Protein 8JFJ (pdb70)

Solvent-accessible surface area: 59253 Å² total; per-residue (Å²): 174,18,59,4,118,47,89,65,0,0,0,5,29,3,38,54,78,102,17,54,0,19,2,0,0,61,8,0,69,98,26,15,11,51,2,0,0,4,27,80,60,118,74,49,32,139,132,0,109,78,12,1,149,89,6,123,10,107,54,18,23,89,5,23,14,55,99,104,125,28,7,150,63,3,53,63,34,0,114,181,63,9,41,24,0,20,0,0,0,0,21,25,60,103,14,33,165,104,3,53,100,52,26,0,5,122,9,42,54,82,4,0,23,42,0,0,43,23,0,0,14,2,0,1,29,0,0,52,27,0,66,94,8,18,52,117,38,0,1,0,0,1,11,6,37,17,0,1,64,40,22,2,5,39,29,9,0,8,0,0,0,10,6,0,0,11,0,0,0,33,1,0,0,15,22,2,1,96,105,45,6,8,0,0,0,0,1,10,9,14,25,100,25,148,86,26,26,70,84,59,37,62,110,26,18,0,54,5,7,53,30,1,3,5,8,90,54,29,5,46,32,119,18,0,0,22,0,0,1,0,0,7,0,65,3,0,30,0,0,0,3,7,30,0,35,0,10,1,0,13,20,0,24,9,13,0,10,13,68,83,88,133,122,109,1,25,2,18,26,50,72,112,213,176,20,30,4,162,53,94,64,0,0,0,4,29,3,37,63,79,160,19,52,0,17,2,0,0,54,9,0,68,97,8,35,10,51,4,0,0,3,26,80,62,136,72,44,38,140,122,0,111,76,13,0,121,101,8,115,2,92,58,17,19,85,6,26,13,60,95,124,114,22,7,152,70,2,56,73,34,0,108,182,55,9,35,26,0,19,0,0,0,1,22,27,54,118,4,30,158,113,6,52,81,70,29,0,5,120,6,53,59,78,5,0,22,46,0,0,45,23,0,0,15,2,0,1,26,0,0,61,28,0,68,94,11,19,51,120,37,1,1,0,0,1,11,6,37,15,0,1,61,42,18,2,18,88,34,8,0,12,0,0,0,13,5,0,0,11,0,0,0,32,1,0,0,12,17,0,1,99,104,44,5,6,0,0,0,0,1,8,8,13,40,166,102,34,98,158,24,19,1,61,4,6,47,23,2,3,5,8,99,58,25,5,42,19,97,18,0,0,35,0,0,0,0,0,6,0,80,13,0,28,0,0,0,3,8,28,0,34,0,9,1,0,10,22,1,19,10,11,0,10,24,137,60,73,3,19,28,41,79,94,115,178,145,28,28,4,155,55,92,61,0,0,0,4,29,4,40,43,24,86,17,45,0,17,6,0,0,52,8,0,60,96,14,35,11,55,4,0,0,4,25,79,56,126,74,44,24,150,137,0,107,60,8,0,122,118,10,121,8,96,56,16,20,81,7,22,14,57,98,121,115,23,6,135,68,2,50,64,31,0,106,168,47,10,40,24,0,19,0,0,0,1,21,28,59,86,6,18,130,121,5,58,101,49,29,0,4,123,7,53,56,80,5,0,24,45,0,0,43,21,0,0,14,2,0,0,25,0,0,68,28,0,76,96,9,18,50,120,39,1,1,0,0,1,12,6,38,16,0,1,62,39,19,3,17,41,34,5,0,9,0,0,0,13,6,0,0,10,0,0,0,30,1,0,0,13,16,0,2,101,91,51,6,10,0,0,0,0,1,10,8,14,28,68,27,113,65,32,29,63,106,45,33,64,158,27,17,6,85,5,6,38,16,2,4,4,8,106,56,25,4,44,37,86,18,0,0,24,0,0,0,0,0,6,0,84,15,0,29,0,0,0,2,8,28,0,35,0,10,1,0,13,23,0,24,10,11,0,10,15,66,78,112,129,135,104,20,42,3,11,38,65,96,148,110,15,38,4,44,56,88,44,0,0,0,5,31,6,40,69,68,132,18,56,0,28,5,0,0,56,6,0,68,79,9,18,10,52,4,0,0,4,25,88,61,120,56,24,30,146,128,0,106,73,13,0,133,117,7,122,2,93,62,13,20,77,7,26,15,52,100,122,115,28,7,138,74,2,53,72,34,0,12,78,47,4,14,25,0,19,0,0,0,1,17,23,84,123,68,73,0,6,128,19,56,52,81,42,0,24,54,0,0,44,22,0,0,14,2,0,1,24,0,0,66,29,0,64,97,5,17,52,116,36,1,0,0,0,1,12,6,38,15,0,2,58,41,18,3,4,130,43,40,11,26,0,0,0,19,6,0,1,10,0,0,0,32,2,0,0,12,13,0,2,98,91,45,5,7,0,0,0,0,1,11,8,14,37,117,84,206,167,64,17,80,152,24,13,6,80,4,7,49,30,1,3,6,8,100,54,28,5,48,33,124,14,0,0,22,0,0,1,0,0,6,1,70,1,0,30,0,0,1,2,7,29,0,34,0,10,1,0,11,20,0,21,8,13,0,10,28,106,172,162,19,29,3,18,20,52,99,117,62,72,4,148,52,89,65,0,0,0,4,30,2,38,64,45,110,18,51,0,18,7,0,0,59,12,0,66,92,9,34,9,53,4,0,0,3,26,78,57,139,70,43,34,74,87,0,84,71,12,1,41,95,4,115,8,106,56,18,22,85,7,25,17,73,96,133,116,25,7,153,70,3,51,68,34,0,114,179,55,8,42,24,0,19,0,0,0,0,21,26,47,70,62,20,110,124,13,20,69,60,45,79,176,138,36,57,168,78,30,77,65,49,1,41,96,27,0,17,115,2,0,70,33,0,6,109,28,0,89,97,10,19,51,116,37,1,0,0,0,1,13,6,33,22,9,15,88,139,184,26,37,43,30,33,0,2,9,67,0,12,39,39,0,9,37,14,0,87,154,24,0,51,77,8,2,116,82,48,6,7,0,0,0,0,2,10,9,14,26,78,73,141,134,59,52,75,139,86,21,10,70,76,6,51,22,1,3,5,8,86,53,24,4,45,34,122,15,0,0,25,0,0,0,0,0,6,1,70,2,0,30,0,0,0,3,7,30,0,33,0,8,1,0,27,42,24,38,82,133,10,11,69,56,196,118,55,68,17,94,98,105,138,136,24,29,4,132,48,58,61,0,0,0,4,28,6,38,48,72,118,19,49,0,16,4,0,0,64,9,0,69,101,20,38,10,53,6,0,0,5,33,79,60,139,71,43,44,157,146,0,84,71,9,0,120,94,7,124,6,96,58,16,19,82,8,25,18,73,97,108,111,24,6,129,71,2,41,62,36,0,114,177,58,9,39,18,0,14,0,0,0,0,24,26,56,78,6,21,142,109,6,55,108,66,45,76,175,136,33,57,164,77,8,76,65,46,0,40,99,24,0,17,112,2,0,70,31,0,5,109,28,0,76,75,4,8,2,32,37,0,1,1,0,1,14,7,39,26,8,16,89,137,181,25,53,61,33,24,0,9,8,69,0,15,37,39,0,9,36,15,0,89,154,24,0,48,78,5,1,83,90,38,5,5,0,1,0,0,1,9,9,13,23,180,105,154,84,54,70,180,83,28,14,67,70,6,43,20,2,3,5,8,108,59,30,4,47,32,124,17,0,0,21,0,0,0,0,0,7,0,80,13,0,33,0,0,0,3,8,29,0,36,0,10,0,0,29,45,24,43,82,132,11,13,73,118,126,54,63,23,54,68,67,96,142,126,223

Sequence (1593 aa):
MGFLKGKKGLIVGVANNKSIAYGIAQSCFNQGATLAFTYLNESLEKRVRPIAQELNSPYVYELDVSKEEHFKPLYDSVKKDLGSLDFIVHSVAFAPKEALEGSLLETSKSAFNTAMEISVYSLIELTNTLKPLLNNGASVLTLSYLGSTKYMAHYNVMGLAKAALESAVRYLAVDLGKHNIRVNALSAGPIRTLASSGIADFRMILKWNEINAPLRKNVSLEEVGNAGMYLLSSLSSGVSGEVHFVDAGYHVMGMGAVEEKDNKATLLWDLHKMGFLKGKKGLIVGVANNKSIAYGIAQSCFNQGATLAFTYLNESLEKRVRPIAQELNSPYVYELDVSKEEHFKPLYDSVKKDLGSLDFIVHSVAFAPKEALEGSLLETSKSAFNTAMEISVYSLIELTNTLKPLLNNGASVLTLSYLGSTKYMAHYNVMGLAKAALESAVRYLAVDLGKHNIRVNALSAGPIRADFRMILKWNEINAPLRKNVSLEEEVGNAGMYLLSSLSSGVSGEVHFVDAGYHVMGMGAVEATLLWDLHKEMGFLKGKKGLIVGVANNKSIAYGIAQSCFNQGATLAFTYLNESLEKRVRPIAQELNSPYVYELDVSKEEHFKPLYDSVKKDLGSLDFIVHSVAFAPKEALEGSLLETSKSAFNTAMEISVYSLIELTNTLKPLLNNGASVLTLSYLGSTKYMAHYNVMGLAKAALESAVRYLAVDLGKHNIRVNALSAGPIRTLASSGIADFRMILKWNEINAPLRKNVSLEEVGNAGMYLLSSLSSGVSGEVHFVDAGYHVMGMGAVEEKDNKATLLWDLHMGFLKGKKGLIVGVANNKSIAYGIAQSCFNQGATLAFTYLNESLEKRVRPIAQELNSPYVYELDVSKEEHFKPLYDSVKKDLGSLDFIVHSVAFASLLETSKSAFNTAMEISVYSLIELTNTLKPLLNNGASVLTLSYLGSTKYMAHYNVMGLAKAALESAVRYLAVDLGKHNIRVNALSAGPIRTLIADFRMILKWNEINAPLRKNVSLEEVGNAGMYLLSSLSSGVSGEVHFVDAGYHVMGMGAVENKATLLWDLHGFLKGKKGLIVGVANNKSIAYGIAQSCFNQGATLAFTYLNESLEKRVRPIAQELNSPYVYELDVSKEEHFKPLYDSVKKDLGSLDFIVHSVAFAPKEALEGSLLETSKSAFNTAMEISVYSLIELTNTLKPLLNNGASVLTLSYLGSTKYMAHYNVMGLAKAALESAVRYLAVDLGKHNIRVNALSAGPIRTLIADFRMILKWNEINAPLRKNVSLEEVGNAGMYLLSSLSSGVSGEVHFVDAGYHVMGMGAVEEATLLWDLHMGFLKGKKGLIVGVANNKSIAYGIAQSCFNQGATLAFTYLNESLEKRVRPIAQELNSPYVYELDVSKEEHFKPLYDSVKKDLGSLDFIVHSVAFAPKEALEGSLLETSKSAFNTAMEISVYSLIELTNTLKPLLNNGASVLTLSYLGSTKYMAHYNVMGLAKAALESAVRYLAVDLGKHNIRVNALSAGPIRTIADFRMILKWNEINAPLRKNVSLEEVGNAGMYLLSSLSSGVSGEVHFVDAGYHVMGMGAVEATLLWDLHKEQ

InterPro domains:
  IPR002347 Short-chain dehydrogenase/reductase SDR [PF13561] (13-251)
  IPR002347 Short-chain dehydrogenase/reductase SDR [PR00081] (83-94)
  IPR002347 Short-chain dehydrogenase/reductase SDR [PR00081] (158-177)
  IPR002347 Short-chain dehydrogenase/reductase SDR [PR00081] (179-196)
  IPR002347 Short-chain dehydrogenase/reductase SDR [PR00081] (214-234)
  IPR014358 Enoyl-[acyl-carrier-protein] reductase (NADH) [PIRSF000094] (1-258)
  IPR014358 Enoyl-[acyl-carrier-protein] reductase (NADH) [PTHR43159] (4-260)
  IPR014358 Enoyl-[acyl-carrier-protein] reductase (NADH) [cd05372] (6-254)
  IPR036291 NAD(P)-binding domain superfamily [SSF51735] (5-255)

B-factor: mean 23.22, std 10.97, range [7.2, 85.2]

Nearest PDB structures (foldseek):
  8jfj-assembly2_F-2  TM=1.001E+00  e=5.544E-57  Helicobacter pylori
  8jfm-assembly2_E  TM=9.915E-01  e=1.753E-52  Helicobacter pylori
  5tf4-assembly2_E-2  TM=9.769E-01  e=3.706E-38  Bartonella henselae
  3grk-assembly2_E  TM=9.783E-01  e=8.449E-37  Brucella melitensis
  2yw9-assembly2_H  TM=9.825E-01  e=5.613E-34  Thermus thermophilus HB8

Secondary structure (DSSP, 8-state):
--TTTT-EEEEE---STTSHHHHHHHHHHHTT-EEEEEESSHHHHHHHHHHHHHTT---EEE--TT-GGGHHHHHHHHHHHTS-EEEEEE------GGGGSS-GGG--HHHHHHHHIIIIIHHHHHHHHHGGGEEEEEEEEEEE-GGGTSB-SS-THHHHHHHHHHHHHHHHHHHHHTTT-EEEEEEEPP---TTGGG-HHHHHHHHHHHHHSTTSSPPPHHHHHHHHHHHHSGGGTT--S-EEEESTTGGGBSS--EE--TTS-EEHHHHH-/--TTTT-EEEEE---STTSHHHHHHHHHHHTT-EEEEEESSHHHHHHHHHHHHHTT---EEE--TT-GGGHHHHHHHHHHHTSSEEEEEE------GGGGSS-GGG--HHHHHHHHIIIIIHHHHHHHHHGGGEEEEEEEEEEE-GGGTSB-TT-THHHHHHHHHHHHHHHHHHHHHTTT-EEEEEEEPP---HHHHHHHHHHHHSTTSSPPPHHHHHHHHHHHHSGGGTT--S-EEEESTTGGGBSS--B---BHHHHTT-/--TTTT-EEEEE---STT-HHHHHHHHHHHTT-EEEEEESSHHHHHHHHHHHHHTT---EEE--TT-GGGHHHHHHHHHHHTS-EEEEEE------TTTTSS-GGG--HHHHHHHHIIIIIHHHHHHHHHGGGEEEEEEEEEEE-GGGTSB-TTTTHHHHHHHHHHHHHHHHHHHHHTTT-EEEEEEEPP---TTGGGSHHHHHHHHHHHHHSTTSSPPPHHHHHHHHHHHHSGGGTT--S-EEEESTTGGGBSS--EEEETTEEEEGGGG-/--TTTT-EEEEE---STTSHHHHHHHHHHHTT-EEEEEESSHHHHHHHHHHHHHTT---EEE--TT-GGGHHHHHHHHHHHTSSEEEEEE------GGG--HHHHHHHHIIIIIHHHHHHHHHGGGEEEEEEEEEEE-GGGTSB-SS-THHHHHHHHHHHHHHHHHHHHHTTT-EEEEEEEPP-----HHHHHHHHHHHHHSTTSSPPPHHHHHHHHHHHHSGGGTT--S-EEEESTTGGGBSS--B-----BHHHH-/-TTTT-EEEEE---STTSHHHHHHHHHHHTT-EEEEEESSHHHHHHHHHHHHHTT---EEE--TT-GGGHHHHHHHHHHHTSSEEEEEE------HHHHSS-GGG--HHHHHHHHIIIIIHHHHHHHHHGGGEEEEEEEEEEE-GGGTS--TTTTHHHHHHHHHHHHHHHHHHHHHTTT-EEEEEEEPPB----HHHHHHHHHHHHHSTTSSPBPHHHHHHHHHHHHSGGGTT--S-EEEESTTGGG-SS--EE--EEHHHH-/--TTTT-EEEEE---STTSHHHHHHHHHHHTT-EEEEEESSHHHHHHHHHHHHHTT---EEE--TT-GGGHHHHHHHHHHHTSSEEEEEE------GGGGSS-GGG--HHHHHHHHIIIIIHHHHHHHHHGGGEEEEEEEEEEE-GGGTS--TT-THHHHHHHHHHHHHHHHHHHHHTTT-EEEEEEEPP----HHHHHHHHHHHHHSTTSSPPPHHHHHHHHHHHHSGGGTT--S-EEEESTTGGG-SS--B---BHHHHHT--

Foldseek 3Di:
DAQQAVFEEEQEDDQACQALSLLQLVLLLVRRYAYAYEAQDDVSVVHVVVSCVVSVYPHYAYDNLVDLVRLLVVLVSCCVPPVAHQEYEAEWFDFPQVQLPDALVPDDPVRLVVRQSGLAVSLVSNCVSRVVRHAAQHEYEYEAAPLLPDPDHSCRSVVVNRVNRLVVQQVVQVVCVVSLYAGEYEHAQDEDDPVLVVDDVSVVSLCQLLQAAPQNHFFHSNQSNNVSNCRRGCVCSVDHSYHHYDGSRNVVDPDAQFDQDPNDGHGSVVVVD/DQLAAPFEEEQEDDQACQALSNLQLVSNLVSHYAYAYEAADPNSCVHVCVSCVVSVHPHYAYDNLVDLVRLLVVLVSCCVPPVAHQEYEAEWFDFPQVLLDDALVPDDPVRLVVRQSGLAVSLVSNCVSRVVRHAAQHEYEYEAAPLLPDPDRSCRSVNVNRVNRLVVQQVVQVVCVVRLYAGEYEHAQQEDVVSVVSQCQLLQAAPQNHFDHSNQSSNVSSCRRGCVCSVDHSYHHYPGSRNVVDPDADVPVPGSVVVVVD/DQLQAPAEEEQEDDQACQTLSLLLVVSNLVSHYAYAYEAADPVSCVHVVVSCVVSVHPHYAYDNLVDLVRLLVNLVSCCVPPVAHQEYEAEWFDFPQVQLDDALVPDDPVRLVVRQSGLAVSLVSNCVSRVVRHDAQHEYEYEAAPLLPDPDHSCRSVVVNRVNRLVVQQVVQVVCVVSNYAGEYEHAADEDDDVQCVDPVSVVSLCQLLQAAPQNHFFHSNQSSNVSSCRRGCVVSVDHSYHHYDGSRNVVDPDADWDDDPNDTGGSVVVD/DAFAAPAEEEQEDDQACQALSNLLLVLNLVRHHAYAYEAADVVSVVHVCVSVCVSPHPHYAYDNLVDVVRLQVVLVSCCVPPVAHQEYEAEWADFCLVPDDPVRLVVRQSGLAVSVVSNCVSRVVRHAAQHEYEYEAAPLLPDPDPPCHSVVVNRVNRLVVQQVVQVVCVVRLYAGEYEHAADEDDVDVVSVVSQCQLLQAAPQNHFFYSNQSSNVSSCRRGCVVSVDHSYHHYHGSRNVVDPDADADVVTHGSVVVD/DQQAVAEEEQEDDQACQALSNLQLVLLLVVHYAYAYEAADPNSVVHVVVSCVVSVYPHYAYDNLVDLVRLQVVLVSCCVPPVAHQEYEAEWFDQDQPQLADALVPDDPVNLVVRQSGLAVSLVSNCVSRVVRHAAQHEYEYEAAPLLPDPDHSGHSNVVNRVNRLVVQQVVQVVCVVRLYAGEYEHAADEDDPDVVSVVSLCQLLQAAPQNHFDYSNQSNNVSSCRRGCVCSVDHSYHHYSGSRNVVDPDADAPPHDGSVVVD/DLLAAPAEEEQEDDQACQALSNLQLVSNLVSHYAYAYEAADVVSQVRVVVSCVVSPHPHYAYDDLVDLVRLLVVLVSCCVPPVAHQEYEAEWFDADPVLLDDALVPDDPVSLVVRQSTLAVSLVSNCVSRVVRHDAQHEYEYEAAPLLPDPDRSCRSVVVNRVNRLVVQQVVQVVCVVSLYAGEYEHAALAPPPPSSVVSLCQLLQAAPQNHFDHSNQSSNVSNCRRGCVVSVDHSYHHYHGSRNVVDPDADVPVPGSVVVVVPD

Radius of gyration: 36.97 Å; Cα contacts (8 Å, |Δi|>4): 3788; chains: 6; bounding box: 117×102×94 Å

Structure (mmCIF, N/CA/C/O backbone):
data_8JFJ
#
_entry.id   8JFJ
#
_cell.length_a   265.762
_cell.length_b   68.344
_cell.length_c   88.163
_cell.angle_alpha   90.00
_cell.angle_beta   108.59
_cell.angle_gamma   90.00
#
_symmetry.space_group_name_H-M   'C 1 2 1'
#
loop_
_entity.id
_entity.type
_entity.pdbx_description
1 polymer 'Enoyl-[acyl-carrier-protein] reductase [NADH]'
2 water water
#
loop_
_atom_site.group_PDB
_atom_site.id
_atom_site.type_symbol
_atom_site.label_atom_id
_atom_site.label_alt_id
_atom_site.label_comp_id
_atom_site.label_asym_id
_atom_site.label_entity_id
_atom_site.label_seq_id
_atom_site.pdbx_PDB_ins_code
_atom_site.Cartn_x
_atom_site.Cartn_y
_atom_site.Cartn_z
_atom_site.occupancy
_atom_site.B_iso_or_equiv
_atom_site.auth_seq_id
_atom_site.auth_comp_id
_atom_site.auth_asym_id
_atom_site.auth_atom_id
_atom_site.pdbx_PDB_model_num
ATOM 1 N N . MET A 1 1 ? 77.311 -6.339 -55.373 1.00 40.45 1 MET A N 1
ATOM 2 C CA . MET A 1 1 ? 77.830 -7.714 -55.172 1.00 43.45 1 MET A CA 1
ATOM 3 C C . MET A 1 1 ? 77.635 -8.059 -53.713 1.00 43.20 1 MET A C 1
ATOM 4 O O . MET A 1 1 ? 78.462 -8.723 -53.116 1.00 52.52 1 MET A O 1
ATOM 9 N N . GLY A 1 2 ? 76.595 -7.536 -53.146 1.00 39.55 2 GLY A N 1
ATOM 10 C CA . GLY A 1 2 ? 76.416 -7.810 -51.756 1.00 35.53 2 GLY A CA 1
ATOM 11 C C . GLY A 1 2 ? 75.432 -8.891 -51.559 1.00 25.33 2 GLY A C 1
ATOM 12 O O . GLY A 1 2 ? 75.411 -9.833 -52.244 1.00 28.85 2 GLY A O 1
ATOM 13 N N . PHE A 1 3 ? 74.562 -8.612 -50.640 1.00 28.52 3 PHE A N 1
ATOM 14 C CA . PHE A 1 3 ? 73.645 -9.636 -50.163 1.00 28.49 3 PHE A CA 1
ATOM 15 C C . PHE A 1 3 ? 72.548 -9.951 -51.134 1.00 33.13 3 PHE A C 1
ATOM 16 O O . PHE A 1 3 ? 71.909 -10.850 -50.835 1.00 32.73 3 PHE A O 1
ATOM 24 N N . LEU A 1 4 ? 72.310 -9.144 -52.145 1.00 25.76 4 LEU A N 1
ATOM 25 C CA . LEU A 1 4 ? 71.249 -9.450 -53.102 1.00 24.20 4 LEU A CA 1
ATOM 26 C C . LEU A 1 4 ? 71.857 -9.746 -54.460 1.00 25.93 4 LEU A C 1
ATOM 27 O O . LEU A 1 4 ? 71.143 -9.683 -55.401 1.00 21.24 4 LEU A O 1
ATOM 32 N N . LYS A 1 5 ? 73.151 -10.035 -54.458 1.00 25.56 5 LYS A N 1
ATOM 33 C CA . LYS A 1 5 ? 73.867 -10.268 -55.709 1.00 26.08 5 LYS A CA 1
ATOM 34 C C . LYS A 1 5 ? 73.112 -11.302 -56.466 1.00 24.51 5 LYS A C 1
ATOM 35 O O . LYS A 1 5 ? 72.860 -12.390 -56.012 1.00 20.43 5 LYS A O 1
ATOM 41 N N . GLY A 1 6 ? 72.547 -10.713 -57.460 1.00 29.60 6 GLY A N 1
ATOM 42 C CA . GLY A 1 6 ? 71.923 -11.743 -58.312 1.00 23.40 6 GLY A CA 1
ATOM 43 C C . GLY A 1 6 ? 70.511 -12.210 -57.948 1.00 27.48 6 GLY A C 1
ATOM 44 O O . GLY A 1 6 ? 70.011 -13.191 -58.538 1.00 23.04 6 GLY A O 1
ATOM 45 N N . LYS A 1 7 ? 69.891 -11.616 -56.936 1.00 21.44 7 LYS A N 1
ATOM 46 C CA . LYS A 1 7 ? 68.524 -11.897 -56.506 1.00 20.06 7 LYS A CA 1
ATOM 47 C C . LYS A 1 7 ? 67.563 -10.964 -57.230 1.00 15.10 7 LYS A C 1
ATOM 48 O O . LYS A 1 7 ? 67.892 -9.803 -57.478 1.00 20.30 7 LYS A O 1
ATOM 54 N N . LYS A 1 8 ? 66.387 -11.478 -57.585 1.00 17.30 8 LYS A N 1
ATOM 55 C CA . LYS A 1 8 ? 65.427 -10.744 -58.403 1.00 13.53 8 LYS A CA 1
ATOM 56 C C . LYS A 1 8 ? 64.301 -10.209 -57.524 1.00 15.63 8 LYS A C 1
ATOM 57 O O . LYS A 1 8 ? 63.731 -10.948 -56.711 1.00 16.31 8 LYS A O 1
ATOM 63 N N . GLY A 1 9 ? 64.006 -8.918 -57.669 1.00 14.96 9 GLY A N 1
ATOM 64 C CA . GLY A 1 9 ? 62.987 -8.289 -56.851 1.00 14.38 9 GLY A CA 1
ATOM 65 C C . GLY A 1 9 ? 62.053 -7.360 -57.597 1.00 14.69 9 GLY A C 1
ATOM 66 O O . GLY A 1 9 ? 62.465 -6.628 -58.503 1.00 15.70 9 GLY A O 1
ATOM 67 N N . LEU A 1 10 ? 60.786 -7.373 -57.202 1.00 16.69 10 LEU A N 1
ATOM 68 C CA . LEU A 1 10 ? 59.787 -6.463 -57.747 1.00 12.69 10 LEU A CA 1
ATOM 69 C C . LEU A 1 10 ? 59.494 -5.364 -56.736 1.00 13.66 10 LEU A C 1
ATOM 70 O O . LEU A 1 10 ? 59.172 -5.652 -55.580 1.00 15.73 10 LEU A O 1
ATOM 75 N N . ILE A 1 11 ? 59.586 -4.114 -57.182 1.00 13.52 11 ILE A N 1
ATOM 76 C CA . ILE A 1 11 ? 59.386 -2.937 -56.342 1.00 12.30 11 ILE A CA 1
ATOM 77 C C . ILE A 1 11 ? 58.058 -2.304 -56.732 1.00 15.18 11 ILE A C 1
ATOM 78 O O . ILE A 1 11 ? 57.910 -1.817 -57.860 1.00 13.48 11 ILE A O 1
ATOM 83 N N . VAL A 1 12 ? 57.097 -2.296 -55.810 1.00 13.42 12 VAL A N 1
ATOM 84 C CA . VAL A 1 12 ? 55.779 -1.713 -56.034 1.00 12.78 12 VAL A CA 1
ATOM 85 C C . VAL A 1 12 ? 55.663 -0.459 -55.180 1.00 15.22 12 VAL A C 1
ATOM 86 O O . VAL A 1 12 ? 55.840 -0.514 -53.958 1.00 14.58 12 VAL A O 1
ATOM 90 N N . GLY A 1 13 ? 55.360 0.662 -55.815 1.00 16.14 13 GLY A N 1
ATOM 91 C CA . GLY A 1 13 ? 55.066 1.888 -55.114 1.00 16.43 13 GLY A CA 1
ATOM 92 C C . GLY A 1 13 ? 56.036 3.049 -55.294 1.00 17.17 13 GLY A C 1
ATOM 93 O O . GLY A 1 13 ? 55.972 4.002 -54.509 1.00 17.24 13 GLY A O 1
ATOM 94 N N . VAL A 1 14 ? 56.917 3.007 -56.291 1.00 14.95 14 VAL A N 1
ATOM 95 C CA . VAL A 1 14 ? 57.753 4.168 -56.581 1.00 13.86 14 VAL A CA 1
ATOM 96 C C . VAL A 1 14 ? 56.901 5.230 -57.262 1.00 19.08 14 VAL A C 1
ATOM 97 O O . VAL A 1 14 ? 56.315 4.991 -58.324 1.00 19.58 14 VAL A O 1
ATOM 101 N N . ALA A 1 15 ? 56.833 6.413 -56.658 1.00 18.25 15 ALA A N 1
ATOM 102 C CA . ALA A 1 15 ? 56.232 7.567 -57.309 1.00 21.48 15 ALA A CA 1
ATOM 103 C C . ALA A 1 15 ? 57.257 8.578 -57.788 1.00 25.23 15 ALA A C 1
ATOM 104 O O . ALA A 1 15 ? 57.042 9.221 -58.817 1.00 24.97 15 ALA A O 1
ATOM 106 N N . ASN A 1 16 ? 58.368 8.702 -57.083 1.00 19.13 16 ASN A N 1
ATOM 107 C CA . ASN A 1 16 ? 59.444 9.615 -57.427 1.00 19.96 16 ASN A CA 1
ATOM 108 C C . ASN A 1 16 ? 60.644 9.229 -56.585 1.00 19.49 16 ASN A C 1
ATOM 109 O O . ASN A 1 16 ? 60.607 8.263 -55.811 1.00 18.82 16 ASN A O 1
ATOM 114 N N . ASN A 1 17 ? 61.697 10.011 -56.715 1.00 20.06 17 ASN A N 1
ATOM 115 C CA . ASN A 1 17 ? 62.900 9.672 -55.998 1.00 20.19 17 ASN A CA 1
ATOM 116 C C . ASN A 1 17 ? 62.741 9.978 -54.513 1.00 20.86 17 ASN A C 1
ATOM 117 O O . ASN A 1 17 ? 63.685 9.871 -53.779 1.00 23.51 17 ASN A O 1
ATOM 122 N N . LYS A 1 18 ? 61.560 10.296 -54.062 1.00 21.63 18 LYS A N 1
ATOM 123 C CA . LYS A 1 18 ? 61.399 10.503 -52.625 1.00 19.76 18 LYS A CA 1
ATOM 124 C C . LYS A 1 18 ? 60.582 9.353 -52.040 1.00 19.05 18 LYS A C 1
ATOM 125 O O . LYS A 1 18 ? 60.501 9.305 -50.881 1.00 21.72 18 LYS A O 1
ATOM 131 N N . SER A 1 19 ? 60.030 8.483 -52.876 1.00 17.95 19 SER A N 1
ATOM 132 C CA . SER A 1 19 ? 59.271 7.355 -52.400 1.00 17.90 19 SER A CA 1
ATOM 133 C C . SER A 1 19 ? 60.121 6.477 -51.488 1.00 17.65 19 SER A C 1
ATOM 134 O O . SER A 1 19 ? 61.310 6.239 -51.734 1.00 16.24 19 SER A O 1
ATOM 137 N N . ILE A 1 20 ? 59.477 5.931 -50.448 1.00 16.28 20 ILE A N 1
ATOM 138 C CA . ILE A 1 20 ? 60.123 4.913 -49.611 1.00 15.19 20 ILE A CA 1
ATOM 139 C C . ILE A 1 20 ? 60.583 3.741 -50.469 1.00 13.44 20 ILE A C 1
ATOM 140 O O . ILE A 1 20 ? 61.690 3.206 -50.290 1.00 15.51 20 ILE A O 1
ATOM 145 N N . ALA A 1 21 ? 59.735 3.328 -51.418 1.00 14.97 21 ALA A N 1
ATOM 146 C CA . ALA A 1 21 ? 60.086 2.231 -52.311 1.00 17.09 21 ALA A CA 1
ATOM 147 C C . ALA A 1 21 ? 61.352 2.538 -53.092 1.00 16.81 21 ALA A C 1
ATOM 148 O O . ALA A 1 21 ? 62.138 1.630 -53.373 1.00 14.17 21 ALA A O 1
ATOM 150 N N . TYR A 1 22 ? 61.587 3.811 -53.422 1.00 15.22 22 TYR A N 1
ATOM 151 C CA . TYR A 1 22 ? 62.819 4.165 -54.118 1.00 15.60 22 TYR A CA 1
ATOM 152 C C . TYR A 1 22 ? 64.035 4.034 -53.206 1.00 15.55 22 TYR A C 1
ATOM 153 O O . TYR A 1 22 ? 65.086 3.558 -53.642 1.00 19.34 22 TYR A O 1
ATOM 162 N N . GLY A 1 23 ? 63.933 4.488 -51.954 1.00 16.72 23 GLY A N 1
ATOM 163 C CA . GLY A 1 23 ? 65.040 4.292 -51.026 1.00 16.68 23 GLY A CA 1
ATOM 164 C C . GLY A 1 23 ? 65.400 2.827 -50.864 1.00 17.19 23 GLY A C 1
ATOM 165 O O . GLY A 1 23 ? 66.579 2.440 -50.934 1.00 16.47 23 GLY A O 1
ATOM 166 N N . ILE A 1 24 ? 64.380 1.982 -50.684 1.00 13.79 24 ILE A N 1
ATOM 167 C CA . ILE A 1 24 ? 64.624 0.547 -50.556 1.00 15.96 24 ILE A CA 1
ATOM 168 C C . ILE A 1 24 ? 65.244 -0.005 -51.837 1.00 15.06 24 ILE A C 1
ATOM 169 O O . ILE A 1 24 ? 66.210 -0.778 -51.794 1.00 16.25 24 ILE A O 1
ATOM 174 N N . ALA A 1 25 ? 64.690 0.377 -52.993 1.00 14.57 25 ALA A N 1
ATOM 175 C CA . ALA A 1 25 ? 65.220 -0.092 -54.269 1.00 12.97 25 ALA A CA 1
ATOM 176 C C . ALA A 1 25 ? 66.679 0.296 -54.443 1.00 13.71 25 ALA A C 1
ATOM 177 O O . ALA A 1 25 ? 67.486 -0.505 -54.919 1.00 14.97 25 ALA A O 1
ATOM 179 N N . GLN A 1 26 ? 67.021 1.500 -54.082 1.00 16.25 26 GLN A N 1
ATOM 180 C CA . GLN A 1 26 ? 68.394 2.006 -54.221 1.00 15.02 26 GLN A CA 1
ATOM 181 C C . GLN A 1 26 ? 69.337 1.164 -53.355 1.00 20.63 26 GLN A C 1
ATOM 182 O O . GLN A 1 26 ? 70.322 0.798 -53.803 1.00 16.72 26 GLN A O 1
ATOM 188 N N . SER A 1 27 ? 68.963 0.912 -52.125 1.00 14.06 27 SER A N 1
ATOM 189 C CA . SER A 1 27 ? 69.816 0.088 -51.273 1.00 14.86 27 SER A CA 1
ATOM 190 C C . SER A 1 27 ? 69.944 -1.329 -51.822 1.00 17.36 27 SER A C 1
ATOM 191 O O . SER A 1 27 ? 71.023 -1.928 -51.766 1.00 17.88 27 SER A O 1
ATOM 194 N N . CYS A 1 28 ? 68.854 -1.881 -52.364 1.00 15.51 28 CYS A N 1
ATOM 195 C CA . CYS A 1 28 ? 68.927 -3.215 -52.956 1.00 18.36 28 CYS A CA 1
ATOM 196 C C . CYS A 1 28 ? 69.840 -3.224 -54.175 1.00 18.76 28 CYS A C 1
ATOM 197 O O . CYS A 1 28 ? 70.619 -4.164 -54.374 1.00 18.53 28 CYS A O 1
ATOM 200 N N . PHE A 1 29 ? 69.742 -2.187 -55.007 1.00 16.91 29 PHE A N 1
ATOM 201 C CA . PHE A 1 29 ? 70.630 -2.049 -56.154 1.00 16.36 29 PHE A CA 1
ATOM 202 C C . PHE A 1 29 ? 72.084 -2.011 -55.713 1.00 21.03 29 PHE A C 1
ATOM 203 O O . PHE A 1 29 ? 72.945 -2.644 -56.333 1.00 16.17 29 PHE A O 1
ATOM 211 N N . ASN A 1 30 ? 72.377 -1.252 -54.654 1.00 17.76 30 ASN A N 1
ATOM 212 C CA . ASN A 1 30 ? 73.744 -1.173 -54.153 1.00 20.53 30 ASN A CA 1
ATOM 213 C C . ASN A 1 30 ? 74.257 -2.521 -53.670 1.00 21.66 30 ASN A C 1
ATOM 214 O O . ASN A 1 30 ? 75.475 -2.733 -53.633 1.00 24.31 30 ASN A O 1
ATOM 219 N N . GLN A 1 31 ? 73.359 -3.441 -53.314 1.00 17.32 31 GLN A N 1
ATOM 220 C CA . GLN A 1 31 ? 73.725 -4.785 -52.893 1.00 19.62 31 GLN A CA 1
ATOM 221 C C . GLN A 1 31 ? 73.614 -5.810 -54.016 1.00 19.85 31 GLN A C 1
ATOM 222 O O . GLN A 1 31 ? 73.601 -7.015 -53.744 1.00 19.27 31 GLN A O 1
ATOM 228 N N . GLY A 1 32 ? 73.519 -5.362 -55.267 1.00 19.79 32 GLY A N 1
ATOM 229 C CA . GLY A 1 32 ? 73.617 -6.258 -56.401 1.00 21.05 32 GLY A CA 1
ATOM 230 C C . GLY A 1 32 ? 72.318 -6.834 -56.922 1.00 20.47 32 GLY A C 1
ATOM 231 O O . GLY A 1 32 ? 72.363 -7.773 -57.724 1.00 20.99 32 GLY A O 1
ATOM 232 N N . ALA A 1 33 ? 71.168 -6.317 -56.494 1.00 19.02 33 ALA A N 1
ATOM 233 C CA . ALA A 1 33 ? 69.893 -6.903 -56.887 1.00 16.81 33 ALA A CA 1
ATOM 234 C C . ALA A 1 33 ? 69.575 -6.634 -58.355 1.00 19.39 33 ALA A C 1
ATOM 235 O O . ALA A 1 33 ? 69.982 -5.622 -58.931 1.00 15.69 33 ALA A O 1
ATOM 237 N N . THR A 1 34 ? 68.850 -7.574 -58.963 1.00 17.20 34 THR A N 1
ATOM 238 C CA . THR A 1 34 ? 68.199 -7.359 -60.251 1.00 17.95 34 THR A CA 1
ATOM 239 C C . THR A 1 34 ? 66.779 -6.881 -59.971 1.00 18.66 34 THR A C 1
ATOM 240 O O . THR A 1 34 ? 65.955 -7.640 -59.451 1.00 18.17 34 THR A O 1
ATOM 244 N N . LEU A 1 35 ? 66.477 -5.643 -60.347 1.00 16.52 35 LEU A N 1
ATOM 245 C CA . LEU A 1 35 ? 65.243 -4.991 -59.935 1.00 18.17 35 LEU A CA 1
ATOM 246 C C . LEU A 1 35 ? 64.251 -4.899 -61.085 1.00 20.57 35 LEU A C 1
ATOM 247 O O . LEU A 1 35 ? 64.629 -4.824 -62.258 1.00 19.04 35 LEU A O 1
ATOM 252 N N . ALA A 1 36 ? 62.972 -4.894 -60.718 1.00 18.13 36 ALA A N 1
ATOM 253 C CA . ALA A 1 36 ? 61.868 -4.578 -61.608 1.00 17.10 36 ALA A CA 1
ATOM 254 C C . ALA A 1 36 ? 60.936 -3.630 -60.869 1.00 19.14 36 ALA A C 1
ATOM 255 O O . ALA A 1 36 ? 60.876 -3.643 -59.637 1.00 15.74 36 ALA A O 1
ATOM 257 N N . PHE A 1 37 ? 60.215 -2.799 -61.621 1.00 15.58 37 PHE A N 1
ATOM 258 C CA . PHE A 1 37 ? 59.402 -1.748 -61.027 1.00 16.88 37 PHE A CA 1
ATOM 259 C C . PHE A 1 37 ? 58.015 -1.746 -61.644 1.00 17.38 37 PHE A C 1
ATOM 260 O O . PHE A 1 37 ? 57.845 -2.084 -62.814 1.00 16.32 37 PHE A O 1
ATOM 268 N N . THR A 1 38 ? 57.024 -1.365 -60.844 1.00 16.30 38 THR A N 1
ATOM 269 C CA . THR A 1 38 ? 55.689 -1.076 -61.345 1.00 14.69 38 THR A CA 1
ATOM 270 C C . THR A 1 38 ? 55.420 0.422 -61.308 1.00 18.83 38 THR A C 1
ATOM 271 O O . THR A 1 38 ? 56.071 1.182 -60.585 1.00 16.10 38 THR A O 1
ATOM 275 N N . TYR A 1 39 ? 54.440 0.809 -62.099 1.00 16.40 39 TYR A N 1
ATOM 276 C CA . TYR A 1 39 ? 53.944 2.185 -62.152 1.00 16.44 39 TYR A CA 1
ATOM 277 C C . TYR A 1 39 ? 52.419 2.160 -62.122 1.00 16.47 39 TYR A C 1
ATOM 278 O O . TYR A 1 39 ? 51.854 1.372 -62.700 1.00 17.19 39 TYR A O 1
ATOM 287 N N . LEU A 1 40 ? 51.859 3.024 -61.310 1.00 18.25 40 LEU A N 1
ATOM 288 C CA . LEU A 1 40 ? 50.412 3.145 -61.123 1.00 18.60 40 LEU A CA 1
ATOM 289 C C . LEU A 1 40 ? 49.779 3.680 -62.387 1.00 25.07 40 LEU A C 1
ATOM 290 O O . LEU A 1 40 ? 48.793 3.217 -62.748 1.00 23.44 40 LEU A O 1
ATOM 295 N N . ASN A 1 41 ? 50.431 4.629 -62.991 1.00 23.48 41 ASN A N 1
ATOM 296 C CA . ASN A 1 41 ? 49.888 5.284 -64.179 1.00 28.60 41 ASN A CA 1
ATOM 297 C C . ASN A 1 41 ? 51.000 5.967 -64.977 1.00 32.69 41 ASN A C 1
ATOM 298 O O . ASN A 1 41 ? 52.102 5.981 -64.624 1.00 27.98 41 ASN A O 1
ATOM 303 N N . GLU A 1 42 ? 50.586 6.476 -66.132 1.00 30.03 42 GLU A N 1
ATOM 304 C CA . GLU A 1 42 ? 51.467 7.076 -67.136 1.00 31.83 42 GLU A CA 1
ATOM 305 C C . GLU A 1 42 ? 52.135 8.301 -66.566 1.00 34.08 42 GLU A C 1
ATOM 306 O O . GLU A 1 42 ? 53.241 8.506 -66.874 1.00 31.73 42 GLU A O 1
ATOM 312 N N . SER A 1 43 ? 51.470 9.061 -65.749 1.00 31.52 43 SER A N 1
ATOM 313 C CA . SER A 1 43 ? 52.189 10.204 -65.183 1.00 33.21 43 SER A CA 1
ATOM 314 C C . SER A 1 43 ? 53.305 9.675 -64.292 1.00 35.68 43 SER A C 1
ATOM 315 O O . SER A 1 43 ? 54.418 10.061 -64.473 1.00 34.81 43 SER A O 1
ATOM 318 N N . LEU A 1 44 ? 52.988 8.709 -63.447 1.00 31.04 44 LEU A N 1
ATOM 319 C CA . LEU A 1 44 ? 54.010 8.095 -62.579 1.00 28.90 44 LEU A CA 1
ATOM 320 C C . LEU A 1 44 ? 54.960 7.267 -63.427 1.00 25.20 44 LEU A C 1
ATOM 321 O O . LEU A 1 44 ? 55.981 7.088 -63.001 1.00 27.27 44 LEU A O 1
ATOM 326 N N . GLU A 1 45 ? 54.564 6.747 -64.560 1.00 23.63 45 GLU A N 1
ATOM 327 C CA . GLU A 1 45 ? 55.507 6.012 -65.412 1.00 24.08 45 GLU A CA 1
ATOM 328 C C . GLU A 1 45 ? 56.646 6.934 -65.848 1.00 28.42 45 GLU A C 1
ATOM 329 O O . GLU A 1 45 ? 57.708 6.464 -65.908 1.00 26.78 45 GLU A O 1
ATOM 335 N N . LYS A 1 46 ? 56.359 8.179 -66.179 1.00 26.79 46 LYS A N 1
ATOM 336 C CA . LYS A 1 46 ? 57.389 9.101 -66.702 1.00 30.76 46 LYS A CA 1
ATOM 337 C C . LYS A 1 46 ? 58.443 9.141 -65.639 1.00 28.72 46 LYS A C 1
ATOM 338 O O . LYS A 1 46 ? 59.506 9.489 -65.873 1.00 28.29 46 LYS A O 1
ATOM 344 N N . ARG A 1 47 ? 57.967 8.959 -64.443 1.00 25.79 47 ARG A N 1
ATOM 345 C CA . ARG A 1 47 ? 58.881 8.836 -63.324 1.00 28.17 47 ARG A CA 1
ATOM 346 C C . ARG A 1 47 ? 59.279 7.382 -63.067 1.00 23.17 47 ARG A C 1
ATOM 347 O O . ARG A 1 47 ? 60.443 7.405 -62.657 1.00 29.20 47 ARG A O 1
ATOM 355 N N . VAL A 1 48 ? 58.515 6.283 -63.420 1.00 30.69 48 VAL A N 1
ATOM 356 C CA . VAL A 1 48 ? 59.255 5.159 -62.880 1.00 22.60 48 VAL A CA 1
ATOM 357 C C . VAL A 1 48 ? 60.441 4.812 -63.789 1.00 25.50 48 VAL A C 1
ATOM 358 O O . VAL A 1 48 ? 61.499 4.364 -63.318 1.00 19.60 48 VAL A O 1
ATOM 362 N N . ARG A 1 49 ? 60.304 5.094 -65.076 1.00 21.04 49 ARG A N 1
ATOM 363 C CA . ARG A 1 49 ? 61.309 4.671 -66.048 1.00 23.80 49 ARG A CA 1
ATOM 364 C C . ARG A 1 49 ? 62.709 5.264 -65.849 1.00 23.13 49 ARG A C 1
ATOM 365 O O . ARG A 1 49 ? 63.683 4.497 -65.937 1.00 23.55 49 ARG A O 1
ATOM 373 N N . PRO A 1 50 ? 62.909 6.576 -65.642 1.00 23.22 50 PRO A N 1
ATOM 374 C CA . PRO A 1 50 ? 64.289 7.032 -65.353 1.00 23.89 50 PRO A CA 1
ATOM 375 C C . PRO A 1 50 ? 64.882 6.452 -64.072 1.00 20.98 50 PRO A C 1
ATOM 376 O O . PRO A 1 50 ? 66.091 6.191 -64.032 1.00 23.54 50 PRO A O 1
ATOM 380 N N . ILE A 1 51 ? 64.087 6.285 -63.010 1.00 21.43 51 ILE A N 1
ATOM 381 C CA . ILE A 1 51 ? 64.581 5.604 -61.811 1.00 20.24 51 ILE A CA 1
ATOM 382 C C . ILE A 1 51 ? 65.013 4.180 -62.150 1.00 22.17 51 ILE A C 1
ATOM 383 O O . ILE A 1 51 ? 66.065 3.709 -61.701 1.00 20.43 51 ILE A O 1
ATOM 388 N N . ALA A 1 52 ? 64.198 3.468 -62.933 1.00 18.25 52 ALA A N 1
ATOM 389 C CA . ALA A 1 52 ? 64.558 2.117 -63.358 1.00 20.94 52 ALA A CA 1
ATOM 390 C C . ALA A 1 52 ? 65.879 2.124 -64.120 1.00 22.80 52 ALA A C 1
ATOM 391 O O . ALA A 1 52 ? 66.750 1.274 -63.891 1.00 19.20 52 ALA A O 1
ATOM 393 N N . GLN A 1 53 ? 66.043 3.084 -65.033 1.00 19.90 53 GLN A N 1
ATOM 394 C CA . GLN A 1 53 ? 67.280 3.178 -65.796 1.00 19.71 53 GLN A CA 1
ATOM 395 C C . GLN A 1 53 ? 68.443 3.461 -64.869 1.00 21.09 53 GLN A C 1
ATOM 396 O O . GLN A 1 53 ? 69.551 2.940 -65.058 1.00 21.00 53 GLN A O 1
ATOM 402 N N . GLU A 1 54 ? 68.222 4.286 -63.880 1.00 19.09 54 GLU A N 1
ATOM 403 C CA . GLU A 1 54 ? 69.289 4.625 -62.929 1.00 24.47 54 GLU A CA 1
ATOM 404 C C . GLU A 1 54 ? 69.686 3.381 -62.121 1.00 23.49 54 GLU A C 1
ATOM 405 O O . GLU A 1 54 ? 70.816 3.232 -61.879 1.00 22.69 54 GLU A O 1
ATOM 411 N N . LEU A 1 55 ? 68.759 2.484 -61.814 1.00 20.47 55 LEU A N 1
ATOM 412 C CA . LEU A 1 55 ? 69.018 1.269 -61.082 1.00 19.80 55 LEU A CA 1
ATOM 413 C C . LEU A 1 55 ? 69.139 0.063 -62.000 1.00 18.97 55 LEU A C 1
ATOM 414 O O . LEU A 1 55 ? 68.847 -1.056 -61.575 1.00 21.96 55 LEU A O 1
ATOM 419 N N . ASN A 1 56 ? 69.544 0.272 -63.259 1.00 22.16 56 ASN A N 1
ATOM 420 C CA . ASN A 1 56 ? 69.944 -0.822 -64.152 1.00 18.59 56 ASN A CA 1
ATOM 421 C C . ASN A 1 56 ? 68.790 -1.770 -64.474 1.00 19.44 56 ASN A C 1
ATOM 422 O O . ASN A 1 56 ? 69.001 -2.967 -64.685 1.00 25.66 56 ASN A O 1
ATOM 427 N N . SER A 1 57 ? 67.561 -1.262 -64.533 1.00 19.12 57 SER A N 1
ATOM 428 C CA . SER A 1 57 ? 66.394 -2.114 -64.751 1.00 21.64 57 SER A CA 1
ATOM 429 C C . SER A 1 57 ? 65.685 -1.794 -66.059 1.00 20.69 57 SER A C 1
ATOM 430 O O . SER A 1 57 ? 65.224 -0.655 -66.246 1.00 17.20 57 SER A O 1
ATOM 433 N N . PRO A 1 58 ? 65.561 -2.756 -66.973 1.00 23.58 58 PRO A N 1
ATOM 434 C CA . PRO A 1 58 ? 64.650 -2.620 -68.119 1.00 24.05 58 PRO A CA 1
ATOM 435 C C . PRO A 1 58 ? 63.263 -3.202 -67.885 1.00 25.97 58 PRO A C 1
ATOM 436 O O . PRO A 1 58 ? 62.507 -3.348 -68.849 1.00 27.73 58 PRO A O 1
ATOM 440 N N . TYR A 1 59 ? 62.935 -3.564 -66.644 1.00 20.52 59 TYR A N 1
ATOM 441 C CA . TYR A 1 59 ? 61.715 -4.292 -66.299 1.00 18.68 59 TYR A CA 1
ATOM 442 C C . TYR A 1 59 ? 60.748 -3.330 -65.607 1.00 23.04 59 TYR A C 1
ATOM 443 O O . TYR A 1 59 ? 60.876 -3.067 -64.408 1.00 15.75 59 TYR A O 1
ATOM 452 N N . VAL A 1 60 ? 59.793 -2.789 -66.365 1.00 20.81 60 VAL A N 1
ATOM 453 C CA . VAL A 1 60 ? 58.892 -1.751 -65.869 1.00 17.07 60 VAL A CA 1
ATOM 454 C C . VAL A 1 60 ? 57.472 -2.088 -66.316 1.00 23.50 60 VAL A C 1
ATOM 455 O O . VAL A 1 60 ? 57.193 -2.135 -67.519 1.00 22.31 60 VAL A O 1
ATOM 459 N N . TYR A 1 61 ? 56.574 -2.309 -65.352 1.00 18.86 61 TYR A N 1
ATOM 460 C CA . TYR A 1 61 ? 55.255 -2.876 -65.599 1.00 17.64 61 TYR A CA 1
ATOM 461 C C . TYR A 1 61 ? 54.164 -1.988 -65.013 1.00 22.18 61 TYR A C 1
ATOM 462 O O . TYR A 1 61 ? 54.345 -1.360 -63.968 1.00 19.04 61 TYR A O 1
ATOM 471 N N . GLU A 1 62 ? 53.019 -1.952 -65.690 1.00 18.91 62 GLU A N 1
ATOM 472 C CA . GLU A 1 62 ? 51.860 -1.227 -65.183 1.00 18.71 62 GLU A CA 1
ATOM 473 C C . GLU A 1 62 ? 51.180 -2.026 -64.072 1.00 15.88 62 GLU A C 1
ATOM 474 O O . GLU A 1 62 ? 50.895 -3.216 -64.238 1.00 17.68 62 GLU A O 1
ATOM 480 N N . LEU A 1 63 ? 50.922 -1.374 -62.938 1.00 16.57 63 LEU A N 1
ATOM 481 C CA . LEU A 1 63 ? 50.137 -1.999 -61.873 1.00 18.48 63 LEU A CA 1
ATOM 482 C C . LEU A 1 63 ? 49.393 -0.923 -61.098 1.00 17.46 63 LEU A C 1
ATOM 483 O O . LEU A 1 63 ? 49.998 -0.165 -60.334 1.00 18.00 63 LEU A O 1
ATOM 488 N N . ASP A 1 64 ? 48.083 -0.867 -61.304 1.00 21.29 64 ASP A N 1
ATOM 489 C CA . ASP A 1 64 ? 47.160 -0.147 -60.438 1.00 19.66 64 ASP A CA 1
ATOM 490 C C . ASP A 1 64 ? 46.444 -1.222 -59.626 1.00 17.92 64 ASP A C 1
ATOM 491 O O . ASP A 1 64 ? 45.655 -1.994 -60.178 1.00 20.04 64 ASP A O 1
ATOM 496 N N . VAL A 1 65 ? 46.743 -1.297 -58.324 1.00 15.63 65 VAL A N 1
ATOM 497 C CA . VAL A 1 65 ? 46.254 -2.417 -57.526 1.00 15.63 65 VAL A CA 1
ATOM 498 C C . VAL A 1 65 ? 44.734 -2.433 -57.438 1.00 15.96 65 VAL A C 1
ATOM 499 O O . VAL A 1 65 ? 44.146 -3.467 -57.100 1.00 17.52 65 VAL A O 1
ATOM 503 N N . SER A 1 66 ? 44.082 -1.351 -57.813 1.00 19.95 66 SER A N 1
ATOM 504 C CA . SER A 1 66 ? 42.601 -1.259 -57.821 1.00 16.23 66 SER A CA 1
ATOM 505 C C . SER A 1 66 ? 41.993 -1.961 -59.032 1.00 23.96 66 SER A C 1
ATOM 506 O O . SER A 1 66 ? 40.848 -2.156 -59.087 1.00 20.15 66 SER A O 1
ATOM 509 N N . LYS A 1 67 ? 42.811 -2.299 -59.986 1.00 18.84 67 LYS A N 1
ATOM 510 C CA . LYS A 1 67 ? 42.321 -2.970 -61.192 1.00 22.06 67 LYS A CA 1
ATOM 511 C C . LYS A 1 67 ? 42.840 -4.384 -61.180 1.00 24.78 67 LYS A C 1
ATOM 512 O O . LYS A 1 67 ? 43.984 -4.576 -61.428 1.00 22.03 67 LYS A O 1
ATOM 518 N N . GLU A 1 68 ? 41.923 -5.321 -61.054 1.00 24.25 68 GLU A N 1
ATOM 519 C CA . GLU A 1 68 ? 42.208 -6.760 -60.977 1.00 24.56 68 GLU A CA 1
ATOM 520 C C . GLU A 1 68 ? 42.760 -7.294 -62.290 1.00 24.61 68 GLU A C 1
ATOM 521 O O . GLU A 1 68 ? 43.525 -8.160 -62.266 1.00 20.28 68 GLU A O 1
ATOM 527 N N . GLU A 1 69 ? 42.413 -6.661 -63.394 1.00 20.77 69 GLU A N 1
ATOM 528 C CA . GLU A 1 69 ? 42.871 -6.961 -64.759 1.00 22.03 69 GLU A CA 1
ATOM 529 C C . GLU A 1 69 ? 44.388 -6.837 -64.899 1.00 22.25 69 GLU A C 1
ATOM 530 O O . GLU A 1 69 ? 44.904 -7.438 -65.749 1.00 18.23 69 GLU A O 1
ATOM 536 N N . HIS A 1 70 ? 45.034 -6.010 -64.106 1.00 20.46 70 HIS A N 1
ATOM 537 C CA . HIS A 1 70 ? 46.493 -5.832 -64.173 1.00 20.69 70 HIS A CA 1
ATOM 538 C C . HIS A 1 70 ? 47.323 -6.952 -63.547 1.00 20.15 70 HIS A C 1
ATOM 539 O O . HIS A 1 70 ? 48.465 -6.949 -63.855 1.00 20.14 70 HIS A O 1
ATOM 546 N N . PHE A 1 71 ? 46.771 -7.903 -62.797 1.00 19.88 71 PHE A N 1
ATOM 547 C CA . PHE A 1 71 ? 47.629 -8.809 -62.036 1.00 21.16 71 PHE A CA 1
ATOM 548 C C . PHE A 1 71 ? 48.135 -10.002 -62.855 1.00 22.55 71 PHE A C 1
ATOM 549 O O . PHE A 1 71 ? 49.333 -10.297 -62.793 1.00 23.11 71 PHE A O 1
ATOM 557 N N . LYS A 1 72 ? 47.205 -10.587 -63.586 1.00 21.67 72 LYS A N 1
ATOM 558 C CA . LYS A 1 72 ? 47.573 -11.742 -64.409 1.00 23.76 72 LYS A CA 1
ATOM 559 C C . LYS A 1 72 ? 48.658 -11.298 -65.340 1.00 20.94 72 LYS A C 1
ATOM 560 O O . LYS A 1 72 ? 49.613 -11.945 -65.436 1.00 25.21 72 LYS A O 1
ATOM 566 N N . PRO A 1 73 ? 48.738 -10.059 -66.122 1.00 20.15 73 PRO A N 1
ATOM 567 C CA . PRO A 1 73 ? 49.778 -9.596 -67.036 1.00 23.62 73 PRO A CA 1
ATOM 568 C C . PRO A 1 73 ? 51.060 -9.336 -66.305 1.00 21.99 73 PRO A C 1
ATOM 569 O O . PRO A 1 73 ? 52.139 -9.708 -66.784 1.00 23.64 73 PRO A O 1
ATOM 573 N N . LEU A 1 74 ? 50.953 -8.761 -65.107 1.00 23.94 74 LEU A N 1
ATOM 574 C CA . LEU A 1 74 ? 52.134 -8.594 -64.283 1.00 20.17 74 LEU A CA 1
ATOM 575 C C . LEU A 1 74 ? 52.797 -9.946 -64.068 1.00 16.04 74 LEU A C 1
ATOM 576 O O . LEU A 1 74 ? 53.981 -10.124 -64.383 1.00 24.07 74 LEU A O 1
ATOM 581 N N . TYR A 1 75 ? 52.015 -10.940 -63.625 1.00 18.93 75 TYR A N 1
ATOM 582 C CA . TYR A 1 75 ? 52.538 -12.298 -63.516 1.00 18.67 75 TYR A CA 1
ATOM 583 C C . TYR A 1 75 ? 53.185 -12.708 -64.830 1.00 24.03 75 TYR A C 1
ATOM 584 O O . TYR A 1 75 ? 54.370 -13.062 -64.869 1.00 20.98 75 TYR A O 1
ATOM 593 N N . ASP A 1 76 ? 52.443 -12.565 -65.935 1.00 22.54 76 ASP A N 1
ATOM 594 C CA . ASP A 1 76 ? 52.963 -13.010 -67.223 1.00 25.37 76 ASP A CA 1
ATOM 595 C C . ASP A 1 76 ? 54.250 -12.282 -67.555 1.00 23.26 76 ASP A C 1
ATOM 596 O O . ASP A 1 76 ? 55.205 -12.886 -68.061 1.00 25.30 76 ASP A O 1
ATOM 601 N N . SER A 1 77 ? 54.298 -10.981 -67.276 1.00 22.26 77 SER A N 1
ATOM 602 C CA . SER A 1 77 ? 55.521 -10.247 -67.546 1.00 21.42 77 SER A CA 1
ATOM 603 C C . SER A 1 77 ? 56.663 -10.817 -66.717 1.00 23.04 77 SER A C 1
ATOM 604 O O . SER A 1 77 ? 57.691 -11.238 -67.263 1.00 25.39 77 SER A O 1
ATOM 607 N N . VAL A 1 78 ? 56.451 -10.942 -65.403 1.00 20.16 78 VAL A N 1
ATOM 608 C CA . VAL A 1 78 ? 57.540 -11.337 -64.512 1.00 20.09 78 VAL A CA 1
ATOM 609 C C . VAL A 1 78 ? 58.050 -12.722 -64.880 1.00 20.24 78 VAL A C 1
ATOM 610 O O . VAL A 1 78 ? 59.264 -12.967 -64.919 1.00 22.48 78 VAL A O 1
ATOM 614 N N . LYS A 1 79 ? 57.133 -13.610 -65.194 1.00 20.86 79 LYS A N 1
ATOM 615 C CA . LYS A 1 79 ? 57.508 -14.973 -65.580 1.00 22.87 79 LYS A CA 1
ATOM 616 C C . LYS A 1 79 ? 58.321 -14.912 -66.875 1.00 25.18 79 LYS A C 1
ATOM 617 O O . LYS A 1 79 ? 59.306 -15.510 -66.943 1.00 21.40 79 LYS A O 1
ATOM 623 N N . LYS A 1 80 ? 57.878 -14.130 -67.832 1.00 24.16 80 LYS A N 1
ATOM 624 C CA . LYS A 1 80 ? 58.620 -13.927 -69.082 1.00 29.26 80 LYS A CA 1
ATOM 625 C C . LYS A 1 80 ? 59.991 -13.299 -68.870 1.00 26.58 80 LYS A C 1
ATOM 626 O O . LYS A 1 80 ? 60.997 -13.815 -69.372 1.00 27.70 80 LYS A O 1
ATOM 632 N N . ASP A 1 81 ? 60.060 -12.177 -68.162 1.00 25.99 81 ASP A N 1
ATOM 633 C CA . ASP A 1 81 ? 61.322 -11.446 -68.163 1.00 26.01 81 ASP A CA 1
ATOM 634 C C . ASP A 1 81 ? 62.290 -11.948 -67.104 1.00 25.07 81 ASP A C 1
ATOM 635 O O . ASP A 1 81 ? 63.503 -11.978 -67.341 1.00 28.09 81 ASP A O 1
ATOM 640 N N . LEU A 1 82 ? 61.779 -12.335 -65.938 1.00 21.83 82 LEU A N 1
ATOM 641 C CA . LEU A 1 82 ? 62.615 -12.700 -64.805 1.00 21.27 82 LEU A CA 1
ATOM 642 C C . LEU A 1 82 ? 62.580 -14.180 -64.466 1.00 24.69 82 LEU A C 1
ATOM 643 O O . LEU A 1 82 ? 63.553 -14.693 -63.909 1.00 25.25 82 LEU A O 1
ATOM 648 N N . GLY A 1 83 ? 61.490 -14.875 -64.779 1.00 20.59 83 GLY A N 1
ATOM 649 C CA . GLY A 1 83 ? 61.393 -16.295 -64.507 1.00 21.39 83 GLY A CA 1
ATOM 650 C C . GLY A 1 83 ? 60.956 -16.601 -63.091 1.00 18.58 83 GLY A C 1
ATOM 651 O O . GLY A 1 83 ? 60.133 -17.494 -62.862 1.00 24.82 83 GLY A O 1
ATOM 652 N N . SER A 1 84 ? 61.504 -15.863 -62.131 1.00 21.52 84 SER A N 1
ATOM 653 C CA . SER A 1 84 ? 61.182 -16.068 -60.728 1.00 23.72 84 SER A CA 1
ATOM 654 C C . SER A 1 84 ? 61.526 -14.802 -59.958 1.00 20.98 84 SER A C 1
ATOM 655 O O . SER A 1 84 ? 62.151 -13.879 -60.484 1.00 20.47 84 SER A O 1
ATOM 658 N N . LEU A 1 85 ? 61.110 -14.772 -58.696 1.00 18.46 85 LEU A N 1
ATOM 659 C CA . LEU A 1 85 ? 61.354 -13.633 -57.828 1.00 15.50 85 LEU A CA 1
ATOM 660 C C . LEU A 1 85 ? 61.933 -14.099 -56.503 1.00 16.21 85 LEU A C 1
ATOM 661 O O . LEU A 1 85 ? 61.510 -15.119 -55.949 1.00 18.12 85 LEU A O 1
ATOM 666 N N . ASP A 1 86 ? 62.908 -13.344 -56.006 1.00 14.55 86 ASP A N 1
ATOM 667 C CA . ASP A 1 86 ? 63.442 -13.561 -54.673 1.00 14.17 86 ASP A CA 1
ATOM 668 C C . ASP A 1 86 ? 62.965 -12.530 -53.662 1.00 15.96 86 ASP A C 1
ATOM 669 O O . ASP A 1 86 ? 63.125 -12.759 -52.459 1.00 15.53 86 ASP A O 1
ATOM 674 N N . PHE A 1 87 ? 62.411 -11.397 -54.102 1.00 13.81 87 PHE A N 1
ATOM 675 C CA . PHE A 1 87 ? 61.796 -10.507 -53.121 1.00 14.39 87 PHE A CA 1
ATOM 676 C C . PHE A 1 87 ? 60.770 -9.582 -53.765 1.00 18.51 87 PHE A C 1
ATOM 677 O O . PHE A 1 87 ? 60.796 -9.310 -54.972 1.00 16.73 87 PHE A O 1
ATOM 685 N N . ILE A 1 88 ? 59.849 -9.118 -52.919 1.00 14.00 88 ILE A N 1
ATOM 686 C CA . ILE A 1 88 ? 58.805 -8.169 -53.295 1.00 13.48 88 ILE A CA 1
ATOM 687 C C . ILE A 1 88 ? 58.771 -7.048 -52.265 1.00 12.83 88 ILE A C 1
ATOM 688 O O . ILE A 1 88 ? 58.792 -7.314 -51.060 1.00 11.91 88 ILE A O 1
ATOM 693 N N . VAL A 1 89 ? 58.722 -5.804 -52.737 1.00 11.03 89 VAL A N 1
ATOM 694 C CA . VAL A 1 89 ? 58.451 -4.641 -51.895 1.00 10.85 89 VAL A CA 1
ATOM 695 C C . VAL A 1 89 ? 57.053 -4.139 -52.228 1.00 12.83 89 VAL A C 1
ATOM 696 O O . VAL A 1 89 ? 56.769 -3.796 -53.381 1.00 13.53 89 VAL A O 1
ATOM 700 N N . HIS A 1 90 ? 56.187 -4.104 -51.224 1.00 10.95 90 HIS A N 1
ATOM 701 C CA . HIS A 1 90 ? 54.811 -3.628 -51.332 1.00 12.98 90 HIS A CA 1
ATOM 702 C C . HIS A 1 90 ? 54.734 -2.317 -50.556 1.00 14.62 90 HIS A C 1
ATOM 703 O O . HIS A 1 90 ? 54.623 -2.320 -49.326 1.00 13.44 90 HIS A O 1
ATOM 710 N N . SER A 1 91 ? 54.817 -1.199 -51.274 1.00 13.14 91 SER A N 1
ATOM 711 C CA . SER A 1 91 ? 54.793 0.141 -50.684 1.00 14.81 91 SER A CA 1
ATOM 712 C C . SER A 1 91 ? 53.580 0.869 -51.257 1.00 17.62 91 SER A C 1
ATOM 713 O O . SER A 1 91 ? 53.695 1.703 -52.157 1.00 16.25 91 SER A O 1
ATOM 716 N N . VAL A 1 92 ? 52.405 0.522 -50.733 1.00 16.09 92 VAL A N 1
ATOM 717 C CA . VAL A 1 92 ? 51.114 0.981 -51.236 1.00 18.67 92 VAL A CA 1
ATOM 718 C C . VAL A 1 92 ? 50.264 1.366 -50.033 1.00 20.12 92 VAL A C 1
ATOM 719 O O . VAL A 1 92 ? 49.955 0.512 -49.195 1.00 23.25 92 VAL A O 1
ATOM 723 N N . ALA A 1 93 ? 49.884 2.639 -49.940 1.00 21.72 93 ALA A N 1
ATOM 724 C CA . ALA A 1 93 ? 48.980 3.065 -48.877 1.00 22.66 93 ALA A CA 1
ATOM 725 C C . ALA A 1 93 ? 48.169 4.252 -49.371 1.00 26.18 93 ALA A C 1
ATOM 726 O O . ALA A 1 93 ? 48.737 5.230 -49.865 1.00 24.63 93 ALA A O 1
ATOM 728 N N . PHE A 1 94 ? 46.847 4.158 -49.237 1.00 21.50 94 PHE A N 1
ATOM 729 C CA . PHE A 1 94 ? 45.959 5.213 -49.709 1.00 22.11 94 PHE A CA 1
ATOM 730 C C . PHE A 1 94 ? 44.661 5.263 -48.918 1.00 21.89 94 PHE A C 1
ATOM 731 O O . PHE A 1 94 ? 44.061 4.218 -48.650 1.00 22.90 94 PHE A O 1
ATOM 739 N N . ALA A 1 95 ? 44.282 6.457 -48.477 1.00 20.85 95 ALA A N 1
ATOM 740 C CA . ALA A 1 95 ? 42.907 6.754 -48.106 1.00 23.20 95 ALA A CA 1
ATOM 741 C C . ALA A 1 95 ? 42.492 8.047 -48.794 1.00 23.29 95 ALA A C 1
ATOM 742 O O . ALA A 1 95 ? 43.330 8.929 -48.997 1.00 19.67 95 ALA A O 1
ATOM 744 N N . PRO A 1 96 ? 41.226 8.191 -49.182 1.00 32.46 96 PRO A N 1
ATOM 745 C CA . PRO A 1 96 ? 40.775 9.495 -49.690 1.00 26.23 96 PRO A CA 1
ATOM 746 C C . PRO A 1 96 ? 41.156 10.583 -48.693 1.00 30.26 96 PRO A C 1
ATOM 747 O O . PRO A 1 96 ? 41.019 10.391 -47.481 1.00 27.97 96 PRO A O 1
ATOM 751 N N . LYS A 1 97 ? 41.414 11.772 -49.190 1.00 24.06 97 LYS A N 1
ATOM 752 C CA . LYS A 1 97 ? 41.819 12.899 -48.337 1.00 29.62 97 LYS A CA 1
ATOM 753 C C . LYS A 1 97 ? 40.811 13.166 -47.249 1.00 27.13 97 LYS A C 1
ATOM 754 O O . LYS A 1 97 ? 41.269 13.291 -46.209 1.00 32.47 97 LYS A O 1
ATOM 760 N N . GLU A 1 98 ? 39.499 13.134 -47.525 1.00 28.48 98 GLU A N 1
ATOM 761 C CA . GLU A 1 98 ? 38.533 13.468 -46.482 1.00 30.14 98 GLU A CA 1
ATOM 762 C C . GLU A 1 98 ? 38.559 12.479 -45.326 1.00 27.64 98 GLU A C 1
ATOM 763 O O . GLU A 1 98 ? 38.169 12.821 -44.199 1.00 27.38 98 GLU A O 1
ATOM 769 N N . ALA A 1 99 ? 39.012 11.256 -45.582 1.00 29.70 99 ALA A N 1
ATOM 770 C CA . ALA A 1 99 ? 39.109 10.289 -44.505 1.00 26.64 99 ALA A CA 1
ATOM 771 C C . ALA A 1 99 ? 40.226 10.630 -43.533 1.00 27.55 99 ALA A C 1
ATOM 772 O O . ALA A 1 99 ? 40.153 10.218 -42.373 1.00 23.40 99 ALA A O 1
ATOM 774 N N . LEU A 1 100 ? 41.253 11.376 -43.944 1.00 26.11 100 LEU A N 1
ATOM 775 C CA . LEU A 1 100 ? 42.212 11.730 -42.912 1.00 26.23 100 LEU A CA 1
ATOM 776 C C . LEU A 1 100 ? 41.893 13.096 -42.336 1.00 29.26 100 LEU A C 1
ATOM 777 O O . LEU A 1 100 ? 42.650 13.608 -41.507 1.00 35.59 100 LEU A O 1
ATOM 782 N N . GLU A 1 101 ? 40.803 13.697 -42.790 1.00 30.12 101 GLU A N 1
ATOM 783 C CA . GLU A 1 101 ? 40.224 14.883 -42.192 1.00 30.43 101 GLU A CA 1
ATOM 784 C C . GLU A 1 101 ? 39.247 14.479 -41.098 1.00 30.82 101 GLU A C 1
ATOM 785 O O . GLU A 1 101 ? 38.677 13.386 -41.128 1.00 30.98 101 GLU A O 1
ATOM 791 N N . GLY A 1 102 ? 39.070 15.361 -40.117 1.00 27.46 102 GLY A N 1
ATOM 792 C CA . GLY A 1 102 ? 38.064 15.090 -39.105 1.00 24.92 102 GLY A CA 1
ATOM 793 C C . GLY A 1 102 ? 38.429 13.893 -38.247 1.00 26.38 102 GLY A C 1
ATOM 794 O O . GLY A 1 102 ? 39.596 13.656 -37.917 1.00 25.70 102 GLY A O 1
ATOM 795 N N . SER A 1 103 ? 37.408 13.123 -37.884 1.00 26.25 103 SER A N 1
ATOM 796 C CA . SER A 1 103 ? 37.518 12.022 -36.941 1.00 26.97 103 SER A CA 1
ATOM 797 C C . SER A 1 103 ? 37.209 10.707 -37.644 1.00 19.94 103 SER A C 1
ATOM 798 O O . SER A 1 103 ? 36.580 10.679 -38.705 1.00 18.08 103 SER A O 1
ATOM 801 N N . LEU A 1 104 ? 37.661 9.608 -37.034 1.00 22.09 104 LEU A N 1
ATOM 802 C CA . LEU A 1 104 ? 37.292 8.290 -37.539 1.00 21.97 104 LEU A CA 1
ATOM 803 C C . LEU A 1 104 ? 35.779 8.123 -37.563 1.00 18.27 104 LEU A C 1
ATOM 804 O O . LEU A 1 104 ? 35.230 7.506 -38.484 1.00 17.38 104 LEU A O 1
ATOM 809 N N . LEU A 1 105 ? 35.088 8.703 -36.578 1.00 23.85 105 LEU A N 1
ATOM 810 C CA . LEU A 1 105 ? 33.641 8.548 -36.467 1.00 23.65 105 LEU A CA 1
ATOM 811 C C . LEU A 1 105 ? 32.916 9.008 -37.725 1.00 19.24 105 LEU A C 1
ATOM 812 O O . LEU A 1 105 ? 31.845 8.482 -38.048 1.00 22.21 105 LEU A O 1
ATOM 817 N N . GLU A 1 106 ? 33.476 9.979 -38.445 1.00 20.81 106 GLU A N 1
ATOM 818 C CA . GLU A 1 106 ? 32.838 10.556 -39.622 1.00 24.52 106 GLU A CA 1
ATOM 819 C C . GLU A 1 106 ? 33.202 9.858 -40.927 1.00 24.94 106 GLU A C 1
ATOM 820 O O . GLU A 1 106 ? 32.754 10.303 -41.987 1.00 24.30 106 GLU A O 1
ATOM 826 N N . THR A 1 107 ? 34.003 8.797 -40.883 1.00 20.66 107 THR A N 1
ATOM 827 C CA . THR A 1 107 ? 34.429 8.124 -42.107 1.00 21.41 107 THR A CA 1
ATOM 828 C C . THR A 1 107 ? 33.245 7.501 -42.835 1.00 18.19 107 THR A C 1
ATOM 829 O O . THR A 1 107 ? 32.400 6.842 -42.223 1.00 20.38 107 THR A O 1
ATOM 833 N N . SER A 1 108 ? 33.182 7.721 -44.146 1.00 18.18 108 SER A N 1
ATOM 834 C CA . SER A 1 108 ? 32.165 7.090 -44.970 1.00 18.14 108 SER A CA 1
ATOM 835 C C . SER A 1 108 ? 32.515 5.624 -45.228 1.00 19.04 108 SER A C 1
ATOM 836 O O . SER A 1 108 ? 33.680 5.217 -45.173 1.00 17.58 108 SER A O 1
ATOM 839 N N . LYS A 1 109 ? 31.481 4.822 -45.511 1.00 16.10 109 LYS A N 1
ATOM 840 C CA . LYS A 1 109 ? 31.708 3.412 -45.819 1.00 20.18 109 LYS A CA 1
ATOM 841 C C . LYS A 1 109 ? 32.540 3.241 -47.086 1.00 22.74 109 LYS A C 1
ATOM 842 O O . LYS A 1 109 ? 33.415 2.368 -47.151 1.00 16.85 109 LYS A O 1
ATOM 848 N N . SER A 1 110 ? 32.283 4.065 -48.104 1.00 19.36 110 SER A N 1
ATOM 849 C CA . SER A 1 110 ? 33.058 3.974 -49.339 1.00 20.79 110 SER A CA 1
ATOM 850 C C . SER A 1 110 ? 34.526 4.317 -49.100 1.00 17.99 110 SER A C 1
ATOM 851 O O . SER A 1 110 ? 35.421 3.637 -49.620 1.00 20.64 110 SER A O 1
ATOM 854 N N . ALA A 1 111 ? 34.796 5.381 -48.334 1.00 19.16 111 ALA A N 1
ATOM 855 C CA . ALA A 1 111 ? 36.179 5.728 -48.009 1.00 22.47 111 ALA A CA 1
ATOM 856 C C . ALA A 1 111 ? 36.851 4.634 -47.185 1.00 22.08 111 ALA A C 1
ATOM 857 O O . ALA A 1 111 ? 38.026 4.310 -47.410 1.00 17.47 111 ALA A O 1
ATOM 859 N N . PHE A 1 112 ? 36.122 4.062 -46.220 1.00 17.50 112 PHE A N 1
ATOM 860 C CA . PHE A 1 112 ? 36.646 2.952 -45.429 1.00 17.13 112 PHE A CA 1
ATOM 861 C C . PHE A 1 112 ? 37.064 1.798 -46.332 1.00 13.76 112 PHE A C 1
ATOM 862 O O . PHE A 1 112 ? 38.174 1.257 -46.210 1.00 15.21 112 PHE A O 1
ATOM 870 N N . ASN A 1 113 ? 36.177 1.412 -47.251 1.00 13.90 113 ASN A N 1
ATOM 871 C CA . ASN A 1 113 ? 36.465 0.288 -48.133 1.00 17.88 113 ASN A CA 1
ATOM 872 C C . ASN A 1 113 ? 37.634 0.591 -49.058 1.00 16.53 113 ASN A C 1
ATOM 873 O O . ASN A 1 113 ? 38.460 -0.287 -49.318 1.00 15.22 113 ASN A O 1
ATOM 878 N N . THR A 1 114 ? 37.714 1.816 -49.583 1.00 17.90 114 THR A N 1
ATOM 879 C CA . THR A 1 114 ? 38.838 2.156 -50.451 1.00 16.87 114 THR A CA 1
ATOM 880 C C . THR A 1 114 ? 40.157 2.070 -49.693 1.00 18.22 114 THR A C 1
ATOM 881 O O . THR A 1 114 ? 41.143 1.513 -50.199 1.00 16.45 114 THR A O 1
ATOM 885 N N . ALA A 1 115 ? 40.189 2.610 -48.473 1.00 15.01 115 ALA A N 1
ATOM 886 C CA . ALA A 1 115 ? 41.403 2.544 -47.666 1.00 14.23 115 ALA A CA 1
ATOM 887 C C . ALA A 1 115 ? 41.813 1.098 -47.411 1.00 14.29 115 ALA A C 1
ATOM 888 O O . ALA A 1 115 ? 42.985 0.734 -47.576 1.00 15.07 115 ALA A O 1
ATOM 890 N N . MET A 1 116 ? 40.852 0.252 -47.025 1.00 11.49 116 MET A N 1
ATOM 891 C CA . MET A 1 116 ? 41.179 -1.144 -46.744 1.00 17.46 116 MET A CA 1
ATOM 892 C C . MET A 1 116 ? 41.612 -1.886 -48.003 1.00 16.63 116 MET A C 1
ATOM 893 O O . MET A 1 116 ? 42.557 -2.683 -47.965 1.00 13.56 116 MET A O 1
ATOM 898 N N . GLU A 1 117 ? 40.925 -1.647 -49.123 1.00 14.01 117 GLU A N 1
ATOM 899 C CA . GLU A 1 117 ? 41.250 -2.337 -50.365 1.00 14.32 117 GLU A CA 1
ATOM 900 C C . GLU A 1 117 ? 42.661 -2.003 -50.820 1.00 13.88 117 GLU A C 1
ATOM 901 O O . GLU A 1 117 ? 43.466 -2.898 -51.097 1.00 13.74 117 GLU A O 1
ATOM 907 N N . ILE A 1 118 ? 42.976 -0.709 -50.909 1.00 15.60 118 ILE A N 1
ATOM 908 C CA . ILE A 1 118 ? 44.263 -0.307 -51.465 1.00 13.25 118 ILE A CA 1
ATOM 909 C C . ILE A 1 118 ? 45.392 -0.603 -50.482 1.00 13.15 118 ILE A C 1
ATOM 910 O O . ILE A 1 118 ? 46.462 -1.089 -50.874 1.00 15.55 118 ILE A O 1
ATOM 915 N N . SER A 1 119 ? 45.178 -0.329 -49.192 1.00 14.21 119 SER A N 1
ATOM 916 C CA . SER A 1 119 ? 46.270 -0.408 -48.226 1.00 15.59 119 SER A CA 1
ATOM 917 C C . SER A 1 119 ? 46.507 -1.814 -47.688 1.00 14.19 119 SER A C 1
ATOM 918 O O . SER A 1 119 ? 47.609 -2.097 -47.202 1.00 14.60 119 SER A O 1
ATOM 921 N N . VAL A 1 120 ? 45.498 -2.682 -47.711 1.00 13.13 120 VAL A N 1
ATOM 922 C CA . VAL A 1 120 ? 45.623 -3.995 -47.089 1.00 12.74 120 VAL A CA 1
ATOM 923 C C . VAL A 1 120 ? 45.408 -5.111 -48.103 1.00 12.26 120 VAL A C 1
ATOM 924 O O . VAL A 1 120 ? 46.287 -5.957 -48.301 1.00 13.36 120 VAL A O 1
ATOM 928 N N . TYR A 1 121 ? 44.230 -5.139 -48.738 1.00 13.66 121 TYR A N 1
ATOM 929 C CA . TYR A 1 121 ? 43.920 -6.261 -49.618 1.00 15.98 121 TYR A CA 1
ATOM 930 C C . TYR A 1 121 ? 44.922 -6.386 -50.761 1.00 14.70 121 TYR A C 1
ATOM 931 O O . TYR A 1 121 ? 45.180 -7.499 -51.238 1.00 15.04 121 TYR A O 1
ATOM 940 N N . SER A 1 122 ? 45.491 -5.265 -51.211 1.00 13.58 122 SER A N 1
ATOM 941 C CA . SER A 1 122 ? 46.437 -5.314 -52.321 1.00 15.51 122 SER A CA 1
ATOM 942 C C . SER A 1 122 ? 47.660 -6.159 -51.987 1.00 12.59 122 SER A C 1
ATOM 943 O O . SER A 1 122 ? 48.241 -6.774 -52.882 1.00 12.77 122 SER A O 1
ATOM 946 N N . LEU A 1 123 ? 48.064 -6.222 -50.714 1.00 13.21 123 LEU A N 1
ATOM 947 C CA . LEU A 1 123 ? 49.169 -7.113 -50.372 1.00 12.69 123 LEU A CA 1
ATOM 948 C C . LEU A 1 123 ? 48.773 -8.565 -50.603 1.00 14.97 123 LEU A C 1
ATOM 949 O O . LEU A 1 123 ? 49.553 -9.351 -51.156 1.00 14.69 123 LEU A O 1
ATOM 954 N N . ILE A 1 124 ? 47.537 -8.917 -50.237 1.00 14.52 124 ILE A N 1
ATOM 955 C CA . ILE A 1 124 ? 47.038 -10.269 -50.466 1.00 13.94 124 ILE A CA 1
ATOM 956 C C . ILE A 1 124 ? 47.005 -10.578 -51.956 1.00 14.75 124 ILE A C 1
ATOM 957 O O . ILE A 1 124 ? 47.482 -11.627 -52.396 1.00 16.40 124 ILE A O 1
ATOM 962 N N . GLU A 1 125 ? 46.423 -9.676 -52.753 1.00 15.76 125 GLU A N 1
ATOM 963 C CA . GLU A 1 125 ? 46.284 -9.948 -54.183 1.00 18.15 125 GLU A CA 1
ATOM 964 C C . GLU A 1 125 ? 47.641 -10.001 -54.883 1.00 20.03 125 GLU A C 1
ATOM 965 O O . GLU A 1 125 ? 47.884 -10.897 -55.701 1.00 17.48 125 GLU A O 1
ATOM 971 N N . LEU A 1 126 ? 48.548 -9.075 -54.561 1.00 15.54 126 LEU A N 1
ATOM 972 C CA . LEU A 1 126 ? 49.879 -9.096 -55.158 1.00 15.63 126 LEU A CA 1
ATOM 973 C C . LEU A 1 126 ? 50.616 -10.382 -54.802 1.00 17.27 126 LEU A C 1
ATOM 974 O O . LEU A 1 126 ? 51.181 -11.055 -55.677 1.00 16.08 126 LEU A O 1
ATOM 979 N N . THR A 1 127 ? 50.605 -10.747 -53.516 1.00 14.87 127 THR A N 1
ATOM 980 C CA . THR A 1 127 ? 51.322 -11.935 -53.074 1.00 14.33 127 THR A CA 1
ATOM 981 C C . THR A 1 127 ? 50.710 -13.209 -53.644 1.00 16.64 127 THR A C 1
ATOM 982 O O . THR A 1 127 ? 51.438 -14.114 -54.058 1.00 16.77 127 THR A O 1
ATOM 986 N N . ASN A 1 128 ? 49.379 -13.303 -53.680 1.00 17.30 128 ASN A N 1
ATOM 987 C CA . ASN A 1 128 ? 48.750 -14.492 -54.244 1.00 15.67 128 ASN A CA 1
ATOM 988 C C . ASN A 1 128 ? 49.025 -14.594 -55.734 1.00 17.99 128 ASN A C 1
ATOM 989 O O . ASN A 1 128 ? 49.264 -15.691 -56.253 1.00 17.98 128 ASN A O 1
ATOM 994 N N . THR A 1 129 ? 49.009 -13.458 -56.435 1.00 15.89 129 THR A N 1
ATOM 995 C CA . THR A 1 129 ? 49.305 -13.455 -57.861 1.00 18.51 129 THR A CA 1
ATOM 996 C C . THR A 1 129 ? 50.721 -13.945 -58.124 1.00 21.48 129 THR A C 1
ATOM 997 O O . THR A 1 129 ? 50.950 -14.737 -59.046 1.00 19.85 129 THR A O 1
ATOM 1001 N N . LEU A 1 130 ? 51.686 -13.485 -57.330 1.00 17.41 130 LEU A N 1
ATOM 1002 C CA . LEU A 1 130 ? 53.080 -13.788 -57.628 1.00 18.22 130 LEU A CA 1
ATOM 1003 C C . LEU A 1 130 ? 53.628 -15.011 -56.890 1.00 20.82 130 LEU A C 1
ATOM 1004 O O . LEU A 1 130 ? 54.771 -15.398 -57.157 1.00 18.56 130 LEU A O 1
ATOM 1009 N N . LYS A 1 131 ? 52.822 -15.536 -56.001 1.00 19.65 131 LYS A N 1
ATOM 1010 C CA . LYS A 1 131 ? 53.166 -16.667 -55.142 1.00 18.40 131 LYS A CA 1
ATOM 1011 C C . LYS A 1 131 ? 53.848 -17.743 -55.936 1.00 25.01 131 LYS A C 1
ATOM 1012 O O . LYS A 1 131 ? 54.870 -18.215 -55.542 1.00 21.15 131 LYS A O 1
ATOM 1018 N N . PRO A 1 132 ? 53.414 -18.315 -57.223 1.00 23.88 132 PRO A N 1
ATOM 1019 C CA . PRO A 1 132 ? 54.052 -19.404 -57.977 1.00 23.65 132 PRO A CA 1
ATOM 1020 C C . PRO A 1 132 ? 55.458 -19.078 -58.438 1.00 22.57 132 PRO A C 1
ATOM 1021 O O . PRO A 1 132 ? 56.241 -20.001 -58.690 1.00 24.10 132 PRO A O 1
ATOM 1025 N N . LEU A 1 133 ? 55.809 -17.798 -58.530 1.00 17.90 133 LEU A N 1
ATOM 1026 C CA . LEU A 1 133 ? 57.113 -17.374 -59.014 1.00 19.45 133 LEU A CA 1
ATOM 1027 C C . LEU A 1 133 ? 58.136 -17.163 -57.907 1.00 19.65 133 LEU A C 1
ATOM 1028 O O . LEU A 1 133 ? 59.307 -16.914 -58.209 1.00 20.21 133 LEU A O 1
ATOM 1033 N N . LEU A 1 134 ? 57.733 -17.256 -56.643 1.00 19.22 134 LEU A N 1
ATOM 1034 C CA . LEU A 1 134 ? 58.635 -16.949 -55.543 1.00 18.10 134 LEU A CA 1
ATOM 1035 C C . LEU A 1 134 ? 59.555 -18.132 -55.266 1.00 19.02 134 LEU A C 1
ATOM 1036 O O . LEU A 1 134 ? 59.091 -19.259 -55.063 1.00 20.47 134 LEU A O 1
ATOM 1041 N N . ASN A 1 135 ? 60.859 -17.874 -55.276 1.00 18.45 135 ASN A N 1
ATOM 1042 C CA . ASN A 1 135 ? 61.855 -18.898 -55.005 1.00 20.17 135 ASN A CA 1
ATOM 1043 C C . ASN A 1 135 ? 61.928 -19.219 -53.519 1.00 22.62 135 ASN A C 1
ATOM 1044 O O . ASN A 1 135 ? 61.492 -18.445 -52.662 1.00 19.87 135 ASN A O 1
ATOM 1049 N N . ASN A 1 136 ? 62.493 -20.388 -53.226 1.00 22.36 136 ASN A N 1
ATOM 1050 C CA . ASN A 1 136 ? 62.898 -20.715 -51.867 1.00 25.95 136 ASN A CA 1
ATOM 1051 C C . ASN A 1 136 ? 63.721 -19.577 -51.281 1.00 22.83 136 ASN A C 1
ATOM 1052 O O . ASN A 1 136 ? 64.616 -19.040 -51.941 1.00 21.78 136 ASN A O 1
ATOM 1057 N N . GLY A 1 137 ? 63.412 -19.206 -50.040 1.00 19.06 137 GLY A N 1
ATOM 1058 C CA . GLY A 1 137 ? 64.127 -18.140 -49.372 1.00 18.17 137 GLY A CA 1
ATOM 1059 C C . GLY A 1 137 ? 63.647 -16.739 -49.685 1.00 17.49 137 GLY A C 1
ATOM 1060 O O . GLY A 1 137 ? 64.240 -15.777 -49.181 1.00 18.14 137 GLY A O 1
ATOM 1061 N N . ALA A 1 138 ? 62.593 -16.591 -50.488 1.00 14.82 138 ALA A N 1
ATOM 1062 C CA . ALA A 1 138 ? 62.125 -15.274 -50.900 1.00 15.48 138 ALA A CA 1
ATOM 1063 C C . ALA A 1 138 ? 61.622 -14.468 -49.706 1.00 13.70 138 ALA A C 1
ATOM 1064 O O . ALA A 1 138 ? 61.248 -15.013 -48.665 1.00 13.42 138 ALA A O 1
ATOM 1066 N N . SER A 1 139 ? 61.600 -13.145 -49.876 1.00 16.03 139 SER A N 1
ATOM 1067 C CA . SER A 1 139 ? 61.222 -12.227 -48.809 1.00 15.19 139 SER A CA 1
ATOM 1068 C C . SER A 1 139 ? 60.250 -11.176 -49.339 1.00 11.97 139 SER A C 1
ATOM 1069 O O . SER A 1 139 ? 60.509 -10.528 -50.362 1.00 12.26 139 SER A O 1
ATOM 1072 N N . VAL A 1 140 ? 59.129 -11.019 -48.640 1.00 12.99 140 VAL A N 1
ATOM 1073 C CA . VAL A 1 140 ? 58.090 -10.057 -48.982 1.00 11.36 140 VAL A CA 1
ATOM 1074 C C . VAL A 1 140 ? 58.045 -9.010 -47.882 1.00 9.96 140 VAL A C 1
ATOM 1075 O O . VAL A 1 140 ? 57.925 -9.353 -46.698 1.00 11.51 140 VAL A O 1
ATOM 1079 N N . LEU A 1 141 ? 58.133 -7.740 -48.266 1.00 11.03 141 LEU A N 1
ATOM 1080 C CA . LEU A 1 141 ? 58.195 -6.636 -47.318 1.00 11.21 141 LEU A CA 1
ATOM 1081 C C . LEU A 1 141 ? 57.077 -5.651 -47.604 1.00 14.39 141 LEU A C 1
ATOM 1082 O O . LEU A 1 141 ? 56.897 -5.238 -48.750 1.00 13.30 141 LEU A O 1
ATOM 1087 N N . THR A 1 142 ? 56.348 -5.261 -46.565 1.00 9.39 142 THR A N 1
ATOM 1088 C CA . THR A 1 142 ? 55.381 -4.179 -46.670 1.00 9.46 142 THR A CA 1
ATOM 1089 C C . THR A 1 142 ? 55.763 -3.068 -45.697 1.00 13.11 142 THR A C 1
ATOM 1090 O O . THR A 1 142 ? 56.697 -3.200 -44.901 1.00 12.86 142 THR A O 1
ATOM 1094 N N . LEU A 1 143 ? 55.049 -1.948 -45.783 1.00 10.69 143 LEU A N 1
ATOM 1095 C CA . LEU A 1 143 ? 55.384 -0.746 -45.028 1.00 14.87 143 LEU A CA 1
ATOM 1096 C C . LEU A 1 143 ? 54.243 -0.394 -44.087 1.00 14.09 143 LEU A C 1
ATOM 1097 O O . LEU A 1 143 ? 53.069 -0.533 -44.442 1.00 12.39 143 LEU A O 1
ATOM 1102 N N . SER A 1 144 ? 54.587 0.066 -42.887 1.00 13.33 144 SER A N 1
ATOM 1103 C CA . SER A 1 144 ? 53.585 0.401 -41.889 1.00 10.52 144 SER A CA 1
ATOM 1104 C C . SER A 1 144 ? 54.055 1.606 -41.076 1.00 10.93 144 SER A C 1
ATOM 1105 O O . SER A 1 144 ? 55.096 2.223 -41.349 1.00 12.19 144 SER A O 1
ATOM 1108 N N . TYR A 1 145 ? 53.281 1.899 -40.034 1.00 11.50 145 TYR A N 1
ATOM 1109 C CA . TYR A 1 145 ? 53.387 3.125 -39.264 1.00 11.92 145 TYR A CA 1
ATOM 1110 C C . TYR A 1 145 ? 52.822 2.866 -37.878 1.00 12.47 145 TYR A C 1
ATOM 1111 O O . TYR A 1 145 ? 51.907 2.054 -37.714 1.00 13.22 145 TYR A O 1
ATOM 1120 N N . LEU A 1 146 ? 53.370 3.581 -36.892 1.00 13.13 146 LEU A N 1
ATOM 1121 C CA . LEU A 1 146 ? 52.970 3.419 -35.495 1.00 13.60 146 LEU A CA 1
ATOM 1122 C C . LEU A 1 146 ? 51.469 3.585 -35.287 1.00 13.91 146 LEU A C 1
ATOM 1123 O O . LEU A 1 146 ? 50.924 3.042 -34.318 1.00 12.65 146 LEU A O 1
ATOM 1128 N N . GLY A 1 147 ? 50.787 4.309 -36.177 1.00 11.94 147 GLY A N 1
ATOM 1129 C CA . GLY A 1 147 ? 49.344 4.489 -36.080 1.00 11.77 147 GLY A CA 1
ATOM 1130 C C . GLY A 1 147 ? 48.543 3.199 -36.103 1.00 12.66 147 GLY A C 1
ATOM 1131 O O . GLY A 1 147 ? 47.341 3.232 -35.812 1.00 11.31 147 GLY A O 1
ATOM 1132 N N . SER A 1 148 ? 49.174 2.075 -36.453 1.00 10.31 148 SER A N 1
ATOM 1133 C CA . SER A 1 148 ? 48.503 0.780 -36.386 1.00 13.35 148 SER A CA 1
ATOM 1134 C C . SER A 1 148 ? 48.173 0.396 -34.950 1.00 13.59 148 SER A C 1
ATOM 1135 O O . SER A 1 148 ? 47.125 -0.202 -34.686 1.00 14.34 148 SER A O 1
ATOM 1138 N N . THR A 1 149 ? 49.064 0.709 -34.012 1.00 12.44 149 THR A N 1
ATOM 1139 C CA . THR A 1 149 ? 48.945 0.217 -32.650 1.00 12.51 149 THR A CA 1
ATOM 1140 C C . THR A 1 149 ? 48.827 1.321 -31.612 1.00 14.02 149 THR A C 1
ATOM 1141 O O . THR A 1 149 ? 48.558 1.020 -30.444 1.00 13.28 149 THR A O 1
ATOM 1145 N N . LYS A 1 150 ? 49.010 2.579 -31.998 1.00 11.11 150 LYS A N 1
ATOM 1146 C CA . LYS A 1 150 ? 48.742 3.714 -31.135 1.00 12.29 150 LYS A CA 1
ATOM 1147 C C . LYS A 1 150 ? 47.908 4.731 -31.891 1.00 15.41 150 LYS A C 1
ATOM 1148 O O . LYS A 1 150 ? 47.941 4.805 -33.124 1.00 15.12 150 LYS A O 1
ATOM 1154 N N . TYR A 1 151 ? 47.243 5.588 -31.148 1.00 12.67 151 TYR A N 1
ATOM 1155 C CA . TYR A 1 151 ? 46.535 6.701 -31.777 1.00 13.24 151 TYR A CA 1
ATOM 1156 C C . TYR A 1 151 ? 47.553 7.701 -32.310 1.00 16.39 151 TYR A C 1
ATOM 1157 O O . TYR A 1 151 ? 48.435 8.032 -31.636 1.00 18.18 151 TYR A O 1
ATOM 1166 N N . MET A 1 152 ? 47.379 8.097 -33.541 1.00 13.58 152 MET A N 1
ATOM 1167 C CA . MET A 1 152 ? 48.173 9.153 -34.147 1.00 15.63 152 MET A CA 1
ATOM 1168 C C . MET A 1 152 ? 47.184 10.096 -34.809 1.00 17.98 152 MET A C 1
ATOM 1169 O O . MET A 1 152 ? 46.279 9.666 -35.344 1.00 17.23 152 MET A O 1
ATOM 1174 N N . ALA A 1 153 ? 47.419 11.382 -34.754 1.00 18.66 153 ALA A N 1
ATOM 1175 C CA . ALA A 1 153 ? 46.473 12.356 -35.326 1.00 21.61 153 ALA A CA 1
ATOM 1176 C C . ALA A 1 153 ? 46.500 12.345 -36.836 1.00 22.82 153 ALA A C 1
ATOM 1177 O O . ALA A 1 153 ? 47.457 11.976 -37.390 1.00 21.62 153 ALA A O 1
ATOM 1179 N N . HIS A 1 154 ? 45.388 12.728 -37.414 1.00 22.37 154 HIS A N 1
ATOM 1180 C CA . HIS A 1 154 ? 45.198 12.854 -38.873 1.00 33.20 154 HIS A CA 1
ATOM 1181 C C . HIS A 1 154 ? 45.600 11.546 -39.551 1.00 32.34 154 HIS A C 1
ATOM 1182 O O . HIS A 1 154 ? 46.416 11.579 -40.446 1.00 28.52 154 HIS A O 1
ATOM 1189 N N . TYR A 1 155 ? 45.123 10.440 -39.026 1.00 18.90 155 TYR A N 1
ATOM 1190 C CA . TYR A 1 155 ? 45.479 9.113 -39.553 1.00 21.43 155 TYR A CA 1
ATOM 1191 C C . TYR A 1 155 ? 44.183 8.343 -39.729 1.00 24.82 155 TYR A C 1
ATOM 1192 O O . TYR A 1 155 ? 44.040 7.741 -40.696 1.00 20.75 155 TYR A O 1
ATOM 1201 N N . ASN A 1 156 ? 43.375 8.333 -38.686 1.00 16.19 156 ASN A N 1
ATOM 1202 C CA . ASN A 1 156 ? 42.011 7.807 -38.742 1.00 17.55 156 ASN A CA 1
ATOM 1203 C C . ASN A 1 156 ? 41.974 6.399 -39.324 1.00 15.98 156 ASN A C 1
ATOM 1204 O O . ASN A 1 156 ? 42.617 5.555 -38.878 1.00 14.60 156 ASN A O 1
ATOM 1209 N N . VAL A 1 157 ? 41.306 6.243 -40.433 1.00 15.12 157 VAL A N 1
ATOM 1210 C CA . VAL A 1 157 ? 41.126 4.913 -41.047 1.00 14.29 157 VAL A CA 1
ATOM 1211 C C . VAL A 1 157 ? 42.457 4.249 -41.395 1.00 14.49 157 VAL A C 1
ATOM 1212 O O . VAL A 1 157 ? 42.483 3.104 -41.417 1.00 13.80 157 VAL A O 1
ATOM 1216 N N . MET A 1 158 ? 43.469 5.007 -41.751 1.00 12.14 158 MET A N 1
ATOM 1217 C CA . MET A 1 158 ? 44.761 4.401 -42.059 1.00 14.13 158 MET A CA 1
ATOM 1218 C C . MET A 1 158 ? 45.297 3.660 -40.843 1.00 15.22 158 MET A C 1
ATOM 1219 O O . MET A 1 158 ? 45.921 2.754 -41.040 1.00 13.36 158 MET A O 1
ATOM 1224 N N . GLY A 1 159 ? 45.046 4.116 -39.634 1.00 14.15 159 GLY A N 1
ATOM 1225 C CA . GLY A 1 159 ? 45.451 3.356 -38.464 1.00 11.70 159 GLY A CA 1
ATOM 1226 C C . GLY A 1 159 ? 44.763 2.009 -38.397 1.00 14.07 159 GLY A C 1
ATOM 1227 O O . GLY A 1 159 ? 45.354 1.015 -37.966 1.00 13.47 159 GLY A O 1
ATOM 1228 N N . LEU A 1 160 ? 43.506 1.954 -38.833 1.00 11.21 160 LEU A N 1
ATOM 1229 C CA . LEU A 1 160 ? 42.832 0.669 -38.943 1.00 10.70 160 LEU A CA 1
ATOM 1230 C C . LEU A 1 160 ? 43.497 -0.174 -40.021 1.00 11.31 160 LEU A C 1
ATOM 1231 O O . LEU A 1 160 ? 43.851 -1.339 -39.785 1.00 13.18 160 LEU A O 1
ATOM 1236 N N . ALA A 1 161 ? 43.765 0.438 -41.180 1.00 11.34 161 ALA A N 1
ATOM 1237 C CA . ALA A 1 161 ? 44.332 -0.309 -42.297 1.00 12.18 161 ALA A CA 1
ATOM 1238 C C . ALA A 1 161 ? 45.678 -0.894 -41.911 1.00 13.33 161 ALA A C 1
ATOM 1239 O O . ALA A 1 161 ? 45.911 -2.105 -42.040 1.00 13.09 161 ALA A O 1
ATOM 1241 N N . LYS A 1 162 ? 46.553 -0.054 -41.363 1.00 12.01 162 LYS A N 1
ATOM 1242 C CA . LYS A 1 162 ? 47.880 -0.523 -41.005 1.00 12.54 162 LYS A CA 1
ATOM 1243 C C . LYS A 1 162 ? 47.803 -1.617 -39.947 1.00 13.20 162 LYS A C 1
ATOM 1244 O O . LYS A 1 162 ? 48.568 -2.590 -40.014 1.00 13.07 162 LYS A O 1
ATOM 1250 N N . ALA A 1 163 ? 46.837 -1.536 -39.023 1.00 11.31 163 ALA A N 1
ATOM 1251 C CA . ALA A 1 163 ? 46.708 -2.620 -38.056 1.00 11.52 163 ALA A CA 1
ATOM 1252 C C . ALA A 1 163 ? 46.386 -3.920 -38.776 1.00 11.71 163 ALA A C 1
ATOM 1253 O O . ALA A 1 163 ? 47.089 -4.930 -38.613 1.00 14.21 163 ALA A O 1
ATOM 1255 N N . ALA A 1 164 ? 45.390 -3.877 -39.667 1.00 12.90 164 ALA A N 1
ATOM 1256 C CA . ALA A 1 164 ? 45.067 -5.063 -40.445 1.00 14.08 164 ALA A CA 1
ATOM 1257 C C . ALA A 1 164 ? 46.282 -5.523 -41.230 1.00 12.91 164 ALA A C 1
ATOM 1258 O O . ALA A 1 164 ? 46.579 -6.724 -41.282 1.00 14.87 164 ALA A O 1
ATOM 1260 N N . LEU A 1 165 ? 47.052 -4.567 -41.767 1.00 9.85 165 LEU A N 1
ATOM 1261 C CA . LEU A 1 165 ? 48.198 -4.940 -42.583 1.00 14.36 165 LEU A CA 1
ATOM 1262 C C . LEU A 1 165 ? 49.198 -5.727 -41.760 1.00 12.37 165 LEU A C 1
ATOM 1263 O O . LEU A 1 165 ? 49.681 -6.784 -42.192 1.00 12.51 165 LEU A O 1
ATOM 1268 N N . GLU A 1 166 ? 49.465 -5.267 -40.536 1.00 11.09 166 GLU A N 1
ATOM 1269 C CA . GLU A 1 166 ? 50.439 -5.973 -39.724 1.00 11.49 166 GLU A CA 1
ATOM 1270 C C . GLU A 1 166 ? 49.913 -7.353 -39.365 1.00 13.01 166 GLU A C 1
ATOM 1271 O O . GLU A 1 166 ? 50.662 -8.339 -39.394 1.00 12.09 166 GLU A O 1
ATOM 1277 N N . SER A 1 167 ? 48.600 -7.461 -39.138 1.00 12.07 167 SER A N 1
ATOM 1278 C CA . SER A 1 167 ? 48.032 -8.777 -38.893 1.00 12.43 167 SER A CA 1
ATOM 1279 C C . SER A 1 167 ? 48.189 -9.647 -40.129 1.00 11.31 167 SER A C 1
ATOM 1280 O O . SER A 1 167 ? 48.572 -10.821 -40.029 1.00 12.29 167 SER A O 1
ATOM 1283 N N . ALA A 1 168 ? 47.973 -9.061 -41.313 1.00 12.94 168 ALA A N 1
ATOM 1284 C CA . ALA A 1 168 ? 48.168 -9.817 -42.543 1.00 10.87 168 ALA A CA 1
ATOM 1285 C C . ALA A 1 168 ? 49.585 -10.354 -42.611 1.00 14.68 168 ALA A C 1
ATOM 1286 O O . ALA A 1 168 ? 49.799 -11.529 -42.947 1.00 13.60 168 ALA A O 1
ATOM 1288 N N . VAL A 1 169 ? 50.558 -9.539 -42.193 1.00 12.74 169 VAL A N 1
ATOM 1289 C CA . VAL A 1 169 ? 51.943 -9.985 -42.253 1.00 11.84 169 VAL A CA 1
ATOM 1290 C C . VAL A 1 169 ? 52.096 -11.277 -41.467 1.00 13.97 169 VAL A C 1
ATOM 1291 O O . VAL A 1 169 ? 52.559 -12.299 -41.998 1.00 16.78 169 VAL A O 1
ATOM 1295 N N . ARG A 1 170 ? 51.522 -11.308 -40.262 1.00 11.76 170 ARG A N 1
ATOM 1296 C CA . ARG A 1 170 ? 51.654 -12.497 -39.436 1.00 11.25 170 ARG A CA 1
ATOM 1297 C C . ARG A 1 170 ? 51.039 -13.696 -40.137 1.00 11.50 170 ARG A C 1
ATOM 1298 O O . ARG A 1 170 ? 51.701 -14.727 -40.323 1.00 16.05 170 ARG A O 1
ATOM 1306 N N . TYR A 1 171 ? 49.814 -13.536 -40.646 1.00 14.63 171 TYR A N 1
ATOM 1307 C CA . TYR A 1 171 ? 49.162 -14.683 -41.257 1.00 14.23 171 TYR A CA 1
ATOM 1308 C C . TYR A 1 171 ? 49.913 -15.116 -42.501 1.00 14.40 171 TYR A C 1
ATOM 1309 O O . TYR A 1 171 ? 50.146 -16.317 -42.704 1.00 16.83 171 TYR A O 1
ATOM 1318 N N . LEU A 1 172 ? 50.386 -14.151 -43.296 1.00 11.58 172 LEU A N 1
ATOM 1319 C CA . LEU A 1 172 ? 51.092 -14.539 -44.505 1.00 13.95 172 LEU A CA 1
ATOM 1320 C C . LEU A 1 172 ? 52.397 -15.230 -44.147 1.00 15.74 172 LEU A C 1
ATOM 1321 O O . LEU A 1 172 ? 52.781 -16.218 -44.791 1.00 15.20 172 LEU A O 1
ATOM 1326 N N . ALA A 1 173 ? 53.042 -14.775 -43.066 1.00 10.96 173 ALA A N 1
ATOM 1327 C CA . ALA A 1 173 ? 54.277 -15.415 -42.632 1.00 13.79 173 ALA A CA 1
ATOM 1328 C C . ALA A 1 173 ? 54.040 -16.888 -42.348 1.00 13.01 173 ALA A C 1
ATOM 1329 O O . ALA A 1 173 ? 54.887 -17.734 -42.660 1.00 16.79 173 ALA A O 1
ATOM 1331 N N . VAL A 1 174 ? 52.873 -17.219 -41.792 1.00 14.98 174 VAL A N 1
ATOM 1332 C CA . VAL A 1 174 ? 52.579 -18.622 -41.544 1.00 14.49 174 VAL A CA 1
ATOM 1333 C C . VAL A 1 174 ? 52.261 -19.330 -42.854 1.00 16.88 174 VAL A C 1
ATOM 1334 O O . VAL A 1 174 ? 52.751 -20.438 -43.105 1.00 19.30 174 VAL A O 1
ATOM 1338 N N . ASP A 1 175 ? 51.456 -18.699 -43.717 1.00 18.88 175 ASP A N 1
ATOM 1339 C CA . ASP A 1 175 ? 51.098 -19.339 -44.980 1.00 19.59 175 ASP A CA 1
ATOM 1340 C C . ASP A 1 175 ? 52.339 -19.635 -45.807 1.00 23.55 175 ASP A C 1
ATOM 1341 O O . ASP A 1 175 ? 52.535 -20.757 -46.283 1.00 21.68 175 ASP A O 1
ATOM 1346 N N . LEU A 1 176 ? 53.205 -18.643 -45.960 1.00 15.67 176 LEU A N 1
ATOM 1347 C CA . LEU A 1 176 ? 54.320 -18.744 -46.886 1.00 16.91 176 LEU A CA 1
ATOM 1348 C C . LEU A 1 176 ? 55.560 -19.377 -46.262 1.00 17.01 176 LEU A C 1
ATOM 1349 O O . LEU A 1 176 ? 56.429 -19.870 -46.992 1.00 19.10 176 LEU A O 1
ATOM 1354 N N . GLY A 1 177 ? 55.620 -19.436 -44.926 1.00 17.71 177 GLY A N 1
ATOM 1355 C CA . GLY A 1 177 ? 56.782 -20.002 -44.237 1.00 18.05 177 GLY A CA 1
ATOM 1356 C C . GLY A 1 177 ? 57.020 -21.483 -44.543 1.00 19.79 177 GLY A C 1
ATOM 1357 O O . GLY A 1 177 ? 58.186 -21.917 -44.588 1.00 18.36 177 GLY A O 1
ATOM 1358 N N . LYS A 1 178 ? 55.955 -22.172 -44.878 1.00 22.98 178 LYS A N 1
ATOM 1359 C CA . LYS A 1 178 ? 55.984 -23.593 -45.287 1.00 29.79 178 LYS A CA 1
ATOM 1360 C C . LYS A 1 178 ? 56.929 -23.760 -46.459 1.00 26.62 178 LYS A C 1
ATOM 1361 O O . LYS A 1 178 ? 57.458 -24.790 -46.552 1.00 28.74 178 LYS A O 1
ATOM 1367 N N . HIS A 1 179 ? 57.015 -22.733 -47.280 1.00 24.43 179 HIS A N 1
ATOM 1368 C CA . HIS A 1 179 ? 57.821 -22.734 -48.509 1.00 25.22 179 HIS A CA 1
ATOM 1369 C C . HIS A 1 179 ? 59.092 -21.941 -48.300 1.00 22.42 179 HIS A C 1
ATOM 1370 O O . HIS A 1 179 ? 59.635 -21.539 -49.222 1.00 22.42 179 HIS A O 1
ATOM 1377 N N . ASN A 1 180 ? 59.453 -21.714 -47.063 1.00 17.74 180 ASN A N 1
ATOM 1378 C CA . ASN A 1 180 ? 60.629 -20.954 -46.666 1.00 21.00 180 ASN A CA 1
ATOM 1379 C C . ASN A 1 180 ? 60.630 -19.572 -47.315 1.00 17.72 180 ASN A C 1
ATOM 1380 O O . ASN A 1 180 ? 61.639 -19.103 -47.842 1.00 16.16 180 ASN A O 1
ATOM 1385 N N . ILE A 1 181 ? 59.467 -18.926 -47.297 1.00 16.23 181 ILE A N 1
ATOM 1386 C CA . ILE A 1 181 ? 59.309 -17.541 -47.720 1.00 12.34 181 ILE A CA 1
ATOM 1387 C C . ILE A 1 181 ? 58.974 -16.713 -46.486 1.00 15.73 181 ILE A C 1
ATOM 1388 O O . ILE A 1 181 ? 58.189 -17.143 -45.632 1.00 14.02 181 ILE A O 1
ATOM 1393 N N . ARG A 1 182 ? 59.602 -15.547 -46.373 1.00 13.27 182 ARG A N 1
ATOM 1394 C CA . ARG A 1 182 ? 59.458 -14.673 -45.219 1.00 11.57 182 ARG A CA 1
ATOM 1395 C C . ARG A 1 182 ? 58.571 -13.487 -45.575 1.00 13.38 182 ARG A C 1
ATOM 1396 O O . ARG A 1 182 ? 58.532 -13.048 -46.724 1.00 15.83 182 ARG A O 1
ATOM 1404 N N . VAL A 1 183 ? 57.842 -12.976 -44.583 1.00 13.49 183 VAL A N 1
ATOM 1405 C CA . VAL A 1 183 ? 56.995 -11.799 -44.758 1.00 11.42 183 VAL A CA 1
ATOM 1406 C C . VAL A 1 183 ? 57.196 -10.885 -43.558 1.00 12.65 183 VAL A C 1
ATOM 1407 O O . VAL A 1 183 ? 57.075 -11.328 -42.412 1.00 11.35 183 VAL A O 1
ATOM 1411 N N . ASN A 1 184 ? 57.500 -9.613 -43.815 1.00 11.03 184 ASN A N 1
ATOM 1412 C CA . ASN A 1 184 ? 57.757 -8.663 -42.740 1.00 11.45 184 ASN A CA 1
ATOM 1413 C C . ASN A 1 184 ? 57.191 -7.293 -43.088 1.00 11.20 184 ASN A C 1
ATOM 1414 O O . ASN A 1 184 ? 56.868 -6.996 -44.244 1.00 12.06 184 ASN A O 1
ATOM 1419 N N . ALA A 1 185 ? 57.075 -6.456 -42.059 1.00 12.66 185 ALA A N 1
ATOM 1420 C CA . ALA A 1 185 ? 56.687 -5.064 -42.215 1.00 12.34 185 ALA A CA 1
ATOM 1421 C C . ALA A 1 185 ? 57.761 -4.163 -41.624 1.00 13.38 185 ALA A C 1
ATOM 1422 O O . ALA A 1 185 ? 58.307 -4.443 -40.550 1.00 11.57 185 ALA A O 1
ATOM 1424 N N . LEU A 1 186 ? 58.071 -3.093 -42.345 1.00 10.35 186 LEU A N 1
ATOM 1425 C CA . LEU A 1 186 ? 58.947 -2.034 -41.862 1.00 13.14 186 LEU A CA 1
ATOM 1426 C C . LEU A 1 186 ? 58.069 -0.873 -41.415 1.00 13.41 186 LEU A C 1
ATOM 1427 O O . LEU A 1 186 ? 57.331 -0.308 -42.226 1.00 11.69 186 LEU A O 1
ATOM 1432 N N . SER A 1 187 ? 58.125 -0.535 -40.130 1.00 11.53 187 SER A N 1
ATOM 1433 C CA . SER A 1 187 ? 57.338 0.569 -39.580 1.00 14.56 187 SER A CA 1
ATOM 1434 C C . SER A 1 187 ? 58.221 1.811 -39.567 1.00 11.36 187 SER A C 1
ATOM 1435 O O . SER A 1 187 ? 59.118 1.942 -38.728 1.00 10.80 187 SER A O 1
ATOM 1438 N N . ALA A 1 188 ? 57.970 2.724 -40.501 1.00 16.30 188 ALA A N 1
ATOM 1439 C CA . ALA A 1 188 ? 58.858 3.869 -40.672 1.00 15.52 188 ALA A CA 1
ATOM 1440 C C . ALA A 1 188 ? 58.355 5.080 -39.899 1.00 14.13 188 ALA A C 1
ATOM 1441 O O . ALA A 1 188 ? 57.147 5.305 -39.785 1.00 14.06 188 ALA A O 1
ATOM 1443 N N . GLY A 1 189 ? 59.291 5.848 -39.355 1.00 10.98 189 GLY A N 1
ATOM 1444 C CA . GLY A 1 189 ? 58.997 7.187 -38.898 1.00 13.60 189 GLY A CA 1
ATOM 1445 C C . GLY A 1 189 ? 58.896 8.146 -40.062 1.00 14.29 189 GLY A C 1
ATOM 1446 O O . GLY A 1 189 ? 59.229 7.824 -41.211 1.00 14.57 189 GLY A O 1
ATOM 1447 N N . PRO A 1 190 ? 58.422 9.358 -39.780 1.00 14.26 190 PRO A N 1
ATOM 1448 C CA . PRO A 1 190 ? 58.268 10.350 -40.851 1.00 15.82 190 PRO A CA 1
ATOM 1449 C C . PRO A 1 190 ? 59.609 10.849 -41.370 1.00 14.60 190 PRO A C 1
ATOM 1450 O O . PRO A 1 190 ? 60.582 10.978 -40.624 1.00 16.44 190 PRO A O 1
ATOM 1454 N N . ILE A 1 191 ? 59.635 11.156 -42.667 1.00 14.44 191 ILE A N 1
ATOM 1455 C CA . ILE A 1 191 ? 60.832 11.598 -43.377 1.00 18.34 191 ILE A CA 1
ATOM 1456 C C . ILE A 1 191 ? 60.611 13.035 -43.827 1.00 19.53 191 ILE A C 1
ATOM 1457 O O . ILE A 1 191 ? 59.562 13.357 -44.398 1.00 21.34 191 ILE A O 1
ATOM 1462 N N . ARG A 1 192 ? 61.563 13.911 -43.510 1.00 19.53 192 ARG A N 1
ATOM 1463 C CA . ARG A 1 192 ? 61.521 15.290 -43.988 1.00 26.96 192 ARG A CA 1
ATOM 1464 C C . ARG A 1 192 ? 61.863 15.364 -45.474 1.00 29.23 192 ARG A C 1
ATOM 1465 O O . ARG A 1 192 ? 62.935 14.913 -45.892 1.00 30.62 192 ARG A O 1
ATOM 1473 N N . THR A 1 193 ? 60.970 15.955 -46.270 1.00 33.42 193 THR A N 1
ATOM 1474 C CA . THR A 1 193 ? 61.238 16.225 -47.679 1.00 34.73 193 THR A CA 1
ATOM 1475 C C . THR A 1 193 ? 60.779 17.635 -48.028 1.00 45.23 193 THR A C 1
ATOM 1476 O O . THR A 1 193 ? 60.073 18.294 -47.260 1.00 45.46 193 THR A O 1
ATOM 1480 N N . LEU A 1 194 ? 61.194 18.087 -49.215 1.00 43.48 194 LEU A N 1
ATOM 1481 C CA . LEU A 1 194 ? 60.739 19.373 -49.738 1.00 46.04 194 LEU A CA 1
ATOM 1482 C C . LEU A 1 194 ? 59.218 19.431 -49.814 1.00 45.62 194 LEU A C 1
ATOM 1483 O O . LEU A 1 194 ? 58.592 20.364 -49.296 1.00 46.85 194 LEU A O 1
ATOM 1488 N N . ALA A 1 195 ? 58.606 18.432 -50.455 1.00 48.36 195 ALA A N 1
ATOM 1489 C CA . ALA A 1 195 ? 57.156 18.425 -50.619 1.00 42.23 195 ALA A CA 1
ATOM 1490 C C . ALA A 1 195 ? 56.443 18.327 -49.278 1.00 51.73 195 ALA A C 1
ATOM 1491 O O . ALA A 1 195 ? 55.464 19.043 -49.033 1.00 47.80 195 ALA A O 1
ATOM 1493 N N . SER A 1 196 ? 56.912 17.435 -48.400 1.00 52.38 196 SER A N 1
ATOM 1494 C CA . SER A 1 196 ? 56.284 17.277 -47.091 1.00 50.15 196 SER A CA 1
ATOM 1495 C C . SER A 1 196 ? 56.389 18.556 -46.280 1.00 53.63 196 SER A C 1
ATOM 1496 O O . SER A 1 196 ? 55.461 18.919 -45.547 1.00 53.89 196 SER A O 1
ATOM 1499 N N . SER A 1 197 ? 57.510 19.263 -46.411 1.00 53.53 197 SER A N 1
ATOM 1500 C CA . SER A 1 197 ? 57.651 20.547 -45.748 1.00 55.46 197 SER A CA 1
ATOM 1501 C C . SER A 1 197 ? 56.645 21.578 -46.253 1.00 55.41 197 SER A C 1
ATOM 1502 O O . SER A 1 197 ? 56.616 22.702 -45.741 1.00 57.47 197 SER A O 1
ATOM 1505 N N . GLY A 1 198 ? 55.829 21.244 -47.239 1.00 52.50 198 GLY A N 1
ATOM 1506 C CA . GLY A 1 198 ? 54.822 22.192 -47.653 1.00 51.06 198 GLY A CA 1
ATOM 1507 C C . GLY A 1 198 ? 53.458 22.030 -47.016 1.00 54.10 198 GLY A C 1
ATOM 1508 O O . GLY A 1 198 ? 52.541 22.782 -47.359 1.00 51.63 198 GLY A O 1
ATOM 1509 N N . ILE A 1 199 ? 53.363 21.053 -46.109 1.00 48.36 199 ILE A N 1
ATOM 1510 C CA . ILE A 1 199 ? 52.071 20.755 -45.433 1.00 44.54 199 ILE A CA 1
ATOM 1511 C C . ILE A 1 199 ? 52.130 20.917 -43.912 1.00 45.40 199 ILE A C 1
ATOM 1512 O O . ILE A 1 199 ? 53.019 20.429 -43.304 1.00 43.33 199 ILE A O 1
ATOM 1517 N N . ALA A 1 200 ? 51.203 21.656 -43.346 1.00 41.85 200 ALA A N 1
ATOM 1518 C CA . ALA A 1 200 ? 51.237 21.945 -41.902 1.00 45.22 200 ALA A CA 1
ATOM 1519 C C . ALA A 1 200 ? 51.062 20.734 -40.998 1.00 40.45 200 ALA A C 1
ATOM 1520 O O . ALA A 1 200 ? 51.864 20.574 -40.154 1.00 39.99 200 ALA A O 1
ATOM 1522 N N . ASP A 1 201 ? 50.122 19.848 -41.239 1.00 38.40 201 ASP A N 1
ATOM 1523 C CA . ASP A 1 201 ? 49.946 18.710 -40.306 1.00 38.74 201 ASP A CA 1
ATOM 1524 C C . ASP A 1 201 ? 51.197 17.818 -40.282 1.00 34.65 201 ASP A C 1
ATOM 1525 O O . ASP A 1 201 ? 51.453 17.222 -39.305 1.00 29.02 201 ASP A O 1
ATOM 1530 N N . PHE A 1 202 ? 51.835 17.651 -41.419 1.00 35.29 202 PHE A N 1
ATOM 1531 C CA . PHE A 1 202 ? 53.074 16.878 -41.577 1.00 32.12 202 PHE A CA 1
ATOM 1532 C C . PHE A 1 202 ? 54.246 17.549 -40.885 1.00 31.93 202 PHE A C 1
ATOM 1533 O O . PHE A 1 202 ? 55.052 16.920 -40.326 1.00 25.25 202 PHE A O 1
ATOM 1541 N N . ARG A 1 203 ? 54.259 18.855 -40.932 1.00 30.46 203 ARG A N 1
ATOM 1542 C CA . ARG A 1 203 ? 55.328 19.637 -40.313 1.00 30.64 203 ARG A CA 1
ATOM 1543 C C . ARG A 1 203 ? 55.309 19.383 -38.824 1.00 25.51 203 ARG A C 1
ATOM 1544 O O . ARG A 1 203 ? 56.312 19.251 -38.293 1.00 22.16 203 ARG A O 1
ATOM 1552 N N . MET A 1 204 ? 54.139 19.340 -38.242 1.00 22.37 204 MET A N 1
ATOM 1553 C CA . MET A 1 204 ? 53.992 19.099 -36.813 1.00 28.23 204 MET A CA 1
ATOM 1554 C C . MET A 1 204 ? 54.507 17.707 -36.465 1.00 24.68 204 MET A C 1
ATOM 1555 O O . MET A 1 204 ? 55.296 17.613 -35.614 1.00 23.29 204 MET A O 1
ATOM 1560 N N . ILE A 1 205 ? 54.103 16.697 -37.205 1.00 21.39 205 ILE A N 1
ATOM 1561 C CA . ILE A 1 205 ? 54.495 15.309 -36.867 1.00 21.75 205 ILE A CA 1
ATOM 1562 C C . ILE A 1 205 ? 55.979 15.132 -37.033 1.00 20.88 205 ILE A C 1
ATOM 1563 O O . ILE A 1 205 ? 56.526 14.492 -36.247 1.00 17.61 205 ILE A O 1
ATOM 1568 N N . LEU A 1 206 ? 56.552 15.748 -38.042 1.00 17.62 206 LEU A N 1
ATOM 1569 C CA . LEU A 1 206 ? 58.008 15.687 -38.200 1.00 22.06 206 LEU A CA 1
ATOM 1570 C C . LEU A 1 206 ? 58.663 16.389 -37.035 1.00 21.98 206 LEU A C 1
ATOM 1571 O O . LEU A 1 206 ? 59.557 15.856 -36.548 1.00 16.92 206 LEU A O 1
ATOM 1576 N N . LYS A 1 207 ? 58.178 17.569 -36.680 1.00 18.95 207 LYS A N 1
ATOM 1577 C CA . LYS A 1 207 ? 58.849 18.294 -35.598 1.00 19.97 207 LYS A CA 1
ATOM 1578 C C . LYS A 1 207 ? 58.721 17.556 -34.266 1.00 18.17 207 LYS A C 1
ATOM 1579 O O . LYS A 1 207 ? 59.677 17.496 -33.479 1.00 18.64 207 LYS A O 1
ATOM 1585 N N . TRP A 1 208 ? 57.558 16.960 -34.020 1.00 14.61 208 TRP A N 1
ATOM 1586 C CA . TRP A 1 208 ? 57.338 16.204 -32.794 1.00 17.10 208 TRP A CA 1
ATOM 1587 C C . TRP A 1 208 ? 58.279 15.009 -32.713 1.00 16.69 208 TRP A C 1
ATOM 1588 O O . TRP A 1 208 ? 58.913 14.772 -31.675 1.00 15.37 208 TRP A O 1
ATOM 1599 N N . ASN A 1 209 ? 58.369 14.231 -33.798 1.00 15.26 209 ASN A N 1
ATOM 1600 C CA . ASN A 1 209 ? 59.347 13.147 -33.864 1.00 17.05 209 ASN A CA 1
ATOM 1601 C C . ASN A 1 209 ? 60.775 13.632 -33.630 1.00 18.36 209 ASN A C 1
ATOM 1602 O O . ASN A 1 209 ? 61.512 13.043 -32.833 1.00 16.07 209 ASN A O 1
ATOM 1607 N N . GLU A 1 210 ? 61.197 14.682 -34.341 1.00 15.62 210 GLU A N 1
ATOM 1608 C CA . GLU A 1 210 ? 62.578 15.146 -34.210 1.00 17.31 210 GLU A CA 1
ATOM 1609 C C . GLU A 1 210 ? 62.893 15.559 -32.778 1.00 16.25 210 GLU A C 1
ATOM 1610 O O . GLU A 1 210 ? 63.973 15.253 -32.259 1.00 18.56 210 GLU A O 1
ATOM 1616 N N . ILE A 1 211 ? 61.964 16.257 -32.124 1.00 15.91 211 ILE A N 1
ATOM 1617 C CA . ILE A 1 211 ? 62.227 16.748 -30.775 1.00 15.02 211 ILE A CA 1
ATOM 1618 C C . ILE A 1 211 ? 62.212 15.606 -29.765 1.00 17.04 211 ILE A C 1
ATOM 1619 O O . ILE A 1 211 ? 63.028 15.575 -28.834 1.00 14.03 211 ILE A O 1
ATOM 1624 N N . ASN A 1 212 ? 61.300 14.642 -29.929 1.00 13.56 212 ASN A N 1
ATOM 1625 C CA . ASN A 1 212 ? 61.042 13.668 -28.875 1.00 13.15 212 ASN A CA 1
ATOM 1626 C C . ASN A 1 212 ? 61.668 12.295 -29.106 1.00 12.89 212 ASN A C 1
ATOM 1627 O O . ASN A 1 212 ? 61.711 11.496 -28.165 1.00 15.12 212 ASN A O 1
ATOM 1632 N N . ALA A 1 213 ? 62.149 11.991 -30.310 1.00 12.95 213 ALA A N 1
ATOM 1633 C CA . ALA A 1 213 ? 62.753 10.686 -30.535 1.00 16.04 213 ALA A CA 1
ATOM 1634 C C . ALA A 1 213 ? 64.072 10.571 -29.772 1.00 17.02 213 ALA A C 1
ATOM 1635 O O . ALA A 1 213 ? 64.796 11.558 -29.621 1.00 17.65 213 ALA A O 1
ATOM 1637 N N . PRO A 1 214 ? 64.403 9.369 -29.287 1.00 11.17 214 PRO A N 1
ATOM 1638 C CA . PRO A 1 214 ? 65.693 9.170 -28.602 1.00 13.24 214 PRO A CA 1
ATOM 1639 C C . PRO A 1 214 ? 66.892 9.734 -29.347 1.00 15.24 214 PRO A C 1
ATOM 1640 O O . PRO A 1 214 ? 67.760 10.361 -28.727 1.00 16.04 214 PRO A O 1
ATOM 1644 N N . LEU A 1 215 ? 66.956 9.548 -30.664 1.00 13.83 215 LEU A N 1
ATOM 1645 C CA . LEU A 1 215 ? 68.092 10.026 -31.440 1.00 14.09 215 LEU A CA 1
ATOM 1646 C C . LEU A 1 215 ? 67.964 11.491 -31.845 1.00 16.89 215 LEU A C 1
ATOM 1647 O O . LEU A 1 215 ? 68.873 12.009 -32.502 1.00 19.05 215 LEU A O 1
ATOM 1652 N N . ARG A 1 216 ? 66.877 12.165 -31.453 1.00 14.06 216 ARG A N 1
ATOM 1653 C CA . ARG A 1 216 ? 66.709 13.609 -31.651 1.00 20.20 216 ARG A CA 1
ATOM 1654 C C . ARG A 1 216 ? 66.908 13.997 -33.115 1.00 22.63 216 ARG A C 1
ATOM 1655 O O . ARG A 1 216 ? 67.554 14.996 -33.439 1.00 22.30 216 ARG A O 1
ATOM 1663 N N . LYS A 1 217 ? 66.338 13.189 -34.006 1.00 19.00 217 LYS A N 1
ATOM 1664 C CA . LYS A 1 217 ? 66.436 13.391 -35.443 1.00 21.68 217 LYS A CA 1
ATOM 1665 C C . LYS A 1 217 ? 65.259 12.690 -36.105 1.00 20.22 217 LYS A C 1
ATOM 1666 O O . LYS A 1 217 ? 64.641 11.796 -35.520 1.00 16.75 217 LYS A O 1
ATOM 1672 N N . ASN A 1 218 ? 64.953 13.107 -37.329 1.00 20.47 218 ASN A N 1
ATOM 1673 C CA . ASN A 1 218 ? 64.078 12.322 -38.187 1.00 19.55 218 ASN A CA 1
ATOM 1674 C C . ASN A 1 218 ? 64.909 11.297 -38.948 1.00 17.64 218 ASN A C 1
ATOM 1675 O O . ASN A 1 218 ? 66.062 11.553 -39.304 1.00 18.08 218 ASN A O 1
ATOM 1680 N N . VAL A 1 219 ? 64.314 10.128 -39.203 1.00 18.22 219 VAL A N 1
ATOM 1681 C CA . VAL A 1 219 ? 65.005 9.126 -40.004 1.00 15.04 219 VAL A CA 1
ATOM 1682 C C . VAL A 1 219 ? 65.108 9.616 -41.442 1.00 16.84 219 VAL A C 1
ATOM 1683 O O . VAL A 1 219 ? 64.289 10.415 -41.915 1.00 16.68 219 VAL A O 1
ATOM 1687 N N . SER A 1 220 ? 66.126 9.141 -42.142 1.00 14.03 220 SER A N 1
ATOM 1688 C CA . SER A 1 220 ? 66.331 9.493 -43.537 1.00 16.11 220 SER A CA 1
ATOM 1689 C C . SER A 1 220 ? 65.737 8.424 -44.446 1.00 16.77 220 SER A C 1
ATOM 1690 O O . SER A 1 220 ? 65.457 7.301 -44.022 1.00 15.05 220 SER A O 1
ATOM 1693 N N . LEU A 1 221 ? 65.550 8.793 -45.716 1.00 14.03 221 LEU A N 1
ATOM 1694 C CA . LEU A 1 221 ? 65.158 7.801 -46.709 1.00 14.73 221 LEU A CA 1
ATOM 1695 C C . LEU A 1 221 ? 66.214 6.712 -46.829 1.00 16.16 221 LEU A C 1
ATOM 1696 O O . LEU A 1 221 ? 65.883 5.539 -47.025 1.00 15.24 221 LEU A O 1
ATOM 1701 N N . GLU A 1 222 ? 67.492 7.083 -46.702 1.00 14.53 222 GLU A N 1
ATOM 1702 C CA . GLU A 1 222 ? 68.567 6.095 -46.725 1.00 18.52 222 GLU A CA 1
ATOM 1703 C C . GLU A 1 222 ? 68.431 5.087 -45.591 1.00 16.58 222 GLU A C 1
ATOM 1704 O O . GLU A 1 222 ? 68.677 3.892 -45.782 1.00 14.16 222 GLU A O 1
ATOM 1710 N N . GLU A 1 223 ? 68.065 5.551 -44.395 1.00 14.19 223 GLU A N 1
ATOM 1711 C CA . GLU A 1 223 ? 67.942 4.647 -43.255 1.00 17.18 223 GLU A CA 1
ATOM 1712 C C . GLU A 1 223 ? 66.777 3.673 -43.440 1.00 14.25 223 GLU A C 1
ATOM 1713 O O . GLU A 1 223 ? 66.914 2.465 -43.185 1.00 13.77 223 GLU A O 1
ATOM 1719 N N . VAL A 1 224 ? 65.641 4.171 -43.934 1.00 11.75 224 VAL A N 1
ATOM 1720 C CA . VAL A 1 224 ? 64.512 3.293 -44.225 1.00 13.89 224 VAL A CA 1
ATOM 1721 C C . VAL A 1 224 ? 64.881 2.306 -45.326 1.00 14.67 224 VAL A C 1
ATOM 1722 O O . VAL A 1 224 ? 64.582 1.108 -45.237 1.00 13.70 224 VAL A O 1
ATOM 1726 N N . GLY A 1 225 ? 65.570 2.787 -46.360 1.00 13.76 225 GLY A N 1
ATOM 1727 C CA . GLY A 1 225 ? 65.960 1.916 -47.454 1.00 11.62 225 GLY A CA 1
ATOM 1728 C C . GLY A 1 225 ? 66.919 0.823 -47.026 1.00 11.07 225 GLY A C 1
ATOM 1729 O O . GLY A 1 225 ? 66.792 -0.325 -47.454 1.00 10.23 225 GLY A O 1
ATOM 1730 N N . ASN A 1 226 ? 67.886 1.160 -46.166 1.00 12.90 226 ASN A N 1
ATOM 1731 C CA . ASN A 1 226 ? 68.847 0.159 -45.714 1.00 11.63 226 ASN A CA 1
ATOM 1732 C C . ASN A 1 226 ? 68.182 -0.878 -44.821 1.00 10.68 226 ASN A C 1
ATOM 1733 O O . ASN A 1 226 ? 68.470 -2.077 -44.935 1.00 11.49 226 ASN A O 1
ATOM 1738 N N . ALA A 1 227 ? 67.278 -0.444 -43.935 1.00 11.69 227 ALA A N 1
ATOM 1739 C CA . ALA A 1 227 ? 66.546 -1.414 -43.124 1.00 14.29 227 ALA A CA 1
ATOM 1740 C C . ALA A 1 227 ? 65.689 -2.330 -43.997 1.00 12.64 227 ALA A C 1
ATOM 1741 O O . ALA A 1 227 ? 65.605 -3.548 -43.756 1.00 13.20 227 ALA A O 1
ATOM 1743 N N . GLY A 1 228 ? 65.053 -1.765 -45.026 1.00 11.56 228 GLY A N 1
ATOM 1744 C CA . GLY A 1 228 ? 64.289 -2.593 -45.944 1.00 10.62 228 GLY A CA 1
ATOM 1745 C C . GLY A 1 228 ? 65.159 -3.597 -46.674 1.00 9.95 228 GLY A C 1
ATOM 1746 O O . GLY A 1 228 ? 64.819 -4.779 -46.772 1.00 11.35 228 GLY A O 1
ATOM 1747 N N . MET A 1 229 ? 66.298 -3.138 -47.199 1.00 13.20 229 MET A N 1
ATOM 1748 C CA . MET A 1 229 ? 67.221 -4.048 -47.865 1.00 11.68 229 MET A CA 1
ATOM 1749 C C . MET A 1 229 ? 67.624 -5.183 -46.934 1.00 13.79 229 MET A C 1
ATOM 1750 O O . MET A 1 229 ? 67.667 -6.348 -47.347 1.00 11.40 229 MET A O 1
ATOM 1755 N N . TYR A 1 230 ? 67.925 -4.860 -45.670 1.00 11.63 230 TYR A N 1
ATOM 1756 C CA . TYR A 1 230 ? 68.273 -5.898 -44.704 1.00 12.59 230 TYR A CA 1
ATOM 1757 C C . TYR A 1 230 ? 67.166 -6.938 -44.614 1.00 13.75 230 TYR A C 1
ATOM 1758 O O . TYR A 1 230 ? 67.425 -8.145 -44.680 1.00 13.35 230 TYR A O 1
ATOM 1767 N N . LEU A 1 231 ? 65.916 -6.483 -44.480 1.00 11.64 231 LEU A N 1
ATOM 1768 C CA . LEU A 1 231 ? 64.811 -7.430 -44.356 1.00 13.06 231 LEU A CA 1
ATOM 1769 C C . LEU A 1 231 ? 64.601 -8.242 -45.633 1.00 11.57 231 LEU A C 1
ATOM 1770 O O . LEU A 1 231 ? 64.105 -9.374 -45.573 1.00 11.78 231 LEU A O 1
ATOM 1775 N N . LEU A 1 232 ? 64.967 -7.693 -46.791 1.00 10.91 232 LEU A N 1
ATOM 1776 C CA . LEU A 1 232 ? 64.798 -8.415 -48.047 1.00 10.89 232 LEU A CA 1
ATOM 1777 C C . LEU A 1 232 ? 65.944 -9.378 -48.333 1.00 14.65 232 LEU A C 1
ATOM 1778 O O . LEU A 1 232 ? 65.784 -10.289 -49.153 1.00 14.95 232 LEU A O 1
ATOM 1783 N N . SER A 1 233 ? 67.082 -9.196 -47.675 1.00 16.13 233 SER A N 1
ATOM 1784 C CA . SER A 1 233 ? 68.298 -9.949 -47.931 1.00 17.22 233 SER A CA 1
ATOM 1785 C C . SER A 1 233 ? 68.378 -11.196 -47.053 1.00 16.39 233 SER A C 1
ATOM 1786 O O . SER A 1 233 ? 67.630 -11.365 -46.088 1.00 13.58 233 SER A O 1
ATOM 1789 N N . SER A 1 234 ? 69.321 -12.077 -47.399 1.00 16.56 234 SER A N 1
ATOM 1790 C CA . SER A 1 234 ? 69.565 -13.277 -46.608 1.00 17.33 234 SER A CA 1
ATOM 1791 C C . SER A 1 234 ? 70.130 -12.973 -45.226 1.00 13.89 234 SER A C 1
ATOM 1792 O O . SER A 1 234 ? 70.143 -13.870 -44.375 1.00 13.77 234 SER A O 1
ATOM 1795 N N . LEU A 1 235 ? 70.607 -11.747 -44.987 1.00 15.23 235 LEU A N 1
ATOM 1796 C CA . LEU A 1 235 ? 71.047 -11.368 -43.648 1.00 13.09 235 LEU A CA 1
ATOM 1797 C C . LEU A 1 235 ? 69.941 -11.572 -42.621 1.00 15.29 235 LEU A C 1
ATOM 1798 O O . LEU A 1 235 ? 70.220 -11.894 -41.460 1.00 15.43 235 LEU A O 1
ATOM 1803 N N . SER A 1 236 ? 68.686 -11.390 -43.030 1.00 13.31 236 SER A N 1
ATOM 1804 C CA . SER A 1 236 ? 67.532 -11.521 -42.155 1.00 14.41 236 SER A CA 1
ATOM 1805 C C . SER A 1 236 ? 66.792 -12.841 -42.356 1.00 13.28 236 SER A C 1
ATOM 1806 O O . SER A 1 236 ? 65.597 -12.922 -42.055 1.00 14.20 236 SER A O 1
ATOM 1809 N N . SER A 1 237 ? 67.473 -13.877 -42.856 1.00 14.05 237 SER A N 1
ATOM 1810 C CA . SER A 1 237 ? 66.797 -15.144 -43.132 1.00 12.69 237 SER A CA 1
ATOM 1811 C C . SER A 1 237 ? 66.207 -15.797 -41.884 1.00 15.82 237 SER A C 1
ATOM 1812 O O . SER A 1 237 ? 65.379 -16.706 -42.011 1.00 16.15 237 SER A O 1
ATOM 1815 N N . GLY A 1 238 ? 66.601 -15.363 -40.690 1.00 14.51 238 GLY A N 1
ATOM 1816 C CA . GLY A 1 238 ? 65.960 -15.821 -39.476 1.00 14.18 238 GLY A CA 1
ATOM 1817 C C . GLY A 1 238 ? 64.777 -14.994 -39.016 1.00 16.02 238 GLY A C 1
ATOM 1818 O O . GLY A 1 238 ? 64.214 -15.285 -37.957 1.00 13.98 238 GLY A O 1
ATOM 1819 N N . VAL A 1 239 ? 64.375 -13.982 -39.784 1.00 12.58 239 VAL A N 1
ATOM 1820 C CA . VAL A 1 239 ? 63.388 -12.987 -39.366 1.00 12.15 239 VAL A CA 1
ATOM 1821 C C . VAL A 1 239 ? 62.142 -13.139 -40.229 1.00 12.49 239 VAL A C 1
ATOM 1822 O O . VAL A 1 239 ? 62.211 -12.998 -41.456 1.00 13.04 239 VAL A O 1
ATOM 1826 N N . SER A 1 240 ? 60.998 -13.396 -39.598 1.00 10.88 240 SER A N 1
ATOM 1827 C CA . SER A 1 240 ? 59.742 -13.405 -40.336 1.00 13.04 240 SER A CA 1
ATOM 1828 C C . SER A 1 240 ? 58.603 -13.016 -39.406 1.00 13.35 240 SER A C 1
ATOM 1829 O O . SER A 1 240 ? 58.683 -13.204 -38.189 1.00 12.50 240 SER A O 1
ATOM 1832 N N . GLY A 1 241 ? 57.537 -12.475 -39.995 1.00 11.59 241 GLY A N 1
ATOM 1833 C CA . GLY A 1 241 ? 56.417 -11.995 -39.207 1.00 12.34 241 GLY A CA 1
ATOM 1834 C C . GLY A 1 241 ? 56.730 -10.814 -38.317 1.00 13.47 241 GLY A C 1
ATOM 1835 O O . GLY A 1 241 ? 55.985 -10.544 -37.369 1.00 13.33 241 GLY A O 1
ATOM 1836 N N . GLU A 1 242 ? 57.810 -10.095 -38.600 1.00 10.90 242 GLU A N 1
ATOM 1837 C CA . GLU A 1 242 ? 58.306 -9.027 -37.745 1.00 12.74 242 GLU A CA 1
ATOM 1838 C C . GLU A 1 242 ? 57.787 -7.673 -38.209 1.00 12.09 242 GLU A C 1
ATOM 1839 O O . GLU A 1 242 ? 57.684 -7.413 -39.412 1.00 13.11 242 GLU A O 1
ATOM 1845 N N . VAL A 1 243 ? 57.437 -6.824 -37.247 1.00 10.88 243 VAL A N 1
ATOM 1846 C CA . VAL A 1 243 ? 57.235 -5.398 -37.483 1.00 12.21 243 VAL A CA 1
ATOM 1847 C C . VAL A 1 243 ? 58.480 -4.682 -36.966 1.00 12.48 243 VAL A C 1
ATOM 1848 O O . VAL A 1 243 ? 58.702 -4.592 -35.754 1.00 14.19 243 VAL A O 1
ATOM 1852 N N . HIS A 1 244 ? 59.293 -4.172 -37.886 1.00 11.43 244 HIS A N 1
ATOM 1853 C CA . HIS A 1 244 ? 60.624 -3.654 -37.585 1.00 16.61 244 HIS A CA 1
ATOM 1854 C C . HIS A 1 244 ? 60.580 -2.130 -37.628 1.00 13.58 244 HIS A C 1
ATOM 1855 O O . HIS A 1 244 ? 60.300 -1.543 -38.677 1.00 13.21 244 HIS A O 1
ATOM 1862 N N . PHE A 1 245 ? 60.841 -1.492 -36.489 1.00 12.50 245 PHE A N 1
ATOM 1863 C CA . PHE A 1 245 ? 60.699 -0.044 -36.370 1.00 12.11 245 PHE A CA 1
ATOM 1864 C C . PHE A 1 245 ? 61.968 0.658 -36.837 1.00 11.86 245 PHE A C 1
ATOM 1865 O O . PHE A 1 245 ? 63.059 0.403 -36.313 1.00 13.78 245 PHE A O 1
ATOM 1873 N N . VAL A 1 246 ? 61.821 1.537 -37.827 1.00 14.64 246 VAL A N 1
ATOM 1874 C CA . VAL A 1 246 ? 62.908 2.398 -38.277 1.00 14.12 246 VAL A CA 1
ATOM 1875 C C . VAL A 1 246 ? 62.449 3.834 -38.087 1.00 14.41 246 VAL A C 1
ATOM 1876 O O . VAL A 1 246 ? 61.961 4.481 -39.021 1.00 14.12 246 VAL A O 1
ATOM 1880 N N . ASP A 1 247 ? 62.604 4.338 -36.861 1.00 11.68 247 ASP A N 1
ATOM 1881 C CA . ASP A 1 247 ? 61.938 5.576 -36.472 1.00 11.75 247 ASP A CA 1
ATOM 1882 C C . ASP A 1 247 ? 62.766 6.403 -35.493 1.00 12.51 247 ASP A C 1
ATOM 1883 O O . ASP A 1 247 ? 62.187 7.181 -34.724 1.00 11.40 247 ASP A O 1
ATOM 1888 N N . ALA A 1 248 ? 64.091 6.237 -35.481 1.00 11.18 248 ALA A N 1
ATOM 1889 C CA . ALA A 1 248 ? 64.994 6.934 -34.566 1.00 15.32 248 ALA A CA 1
ATOM 1890 C C . ALA A 1 248 ? 64.673 6.638 -33.105 1.00 14.23 248 ALA A C 1
ATOM 1891 O O . ALA A 1 248 ? 65.026 7.423 -32.218 1.00 11.51 248 ALA A O 1
ATOM 1893 N N . GLY A 1 249 ? 64.006 5.514 -32.845 1.00 12.50 249 GLY A N 1
ATOM 1894 C CA . GLY A 1 249 ? 63.651 5.107 -31.505 1.00 13.56 249 GLY A CA 1
ATOM 1895 C C . GLY A 1 249 ? 62.340 5.656 -30.991 1.00 14.57 249 GLY A C 1
ATOM 1896 O O . GLY A 1 249 ? 61.998 5.396 -29.828 1.00 12.53 249 GLY A O 1
ATOM 1897 N N . TYR A 1 250 ? 61.598 6.403 -31.816 1.00 11.31 250 TYR A N 1
ATOM 1898 C CA . TYR A 1 250 ? 60.441 7.144 -31.321 1.00 11.48 250 TYR A CA 1
ATOM 1899 C C . TYR A 1 250 ? 59.447 6.232 -30.613 1.00 12.95 250 TYR A C 1
ATOM 1900 O O . TYR A 1 250 ? 58.825 6.632 -29.620 1.00 13.48 250 TYR A O 1
ATOM 1909 N N . HIS A 1 251 ? 59.284 5.004 -31.109 1.00 11.70 251 HIS A N 1
ATOM 1910 C CA . HIS A 1 251 ? 58.278 4.087 -30.579 1.00 16.95 251 HIS A CA 1
ATOM 1911 C C . HIS A 1 251 ? 58.434 3.814 -29.085 1.00 16.72 251 HIS A C 1
ATOM 1912 O O . HIS A 1 251 ? 57.464 3.390 -28.449 1.00 17.30 251 HIS A O 1
ATOM 1919 N N . VAL A 1 252 ? 59.623 4.027 -28.508 1.00 13.73 252 VAL A N 1
ATOM 1920 C CA . VAL A 1 252 ? 59.813 3.721 -27.088 1.00 12.87 252 VAL A CA 1
ATOM 1921 C C . VAL A 1 252 ? 59.256 4.783 -26.153 1.00 16.17 252 VAL A C 1
ATOM 1922 O O . VAL A 1 252 ? 59.115 4.514 -24.952 1.00 14.93 252 VAL A O 1
ATOM 1926 N N . MET A 1 253 ? 58.925 5.971 -26.655 1.00 12.35 253 MET A N 1
ATOM 1927 C CA . MET A 1 253 ? 58.570 7.087 -25.785 1.00 15.42 253 MET A CA 1
ATOM 1928 C C . MET A 1 253 ? 57.151 6.925 -25.251 1.00 17.51 253 MET A C 1
ATOM 1929 O O . MET A 1 253 ? 56.202 6.749 -26.022 1.00 15.48 253 MET A O 1
ATOM 1934 N N . GLY A 1 254 ? 57.008 6.993 -23.931 1.00 14.19 254 GLY A N 1
ATOM 1935 C CA . GLY A 1 254 ? 55.715 6.969 -23.283 1.00 17.92 254 GLY A CA 1
ATOM 1936 C C . GLY A 1 254 ? 55.139 8.330 -22.972 1.00 20.28 254 GLY A C 1
ATOM 1937 O O . GLY A 1 254 ? 54.019 8.416 -22.460 1.00 18.64 254 GLY A O 1
ATOM 1938 N N . MET A 1 255 ? 55.874 9.395 -23.267 1.00 14.28 255 MET A N 1
ATOM 1939 C CA . MET A 1 255 ? 55.497 10.772 -22.968 1.00 16.77 255 MET A CA 1
ATOM 1940 C C . MET A 1 255 ? 56.468 11.657 -23.736 1.00 16.34 255 MET A C 1
ATOM 1941 O O . MET A 1 255 ? 57.390 11.166 -24.394 1.00 14.45 255 MET A O 1
ATOM 1946 N N . GLY A 1 256 ? 56.275 12.969 -23.626 1.00 16.63 256 GLY A N 1
ATOM 1947 C CA . GLY A 1 256 ? 57.213 13.890 -24.238 1.00 18.99 256 GLY A CA 1
ATOM 1948 C C . GLY A 1 256 ? 58.584 13.794 -23.597 1.00 19.97 256 GLY A C 1
ATOM 1949 O O . GLY A 1 256 ? 58.722 13.524 -22.401 1.00 21.35 256 GLY A O 1
ATOM 1950 N N . ALA A 1 257 ? 59.612 14.016 -24.377 1.00 16.23 257 ALA A N 1
ATOM 1951 C CA . ALA A 1 257 ? 60.976 14.057 -23.868 1.00 14.64 257 ALA A CA 1
ATOM 1952 C C . ALA A 1 257 ? 61.166 15.244 -22.947 1.00 23.33 257 ALA A C 1
ATOM 1953 O O . ALA A 1 257 ? 60.649 16.211 -23.148 1.00 18.26 257 ALA A O 1
ATOM 1955 N N . VAL A 1 258 ? 62.037 15.088 -21.988 1.00 21.55 258 VAL A N 1
ATOM 1956 C CA . VAL A 1 258 ? 62.250 16.193 -21.043 1.00 24.72 258 VAL A CA 1
ATOM 1957 C C . VAL A 1 258 ? 63.722 16.400 -20.847 1.00 31.08 258 VAL A C 1
ATOM 1958 O O . VAL A 1 258 ? 64.496 15.552 -21.066 1.00 29.96 258 VAL A O 1
ATOM 1962 N N . GLU A 1 259 ? 64.023 17.576 -20.418 1.00 29.89 259 GLU A N 1
ATOM 1963 C CA . GLU A 1 259 ? 65.405 17.813 -20.051 1.00 37.15 259 GLU A CA 1
ATOM 1964 C C . GLU A 1 259 ? 65.330 18.324 -18.662 1.00 42.26 259 GLU A C 1
ATOM 1965 O O . GLU A 1 259 ? 64.529 19.234 -18.455 1.00 47.62 259 GLU A O 1
ATOM 1971 N N . GLU A 1 260 ? 66.214 17.877 -17.807 1.00 45.61 260 GLU A N 1
ATOM 1972 C CA . GLU A 1 260 ? 66.105 18.520 -16.477 1.00 55.57 260 GLU A CA 1
ATOM 1973 C C . GLU A 1 260 ? 66.585 19.959 -16.653 1.00 54.18 260 GLU A C 1
ATOM 1974 O O . GLU A 1 260 ? 67.777 20.129 -16.940 1.00 58.18 260 GLU A O 1
ATOM 1980 N N . LYS A 1 261 ? 65.686 20.909 -16.460 1.00 51.56 261 LYS A N 1
ATOM 1981 C CA . LYS A 1 261 ? 66.014 22.358 -16.475 1.00 55.10 261 LYS A CA 1
ATOM 1982 C C . LYS A 1 261 ? 65.612 23.014 -15.146 1.00 52.93 261 LYS A C 1
ATOM 1983 O O . LYS A 1 261 ? 64.623 22.594 -14.565 1.00 50.66 261 LYS A O 1
ATOM 1989 N N . ASP A 1 262 ? 66.482 23.833 -14.554 1.00 55.50 262 ASP A N 1
ATOM 1990 C CA . ASP A 1 262 ? 66.204 24.659 -13.332 1.00 52.19 262 ASP A CA 1
ATOM 1991 C C . ASP A 1 262 ? 65.560 23.789 -12.215 1.00 46.52 262 ASP A C 1
ATOM 1992 O O . ASP A 1 262 ? 64.627 24.251 -11.602 1.00 51.51 262 ASP A O 1
ATOM 1997 N N . ASN A 1 263 ? 66.050 22.544 -12.050 1.00 45.44 263 ASN A N 1
ATOM 1998 C CA . ASN A 1 263 ? 65.609 21.361 -11.252 1.00 52.22 263 ASN A CA 1
ATOM 1999 C C . ASN A 1 263 ? 64.140 20.934 -11.479 1.00 56.32 263 ASN A C 1
ATOM 2000 O O . ASN A 1 263 ? 63.509 20.671 -10.408 1.00 55.25 263 ASN A O 1
ATOM 2005 N N . LYS A 1 264 ? 63.625 20.798 -12.742 1.00 57.67 264 LYS A N 1
ATOM 2006 C CA . LYS A 1 264 ? 62.166 20.500 -12.949 1.00 48.64 264 LYS A CA 1
ATOM 2007 C C . LYS A 1 264 ? 61.618 19.562 -14.058 1.00 48.75 264 LYS A C 1
ATOM 2008 O O . LYS A 1 264 ? 60.421 19.594 -14.199 1.00 47.04 264 LYS A O 1
ATOM 2014 N N . ALA A 1 265 ? 62.359 18.754 -14.787 1.00 47.70 265 ALA A N 1
ATOM 2015 C CA . ALA A 1 265 ? 61.746 17.952 -15.882 1.00 40.40 265 ALA A CA 1
ATOM 2016 C C . ALA A 1 265 ? 60.915 18.769 -16.860 1.00 37.12 265 ALA A C 1
ATOM 2017 O O . ALA A 1 265 ? 59.796 18.524 -16.961 1.00 45.21 265 ALA A O 1
ATOM 2019 N N . THR A 1 266 ? 61.473 19.727 -17.546 1.00 34.00 266 THR A N 1
ATOM 2020 C CA . THR A 1 266 ? 60.751 20.550 -18.528 1.00 34.92 266 THR A CA 1
ATOM 2021 C C . THR A 1 266 ? 60.692 19.832 -19.872 1.00 26.30 266 THR A C 1
ATOM 2022 O O . THR A 1 266 ? 61.616 19.259 -20.221 1.00 24.99 266 THR A O 1
ATOM 2026 N N . LEU A 1 267 ? 59.604 19.954 -20.598 1.00 25.98 267 LEU A N 1
ATOM 2027 C CA . LEU A 1 267 ? 59.528 19.254 -21.886 1.00 25.07 267 LEU A CA 1
ATOM 2028 C C . LEU A 1 267 ? 60.506 19.890 -22.853 1.00 24.44 267 LEU A C 1
ATOM 2029 O O . LEU A 1 267 ? 60.532 21.041 -22.934 1.00 21.55 267 LEU A O 1
ATOM 2034 N N . LEU A 1 268 ? 61.135 19.096 -23.672 1.00 19.30 268 LEU A N 1
ATOM 2035 C CA . LEU A 1 268 ? 62.013 19.601 -24.730 1.00 20.31 268 LEU A CA 1
ATOM 2036 C C . LEU A 1 268 ? 61.190 20.413 -25.721 1.00 22.76 268 LEU A C 1
ATOM 2037 O O . LEU A 1 268 ? 61.656 21.367 -26.162 1.00 24.25 268 LEU A O 1
ATOM 2042 N N . TRP A 1 269 ? 59.970 20.024 -25.997 1.00 21.81 269 TRP A N 1
ATOM 2043 C CA . TRP A 1 269 ? 59.089 20.777 -26.900 1.00 21.00 269 TRP A CA 1
ATOM 2044 C C . TRP A 1 269 ? 58.883 22.193 -26.371 1.00 23.43 269 TRP A C 1
ATOM 2045 O O . TRP A 1 269 ? 58.778 23.017 -27.146 1.00 24.76 269 TRP A O 1
ATOM 2056 N N . ASP A 1 270 ? 58.743 22.386 -25.071 1.00 23.65 270 ASP A N 1
ATOM 2057 C CA . ASP A 1 270 ? 58.521 23.718 -24.473 1.00 28.53 270 ASP A CA 1
ATOM 2058 C C . ASP A 1 270 ? 59.765 24.563 -24.605 1.00 32.52 270 ASP A C 1
ATOM 2059 O O . ASP A 1 270 ? 59.630 25.698 -24.796 1.00 34.78 270 ASP A O 1
ATOM 2064 N N . LEU A 1 271 ? 60.932 23.982 -24.484 1.00 28.03 271 LEU A N 1
ATOM 2065 C CA . LEU A 1 271 ? 62.138 24.780 -24.626 1.00 31.59 271 LEU A CA 1
ATOM 2066 C C . LEU A 1 271 ? 62.272 25.274 -26.048 1.00 38.78 271 LEU A C 1
ATOM 2067 O O . LEU A 1 271 ? 62.744 26.394 -26.277 1.00 40.80 271 LEU A O 1
ATOM 2072 N N . HIS A 1 272 ? 61.788 24.476 -27.002 1.00 34.48 272 HIS A N 1
ATOM 2073 C CA . HIS A 1 272 ? 61.827 24.902 -28.395 1.00 39.55 272 HIS A CA 1
ATOM 2074 C C . HIS A 1 272 ? 60.995 26.167 -28.576 1.00 41.18 272 HIS A C 1
ATOM 2075 O O . HIS A 1 272 ? 61.342 27.039 -29.382 1.00 45.40 272 HIS A O 1
ATOM 2082 N N . LYS A 1 273 ? 59.888 26.261 -27.832 1.00 46.97 273 LYS A N 1
ATOM 2083 C CA . LYS A 1 273 ? 59.131 27.475 -27.474 1.00 43.02 273 LYS A CA 1
ATOM 2084 C C . LYS A 1 273 ? 57.737 27.065 -27.007 1.00 44.58 273 LYS A C 1
ATOM 2085 O O . LYS A 1 273 ? 57.100 26.199 -27.608 1.00 46.46 273 LYS A O 1
ATOM 2091 N N . MET B 1 1 ? 82.889 -2.323 -49.253 1.00 47.91 1 MET B N 1
ATOM 2092 C CA . MET B 1 1 ? 81.598 -2.996 -49.119 1.00 41.71 1 MET B CA 1
ATOM 2093 C C . MET B 1 1 ? 81.383 -3.212 -47.634 1.00 36.56 1 MET B C 1
ATOM 2094 O O . MET B 1 1 ? 80.315 -2.930 -47.254 1.00 34.42 1 MET B O 1
ATOM 2099 N N . GLY B 1 2 ? 82.434 -3.500 -46.864 1.00 36.52 2 GLY B N 1
ATOM 2100 C CA . GLY B 1 2 ? 82.272 -3.955 -45.482 1.00 25.80 2 GLY B CA 1
ATOM 2101 C C . GLY B 1 2 ? 81.506 -2.966 -44.687 1.00 23.15 2 GLY B C 1
ATOM 2102 O O . GLY B 1 2 ? 81.938 -1.935 -44.543 1.00 25.23 2 GLY B O 1
ATOM 2103 N N . PHE B 1 3 ? 80.407 -3.398 -44.118 1.00 26.27 3 PHE B N 1
ATOM 2104 C CA . PHE B 1 3 ? 79.531 -2.504 -43.331 1.00 26.11 3 PHE B CA 1
ATOM 2105 C C . PHE B 1 3 ? 80.130 -2.067 -41.974 1.00 28.20 3 PHE B C 1
ATOM 2106 O O . PHE B 1 3 ? 79.527 -1.259 -41.389 1.00 29.19 3 PHE B O 1
ATOM 2114 N N . LEU B 1 4 ? 81.231 -2.626 -41.491 1.00 17.97 4 LEU B N 1
ATOM 2115 C CA . LEU B 1 4 ? 81.891 -2.190 -40.261 1.00 20.87 4 LEU B CA 1
ATOM 2116 C C . LEU B 1 4 ? 83.380 -1.925 -40.566 1.00 24.27 4 LEU B C 1
ATOM 2117 O O . LEU B 1 4 ? 84.157 -2.021 -39.735 1.00 21.13 4 LEU B O 1
ATOM 2122 N N . LYS B 1 5 ? 83.698 -1.592 -41.793 1.00 25.82 5 LYS B N 1
ATOM 2123 C CA . LYS B 1 5 ? 85.093 -1.400 -42.180 1.00 23.39 5 LYS B CA 1
ATOM 2124 C C . LYS B 1 5 ? 85.649 -0.288 -41.364 1.00 27.08 5 LYS B C 1
ATOM 2125 O O . LYS B 1 5 ? 85.129 0.714 -41.309 1.00 22.80 5 LYS B O 1
ATOM 2131 N N . GLY B 1 6 ? 86.574 -0.676 -40.574 1.00 26.05 6 GLY B N 1
ATOM 2132 C CA . GLY B 1 6 ? 87.241 0.328 -39.787 1.00 22.81 6 GLY B CA 1
ATOM 2133 C C . GLY B 1 6 ? 86.572 0.677 -38.485 1.00 27.43 6 GLY B C 1
ATOM 2134 O O . GLY B 1 6 ? 87.055 1.573 -37.793 1.00 24.77 6 GLY B O 1
ATOM 2135 N N . LYS B 1 7 ? 85.477 0.009 -38.135 1.00 22.16 7 LYS B N 1
ATOM 2136 C CA . LYS B 1 7 ? 84.766 0.247 -36.888 1.00 21.54 7 LYS B CA 1
ATOM 2137 C C . LYS B 1 7 ? 85.274 -0.690 -35.799 1.00 18.19 7 LYS B C 1
ATOM 2138 O O . LYS B 1 7 ? 85.578 -1.859 -36.058 1.00 19.24 7 LYS B O 1
ATOM 2144 N N . LYS B 1 8 ? 85.374 -0.165 -34.581 1.00 19.98 8 LYS B N 1
ATOM 2145 C CA . LYS B 1 8 ? 85.948 -0.883 -33.453 1.00 18.08 8 LYS B CA 1
ATOM 2146 C C . LYS B 1 8 ? 84.837 -1.362 -32.526 1.00 16.05 8 LYS B C 1
ATOM 2147 O O . LYS B 1 8 ? 83.939 -0.588 -32.158 1.00 19.47 8 LYS B O 1
ATOM 2153 N N . GLY B 1 9 ? 84.886 -2.643 -32.170 1.00 15.07 9 GLY B N 1
ATOM 2154 C CA . GLY B 1 9 ? 83.857 -3.222 -31.333 1.00 14.16 9 GLY B CA 1
ATOM 2155 C C . GLY B 1 9 ? 84.381 -4.112 -30.228 1.00 17.84 9 GLY B C 1
ATOM 2156 O O . GLY B 1 9 ? 85.366 -4.837 -30.406 1.00 20.27 9 GLY B O 1
ATOM 2157 N N . LEU B 1 10 ? 83.719 -4.059 -29.076 1.00 14.11 10 LEU B N 1
ATOM 2158 C CA . LEU B 1 10 ? 84.032 -4.933 -27.953 1.00 13.83 10 LEU B CA 1
ATOM 2159 C C . LEU B 1 10 ? 82.971 -6.021 -27.842 1.00 17.51 10 LEU B C 1
ATOM 2160 O O . LEU B 1 10 ? 81.776 -5.718 -27.745 1.00 18.51 10 LEU B O 1
ATOM 2165 N N . ILE B 1 11 ? 83.414 -7.276 -27.812 1.00 13.95 11 ILE B N 1
ATOM 2166 C CA . ILE B 1 11 ? 82.536 -8.442 -27.759 1.00 17.14 11 ILE B CA 1
ATOM 2167 C C . ILE B 1 11 ? 82.631 -9.014 -26.353 1.00 18.37 11 ILE B C 1
ATOM 2168 O O . ILE B 1 11 ? 83.692 -9.506 -25.950 1.00 19.57 11 ILE B O 1
ATOM 2173 N N . VAL B 1 12 ? 81.536 -8.962 -25.597 1.00 14.48 12 VAL B N 1
ATOM 2174 C CA . VAL B 1 12 ? 81.498 -9.468 -24.230 1.00 14.73 12 VAL B CA 1
ATOM 2175 C C . VAL B 1 12 ? 80.601 -10.697 -24.204 1.00 20.40 12 VAL B C 1
ATOM 2176 O O . VAL B 1 12 ? 79.434 -10.630 -24.607 1.00 19.00 12 VAL B O 1
ATOM 2180 N N . GLY B 1 13 ? 81.135 -11.813 -23.731 1.00 19.67 13 GLY B N 1
ATOM 2181 C CA . GLY B 1 13 ? 80.348 -13.004 -23.518 1.00 20.39 13 GLY B CA 1
ATOM 2182 C C . GLY B 1 13 ? 80.669 -14.201 -24.396 1.00 20.06 13 GLY B C 1
ATOM 2183 O O . GLY B 1 13 ? 79.833 -15.109 -24.495 1.00 25.11 13 GLY B O 1
ATOM 2184 N N . VAL B 1 14 ? 81.824 -14.221 -25.056 1.00 19.67 14 VAL B N 1
ATOM 2185 C CA . VAL B 1 14 ? 82.231 -15.407 -25.801 1.00 20.16 14 VAL B CA 1
ATOM 2186 C C . VAL B 1 14 ? 82.691 -16.471 -24.814 1.00 19.99 14 VAL B C 1
ATOM 2187 O O . VAL B 1 14 ? 83.613 -16.248 -24.022 1.00 19.33 14 VAL B O 1
ATOM 2191 N N . ALA B 1 15 ? 82.047 -17.636 -24.855 1.00 20.28 15 ALA B N 1
ATOM 2192 C CA . ALA B 1 15 ? 82.511 -18.801 -24.115 1.00 25.02 15 ALA B CA 1
ATOM 2193 C C . ALA B 1 15 ? 83.163 -19.847 -25.004 1.00 27.00 15 ALA B C 1
ATOM 2194 O O . ALA B 1 15 ? 84.075 -20.541 -24.552 1.00 26.19 15 ALA B O 1
ATOM 2196 N N . ASN B 1 16 ? 82.722 -19.962 -26.251 1.00 20.84 16 ASN B N 1
ATOM 2197 C CA . ASN B 1 16 ? 83.297 -20.876 -27.231 1.00 22.55 16 ASN B CA 1
ATOM 2198 C C . ASN B 1 16 ? 82.754 -20.464 -28.593 1.00 23.08 16 ASN B C 1
ATOM 2199 O O . ASN B 1 16 ? 82.020 -19.479 -28.714 1.00 23.22 16 ASN B O 1
ATOM 2204 N N . ASN B 1 17 ? 83.087 -21.246 -29.616 1.00 22.80 17 ASN B N 1
ATOM 2205 C CA . ASN B 1 17 ? 82.746 -20.882 -30.985 1.00 24.46 17 ASN B CA 1
ATOM 2206 C C . ASN B 1 17 ? 81.286 -21.155 -31.312 1.00 25.86 17 ASN B C 1
ATOM 2207 O O . ASN B 1 17 ? 80.866 -20.918 -32.450 1.00 25.19 17 ASN B O 1
ATOM 2212 N N . LYS B 1 18 ? 80.528 -21.713 -30.374 1.00 22.27 18 LYS B N 1
ATOM 2213 C CA . LYS B 1 18 ? 79.084 -21.838 -30.508 1.00 21.36 18 LYS B CA 1
ATOM 2214 C C . LYS B 1 18 ? 78.320 -20.727 -29.792 1.00 21.93 18 LYS B C 1
ATOM 2215 O O . LYS B 1 18 ? 77.089 -20.681 -29.891 1.00 24.49 18 LYS B O 1
ATOM 2221 N N . SER B 1 19 ? 79.013 -19.835 -29.085 1.00 19.33 19 SER B N 1
ATOM 2222 C CA . SER B 1 19 ? 78.360 -18.737 -28.378 1.00 19.71 19 SER B CA 1
ATOM 2223 C C . SER B 1 19 ? 77.707 -17.763 -29.357 1.00 18.88 19 SER B C 1
ATOM 2224 O O . SER B 1 19 ? 78.228 -17.499 -30.445 1.00 17.26 19 SER B O 1
ATOM 2227 N N . ILE B 1 20 ? 76.559 -17.209 -28.949 1.00 18.04 20 ILE B N 1
ATOM 2228 C CA . ILE B 1 20 ? 75.910 -16.170 -29.749 1.00 15.48 20 ILE B CA 1
ATOM 2229 C C . ILE B 1 20 ? 76.869 -15.014 -30.007 1.00 16.61 20 ILE B C 1
ATOM 2230 O O . ILE B 1 20 ? 76.952 -14.490 -31.130 1.00 17.59 20 ILE B O 1
ATOM 2235 N N . ALA B 1 21 ? 77.624 -14.613 -28.978 1.00 20.84 21 ALA B N 1
ATOM 2236 C CA . ALA B 1 21 ? 78.585 -13.530 -29.144 1.00 19.37 21 ALA B CA 1
ATOM 2237 C C . ALA B 1 21 ? 79.615 -13.861 -30.211 1.00 17.79 21 ALA B C 1
ATOM 2238 O O . ALA B 1 21 ? 80.055 -12.967 -30.940 1.00 16.14 21 ALA B O 1
ATOM 2240 N N . TYR B 1 22 ? 79.983 -15.137 -30.351 1.00 16.65 22 TYR B N 1
ATOM 2241 C CA . TYR B 1 22 ? 80.927 -15.510 -31.400 1.00 17.14 22 TYR B CA 1
ATOM 2242 C C . TYR B 1 22 ? 80.297 -15.401 -32.780 1.00 17.77 22 TYR B C 1
ATOM 2243 O O . TYR B 1 22 ? 80.944 -14.933 -33.718 1.00 17.07 22 TYR B O 1
ATOM 2252 N N . GLY B 1 23 ? 79.058 -15.869 -32.943 1.00 15.91 23 GLY B N 1
ATOM 2253 C CA . GLY B 1 23 ? 78.395 -15.711 -34.231 1.00 14.83 23 GLY B CA 1
ATOM 2254 C C . GLY B 1 23 ? 78.325 -14.257 -34.659 1.00 15.96 23 GLY B C 1
ATOM 2255 O O . GLY B 1 23 ? 78.630 -13.907 -35.810 1.00 17.69 23 GLY B O 1
ATOM 2256 N N . ILE B 1 24 ? 77.949 -13.383 -33.723 1.00 12.28 24 ILE B N 1
ATOM 2257 C CA . ILE B 1 24 ? 77.895 -11.956 -34.027 1.00 12.40 24 ILE B CA 1
ATOM 2258 C C . ILE B 1 24 ? 79.288 -11.425 -34.357 1.00 16.90 24 ILE B C 1
ATOM 2259 O O . ILE B 1 24 ? 79.469 -10.680 -35.329 1.00 16.95 24 ILE B O 1
ATOM 2264 N N . ALA B 1 25 ? 80.289 -11.790 -33.546 1.00 13.79 25 ALA B N 1
ATOM 2265 C CA . ALA B 1 25 ? 81.656 -11.340 -33.794 1.00 16.82 25 ALA B CA 1
ATOM 2266 C C . ALA B 1 25 ? 82.142 -11.773 -35.169 1.00 13.63 25 ALA B C 1
ATOM 2267 O O . ALA B 1 25 ? 82.802 -11.005 -35.872 1.00 17.40 25 ALA B O 1
ATOM 2269 N N . GLN B 1 26 ? 81.836 -13.010 -35.556 1.00 17.88 26 GLN B N 1
ATOM 2270 C CA . GLN B 1 26 ? 82.271 -13.536 -36.844 1.00 17.40 26 GLN B CA 1
ATOM 2271 C C . GLN B 1 26 ? 81.642 -12.761 -37.992 1.00 17.43 26 GLN B C 1
ATOM 2272 O O . GLN B 1 26 ? 82.325 -12.415 -38.966 1.00 17.73 26 GLN B O 1
ATOM 2278 N N . SER B 1 27 ? 80.341 -12.465 -37.898 1.00 16.97 27 SER B N 1
ATOM 2279 C CA . SER B 1 27 ? 79.734 -11.679 -38.970 1.00 17.56 27 SER B CA 1
ATOM 2280 C C . SER B 1 27 ? 80.307 -10.261 -39.006 1.00 15.35 27 SER B C 1
ATOM 2281 O O . SER B 1 27 ? 80.544 -9.702 -40.088 1.00 19.36 27 SER B O 1
ATOM 2284 N N . CYS B 1 28 ? 80.565 -9.674 -37.832 1.00 13.49 28 CYS B N 1
ATOM 2285 C CA . CYS B 1 28 ? 81.168 -8.344 -37.788 1.00 15.53 28 CYS B CA 1
ATOM 2286 C C . CYS B 1 28 ? 82.557 -8.353 -38.413 1.00 17.97 28 CYS B C 1
ATOM 2287 O O . CYS B 1 28 ? 82.916 -7.439 -39.166 1.00 16.10 28 CYS B O 1
ATOM 2290 N N . PHE B 1 29 ? 83.348 -9.380 -38.105 1.00 17.48 29 PHE B N 1
ATOM 2291 C CA . PHE B 1 29 ? 84.662 -9.543 -38.717 1.00 20.63 29 PHE B CA 1
ATOM 2292 C C . PHE B 1 29 ? 84.544 -9.634 -40.230 1.00 18.86 29 PHE B C 1
ATOM 2293 O O . PHE B 1 29 ? 85.303 -8.993 -40.966 1.00 17.29 29 PHE B O 1
ATOM 2301 N N . ASN B 1 30 ? 83.587 -10.431 -40.711 1.00 18.50 30 ASN B N 1
ATOM 2302 C CA . ASN B 1 30 ? 83.374 -10.549 -42.147 1.00 19.98 30 ASN B CA 1
ATOM 2303 C C . ASN B 1 30 ? 82.948 -9.226 -42.770 1.00 21.00 30 ASN B C 1
ATOM 2304 O O . ASN B 1 30 ? 83.100 -9.049 -43.984 1.00 21.84 30 ASN B O 1
ATOM 2309 N N . GLN B 1 31 ? 82.418 -8.295 -41.975 1.00 16.74 31 GLN B N 1
ATOM 2310 C CA . GLN B 1 31 ? 82.114 -6.958 -42.469 1.00 21.56 31 GLN B CA 1
ATOM 2311 C C . GLN B 1 31 ? 83.219 -5.943 -42.179 1.00 21.34 31 GLN B C 1
ATOM 2312 O O . GLN B 1 31 ? 82.982 -4.736 -42.297 1.00 21.14 31 GLN B O 1
ATOM 2318 N N . GLY B 1 32 ? 84.415 -6.398 -41.813 1.00 17.93 32 GLY B N 1
ATOM 2319 C CA . GLY B 1 32 ? 85.570 -5.527 -41.712 1.00 20.75 32 GLY B CA 1
ATOM 2320 C C . GLY B 1 32 ? 85.824 -4.900 -40.359 1.00 19.91 32 GLY B C 1
ATOM 2321 O O . GLY B 1 32 ? 86.684 -4.015 -40.259 1.00 20.77 32 GLY B O 1
ATOM 2322 N N . ALA B 1 33 ? 85.127 -5.333 -39.313 1.00 18.28 33 ALA B N 1
ATOM 2323 C CA . ALA B 1 33 ? 85.268 -4.692 -38.012 1.00 18.13 33 ALA B CA 1
ATOM 2324 C C . ALA B 1 33 ? 86.617 -5.009 -37.376 1.00 19.09 33 ALA B C 1
ATOM 2325 O O . ALA B 1 33 ? 87.211 -6.067 -37.604 1.00 19.15 33 ALA B O 1
ATOM 2327 N N . THR B 1 34 ? 87.101 -4.065 -36.575 1.00 18.22 34 THR B N 1
ATOM 2328 C CA . THR B 1 34 ? 88.219 -4.294 -35.670 1.00 18.99 34 THR B CA 1
ATOM 2329 C C . THR B 1 34 ? 87.657 -4.727 -34.321 1.00 17.23 34 THR B C 1
ATOM 2330 O O . THR B 1 34 ? 86.936 -3.962 -33.670 1.00 18.67 34 THR B O 1
ATOM 2334 N N . LEU B 1 35 ? 87.975 -5.950 -33.908 1.00 19.60 35 LEU B N 1
ATOM 2335 C CA . LEU B 1 35 ? 87.331 -6.576 -32.763 1.00 18.57 35 LEU B CA 1
ATOM 2336 C C . LEU B 1 35 ? 88.256 -6.639 -31.554 1.00 23.02 35 LEU B C 1
ATOM 2337 O O . LEU B 1 35 ? 89.483 -6.704 -31.680 1.00 20.87 35 LEU B O 1
ATOM 2342 N N . ALA B 1 36 ? 87.634 -6.608 -30.378 1.00 16.15 36 ALA B N 1
ATOM 2343 C CA . ALA B 1 36 ? 88.271 -6.907 -29.106 1.00 22.01 36 ALA B CA 1
ATOM 2344 C C . ALA B 1 36 ? 87.319 -7.791 -28.315 1.00 19.49 36 ALA B C 1
ATOM 2345 O O . ALA B 1 36 ? 86.102 -7.735 -28.510 1.00 18.90 36 ALA B O 1
ATOM 2347 N N . PHE B 1 37 ? 87.871 -8.608 -27.420 1.00 17.24 37 PHE B N 1
ATOM 2348 C CA . PHE B 1 37 ? 87.088 -9.608 -26.703 1.00 16.51 37 PHE B CA 1
ATOM 2349 C C . PHE B 1 37 ? 87.398 -9.569 -25.216 1.00 20.53 37 PHE B C 1
ATOM 2350 O O . PHE B 1 37 ? 88.502 -9.209 -24.811 1.00 22.06 37 PHE B O 1
ATOM 2358 N N . THR B 1 38 ? 86.402 -9.915 -24.405 1.00 19.50 38 THR B N 1
ATOM 2359 C CA . THR B 1 38 ? 86.599 -10.187 -22.989 1.00 21.83 38 THR B CA 1
ATOM 2360 C C . THR B 1 38 ? 86.467 -11.683 -22.722 1.00 21.59 38 THR B C 1
ATOM 2361 O O . THR B 1 38 ? 85.911 -12.437 -23.525 1.00 22.10 38 THR B O 1
ATOM 2365 N N . TYR B 1 39 ? 87.025 -12.110 -21.591 1.00 20.57 39 TYR B N 1
ATOM 2366 C CA . TYR B 1 39 ? 86.871 -13.474 -21.101 1.00 17.90 39 TYR B CA 1
ATOM 2367 C C . TYR B 1 39 ? 86.535 -13.441 -19.617 1.00 21.85 39 TYR B C 1
ATOM 2368 O O . TYR B 1 39 ? 87.030 -12.586 -18.877 1.00 17.92 39 TYR B O 1
ATOM 2377 N N . LEU B 1 40 ? 85.698 -14.388 -19.189 1.00 19.82 40 LEU B N 1
ATOM 2378 C CA . LEU B 1 40 ? 85.217 -14.400 -17.810 1.00 17.31 40 LEU B CA 1
ATOM 2379 C C . LEU B 1 40 ? 86.318 -14.760 -16.818 1.00 18.28 40 LEU B C 1
ATOM 2380 O O . LEU B 1 40 ? 86.450 -14.119 -15.768 1.00 17.48 40 LEU B O 1
ATOM 2385 N N . ASN B 1 41 ? 87.127 -15.762 -17.138 1.00 20.71 41 ASN B N 1
ATOM 2386 C CA . ASN B 1 41 ? 88.104 -16.300 -16.201 1.00 19.70 41 ASN B CA 1
ATOM 2387 C C . ASN B 1 41 ? 89.165 -17.049 -17.001 1.00 22.21 41 ASN B C 1
ATOM 2388 O O . ASN B 1 41 ? 89.145 -17.052 -18.236 1.00 17.36 41 ASN B O 1
ATOM 2393 N N . GLU B 1 42 ? 90.103 -17.684 -16.293 1.00 22.77 42 GLU B N 1
ATOM 2394 C CA . GLU B 1 42 ? 91.181 -18.399 -16.972 1.00 21.48 42 GLU B CA 1
ATOM 2395 C C . GLU B 1 42 ? 90.673 -19.571 -17.803 1.00 21.62 42 GLU B C 1
ATOM 2396 O O . GLU B 1 42 ? 91.246 -19.873 -18.855 1.00 22.85 42 GLU B O 1
ATOM 2402 N N . SER B 1 43 ? 89.601 -20.233 -17.362 1.00 22.19 43 SER B N 1
ATOM 2403 C CA . SER B 1 43 ? 89.045 -21.343 -18.133 1.00 25.84 43 SER B CA 1
ATOM 2404 C C . SER B 1 43 ? 88.523 -20.880 -19.486 1.00 26.50 43 SER B C 1
ATOM 2405 O O . SER B 1 43 ? 88.842 -21.470 -20.525 1.00 23.85 43 SER B O 1
ATOM 2408 N N . LEU B 1 44 ? 87.792 -19.779 -19.488 1.00 23.26 44 LEU B N 1
ATOM 2409 C CA . LEU B 1 44 ? 87.244 -19.294 -20.757 1.00 24.04 44 LEU B CA 1
ATOM 2410 C C . LEU B 1 44 ? 88.295 -18.547 -21.567 1.00 24.15 44 LEU B C 1
ATOM 2411 O O . LEU B 1 44 ? 88.145 -18.479 -22.711 1.00 22.56 44 LEU B O 1
ATOM 2416 N N . GLU B 1 45 ? 89.382 -18.132 -20.952 1.00 24.76 45 GLU B N 1
ATOM 2417 C CA . GLU B 1 45 ? 90.500 -17.476 -21.652 1.00 23.06 45 GLU B CA 1
ATOM 2418 C C . GLU B 1 45 ? 91.099 -18.426 -22.699 1.00 23.04 45 GLU B C 1
ATOM 2419 O O . GLU B 1 45 ? 91.421 -17.981 -23.736 1.00 23.01 45 GLU B O 1
ATOM 2425 N N . LYS B 1 46 ? 91.087 -19.722 -22.438 1.00 23.04 46 LYS B N 1
ATOM 2426 C CA . LYS B 1 46 ? 91.639 -20.766 -23.339 1.00 27.80 46 LYS B CA 1
ATOM 2427 C C . LYS B 1 46 ? 90.810 -20.890 -24.618 1.00 28.40 46 LYS B C 1
ATOM 2428 O O . LYS B 1 46 ? 91.282 -21.361 -25.577 1.00 25.62 46 LYS B O 1
ATOM 2434 N N . ARG B 1 47 ? 89.550 -20.526 -24.539 1.00 30.35 47 ARG B N 1
ATOM 2435 C CA . ARG B 1 47 ? 88.669 -20.518 -25.714 1.00 30.53 47 ARG B CA 1
ATOM 2436 C C . ARG B 1 47 ? 88.640 -19.154 -26.371 1.00 23.95 47 ARG B C 1
ATOM 2437 O O . ARG B 1 47 ? 88.637 -19.190 -27.533 1.00 26.60 47 ARG B O 1
ATOM 2445 N N . VAL B 1 48 ? 88.636 -18.045 -25.626 1.00 20.49 48 VAL B N 1
ATOM 2446 C CA . VAL B 1 48 ? 88.514 -16.725 -26.217 1.00 22.49 48 VAL B CA 1
ATOM 2447 C C . VAL B 1 48 ? 89.769 -16.350 -26.997 1.00 22.76 48 VAL B C 1
ATOM 2448 O O . VAL B 1 48 ? 89.675 -15.805 -28.103 1.00 19.85 48 VAL B O 1
ATOM 2452 N N . ARG B 1 49 ? 90.960 -16.651 -26.467 1.00 19.88 49 ARG B N 1
ATOM 2453 C CA . ARG B 1 49 ? 92.167 -16.221 -27.174 1.00 19.56 49 ARG B CA 1
ATOM 2454 C C . ARG B 1 49 ? 92.301 -16.843 -28.560 1.00 22.17 49 ARG B C 1
ATOM 2455 O O . ARG B 1 49 ? 92.554 -16.095 -29.523 1.00 22.78 49 ARG B O 1
ATOM 2463 N N . PRO B 1 50 ? 92.136 -18.161 -28.749 1.00 23.42 50 PRO B N 1
ATOM 2464 C CA . PRO B 1 50 ? 92.185 -18.700 -30.120 1.00 24.52 50 PRO B CA 1
ATOM 2465 C C . PRO B 1 50 ? 91.113 -18.118 -31.021 1.00 25.00 50 PRO B C 1
ATOM 2466 O O . PRO B 1 50 ? 91.382 -17.829 -32.191 1.00 24.87 50 PRO B O 1
ATOM 2470 N N . ILE B 1 51 ? 89.899 -17.941 -30.499 1.00 21.57 51 ILE B N 1
ATOM 2471 C CA . ILE B 1 51 ? 88.828 -17.313 -31.270 1.00 27.48 51 ILE B CA 1
ATOM 2472 C C . ILE B 1 51 ? 89.226 -15.899 -31.678 1.00 21.73 51 ILE B C 1
ATOM 2473 O O . ILE B 1 51 ? 89.031 -15.485 -32.826 1.00 27.66 51 ILE B O 1
ATOM 2478 N N . ALA B 1 52 ? 89.777 -15.131 -30.732 1.00 21.93 52 ALA B N 1
ATOM 2479 C CA . ALA B 1 52 ? 90.192 -13.760 -31.020 1.00 23.06 52 ALA B CA 1
ATOM 2480 C C . ALA B 1 52 ? 91.233 -13.722 -32.130 1.00 26.82 52 ALA B C 1
ATOM 2481 O O . ALA B 1 52 ? 91.161 -12.883 -33.036 1.00 29.19 52 ALA B O 1
ATOM 2483 N N . GLN B 1 53 ? 92.236 -14.598 -32.055 1.00 27.86 53 GLN B N 1
ATOM 2484 C CA . GLN B 1 53 ? 93.220 -14.633 -33.128 1.00 27.00 53 GLN B CA 1
ATOM 2485 C C . GLN B 1 53 ? 92.589 -15.108 -34.430 1.00 22.26 53 GLN B C 1
ATOM 2486 O O . GLN B 1 53 ? 93.003 -14.675 -35.510 1.00 29.17 53 GLN B O 1
ATOM 2492 N N . GLU B 1 54 ? 91.536 -15.934 -34.344 1.00 24.22 54 GLU B N 1
ATOM 2493 C CA . GLU B 1 54 ? 90.938 -16.505 -35.548 1.00 27.71 54 GLU B CA 1
ATOM 2494 C C . GLU B 1 54 ? 90.369 -15.377 -36.365 1.00 29.64 54 GLU B C 1
ATOM 2495 O O . GLU B 1 54 ? 90.295 -15.433 -37.598 1.00 32.09 54 GLU B O 1
ATOM 2501 N N . LEU B 1 55 ? 89.833 -14.403 -35.628 1.00 27.83 55 LEU B N 1
ATOM 2502 C CA . LEU B 1 55 ? 89.182 -13.202 -36.108 1.00 23.50 55 LEU B CA 1
ATOM 2503 C C . LEU B 1 55 ? 90.106 -11.998 -36.071 1.00 26.80 55 LEU B C 1
ATOM 2504 O O . LEU B 1 55 ? 89.625 -10.862 -35.986 1.00 25.24 55 LEU B O 1
ATOM 2509 N N . ASN B 1 56 ? 91.420 -12.226 -36.130 1.00 26.34 56 ASN B N 1
ATOM 2510 C CA . ASN B 1 56 ? 92.413 -11.178 -36.354 1.00 25.98 56 ASN B CA 1
ATOM 2511 C C . ASN B 1 56 ? 92.503 -10.177 -35.197 1.00 25.01 56 ASN B C 1
ATOM 2512 O O . ASN B 1 56 ? 92.843 -9.010 -35.406 1.00 27.53 56 ASN B O 1
ATOM 2517 N N . SER B 1 57 ? 92.239 -10.606 -33.962 1.00 23.33 57 SER B N 1
ATOM 2518 C CA . SER B 1 57 ? 92.246 -9.689 -32.823 1.00 25.23 57 SER B CA 1
ATOM 2519 C C . SER B 1 57 ? 93.310 -10.053 -31.796 1.00 22.85 57 SER B C 1
ATOM 2520 O O . SER B 1 57 ? 93.275 -11.165 -31.240 1.00 21.52 57 SER B O 1
ATOM 2523 N N . PRO B 1 58 ? 94.247 -9.158 -31.491 1.00 23.41 58 PRO B N 1
ATOM 2524 C CA . PRO B 1 58 ? 95.129 -9.334 -30.329 1.00 25.08 58 PRO B CA 1
ATOM 2525 C C . PRO B 1 58 ? 94.624 -8.680 -29.050 1.00 30.86 58 PRO B C 1
ATOM 2526 O O . PRO B 1 58 ? 95.396 -8.566 -28.093 1.00 29.16 58 PRO B O 1
ATOM 2530 N N . TYR B 1 59 ? 93.373 -8.227 -29.024 1.00 23.05 59 TYR B N 1
ATOM 2531 C CA . TYR B 1 59 ? 92.830 -7.416 -27.938 1.00 23.81 59 TYR B CA 1
ATOM 2532 C C . TYR B 1 59 ? 91.902 -8.293 -27.102 1.00 23.84 59 TYR B C 1
ATOM 2533 O O . TYR B 1 59 ? 90.733 -8.481 -27.450 1.00 20.84 59 TYR B O 1
ATOM 2542 N N . VAL B 1 60 ? 92.423 -8.822 -25.997 1.00 22.76 60 VAL B N 1
ATOM 2543 C CA . VAL B 1 60 ? 91.723 -9.810 -25.183 1.00 18.24 60 VAL B CA 1
ATOM 2544 C C . VAL B 1 60 ? 91.855 -9.402 -23.721 1.00 26.40 60 VAL B C 1
ATOM 2545 O O . VAL B 1 60 ? 92.971 -9.320 -23.195 1.00 23.63 60 VAL B O 1
ATOM 2549 N N . TYR B 1 61 ? 90.723 -9.136 -23.069 1.00 21.81 61 TYR B N 1
ATOM 2550 C CA . TYR B 1 61 ? 90.697 -8.518 -21.752 1.00 20.73 61 TYR B CA 1
ATOM 2551 C C . TYR B 1 61 ? 89.886 -9.357 -20.775 1.00 20.78 61 TYR B C 1
ATOM 2552 O O . TYR B 1 61 ? 88.862 -9.943 -21.138 1.00 19.14 61 TYR B O 1
ATOM 2561 N N . GLU B 1 62 ? 90.336 -9.377 -19.523 1.00 18.32 62 GLU B N 1
ATOM 2562 C CA . GLU B 1 62 ? 89.613 -10.044 -18.452 1.00 17.91 62 GLU B CA 1
ATOM 2563 C C . GLU B 1 62 ? 88.426 -9.186 -18.038 1.00 21.82 62 GLU B C 1
ATOM 2564 O O . GLU B 1 62 ? 88.585 -7.995 -17.752 1.00 21.97 62 GLU B O 1
ATOM 2570 N N . LEU B 1 63 ? 87.238 -9.784 -17.999 1.00 19.22 63 LEU B N 1
ATOM 2571 C CA . LEU B 1 63 ? 86.076 -9.081 -17.462 1.00 20.07 63 LEU B CA 1
ATOM 2572 C C . LEU B 1 63 ? 85.120 -10.100 -16.864 1.00 16.86 63 LEU B C 1
ATOM 2573 O O . LEU B 1 63 ? 84.483 -10.868 -17.592 1.00 17.34 63 LEU B O 1
ATOM 2578 N N . ASP B 1 64 ? 85.049 -10.110 -15.539 1.00 19.97 64 ASP B N 1
ATOM 2579 C CA . ASP B 1 64 ? 83.985 -10.762 -14.788 1.00 17.15 64 ASP B CA 1
ATOM 2580 C C . ASP B 1 64 ? 83.081 -9.639 -14.293 1.00 18.50 64 ASP B C 1
ATOM 2581 O O . ASP B 1 64 ? 83.470 -8.870 -13.407 1.00 20.59 64 ASP B O 1
ATOM 2586 N N . VAL B 1 65 ? 81.878 -9.543 -14.865 1.00 20.02 65 VAL B N 1
ATOM 2587 C CA . VAL B 1 65 ? 81.029 -8.386 -14.604 1.00 19.71 65 VAL B CA 1
ATOM 2588 C C . VAL B 1 65 ? 80.626 -8.297 -13.141 1.00 22.64 65 VAL B C 1
ATOM 2589 O O . VAL B 1 65 ? 80.230 -7.224 -12.674 1.00 20.39 65 VAL B O 1
ATOM 2593 N N . SER B 1 66 ? 80.737 -9.397 -12.394 1.00 21.26 66 SER B N 1
ATOM 2594 C CA . SER B 1 66 ? 80.443 -9.381 -10.968 1.00 23.91 66 SER B CA 1
ATOM 2595 C C . SER B 1 66 ? 81.553 -8.745 -10.145 1.00 26.27 66 SER B C 1
ATOM 2596 O O . SER B 1 66 ? 81.347 -8.485 -8.954 1.00 28.43 66 SER B O 1
ATOM 2599 N N . LYS B 1 67 ? 82.703 -8.463 -10.751 1.00 21.56 67 LYS B N 1
ATOM 2600 C CA . LYS B 1 67 ? 83.850 -7.880 -10.062 1.00 22.48 67 LYS B CA 1
ATOM 2601 C C . LYS B 1 67 ? 83.957 -6.433 -10.523 1.00 25.04 67 LYS B C 1
ATOM 2602 O O . LYS B 1 67 ? 84.435 -6.149 -11.626 1.00 21.30 67 LYS B O 1
ATOM 2608 N N . GLU B 1 68 ? 83.533 -5.528 -9.643 1.00 25.93 68 GLU B N 1
ATOM 2609 C CA . GLU B 1 68 ? 83.537 -4.100 -9.929 1.00 26.43 68 GLU B CA 1
ATOM 2610 C C . GLU B 1 68 ? 84.920 -3.593 -10.331 1.00 27.68 68 GLU B C 1
ATOM 2611 O O . GLU B 1 68 ? 85.053 -2.810 -11.288 1.00 25.12 68 GLU B O 1
ATOM 2617 N N . GLU B 1 69 ? 85.969 -4.168 -9.741 1.00 22.33 69 GLU B N 1
ATOM 2618 C CA . GLU B 1 69 ? 87.315 -3.675 -9.989 1.00 25.18 69 GLU B CA 1
ATOM 2619 C C . GLU B 1 69 ? 87.825 -4.022 -11.375 1.00 23.33 69 GLU B C 1
ATOM 2620 O O . GLU B 1 69 ? 88.874 -3.508 -11.774 1.00 23.30 69 GLU B O 1
ATOM 2626 N N . HIS B 1 70 ? 87.099 -4.841 -12.128 1.00 20.86 70 HIS B N 1
ATOM 2627 C CA . HIS B 1 70 ? 87.506 -5.150 -13.487 1.00 18.80 70 HIS B CA 1
ATOM 2628 C C . HIS B 1 70 ? 87.168 -4.032 -14.461 1.00 20.80 70 HIS B C 1
ATOM 2629 O O . HIS B 1 70 ? 87.717 -4.017 -15.568 1.00 20.05 70 HIS B O 1
ATOM 2636 N N . PHE B 1 71 ? 86.275 -3.103 -14.096 1.00 21.83 71 PHE B N 1
ATOM 2637 C CA . PHE B 1 71 ? 85.768 -2.226 -15.150 1.00 20.07 71 PHE B CA 1
ATOM 2638 C C . PHE B 1 71 ? 86.743 -1.110 -15.521 1.00 23.34 71 PHE B C 1
ATOM 2639 O O . PHE B 1 71 ? 86.899 -0.810 -16.711 1.00 19.52 71 PHE B O 1
ATOM 2647 N N . LYS B 1 72 ? 87.341 -0.534 -14.498 1.00 19.78 72 LYS B N 1
ATOM 2648 C CA . LYS B 1 72 ? 88.256 0.565 -14.730 1.00 24.89 72 LYS B CA 1
ATOM 2649 C C . LYS B 1 72 ? 89.384 0.042 -15.559 1.00 20.15 72 LYS B C 1
ATOM 2650 O O . LYS B 1 72 ? 89.793 0.659 -16.459 1.00 20.92 72 LYS B O 1
ATOM 2656 N N . PRO B 1 73 ? 90.147 -1.198 -15.360 1.00 19.85 73 PRO B N 1
ATOM 2657 C CA . PRO B 1 73 ? 91.200 -1.748 -16.227 1.00 23.39 73 PRO B CA 1
ATOM 2658 C C . PRO B 1 73 ? 90.711 -1.957 -17.645 1.00 23.52 73 PRO B C 1
ATOM 2659 O O . PRO B 1 73 ? 91.402 -1.571 -18.601 1.00 22.37 73 PRO B O 1
ATOM 2663 N N . LEU B 1 74 ? 89.482 -2.462 -17.797 1.00 22.43 74 LEU B N 1
ATOM 2664 C CA . LEU B 1 74 ? 88.898 -2.625 -19.123 1.00 19.22 74 LEU B CA 1
ATOM 2665 C C . LEU B 1 74 ? 88.878 -1.296 -19.864 1.00 16.18 74 LEU B C 1
ATOM 2666 O O . LEU B 1 74 ? 89.404 -1.188 -20.982 1.00 21.05 74 LEU B O 1
ATOM 2671 N N . TYR B 1 75 ? 88.335 -0.254 -19.222 1.00 18.59 75 TYR B N 1
ATOM 2672 C CA . TYR B 1 75 ? 88.367 1.076 -19.817 1.00 17.22 75 TYR B CA 1
ATOM 2673 C C . TYR B 1 75 ? 89.778 1.413 -20.265 1.00 22.09 75 TYR B C 1
ATOM 2674 O O . TYR B 1 75 ? 90.017 1.696 -21.448 1.00 19.76 75 TYR B O 1
ATOM 2683 N N . ASP B 1 76 ? 90.744 1.287 -19.350 1.00 24.24 76 ASP B N 1
ATOM 2684 C CA . ASP B 1 76 ? 92.102 1.678 -19.697 1.00 22.47 76 ASP B CA 1
ATOM 2685 C C . ASP B 1 76 ? 92.601 0.854 -20.869 1.00 20.09 76 ASP B C 1
ATOM 2686 O O . ASP B 1 76 ? 93.081 1.412 -21.867 1.00 27.34 76 ASP B O 1
ATOM 2691 N N . SER B 1 77 ? 92.343 -0.456 -20.836 1.00 18.33 77 SER B N 1
ATOM 2692 C CA . SER B 1 77 ? 92.793 -1.300 -21.931 1.00 20.79 77 SER B CA 1
ATOM 2693 C C . SER B 1 77 ? 92.214 -0.791 -23.237 1.00 25.76 77 SER B C 1
ATOM 2694 O O . SER B 1 77 ? 92.960 -0.459 -24.173 1.00 22.60 77 SER B O 1
ATOM 2697 N N . VAL B 1 78 ? 90.893 -0.584 -23.266 1.00 21.13 78 VAL B N 1
ATOM 2698 C CA . VAL B 1 78 ? 90.277 -0.195 -24.523 1.00 18.52 78 VAL B CA 1
ATOM 2699 C C . VAL B 1 78 ? 90.886 1.116 -24.983 1.00 19.34 78 VAL B C 1
ATOM 2700 O O . VAL B 1 78 ? 91.374 1.236 -26.113 1.00 24.24 78 VAL B O 1
ATOM 2704 N N . LYS B 1 79 ? 90.971 2.086 -24.075 1.00 20.58 79 LYS B N 1
ATOM 2705 C CA . LYS B 1 79 ? 91.514 3.376 -24.478 1.00 22.41 79 LYS B CA 1
ATOM 2706 C C . LYS B 1 79 ? 92.932 3.258 -25.006 1.00 24.33 79 LYS B C 1
ATOM 2707 O O . LYS B 1 79 ? 93.253 3.842 -26.045 1.00 24.06 79 LYS B O 1
ATOM 2713 N N . LYS B 1 80 ? 93.790 2.495 -24.343 1.00 27.83 80 LYS B N 1
ATOM 2714 C CA . LYS B 1 80 ? 95.141 2.351 -24.868 1.00 25.95 80 LYS B CA 1
ATOM 2715 C C . LYS B 1 80 ? 95.146 1.664 -26.241 1.00 28.09 80 LYS B C 1
ATOM 2716 O O . LYS B 1 80 ? 95.842 2.099 -27.173 1.00 23.46 80 LYS B O 1
ATOM 2722 N N . ASP B 1 81 ? 94.373 0.584 -26.386 1.00 22.57 81 ASP B N 1
ATOM 2723 C CA . ASP B 1 81 ? 94.570 -0.255 -27.563 1.00 20.51 81 ASP B CA 1
ATOM 2724 C C . ASP B 1 81 ? 93.773 0.232 -28.759 1.00 26.57 81 ASP B C 1
ATOM 2725 O O . ASP B 1 81 ? 94.290 0.259 -29.882 1.00 24.26 81 ASP B O 1
ATOM 2730 N N . LEU B 1 82 ? 92.538 0.663 -28.522 1.00 21.17 82 LEU B N 1
ATOM 2731 C CA . LEU B 1 82 ? 91.610 1.019 -29.581 1.00 23.13 82 LEU B CA 1
ATOM 2732 C C . LEU B 1 82 ? 91.331 2.509 -29.659 1.00 21.84 82 LEU B C 1
ATOM 2733 O O . LEU B 1 82 ? 91.026 3.008 -30.743 1.00 24.36 82 LEU B O 1
ATOM 2738 N N . GLY B 1 83 ? 91.446 3.229 -28.545 1.00 20.57 83 GLY B N 1
ATOM 2739 C CA . GLY B 1 83 ? 91.217 4.661 -28.529 1.00 21.76 83 GLY B CA 1
ATOM 2740 C C . GLY B 1 83 ? 89.757 5.031 -28.369 1.00 19.55 83 GLY B C 1
ATOM 2741 O O . GLY B 1 83 ? 89.416 5.943 -27.610 1.00 22.44 83 GLY B O 1
ATOM 2742 N N . SER B 1 84 ? 88.884 4.318 -29.071 1.00 19.48 84 SER B N 1
ATOM 2743 C CA . SER B 1 84 ? 87.453 4.577 -29.015 1.00 20.03 84 SER B CA 1
ATOM 2744 C C . SER B 1 84 ? 86.730 3.314 -29.455 1.00 22.04 84 SER B C 1
ATOM 2745 O O . SER B 1 84 ? 87.347 2.347 -29.909 1.00 22.06 84 SER B O 1
ATOM 2748 N N . LEU B 1 85 ? 85.408 3.328 -29.303 1.00 17.74 85 LEU B N 1
ATOM 2749 C CA . LEU B 1 85 ? 84.583 2.184 -29.659 1.00 16.96 85 LEU B CA 1
ATOM 2750 C C . LEU B 1 85 ? 83.424 2.629 -30.534 1.00 12.65 85 LEU B C 1
ATOM 2751 O O . LEU B 1 85 ? 82.812 3.676 -30.297 1.00 16.75 85 LEU B O 1
ATOM 2756 N N . ASP B 1 86 ? 83.130 1.821 -31.548 1.00 14.37 86 ASP B N 1
ATOM 2757 C CA . ASP B 1 86 ? 81.963 2.039 -32.383 1.00 17.82 86 ASP B CA 1
ATOM 2758 C C . ASP B 1 86 ? 80.830 1.078 -32.078 1.00 18.18 86 ASP B C 1
ATOM 2759 O O . ASP B 1 86 ? 79.690 1.356 -32.470 1.00 16.92 86 ASP B O 1
ATOM 2764 N N . PHE B 1 87 ? 81.102 -0.037 -31.398 1.00 15.98 87 PHE B N 1
ATOM 2765 C CA . PHE B 1 87 ? 79.989 -0.867 -30.954 1.00 14.12 87 PHE B CA 1
ATOM 2766 C C . PHE B 1 87 ? 80.389 -1.769 -29.792 1.00 17.26 87 PHE B C 1
ATOM 2767 O O . PHE B 1 87 ? 81.567 -2.081 -29.576 1.00 16.40 87 PHE B O 1
ATOM 2775 N N . ILE B 1 88 ? 79.366 -2.176 -29.042 1.00 14.27 88 ILE B N 1
ATOM 2776 C CA . ILE B 1 88 ? 79.513 -3.106 -27.926 1.00 14.74 88 ILE B CA 1
ATOM 2777 C C . ILE B 1 88 ? 78.469 -4.202 -28.073 1.00 17.54 88 ILE B C 1
ATOM 2778 O O . ILE B 1 88 ? 77.290 -3.912 -28.309 1.00 16.92 88 ILE B O 1
ATOM 2783 N N . VAL B 1 89 ? 78.898 -5.455 -27.929 1.00 15.44 89 VAL B N 1
ATOM 2784 C CA . VAL B 1 89 ? 77.998 -6.598 -27.828 1.00 12.78 89 VAL B CA 1
ATOM 2785 C C . VAL B 1 89 ? 78.029 -7.071 -26.383 1.00 17.48 89 VAL B C 1
ATOM 2786 O O . VAL B 1 89 ? 79.093 -7.437 -25.868 1.00 16.41 89 VAL B O 1
ATOM 2790 N N . HIS B 1 90 ? 76.868 -7.056 -25.733 1.00 15.28 90 HIS B N 1
ATOM 2791 C CA . HIS B 1 90 ? 76.685 -7.488 -24.351 1.00 15.79 90 HIS B CA 1
ATOM 2792 C C . HIS B 1 90 ? 75.869 -8.775 -24.388 1.00 15.44 90 HIS B C 1
ATOM 2793 O O . HIS B 1 90 ? 74.640 -8.741 -24.505 1.00 16.54 90 HIS B O 1
ATOM 2800 N N . SER B 1 91 ? 76.554 -9.911 -24.306 1.00 15.56 91 SER B N 1
ATOM 2801 C CA . SER B 1 91 ? 75.915 -11.223 -24.376 1.00 21.48 91 SER B CA 1
ATOM 2802 C C . SER B 1 91 ? 76.240 -11.964 -23.081 1.00 25.47 91 SER B C 1
ATOM 2803 O O . SER B 1 91 ? 77.080 -12.866 -23.055 1.00 33.44 91 SER B O 1
ATOM 2806 N N . VAL B 1 92 ? 75.572 -11.562 -21.997 1.00 23.62 92 VAL B N 1
ATOM 2807 C CA . VAL B 1 92 ? 75.871 -12.028 -20.643 1.00 25.96 92 VAL B CA 1
ATOM 2808 C C . VAL B 1 92 ? 74.557 -12.317 -19.927 1.00 31.14 92 VAL B C 1
ATOM 2809 O O . VAL B 1 92 ? 73.774 -11.393 -19.676 1.00 29.59 92 VAL B O 1
ATOM 2813 N N . ALA B 1 93 ? 74.326 -13.578 -19.562 1.00 34.40 93 ALA B N 1
ATOM 2814 C CA . ALA B 1 93 ? 73.138 -13.926 -18.787 1.00 34.84 93 ALA B CA 1
ATOM 2815 C C . ALA B 1 93 ? 73.416 -15.162 -17.944 1.00 35.70 93 ALA B C 1
ATOM 2816 O O . ALA B 1 93 ? 73.977 -16.142 -18.443 1.00 33.99 93 ALA B O 1
ATOM 2818 N N . PHE B 1 94 ? 73.063 -15.093 -16.659 1.00 31.56 94 PHE B N 1
ATOM 2819 C CA . PHE B 1 94 ? 73.271 -16.205 -15.738 1.00 30.59 94 PHE B CA 1
ATOM 2820 C C . PHE B 1 94 ? 72.251 -16.193 -14.607 1.00 36.21 94 PHE B C 1
ATOM 2821 O O . PHE B 1 94 ? 71.975 -15.134 -14.038 1.00 29.96 94 PHE B O 1
ATOM 2829 N N . ALA B 1 95 ? 71.641 -17.345 -14.338 1.00 32.68 95 ALA B N 1
ATOM 2830 C CA . ALA B 1 95 ? 70.973 -17.605 -13.071 1.00 38.07 95 ALA B CA 1
ATOM 2831 C C . ALA B 1 95 ? 71.481 -18.924 -12.509 1.00 42.45 95 ALA B C 1
ATOM 2832 O O . ALA B 1 95 ? 71.930 -19.789 -13.270 1.00 3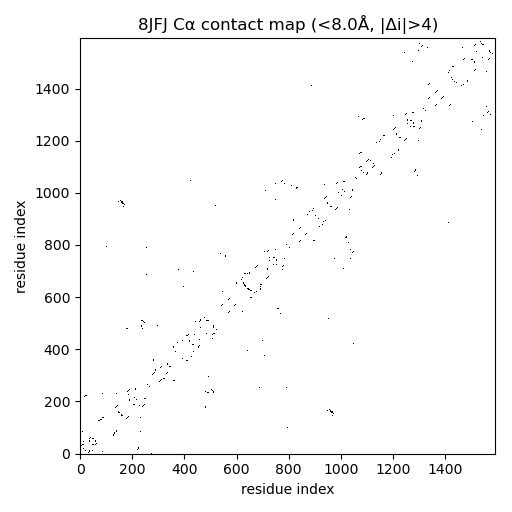7.47 95 ALA B O 1
ATOM 2834 N N . PRO B 1 96 ? 71.433 -19.109 -11.189 1.00 45.30 96 PRO B N 1
ATOM 2835 C CA . PRO B 1 96 ? 71.700 -20.440 -10.631 1.00 46.99 96 PRO B CA 1
ATOM 2836 C C . PRO B 1 96 ? 70.814 -21.490 -11.283 1.00 52.93 96 PRO B C 1
ATOM 2837 O O . PRO B 1 96 ? 69.612 -21.284 -11.473 1.00 51.12 96 PRO B O 1
ATOM 2841 N N . LYS B 1 97 ? 71.432 -22.611 -11.654 1.00 56.23 97 LYS B N 1
ATOM 2842 C CA . LYS B 1 97 ? 70.747 -23.754 -12.247 1.00 56.06 97 LYS B CA 1
ATOM 2843 C C . LYS B 1 97 ? 69.414 -24.075 -11.574 1.00 54.47 97 LYS B C 1
ATOM 2844 O O . LYS B 1 97 ? 68.414 -24.326 -12.253 1.00 51.63 97 LYS B O 1
ATOM 2850 N N . GLU B 1 98 ? 69.395 -24.045 -10.239 1.00 55.37 98 GLU B N 1
ATOM 2851 C CA . GLU B 1 98 ? 68.209 -24.422 -9.477 1.00 57.88 98 GLU B CA 1
ATOM 2852 C C . GLU B 1 98 ? 67.063 -23.449 -9.709 1.00 57.28 98 GLU B C 1
ATOM 2853 O O . GLU B 1 98 ? 65.903 -23.862 -9.820 1.00 55.72 98 GLU B O 1
ATOM 2859 N N . ALA B 1 99 ? 67.365 -22.148 -9.758 1.00 54.41 99 ALA B N 1
ATOM 2860 C CA . ALA B 1 99 ? 66.352 -21.163 -10.105 1.00 48.75 99 ALA B CA 1
ATOM 2861 C C . ALA B 1 99 ? 65.786 -21.418 -11.488 1.00 52.25 99 ALA B C 1
ATOM 2862 O O . ALA B 1 99 ? 64.667 -20.982 -11.783 1.00 50.98 99 ALA B O 1
ATOM 2864 N N . LEU B 1 100 ? 66.524 -22.125 -12.340 1.00 54.16 100 LEU B N 1
ATOM 2865 C CA . LEU B 1 100 ? 66.007 -22.507 -13.639 1.00 54.76 100 LEU B CA 1
ATOM 2866 C C . LEU B 1 100 ? 65.262 -23.844 -13.590 1.00 56.01 100 LEU B C 1
ATOM 2867 O O . LEU B 1 100 ? 65.046 -24.465 -14.635 1.00 59.82 100 LEU B O 1
ATOM 2872 N N . GLU B 1 101 ? 64.849 -24.289 -12.403 1.00 57.26 101 GLU B N 1
ATOM 2873 C CA . GLU B 1 101 ? 64.069 -25.508 -12.251 1.00 54.57 101 GLU B CA 1
ATOM 2874 C C . GLU B 1 101 ? 62.750 -25.188 -11.559 1.00 54.47 101 GLU B C 1
ATOM 2875 O O . GLU B 1 101 ? 62.644 -24.208 -10.815 1.00 51.69 101 GLU B O 1
ATOM 2881 N N . GLY B 1 102 ? 61.736 -26.005 -11.826 1.00 50.42 102 GLY B N 1
ATOM 2882 C CA . GLY B 1 102 ? 60.508 -25.904 -11.052 1.00 48.03 102 GLY B CA 1
ATOM 2883 C C . GLY B 1 102 ? 59.758 -24.602 -11.280 1.00 46.37 102 GLY B C 1
ATOM 2884 O O . GLY B 1 102 ? 59.411 -24.240 -12.412 1.00 45.17 102 GLY B O 1
ATOM 2885 N N . SER B 1 103 ? 59.484 -23.891 -10.184 1.00 43.70 103 SER B N 1
ATOM 2886 C CA . SER B 1 103 ? 58.615 -22.724 -10.193 1.00 40.26 103 SER B CA 1
ATOM 2887 C C . SER B 1 103 ? 59.366 -21.455 -9.810 1.00 31.26 103 SER B C 1
ATOM 2888 O O . SER B 1 103 ? 60.391 -21.494 -9.121 1.00 34.04 103 SER B O 1
ATOM 2891 N N . LEU B 1 104 ? 58.848 -20.323 -10.299 1.00 30.57 104 LEU B N 1
ATOM 2892 C CA . LEU B 1 104 ? 59.361 -19.022 -9.885 1.00 24.51 104 LEU B CA 1
ATOM 2893 C C . LEU B 1 104 ? 59.167 -18.821 -8.395 1.00 20.87 104 LEU B C 1
ATOM 2894 O O . LEU B 1 104 ? 59.996 -18.183 -7.736 1.00 23.64 104 LEU B O 1
ATOM 2899 N N . LEU B 1 105 ? 58.074 -19.366 -7.855 1.00 26.89 105 LEU B N 1
ATOM 2900 C CA . LEU B 1 105 ? 57.734 -19.185 -6.449 1.00 31.54 105 LEU B CA 1
ATOM 2901 C C . LEU B 1 105 ? 58.839 -19.663 -5.517 1.00 30.23 105 LEU B C 1
ATOM 2902 O O . LEU B 1 105 ? 58.956 -19.160 -4.395 1.00 33.33 105 LEU B O 1
ATOM 2907 N N . GLU B 1 106 ? 59.654 -20.601 -5.947 1.00 30.19 106 GLU B N 1
ATOM 2908 C CA . GLU B 1 106 ? 60.693 -21.138 -5.057 1.00 26.44 106 GLU B CA 1
ATOM 2909 C C . GLU B 1 106 ? 62.016 -20.444 -5.240 1.00 37.66 106 GLU B C 1
ATOM 2910 O O . GLU B 1 106 ? 62.946 -20.914 -4.651 1.00 34.64 106 GLU B O 1
ATOM 2916 N N . THR B 1 107 ? 62.072 -19.385 -6.028 1.00 28.22 107 THR B N 1
ATOM 2917 C CA . THR B 1 107 ? 63.329 -18.681 -6.236 1.00 26.78 107 THR B CA 1
ATOM 2918 C C . THR B 1 107 ? 63.786 -18.014 -4.948 1.00 22.41 107 THR B C 1
ATOM 2919 O O . THR B 1 107 ? 63.017 -17.302 -4.296 1.00 25.43 107 THR B O 1
ATOM 2923 N N . SER B 1 108 ? 65.045 -18.242 -4.589 1.00 25.77 108 SER B N 1
ATOM 2924 C CA . SER B 1 108 ? 65.631 -17.594 -3.429 1.00 25.64 108 SER B CA 1
ATOM 2925 C C . SER B 1 108 ? 65.997 -16.150 -3.759 1.00 22.88 108 SER B C 1
ATOM 2926 O O . SER B 1 108 ? 66.204 -15.785 -4.920 1.00 23.03 108 SER B O 1
ATOM 2929 N N . LYS B 1 109 ? 66.079 -15.323 -2.712 1.00 21.97 109 LYS B N 1
ATOM 2930 C CA . LYS B 1 109 ? 66.447 -13.923 -2.910 1.00 23.83 109 LYS B CA 1
ATOM 2931 C C . LYS B 1 109 ? 67.847 -13.788 -3.500 1.00 26.68 109 LYS B C 1
ATOM 2932 O O . LYS B 1 109 ? 68.081 -12.941 -4.370 1.00 23.55 109 LYS B O 1
ATOM 2938 N N . SER B 1 110 ? 68.793 -14.613 -3.041 1.00 28.00 110 SER B N 1
ATOM 2939 C CA . SER B 1 110 ? 70.149 -14.557 -3.584 1.00 25.69 110 SER B CA 1
ATOM 2940 C C . SER B 1 110 ? 70.178 -14.957 -5.056 1.00 23.16 110 SER B C 1
ATOM 2941 O O . SER B 1 110 ? 70.876 -14.327 -5.859 1.00 28.71 110 SER B O 1
ATOM 2944 N N . ALA B 1 111 ? 69.454 -16.018 -5.426 1.00 25.24 111 ALA B N 1
ATOM 2945 C CA . ALA B 1 111 ? 69.394 -16.410 -6.832 1.00 26.16 111 ALA B CA 1
ATOM 2946 C C . ALA B 1 111 ? 68.771 -15.307 -7.681 1.00 27.37 111 ALA B C 1
ATOM 2947 O O . ALA B 1 111 ? 69.244 -15.018 -8.790 1.00 22.77 111 ALA B O 1
ATOM 2949 N N . PHE B 1 112 ? 67.711 -14.677 -7.168 1.00 22.64 112 PHE B N 1
ATOM 2950 C CA . PHE B 1 112 ? 67.085 -13.551 -7.857 1.00 21.00 112 PHE B CA 1
ATOM 2951 C C . PHE B 1 112 ? 68.088 -12.426 -8.083 1.00 19.31 112 PHE B C 1
ATOM 2952 O O . PHE B 1 112 ? 68.216 -11.902 -9.198 1.00 20.02 112 PHE B O 1
ATOM 2960 N N . ASN B 1 113 ? 68.808 -12.044 -7.025 1.00 19.42 113 ASN B N 1
ATOM 2961 C CA . ASN B 1 113 ? 69.757 -10.942 -7.130 1.00 21.47 113 ASN B CA 1
ATOM 2962 C C . ASN B 1 113 ? 70.885 -11.276 -8.091 1.00 24.90 113 ASN B C 1
ATOM 2963 O O . ASN B 1 113 ? 71.323 -10.416 -8.858 1.00 24.16 113 ASN B O 1
ATOM 2968 N N . THR B 1 114 ? 71.381 -12.513 -8.056 1.00 22.40 114 THR B N 1
ATOM 2969 C CA . THR B 1 114 ? 72.447 -12.900 -8.973 1.00 23.34 114 THR B CA 1
ATOM 2970 C C . THR B 1 114 ? 71.974 -12.825 -10.418 1.00 20.52 114 THR B C 1
ATOM 2971 O O . THR B 1 114 ? 72.677 -12.297 -11.289 1.00 24.23 114 THR B O 1
ATOM 2975 N N . ALA B 1 115 ? 70.772 -13.342 -10.690 1.00 19.36 115 ALA B N 1
ATOM 2976 C CA . ALA B 1 115 ? 70.237 -13.276 -12.046 1.00 23.67 115 ALA B CA 1
ATOM 2977 C C . ALA B 1 115 ? 70.106 -11.831 -12.512 1.00 17.71 115 ALA B C 1
ATOM 2978 O O . ALA B 1 115 ? 70.524 -11.484 -13.624 1.00 18.80 115 ALA B O 1
ATOM 2980 N N . MET B 1 116 ? 69.547 -10.966 -11.659 1.00 19.67 116 MET B N 1
ATOM 2981 C CA . MET B 1 116 ? 69.363 -9.565 -12.033 1.00 19.44 116 MET B CA 1
ATOM 2982 C C . MET B 1 116 ? 70.699 -8.849 -12.215 1.00 19.47 116 MET B C 1
ATOM 2983 O O . MET B 1 116 ? 70.880 -8.096 -13.179 1.00 19.37 116 MET B O 1
ATOM 2988 N N . GLU B 1 117 ? 71.648 -9.086 -11.307 1.00 17.10 117 GLU B N 1
ATOM 2989 C CA . GLU B 1 117 ? 72.950 -8.428 -11.365 1.00 19.56 117 GLU B CA 1
ATOM 2990 C C . GLU B 1 117 ? 73.702 -8.813 -12.628 1.00 16.53 117 GLU B C 1
ATOM 2991 O O . GLU B 1 117 ? 74.211 -7.950 -13.354 1.00 18.52 117 GLU B O 1
ATOM 2997 N N . ILE B 1 118 ? 73.808 -10.118 -12.890 1.00 18.04 118 ILE B N 1
ATOM 2998 C CA . ILE B 1 118 ? 74.616 -10.590 -14.007 1.00 18.40 118 ILE B CA 1
ATOM 2999 C C . ILE B 1 118 ? 73.927 -10.290 -15.332 1.00 15.66 118 ILE B C 1
ATOM 3000 O O . ILE B 1 118 ? 74.566 -9.843 -16.292 1.00 21.16 118 ILE B O 1
ATOM 3005 N N . SER B 1 119 ? 72.615 -10.516 -15.406 1.00 16.42 119 SER B N 1
ATOM 3006 C CA . SER B 1 119 ? 71.905 -10.418 -16.674 1.00 18.13 119 SER B CA 1
ATOM 3007 C C . SER B 1 119 ? 71.467 -9.001 -17.014 1.00 18.80 119 SER B C 1
ATOM 3008 O O . SER B 1 119 ? 71.326 -8.676 -18.199 1.00 17.72 119 SER B O 1
ATOM 3011 N N . VAL B 1 120 ? 71.262 -8.144 -16.015 1.00 14.49 120 VAL B N 1
ATOM 3012 C CA . VAL B 1 120 ? 70.692 -6.825 -16.273 1.00 16.01 120 VAL B CA 1
ATOM 3013 C C . VAL B 1 120 ? 71.651 -5.716 -15.866 1.00 15.77 120 VAL B C 1
ATOM 3014 O O . VAL B 1 120 ? 72.020 -4.881 -16.698 1.00 14.75 120 VAL B O 1
ATOM 3018 N N . TYR B 1 121 ? 72.042 -5.671 -14.587 1.00 16.46 121 TYR B N 1
ATOM 3019 C CA . TYR B 1 121 ? 72.864 -4.549 -14.142 1.00 19.33 121 TYR B CA 1
ATOM 3020 C C . TYR B 1 121 ? 74.182 -4.471 -14.901 1.00 13.79 121 TYR B C 1
ATOM 3021 O O . TYR B 1 121 ? 74.710 -3.371 -15.116 1.00 16.46 121 TYR B O 1
ATOM 3030 N N . SER B 1 122 ? 74.717 -5.616 -15.331 1.00 14.42 122 SER B N 1
ATOM 3031 C CA . SER B 1 122 ? 76.001 -5.605 -16.021 1.00 12.61 122 SER B CA 1
ATOM 3032 C C . SER B 1 122 ? 75.948 -4.775 -17.297 1.00 15.11 122 SER B C 1
ATOM 3033 O O . SER B 1 122 ? 76.949 -4.159 -17.671 1.00 14.94 122 SER B O 1
ATOM 3036 N N . LEU B 1 123 ? 74.794 -4.716 -17.967 1.00 15.08 123 LEU B N 1
ATOM 3037 C CA . LEU B 1 123 ? 74.701 -3.851 -19.139 1.00 12.26 123 LEU B CA 1
ATOM 3038 C C . LEU B 1 123 ? 74.840 -2.387 -18.738 1.00 13.46 123 LEU B C 1
ATOM 3039 O O . LEU B 1 123 ? 75.529 -1.613 -19.415 1.00 15.23 123 LEU B O 1
ATOM 3044 N N . ILE B 1 124 ? 74.231 -2.004 -17.611 1.00 14.17 124 ILE B N 1
ATOM 3045 C CA . ILE B 1 124 ? 74.356 -0.633 -17.118 1.00 15.20 124 ILE B CA 1
ATOM 3046 C C . ILE B 1 124 ? 75.806 -0.318 -16.776 1.00 17.08 124 ILE B C 1
ATOM 3047 O O . ILE B 1 124 ? 76.347 0.712 -17.193 1.00 16.23 124 ILE B O 1
ATOM 3052 N N . GLU B 1 125 ? 76.454 -1.192 -16.002 1.00 15.00 125 GLU B N 1
ATOM 3053 C CA . GLU B 1 125 ? 77.824 -0.908 -15.580 1.00 17.50 125 GLU B CA 1
ATOM 3054 C C . GLU B 1 125 ? 78.780 -0.892 -16.768 1.00 15.53 125 GLU B C 1
ATOM 3055 O O . GLU B 1 125 ? 79.646 -0.015 -16.860 1.00 19.01 125 GLU B O 1
ATOM 3061 N N . LEU B 1 126 ? 78.625 -1.835 -17.700 1.00 15.69 126 LEU B N 1
ATOM 3062 C CA . LEU B 1 126 ? 79.480 -1.875 -18.881 1.00 13.40 126 LEU B CA 1
ATOM 3063 C C . LEU B 1 126 ? 79.319 -0.615 -19.722 1.00 18.73 126 LEU B C 1
ATOM 3064 O O . LEU B 1 126 ? 80.311 0.028 -20.105 1.00 15.78 126 LEU B O 1
ATOM 3069 N N . THR B 1 127 ? 78.069 -0.241 -20.017 1.00 16.55 127 THR B N 1
ATOM 3070 C CA . THR B 1 127 ? 77.856 0.929 -20.851 1.00 16.64 127 THR B CA 1
ATOM 3071 C C . THR B 1 127 ? 78.301 2.197 -20.141 1.00 15.75 127 THR B C 1
ATOM 3072 O O . THR B 1 127 ? 78.888 3.072 -20.769 1.00 20.27 127 THR B O 1
ATOM 3076 N N . ASN B 1 128 ? 78.045 2.318 -18.835 1.00 15.42 128 ASN B N 1
ATOM 3077 C CA . ASN B 1 128 ? 78.480 3.512 -18.118 1.00 17.89 128 ASN B CA 1
ATOM 3078 C C . ASN B 1 128 ? 79.998 3.604 -18.071 1.00 19.87 128 ASN B C 1
ATOM 3079 O O . ASN B 1 128 ? 80.564 4.701 -18.165 1.00 18.88 128 ASN B O 1
ATOM 3084 N N . THR B 1 129 ? 80.674 2.464 -17.899 1.00 15.81 129 THR B N 1
ATOM 3085 C CA . THR B 1 129 ? 82.133 2.452 -17.874 1.00 20.62 129 THR B CA 1
ATOM 3086 C C . THR B 1 129 ? 82.706 2.895 -19.206 1.00 19.77 129 THR B C 1
ATOM 3087 O O . THR B 1 129 ? 83.651 3.693 -19.257 1.00 19.57 129 THR B O 1
ATOM 3091 N N . LEU B 1 130 ? 82.154 2.383 -20.297 1.00 17.47 130 LEU B N 1
ATOM 3092 C CA . LEU B 1 130 ? 82.699 2.665 -21.613 1.00 16.25 130 LEU B CA 1
ATOM 3093 C C . LEU B 1 130 ? 82.028 3.875 -22.248 1.00 17.10 130 LEU B C 1
ATOM 3094 O O . LEU B 1 130 ? 82.466 4.258 -23.361 1.00 19.87 130 LEU B O 1
ATOM 3099 N N . LYS B 1 131 ? 81.040 4.401 -21.586 1.00 19.05 131 LYS B N 1
ATOM 3100 C CA . LYS B 1 131 ? 80.231 5.469 -22.148 1.00 25.51 131 LYS B CA 1
ATOM 3101 C C . LYS B 1 131 ? 81.123 6.512 -22.733 1.00 26.01 131 LYS B C 1
ATOM 3102 O O . LYS B 1 131 ? 80.996 6.862 -23.864 1.00 25.16 131 LYS B O 1
ATOM 3108 N N . PRO B 1 132 ? 82.359 7.064 -22.135 1.00 25.14 132 PRO B N 1
ATOM 3109 C CA . PRO B 1 132 ? 83.178 8.138 -22.731 1.00 26.10 132 PRO B CA 1
ATOM 3110 C C . PRO B 1 132 ? 83.928 7.743 -23.973 1.00 24.13 132 PRO B C 1
ATOM 3111 O O . PRO B 1 132 ? 84.426 8.628 -24.668 1.00 24.22 132 PRO B O 1
ATOM 3115 N N . LEU B 1 133 ? 84.109 6.453 -24.221 1.00 17.82 133 LEU B N 1
ATOM 3116 C CA . LEU B 1 133 ? 84.881 6.011 -25.371 1.00 17.18 133 LEU B CA 1
ATOM 3117 C C . LEU B 1 133 ? 84.024 5.793 -26.605 1.00 19.05 133 LEU B C 1
ATOM 3118 O O . LEU B 1 133 ? 84.569 5.524 -27.682 1.00 19.31 133 LEU B O 1
ATOM 3123 N N . LEU B 1 134 ? 82.707 5.913 -26.479 1.00 20.36 134 LEU B N 1
ATOM 3124 C CA . LEU B 1 134 ? 81.806 5.602 -27.577 1.00 18.41 134 LEU B CA 1
ATOM 3125 C C . LEU B 1 134 ? 81.744 6.760 -28.566 1.00 17.47 134 LEU B C 1
ATOM 3126 O O . LEU B 1 134 ? 81.449 7.901 -28.193 1.00 19.80 134 LEU B O 1
ATOM 3131 N N . ASN B 1 135 ? 82.014 6.455 -29.831 1.00 17.14 135 ASN B N 1
ATOM 3132 C CA . ASN B 1 135 ? 81.982 7.452 -30.887 1.00 18.04 135 ASN B CA 1
ATOM 3133 C C . ASN B 1 135 ? 80.547 7.821 -31.252 1.00 19.89 135 ASN B C 1
ATOM 3134 O O . ASN B 1 135 ? 79.593 7.090 -30.969 1.00 18.17 135 ASN B O 1
ATOM 3139 N N . ASN B 1 136 ? 80.410 8.988 -31.879 1.00 20.43 136 ASN B N 1
ATOM 3140 C CA . ASN B 1 136 ? 79.159 9.364 -32.521 1.00 18.59 136 ASN B CA 1
ATOM 3141 C C . ASN B 1 136 ? 78.681 8.230 -33.417 1.00 20.97 136 ASN B C 1
ATOM 3142 O O . ASN B 1 136 ? 79.463 7.655 -34.179 1.00 22.74 136 ASN B O 1
ATOM 3147 N N . GLY B 1 137 ? 77.397 7.898 -33.316 1.00 17.61 137 GLY B N 1
ATOM 3148 C CA . GLY B 1 137 ? 76.842 6.831 -34.120 1.00 15.06 137 GLY B CA 1
ATOM 3149 C C . GLY B 1 137 ? 77.043 5.433 -33.573 1.00 16.91 137 GLY B C 1
ATOM 3150 O O . GLY B 1 137 ? 76.638 4.468 -34.234 1.00 17.89 137 GLY B O 1
ATOM 3151 N N . ALA B 1 138 ? 77.648 5.287 -32.394 1.00 15.90 138 ALA B N 1
ATOM 3152 C CA . ALA B 1 138 ? 77.944 3.967 -31.851 1.00 17.94 138 ALA B CA 1
ATOM 3153 C C . ALA B 1 138 ? 76.662 3.188 -31.564 1.00 15.00 138 ALA B C 1
ATOM 3154 O O . ALA B 1 138 ? 75.577 3.754 -31.400 1.00 15.07 138 ALA B O 1
ATOM 3156 N N . SER B 1 139 ? 76.806 1.864 -31.488 1.00 15.04 139 SER B N 1
ATOM 3157 C CA . SER B 1 139 ? 75.677 0.959 -31.309 1.00 13.30 139 SER B CA 1
ATOM 3158 C C . SER B 1 139 ? 75.983 -0.070 -30.226 1.00 14.18 139 SER B C 1
ATOM 3159 O O . SER B 1 139 ? 77.034 -0.727 -30.249 1.00 16.72 139 SER B O 1
ATOM 3162 N N . VAL B 1 140 ? 75.064 -0.196 -29.273 1.00 13.95 140 VAL B N 1
ATOM 3163 C CA . VAL B 1 140 ? 75.163 -1.136 -28.165 1.00 12.59 140 VAL B CA 1
ATOM 3164 C C . VAL B 1 140 ? 74.055 -2.163 -28.332 1.00 15.92 140 VAL B C 1
ATOM 3165 O O . VAL B 1 140 ? 72.885 -1.796 -28.492 1.00 14.25 140 VAL B O 1
ATOM 3169 N N . LEU B 1 141 ? 74.419 -3.442 -28.304 1.00 11.88 141 LEU B N 1
ATOM 3170 C CA . LEU B 1 141 ? 73.479 -4.533 -28.527 1.00 12.31 141 LEU B CA 1
ATOM 3171 C C . LEU B 1 141 ? 73.517 -5.489 -27.347 1.00 17.84 141 LEU B C 1
ATOM 3172 O O . LEU B 1 141 ? 74.600 -5.864 -26.894 1.00 16.12 141 LEU B O 1
ATOM 3177 N N . THR B 1 142 ? 72.346 -5.862 -26.841 1.00 11.55 142 THR B N 1
ATOM 3178 C CA . THR B 1 142 ? 72.247 -6.937 -25.864 1.00 11.25 142 THR B CA 1
ATOM 3179 C C . THR B 1 142 ? 71.344 -8.034 -26.425 1.00 18.05 142 THR B C 1
ATOM 3180 O O . THR B 1 142 ? 70.766 -7.900 -27.507 1.00 14.07 142 THR B O 1
ATOM 3184 N N . LEU B 1 143 ? 71.254 -9.145 -25.697 1.00 14.23 143 LEU B N 1
ATOM 3185 C CA . LEU B 1 143 ? 70.565 -10.339 -26.173 1.00 14.75 143 LEU B CA 1
ATOM 3186 C C . LEU B 1 143 ? 69.399 -10.673 -25.252 1.00 14.59 143 LEU B C 1
ATOM 3187 O O . LEU B 1 143 ? 69.515 -10.560 -24.028 1.00 15.05 143 LEU B O 1
ATOM 3192 N N . SER B 1 144 ? 68.282 -11.103 -25.835 1.00 12.75 144 SER B N 1
ATOM 3193 C CA . SER B 1 144 ? 67.100 -11.428 -25.045 1.00 13.46 144 SER B CA 1
ATOM 3194 C C . SER B 1 144 ? 66.371 -12.609 -25.678 1.00 14.00 144 SER B C 1
ATOM 3195 O O . SER B 1 144 ? 66.832 -13.222 -26.652 1.00 14.57 144 SER B O 1
ATOM 3198 N N . TYR B 1 145 ? 65.193 -12.892 -25.123 1.00 12.87 145 TYR B N 1
ATOM 3199 C CA . TYR B 1 145 ? 64.442 -14.104 -25.403 1.00 13.29 145 TYR B CA 1
ATOM 3200 C C . TYR B 1 145 ? 62.969 -13.850 -25.111 1.00 13.50 145 TYR B C 1
ATOM 3201 O O . TYR B 1 145 ? 62.630 -13.049 -24.236 1.00 14.02 145 TYR B O 1
ATOM 3210 N N . LEU B 1 146 ? 62.106 -14.557 -25.852 1.00 14.95 146 LEU B N 1
ATOM 3211 C CA . LEU B 1 146 ? 60.657 -14.385 -25.756 1.00 17.81 146 LEU B CA 1
ATOM 3212 C C . LEU B 1 146 ? 60.123 -14.564 -24.338 1.00 13.51 146 LEU B C 1
ATOM 3213 O O . LEU B 1 146 ? 59.059 -14.018 -24.018 1.00 14.76 146 LEU B O 1
ATOM 3218 N N . GLY B 1 147 ? 60.828 -15.307 -23.483 1.00 12.61 147 GLY B N 1
ATOM 3219 C CA . GLY B 1 147 ? 60.410 -15.476 -22.097 1.00 13.48 147 GLY B CA 1
ATOM 3220 C C . GLY B 1 147 ? 60.309 -14.182 -21.312 1.00 13.40 147 GLY B C 1
ATOM 3221 O O . GLY B 1 147 ? 59.752 -14.188 -20.207 1.00 15.72 147 GLY B O 1
ATOM 3222 N N . SER B 1 148 ? 60.833 -13.080 -21.853 1.00 11.82 148 SER B N 1
ATOM 3223 C CA . SER B 1 148 ? 60.694 -11.780 -21.205 1.00 14.61 148 SER B CA 1
ATOM 3224 C C . SER B 1 148 ? 59.238 -11.331 -21.164 1.00 16.07 148 SER B C 1
ATOM 3225 O O . SER B 1 148 ? 58.794 -10.733 -20.178 1.00 18.20 148 SER B O 1
ATOM 3228 N N . THR B 1 149 ? 58.485 -11.597 -22.230 1.00 13.27 149 THR B N 1
ATOM 3229 C CA . THR B 1 149 ? 57.144 -11.050 -22.381 1.00 14.88 149 THR B CA 1
ATOM 3230 C C . THR B 1 149 ? 56.058 -12.107 -22.531 1.00 15.35 149 THR B C 1
ATOM 3231 O O . THR B 1 149 ? 54.872 -11.752 -22.537 1.00 15.34 149 THR B O 1
ATOM 3235 N N . LYS B 1 150 ? 56.421 -13.381 -22.659 1.00 14.42 150 LYS B N 1
ATOM 3236 C CA . LYS B 1 150 ? 55.485 -14.496 -22.604 1.00 12.61 150 LYS B CA 1
ATOM 3237 C C . LYS B 1 150 ? 56.030 -15.534 -21.632 1.00 14.40 150 LYS B C 1
ATOM 3238 O O . LYS B 1 150 ? 57.224 -15.558 -21.326 1.00 16.72 150 LYS B O 1
ATOM 3244 N N . TYR B 1 151 ? 55.137 -16.362 -21.169 1.00 14.70 151 TYR B N 1
ATOM 3245 C CA . TYR B 1 151 ? 55.582 -17.498 -20.364 1.00 17.49 151 TYR B CA 1
ATOM 3246 C C . TYR B 1 151 ? 56.219 -18.533 -21.288 1.00 18.50 151 TYR B C 1
ATOM 3247 O O . TYR B 1 151 ? 55.727 -18.810 -22.279 1.00 21.06 151 TYR B O 1
ATOM 3256 N N . MET B 1 152 ? 57.385 -18.984 -20.888 1.00 18.80 152 MET B N 1
ATOM 3257 C CA . MET B 1 152 ? 58.077 -20.113 -21.508 1.00 16.38 152 MET B CA 1
ATOM 3258 C C . MET B 1 152 ? 58.538 -21.013 -20.365 1.00 20.09 152 MET B C 1
ATOM 3259 O O . MET B 1 152 ? 59.006 -20.531 -19.419 1.00 19.96 152 MET B O 1
ATOM 3264 N N . ALA B 1 153 ? 58.417 -22.311 -20.520 1.00 23.11 153 ALA B N 1
ATOM 3265 C CA . ALA B 1 153 ? 58.821 -23.321 -19.521 1.00 27.50 153 ALA B CA 1
ATOM 3266 C C . ALA B 1 153 ? 60.315 -23.305 -19.342 1.00 26.42 153 ALA B C 1
ATOM 3267 O O . ALA B 1 153 ? 60.968 -23.076 -20.254 1.00 30.69 153 ALA B O 1
ATOM 3269 N N . HIS B 1 154 ? 60.746 -23.530 -18.145 1.00 34.61 154 HIS B N 1
ATOM 3270 C CA . HIS B 1 154 ? 62.187 -23.545 -17.840 1.00 40.16 154 HIS B CA 1
ATOM 3271 C C . HIS B 1 154 ? 62.802 -22.156 -18.025 1.00 38.91 154 HIS B C 1
ATOM 3272 O O . HIS B 1 154 ? 63.924 -22.212 -18.459 1.00 36.98 154 HIS B O 1
ATOM 3279 N N . TYR B 1 155 ? 62.062 -21.025 -17.912 1.00 30.95 155 TYR B N 1
ATOM 3280 C CA . TYR B 1 155 ? 62.732 -19.727 -17.831 1.00 25.45 155 TYR B CA 1
ATOM 3281 C C . TYR B 1 155 ? 62.695 -19.074 -16.452 1.00 23.66 155 TYR B C 1
ATOM 3282 O O . TYR B 1 155 ? 63.650 -18.526 -16.105 1.00 25.20 155 TYR B O 1
ATOM 3291 N N . ASN B 1 156 ? 61.563 -19.090 -15.788 1.00 20.19 156 ASN B N 1
ATOM 3292 C CA . ASN B 1 156 ? 61.441 -18.580 -14.410 1.00 25.07 156 ASN B CA 1
ATOM 3293 C C . ASN B 1 156 ? 62.039 -17.192 -14.233 1.00 24.07 156 ASN B C 1
ATOM 3294 O O . ASN B 1 156 ? 61.711 -16.308 -14.902 1.00 19.80 156 ASN B O 1
ATOM 3299 N N . VAL B 1 157 ? 63.013 -17.079 -13.366 1.00 17.94 157 VAL B N 1
ATOM 3300 C CA . VAL B 1 157 ? 63.626 -15.775 -13.055 1.00 20.37 157 VAL B CA 1
ATOM 3301 C C . VAL B 1 157 ? 64.274 -15.132 -14.282 1.00 19.65 157 VAL B C 1
ATOM 3302 O O . VAL B 1 157 ? 64.369 -13.996 -14.293 1.00 17.40 157 VAL B O 1
ATOM 3306 N N . MET B 1 158 ? 64.795 -15.907 -15.216 1.00 15.88 158 MET B N 1
ATOM 3307 C CA . MET B 1 158 ? 65.419 -15.371 -16.427 1.00 15.11 158 MET B CA 1
ATOM 3308 C C . MET B 1 158 ? 64.383 -14.585 -17.230 1.00 16.14 158 MET B C 1
ATOM 3309 O O . MET B 1 158 ? 64.747 -13.698 -17.833 1.00 16.15 158 MET B O 1
ATOM 3314 N N . GLY B 1 159 ? 63.167 -15.049 -17.324 1.00 17.43 159 GLY B N 1
ATOM 3315 C CA . GLY B 1 159 ? 62.086 -14.216 -17.814 1.00 14.83 159 GLY B CA 1
ATOM 3316 C C . GLY B 1 159 ? 61.942 -12.881 -17.128 1.00 17.12 159 GLY B C 1
ATOM 3317 O O . GLY B 1 159 ? 61.682 -11.906 -17.807 1.00 14.38 159 GLY B O 1
ATOM 3318 N N . LEU B 1 160 ? 62.071 -12.812 -15.786 1.00 11.97 160 LEU B N 1
ATOM 3319 C CA . LEU B 1 160 ? 62.021 -11.502 -15.142 1.00 16.12 160 LEU B CA 1
ATOM 3320 C C . LEU B 1 160 ? 63.221 -10.681 -15.575 1.00 15.92 160 LEU B C 1
ATOM 3321 O O . LEU B 1 160 ? 63.080 -9.521 -15.991 1.00 15.95 160 LEU B O 1
ATOM 3326 N N . ALA B 1 161 ? 64.400 -11.316 -15.583 1.00 14.40 161 ALA B N 1
ATOM 3327 C CA . ALA B 1 161 ? 65.616 -10.574 -15.882 1.00 14.41 161 ALA B CA 1
ATOM 3328 C C . ALA B 1 161 ? 65.543 -9.989 -17.282 1.00 17.65 161 ALA B C 1
ATOM 3329 O O . ALA B 1 161 ? 65.714 -8.779 -17.477 1.00 15.81 161 ALA B O 1
ATOM 3331 N N . LYS B 1 162 ? 65.201 -10.829 -18.261 1.00 13.21 162 LYS B N 1
ATOM 3332 C CA . LYS B 1 162 ? 65.143 -10.361 -19.635 1.00 12.69 162 LYS B CA 1
ATOM 3333 C C . LYS B 1 162 ? 64.094 -9.270 -19.802 1.00 14.03 162 LYS B C 1
ATOM 3334 O O . LYS B 1 162 ? 64.314 -8.315 -20.561 1.00 15.97 162 LYS B O 1
ATOM 3340 N N . ALA B 1 163 ? 62.983 -9.340 -19.056 1.00 12.71 163 ALA B N 1
ATOM 3341 C CA . ALA B 1 163 ? 62.012 -8.257 -19.157 1.00 12.20 163 ALA B CA 1
ATOM 3342 C C . ALA B 1 163 ? 62.652 -6.949 -18.716 1.00 11.35 163 ALA B C 1
ATOM 3343 O O . ALA B 1 163 ? 62.650 -5.958 -19.461 1.00 15.10 163 ALA B O 1
ATOM 3345 N N . ALA B 1 164 ? 63.311 -6.968 -17.553 1.00 12.78 164 ALA B N 1
ATOM 3346 C CA . ALA B 1 164 ? 64.014 -5.775 -17.106 1.00 13.00 164 ALA B CA 1
ATOM 3347 C C . ALA B 1 164 ? 65.046 -5.357 -18.139 1.00 13.23 164 ALA B C 1
ATOM 3348 O O . ALA B 1 164 ? 65.185 -4.164 -18.444 1.00 12.62 164 ALA B O 1
ATOM 3350 N N . LEU B 1 165 ? 65.724 -6.338 -18.748 1.00 12.83 165 LEU B N 1
ATOM 3351 C CA . LEU B 1 165 ? 66.771 -6.002 -19.701 1.00 13.85 165 LEU B CA 1
ATOM 3352 C C . LEU B 1 165 ? 66.185 -5.251 -20.883 1.00 13.84 165 LEU B C 1
ATOM 3353 O O . LEU B 1 165 ? 66.721 -4.214 -21.300 1.00 13.01 165 LEU B O 1
ATOM 3358 N N . GLU B 1 166 ? 65.039 -5.713 -21.390 1.00 12.76 166 GLU B N 1
ATOM 3359 C CA . GLU B 1 166 ? 64.463 -5.020 -22.531 1.00 11.64 166 GLU B CA 1
ATOM 3360 C C . GLU B 1 166 ? 64.023 -3.625 -22.118 1.00 12.69 166 GLU B C 1
ATOM 3361 O O . GLU B 1 166 ? 64.235 -2.654 -22.858 1.00 13.78 166 GLU B O 1
ATOM 3367 N N . SER B 1 167 ? 63.527 -3.487 -20.884 1.00 13.80 167 SER B N 1
ATOM 3368 C CA . SER B 1 167 ? 63.179 -2.158 -20.404 1.00 13.18 167 SER B CA 1
ATOM 3369 C C . SER B 1 167 ? 64.421 -1.289 -20.319 1.00 16.00 167 SER B C 1
ATOM 3370 O O . SER B 1 167 ? 64.403 -0.123 -20.740 1.00 12.50 167 SER B O 1
ATOM 3373 N N . ALA B 1 168 ? 65.532 -1.866 -19.841 1.00 12.21 168 ALA B N 1
ATOM 3374 C CA . ALA B 1 168 ? 66.769 -1.102 -19.770 1.00 11.85 168 ALA B CA 1
ATOM 3375 C C . ALA B 1 168 ? 67.150 -0.591 -21.147 1.00 14.89 168 ALA B C 1
ATOM 3376 O O . ALA B 1 168 ? 67.555 0.572 -21.295 1.00 15.59 168 ALA B O 1
ATOM 3378 N N . VAL B 1 169 ? 66.939 -1.418 -22.178 1.00 12.62 169 VAL B N 1
ATOM 3379 C CA . VAL B 1 169 ? 67.296 -0.998 -23.527 1.00 13.10 169 VAL B CA 1
ATOM 3380 C C . VAL B 1 169 ? 66.576 0.299 -23.859 1.00 13.97 169 VAL B C 1
ATOM 3381 O O . VAL B 1 169 ? 67.206 1.306 -24.219 1.00 18.49 169 VAL B O 1
ATOM 3385 N N . ARG B 1 170 ? 65.278 0.351 -23.549 1.00 14.45 170 ARG B N 1
ATOM 3386 C CA . ARG B 1 170 ? 64.514 1.551 -23.854 1.00 11.31 170 ARG B CA 1
ATOM 3387 C C . ARG B 1 170 ? 65.092 2.746 -23.114 1.00 11.24 170 ARG B C 1
ATOM 3388 O O . ARG B 1 170 ? 65.425 3.769 -23.731 1.00 14.42 170 ARG B O 1
ATOM 3396 N N . TYR B 1 171 ? 65.333 2.595 -21.809 1.00 14.28 171 TYR B N 1
ATOM 3397 C CA . TYR B 1 171 ? 65.838 3.736 -21.060 1.00 13.63 171 TYR B CA 1
ATOM 3398 C C . TYR B 1 171 ? 67.226 4.114 -21.548 1.00 14.54 171 TYR B C 1
ATOM 3399 O O . TYR B 1 171 ? 67.512 5.302 -21.760 1.00 15.17 171 TYR B O 1
ATOM 3408 N N . LEU B 1 172 ? 68.070 3.116 -21.828 1.00 11.79 172 LEU B N 1
ATOM 3409 C CA . LEU B 1 172 ? 69.401 3.464 -22.299 1.00 13.06 172 LEU B CA 1
ATOM 3410 C C . LEU B 1 172 ? 69.320 4.121 -23.668 1.00 16.66 172 LEU B C 1
ATOM 3411 O O . LEU B 1 172 ? 70.060 5.077 -23.939 1.00 16.57 172 LEU B O 1
ATOM 3416 N N . ALA B 1 173 ? 68.368 3.684 -24.503 1.00 12.68 173 ALA B N 1
ATOM 3417 C CA . ALA B 1 173 ? 68.208 4.317 -25.805 1.00 11.44 173 ALA B CA 1
ATOM 3418 C C . ALA B 1 173 ? 67.939 5.805 -25.642 1.00 14.76 173 ALA B C 1
ATOM 3419 O O . ALA B 1 173 ? 68.458 6.627 -26.407 1.00 13.54 173 ALA B O 1
ATOM 3421 N N . VAL B 1 174 ? 67.170 6.174 -24.614 1.00 14.74 174 VAL B N 1
ATOM 3422 C CA . VAL B 1 174 ? 66.912 7.588 -24.379 1.00 15.48 174 VAL B CA 1
ATOM 3423 C C . VAL B 1 174 ? 68.151 8.258 -23.805 1.00 18.87 174 VAL B C 1
ATOM 3424 O O . VAL B 1 174 ? 68.518 9.366 -24.215 1.00 19.09 174 VAL B O 1
ATOM 3428 N N . ASP B 1 175 ? 68.819 7.597 -22.852 1.00 17.99 175 ASP B N 1
ATOM 3429 C CA . ASP B 1 175 ? 70.001 8.194 -22.235 1.00 18.45 175 ASP B CA 1
ATOM 3430 C C . ASP B 1 175 ? 71.069 8.487 -23.280 1.00 23.67 175 ASP B C 1
ATOM 3431 O O . ASP B 1 175 ? 71.637 9.584 -23.319 1.00 21.81 175 ASP B O 1
ATOM 3436 N N . LEU B 1 176 ? 71.356 7.505 -24.132 1.00 15.50 176 LEU B N 1
ATOM 3437 C CA . LEU B 1 176 ? 72.471 7.593 -25.061 1.00 18.57 176 LEU B CA 1
ATOM 3438 C C . LEU B 1 176 ? 72.100 8.212 -26.402 1.00 14.84 176 LEU B C 1
ATOM 3439 O O . LEU B 1 176 ? 72.993 8.677 -27.119 1.00 19.59 176 LEU B O 1
ATOM 3444 N N . GLY B 1 177 ? 70.814 8.247 -26.754 1.00 13.39 177 GLY B N 1
ATOM 3445 C CA . GLY B 1 177 ? 70.424 8.828 -28.028 1.00 14.68 177 GLY B CA 1
ATOM 3446 C C . GLY B 1 177 ? 70.761 10.302 -28.122 1.00 17.82 177 GLY B C 1
ATOM 3447 O O . GLY B 1 177 ? 71.010 10.819 -29.215 1.00 20.02 177 GLY B O 1
ATOM 3448 N N . LYS B 1 178 ? 70.763 10.995 -26.977 1.00 20.97 178 LYS B N 1
ATOM 3449 C CA . LYS B 1 178 ? 71.226 12.377 -26.897 1.00 25.05 178 LYS B CA 1
ATOM 3450 C C . LYS B 1 178 ? 72.602 12.559 -27.522 1.00 30.12 178 LYS B C 1
ATOM 3451 O O . LYS B 1 178 ? 72.910 13.635 -28.047 1.00 27.34 178 LYS B O 1
ATOM 3457 N N . HIS B 1 179 ? 73.442 11.527 -27.466 1.00 24.61 179 HIS B N 1
ATOM 3458 C CA . HIS B 1 179 ? 74.782 11.560 -28.032 1.00 26.83 179 HIS B CA 1
ATOM 3459 C C . HIS B 1 179 ? 74.877 10.770 -29.333 1.00 23.61 179 HIS B C 1
ATOM 3460 O O . HIS B 1 179 ? 75.980 10.403 -29.753 1.00 25.96 179 HIS B O 1
ATOM 3467 N N . ASN B 1 180 ? 73.737 10.530 -29.986 1.00 21.55 180 ASN B N 1
ATOM 3468 C CA . ASN B 1 180 ? 73.655 9.753 -31.225 1.00 22.39 180 ASN B CA 1
ATOM 3469 C C . ASN B 1 180 ? 74.265 8.360 -31.064 1.00 18.54 180 ASN B C 1
ATOM 3470 O O . ASN B 1 180 ? 74.980 7.869 -31.939 1.00 16.68 180 ASN B O 1
ATOM 3475 N N . ILE B 1 181 ? 73.980 7.717 -29.932 1.00 16.18 181 ILE B N 1
ATOM 3476 C CA . ILE B 1 181 ? 74.346 6.326 -29.688 1.00 16.73 181 ILE B CA 1
ATOM 3477 C C . ILE B 1 181 ? 73.062 5.509 -29.609 1.00 14.51 181 ILE B C 1
ATOM 3478 O O . ILE B 1 181 ? 72.081 5.937 -28.988 1.00 14.98 181 ILE B O 1
ATOM 3483 N N . ARG B 1 182 ? 73.064 4.341 -30.246 1.00 13.44 182 ARG B N 1
ATOM 3484 C CA . ARG B 1 182 ? 71.887 3.489 -30.339 1.00 15.05 182 ARG B CA 1
ATOM 3485 C C . ARG B 1 182 ? 72.023 2.311 -29.382 1.00 12.82 182 ARG B C 1
ATOM 3486 O O . ARG B 1 182 ? 73.130 1.867 -29.080 1.00 13.84 182 ARG B O 1
ATOM 3494 N N . VAL B 1 183 ? 70.889 1.825 -28.879 1.00 13.67 183 VAL B N 1
ATOM 3495 C CA . VAL B 1 183 ? 70.850 0.662 -27.992 1.00 12.82 183 VAL B CA 1
ATOM 3496 C C . VAL B 1 183 ? 69.699 -0.235 -28.426 1.00 14.89 183 VAL B C 1
ATOM 3497 O O . VAL B 1 183 ? 68.566 0.236 -28.573 1.00 13.30 183 VAL B O 1
ATOM 3501 N N . ASN B 1 184 ? 69.982 -1.523 -28.627 1.00 12.45 184 ASN B N 1
ATOM 3502 C CA . ASN B 1 184 ? 68.964 -2.459 -29.089 1.00 13.03 184 ASN B CA 1
ATOM 3503 C C . ASN B 1 184 ? 69.142 -3.822 -28.435 1.00 10.99 184 ASN B C 1
ATOM 3504 O O . ASN B 1 184 ? 70.198 -4.145 -27.880 1.00 14.44 184 ASN B O 1
ATOM 3509 N N . ALA B 1 185 ? 68.090 -4.633 -28.533 1.00 12.72 185 ALA B N 1
ATOM 3510 C CA . ALA B 1 185 ? 68.113 -6.015 -28.082 1.00 14.67 185 ALA B CA 1
ATOM 3511 C C . ALA B 1 185 ? 67.764 -6.944 -29.236 1.00 14.38 185 ALA B C 1
ATOM 3512 O O . ALA B 1 185 ? 66.805 -6.702 -29.978 1.00 14.74 185 ALA B O 1
ATOM 3514 N N . LEU B 1 186 ? 68.532 -8.020 -29.364 1.00 11.68 186 LEU B N 1
ATOM 3515 C CA . LEU B 1 186 ? 68.242 -9.083 -30.316 1.00 13.44 186 LEU B CA 1
ATOM 3516 C C . LEU B 1 186 ? 67.587 -10.218 -29.544 1.00 13.50 186 LEU B C 1
ATOM 3517 O O . LEU B 1 186 ? 68.220 -10.831 -28.683 1.00 14.30 186 LEU B O 1
ATOM 3522 N N . SER B 1 187 ? 66.330 -10.504 -29.858 1.00 12.35 187 SER B N 1
ATOM 3523 C CA . SER B 1 187 ? 65.593 -11.575 -29.195 1.00 12.58 187 SER B CA 1
ATOM 3524 C C . SER B 1 187 ? 65.729 -12.821 -30.059 1.00 13.33 187 SER B C 1
ATOM 3525 O O . SER B 1 187 ? 65.079 -12.944 -31.101 1.00 14.24 187 SER B O 1
ATOM 3528 N N . ALA B 1 188 ? 66.574 -13.747 -29.623 1.00 14.59 188 ALA B N 1
ATOM 3529 C CA . ALA B 1 188 ? 66.897 -14.909 -30.440 1.00 13.88 188 ALA B CA 1
ATOM 3530 C C . ALA B 1 188 ? 66.017 -16.095 -30.067 1.00 14.67 188 ALA B C 1
ATOM 3531 O O . ALA B 1 188 ? 65.669 -16.284 -28.898 1.00 15.89 188 ALA B O 1
ATOM 3533 N N . GLY B 1 189 ? 65.649 -16.881 -31.067 1.00 14.72 189 GLY B N 1
ATOM 3534 C CA . GLY B 1 189 ? 65.106 -18.197 -30.828 1.00 14.44 189 GLY B CA 1
ATOM 3535 C C . GLY B 1 189 ? 66.202 -19.167 -30.456 1.00 19.04 189 GLY B C 1
ATOM 3536 O O . GLY B 1 189 ? 67.404 -18.866 -30.529 1.00 18.42 189 GLY B O 1
ATOM 3537 N N . PRO B 1 190 ? 65.805 -20.362 -30.026 1.00 17.93 190 PRO B N 1
ATOM 3538 C CA . PRO B 1 190 ? 66.806 -21.362 -29.644 1.00 22.55 190 PRO B CA 1
ATOM 3539 C C . PRO B 1 190 ? 67.577 -21.869 -30.855 1.00 19.86 190 PRO B C 1
ATOM 3540 O O . PRO B 1 190 ? 67.034 -22.017 -31.953 1.00 20.91 190 PRO B O 1
ATOM 3544 N N . ILE B 1 191 ? 68.859 -22.156 -30.632 1.00 19.96 191 ILE B N 1
ATOM 3545 C CA . ILE B 1 191 ? 69.779 -22.603 -31.674 1.00 21.34 191 ILE B CA 1
ATOM 3546 C C . ILE B 1 191 ? 70.196 -24.028 -31.343 1.00 25.37 191 ILE B C 1
ATOM 3547 O O . ILE B 1 191 ? 70.595 -24.312 -30.206 1.00 29.47 191 ILE B O 1
ATOM 3552 N N . ARG B 1 192 ? 70.065 -24.931 -32.310 1.00 26.96 192 ARG B N 1
ATOM 3553 C CA . ARG B 1 192 ? 70.556 -26.294 -32.113 1.00 35.10 192 ARG B CA 1
ATOM 3554 C C . ARG B 1 192 ? 72.085 -26.334 -32.096 1.00 35.98 192 ARG B C 1
ATOM 3555 O O . ARG B 1 192 ? 72.735 -26.081 -33.113 1.00 37.50 192 ARG B O 1
ATOM 3563 N N . ALA B 1 200 ? 67.216 -32.739 -22.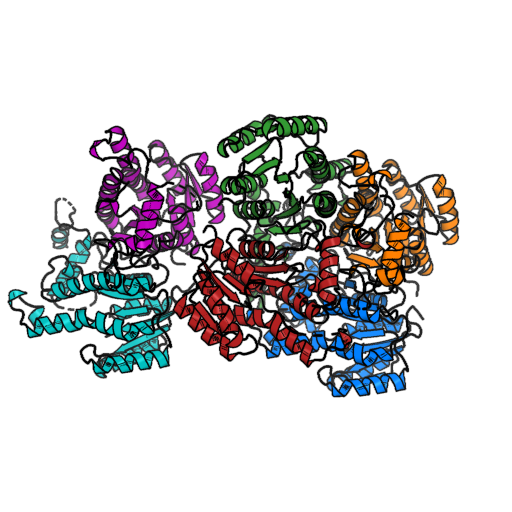846 1.00 51.72 200 ALA B N 1
ATOM 3564 C CA . ALA B 1 200 ? 66.303 -32.347 -21.751 1.00 53.65 200 ALA B CA 1
ATOM 3565 C C . ALA B 1 200 ? 65.261 -31.307 -22.160 1.00 52.27 200 ALA B C 1
ATOM 3566 O O . ALA B 1 200 ? 64.497 -31.489 -23.056 1.00 47.72 200 ALA B O 1
ATOM 3568 N N . ASP B 1 201 ? 65.163 -30.259 -21.381 1.00 54.84 201 ASP B N 1
ATOM 3569 C CA . ASP B 1 201 ? 64.191 -29.196 -21.683 1.00 51.55 201 ASP B CA 1
ATOM 3570 C C . ASP B 1 201 ? 64.587 -28.512 -22.990 1.00 47.14 201 ASP B C 1
ATOM 3571 O O . ASP B 1 201 ? 63.722 -28.028 -23.657 1.00 41.91 201 ASP B O 1
ATOM 3576 N N . PHE B 1 202 ? 65.875 -28.348 -23.226 1.00 41.79 202 PHE B N 1
ATOM 3577 C CA . PHE B 1 202 ? 66.343 -27.669 -24.441 1.00 42.39 202 PHE B CA 1
ATOM 3578 C C . PHE B 1 202 ? 65.976 -28.446 -25.695 1.00 40.92 202 PHE B C 1
ATOM 3579 O O . PHE B 1 202 ? 65.560 -27.854 -26.650 1.00 38.66 202 PHE B O 1
ATOM 3587 N N . ARG B 1 203 ? 66.080 -29.755 -25.661 1.00 40.77 203 ARG B N 1
ATOM 3588 C CA . ARG B 1 203 ? 65.696 -30.516 -26.850 1.00 41.33 203 ARG B CA 1
ATOM 3589 C C . ARG B 1 203 ? 64.209 -30.297 -27.121 1.00 34.03 203 ARG B C 1
ATOM 3590 O O . ARG B 1 203 ? 63.871 -30.197 -28.213 1.00 31.27 203 ARG B O 1
ATOM 3598 N N . MET B 1 204 ? 63.379 -30.284 -26.109 1.00 32.30 204 MET B N 1
ATOM 3599 C CA . MET B 1 204 ? 61.950 -30.062 -26.327 1.00 34.40 204 MET B CA 1
ATOM 3600 C C . MET B 1 204 ? 61.698 -28.661 -26.880 1.00 28.42 204 MET B C 1
ATOM 3601 O O . MET B 1 204 ? 60.965 -28.562 -27.796 1.00 25.79 204 MET B O 1
ATOM 3606 N N . ILE B 1 205 ? 62.320 -27.635 -26.329 1.00 28.39 205 ILE B N 1
ATOM 3607 C CA . ILE B 1 205 ? 62.036 -26.269 -26.830 1.00 28.03 205 ILE B CA 1
ATOM 3608 C C . ILE B 1 205 ? 62.564 -26.163 -28.252 1.00 27.91 205 ILE B C 1
ATOM 3609 O O . ILE B 1 205 ? 61.900 -25.608 -29.029 1.00 27.30 205 ILE B O 1
ATOM 3614 N N . LEU B 1 206 ? 63.698 -26.775 -28.551 1.00 25.64 206 LEU B N 1
ATOM 3615 C CA . LEU B 1 206 ? 64.193 -26.782 -29.922 1.00 27.47 206 LEU B CA 1
ATOM 3616 C C . LEU B 1 206 ? 63.189 -27.426 -30.855 1.00 28.13 206 LEU B C 1
ATOM 3617 O O . LEU B 1 206 ? 62.884 -26.888 -31.922 1.00 28.39 206 LEU B O 1
ATOM 3622 N N . LYS B 1 207 ? 62.665 -28.556 -30.457 1.00 23.67 207 LYS B N 1
ATOM 3623 C CA . LYS B 1 207 ? 61.746 -29.274 -31.344 1.00 22.16 207 LYS B CA 1
ATOM 3624 C C . LYS B 1 207 ? 60.412 -28.549 -31.412 1.00 24.11 207 LYS B C 1
ATOM 3625 O O . LYS B 1 207 ? 59.886 -28.499 -32.438 1.00 22.88 207 LYS B O 1
ATOM 3631 N N . TRP B 1 208 ? 59.968 -27.943 -30.338 1.00 22.78 208 TRP B N 1
ATOM 3632 C CA . TRP B 1 208 ? 58.718 -27.184 -30.369 1.00 21.83 208 TRP B CA 1
ATOM 3633 C C . TRP B 1 208 ? 58.822 -25.987 -31.315 1.00 19.23 208 TRP B C 1
ATOM 3634 O O . TRP B 1 208 ? 57.942 -25.767 -32.156 1.00 18.76 208 TRP B O 1
ATOM 3645 N N . ASN B 1 209 ? 59.953 -25.325 -31.240 1.00 22.06 209 ASN B N 1
ATOM 3646 C CA . ASN B 1 209 ? 60.191 -24.188 -32.133 1.00 19.83 209 ASN B CA 1
ATOM 3647 C C . ASN B 1 209 ? 60.308 -24.698 -33.558 1.00 20.31 209 ASN B C 1
ATOM 3648 O O . ASN B 1 209 ? 59.749 -24.113 -34.364 1.00 17.29 209 ASN B O 1
ATOM 3653 N N . GLU B 1 210 ? 61.045 -25.772 -33.792 1.00 17.75 210 GLU B N 1
ATOM 3654 C CA . GLU B 1 210 ? 61.217 -26.281 -35.150 1.00 23.70 210 GLU B CA 1
ATOM 3655 C C . GLU B 1 210 ? 59.882 -26.670 -35.774 1.00 19.21 210 GLU B C 1
ATOM 3656 O O . GLU B 1 210 ? 59.617 -26.349 -36.937 1.00 20.71 210 GLU B O 1
ATOM 3662 N N . ILE B 1 211 ? 59.015 -27.337 -35.004 1.00 18.59 211 ILE B N 1
ATOM 3663 C CA . ILE B 1 211 ? 57.730 -27.794 -35.531 1.00 18.56 211 ILE B CA 1
ATOM 3664 C C . ILE B 1 211 ? 56.784 -26.617 -35.753 1.00 19.53 211 ILE B C 1
ATOM 3665 O O . ILE B 1 211 ? 56.048 -26.579 -36.745 1.00 18.44 211 ILE B O 1
ATOM 3670 N N . ASN B 1 212 ? 56.786 -25.637 -34.841 1.00 18.00 212 ASN B N 1
ATOM 3671 C CA . ASN B 1 212 ? 55.718 -24.643 -34.797 1.00 16.25 212 ASN B CA 1
ATOM 3672 C C . ASN B 1 212 ? 56.086 -23.278 -35.368 1.00 16.39 212 ASN B C 1
ATOM 3673 O O . ASN B 1 212 ? 55.185 -22.462 -35.590 1.00 16.24 212 ASN B O 1
ATOM 3678 N N . ALA B 1 213 ? 57.364 -22.996 -35.606 1.00 17.11 213 ALA B N 1
ATOM 3679 C CA . ALA B 1 213 ? 57.724 -21.706 -36.171 1.00 15.24 213 ALA B CA 1
ATOM 3680 C C . ALA B 1 213 ? 57.228 -21.602 -37.613 1.00 15.86 213 ALA B C 1
ATOM 3681 O O . ALA B 1 213 ? 57.158 -22.605 -38.328 1.00 17.20 213 ALA B O 1
ATOM 3683 N N . PRO B 1 214 ? 56.850 -20.398 -38.050 1.00 13.95 214 PRO B N 1
ATOM 3684 C CA . PRO B 1 214 ? 56.440 -20.215 -39.453 1.00 14.63 214 PRO B CA 1
ATOM 3685 C C . PRO B 1 214 ? 57.406 -20.816 -40.462 1.00 17.15 214 PRO B C 1
ATOM 3686 O O . PRO B 1 214 ? 56.966 -21.466 -41.417 1.00 19.41 214 PRO B O 1
ATOM 3690 N N . LEU B 1 215 ? 58.710 -20.644 -40.262 1.00 15.49 215 LEU B N 1
ATOM 3691 C CA . LEU B 1 215 ? 59.700 -21.149 -41.205 1.00 17.30 215 LEU B CA 1
ATOM 3692 C C . LEU B 1 215 ? 60.058 -22.613 -40.972 1.00 18.64 215 LEU B C 1
ATOM 3693 O O . LEU B 1 215 ? 60.908 -23.144 -41.696 1.00 21.51 215 LEU B O 1
ATOM 3698 N N . ARG B 1 216 ? 59.436 -23.267 -39.986 1.00 20.84 216 ARG B N 1
ATOM 3699 C CA . ARG B 1 216 ? 59.575 -24.709 -39.758 1.00 21.26 216 ARG B CA 1
ATOM 3700 C C . ARG B 1 216 ? 61.037 -25.135 -39.643 1.00 22.50 216 ARG B C 1
ATOM 3701 O O . ARG B 1 216 ? 61.449 -26.175 -40.160 1.00 21.77 216 ARG B O 1
ATOM 3709 N N . LYS B 1 217 ? 61.819 -24.325 -38.938 1.00 20.73 217 LYS B N 1
A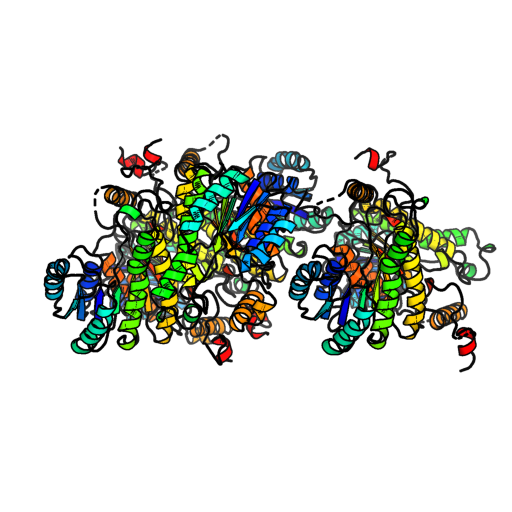TOM 3710 C CA . LYS B 1 217 ? 63.235 -24.576 -38.716 1.00 21.62 217 LYS B CA 1
ATOM 3711 C C . LYS B 1 217 ? 63.638 -23.822 -37.459 1.00 24.96 217 LYS B C 1
ATOM 3712 O O . LYS B 1 217 ? 62.953 -22.889 -37.036 1.00 25.34 217 LYS B O 1
ATOM 3718 N N . ASN B 1 218 ? 64.748 -24.240 -36.860 1.00 20.56 218 ASN B N 1
ATOM 3719 C CA . ASN B 1 218 ? 65.403 -23.420 -35.853 1.00 21.84 218 ASN B CA 1
ATOM 3720 C C . ASN B 1 218 ? 66.357 -22.449 -36.534 1.00 19.13 218 ASN B C 1
ATOM 3721 O O . ASN B 1 218 ? 66.928 -22.746 -37.587 1.00 18.76 218 ASN B O 1
ATOM 3726 N N . VAL B 1 219 ? 66.518 -21.271 -35.931 1.00 18.84 219 VAL B N 1
ATOM 3727 C CA . VAL B 1 219 ? 67.484 -20.318 -36.458 1.00 15.69 219 VAL B CA 1
ATOM 3728 C C . VAL B 1 219 ? 68.892 -20.852 -36.236 1.00 18.48 219 VAL B C 1
ATOM 3729 O O . VAL B 1 219 ? 69.156 -21.625 -35.303 1.00 17.15 219 VAL B O 1
ATOM 3733 N N . SER B 1 220 ? 69.808 -20.439 -37.103 1.00 17.77 220 SER B N 1
ATOM 3734 C CA . SER B 1 220 ? 71.203 -20.829 -37.001 1.00 21.36 220 SER B CA 1
ATOM 3735 C C . SER B 1 220 ? 71.992 -19.748 -36.274 1.00 21.14 220 SER B C 1
ATOM 3736 O O . SER B 1 220 ? 71.551 -18.604 -36.139 1.00 15.76 220 SER B O 1
ATOM 3739 N N . LEU B 1 221 ? 73.184 -20.129 -35.810 1.00 18.79 221 LEU B N 1
ATOM 3740 C CA . LEU B 1 221 ? 74.077 -19.153 -35.199 1.00 16.42 221 LEU B CA 1
ATOM 3741 C C . LEU B 1 221 ? 74.434 -18.046 -36.179 1.00 14.28 221 LEU B C 1
ATOM 3742 O O . LEU B 1 221 ? 74.555 -16.879 -35.793 1.00 17.38 221 LEU B O 1
ATOM 3747 N N . GLU B 1 222 ? 74.613 -18.440 -37.416 1.00 15.85 222 GLU B N 1
ATOM 3748 C CA A GLU B 1 222 ? 74.875 -17.435 -38.477 0.58 18.61 222 GLU B CA 1
ATOM 3749 C CA B GLU B 1 222 ? 74.878 -17.442 -38.484 0.42 18.44 222 GLU B CA 1
ATOM 3750 C C . GLU B 1 222 ? 73.757 -16.376 -38.767 1.00 17.52 222 GLU B C 1
ATOM 3751 O O . GLU B 1 222 ? 73.880 -15.111 -38.950 1.00 15.45 222 GLU B O 1
ATOM 3762 N N . GLU B 1 223 ? 72.505 -16.867 -38.603 1.00 16.14 223 GLU B N 1
ATOM 3763 C CA . GLU B 1 223 ? 71.387 -15.943 -38.776 1.00 15.25 223 GLU B CA 1
ATOM 3764 C C . GLU B 1 223 ? 71.311 -14.949 -37.618 1.00 14.34 223 GLU B C 1
ATOM 3765 O O . GLU B 1 223 ? 71.112 -13.740 -37.829 1.00 15.25 223 GLU B O 1
ATOM 3771 N N . VAL B 1 224 ? 71.519 -15.432 -36.391 1.00 14.48 224 VAL B N 1
ATOM 3772 C CA . VAL B 1 224 ? 71.569 -14.537 -35.240 1.00 14.31 224 VAL B CA 1
ATOM 3773 C C . VAL B 1 224 ? 72.743 -13.577 -35.375 1.00 14.40 224 VAL B C 1
ATOM 3774 O O . VAL B 1 224 ? 72.615 -12.373 -35.118 1.00 13.74 224 VAL B O 1
ATOM 3778 N N . GLY B 1 225 ? 73.896 -14.089 -35.819 1.00 12.84 225 GLY B N 1
ATOM 3779 C CA . GLY B 1 225 ? 75.068 -13.245 -35.978 1.00 10.33 225 GLY B CA 1
ATOM 3780 C C . GLY B 1 225 ? 74.885 -12.166 -37.028 1.00 12.49 225 GLY B C 1
ATOM 3781 O O . GLY B 1 225 ? 75.319 -11.028 -36.841 1.00 15.78 225 GLY B O 1
ATOM 3782 N N . ASN B 1 226 ? 74.245 -12.507 -38.149 1.00 12.54 226 ASN B N 1
ATOM 3783 C CA . ASN B 1 226 ? 74.026 -11.522 -39.202 1.00 11.51 226 ASN B CA 1
ATOM 3784 C C . ASN B 1 226 ? 73.027 -10.460 -38.765 1.00 13.43 226 ASN B C 1
ATOM 3785 O O . ASN B 1 226 ? 73.219 -9.270 -39.044 1.00 13.37 226 ASN B O 1
ATOM 3790 N N . ALA B 1 227 ? 71.961 -10.860 -38.068 1.00 14.39 227 ALA B N 1
ATOM 3791 C CA . ALA B 1 227 ? 71.036 -9.859 -37.542 1.00 13.92 227 ALA B CA 1
ATOM 3792 C C . ALA B 1 227 ? 71.723 -8.942 -36.530 1.00 13.33 227 ALA B C 1
ATOM 3793 O O . ALA B 1 227 ? 71.515 -7.716 -36.535 1.00 14.29 227 ALA B O 1
ATOM 3795 N N . GLY B 1 228 ? 72.563 -9.514 -35.665 1.00 13.03 228 GLY B N 1
ATOM 3796 C CA . GLY B 1 228 ? 73.302 -8.693 -34.721 1.00 13.23 228 GLY B CA 1
ATOM 3797 C C . GLY B 1 228 ? 74.230 -7.718 -35.416 1.00 11.60 228 GLY B C 1
ATOM 3798 O O . GLY B 1 228 ? 74.267 -6.531 -35.083 1.00 13.19 228 GLY B O 1
ATOM 3799 N N . MET B 1 229 ? 74.987 -8.210 -36.401 1.00 13.86 229 MET B N 1
ATOM 3800 C CA . MET B 1 229 ? 75.857 -7.345 -37.188 1.00 14.06 229 MET B CA 1
ATOM 3801 C C . MET B 1 229 ? 75.062 -6.207 -37.818 1.00 14.67 229 MET B C 1
ATOM 3802 O O . MET B 1 229 ? 75.519 -5.058 -37.828 1.00 13.81 229 MET B O 1
ATOM 3807 N N . TYR B 1 230 ? 73.875 -6.509 -38.360 1.00 12.46 230 TYR B N 1
ATOM 3808 C CA . TYR B 1 230 ? 73.027 -5.457 -38.918 1.00 12.75 230 TYR B CA 1
ATOM 3809 C C . TYR B 1 230 ? 72.733 -4.387 -37.876 1.00 15.35 230 TYR B C 1
ATOM 3810 O O . TYR B 1 230 ? 72.878 -3.188 -38.142 1.00 14.11 230 TYR B O 1
ATOM 3819 N N . LEU B 1 231 ? 72.322 -4.808 -36.674 1.00 13.17 231 LEU B N 1
ATOM 3820 C CA . LEU B 1 231 ? 71.984 -3.829 -35.641 1.00 14.03 231 LEU B CA 1
ATOM 3821 C C . LEU B 1 231 ? 73.203 -3.042 -35.173 1.00 14.12 231 LEU B C 1
ATOM 3822 O O . LEU B 1 231 ? 73.064 -1.898 -34.723 1.00 13.07 231 LEU B O 1
ATOM 3827 N N . LEU B 1 232 ? 74.394 -3.631 -35.266 1.00 11.70 232 LEU B N 1
ATOM 3828 C CA . LEU B 1 232 ? 75.611 -2.944 -34.852 1.00 10.91 232 LEU B CA 1
ATOM 3829 C C . LEU B 1 232 ? 76.146 -2.012 -35.929 1.00 16.29 232 LEU B C 1
ATOM 3830 O O . LEU B 1 232 ? 76.949 -1.123 -35.623 1.00 16.60 232 LEU B O 1
ATOM 3835 N N . SER B 1 233 ? 75.720 -2.198 -37.173 1.00 14.12 233 SER B N 1
ATOM 3836 C CA . SER B 1 233 ? 76.231 -1.457 -38.313 1.00 16.04 233 SER B CA 1
ATOM 3837 C C . SER B 1 233 ? 75.403 -0.201 -38.569 1.00 14.24 233 SER B C 1
ATOM 3838 O O . SER B 1 233 ? 74.291 -0.038 -38.062 1.00 14.00 233 SER B O 1
ATOM 3841 N N . SER B 1 234 ? 75.955 0.687 -39.400 1.00 12.79 234 SER B N 1
ATOM 3842 C CA . SER B 1 234 ? 75.246 1.900 -39.784 1.00 17.24 234 SER B CA 1
ATOM 3843 C C . SER B 1 234 ? 74.022 1.618 -40.645 1.00 17.64 234 SER B C 1
ATOM 3844 O O . SER B 1 234 ? 73.213 2.529 -40.846 1.00 16.81 234 SER B O 1
ATOM 3847 N N . LEU B 1 235 ? 73.878 0.394 -41.167 1.00 12.28 235 LEU B N 1
ATOM 3848 C CA . LEU B 1 235 ? 72.667 0.032 -41.900 1.00 13.88 235 LEU B CA 1
ATOM 3849 C C . LEU B 1 235 ? 71.418 0.271 -41.069 1.00 14.15 235 LEU B C 1
ATOM 3850 O O . LEU B 1 235 ? 70.366 0.631 -41.608 1.00 16.18 235 LEU B O 1
ATOM 3855 N N . SER B 1 236 ? 71.523 0.092 -39.754 1.00 12.56 236 SER B N 1
ATOM 3856 C CA . SER B 1 236 ? 70.414 0.234 -38.825 1.00 11.65 236 SER B CA 1
ATOM 3857 C C . SER B 1 236 ? 70.453 1.551 -38.059 1.00 13.48 236 SER B C 1
ATOM 3858 O O . SER B 1 236 ? 69.889 1.634 -36.963 1.00 13.41 236 SER B O 1
ATOM 3861 N N . SER B 1 237 ? 71.098 2.583 -38.613 1.00 12.54 237 SER B N 1
ATOM 3862 C CA . SER B 1 237 ? 71.236 3.849 -37.896 1.00 13.35 237 SER B CA 1
ATOM 3863 C C . SER B 1 237 ? 69.899 4.514 -37.580 1.00 16.26 237 SER B C 1
ATOM 3864 O O . SER B 1 237 ? 69.858 5.409 -36.728 1.00 14.13 237 SER B O 1
ATOM 3867 N N . GLY B 1 238 ? 68.809 4.098 -38.221 1.00 13.75 238 GLY B N 1
ATOM 3868 C CA . GLY B 1 238 ? 67.501 4.588 -37.845 1.00 14.11 238 GLY B CA 1
ATOM 3869 C C . GLY B 1 238 ? 66.800 3.779 -36.776 1.00 15.72 238 GLY B C 1
ATOM 3870 O O . GLY B 1 238 ? 65.655 4.084 -36.429 1.00 16.36 238 GLY B O 1
ATOM 3871 N N . VAL B 1 239 ? 67.463 2.761 -36.231 1.00 12.40 239 VAL B N 1
ATOM 3872 C CA . VAL B 1 239 ? 66.851 1.781 -35.340 1.00 12.73 239 VAL B CA 1
ATOM 3873 C C . VAL B 1 239 ? 67.459 1.942 -33.954 1.00 14.61 239 VAL B C 1
ATOM 3874 O O . VAL B 1 239 ? 68.673 1.780 -33.782 1.00 13.31 239 VAL B O 1
ATOM 3878 N N . SER B 1 240 ? 66.624 2.239 -32.959 1.00 14.26 240 SER B N 1
ATOM 3879 C CA . SER B 1 240 ? 67.108 2.252 -31.586 1.00 12.10 240 SER B CA 1
ATOM 3880 C C . SER B 1 240 ? 65.956 1.927 -30.645 1.00 13.47 240 SER B C 1
ATOM 3881 O O . SER B 1 240 ? 64.786 2.170 -30.960 1.00 12.66 240 SER B O 1
ATOM 3884 N N . GLY B 1 241 ? 66.301 1.384 -29.479 1.00 8.40 241 GLY B N 1
ATOM 3885 C CA . GLY B 1 241 ? 65.296 0.940 -28.534 1.00 9.00 241 GLY B CA 1
ATOM 3886 C C . GLY B 1 241 ? 64.461 -0.225 -29.011 1.00 14.99 241 GLY B C 1
ATOM 3887 O O . GLY B 1 241 ? 63.379 -0.462 -28.470 1.00 14.43 241 GLY B O 1
ATOM 3888 N N . GLU B 1 242 ? 64.938 -0.965 -30.008 1.00 12.46 242 GLU B N 1
ATOM 3889 C CA . GLU B 1 242 ? 64.172 -2.024 -30.648 1.00 13.36 242 GLU B CA 1
ATOM 3890 C C . GLU B 1 242 ? 64.506 -3.381 -30.040 1.00 13.34 242 GLU B C 1
ATOM 3891 O O . GLU B 1 242 ? 65.668 -3.676 -29.748 1.00 14.50 242 GLU B O 1
ATOM 3897 N N . VAL B 1 243 ? 63.479 -4.204 -29.855 1.00 13.27 243 VAL B N 1
ATOM 3898 C CA . VAL B 1 243 ? 63.647 -5.624 -29.567 1.00 13.46 243 VAL B CA 1
ATOM 3899 C C . VAL B 1 243 ? 63.367 -6.374 -30.864 1.00 14.14 243 VAL B C 1
ATOM 3900 O O . VAL B 1 243 ? 62.217 -6.463 -31.311 1.00 13.64 243 VAL B O 1
ATOM 3904 N N . HIS B 1 244 ? 64.420 -6.916 -31.465 1.00 12.72 244 HIS B N 1
ATOM 3905 C CA . HIS B 1 244 ? 64.388 -7.458 -32.818 1.00 14.25 244 HIS B CA 1
ATOM 3906 C C . HIS B 1 244 ? 64.388 -8.982 -32.757 1.00 12.06 244 HIS B C 1
ATOM 3907 O O . HIS B 1 244 ? 65.350 -9.588 -32.274 1.00 12.39 244 HIS B O 1
ATOM 3914 N N . PHE B 1 245 ? 63.313 -9.601 -33.242 1.00 13.18 245 PHE B N 1
ATOM 3915 C CA . PHE B 1 245 ? 63.144 -11.046 -33.137 1.00 11.94 245 PHE B CA 1
ATOM 3916 C C . PHE B 1 245 ? 63.842 -11.752 -34.293 1.00 14.63 245 PHE B C 1
ATOM 3917 O O . PHE B 1 245 ? 63.530 -11.507 -35.464 1.00 14.47 245 PHE B O 1
ATOM 3925 N N . VAL B 1 246 ? 64.775 -12.637 -33.957 1.00 14.78 246 VAL B N 1
ATOM 3926 C CA . VAL B 1 246 ? 65.424 -13.503 -34.933 1.00 14.71 246 VAL B CA 1
ATOM 3927 C C . VAL B 1 246 ? 65.123 -14.932 -34.509 1.00 14.97 246 VAL B C 1
ATOM 3928 O O . VAL B 1 246 ? 65.922 -15.578 -33.821 1.00 14.63 246 VAL B O 1
ATOM 3932 N N . ASP B 1 247 ? 63.947 -15.423 -34.910 1.00 12.51 247 ASP B N 1
ATOM 3933 C CA . ASP B 1 247 ? 63.405 -16.640 -34.317 1.00 13.84 247 ASP B CA 1
ATOM 3934 C C . ASP B 1 247 ? 62.610 -17.480 -35.311 1.00 14.77 247 ASP B C 1
ATOM 3935 O O . ASP B 1 247 ? 61.719 -18.226 -34.889 1.00 13.26 247 ASP B O 1
ATOM 3940 N N . ALA B 1 248 ? 62.882 -17.359 -36.611 1.00 15.00 248 ALA B N 1
ATOM 3941 C CA . ALA B 1 248 ? 62.162 -18.079 -37.659 1.00 17.87 248 ALA B CA 1
ATOM 3942 C C . ALA B 1 248 ? 60.670 -17.761 -37.652 1.00 13.93 248 ALA B C 1
ATOM 3943 O O . ALA B 1 248 ? 59.864 -18.537 -38.177 1.00 12.72 248 ALA B O 1
ATOM 3945 N N . GLY B 1 249 ? 60.294 -16.620 -37.070 1.00 14.16 249 GLY B N 1
ATOM 3946 C CA . GLY B 1 249 ? 58.917 -16.186 -36.996 1.00 12.57 249 GLY B CA 1
ATOM 3947 C C . GLY B 1 249 ? 58.133 -16.687 -35.803 1.00 13.82 249 GLY B C 1
ATOM 3948 O O . GLY B 1 249 ? 56.932 -16.391 -35.710 1.00 14.63 249 GLY B O 1
ATOM 3949 N N . TYR B 1 250 ? 58.766 -17.430 -34.888 1.00 12.13 250 TYR B N 1
ATOM 3950 C CA . TYR B 1 250 ? 58.016 -18.124 -33.842 1.00 14.87 250 TYR B CA 1
ATOM 3951 C C . TYR B 1 250 ? 57.138 -17.170 -33.038 1.00 12.96 250 TYR B C 1
ATOM 3952 O O . TYR B 1 250 ? 56.021 -17.528 -32.640 1.00 11.98 250 TYR B O 1
ATOM 3961 N N . HIS B 1 251 ? 57.624 -15.950 -32.797 1.00 14.76 251 HIS B N 1
ATOM 3962 C CA . HIS B 1 251 ? 56.936 -14.993 -31.934 1.00 16.47 251 HIS B CA 1
ATOM 3963 C C . HIS B 1 251 ? 55.511 -14.680 -32.380 1.00 17.23 251 HIS B C 1
ATOM 3964 O O . HIS B 1 251 ? 54.712 -14.218 -31.558 1.00 16.53 251 HIS B O 1
ATOM 3971 N N . VAL B 1 252 ? 55.167 -14.897 -33.654 1.00 13.43 252 VAL B N 1
ATOM 3972 C CA . VAL B 1 252 ? 53.813 -14.572 -34.109 1.00 14.86 252 VAL B CA 1
ATOM 3973 C C . VAL B 1 252 ? 52.785 -15.619 -33.717 1.00 17.42 252 VAL B C 1
ATOM 3974 O O . VAL B 1 252 ? 51.579 -15.354 -33.813 1.00 13.23 252 VAL B O 1
ATOM 3978 N N . MET B 1 253 ? 53.217 -16.796 -33.277 1.00 13.99 253 MET B N 1
ATOM 3979 C CA . MET B 1 253 ? 52.296 -17.909 -33.106 1.00 14.73 253 MET B CA 1
ATOM 3980 C C . MET B 1 253 ? 51.476 -17.724 -31.835 1.00 15.48 253 MET B C 1
ATOM 3981 O O . MET B 1 253 ? 52.029 -17.556 -30.743 1.00 19.31 253 MET B O 1
ATOM 3986 N N . GLY B 1 254 ? 50.156 -17.767 -31.977 1.00 13.63 254 GLY B N 1
ATOM 3987 C CA . GLY B 1 254 ? 49.262 -17.699 -30.842 1.00 15.02 254 GLY B CA 1
ATOM 3988 C C . GLY B 1 254 ? 48.824 -19.040 -30.322 1.00 17.44 254 GLY B C 1
ATOM 3989 O O . GLY B 1 254 ? 48.102 -19.116 -29.322 1.00 17.99 254 GLY B O 1
ATOM 3990 N N . MET B 1 255 ? 49.194 -20.071 -31.036 1.00 14.85 255 MET B N 1
ATOM 3991 C CA . MET B 1 255 ? 48.881 -21.448 -30.684 1.00 15.80 255 MET B CA 1
ATOM 3992 C C . MET B 1 255 ? 49.797 -22.382 -31.463 1.00 16.86 255 MET B C 1
ATOM 3993 O O . MET B 1 255 ? 50.575 -21.955 -32.203 1.00 15.89 255 MET B O 1
ATOM 3998 N N . GLY B 1 256 ? 49.591 -23.667 -31.297 1.00 18.56 256 GLY B N 1
ATOM 3999 C CA . GLY B 1 256 ? 50.351 -24.655 -32.056 1.00 19.27 256 GLY B CA 1
ATOM 4000 C C . GLY B 1 256 ? 49.989 -24.593 -33.507 1.00 19.48 256 GLY B C 1
ATOM 4001 O O . GLY B 1 256 ? 48.919 -24.367 -33.793 1.00 21.37 256 GLY B O 1
ATOM 4002 N N . ALA B 1 257 ? 50.942 -24.822 -34.363 1.00 18.65 257 ALA B N 1
ATOM 4003 C CA . ALA B 1 257 ? 50.710 -24.861 -35.802 1.00 16.28 257 ALA B CA 1
ATOM 4004 C C . ALA B 1 257 ? 49.884 -26.076 -36.169 1.00 22.91 257 ALA B C 1
ATOM 4005 O O . ALA B 1 257 ? 49.997 -27.050 -35.580 1.00 22.03 257 ALA B O 1
ATOM 4007 N N . VAL B 1 258 ? 49.143 -25.956 -37.234 1.00 23.79 258 VAL B N 1
ATOM 4008 C CA . VAL B 1 258 ? 48.285 -27.064 -37.682 1.00 25.70 258 VAL B CA 1
ATOM 4009 C C . VAL B 1 258 ? 48.393 -27.290 -39.174 1.00 31.53 258 VAL B C 1
ATOM 4010 O O . VAL B 1 258 ? 48.861 -26.464 -39.864 1.00 31.13 258 VAL B O 1
ATOM 4014 N N . GLU B 1 259 ? 47.942 -28.452 -39.596 1.00 35.12 259 GLU B N 1
ATOM 4015 C CA . GLU B 1 259 ? 47.813 -28.724 -41.023 1.00 34.44 259 GLU B CA 1
ATOM 4016 C C . GLU B 1 259 ? 46.335 -28.824 -41.336 1.00 35.43 259 GLU B C 1
ATOM 4017 O O . GLU B 1 259 ? 45.665 -29.473 -40.555 1.00 43.05 259 GLU B O 1
ATOM 4023 N N . ALA B 1 265 ? 41.606 -30.117 -38.847 1.00 50.39 265 ALA B N 1
ATOM 4024 C CA . ALA B 1 265 ? 42.849 -29.407 -38.585 1.00 46.62 265 ALA B CA 1
ATOM 4025 C C . ALA B 1 265 ? 43.556 -30.036 -37.397 1.00 46.91 265 ALA B C 1
ATOM 4026 O O . ALA B 1 265 ? 43.140 -29.868 -36.251 1.00 47.73 265 ALA B O 1
ATOM 4028 N N . THR B 1 266 ? 44.644 -30.745 -37.678 1.00 41.34 266 THR B N 1
ATOM 4029 C CA . THR B 1 266 ? 45.428 -31.424 -36.660 1.00 38.01 266 THR B CA 1
ATOM 4030 C C . THR B 1 266 ? 46.735 -30.683 -36.430 1.00 28.33 266 THR B C 1
ATOM 4031 O O . THR B 1 266 ? 47.321 -30.121 -37.362 1.00 27.28 266 THR B O 1
ATOM 4035 N N . LEU B 1 267 ? 47.164 -30.663 -35.173 1.00 27.67 267 LEU B N 1
ATOM 4036 C CA . LEU B 1 267 ? 48.418 -30.021 -34.806 1.00 26.89 267 LEU B CA 1
ATOM 4037 C C . LEU B 1 267 ? 49.594 -30.732 -35.462 1.00 25.73 267 LEU B C 1
ATOM 4038 O O . LEU B 1 267 ? 49.692 -31.962 -35.418 1.00 25.16 267 LEU B O 1
ATOM 4043 N N . LEU B 1 268 ? 50.487 -29.946 -36.075 1.00 23.03 268 LEU B N 1
ATOM 4044 C CA . LEU B 1 268 ? 51.720 -30.502 -36.627 1.00 25.74 268 LEU B CA 1
ATOM 4045 C C . LEU B 1 268 ? 52.477 -31.294 -35.570 1.00 24.62 268 LEU B C 1
ATOM 4046 O O . LEU B 1 268 ? 53.074 -32.342 -35.864 1.00 27.19 268 LEU B O 1
ATOM 4051 N N . TRP B 1 269 ? 52.409 -30.816 -34.354 1.00 21.97 269 TRP B N 1
ATOM 4052 C CA . TRP B 1 269 ? 53.070 -31.525 -33.253 1.00 23.52 269 TRP B CA 1
ATOM 4053 C C . TRP B 1 269 ? 52.505 -32.945 -33.175 1.00 26.58 269 TRP B C 1
ATOM 4054 O O . TRP B 1 269 ? 53.239 -33.802 -32.954 1.00 27.22 269 TRP B O 1
ATOM 4065 N N . ASP B 1 270 ? 51.216 -33.124 -33.365 1.00 25.62 270 ASP B N 1
ATOM 4066 C CA . ASP B 1 270 ? 50.568 -34.463 -33.298 1.00 28.51 270 ASP B CA 1
ATOM 4067 C C . ASP B 1 270 ? 50.948 -35.338 -34.493 1.00 32.77 270 ASP B C 1
ATOM 4068 O O . ASP B 1 270 ? 51.333 -36.427 -34.325 1.00 31.39 270 ASP B O 1
ATOM 4073 N N . LEU B 1 271 ? 51.055 -34.748 -35.661 1.00 31.71 271 LEU B N 1
ATOM 4074 C CA . LEU B 1 271 ? 51.448 -35.469 -36.879 1.00 31.38 271 LEU B CA 1
ATOM 4075 C C . LEU B 1 271 ? 52.830 -36.067 -36.694 1.00 37.07 271 LEU B C 1
ATOM 4076 O O . LEU B 1 271 ? 53.064 -37.126 -37.134 1.00 37.90 271 LEU B O 1
ATOM 4081 N N . HIS B 1 272 ? 53.703 -35.356 -36.026 1.00 32.89 272 HIS B N 1
ATOM 4082 C CA . HIS B 1 272 ? 55.080 -35.744 -35.725 1.00 33.30 272 HIS B CA 1
ATOM 4083 C C . HIS B 1 272 ? 55.164 -36.998 -34.855 1.00 36.64 272 HIS B C 1
ATOM 4084 O O . HIS B 1 272 ? 56.170 -37.544 -34.826 1.00 35.06 272 HIS B O 1
ATOM 4091 N N . LYS B 1 273 ? 54.142 -37.356 -34.090 1.00 37.77 273 LYS B N 1
ATOM 4092 C CA . LYS B 1 273 ? 54.028 -38.591 -33.270 1.00 32.95 273 LYS B CA 1
ATOM 4093 C C . LYS B 1 273 ? 53.690 -39.800 -34.167 1.00 42.61 273 LYS B C 1
ATOM 4094 O O . LYS B 1 273 ? 53.752 -40.909 -33.696 1.00 39.34 273 LYS B O 1
ATOM 4100 N N . GLU B 1 274 ? 53.247 -39.506 -35.388 1.00 40.76 274 GLU B N 1
ATOM 4101 C CA . GLU B 1 274 ? 52.876 -40.292 -36.594 1.00 45.13 274 GLU B CA 1
ATOM 4102 C C . GLU B 1 274 ? 51.356 -40.414 -36.706 1.00 45.13 274 GLU B C 1
ATOM 4103 O O . GLU B 1 274 ? 50.689 -39.402 -36.970 1.00 47.67 274 GLU B O 1
ATOM 4109 N N . MET C 1 1 ? 24.657 -8.516 -1.949 1.00 49.33 1 MET C N 1
ATOM 4110 C CA . MET C 1 1 ? 25.126 -8.983 -3.268 1.00 33.16 1 MET C CA 1
ATOM 4111 C C . MET C 1 1 ? 26.531 -8.447 -3.476 1.00 37.79 1 MET C C 1
ATOM 4112 O O . MET C 1 1 ? 26.949 -8.423 -4.616 1.00 38.08 1 MET C O 1
ATOM 4117 N N . GLY C 1 2 ? 27.227 -8.127 -2.384 1.00 34.88 2 GLY C N 1
ATOM 4118 C CA . GLY C 1 2 ? 28.588 -7.594 -2.446 1.00 26.51 2 GLY C CA 1
ATOM 4119 C C . GLY C 1 2 ? 29.479 -8.541 -3.196 1.00 25.86 2 GLY C C 1
ATOM 4120 O O . GLY C 1 2 ? 29.489 -9.639 -2.901 1.00 25.36 2 GLY C O 1
ATOM 4121 N N . PHE C 1 3 ? 30.322 -8.023 -4.060 1.00 22.14 3 PHE C N 1
ATOM 4122 C CA . PHE C 1 3 ? 31.187 -8.844 -4.929 1.00 25.43 3 PHE C CA 1
ATOM 4123 C C . PHE C 1 3 ? 32.209 -9.690 -4.145 1.00 23.41 3 PHE C C 1
ATOM 4124 O O . PHE C 1 3 ? 32.761 -10.533 -4.736 1.00 21.50 3 PHE C O 1
ATOM 4132 N N . LEU C 1 4 ? 32.551 -9.313 -2.928 1.00 19.55 4 LEU C N 1
ATOM 4133 C CA . LEU C 1 4 ? 33.532 -10.021 -2.108 1.00 18.71 4 LEU C CA 1
ATOM 4134 C C . LEU C 1 4 ? 32.935 -10.411 -0.754 1.00 21.71 4 LEU C C 1
ATOM 4135 O O . LEU C 1 4 ? 33.647 -10.587 0.123 1.00 19.49 4 LEU C O 1
ATOM 4140 N N . LYS C 1 5 ? 31.647 -10.606 -0.658 1.00 24.83 5 LYS C N 1
ATOM 4141 C CA . LYS C 1 5 ? 31.070 -10.960 0.643 1.00 22.86 5 LYS C CA 1
ATOM 4142 C C . LYS C 1 5 ? 31.650 -12.264 1.128 1.00 23.47 5 LYS C C 1
ATOM 4143 O O . LYS C 1 5 ? 31.730 -13.156 0.395 1.00 22.66 5 LYS C O 1
ATOM 4149 N N . GLY C 1 6 ? 32.099 -12.249 2.351 1.00 22.31 6 GLY C N 1
ATOM 4150 C CA . GLY C 1 6 ? 32.672 -13.431 2.991 1.00 25.78 6 GLY C CA 1
ATOM 4151 C C . GLY C 1 6 ? 34.069 -13.767 2.533 1.00 27.01 6 GLY C C 1
ATOM 4152 O O . GLY C 1 6 ? 34.600 -14.691 3.051 1.00 25.79 6 GLY C O 1
ATOM 4153 N N . LYS C 1 7 ? 34.665 -12.975 1.645 1.00 22.51 7 LYS C N 1
ATOM 4154 C CA . LYS C 1 7 ? 36.002 -13.248 1.113 1.00 20.19 7 LYS C CA 1
ATOM 4155 C C . LYS C 1 7 ? 37.025 -12.514 1.961 1.00 18.83 7 LYS C C 1
ATOM 4156 O O . LYS C 1 7 ? 36.836 -11.406 2.256 1.00 21.23 7 LYS C O 1
ATOM 4162 N N . LYS C 1 8 ? 38.104 -13.183 2.256 1.00 18.18 8 LYS C N 1
ATOM 4163 C CA . LYS C 1 8 ? 39.151 -12.668 3.126 1.00 16.30 8 LYS C CA 1
ATOM 4164 C C . LYS C 1 8 ? 40.356 -12.263 2.286 1.00 14.10 8 LYS C C 1
ATOM 4165 O O . LYS C 1 8 ? 40.818 -13.028 1.427 1.00 22.12 8 LYS C O 1
ATOM 4171 N N . GLY C 1 9 ? 40.847 -11.052 2.530 1.00 15.94 9 GLY C N 1
ATOM 4172 C CA . GLY C 1 9 ? 41.956 -10.513 1.773 1.00 17.87 9 GLY C CA 1
ATOM 4173 C C . GLY C 1 9 ? 42.996 -9.819 2.625 1.00 17.52 9 GLY C C 1
ATOM 4174 O O . GLY C 1 9 ? 42.670 -9.187 3.635 1.00 18.31 9 GLY C O 1
ATOM 4175 N N . LEU C 1 10 ? 44.256 -9.948 2.226 1.00 18.28 10 LEU C N 1
ATOM 4176 C CA . LEU C 1 10 ? 45.363 -9.252 2.874 1.00 16.76 10 LEU C CA 1
ATOM 4177 C C . LEU C 1 10 ? 45.802 -8.079 2.009 1.00 16.58 10 LEU C C 1
ATOM 4178 O O . LEU C 1 10 ? 46.055 -8.250 0.812 1.00 19.37 10 LEU C O 1
ATOM 4183 N N . ILE C 1 11 ? 45.888 -6.896 2.614 1.00 16.52 11 ILE C N 1
ATOM 4184 C CA . ILE C 1 11 ? 46.268 -5.666 1.923 1.00 19.19 11 ILE C CA 1
ATOM 4185 C C . ILE C 1 11 ? 47.672 -5.288 2.373 1.00 18.11 11 ILE C C 1
ATOM 4186 O O . ILE C 1 11 ? 47.885 -4.952 3.543 1.00 17.68 11 ILE C O 1
ATOM 4191 N N . VAL C 1 12 ? 48.632 -5.308 1.452 1.00 16.21 12 VAL C N 1
ATOM 4192 C CA . VAL C 1 12 ? 50.012 -4.946 1.744 1.00 14.91 12 VAL C CA 1
ATOM 4193 C C . VAL C 1 12 ? 50.299 -3.623 1.050 1.00 15.69 12 VAL C C 1
ATOM 4194 O O . VAL C 1 12 ? 50.123 -3.502 -0.169 1.00 19.09 12 VAL C O 1
ATOM 4198 N N . GLY C 1 13 ? 50.736 -2.632 1.822 1.00 17.37 13 GLY C N 1
ATOM 4199 C CA . GLY C 1 13 ? 51.189 -1.382 1.244 1.00 18.45 13 GLY C CA 1
ATOM 4200 C C . GLY C 1 13 ? 50.379 -0.144 1.572 1.00 19.96 13 GLY C C 1
ATOM 4201 O O . GLY C 1 13 ? 50.528 0.883 0.902 1.00 20.30 13 GLY C O 1
ATOM 4202 N N . VAL C 1 14 ? 49.519 -0.208 2.583 1.00 20.02 14 VAL C N 1
ATOM 4203 C CA . VAL C 1 14 ? 48.838 0.991 3.060 1.00 20.63 14 VAL C CA 1
ATOM 4204 C C . VAL C 1 14 ? 49.825 1.824 3.866 1.00 22.88 14 VAL C C 1
ATOM 4205 O O . VAL C 1 14 ? 50.428 1.333 4.827 1.00 20.98 14 VAL C O 1
ATOM 4209 N N . ALA C 1 15 ? 49.966 3.079 3.495 1.00 22.66 15 ALA C N 1
ATOM 4210 C CA . ALA C 1 15 ? 50.789 4.016 4.275 1.00 26.48 15 ALA C CA 1
ATOM 4211 C C . ALA C 1 15 ? 49.903 5.091 4.874 1.00 28.29 15 ALA C C 1
ATOM 4212 O O . ALA C 1 15 ? 50.217 5.595 5.869 1.00 23.79 15 ALA C O 1
ATOM 4214 N N . ASN C 1 16 ? 48.885 5.460 4.143 1.00 22.66 16 ASN C N 1
ATOM 4215 C CA . ASN C 1 16 ? 47.912 6.494 4.531 1.00 22.29 16 ASN C CA 1
ATOM 4216 C C . ASN C 1 16 ? 46.656 6.319 3.684 1.00 27.17 16 ASN C C 1
ATOM 4217 O O . ASN C 1 16 ? 46.601 5.473 2.889 1.00 21.63 16 ASN C O 1
ATOM 4222 N N . ASN C 1 17 ? 45.744 7.265 3.820 1.00 23.84 17 ASN C N 1
ATOM 4223 C CA . ASN C 1 17 ? 44.427 7.328 3.156 1.00 25.85 17 ASN C CA 1
ATOM 4224 C C . ASN C 1 17 ? 44.552 7.759 1.699 1.00 26.64 17 ASN C C 1
ATOM 4225 O O . ASN C 1 17 ? 43.579 7.856 1.109 1.00 27.39 17 ASN C O 1
ATOM 4230 N N . LYS C 1 18 ? 45.711 8.157 1.241 1.00 23.18 18 LYS C N 1
ATOM 4231 C CA . LYS C 1 18 ? 45.966 8.372 -0.187 1.00 25.28 18 LYS C CA 1
ATOM 4232 C C . LYS C 1 18 ? 46.643 7.174 -0.879 1.00 23.80 18 LYS C C 1
ATOM 4233 O O . LYS C 1 18 ? 46.871 7.243 -2.002 1.00 21.55 18 LYS C O 1
ATOM 4239 N N . SER C 1 19 ? 46.921 6.109 -0.161 1.00 20.40 19 SER C N 1
ATOM 4240 C CA . SER C 1 19 ? 47.621 4.934 -0.711 1.00 21.87 19 SER C CA 1
ATOM 4241 C C . SER C 1 19 ? 46.733 4.222 -1.708 1.00 19.60 19 SER C C 1
ATOM 4242 O O . SER C 1 19 ? 45.627 4.065 -1.458 1.00 18.20 19 SER C O 1
ATOM 4245 N N . ILE C 1 20 ? 47.327 3.734 -2.765 1.00 15.08 20 ILE C N 1
ATOM 4246 C CA . ILE C 1 20 ? 46.565 2.916 -3.721 1.00 13.07 20 ILE C CA 1
ATOM 4247 C C . ILE C 1 20 ? 45.985 1.688 -3.030 1.00 15.87 20 ILE C C 1
ATOM 4248 O O . ILE C 1 20 ? 44.829 1.294 -3.270 1.00 16.79 20 ILE C O 1
ATOM 4253 N N . ALA C 1 21 ? 46.786 1.064 -2.165 1.00 16.66 21 ALA C N 1
ATOM 4254 C CA . ALA C 1 21 ? 46.314 -0.085 -1.408 1.00 17.51 21 ALA C CA 1
ATOM 4255 C C . ALA C 1 21 ? 45.098 0.274 -0.568 1.00 16.51 21 ALA C C 1
ATOM 4256 O O . ALA C 1 21 ? 44.189 -0.548 -0.417 1.00 16.03 21 ALA C O 1
ATOM 4258 N N . TYR C 1 22 ? 45.031 1.510 -0.066 1.00 17.50 22 TYR C N 1
ATOM 4259 C CA . TYR C 1 22 ? 43.860 1.908 0.711 1.00 17.42 22 TYR C CA 1
ATOM 4260 C C . TYR C 1 22 ? 42.627 2.071 -0.171 1.00 16.30 22 TYR C C 1
ATOM 4261 O O . TYR C 1 22 ? 41.527 1.682 0.230 1.00 16.64 22 TYR C O 1
ATOM 4270 N N . GLY C 1 23 ? 42.767 2.699 -1.340 1.00 15.22 23 GLY C N 1
ATOM 4271 C CA . GLY C 1 23 ? 41.629 2.799 -2.246 1.00 16.27 23 GLY C CA 1
ATOM 4272 C C . GLY C 1 23 ? 41.069 1.439 -2.620 1.00 15.55 23 GLY C C 1
ATOM 4273 O O . GLY C 1 23 ? 39.845 1.224 -2.609 1.00 15.12 23 GLY C O 1
ATOM 4274 N N . ILE C 1 24 ? 41.959 0.496 -2.944 1.00 13.87 24 ILE C N 1
ATOM 4275 C CA . ILE C 1 24 ? 41.516 -0.859 -3.260 1.00 15.38 24 ILE C CA 1
ATOM 4276 C C . ILE C 1 24 ? 40.825 -1.482 -2.051 1.00 15.33 24 ILE C C 1
ATOM 4277 O O . ILE C 1 24 ? 39.760 -2.104 -2.176 1.00 14.77 24 ILE C O 1
ATOM 4282 N N . ALA C 1 25 ? 41.424 -1.325 -0.863 1.00 16.60 25 ALA C N 1
ATOM 4283 C CA . ALA C 1 25 ? 40.820 -1.857 0.354 1.00 15.83 25 ALA C CA 1
ATOM 4284 C C . ALA C 1 25 ? 39.424 -1.287 0.578 1.00 14.20 25 ALA C C 1
ATOM 4285 O O . ALA C 1 25 ? 38.509 -2.014 0.970 1.00 16.75 25 ALA C O 1
ATOM 4287 N N . GLN C 1 26 ? 39.244 0.012 0.338 1.00 14.69 26 GLN C N 1
ATOM 4288 C CA . GLN C 1 26 ? 37.942 0.637 0.547 1.00 16.91 26 GLN C CA 1
ATOM 4289 C C . GLN C 1 26 ? 36.896 0.040 -0.380 1.00 16.12 26 GLN C C 1
ATOM 4290 O O . GLN C 1 26 ? 35.778 -0.279 0.048 1.00 16.93 26 GLN C O 1
ATOM 4296 N N . SER C 1 27 ? 37.235 -0.103 -1.665 1.00 14.53 27 SER C N 1
ATOM 4297 C CA . SER C 1 27 ? 36.265 -0.684 -2.592 1.00 15.48 27 SER C CA 1
ATOM 4298 C C . SER C 1 27 ? 35.937 -2.127 -2.208 1.00 16.66 27 SER C C 1
ATOM 4299 O O . SER C 1 27 ? 34.769 -2.551 -2.257 1.00 16.42 27 SER C O 1
ATOM 4302 N N . CYS C 1 28 ? 36.954 -2.888 -1.790 1.00 15.01 28 CYS C N 1
ATOM 4303 C CA . CYS C 1 28 ? 36.720 -4.257 -1.339 1.00 13.91 28 CYS C CA 1
ATOM 4304 C C . CYS C 1 28 ? 35.811 -4.287 -0.113 1.00 16.30 28 CYS C C 1
ATOM 4305 O O . CYS C 1 28 ? 34.899 -5.119 -0.024 1.00 17.26 28 CYS C O 1
ATOM 4308 N N . PHE C 1 29 ? 36.047 -3.384 0.839 1.00 16.34 29 PHE C N 1
ATOM 4309 C CA . PHE C 1 29 ? 35.194 -3.290 2.019 1.00 18.69 29 PHE C CA 1
ATOM 4310 C C . PHE C 1 29 ? 33.754 -3.009 1.621 1.00 19.90 29 PHE C C 1
ATOM 4311 O O . PHE C 1 29 ? 32.825 -3.642 2.136 1.00 18.20 29 PHE C O 1
ATOM 4319 N N . ASN C 1 30 ? 33.553 -2.072 0.691 1.00 19.21 30 ASN C N 1
ATOM 4320 C CA . ASN C 1 30 ? 32.205 -1.777 0.221 1.00 18.86 30 ASN C CA 1
ATOM 4321 C C . ASN C 1 30 ? 31.563 -2.979 -0.450 1.00 19.23 30 ASN C C 1
ATOM 4322 O O . ASN C 1 30 ? 30.330 -3.056 -0.509 1.00 21.36 30 ASN C O 1
ATOM 4327 N N . GLN C 1 31 ? 32.361 -3.925 -0.948 1.00 18.13 31 GLN C N 1
ATOM 4328 C CA . GLN C 1 31 ? 31.802 -5.140 -1.526 1.00 18.60 31 GLN C CA 1
ATOM 4329 C C . GLN C 1 31 ? 31.769 -6.317 -0.547 1.00 19.13 31 GLN C C 1
ATOM 4330 O O . GLN C 1 31 ? 31.627 -7.469 -0.974 1.00 19.32 31 GLN C O 1
ATOM 4336 N N . GLY C 1 32 ? 31.903 -6.059 0.752 1.00 21.04 32 GLY C N 1
ATOM 4337 C CA . GLY C 1 32 ? 31.678 -7.087 1.749 1.00 26.59 32 GLY C CA 1
ATOM 4338 C C . GLY C 1 32 ? 32.892 -7.882 2.169 1.00 21.21 32 GLY C C 1
ATOM 4339 O O . GLY C 1 32 ? 32.736 -8.911 2.838 1.00 21.66 32 GLY C O 1
ATOM 4340 N N . ALA C 1 33 ? 34.092 -7.454 1.792 1.00 21.57 33 ALA C N 1
ATOM 4341 C CA . ALA C 1 33 ? 35.288 -8.228 2.090 1.00 18.72 33 ALA C CA 1
ATOM 4342 C C . ALA C 1 33 ? 35.641 -8.166 3.574 1.00 21.01 33 ALA C C 1
ATOM 4343 O O . ALA C 1 33 ? 35.390 -7.170 4.258 1.00 21.87 33 ALA C O 1
ATOM 4345 N N . THR C 1 34 ? 36.231 -9.255 4.062 1.00 21.42 34 THR C N 1
ATOM 4346 C CA . THR C 1 34 ? 36.908 -9.285 5.353 1.00 18.66 34 THR C CA 1
ATOM 4347 C C . THR C 1 34 ? 38.382 -8.979 5.111 1.00 20.86 34 THR C C 1
ATOM 4348 O O . THR C 1 34 ? 39.067 -9.731 4.410 1.00 17.13 34 THR C O 1
ATOM 4352 N N . LEU C 1 35 ? 38.865 -7.878 5.680 1.00 18.68 35 LEU C N 1
ATOM 4353 C CA . LEU C 1 35 ? 40.169 -7.333 5.334 1.00 18.74 35 LEU C CA 1
ATOM 4354 C C . LEU C 1 35 ? 41.194 -7.574 6.434 1.00 19.25 35 LEU C C 1
ATOM 4355 O O . LEU C 1 35 ? 40.859 -7.647 7.620 1.00 18.25 35 LEU C O 1
ATOM 4360 N N . ALA C 1 36 ? 42.455 -7.690 6.015 1.00 16.38 36 ALA C N 1
ATOM 4361 C CA . ALA C 1 36 ? 43.611 -7.682 6.899 1.00 18.30 36 ALA C CA 1
ATOM 4362 C C . ALA C 1 36 ? 44.678 -6.790 6.278 1.00 19.81 36 ALA C C 1
ATOM 4363 O O . ALA C 1 36 ? 44.746 -6.649 5.054 1.00 18.58 36 ALA C O 1
ATOM 4365 N N . PHE C 1 37 ? 45.519 -6.192 7.122 1.00 16.66 37 PHE C N 1
ATOM 4366 C CA . PHE C 1 37 ? 46.478 -5.197 6.663 1.00 18.01 37 PHE C CA 1
ATOM 4367 C C . PHE C 1 37 ? 47.855 -5.456 7.252 1.00 21.57 37 PHE C C 1
ATOM 4368 O O . PHE C 1 37 ? 47.982 -5.938 8.377 1.00 21.25 37 PHE C O 1
ATOM 4376 N N . THR C 1 38 ? 48.885 -5.101 6.489 1.00 20.91 38 THR C N 1
ATOM 4377 C CA . THR C 1 38 ? 50.244 -5.043 7.003 1.00 17.50 38 THR C CA 1
ATOM 4378 C C . THR C 1 38 ? 50.663 -3.590 7.195 1.00 21.03 38 THR C C 1
ATOM 4379 O O . THR C 1 38 ? 50.096 -2.664 6.607 1.00 21.58 38 THR C O 1
ATOM 4383 N N . TYR C 1 39 ? 51.664 -3.410 8.049 1.00 21.31 39 TYR C N 1
ATOM 4384 C CA . TYR C 1 39 ? 52.295 -2.125 8.294 1.00 19.71 39 TYR C CA 1
ATOM 4385 C C . TYR C 1 39 ? 53.803 -2.310 8.267 1.00 18.99 39 TYR C C 1
ATOM 4386 O O . TYR C 1 39 ? 54.324 -3.355 8.669 1.00 23.07 39 TYR C O 1
ATOM 4395 N N . LEU C 1 40 ? 54.500 -1.286 7.776 1.00 19.75 40 LEU C N 1
ATOM 4396 C CA . LEU C 1 40 ? 55.947 -1.396 7.611 1.00 23.75 40 LEU C CA 1
ATOM 4397 C C . LEU C 1 40 ? 56.655 -1.442 8.948 1.00 28.12 40 LEU C C 1
ATOM 4398 O O . LEU C 1 40 ? 57.597 -2.220 9.148 1.00 27.67 40 LEU C O 1
ATOM 4403 N N . ASN C 1 41 ? 56.266 -0.564 9.828 1.00 24.97 41 ASN C N 1
ATOM 4404 C CA . ASN C 1 41 ? 56.961 -0.507 11.121 1.00 28.72 41 ASN C CA 1
ATOM 4405 C C . ASN C 1 41 ? 56.068 0.169 12.130 1.00 30.58 41 ASN C C 1
ATOM 4406 O O . ASN C 1 41 ? 54.979 0.517 11.837 1.00 26.27 41 ASN C O 1
ATOM 4411 N N . GLU C 1 42 ? 56.650 0.452 13.269 1.00 31.31 42 GLU C N 1
ATOM 4412 C CA . GLU C 1 42 ? 55.866 1.011 14.368 1.00 33.10 42 GLU C CA 1
ATOM 4413 C C . GLU C 1 42 ? 55.336 2.370 13.973 1.00 32.79 42 GLU C C 1
ATOM 4414 O O . GLU C 1 42 ? 54.266 2.669 14.324 1.00 30.80 42 GLU C O 1
ATOM 4420 N N . SER C 1 43 ? 56.094 3.149 13.261 1.00 29.54 43 SER C N 1
ATOM 4421 C CA . SER C 1 43 ? 55.597 4.445 12.796 1.00 28.74 43 SER C CA 1
ATOM 4422 C C . SER C 1 43 ? 54.424 4.275 11.833 1.00 31.26 43 SER C C 1
ATOM 4423 O O . SER C 1 43 ? 53.503 4.956 11.961 1.00 33.62 43 SER C O 1
ATOM 4426 N N . LEU C 1 44 ? 54.468 3.335 10.923 1.00 27.03 44 LEU C N 1
ATOM 4427 C CA . LEU C 1 44 ? 53.353 3.240 9.972 1.00 29.26 44 LEU C CA 1
ATOM 4428 C C . LEU C 1 44 ? 52.164 2.513 10.538 1.00 25.04 44 LEU C C 1
ATOM 4429 O O . LEU C 1 44 ? 51.118 2.737 10.087 1.00 24.00 44 LEU C O 1
ATOM 4434 N N . GLU C 1 45 ? 52.334 1.808 11.625 1.00 25.10 45 GLU C N 1
ATOM 4435 C CA . GLU C 1 45 ? 51.223 1.151 12.322 1.00 23.72 45 GLU C CA 1
ATOM 4436 C C . GLU C 1 45 ? 50.268 2.224 12.834 1.00 26.79 45 GLU C C 1
ATOM 4437 O O . GLU C 1 45 ? 49.117 2.020 12.805 1.00 23.20 45 GLU C O 1
ATOM 4443 N N . LYS C 1 46 ? 50.756 3.397 13.213 1.00 24.09 46 LYS C N 1
ATOM 4444 C CA . LYS C 1 46 ? 49.909 4.482 13.713 1.00 29.28 46 LYS C CA 1
ATOM 4445 C C . LYS C 1 46 ? 48.876 4.880 12.681 1.00 31.59 46 LYS C C 1
ATOM 4446 O O . LYS C 1 46 ? 47.919 5.416 13.073 1.00 26.11 46 LYS C O 1
ATOM 4452 N N . ARG C 1 47 ? 49.200 4.690 11.430 1.00 27.07 47 ARG C N 1
ATOM 4453 C CA . ARG C 1 47 ? 48.308 5.115 10.363 1.00 27.28 47 ARG C CA 1
ATOM 4454 C C . ARG C 1 47 ? 47.531 3.913 9.918 1.00 25.31 47 ARG C C 1
ATOM 4455 O O . ARG C 1 47 ? 46.417 4.021 9.672 1.00 26.09 47 ARG C O 1
ATOM 4463 N N . VAL C 1 48 ? 48.193 2.816 9.772 1.00 19.36 48 VAL C N 1
ATOM 4464 C CA . VAL C 1 48 ? 47.482 1.607 9.305 1.00 19.29 48 VAL C CA 1
ATOM 4465 C C . VAL C 1 48 ? 46.419 1.136 10.298 1.00 23.86 48 VAL C C 1
ATOM 4466 O O . VAL C 1 48 ? 45.357 0.850 9.864 1.00 20.45 48 VAL C O 1
ATOM 4470 N N . ARG C 1 49 ? 46.702 1.156 11.594 1.00 20.41 49 ARG C N 1
ATOM 4471 C CA . ARG C 1 49 ? 45.759 0.527 12.542 1.00 22.75 49 ARG C CA 1
ATOM 4472 C C . ARG C 1 49 ? 44.393 1.195 12.511 1.00 20.03 49 ARG C C 1
ATOM 4473 O O . ARG C 1 49 ? 43.447 0.506 12.402 1.00 21.18 49 ARG C O 1
ATOM 4481 N N . PRO C 1 50 ? 44.300 2.513 12.567 1.00 21.65 50 PRO C N 1
ATOM 4482 C CA . PRO C 1 50 ? 43.045 3.193 12.500 1.00 23.63 50 PRO C CA 1
ATOM 4483 C C . PRO C 1 50 ? 42.330 3.024 11.156 1.00 28.17 50 PRO C C 1
ATOM 4484 O O . PRO C 1 50 ? 41.174 2.903 11.170 1.00 25.64 50 PRO C O 1
ATOM 4488 N N . ILE C 1 51 ? 43.073 3.072 10.053 1.00 22.10 51 ILE C N 1
ATOM 4489 C CA . ILE C 1 51 ? 42.452 2.789 8.760 1.00 21.19 51 ILE C CA 1
ATOM 4490 C C . ILE C 1 51 ? 41.799 1.416 8.791 1.00 23.55 51 ILE C C 1
ATOM 4491 O O . ILE C 1 51 ? 40.646 1.242 8.375 1.00 22.76 51 ILE C O 1
ATOM 4496 N N . ALA C 1 52 ? 42.532 0.422 9.295 1.00 19.08 52 ALA C N 1
ATOM 4497 C CA . ALA C 1 52 ? 41.987 -0.922 9.424 1.00 20.80 52 ALA C CA 1
ATOM 4498 C C . ALA C 1 52 ? 40.749 -0.929 10.315 1.00 20.86 52 ALA C C 1
ATOM 4499 O O . ALA C 1 52 ? 39.753 -1.592 10.001 1.00 22.32 52 ALA C O 1
ATOM 4501 N N . GLN C 1 53 ? 40.799 -0.203 11.438 1.00 19.05 53 GLN C N 1
ATOM 4502 C CA . GLN C 1 53 ? 39.677 -0.200 12.375 1.00 21.54 53 GLN C CA 1
ATOM 4503 C C . GLN C 1 53 ? 38.435 0.436 11.766 1.00 21.17 53 GLN C C 1
ATOM 4504 O O . GLN C 1 53 ? 37.314 -0.024 12.008 1.00 20.12 53 GLN C O 1
ATOM 4510 N N . GLU C 1 54 ? 38.616 1.456 10.928 1.00 20.90 54 GLU C N 1
ATOM 4511 C CA . GLU C 1 54 ? 37.481 2.068 10.246 1.00 25.29 54 GLU C CA 1
ATOM 4512 C C . GLU C 1 54 ? 36.878 1.137 9.208 1.00 27.96 54 GLU C C 1
ATOM 4513 O O . GLU C 1 54 ? 35.698 1.284 8.870 1.00 24.38 54 GLU C O 1
ATOM 4519 N N . LEU C 1 55 ? 37.668 0.204 8.678 1.00 21.58 55 LEU C N 1
ATOM 4520 C CA . LEU C 1 55 ? 37.165 -0.847 7.808 1.00 17.82 55 LEU C CA 1
ATOM 4521 C C . LEU C 1 55 ? 36.905 -2.139 8.580 1.00 22.87 55 LEU C C 1
ATOM 4522 O O . LEU C 1 55 ? 36.970 -3.232 8.009 1.00 22.33 55 LEU C O 1
ATOM 4527 N N . ASN C 1 56 ? 36.638 -2.023 9.885 1.00 20.07 56 ASN C N 1
ATOM 4528 C CA . ASN C 1 56 ? 36.139 -3.122 10.716 1.00 21.78 56 ASN C CA 1
ATOM 4529 C C . ASN C 1 56 ? 37.132 -4.277 10.812 1.00 19.44 56 ASN C C 1
ATOM 4530 O O . ASN C 1 56 ? 36.737 -5.432 10.983 1.00 22.59 56 ASN C O 1
ATOM 4535 N N . SER C 1 57 ? 38.427 -3.984 10.746 1.00 21.25 57 SER C N 1
ATOM 4536 C CA . SER C 1 57 ? 39.444 -5.029 10.726 1.00 16.89 57 SER C CA 1
ATOM 4537 C C . SER C 1 57 ? 40.325 -4.969 11.964 1.00 16.66 57 SER C C 1
ATOM 4538 O O . SER C 1 57 ? 40.941 -3.922 12.231 1.00 16.45 57 SER C O 1
ATOM 4541 N N . PRO C 1 58 ? 40.407 -6.043 12.747 1.00 19.15 58 PRO C N 1
ATOM 4542 C CA . PRO C 1 58 ? 41.431 -6.148 13.793 1.00 22.70 58 PRO C CA 1
ATOM 4543 C C . PRO C 1 58 ? 42.707 -6.846 13.349 1.00 25.76 58 PRO C C 1
ATOM 4544 O O . PRO C 1 58 ? 43.594 -7.058 14.182 1.00 24.45 58 PRO C O 1
ATOM 4548 N N . TYR C 1 59 ? 42.849 -7.146 12.064 1.00 20.78 59 TYR C N 1
ATOM 4549 C CA . TYR C 1 59 ? 43.931 -7.997 11.581 1.00 24.52 59 TYR C CA 1
ATOM 4550 C C . TYR C 1 59 ? 44.977 -7.065 10.990 1.00 26.40 59 TYR C C 1
ATOM 4551 O O . TYR C 1 59 ? 44.894 -6.668 9.825 1.00 21.13 59 TYR C O 1
ATOM 4560 N N . VAL C 1 60 ? 45.968 -6.728 11.811 1.00 26.58 60 VAL C N 1
ATOM 4561 C CA . VAL C 1 60 ? 46.966 -5.712 11.507 1.00 20.73 60 VAL C CA 1
ATOM 4562 C C . VAL C 1 60 ? 48.317 -6.310 11.879 1.00 24.14 60 VAL C C 1
ATOM 4563 O O . VAL C 1 60 ? 48.593 -6.547 13.062 1.00 21.42 60 VAL C O 1
ATOM 4567 N N . TYR C 1 61 ? 49.170 -6.523 10.878 1.00 21.81 61 TYR C N 1
ATOM 4568 C CA . TYR C 1 61 ? 50.371 -7.333 11.011 1.00 18.19 61 TYR C CA 1
ATOM 4569 C C . TYR C 1 61 ? 51.593 -6.566 10.538 1.00 24.37 61 TYR C C 1
ATOM 4570 O O . TYR C 1 61 ? 51.531 -5.805 9.572 1.00 20.99 61 TYR C O 1
ATOM 4579 N N . GLU C 1 62 ? 52.721 -6.815 11.195 1.00 21.03 62 GLU C N 1
ATOM 4580 C CA . GLU C 1 62 ? 53.981 -6.223 10.775 1.00 20.32 62 GLU C CA 1
ATOM 4581 C C . GLU C 1 62 ? 54.515 -6.932 9.536 1.00 20.48 62 GLU C C 1
ATOM 4582 O O . GLU C 1 62 ? 54.586 -8.164 9.497 1.00 19.70 62 GLU C O 1
ATOM 4588 N N . LEU C 1 63 ? 54.877 -6.156 8.515 1.00 21.69 63 LEU C N 1
ATOM 4589 C CA . LEU C 1 63 ? 55.590 -6.720 7.370 1.00 21.87 63 LEU C CA 1
ATOM 4590 C C . LEU C 1 63 ? 56.462 -5.642 6.742 1.00 20.09 63 LEU C C 1
ATOM 4591 O O . LEU C 1 63 ? 55.953 -4.704 6.122 1.00 19.09 63 LEU C O 1
ATOM 4596 N N . ASP C 1 64 ? 57.770 -5.779 6.924 1.00 21.46 64 ASP C N 1
ATOM 4597 C CA . ASP C 1 64 ? 58.776 -5.062 6.152 1.00 22.01 64 ASP C CA 1
ATOM 4598 C C . ASP C 1 64 ? 59.336 -6.088 5.173 1.00 22.03 64 ASP C C 1
ATOM 4599 O O . ASP C 1 64 ? 60.019 -7.032 5.585 1.00 23.18 64 ASP C O 1
ATOM 4604 N N . VAL C 1 65 ? 59.024 -5.927 3.882 1.00 22.20 65 VAL C N 1
ATOM 4605 C CA . VAL C 1 65 ? 59.344 -6.975 2.918 1.00 17.74 65 VAL C CA 1
ATOM 4606 C C . VAL C 1 65 ? 60.845 -7.198 2.805 1.00 20.03 65 VAL C C 1
ATOM 4607 O O . VAL C 1 65 ? 61.281 -8.253 2.331 1.00 20.56 65 VAL C O 1
ATOM 4611 N N . SER C 1 66 ? 61.653 -6.234 3.246 1.00 23.50 66 SER C N 1
ATOM 4612 C CA . SER C 1 66 ? 63.100 -6.402 3.244 1.00 24.01 66 SER C CA 1
ATOM 4613 C C . SER C 1 66 ? 63.605 -7.281 4.380 1.00 23.65 66 SER C C 1
ATOM 4614 O O . SER C 1 66 ? 64.777 -7.673 4.360 1.00 21.07 66 SER C O 1
ATOM 4617 N N . LYS C 1 67 ? 62.762 -7.619 5.349 1.00 26.19 67 LYS C N 1
ATOM 4618 C CA . LYS C 1 67 ? 63.166 -8.411 6.509 1.00 25.84 67 LYS C CA 1
ATOM 4619 C C . LYS C 1 67 ? 62.528 -9.788 6.359 1.00 25.42 67 LYS C C 1
ATOM 4620 O O . LYS C 1 67 ? 61.335 -9.963 6.623 1.00 24.14 67 LYS C O 1
ATOM 4626 N N . GLU C 1 68 ? 63.344 -10.765 5.955 1.00 22.62 68 GLU C N 1
ATOM 4627 C CA . GLU C 1 68 ? 62.848 -12.118 5.719 1.00 23.84 68 GLU C CA 1
ATOM 4628 C C . GLU C 1 68 ? 62.191 -12.719 6.958 1.00 23.02 68 GLU C C 1
ATOM 4629 O O . GLU C 1 68 ? 61.174 -13.425 6.842 1.00 22.74 68 GLU C O 1
ATOM 4635 N N . GLU C 1 69 ? 62.634 -12.312 8.150 1.00 23.94 69 GLU C N 1
ATOM 4636 C CA . GLU C 1 69 ? 62.111 -12.914 9.368 1.00 26.66 69 GLU C CA 1
ATOM 4637 C C . GLU C 1 69 ? 60.680 -12.498 9.667 1.00 27.17 69 GLU C C 1
ATOM 4638 O O . GLU C 1 69 ? 60.066 -13.074 10.570 1.00 23.43 69 GLU C O 1
ATOM 4644 N N . HIS C 1 70 ? 60.127 -11.545 8.918 1.00 26.51 70 HIS C N 1
ATOM 4645 C CA . HIS C 1 70 ? 58.735 -11.163 9.106 1.00 21.93 70 HIS C CA 1
ATOM 4646 C C . HIS C 1 70 ? 57.767 -12.124 8.433 1.00 22.42 70 HIS C C 1
ATOM 4647 O O . HIS C 1 70 ? 56.581 -12.123 8.782 1.00 19.56 70 HIS C O 1
ATOM 4654 N N . PHE C 1 71 ? 58.231 -12.939 7.479 1.00 23.25 71 PHE C N 1
ATOM 4655 C CA . PHE C 1 71 ? 57.249 -13.617 6.637 1.00 21.95 71 PHE C CA 1
ATOM 4656 C C . PHE C 1 71 ? 56.614 -14.822 7.325 1.00 24.74 71 PHE C C 1
ATOM 4657 O O . PHE C 1 71 ? 55.398 -15.021 7.220 1.00 24.04 71 PHE C O 1
ATOM 4665 N N . LYS C 1 72 ? 57.445 -15.576 8.004 1.00 25.74 72 LYS C N 1
ATOM 4666 C CA . LYS C 1 72 ? 56.966 -16.801 8.658 1.00 24.08 72 LYS C CA 1
ATOM 4667 C C . LYS C 1 72 ? 55.973 -16.360 9.673 1.00 24.42 72 LYS C C 1
ATOM 4668 O O . LYS C 1 72 ? 54.929 -16.850 9.713 1.00 26.41 72 LYS C O 1
ATOM 4674 N N . PRO C 1 73 ? 56.109 -15.298 10.681 1.00 22.51 73 PRO C N 1
ATOM 4675 C CA . PRO C 1 73 ? 55.069 -14.843 11.618 1.00 26.35 73 PRO C CA 1
ATOM 4676 C C . PRO C 1 73 ? 53.808 -14.386 10.909 1.00 27.99 73 PRO C C 1
ATOM 4677 O O . PRO C 1 73 ? 52.699 -14.709 11.357 1.00 22.91 73 PRO C O 1
ATOM 4681 N N . LEU C 1 74 ? 53.952 -13.691 9.775 1.00 24.16 74 LEU C N 1
ATOM 4682 C CA . LEU C 1 74 ? 52.784 -13.277 9.007 1.00 21.57 74 LEU C CA 1
ATOM 4683 C C . LEU C 1 74 ? 51.928 -14.484 8.642 1.00 18.53 74 LEU C C 1
ATOM 4684 O O . LEU C 1 74 ? 50.723 -14.513 8.929 1.00 22.13 74 LEU C O 1
ATOM 4689 N N . TYR C 1 75 ? 52.552 -15.519 8.066 1.00 22.26 75 TYR C N 1
ATOM 4690 C CA . TYR C 1 75 ? 51.839 -16.766 7.806 1.00 19.83 75 TYR C CA 1
ATOM 4691 C C . TYR C 1 75 ? 51.120 -17.227 9.065 1.00 22.00 75 TYR C C 1
ATOM 4692 O O . TYR C 1 75 ? 49.890 -17.383 9.074 1.00 20.69 75 TYR C O 1
ATOM 4701 N N . ASP C 1 76 ? 51.866 -17.327 10.171 1.00 25.57 76 ASP C N 1
ATOM 4702 C CA . ASP C 1 76 ? 51.283 -17.833 11.407 1.00 24.07 76 ASP C CA 1
ATOM 4703 C C . ASP C 1 76 ? 50.108 -16.974 11.828 1.00 21.77 76 ASP C C 1
ATOM 4704 O O . ASP C 1 76 ? 49.079 -17.490 12.281 1.00 23.50 76 ASP C O 1
ATOM 4709 N N . SER C 1 77 ? 50.245 -15.654 11.691 1.00 22.00 77 SER C N 1
ATOM 4710 C CA . SER C 1 77 ? 49.147 -14.779 12.067 1.00 25.51 77 SER C CA 1
ATOM 4711 C C . SER C 1 77 ? 47.926 -15.060 11.204 1.00 25.50 77 SER C C 1
ATOM 4712 O O . SER C 1 77 ? 46.847 -15.385 11.720 1.00 25.41 77 SER C O 1
ATOM 4715 N N . VAL C 1 78 ? 48.104 -15.036 9.879 1.00 21.58 78 VAL C N 1
ATOM 4716 C CA . VAL C 1 78 ? 46.945 -15.167 9.002 1.00 19.31 78 VAL C CA 1
ATOM 4717 C C . VAL C 1 78 ? 46.281 -16.507 9.253 1.00 21.77 78 VAL C C 1
ATOM 4718 O O . VAL C 1 78 ? 45.071 -16.585 9.514 1.00 23.77 78 VAL C O 1
ATOM 4722 N N . LYS C 1 79 ? 47.105 -17.550 9.348 1.00 23.26 79 LYS C N 1
ATOM 4723 C CA . LYS C 1 79 ? 46.629 -18.894 9.620 1.00 25.15 79 LYS C CA 1
ATOM 4724 C C . LYS C 1 79 ? 45.772 -18.914 10.872 1.00 23.83 79 LYS C C 1
ATOM 4725 O O . LYS C 1 79 ? 44.646 -19.424 10.866 1.00 26.81 79 LYS C O 1
ATOM 4731 N N . LYS C 1 80 ? 46.291 -18.345 11.960 1.00 24.40 80 LYS C N 1
ATOM 4732 C CA . LYS C 1 80 ? 45.528 -18.332 13.201 1.00 26.23 80 LYS C CA 1
ATOM 4733 C C . LYS C 1 80 ? 44.263 -17.493 13.067 1.00 29.95 80 LYS C C 1
ATOM 4734 O O . LYS C 1 80 ? 43.180 -17.916 13.491 1.00 26.15 80 LYS C O 1
ATOM 4740 N N . ASP C 1 81 ? 44.378 -16.293 12.492 1.00 26.68 81 ASP C N 1
ATOM 4741 C CA . ASP C 1 81 ? 43.271 -15.351 12.624 1.00 25.79 81 ASP C CA 1
ATOM 4742 C C . ASP C 1 81 ? 42.212 -15.547 11.555 1.00 26.95 81 ASP C C 1
ATOM 4743 O O . ASP C 1 81 ? 41.014 -15.456 11.843 1.00 23.05 81 ASP C O 1
ATOM 4748 N N . LEU C 1 82 ? 42.640 -15.833 10.332 1.00 26.07 82 LEU C N 1
ATOM 4749 C CA . LEU C 1 82 ? 41.751 -15.915 9.189 1.00 23.87 82 LEU C CA 1
ATOM 4750 C C . LEU C 1 82 ? 41.581 -17.330 8.670 1.00 26.78 82 LEU C C 1
ATOM 4751 O O . LEU C 1 82 ? 40.546 -17.636 8.076 1.00 26.49 82 LEU C O 1
ATOM 4756 N N . GLY C 1 83 ? 42.574 -18.193 8.866 1.00 20.64 83 GLY C N 1
ATOM 4757 C CA . GLY C 1 83 ? 42.471 -19.568 8.428 1.00 21.48 83 GLY C CA 1
ATOM 4758 C C . GLY C 1 83 ? 42.830 -19.735 6.969 1.00 26.80 83 GLY C C 1
ATOM 4759 O O . GLY C 1 83 ? 43.521 -20.687 6.595 1.00 26.56 83 GLY C O 1
ATOM 4760 N N . SER C 1 84 ? 42.364 -18.811 6.135 1.00 23.42 84 SER C N 1
ATOM 4761 C CA . SER C 1 84 ? 42.640 -18.872 4.708 1.00 24.99 84 SER C CA 1
ATOM 4762 C C . SER C 1 84 ? 42.470 -17.482 4.114 1.00 22.09 84 SER C C 1
ATOM 4763 O O . SER C 1 84 ? 41.969 -16.560 4.761 1.00 21.49 84 SER C O 1
ATOM 4766 N N . LEU C 1 85 ? 42.895 -17.346 2.860 1.00 21.67 85 LEU C N 1
ATOM 4767 C CA . LEU C 1 85 ? 42.838 -16.083 2.143 1.00 19.29 85 LEU C CA 1
ATOM 4768 C C . LEU C 1 85 ? 42.204 -16.291 0.780 1.00 19.24 85 LEU C C 1
ATOM 4769 O O . LEU C 1 85 ? 42.493 -17.273 0.090 1.00 17.95 85 LEU C O 1
ATOM 4774 N N . ASP C 1 86 ? 41.352 -15.345 0.396 1.00 16.21 86 ASP C N 1
ATOM 4775 C CA . ASP C 1 86 ? 40.779 -15.326 -0.937 1.00 16.27 86 ASP C CA 1
ATOM 4776 C C . ASP C 1 86 ? 41.416 -14.283 -1.838 1.00 18.08 86 ASP C C 1
ATOM 4777 O O . ASP C 1 86 ? 41.270 -14.383 -3.061 1.00 16.01 86 ASP C O 1
ATOM 4782 N N . PHE C 1 87 ? 42.118 -13.295 -1.279 1.00 14.90 87 PHE C N 1
ATOM 4783 C CA . PHE C 1 87 ? 42.861 -12.407 -2.166 1.00 18.15 87 PHE C CA 1
ATOM 4784 C C . PHE C 1 87 ? 44.003 -11.712 -1.436 1.00 18.11 87 PHE C C 1
ATOM 4785 O O . PHE C 1 87 ? 44.010 -11.579 -0.207 1.00 16.08 87 PHE C O 1
ATOM 4793 N N . ILE C 1 88 ? 44.985 -11.290 -2.233 1.00 13.57 88 ILE C N 1
ATOM 4794 C CA . ILE C 1 88 ? 46.142 -10.536 -1.756 1.00 13.78 88 ILE C CA 1
ATOM 4795 C C . ILE C 1 88 ? 46.324 -9.315 -2.647 1.00 15.35 88 ILE C C 1
ATOM 4796 O O . ILE C 1 88 ? 46.247 -9.423 -3.876 1.00 16.54 88 ILE C O 1
ATOM 4801 N N . VAL C 1 89 ? 46.538 -8.156 -2.028 1.00 15.26 89 VAL C N 1
ATOM 4802 C CA . VAL C 1 89 ? 46.946 -6.941 -2.726 1.00 12.22 89 VAL C CA 1
ATOM 4803 C C . VAL C 1 89 ? 48.394 -6.656 -2.356 1.00 14.78 89 VAL C C 1
ATOM 4804 O O . VAL C 1 89 ? 48.715 -6.491 -1.174 1.00 15.42 89 VAL C O 1
ATOM 4808 N N . HIS C 1 90 ? 49.261 -6.609 -3.365 1.00 12.26 90 HIS C N 1
ATOM 4809 C CA . HIS C 1 90 ? 50.687 -6.323 -3.236 1.00 14.84 90 HIS C CA 1
ATOM 4810 C C . HIS C 1 90 ? 50.932 -4.952 -3.859 1.00 19.47 90 HIS C C 1
ATOM 4811 O O . HIS C 1 90 ? 51.057 -4.831 -5.081 1.00 16.29 90 HIS C O 1
ATOM 4818 N N . SER C 1 91 ? 50.985 -3.918 -3.024 1.00 15.80 91 SER C N 1
ATOM 4819 C CA . SER C 1 91 ? 51.185 -2.544 -3.487 1.00 19.05 91 SER C CA 1
ATOM 4820 C C . SER C 1 91 ? 52.447 -1.996 -2.818 1.00 23.96 91 SER C C 1
ATOM 4821 O O . SER C 1 91 ? 52.372 -1.190 -1.888 1.00 26.00 91 SER C O 1
ATOM 4824 N N . VAL C 1 92 ? 53.610 -2.438 -3.303 1.00 23.48 92 VAL C N 1
ATOM 4825 C CA . VAL C 1 92 ? 54.906 -2.155 -2.685 1.00 27.80 92 VAL C CA 1
ATOM 4826 C C . VAL C 1 92 ? 55.905 -1.792 -3.779 1.00 30.95 92 VAL C C 1
ATOM 4827 O O . VAL C 1 92 ? 56.186 -2.617 -4.656 1.00 26.22 92 VAL C O 1
ATOM 4831 N N . ALA C 1 93 ? 56.450 -0.573 -3.731 1.00 27.18 93 ALA C N 1
ATOM 4832 C CA . ALA C 1 93 ? 57.483 -0.173 -4.683 1.00 29.01 93 ALA C CA 1
ATOM 4833 C C . ALA C 1 93 ? 58.401 0.884 -4.078 1.00 28.07 93 ALA C C 1
ATOM 4834 O O . ALA C 1 93 ? 57.921 1.845 -3.470 1.00 27.16 93 ALA C O 1
ATOM 4836 N N . PHE C 1 94 ? 59.716 0.685 -4.215 1.00 26.89 94 PHE C N 1
ATOM 4837 C CA . PHE C 1 94 ? 60.709 1.628 -3.700 1.00 30.84 94 PHE C CA 1
ATOM 4838 C C . PHE C 1 94 ? 61.991 1.600 -4.524 1.00 31.18 94 PHE C C 1
ATOM 4839 O O . PHE C 1 94 ? 62.478 0.521 -4.871 1.00 30.48 94 PHE C O 1
ATOM 4847 N N . ALA C 1 95 ? 62.498 2.779 -4.882 1.00 28.85 95 ALA C N 1
ATOM 4848 C CA . ALA C 1 95 ? 63.875 2.937 -5.327 1.00 29.60 95 ALA C CA 1
ATOM 4849 C C . ALA C 1 95 ? 64.546 4.047 -4.532 1.00 37.08 95 ALA C C 1
ATOM 4850 O O . ALA C 1 95 ? 63.877 4.989 -4.093 1.00 33.07 95 ALA C O 1
ATOM 4852 N N . PRO C 1 96 ? 65.863 3.968 -4.328 1.00 41.92 96 PRO C N 1
ATOM 4853 C CA . PRO C 1 96 ? 66.580 5.125 -3.782 1.00 39.87 96 PRO C CA 1
ATOM 4854 C C . PRO C 1 96 ? 66.384 6.362 -4.651 1.00 48.55 96 PRO C C 1
ATOM 4855 O O . PRO C 1 96 ? 66.214 6.277 -5.869 1.00 44.80 96 PRO C O 1
ATOM 4859 N N . LYS C 1 97 ? 66.454 7.522 -4.001 1.00 53.49 97 LYS C N 1
ATOM 4860 C CA . LYS C 1 97 ? 65.931 8.781 -4.535 1.00 49.45 97 LYS C CA 1
ATOM 4861 C C . LYS C 1 97 ? 66.848 9.314 -5.619 1.00 49.57 97 LYS C C 1
ATOM 4862 O O . LYS C 1 97 ? 66.366 9.855 -6.616 1.00 46.81 97 LYS C O 1
ATOM 4868 N N . GLU C 1 98 ? 68.157 9.059 -5.505 1.00 47.05 98 GLU C N 1
ATOM 4869 C CA . GLU C 1 98 ? 69.089 9.439 -6.566 1.00 51.69 98 GLU C CA 1
ATOM 4870 C C . GLU C 1 98 ? 68.858 8.629 -7.836 1.00 49.43 98 GLU C C 1
ATOM 4871 O O . GLU C 1 98 ? 69.028 9.150 -8.945 1.00 47.43 98 GLU C O 1
ATOM 4877 N N . ALA C 1 99 ? 68.465 7.359 -7.694 1.00 45.60 99 ALA C N 1
ATOM 4878 C CA . ALA C 1 99 ? 68.233 6.519 -8.863 1.00 42.83 99 ALA C CA 1
ATOM 4879 C C . ALA C 1 99 ? 67.019 6.982 -9.660 1.00 39.12 99 ALA C C 1
ATOM 4880 O O . ALA C 1 99 ? 66.967 6.776 -10.878 1.00 36.40 99 ALA C O 1
ATOM 4882 N N . LEU C 1 100 ? 66.042 7.604 -9.002 1.00 43.50 100 LEU C N 1
ATOM 4883 C CA . LEU C 1 100 ? 64.865 8.124 -9.688 1.00 45.29 100 LEU C CA 1
ATOM 4884 C C . LEU C 1 100 ? 65.082 9.514 -10.274 1.00 46.70 100 LEU C C 1
ATOM 4885 O O . LEU C 1 100 ? 64.108 10.157 -10.680 1.00 47.94 100 LEU C O 1
ATOM 4890 N N . GLU C 1 101 ? 66.333 9.989 -10.252 1.00 42.81 101 GLU C N 1
ATOM 4891 C CA . GLU C 1 101 ? 66.750 11.264 -10.891 1.00 47.79 101 GLU C CA 1
ATOM 4892 C C . GLU C 1 101 ? 67.903 10.984 -11.856 1.00 45.27 101 GLU C C 1
ATOM 4893 O O . GLU C 1 101 ? 68.520 9.963 -11.749 1.00 43.63 101 GLU C O 1
ATOM 4899 N N . GLY C 1 102 ? 68.193 11.923 -12.734 1.00 37.42 102 GLY C N 1
ATOM 4900 C CA . GLY C 1 102 ? 69.314 11.683 -13.620 1.00 36.20 102 GLY C CA 1
ATOM 4901 C C . GLY C 1 102 ? 68.971 10.577 -14.598 1.00 35.44 102 GLY C C 1
ATOM 4902 O O . GLY C 1 102 ? 67.836 10.459 -15.072 1.00 35.07 102 GLY C O 1
ATOM 4903 N N . SER C 1 103 ? 69.961 9.744 -14.898 1.00 34.66 103 SER C N 1
ATOM 4904 C CA . SER C 1 103 ? 69.849 8.725 -15.926 1.00 33.09 103 SER C CA 1
ATOM 4905 C C . SER C 1 103 ? 69.945 7.337 -15.305 1.00 27.34 103 SER C C 1
ATOM 4906 O O . SER C 1 103 ? 70.411 7.166 -14.176 1.00 25.07 103 SER C O 1
ATOM 4909 N N . LEU C 1 104 ? 69.446 6.346 -16.049 1.00 23.97 104 LEU C N 1
ATOM 4910 C CA . LEU C 1 104 ? 69.642 4.955 -15.654 1.00 21.46 104 LEU C CA 1
ATOM 4911 C C . LEU C 1 104 ? 71.124 4.601 -15.589 1.00 20.50 104 LEU C C 1
ATOM 4912 O O . LEU C 1 104 ? 71.533 3.810 -14.732 1.00 21.64 104 LEU C O 1
ATOM 4917 N N . LEU C 1 105 ? 71.940 5.189 -16.473 1.00 26.01 105 LEU C N 1
ATOM 4918 C CA . LEU C 1 105 ? 73.363 4.857 -16.552 1.00 27.41 105 LEU C CA 1
ATOM 4919 C C . LEU C 1 105 ? 74.091 5.069 -15.233 1.00 27.64 105 LEU C C 1
ATOM 4920 O O . LEU C 1 105 ? 75.074 4.374 -14.954 1.00 30.18 105 LEU C O 1
ATOM 4925 N N . GLU C 1 106 ? 73.632 6.009 -14.410 1.00 29.39 106 GLU C N 1
ATOM 4926 C CA . GLU C 1 106 ? 74.310 6.342 -13.165 1.00 29.66 106 GLU C CA 1
ATOM 4927 C C . GLU C 1 106 ? 73.858 5.488 -11.992 1.00 31.14 106 GLU C C 1
ATOM 4928 O O . GLU C 1 106 ? 74.341 5.698 -10.875 1.00 29.94 106 GLU C O 1
ATOM 4934 N N . THR C 1 107 ? 72.947 4.544 -12.211 1.00 27.76 107 THR C N 1
ATOM 4935 C CA . THR C 1 107 ? 72.425 3.747 -11.111 1.00 23.90 107 THR C CA 1
ATOM 4936 C C . THR C 1 107 ? 73.524 2.890 -10.499 1.00 23.04 107 THR C C 1
ATOM 4937 O O . THR C 1 107 ? 74.271 2.212 -11.209 1.00 24.21 107 THR C O 1
ATOM 4941 N N . SER C 1 108 ? 73.620 2.931 -9.174 1.00 23.25 108 SER C N 1
ATOM 4942 C CA . SER C 1 108 ? 74.547 2.087 -8.441 1.00 21.61 108 SER C CA 1
ATOM 4943 C C . SER C 1 108 ? 74.006 0.664 -8.355 1.00 24.47 108 SER C C 1
ATOM 4944 O O . SER C 1 108 ? 72.803 0.421 -8.487 1.00 20.64 108 SER C O 1
ATOM 4947 N N . LYS C 1 109 ? 74.918 -0.292 -8.154 1.00 23.93 109 LYS C N 1
ATOM 4948 C CA . LYS C 1 109 ? 74.487 -1.678 -7.996 1.00 18.24 109 LYS C CA 1
ATOM 4949 C C . LYS C 1 109 ? 73.618 -1.846 -6.757 1.00 21.87 109 LYS C C 1
ATOM 4950 O O . LYS C 1 109 ? 72.639 -2.603 -6.774 1.00 22.97 109 LYS C O 1
ATOM 4956 N N . SER C 1 110 ? 73.958 -1.149 -5.670 1.00 23.74 110 SER C N 1
ATOM 4957 C CA . SER C 1 110 ? 73.156 -1.237 -4.453 1.00 24.98 110 SER C CA 1
ATOM 4958 C C . SER C 1 110 ? 71.752 -0.688 -4.679 1.00 20.61 110 SER C C 1
ATOM 4959 O O . SER C 1 110 ? 70.760 -1.300 -4.265 1.00 24.59 110 SER C O 1
ATOM 4962 N N . ALA C 1 111 ? 71.648 0.475 -5.330 1.00 20.27 111 ALA C N 1
ATOM 4963 C CA . ALA C 1 111 ? 70.333 1.043 -5.613 1.00 21.32 111 ALA C CA 1
ATOM 4964 C C . ALA C 1 111 ? 69.521 0.130 -6.523 1.00 23.51 111 ALA C C 1
ATOM 4965 O O . ALA C 1 111 ? 68.319 -0.079 -6.299 1.00 20.83 111 ALA C O 1
ATOM 4967 N N . PHE C 1 112 ? 70.168 -0.437 -7.546 1.00 20.37 112 PHE C N 1
ATOM 4968 C CA . PHE C 1 112 ? 69.493 -1.376 -8.438 1.00 20.94 112 PHE C CA 1
ATOM 4969 C C . PHE C 1 112 ? 68.942 -2.564 -7.661 1.00 21.18 112 PHE C C 1
ATOM 4970 O O . PHE C 1 112 ? 67.771 -2.939 -7.818 1.00 19.32 112 PHE C O 1
ATOM 4978 N N . ASN C 1 113 ? 69.779 -3.171 -6.814 1.00 18.27 113 ASN C N 1
ATOM 4979 C CA . ASN C 1 113 ? 69.346 -4.347 -6.069 1.00 16.90 113 ASN C CA 1
ATOM 4980 C C . ASN C 1 113 ? 68.220 -4.011 -5.102 1.00 18.51 113 ASN C C 1
ATOM 4981 O O . ASN C 1 113 ? 67.281 -4.795 -4.951 1.00 21.05 113 ASN C O 1
ATOM 4986 N N . THR C 1 114 ? 68.295 -2.859 -4.431 1.00 18.76 114 THR C N 1
ATOM 4987 C CA . THR C 1 114 ? 67.216 -2.493 -3.517 1.00 19.90 114 THR C CA 1
ATOM 4988 C C . THR C 1 114 ? 65.902 -2.328 -4.271 1.00 21.30 114 THR C C 1
ATOM 4989 O O . THR C 1 114 ? 64.853 -2.813 -3.823 1.00 17.53 114 THR C O 1
ATOM 4993 N N . ALA C 1 115 ? 65.941 -1.655 -5.426 1.00 20.64 115 ALA C N 1
ATOM 4994 C CA . ALA C 1 115 ? 64.729 -1.492 -6.225 1.00 18.10 115 ALA C CA 1
ATOM 4995 C C . ALA C 1 115 ? 64.158 -2.843 -6.650 1.00 15.98 115 ALA C C 1
ATOM 4996 O O . ALA C 1 115 ? 62.952 -3.088 -6.520 1.00 18.07 115 ALA C O 1
ATOM 4998 N N . MET C 1 116 ? 65.017 -3.742 -7.148 1.00 16.58 116 MET C N 1
ATOM 4999 C CA . MET C 1 116 ? 64.535 -5.046 -7.605 1.00 14.65 116 MET C CA 1
ATOM 5000 C C . MET C 1 116 ? 63.977 -5.872 -6.454 1.00 17.61 116 MET C C 1
ATOM 5001 O O . MET C 1 116 ? 62.955 -6.551 -6.609 1.00 16.89 116 MET C O 1
ATOM 5006 N N . GLU C 1 117 ? 64.659 -5.858 -5.306 1.00 19.85 117 GLU C N 1
ATOM 5007 C CA . GLU C 1 117 ? 64.226 -6.637 -4.151 1.00 21.34 117 GLU C CA 1
ATOM 5008 C C . GLU C 1 117 ? 62.881 -6.153 -3.630 1.00 14.32 117 GLU C C 1
ATOM 5009 O O . GLU C 1 117 ? 61.952 -6.947 -3.441 1.00 18.57 117 GLU C O 1
ATOM 5015 N N . ILE C 1 118 ? 62.757 -4.848 -3.381 1.00 16.14 118 ILE C N 1
ATOM 5016 C CA . ILE C 1 118 ? 61.538 -4.347 -2.758 1.00 19.91 118 ILE C CA 1
ATOM 5017 C C . ILE C 1 118 ? 60.376 -4.397 -3.742 1.00 19.18 118 ILE C C 1
ATOM 5018 O O . ILE C 1 118 ? 59.257 -4.784 -3.380 1.00 21.28 118 ILE C O 1
ATOM 5023 N N . SER C 1 119 ? 60.616 -4.019 -4.999 1.00 17.98 119 SER C N 1
ATOM 5024 C CA . SER C 1 119 ? 59.528 -3.880 -5.958 1.00 18.03 119 SER C CA 1
ATOM 5025 C C . SER C 1 119 ? 59.146 -5.184 -6.644 1.00 20.39 119 SER C C 1
ATOM 5026 O O . SER C 1 119 ? 58.008 -5.308 -7.113 1.00 20.84 119 SER C O 1
ATOM 5029 N N . VAL C 1 120 ? 60.059 -6.149 -6.741 1.00 16.13 120 VAL C N 1
ATOM 5030 C CA . VAL C 1 120 ? 59.780 -7.347 -7.525 1.00 17.12 120 VAL C CA 1
ATOM 5031 C C . VAL C 1 120 ? 59.842 -8.605 -6.669 1.00 17.54 120 VAL C C 1
ATOM 5032 O O . VAL C 1 120 ? 58.854 -9.341 -6.572 1.00 18.03 120 VAL C O 1
ATOM 5036 N N . TYR C 1 121 ? 61.000 -8.875 -6.055 1.00 15.59 121 TYR C N 1
ATOM 5037 C CA . TYR C 1 121 ? 61.140 -10.125 -5.312 1.00 17.10 121 TYR C CA 1
ATOM 5038 C C . TYR C 1 121 ? 60.125 -10.229 -4.182 1.00 14.49 121 TYR C C 1
ATOM 5039 O O . TYR C 1 121 ? 59.719 -11.338 -3.815 1.00 19.45 121 TYR C O 1
ATOM 5048 N N . SER C 1 122 ? 59.710 -9.091 -3.618 1.00 16.90 122 SER C N 1
ATOM 5049 C CA . SER C 1 122 ? 58.762 -9.122 -2.511 1.00 18.55 122 SER C CA 1
ATOM 5050 C C . SER C 1 122 ? 57.446 -9.776 -2.913 1.00 19.75 122 SER C C 1
ATOM 5051 O O . SER C 1 122 ? 56.807 -10.432 -2.084 1.00 18.60 122 SER C O 1
ATOM 5054 N N . LEU C 1 123 ? 57.040 -9.646 -4.180 1.00 15.11 123 LEU C N 1
ATOM 5055 C CA . LEU C 1 123 ? 55.834 -10.340 -4.622 1.00 16.79 123 LEU C CA 1
ATOM 5056 C C . LEU C 1 123 ? 56.033 -11.849 -4.586 1.00 17.79 123 LEU C C 1
ATOM 5057 O O . LEU C 1 123 ? 55.146 -12.588 -4.141 1.00 17.30 123 LEU C O 1
ATOM 5062 N N . ILE C 1 124 ? 57.212 -12.318 -5.012 1.00 16.12 124 ILE C N 1
ATOM 5063 C CA . ILE C 1 124 ? 57.520 -13.746 -4.962 1.00 18.30 124 ILE C CA 1
ATOM 5064 C C . ILE C 1 124 ? 57.516 -14.242 -3.523 1.00 18.17 124 ILE C C 1
ATOM 5065 O O . ILE C 1 124 ? 56.916 -15.275 -3.211 1.00 18.77 124 ILE C O 1
ATOM 5070 N N . GLU C 1 125 ? 58.209 -13.531 -2.629 1.00 18.91 125 GLU C N 1
ATOM 5071 C CA . GLU C 1 125 ? 58.301 -14.001 -1.248 1.00 18.74 125 GLU C CA 1
ATOM 5072 C C . GLU C 1 125 ? 56.939 -13.980 -0.559 1.00 18.97 125 GLU C C 1
ATOM 5073 O O . GLU C 1 125 ? 56.580 -14.934 0.142 1.00 19.70 125 GLU C O 1
ATOM 5079 N N . LEU C 1 126 ? 56.153 -12.921 -0.769 1.00 17.83 126 LEU C N 1
ATOM 5080 C CA . LEU C 1 126 ? 54.821 -12.850 -0.176 1.00 17.59 126 LEU C CA 1
ATOM 5081 C C . LEU C 1 126 ? 53.934 -13.982 -0.682 1.00 18.62 126 LEU C C 1
ATOM 5082 O O . LEU C 1 126 ? 53.282 -14.684 0.107 1.00 18.79 126 LEU C O 1
ATOM 5087 N N . THR C 1 127 ? 53.908 -14.182 -2.005 1.00 15.53 127 THR C N 1
ATOM 5088 C CA . THR C 1 127 ? 53.048 -15.207 -2.580 1.00 17.77 127 THR C CA 1
ATOM 5089 C C . THR C 1 127 ? 53.493 -16.604 -2.167 1.00 19.33 127 THR C C 1
ATOM 5090 O O . THR C 1 127 ? 52.655 -17.456 -1.859 1.00 19.93 127 THR C O 1
ATOM 5094 N N . ASN C 1 128 ? 54.804 -16.856 -2.136 1.00 22.99 128 ASN C N 1
ATOM 5095 C CA . ASN C 1 128 ? 55.294 -18.165 -1.720 1.00 22.29 128 ASN C CA 1
ATOM 5096 C C . ASN C 1 128 ? 54.980 -18.431 -0.256 1.00 20.55 128 ASN C C 1
ATOM 5097 O O . ASN C 1 128 ? 54.615 -19.553 0.112 1.00 22.06 128 ASN C O 1
ATOM 5102 N N . THR C 1 129 ? 55.114 -17.409 0.594 1.00 19.95 129 THR C N 1
ATOM 5103 C CA . THR C 1 129 ? 54.800 -17.572 2.007 1.00 19.75 129 THR C CA 1
ATOM 5104 C C . THR C 1 129 ? 53.327 -17.900 2.209 1.00 26.97 129 THR C C 1
ATOM 5105 O O . THR C 1 129 ? 52.982 -18.813 2.970 1.00 21.36 129 THR C O 1
ATOM 5109 N N . LEU C 1 130 ? 52.442 -17.185 1.521 1.00 22.56 130 LEU C N 1
ATOM 5110 C CA . LEU C 1 130 ? 51.021 -17.335 1.808 1.00 21.44 130 LEU C CA 1
ATOM 5111 C C . LEU C 1 130 ? 50.318 -18.360 0.922 1.00 20.76 130 LEU C C 1
ATOM 5112 O O . LEU C 1 130 ? 49.132 -18.627 1.149 1.00 25.36 130 LEU C O 1
ATOM 5117 N N . LYS C 1 131 ? 51.018 -18.961 -0.047 1.00 18.40 131 LYS C N 1
ATOM 5118 C CA . LYS C 1 131 ? 50.394 -19.911 -0.970 1.00 20.37 131 LYS C CA 1
ATOM 5119 C C . LYS C 1 131 ? 49.612 -21.026 -0.284 1.00 23.71 131 LYS C C 1
ATOM 5120 O O . LYS C 1 131 ? 48.485 -21.308 -0.722 1.00 20.92 131 LYS C O 1
ATOM 5126 N N . PRO C 1 132 ? 50.125 -21.703 0.753 1.00 22.48 132 PRO C N 1
ATOM 5127 C CA . PRO C 1 132 ? 49.331 -22.782 1.369 1.00 24.18 132 PRO C CA 1
ATOM 5128 C C . PRO C 1 132 ? 48.004 -22.309 1.941 1.00 28.00 132 PRO C C 1
ATOM 5129 O O . PRO C 1 132 ? 47.099 -23.131 2.125 1.00 28.92 132 PRO C O 1
ATOM 5133 N N . LEU C 1 133 ? 47.851 -21.014 2.209 1.00 20.84 133 LEU C N 1
ATOM 5134 C CA . LEU C 1 133 ? 46.621 -20.467 2.763 1.00 19.63 133 LEU C CA 1
ATOM 5135 C C . LEU C 1 133 ? 45.642 -20.003 1.693 1.00 20.65 133 LEU C C 1
ATOM 5136 O O . LEU C 1 133 ? 44.525 -19.597 2.030 1.00 23.03 133 LEU C O 1
ATOM 5141 N N . LEU C 1 134 ? 46.026 -20.051 0.420 1.00 24.59 134 LEU C N 1
ATOM 5142 C CA . LEU C 1 134 ? 45.201 -19.496 -0.645 1.00 25.18 134 LEU C CA 1
ATOM 5143 C C . LEU C 1 134 ? 44.082 -20.463 -1.009 1.00 21.48 134 LEU C C 1
ATOM 5144 O O . LEU C 1 134 ? 44.339 -21.623 -1.351 1.00 24.45 134 LEU C O 1
ATOM 5149 N N . ASN C 1 135 ? 42.844 -19.980 -0.948 1.00 20.80 135 ASN C N 1
ATOM 5150 C CA . ASN C 1 135 ? 41.697 -20.797 -1.302 1.00 21.11 135 ASN C CA 1
ATOM 5151 C C . ASN C 1 135 ? 41.584 -20.951 -2.812 1.00 24.39 135 ASN C C 1
ATOM 5152 O O . ASN C 1 135 ? 42.096 -20.142 -3.590 1.00 27.64 135 ASN C O 1
ATOM 5157 N N . ASN C 1 136 ? 40.885 -22.008 -3.217 1.00 22.11 136 ASN C N 1
ATOM 5158 C CA . ASN C 1 136 ? 40.468 -22.164 -4.602 1.00 26.07 136 ASN C CA 1
ATOM 5159 C C . ASN C 1 136 ? 39.770 -20.889 -5.062 1.00 25.76 136 ASN C C 1
ATOM 5160 O O . ASN C 1 136 ? 38.928 -20.336 -4.349 1.00 21.88 136 ASN C O 1
ATOM 5165 N N . GLY C 1 137 ? 40.138 -20.407 -6.248 1.00 25.52 137 GLY C N 1
ATOM 5166 C CA . GLY C 1 137 ? 39.559 -19.190 -6.777 1.00 22.82 137 GLY C CA 1
ATOM 5167 C C . GLY C 1 137 ? 40.197 -17.901 -6.299 1.00 22.02 137 GLY C C 1
ATOM 5168 O O . GLY C 1 137 ? 39.711 -16.822 -6.660 1.00 20.90 137 GLY C O 1
ATOM 5169 N N . ALA C 1 138 ? 41.261 -17.971 -5.500 1.00 17.92 138 ALA C N 1
ATOM 5170 C CA . ALA C 1 138 ? 41.878 -16.771 -4.949 1.00 18.01 138 ALA C CA 1
ATOM 5171 C C . ALA C 1 138 ? 42.480 -15.897 -6.049 1.00 15.11 138 ALA C C 1
ATOM 5172 O O . ALA C 1 138 ? 42.764 -16.352 -7.161 1.00 14.35 138 ALA C O 1
ATOM 5174 N N . SER C 1 139 ? 42.680 -14.621 -5.716 1.00 16.30 139 SER C N 1
ATOM 5175 C CA . SER C 1 139 ? 43.185 -13.631 -6.659 1.00 16.26 139 SER C CA 1
ATOM 5176 C C . SER C 1 139 ? 44.293 -12.806 -6.012 1.00 12.74 139 SER C C 1
ATOM 5177 O O . SER C 1 139 ? 44.118 -12.256 -4.916 1.00 16.98 139 SER C O 1
ATOM 5180 N N . VAL C 1 140 ? 45.431 -12.725 -6.695 1.00 13.15 140 VAL C N 1
ATOM 5181 C CA . VAL C 1 140 ? 46.592 -11.961 -6.258 1.00 13.06 140 VAL C CA 1
ATOM 5182 C C . VAL C 1 140 ? 46.779 -10.812 -7.237 1.00 15.46 140 VAL C C 1
ATOM 5183 O O . VAL C 1 140 ? 46.827 -11.028 -8.455 1.00 15.92 140 VAL C O 1
ATOM 5187 N N . LEU C 1 141 ? 46.871 -9.596 -6.709 1.00 13.07 141 LEU C N 1
ATOM 5188 C CA . LEU C 1 141 ? 46.952 -8.386 -7.513 1.00 12.14 141 LEU C CA 1
ATOM 5189 C C . LEU C 1 141 ? 48.191 -7.603 -7.121 1.00 16.80 141 LEU C C 1
ATOM 5190 O O . LEU C 1 141 ? 48.434 -7.400 -5.930 1.00 16.52 141 LEU C O 1
ATOM 5195 N N . THR C 1 142 ? 48.970 -7.174 -8.110 1.00 10.62 142 THR C N 1
ATOM 5196 C CA . THR C 1 142 ? 50.058 -6.233 -7.872 1.00 11.03 142 THR C CA 1
ATOM 5197 C C . THR C 1 142 ? 49.836 -4.978 -8.712 1.00 15.51 142 THR C C 1
ATOM 5198 O O . THR C 1 142 ? 48.904 -4.897 -9.519 1.00 13.52 142 THR C O 1
ATOM 5202 N N . LEU C 1 143 ? 50.692 -3.978 -8.501 1.00 14.29 143 LEU C N 1
ATOM 5203 C CA . LEU C 1 143 ? 50.520 -2.654 -9.089 1.00 13.65 143 LEU C CA 1
ATOM 5204 C C . LEU C 1 143 ? 51.693 -2.317 -10.002 1.00 11.97 143 LEU C C 1
ATOM 5205 O O . LEU C 1 143 ? 52.845 -2.628 -9.684 1.00 13.51 143 LEU C O 1
ATOM 5210 N N . SER C 1 144 ? 51.404 -1.663 -11.126 1.00 12.36 144 SER C N 1
ATOM 5211 C CA . SER C 1 144 ? 52.440 -1.319 -12.094 1.00 12.22 144 SER C CA 1
ATOM 5212 C C . SER C 1 144 ? 52.125 0.030 -12.743 1.00 10.36 144 SER C C 1
ATOM 5213 O O . SER C 1 144 ? 51.166 0.728 -12.382 1.00 12.49 144 SER C O 1
ATOM 5216 N N . TYR C 1 145 ? 52.938 0.362 -13.747 1.00 13.06 145 TYR C N 1
ATOM 5217 C CA . TYR C 1 145 ? 52.985 1.675 -14.375 1.00 13.96 145 TYR C CA 1
ATOM 5218 C C . TYR C 1 145 ? 53.538 1.525 -15.786 1.00 10.95 145 TYR C C 1
ATOM 5219 O O . TYR C 1 145 ? 54.345 0.631 -16.057 1.00 15.29 145 TYR C O 1
ATOM 5228 N N . LEU C 1 146 ? 53.099 2.428 -16.669 1.00 13.21 146 LEU C N 1
ATOM 5229 C CA . LEU C 1 146 ? 53.478 2.389 -18.082 1.00 14.93 146 LEU C CA 1
ATOM 5230 C C . LEU C 1 146 ? 54.991 2.394 -18.290 1.00 12.20 146 LEU C C 1
ATOM 5231 O O . LEU C 1 146 ? 55.476 1.903 -19.319 1.00 13.72 146 LEU C O 1
ATOM 5236 N N . GLY C 1 147 ? 55.753 2.931 -17.336 1.00 11.47 147 GLY C N 1
ATOM 5237 C CA . GLY C 1 147 ? 57.207 2.943 -17.443 1.00 13.04 147 GLY C CA 1
ATOM 5238 C C . GLY C 1 147 ? 57.842 1.571 -17.557 1.00 11.90 147 GLY C C 1
ATOM 5239 O O . GLY C 1 147 ? 59.035 1.482 -17.874 1.00 14.50 147 GLY C O 1
ATOM 5240 N N . SER C 1 148 ? 57.080 0.508 -17.297 1.00 11.38 148 SER C N 1
ATOM 5241 C CA . SER C 1 148 ? 57.579 -0.849 -17.485 1.00 13.89 148 SER C CA 1
ATOM 5242 C C . SER C 1 148 ? 57.865 -1.137 -18.952 1.00 13.36 148 SER C C 1
ATOM 5243 O O . SER C 1 148 ? 58.818 -1.853 -19.283 1.00 15.26 148 SER C O 1
ATOM 5246 N N . THR C 1 149 ? 57.029 -0.617 -19.842 1.00 12.10 149 THR C N 1
ATOM 5247 C CA . THR C 1 149 ? 57.086 -0.971 -21.249 1.00 12.93 149 THR C CA 1
ATOM 5248 C C . THR C 1 149 ? 57.314 0.218 -22.171 1.00 13.61 149 THR C C 1
ATOM 5249 O O . THR C 1 149 ? 57.498 0.012 -23.376 1.00 14.49 149 THR C O 1
ATOM 5253 N N . LYS C 1 150 ? 57.287 1.443 -21.651 1.00 11.34 150 LYS C N 1
ATOM 5254 C CA . LYS C 1 150 ? 57.686 2.636 -22.385 1.00 13.00 150 LYS C CA 1
ATOM 5255 C C . LYS C 1 150 ? 58.634 3.460 -21.525 1.00 16.44 150 LYS C C 1
ATOM 5256 O O . LYS C 1 150 ? 58.626 3.369 -20.296 1.00 16.62 150 LYS C O 1
ATOM 5262 N N . TYR C 1 151 ? 59.439 4.290 -22.182 1.00 12.88 151 TYR C N 1
ATOM 5263 C CA . TYR C 1 151 ? 60.226 5.272 -21.451 1.00 14.93 151 TYR C CA 1
ATOM 5264 C C . TYR C 1 151 ? 59.308 6.287 -20.784 1.00 19.32 151 TYR C C 1
ATOM 5265 O O . TYR C 1 151 ? 58.421 6.856 -21.426 1.00 18.63 151 TYR C O 1
ATOM 5274 N N . MET C 1 152 ? 59.547 6.538 -19.499 1.00 18.02 152 MET C N 1
ATOM 5275 C CA . MET C 1 152 ? 58.905 7.623 -18.775 1.00 18.33 152 MET C CA 1
ATOM 5276 C C . MET C 1 152 ? 59.999 8.378 -18.034 1.00 18.91 152 MET C C 1
ATOM 5277 O O . MET C 1 152 ? 60.930 7.770 -17.497 1.00 16.32 152 MET C O 1
ATOM 5282 N N . ALA C 1 153 ? 59.892 9.701 -18.020 1.00 20.43 153 ALA C N 1
ATOM 5283 C CA . ALA C 1 153 ? 60.929 10.514 -17.407 1.00 21.79 153 ALA C CA 1
ATOM 5284 C C . ALA C 1 153 ? 61.024 10.258 -15.908 1.00 21.53 153 ALA C C 1
ATOM 5285 O O . ALA C 1 153 ? 60.022 10.022 -15.230 1.00 22.89 153 ALA C O 1
ATOM 5287 N N . HIS C 1 154 ? 62.241 10.294 -15.405 1.00 29.79 154 HIS C N 1
ATOM 5288 C CA . HIS C 1 154 ? 62.578 10.123 -13.974 1.00 33.31 154 HIS C CA 1
ATOM 5289 C C . HIS C 1 154 ? 61.882 8.915 -13.394 1.00 34.79 154 HIS C C 1
ATOM 5290 O O . HIS C 1 154 ? 61.147 9.052 -12.455 1.00 35.20 154 HIS C O 1
ATOM 5297 N N . TYR C 1 155 ? 61.958 7.836 -14.105 1.00 20.98 155 TYR C N 1
ATOM 5298 C CA . TYR C 1 155 ? 61.526 6.537 -13.607 1.00 20.13 155 TYR C CA 1
ATOM 5299 C C . TYR C 1 155 ? 62.661 5.529 -13.560 1.00 17.90 155 TYR C C 1
ATOM 5300 O O . TYR C 1 155 ? 62.751 4.753 -12.605 1.00 19.67 155 TYR C O 1
ATOM 5309 N N . ASN C 1 156 ? 63.551 5.561 -14.553 1.00 17.89 156 ASN C N 1
ATOM 5310 C CA . ASN C 1 156 ? 64.798 4.802 -14.582 1.00 22.83 156 ASN C CA 1
ATOM 5311 C C . ASN C 1 156 ? 64.670 3.368 -14.075 1.00 20.16 156 ASN C C 1
ATOM 5312 O O . ASN C 1 156 ? 63.980 2.549 -14.690 1.00 16.43 156 ASN C O 1
ATOM 5317 N N . VAL C 1 157 ? 65.339 3.048 -12.961 1.00 18.40 157 VAL C N 1
ATOM 5318 C CA . VAL C 1 157 ? 65.404 1.653 -12.532 1.00 14.56 157 VAL C CA 1
ATOM 5319 C C . VAL C 1 157 ? 64.019 1.119 -12.194 1.00 15.31 157 VAL C C 1
ATOM 5320 O O . VAL C 1 157 ? 63.761 -0.085 -12.326 1.00 17.39 157 VAL C O 1
ATOM 5324 N N . MET C 1 158 ? 63.093 1.990 -11.788 1.00 14.88 158 MET C N 1
ATOM 5325 C CA . MET C 1 158 ? 61.757 1.488 -11.491 1.00 13.91 158 MET C CA 1
ATOM 5326 C C . MET C 1 158 ? 61.087 0.945 -12.746 1.00 15.08 158 MET C C 1
ATOM 5327 O O . MET C 1 158 ? 60.351 -0.049 -12.675 1.00 12.45 158 MET C O 1
ATOM 5332 N N . GLY C 1 159 ? 61.385 1.538 -13.906 1.00 14.61 159 GLY C N 1
ATOM 5333 C CA . GLY C 1 159 ? 60.899 0.980 -15.158 1.00 13.68 159 GLY C CA 1
ATOM 5334 C C . GLY C 1 159 ? 61.429 -0.417 -15.404 1.00 13.19 159 GLY C C 1
ATOM 5335 O O . GLY C 1 159 ? 60.729 -1.269 -15.956 1.00 14.00 159 GLY C O 1
ATOM 5336 N N . LEU C 1 160 ? 62.672 -0.676 -14.998 1.00 11.87 160 LEU C N 1
ATOM 5337 C CA . LEU C 1 160 ? 63.170 -2.044 -15.057 1.00 11.39 160 LEU C CA 1
ATOM 5338 C C . LEU C 1 160 ? 62.394 -2.918 -14.085 1.00 12.90 160 LEU C C 1
ATOM 5339 O O . LEU C 1 160 ? 61.887 -3.987 -14.456 1.00 13.59 160 LEU C O 1
ATOM 5344 N N . ALA C 1 161 ? 62.204 -2.422 -12.858 1.00 14.50 161 ALA C N 1
ATOM 5345 C CA . ALA C 1 161 ? 61.550 -3.227 -11.835 1.00 13.84 161 ALA C CA 1
ATOM 5346 C C . ALA C 1 161 ? 60.144 -3.595 -12.270 1.00 13.88 161 ALA C C 1
ATOM 5347 O O . ALA C 1 161 ? 59.774 -4.776 -12.297 1.00 16.01 161 ALA C O 1
ATOM 5349 N N . LYS C 1 162 ? 59.371 -2.596 -12.690 1.00 13.96 162 LYS C N 1
ATOM 5350 C CA . LYS C 1 162 ? 57.996 -2.862 -13.077 1.00 9.95 162 LYS C CA 1
ATOM 5351 C C . LYS C 1 162 ? 57.938 -3.809 -14.268 1.00 14.13 162 LYS C C 1
ATOM 5352 O O . LYS C 1 162 ? 57.061 -4.683 -14.314 1.00 14.28 162 LYS C O 1
ATOM 5358 N N . ALA C 1 163 ? 58.904 -3.723 -15.192 1.00 12.86 163 ALA C N 1
ATOM 5359 C CA . ALA C 1 163 ? 58.899 -4.681 -16.292 1.00 13.71 163 ALA C CA 1
ATOM 5360 C C . ALA C 1 163 ? 59.060 -6.090 -15.744 1.00 12.75 163 ALA C C 1
ATOM 5361 O O . ALA C 1 163 ? 58.239 -6.978 -16.019 1.00 13.82 163 ALA C O 1
ATOM 5363 N N . ALA C 1 164 ? 60.049 -6.276 -14.863 1.00 14.62 164 ALA C N 1
ATOM 5364 C CA . ALA C 1 164 ? 60.225 -7.577 -14.235 1.00 12.41 164 ALA C CA 1
ATOM 5365 C C . ALA C 1 164 ? 58.958 -7.983 -13.505 1.00 13.83 164 ALA C C 1
ATOM 5366 O O . ALA C 1 164 ? 58.507 -9.133 -13.619 1.00 13.16 164 ALA C O 1
ATOM 5368 N N . LEU C 1 165 ? 58.309 -7.020 -12.839 1.00 12.64 165 LEU C N 1
ATOM 5369 C CA . LEU C 1 165 ? 57.120 -7.353 -12.069 1.00 13.57 165 LEU C CA 1
ATOM 5370 C C . LEU C 1 165 ? 56.035 -7.898 -12.980 1.00 14.94 165 LEU C C 1
ATOM 5371 O O . LEU C 1 165 ? 55.421 -8.933 -12.680 1.00 12.51 165 LEU C O 1
ATOM 5376 N N . GLU C 1 166 ? 55.837 -7.259 -14.138 1.00 12.96 166 GLU C N 1
ATOM 5377 C CA . GLU C 1 166 ? 54.781 -7.732 -15.020 1.00 10.86 166 GLU C CA 1
ATOM 5378 C C . GLU C 1 166 ? 55.123 -9.116 -15.549 1.00 13.89 166 GLU C C 1
ATOM 5379 O O . GLU C 1 166 ? 54.252 -9.993 -15.622 1.00 12.72 166 GLU C O 1
ATOM 5385 N N . SER C 1 167 ? 56.410 -9.365 -15.809 1.00 13.71 167 SER C N 1
ATOM 5386 C CA . SER C 1 167 ? 56.804 -10.702 -16.232 1.00 13.64 167 SER C CA 1
ATOM 5387 C C . SER C 1 167 ? 56.530 -11.704 -15.121 1.00 14.33 167 SER C C 1
ATOM 5388 O O . SER C 1 167 ? 56.011 -12.801 -15.375 1.00 12.61 167 SER C O 1
ATOM 5391 N N . ALA C 1 168 ? 56.813 -11.318 -13.871 1.00 14.20 168 ALA C N 1
ATOM 5392 C CA . ALA C 1 168 ? 56.524 -12.209 -12.756 1.00 13.44 168 ALA C CA 1
ATOM 5393 C C . ALA C 1 168 ? 55.044 -12.553 -12.724 1.00 15.76 168 ALA C C 1
ATOM 5394 O O . ALA C 1 168 ? 54.674 -13.719 -12.517 1.00 16.86 168 ALA C O 1
ATOM 5396 N N . VAL C 1 169 ? 54.187 -11.567 -13.016 1.00 13.79 169 VAL C N 1
ATOM 5397 C CA . VAL C 1 169 ? 52.749 -11.811 -13.000 1.00 15.26 169 VAL C CA 1
ATOM 5398 C C . VAL C 1 169 ? 52.403 -12.945 -13.951 1.00 15.85 169 VAL C C 1
ATOM 5399 O O . VAL C 1 169 ? 51.571 -13.810 -13.642 1.00 14.23 169 VAL C O 1
ATOM 5403 N N . ARG C 1 170 ? 53.031 -12.960 -15.126 1.00 13.63 170 ARG C N 1
ATOM 5404 C CA . ARG C 1 170 ? 52.754 -14.035 -16.066 1.00 12.51 170 ARG C CA 1
ATOM 5405 C C . ARG C 1 170 ? 53.207 -15.371 -15.497 1.00 15.02 170 ARG C C 1
ATOM 5406 O O . ARG C 1 170 ? 52.425 -16.331 -15.443 1.00 18.90 170 ARG C O 1
ATOM 5414 N N . TYR C 1 171 ? 54.433 -15.425 -14.970 1.00 13.61 171 TYR C N 1
ATOM 5415 C CA . TYR C 1 171 ? 54.930 -16.717 -14.537 1.00 15.72 171 TYR C CA 1
ATOM 5416 C C . TYR C 1 171 ? 54.139 -17.221 -13.340 1.00 14.92 171 TYR C C 1
ATOM 5417 O O . TYR C 1 171 ? 53.748 -18.396 -13.291 1.00 17.15 171 TYR C O 1
ATOM 5426 N N . LEU C 1 172 ? 53.816 -16.321 -12.410 1.00 13.08 172 LEU C N 1
ATOM 5427 C CA . LEU C 1 172 ? 53.019 -16.725 -11.262 1.00 14.74 172 LEU C CA 1
ATOM 5428 C C . LEU C 1 172 ? 51.632 -17.171 -11.706 1.00 16.96 172 LEU C C 1
ATOM 5429 O O . LEU C 1 172 ? 51.104 -18.165 -11.189 1.00 16.32 172 LEU C O 1
ATOM 5434 N N . ALA C 1 173 ? 51.067 -16.506 -12.724 1.00 18.14 173 ALA C N 1
ATOM 5435 C CA . ALA C 1 173 ? 49.757 -16.920 -13.214 1.00 15.68 173 ALA C CA 1
ATOM 5436 C C . ALA C 1 173 ? 49.795 -18.370 -13.664 1.00 17.58 173 ALA C C 1
ATOM 5437 O O . ALA C 1 173 ? 48.836 -19.123 -13.455 1.00 16.94 173 ALA C O 1
ATOM 5439 N N . VAL C 1 174 ? 50.912 -18.788 -14.262 1.00 17.67 174 VAL C N 1
ATOM 5440 C CA . VAL C 1 174 ? 51.027 -20.181 -14.668 1.00 18.15 174 VAL C CA 1
ATOM 5441 C C . VAL C 1 174 ? 51.251 -21.067 -13.450 1.00 16.08 174 VAL C C 1
ATOM 5442 O O . VAL C 1 174 ? 50.628 -22.129 -13.319 1.00 22.81 174 VAL C O 1
ATOM 5446 N N . ASP C 1 175 ? 52.127 -20.643 -12.532 1.00 18.70 175 ASP C N 1
ATOM 5447 C CA . ASP C 1 175 ? 52.410 -21.459 -11.353 1.00 23.77 175 ASP C CA 1
ATOM 5448 C C . ASP C 1 175 ? 51.140 -21.706 -10.552 1.00 22.04 175 ASP C C 1
ATOM 5449 O O . ASP C 1 175 ? 50.840 -22.841 -10.165 1.00 28.40 175 ASP C O 1
ATOM 5454 N N . LEU C 1 176 ? 50.378 -20.651 -10.301 1.00 18.80 176 LEU C N 1
ATOM 5455 C CA . LEU C 1 176 ? 49.231 -20.734 -9.414 1.00 20.53 176 LEU C CA 1
ATOM 5456 C C . LEU C 1 176 ? 47.940 -21.130 -10.128 1.00 19.77 176 LEU C C 1
ATOM 5457 O O . LEU C 1 176 ? 46.980 -21.520 -9.457 1.00 18.85 176 LEU C O 1
ATOM 5462 N N . GLY C 1 177 ? 47.884 -21.012 -11.460 1.00 16.31 177 GLY C N 1
ATOM 5463 C CA . GLY C 1 177 ? 46.650 -21.316 -12.180 1.00 19.69 177 GLY C CA 1
ATOM 5464 C C . GLY C 1 177 ? 46.252 -22.778 -12.125 1.00 20.91 177 GLY C C 1
ATOM 5465 O O . GLY C 1 177 ? 45.067 -23.118 -12.148 1.00 22.16 177 GLY C O 1
ATOM 5466 N N . LYS C 1 178 ? 47.241 -23.654 -12.119 1.00 25.42 178 LYS C N 1
ATOM 5467 C CA . LYS C 1 178 ? 47.027 -25.061 -11.838 1.00 29.58 178 LYS C CA 1
ATOM 5468 C C . LYS C 1 178 ? 46.285 -25.285 -10.491 1.00 32.04 178 LYS C C 1
ATOM 5469 O O . LYS C 1 178 ? 45.606 -26.307 -10.336 1.00 31.00 178 LYS C O 1
ATOM 5475 N N . HIS C 1 179 ? 46.301 -24.325 -9.552 1.00 23.47 179 HIS C N 1
ATOM 5476 C CA . HIS C 1 179 ? 45.430 -24.417 -8.368 1.00 27.93 179 HIS C CA 1
ATOM 5477 C C . HIS C 1 179 ? 44.223 -23.471 -8.413 1.00 23.83 179 HIS C C 1
ATOM 5478 O O . HIS C 1 179 ? 43.655 -23.152 -7.359 1.00 26.03 179 HIS C O 1
ATOM 5485 N N . ASN C 1 180 ? 43.814 -23.035 -9.607 1.00 23.15 180 ASN C N 1
ATOM 5486 C CA . ASN C 1 180 ? 42.692 -22.104 -9.806 1.00 24.43 180 ASN C CA 1
ATOM 5487 C C . ASN C 1 180 ? 42.880 -20.819 -9.002 1.00 23.15 180 ASN C C 1
ATOM 5488 O O . ASN C 1 180 ? 41.935 -20.264 -8.437 1.00 20.88 180 ASN C O 1
ATOM 5493 N N . ILE C 1 181 ? 44.116 -20.326 -8.976 1.00 18.48 181 ILE C N 1
ATOM 5494 C CA . ILE C 1 181 ? 44.455 -19.040 -8.378 1.00 16.31 181 ILE C CA 1
ATOM 5495 C C . ILE C 1 181 ? 44.896 -18.098 -9.490 1.00 18.45 181 ILE C C 1
ATOM 5496 O O . ILE C 1 181 ? 45.643 -18.493 -10.393 1.00 18.08 181 ILE C O 1
ATOM 5501 N N . ARG C 1 182 ? 44.423 -16.857 -9.432 1.00 15.29 182 ARG C N 1
ATOM 5502 C CA . ARG C 1 182 ? 44.661 -15.867 -10.471 1.00 17.15 182 ARG C CA 1
ATOM 5503 C C . ARG C 1 182 ? 45.699 -14.856 -10.003 1.00 15.31 182 ARG C C 1
ATOM 5504 O O . ARG C 1 182 ? 45.808 -14.568 -8.810 1.00 14.35 182 ARG C O 1
ATOM 5512 N N . VAL C 1 183 ? 46.476 -14.327 -10.948 1.00 15.96 183 VAL C N 1
ATOM 5513 C CA . VAL C 1 183 ? 47.475 -13.297 -10.668 1.00 12.97 183 VAL C CA 1
ATOM 5514 C C . VAL C 1 183 ? 47.379 -12.234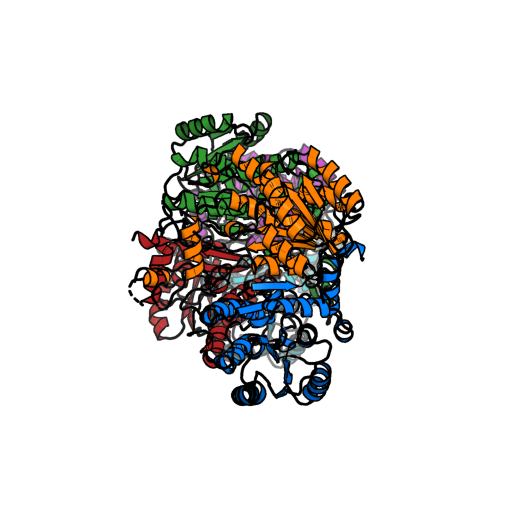 -11.753 1.00 12.52 183 VAL C C 1
ATOM 5515 O O . VAL C 1 183 ? 47.421 -12.557 -12.946 1.00 13.97 183 VAL C O 1
ATOM 5519 N N . ASN C 1 184 ? 47.258 -10.970 -11.344 1.00 12.88 184 ASN C N 1
ATOM 5520 C CA . ASN C 1 184 ? 47.116 -9.868 -12.288 1.00 11.38 184 ASN C CA 1
ATOM 5521 C C . ASN C 1 184 ? 47.860 -8.634 -11.792 1.00 13.61 184 ASN C C 1
ATOM 5522 O O . ASN C 1 184 ? 48.237 -8.530 -10.620 1.00 12.67 184 ASN C O 1
ATOM 5527 N N . ALA C 1 185 ? 48.070 -7.695 -12.714 1.00 12.90 185 ALA C N 1
ATOM 5528 C CA . ALA C 1 185 ? 48.633 -6.391 -12.398 1.00 10.77 185 ALA C CA 1
ATOM 5529 C C . ALA C 1 185 ? 47.691 -5.287 -12.858 1.00 15.14 185 ALA C C 1
ATOM 5530 O O . ALA C 1 185 ? 47.125 -5.350 -13.956 1.00 14.36 185 ALA C O 1
ATOM 5532 N N . LEU C 1 186 ? 47.524 -4.279 -12.008 1.00 14.72 186 LEU C N 1
ATOM 5533 C CA . LEU C 1 186 ? 46.801 -3.062 -12.354 1.00 12.14 186 LEU C CA 1
ATOM 5534 C C . LEU C 1 186 ? 47.827 -1.987 -12.690 1.00 12.65 186 LEU C C 1
ATOM 5535 O O . LEU C 1 186 ? 48.632 -1.608 -11.834 1.00 11.93 186 LEU C O 1
ATOM 5540 N N . SER C 1 187 ? 47.812 -1.509 -13.933 1.00 12.98 187 SER C N 1
ATOM 5541 C CA . SER C 1 187 ? 48.735 -0.460 -14.367 1.00 13.43 187 SER C CA 1
ATOM 5542 C C . SER C 1 187 ? 48.024 0.876 -14.211 1.00 13.58 187 SER C C 1
ATOM 5543 O O . SER C 1 187 ? 47.150 1.230 -15.012 1.00 13.20 187 SER C O 1
ATOM 5546 N N . ALA C 1 188 ? 48.399 1.624 -13.181 1.00 12.84 188 ALA C N 1
ATOM 5547 C CA . ALA C 1 188 ? 47.667 2.836 -12.848 1.00 13.98 188 ALA C CA 1
ATOM 5548 C C . ALA C 1 188 ? 48.301 4.056 -13.499 1.00 15.53 188 ALA C C 1
ATOM 5549 O O . ALA C 1 188 ? 49.525 4.139 -13.638 1.00 14.72 188 ALA C O 1
ATOM 5551 N N . GLY C 1 189 ? 47.459 4.990 -13.917 1.00 15.48 189 GLY C N 1
ATOM 5552 C CA . GLY C 1 189 ? 47.923 6.320 -14.216 1.00 15.78 189 GLY C CA 1
ATOM 5553 C C . GLY C 1 189 ? 48.166 7.098 -12.945 1.00 18.33 189 GLY C C 1
ATOM 5554 O O . GLY C 1 189 ? 47.778 6.692 -11.835 1.00 16.30 189 GLY C O 1
ATOM 5555 N N . PRO C 1 190 ? 48.822 8.246 -13.084 1.00 15.67 190 PRO C N 1
ATOM 5556 C CA . PRO C 1 190 ? 49.114 9.068 -11.903 1.00 15.91 190 PRO C CA 1
ATOM 5557 C C . PRO C 1 190 ? 47.853 9.695 -11.329 1.00 18.90 190 PRO C C 1
ATOM 5558 O O . PRO C 1 190 ? 46.924 10.059 -12.054 1.00 16.65 190 PRO C O 1
ATOM 5562 N N . ILE C 1 191 ? 47.825 9.788 -10.017 1.00 18.95 191 ILE C N 1
ATOM 5563 C CA . ILE C 1 191 ? 46.669 10.367 -9.292 1.00 21.40 191 ILE C CA 1
ATOM 5564 C C . ILE C 1 191 ? 47.057 11.725 -8.714 1.00 28.79 191 ILE C C 1
ATOM 5565 O O . ILE C 1 191 ? 48.077 11.865 -8.154 1.00 27.00 191 ILE C O 1
ATOM 5570 N N . ARG C 1 192 ? 46.185 12.682 -8.831 1.00 25.02 192 ARG C N 1
ATOM 5571 C CA . ARG C 1 192 ? 46.515 14.005 -8.315 1.00 32.01 192 ARG C CA 1
ATOM 5572 C C . ARG C 1 192 ? 46.292 14.047 -6.817 1.00 41.94 192 ARG C C 1
ATOM 5573 O O . ARG C 1 192 ? 45.207 13.795 -6.387 1.00 39.55 192 ARG C O 1
ATOM 5581 N N . THR C 1 193 ? 47.300 14.439 -6.069 1.00 41.10 193 THR C N 1
ATOM 5582 C CA . THR C 1 193 ? 47.090 14.579 -4.608 1.00 46.04 193 THR C CA 1
ATOM 5583 C C . THR C 1 193 ? 47.784 15.840 -4.127 1.00 50.39 193 THR C C 1
ATOM 5584 O O . THR C 1 193 ? 48.624 16.339 -4.797 1.00 47.89 193 THR C O 1
ATOM 5588 N N . LEU C 1 194 ? 47.437 16.242 -2.903 1.00 48.86 194 LEU C N 1
ATOM 5589 C CA . LEU C 1 194 ? 47.911 17.500 -2.272 1.00 57.03 194 LEU C CA 1
ATOM 5590 C C . LEU C 1 194 ? 49.433 17.572 -2.324 1.00 54.12 194 LEU C C 1
ATOM 5591 O O . LEU C 1 194 ? 49.925 18.404 -2.990 1.00 54.30 194 LEU C O 1
ATOM 5596 N N . ALA C 1 195 ? 50.086 16.572 -1.791 1.00 53.98 195 ALA C N 1
ATOM 5597 C CA . ALA C 1 195 ? 51.541 16.493 -1.605 1.00 57.16 195 ALA C CA 1
ATOM 5598 C C . ALA C 1 195 ? 52.206 16.290 -2.945 1.00 57.37 195 ALA C C 1
ATOM 5599 O O . ALA C 1 195 ? 53.165 16.960 -3.238 1.00 53.88 195 ALA C O 1
ATOM 5601 N N . SER C 1 196 ? 51.591 15.422 -3.734 1.00 54.96 196 SER C N 1
ATOM 5602 C CA . SER C 1 196 ? 52.117 14.989 -5.052 1.00 57.27 196 SER C CA 1
ATOM 5603 C C . SER C 1 196 ? 52.075 16.106 -6.067 1.00 54.31 196 SER C C 1
ATOM 5604 O O . SER C 1 196 ? 52.874 16.079 -6.960 1.00 53.04 196 SER C O 1
ATOM 5607 N N . SER C 1 197 ? 51.203 17.076 -5.903 1.00 53.03 197 SER C N 1
ATOM 5608 C CA . SER C 1 197 ? 51.307 18.190 -6.854 1.00 52.82 197 SER C CA 1
ATOM 5609 C C . SER C 1 197 ? 52.242 19.269 -6.313 1.00 55.94 197 SER C C 1
ATOM 5610 O O . SER C 1 197 ? 52.196 20.300 -6.840 1.00 59.47 197 SER C O 1
ATOM 5613 N N . GLY C 1 198 ? 52.939 19.069 -5.207 1.00 53.10 198 GLY C N 1
ATOM 5614 C CA . GLY C 1 198 ? 53.949 20.029 -4.757 1.00 53.19 198 GLY C CA 1
ATOM 5615 C C . GLY C 1 198 ? 55.305 19.667 -5.316 1.00 51.08 198 GLY C C 1
ATOM 5616 O O . GLY C 1 198 ? 56.193 20.473 -5.245 1.00 52.15 198 GLY C O 1
ATOM 5617 N N . ILE C 1 199 ? 55.449 18.476 -5.872 1.00 47.99 199 ILE C N 1
ATOM 5618 C CA . ILE C 1 199 ? 56.739 18.101 -6.497 1.00 41.88 199 ILE C CA 1
ATOM 5619 C C . ILE C 1 199 ? 56.640 18.501 -7.968 1.00 42.77 199 ILE C C 1
ATOM 5620 O O . ILE C 1 199 ? 55.710 18.084 -8.606 1.00 39.58 199 ILE C O 1
ATOM 5625 N N . ALA C 1 200 ? 57.603 19.217 -8.493 1.00 34.21 200 ALA C N 1
ATOM 5626 C CA . ALA C 1 200 ? 57.491 19.695 -9.878 1.00 36.47 200 ALA C CA 1
ATOM 5627 C C . ALA C 1 200 ? 57.436 18.568 -10.921 1.00 34.67 200 ALA C C 1
ATOM 5628 O O . ALA C 1 200 ? 56.700 18.710 -11.840 1.00 32.38 200 ALA C O 1
ATOM 5630 N N . ASP C 1 201 ? 58.242 17.539 -10.808 1.00 28.06 201 ASP C N 1
ATOM 5631 C CA . ASP C 1 201 ? 58.222 16.482 -11.835 1.00 32.35 201 ASP C CA 1
ATOM 5632 C C . ASP C 1 201 ? 56.878 15.728 -11.854 1.00 33.64 201 ASP C C 1
ATOM 5633 O O . ASP C 1 201 ? 56.400 15.393 -12.926 1.00 29.33 201 ASP C O 1
ATOM 5638 N N . PHE C 1 202 ? 56.325 15.443 -10.685 1.00 30.45 202 PHE C N 1
ATOM 5639 C CA . PHE C 1 202 ? 55.048 14.724 -10.621 1.00 30.17 202 PHE C CA 1
ATOM 5640 C C . PHE C 1 202 ? 53.941 15.573 -11.186 1.00 29.71 202 PHE C C 1
ATOM 5641 O O . PHE C 1 202 ? 53.170 15.082 -11.904 1.00 29.72 202 PHE C O 1
ATOM 5649 N N . ARG C 1 203 ? 53.935 16.856 -10.857 1.00 29.40 203 ARG C N 1
ATOM 5650 C CA . ARG C 1 203 ? 52.955 17.828 -11.384 1.00 29.73 203 ARG C CA 1
ATOM 5651 C C . ARG C 1 203 ? 53.055 17.859 -12.914 1.00 22.61 203 ARG C C 1
ATOM 5652 O O . ARG C 1 203 ? 52.085 17.868 -13.512 1.00 23.17 203 ARG C O 1
ATOM 5660 N N . MET C 1 204 ? 54.231 17.810 -13.489 1.00 24.16 204 MET C N 1
ATOM 5661 C CA . MET C 1 204 ? 54.338 17.835 -14.957 1.00 25.89 204 MET C CA 1
ATOM 5662 C C . MET C 1 204 ? 53.722 16.571 -15.560 1.00 24.46 204 MET C C 1
ATOM 5663 O O . MET C 1 204 ? 53.010 16.699 -16.491 1.00 23.18 204 MET C O 1
ATOM 5668 N N . ILE C 1 205 ? 54.018 15.401 -15.032 1.00 22.65 205 ILE C N 1
ATOM 5669 C CA . ILE C 1 205 ? 53.498 14.140 -15.604 1.00 21.11 205 ILE C CA 1
ATOM 5670 C C . ILE C 1 205 ? 51.997 14.078 -15.405 1.00 21.81 205 ILE C C 1
ATOM 5671 O O . ILE C 1 205 ? 51.346 13.649 -16.235 1.00 19.48 205 ILE C O 1
ATOM 5676 N N . LEU C 1 206 ? 51.531 14.553 -14.279 1.00 18.55 206 LEU C N 1
ATOM 5677 C CA . LEU C 1 206 ? 50.097 14.607 -13.966 1.00 17.54 206 LEU C CA 1
ATOM 5678 C C . LEU C 1 206 ? 49.433 15.538 -14.980 1.00 20.65 206 LEU C C 1
ATOM 5679 O O . LEU C 1 206 ? 48.488 15.162 -15.513 1.00 18.60 206 LEU C O 1
ATOM 5684 N N . LYS C 1 207 ? 49.978 16.703 -15.247 1.00 16.53 207 LYS C N 1
ATOM 5685 C CA . LYS C 1 207 ? 49.303 17.576 -16.205 1.00 18.30 207 LYS C CA 1
ATOM 5686 C C . LYS C 1 207 ? 49.409 17.030 -17.625 1.00 15.64 207 LYS C C 1
ATOM 5687 O O . LYS C 1 207 ? 48.474 17.177 -18.419 1.00 16.26 207 LYS C O 1
ATOM 5693 N N . TRP C 1 208 ? 50.541 16.413 -17.970 1.00 17.41 208 TRP C N 1
ATOM 5694 C CA . TRP C 1 208 ? 50.685 15.811 -19.293 1.00 18.08 208 TRP C CA 1
ATOM 5695 C C . TRP C 1 208 ? 49.638 14.725 -19.502 1.00 13.93 208 TRP C C 1
ATOM 5696 O O . TRP C 1 208 ? 48.969 14.676 -20.544 1.00 16.25 208 TRP C O 1
ATOM 5707 N N . ASN C 1 209 ? 49.490 13.839 -18.515 1.00 15.60 209 ASN C N 1
ATOM 5708 C CA . ASN C 1 209 ? 48.412 12.857 -18.525 1.00 17.25 209 ASN C CA 1
ATOM 5709 C C . ASN C 1 209 ? 47.042 13.511 -18.672 1.00 17.07 209 ASN C C 1
ATOM 5710 O O . ASN C 1 209 ? 46.233 13.091 -19.504 1.00 16.94 209 ASN C O 1
ATOM 5715 N N . GLU C 1 210 ? 46.753 14.530 -17.855 1.00 13.92 210 GLU C N 1
ATOM 5716 C CA . GLU C 1 210 ? 45.431 15.154 -17.907 1.00 16.04 210 GLU C CA 1
ATOM 5717 C C . GLU C 1 210 ? 45.139 15.743 -19.282 1.00 16.54 210 GLU C C 1
ATOM 5718 O O . GLU C 1 210 ? 44.027 15.604 -19.804 1.00 18.10 210 GLU C O 1
ATOM 5724 N N . ILE C 1 211 ? 46.124 16.407 -19.883 1.00 14.45 211 ILE C N 1
ATOM 5725 C CA . ILE C 1 211 ? 45.898 17.078 -21.157 1.00 16.55 211 ILE C CA 1
ATOM 5726 C C . ILE C 1 211 ? 45.767 16.066 -22.288 1.00 14.59 211 ILE C C 1
ATOM 5727 O O . ILE C 1 211 ? 44.942 16.234 -23.195 1.00 14.97 211 ILE C O 1
ATOM 5732 N N . ASN C 1 212 ? 46.566 14.997 -22.256 1.00 14.10 212 ASN C N 1
ATOM 5733 C CA . ASN C 1 212 ? 46.703 14.141 -23.427 1.00 14.09 212 ASN C CA 1
ATOM 5734 C C . ASN C 1 212 ? 45.919 12.837 -23.348 1.00 17.07 212 ASN C C 1
ATOM 5735 O O . ASN C 1 212 ? 45.792 12.154 -24.370 1.00 15.98 212 ASN C O 1
ATOM 5740 N N . ALA C 1 213 ? 45.392 12.470 -22.184 1.00 13.31 213 ALA C N 1
ATOM 5741 C CA . ALA C 1 213 ? 44.625 11.240 -22.102 1.00 12.89 213 ALA C CA 1
ATOM 5742 C C . ALA C 1 213 ? 43.319 11.380 -22.883 1.00 17.00 213 ALA C C 1
ATOM 5743 O O . ALA C 1 213 ? 42.758 12.475 -22.975 1.00 14.88 213 ALA C O 1
ATOM 5745 N N . PRO C 1 214 ? 42.838 10.290 -23.487 1.00 12.66 214 PRO C N 1
ATOM 5746 C CA . PRO C 1 214 ? 41.533 10.342 -24.168 1.00 13.62 214 PRO C CA 1
ATOM 5747 C C . PRO C 1 214 ? 40.431 10.959 -23.323 1.00 15.15 214 PRO C C 1
ATOM 5748 O O . PRO C 1 214 ? 39.660 11.783 -23.827 1.00 17.47 214 PRO C O 1
ATOM 5752 N N . LEU C 1 215 ? 40.351 10.605 -22.040 1.00 15.72 215 LEU C N 1
ATOM 5753 C CA . LEU C 1 215 ? 39.301 11.124 -21.172 1.00 14.02 215 LEU C CA 1
ATOM 5754 C C . LEU C 1 215 ? 39.638 12.483 -20.564 1.00 18.11 215 LEU C C 1
ATOM 5755 O O . LEU C 1 215 ? 38.828 13.007 -19.789 1.00 15.28 215 LEU C O 1
ATOM 5760 N N . ARG C 1 216 ? 40.803 13.054 -20.887 1.00 17.20 216 ARG C N 1
ATOM 5761 C CA . ARG C 1 216 ? 41.156 14.426 -20.501 1.00 17.13 216 ARG C CA 1
ATOM 5762 C C . ARG C 1 216 ? 40.990 14.658 -19.000 1.00 18.40 216 ARG C C 1
ATOM 5763 O O . ARG C 1 216 ? 40.478 15.688 -18.557 1.00 18.50 216 ARG C O 1
ATOM 5771 N N . LYS C 1 217 ? 41.438 13.684 -18.214 1.00 16.43 217 LYS C N 1
ATOM 5772 C CA . LYS C 1 217 ? 41.354 13.728 -16.762 1.00 17.80 217 LYS C CA 1
ATOM 5773 C C . LYS C 1 217 ? 42.434 12.814 -16.212 1.00 19.05 217 LYS C C 1
ATOM 5774 O O . LYS C 1 217 ? 42.930 11.928 -16.913 1.00 18.92 217 LYS C O 1
ATOM 5780 N N . ASN C 1 218 ? 42.803 13.038 -14.954 1.00 18.11 218 ASN C N 1
ATOM 5781 C CA . ASN C 1 218 ? 43.573 12.045 -14.221 1.00 18.41 218 ASN C CA 1
ATOM 5782 C C . ASN C 1 218 ? 42.621 11.052 -13.570 1.00 17.06 218 ASN C C 1
ATOM 5783 O O . ASN C 1 218 ? 41.495 11.396 -13.201 1.00 16.50 218 ASN C O 1
ATOM 5788 N N . VAL C 1 219 ? 43.076 9.803 -13.451 1.00 17.58 219 VAL C N 1
ATOM 5789 C CA . VAL C 1 219 ? 42.276 8.812 -12.747 1.00 16.01 219 VAL C CA 1
ATOM 5790 C C . VAL C 1 219 ? 42.244 9.169 -11.269 1.00 17.56 219 VAL C C 1
ATOM 5791 O O . VAL C 1 219 ? 43.163 9.803 -10.735 1.00 19.24 219 VAL C O 1
ATOM 5795 N N . SER C 1 220 ? 41.170 8.773 -10.604 1.00 15.44 220 SER C N 1
ATOM 5796 C CA . SER C 1 220 ? 41.031 8.989 -9.175 1.00 17.89 220 SER C CA 1
ATOM 5797 C C . SER C 1 220 ? 41.422 7.727 -8.415 1.00 18.75 220 SER C C 1
ATOM 5798 O O . SER C 1 220 ? 41.496 6.628 -8.974 1.00 16.12 220 SER C O 1
ATOM 5801 N N . LEU C 1 221 ? 41.668 7.901 -7.116 1.00 16.70 221 LEU C N 1
ATOM 5802 C CA . LEU C 1 221 ? 41.921 6.747 -6.264 1.00 16.63 221 LEU C CA 1
ATOM 5803 C C . LEU C 1 221 ? 40.729 5.801 -6.251 1.00 14.74 221 LEU C C 1
ATOM 5804 O O . LEU C 1 221 ? 40.901 4.578 -6.219 1.00 14.71 221 LEU C O 1
ATOM 5809 N N . GLU C 1 222 ? 39.512 6.347 -6.282 1.00 15.61 222 GLU C N 1
ATOM 5810 C CA . GLU C 1 222 ? 38.324 5.502 -6.330 1.00 18.34 222 GLU C CA 1
ATOM 5811 C C . GLU C 1 222 ? 38.291 4.649 -7.596 1.00 18.36 222 GLU C C 1
ATOM 5812 O O . GLU C 1 222 ? 37.887 3.482 -7.553 1.00 15.56 222 GLU C O 1
ATOM 5818 N N . GLU C 1 223 ? 38.693 5.216 -8.737 1.00 15.70 223 GLU C N 1
ATOM 5819 C CA . GLU C 1 223 ? 38.669 4.457 -9.986 1.00 13.91 223 GLU C CA 1
ATOM 5820 C C . GLU C 1 223 ? 39.685 3.317 -9.970 1.00 14.73 223 GLU C C 1
ATOM 5821 O O . GLU C 1 223 ? 39.376 2.184 -10.378 1.00 15.81 223 GLU C O 1
ATOM 5827 N N . VAL C 1 224 ? 40.890 3.585 -9.460 1.00 13.93 224 VAL C N 1
ATOM 5828 C CA . VAL C 1 224 ? 41.888 2.530 -9.316 1.00 14.36 224 VAL C CA 1
ATOM 5829 C C . VAL C 1 224 ? 41.398 1.471 -8.336 1.00 11.97 224 VAL C C 1
ATOM 5830 O O . VAL C 1 224 ? 41.562 0.267 -8.564 1.00 13.18 224 VAL C O 1
ATOM 5834 N N . GLY C 1 225 ? 40.775 1.907 -7.237 1.00 13.39 225 GLY C N 1
ATOM 5835 C CA . GLY C 1 225 ? 40.276 0.968 -6.245 1.00 14.45 225 GLY C CA 1
ATOM 5836 C C . GLY C 1 225 ? 39.180 0.067 -6.780 1.00 14.46 225 GLY C C 1
ATOM 5837 O O . GLY C 1 225 ? 39.144 -1.126 -6.475 1.00 15.31 225 GLY C O 1
ATOM 5838 N N . ASN C 1 226 ? 38.267 0.623 -7.580 1.00 14.75 226 ASN C N 1
ATOM 5839 C CA . ASN C 1 226 ? 37.194 -0.192 -8.143 1.00 18.20 226 ASN C CA 1
ATOM 5840 C C . ASN C 1 226 ? 37.734 -1.182 -9.169 1.00 13.21 226 ASN C C 1
ATOM 5841 O O . ASN C 1 226 ? 37.303 -2.343 -9.206 1.00 14.44 226 ASN C O 1
ATOM 5846 N N . ALA C 1 227 ? 38.688 -0.754 -10.000 1.00 12.63 227 ALA C N 1
ATOM 5847 C CA . ALA C 1 227 ? 39.305 -1.700 -10.929 1.00 14.95 227 ALA C CA 1
ATOM 5848 C C . ALA C 1 227 ? 40.029 -2.819 -10.180 1.00 13.10 227 ALA C C 1
ATOM 5849 O O . ALA C 1 227 ? 39.940 -4.001 -10.556 1.00 14.44 227 ALA C O 1
ATOM 5851 N N . GLY C 1 228 ? 40.733 -2.469 -9.101 1.00 12.51 228 GLY C N 1
ATOM 5852 C CA . GLY C 1 228 ? 41.381 -3.487 -8.296 1.00 11.25 228 GLY C CA 1
ATOM 5853 C C . GLY C 1 228 ? 40.387 -4.454 -7.687 1.00 12.92 228 GLY C C 1
ATOM 5854 O O . GLY C 1 228 ? 40.583 -5.671 -7.722 1.00 12.00 228 GLY C O 1
ATOM 5855 N N . MET C 1 229 ? 39.306 -3.919 -7.113 1.00 13.82 229 MET C N 1
ATOM 5856 C CA . MET C 1 229 ? 38.249 -4.758 -6.563 1.00 17.07 229 MET C CA 1
ATOM 5857 C C . MET C 1 229 ? 37.728 -5.737 -7.604 1.00 14.34 229 MET C C 1
ATOM 5858 O O . MET C 1 229 ? 37.536 -6.923 -7.317 1.00 13.47 229 MET C O 1
ATOM 5863 N N . TYR C 1 230 ? 37.486 -5.249 -8.823 1.00 16.74 230 TYR C N 1
ATOM 5864 C CA . TYR C 1 230 ? 37.024 -6.130 -9.891 1.00 14.48 230 TYR C CA 1
ATOM 5865 C C . TYR C 1 230 ? 38.011 -7.267 -10.120 1.00 13.18 230 TYR C C 1
ATOM 5866 O O . TYR C 1 230 ? 37.622 -8.440 -10.176 1.00 13.90 230 TYR C O 1
ATOM 5875 N N . LEU C 1 231 ? 39.304 -6.938 -10.230 1.00 12.68 231 LEU C N 1
ATOM 5876 C CA . LEU C 1 231 ? 40.292 -7.987 -10.483 1.00 13.65 231 LEU C CA 1
ATOM 5877 C C . LEU C 1 231 ? 40.410 -8.959 -9.310 1.00 14.15 231 LEU C C 1
ATOM 5878 O O . LEU C 1 231 ? 40.774 -10.124 -9.509 1.00 14.95 231 LEU C O 1
ATOM 5883 N N . LEU C 1 232 ? 40.110 -8.508 -8.090 1.00 16.32 232 LEU C N 1
ATOM 5884 C CA . LEU C 1 232 ? 40.161 -9.381 -6.921 1.00 13.38 232 LEU C CA 1
ATOM 5885 C C . LEU C 1 232 ? 38.892 -10.205 -6.748 1.00 17.50 232 LEU C C 1
ATOM 5886 O O . LEU C 1 232 ? 38.912 -11.217 -6.035 1.00 17.73 232 LEU C O 1
ATOM 5891 N N . SER C 1 233 ? 37.801 -9.797 -7.384 1.00 14.71 233 SER C N 1
ATOM 5892 C CA . SER C 1 233 ? 36.502 -10.421 -7.215 1.00 13.53 233 SER C CA 1
ATOM 5893 C C . SER C 1 233 ? 36.302 -11.545 -8.226 1.00 18.33 233 SER C C 1
ATOM 5894 O O . SER C 1 233 ? 37.016 -11.661 -9.224 1.00 15.54 233 SER C O 1
ATOM 5897 N N . SER C 1 234 ? 35.284 -12.367 -7.967 1.00 14.82 234 SER C N 1
ATOM 5898 C CA . SER C 1 234 ? 34.927 -13.428 -8.896 1.00 17.12 234 SER C CA 1
ATOM 5899 C C . SER C 1 234 ? 34.389 -12.886 -10.213 1.00 15.35 234 SER C C 1
ATOM 5900 O O . SER C 1 234 ? 34.244 -13.658 -11.166 1.00 16.00 234 SER C O 1
ATOM 5903 N N . LEU C 1 235 ? 34.060 -11.594 -10.281 1.00 15.72 235 LEU C N 1
ATOM 5904 C CA . LEU C 1 235 ? 33.673 -10.999 -11.556 1.00 17.22 235 LEU C CA 1
ATOM 5905 C C . LEU C 1 235 ? 34.753 -11.196 -12.613 1.00 15.01 235 LEU C C 1
ATOM 5906 O O . LEU C 1 235 ? 34.438 -11.338 -13.800 1.00 16.77 235 LEU C O 1
ATOM 5911 N N . SER C 1 236 ? 36.028 -11.212 -12.205 1.00 14.15 236 SER C N 1
ATOM 5912 C CA . SER C 1 236 ? 37.146 -11.362 -13.130 1.00 15.49 236 SER C CA 1
ATOM 5913 C C . SER C 1 236 ? 37.702 -12.780 -13.129 1.00 15.18 236 SER C C 1
ATOM 5914 O O . SER C 1 236 ? 38.843 -13.006 -13.550 1.00 15.63 236 SER C O 1
ATOM 5917 N N . SER C 1 237 ? 36.894 -13.726 -12.665 1.00 17.74 237 SER C N 1
ATOM 5918 C CA . SER C 1 237 ? 37.077 -15.165 -12.747 1.00 18.46 237 SER C CA 1
ATOM 5919 C C . SER C 1 237 ? 37.831 -15.654 -13.982 1.00 21.61 237 SER C C 1
ATOM 5920 O O . SER C 1 237 ? 38.694 -16.534 -13.892 1.00 17.99 237 SER C O 1
ATOM 5923 N N . GLY C 1 238 ? 37.523 -15.079 -15.137 1.00 15.33 238 GLY C N 1
ATOM 5924 C CA . GLY C 1 238 ? 38.180 -15.435 -16.374 1.00 15.98 238 GLY C CA 1
ATOM 5925 C C . GLY C 1 238 ? 39.448 -14.694 -16.717 1.00 17.39 238 GLY C C 1
ATOM 5926 O O . GLY C 1 238 ? 39.996 -14.919 -17.800 1.00 16.53 238 GLY C O 1
ATOM 5927 N N . VAL C 1 239 ? 39.944 -13.829 -15.836 1.00 13.93 239 VAL C N 1
ATOM 5928 C CA . VAL C 1 239 ? 41.057 -12.933 -16.136 1.00 14.61 239 VAL C CA 1
ATOM 5929 C C . VAL C 1 239 ? 42.249 -13.341 -15.284 1.00 14.18 239 VAL C C 1
ATOM 5930 O O . VAL C 1 239 ? 42.173 -13.316 -14.050 1.00 12.93 239 VAL C O 1
ATOM 5934 N N . SER C 1 240 ? 43.359 -13.691 -15.930 1.00 14.70 240 SER C N 1
ATOM 5935 C CA . SER C 1 240 ? 44.585 -13.943 -15.189 1.00 12.50 240 SER C CA 1
ATOM 5936 C C . SER C 1 240 ? 45.782 -13.625 -16.074 1.00 12.33 240 SER C C 1
ATOM 5937 O O . SER C 1 240 ? 45.700 -13.687 -17.305 1.00 14.28 240 SER C O 1
ATOM 5940 N N . GLY C 1 241 ? 46.896 -13.284 -15.430 1.00 13.02 241 GLY C N 1
ATOM 5941 C CA . GLY C 1 241 ? 48.083 -12.871 -16.155 1.00 13.35 241 GLY C CA 1
ATOM 5942 C C . GLY C 1 241 ? 47.939 -11.572 -16.912 1.00 13.12 241 GLY C C 1
ATOM 5943 O O . GLY C 1 241 ? 48.736 -11.298 -17.813 1.00 14.33 241 GLY C O 1
ATOM 5944 N N . GLU C 1 242 ? 46.953 -10.753 -16.561 1.00 14.60 242 GLU C N 1
ATOM 5945 C CA . GLU C 1 242 ? 46.621 -9.544 -17.299 1.00 16.20 242 GLU C CA 1
ATOM 5946 C C . GLU C 1 242 ? 47.285 -8.326 -16.671 1.00 14.88 242 GLU C C 1
ATOM 5947 O O . GLU C 1 242 ? 47.361 -8.208 -15.446 1.00 15.76 242 GLU C O 1
ATOM 5953 N N . VAL C 1 243 ? 47.772 -7.426 -17.517 1.00 14.24 243 VAL C N 1
ATOM 5954 C CA . VAL C 1 243 ? 48.153 -6.083 -17.095 1.00 12.81 243 VAL C CA 1
ATOM 5955 C C . VAL C 1 243 ? 47.026 -5.151 -17.525 1.00 15.15 243 VAL C C 1
ATOM 5956 O O . VAL C 1 243 ? 46.849 -4.877 -18.718 1.00 14.84 243 VAL C O 1
ATOM 5960 N N . HIS C 1 244 ? 46.261 -4.665 -16.553 1.00 13.63 244 HIS C N 1
ATOM 5961 C CA . HIS C 1 244 ? 45.009 -3.951 -16.787 1.00 15.65 244 HIS C CA 1
ATOM 5962 C C . HIS C 1 244 ? 45.225 -2.460 -16.552 1.00 15.86 244 HIS C C 1
ATOM 5963 O O . HIS C 1 244 ? 45.523 -2.044 -15.426 1.00 11.96 244 HIS C O 1
ATOM 5970 N N . PHE C 1 245 ? 45.061 -1.661 -17.604 1.00 12.90 245 PHE C N 1
ATOM 5971 C CA . PHE C 1 245 ? 45.367 -0.235 -17.553 1.00 10.10 245 PHE C CA 1
ATOM 5972 C C . PHE C 1 245 ? 44.177 0.546 -17.007 1.00 13.80 245 PHE C C 1
ATOM 5973 O O . PHE C 1 245 ? 43.072 0.485 -17.559 1.00 11.49 245 PHE C O 1
ATOM 5981 N N . VAL C 1 246 ? 44.409 1.273 -15.919 1.00 13.93 246 VAL C N 1
ATOM 5982 C CA . VAL C 1 246 ? 43.426 2.189 -15.356 1.00 14.25 246 VAL C CA 1
ATOM 5983 C C . VAL C 1 246 ? 44.062 3.569 -15.377 1.00 13.76 246 VAL C C 1
ATOM 5984 O O . VAL C 1 246 ? 44.633 4.021 -14.379 1.00 15.63 246 VAL C O 1
ATOM 5988 N N . ASP C 1 247 ? 43.981 4.236 -16.534 1.00 13.84 247 ASP C N 1
ATOM 5989 C CA . ASP C 1 247 ? 44.802 5.418 -16.775 1.00 11.39 247 ASP C CA 1
ATOM 5990 C C . ASP C 1 247 ? 44.095 6.453 -17.643 1.00 14.35 247 ASP C C 1
ATOM 5991 O O . ASP C 1 247 ? 44.773 7.247 -18.307 1.00 11.33 247 ASP C O 1
ATOM 5996 N N . ALA C 1 248 ? 42.763 6.454 -17.671 1.00 12.59 248 ALA C N 1
ATOM 5997 C CA . ALA C 1 248 ? 41.965 7.356 -18.497 1.00 16.10 248 ALA C CA 1
ATOM 5998 C C . ALA C 1 248 ? 42.265 7.191 -19.982 1.00 14.57 248 ALA C C 1
ATOM 5999 O O . ALA C 1 248 ? 42.000 8.098 -20.774 1.00 12.21 248 ALA C O 1
ATOM 6001 N N . GLY C 1 249 ? 42.808 6.037 -20.372 1.00 9.91 249 GLY C N 1
ATOM 6002 C CA . GLY C 1 249 ? 43.122 5.759 -21.755 1.00 11.93 249 GLY C CA 1
ATOM 6003 C C . GLY C 1 249 ? 44.486 6.218 -22.214 1.00 12.10 249 GLY C C 1
ATOM 6004 O O . GLY C 1 249 ? 44.795 6.073 -23.407 1.00 11.33 249 GLY C O 1
ATOM 6005 N N . TYR C 1 250 ? 45.309 6.767 -21.314 1.00 11.26 250 TYR C N 1
ATOM 6006 C CA . TYR C 1 250 ? 46.550 7.417 -21.729 1.00 13.39 250 TYR C CA 1
ATOM 6007 C C . TYR C 1 250 ? 47.414 6.490 -22.574 1.00 11.59 250 TYR C C 1
ATOM 6008 O O . TYR C 1 250 ? 48.060 6.929 -23.534 1.00 15.85 250 TYR C O 1
ATOM 6017 N N . HIS C 1 251 ? 47.420 5.199 -22.236 1.00 13.67 251 HIS C N 1
ATOM 6018 C CA . HIS C 1 251 ? 48.277 4.206 -22.877 1.00 14.97 251 HIS C CA 1
ATOM 6019 C C . HIS C 1 251 ? 48.092 4.101 -24.390 1.00 13.73 251 HIS C C 1
ATOM 6020 O O . HIS C 1 251 ? 48.982 3.575 -25.065 1.00 15.44 251 HIS C O 1
ATOM 6027 N N . VAL C 1 252 ? 46.955 4.541 -24.942 1.00 13.34 252 VAL C N 1
ATOM 6028 C CA . VAL C 1 252 ? 46.755 4.419 -26.389 1.00 13.56 252 VAL C CA 1
ATOM 6029 C C . VAL C 1 252 ? 47.451 5.504 -27.195 1.00 15.15 252 VAL C C 1
ATOM 6030 O O . VAL C 1 252 ? 47.578 5.366 -28.419 1.00 13.71 252 VAL C O 1
ATOM 6034 N N . MET C 1 253 ? 47.909 6.577 -26.558 1.00 14.62 253 MET C N 1
ATOM 6035 C CA . MET C 1 253 ? 48.392 7.732 -27.302 1.00 14.35 253 MET C CA 1
ATOM 6036 C C . MET C 1 253 ? 49.785 7.460 -27.856 1.00 14.85 253 MET C C 1
ATOM 6037 O O . MET C 1 253 ? 50.684 7.040 -27.122 1.00 17.32 253 MET C O 1
ATOM 6042 N N . GLY C 1 254 ? 49.952 7.669 -29.157 1.00 15.97 254 GLY C N 1
ATOM 6043 C CA . GLY C 1 254 ? 51.252 7.559 -29.780 1.00 17.31 254 GLY C CA 1
ATOM 6044 C C . GLY C 1 254 ? 51.987 8.868 -29.900 1.00 16.94 254 GLY C C 1
ATOM 6045 O O . GLY C 1 254 ? 53.142 8.899 -30.337 1.00 15.24 254 GLY C O 1
ATOM 6046 N N . MET C 1 255 ? 51.349 9.953 -29.484 1.00 14.43 255 MET C N 1
ATOM 6047 C CA . MET C 1 255 ? 51.875 11.304 -29.613 1.00 15.52 255 MET C CA 1
ATOM 6048 C C . MET C 1 255 ? 51.001 12.205 -28.750 1.00 17.76 255 MET C C 1
ATOM 6049 O O . MET C 1 255 ? 50.033 11.750 -28.134 1.00 12.27 255 MET C O 1
ATOM 6054 N N . GLY C 1 256 ? 51.364 13.483 -28.686 1.00 17.77 256 GLY C N 1
ATOM 6055 C CA . GLY C 1 256 ? 50.522 14.444 -28.003 1.00 18.87 256 GLY C CA 1
ATOM 6056 C C . GLY C 1 256 ? 49.207 14.649 -28.732 1.00 19.42 256 GLY C C 1
ATOM 6057 O O . GLY C 1 256 ? 49.119 14.527 -29.953 1.00 23.50 256 GLY C O 1
ATOM 6058 N N . ALA C 1 257 ? 48.160 14.930 -27.963 1.00 19.90 257 ALA C N 1
ATOM 6059 C CA . ALA C 1 257 ? 46.874 15.252 -28.563 1.00 18.84 257 ALA C CA 1
ATOM 6060 C C . ALA C 1 257 ? 46.941 16.614 -29.244 1.00 24.29 257 ALA C C 1
ATOM 6061 O O . ALA C 1 257 ? 47.696 17.500 -28.843 1.00 22.03 257 ALA C O 1
ATOM 6063 N N . VAL C 1 258 ? 46.140 16.767 -30.290 1.00 25.24 258 VAL C N 1
ATOM 6064 C CA . VAL C 1 258 ? 46.091 17.977 -31.092 1.00 28.21 258 VAL C CA 1
ATOM 6065 C C . VAL C 1 258 ? 44.619 18.325 -31.231 1.00 34.05 258 VAL C C 1
ATOM 6066 O O . VAL C 1 258 ? 43.743 17.497 -30.970 1.00 31.71 258 VAL C O 1
ATOM 6070 N N . GLU C 1 259 ? 44.333 19.582 -31.512 1.00 32.81 259 GLU C N 1
ATOM 6071 C CA . GLU C 1 259 ? 42.997 19.768 -32.059 1.00 41.60 259 GLU C CA 1
ATOM 6072 C C . GLU C 1 259 ? 43.177 20.251 -33.491 1.00 43.05 259 GLU C C 1
ATOM 6073 O O . GLU C 1 259 ? 44.259 20.724 -33.876 1.00 45.37 259 GLU C O 1
ATOM 6079 N N . GLU C 1 260 ? 42.120 20.154 -34.295 1.00 50.19 260 GLU C N 1
ATOM 6080 C CA . GLU C 1 260 ? 42.072 20.786 -35.606 1.00 55.10 260 GLU C CA 1
ATOM 6081 C C . GLU C 1 260 ? 41.197 22.027 -35.590 1.00 58.92 260 GLU C C 1
ATOM 6082 O O . GLU C 1 260 ? 40.110 22.023 -35.011 1.00 52.48 260 GLU C O 1
ATOM 6088 N N . LYS C 1 261 ? 41.692 23.083 -36.230 1.00 59.33 261 LYS C N 1
ATOM 6089 C CA . LYS C 1 261 ? 40.930 24.345 -36.369 1.00 61.79 261 LYS C CA 1
ATOM 6090 C C . LYS C 1 261 ? 41.399 25.076 -37.625 1.00 62.11 261 LYS C C 1
ATOM 6091 O O . LYS C 1 261 ? 42.592 25.186 -37.761 1.00 57.98 261 LYS C O 1
ATOM 6097 N N . ASP C 1 262 ? 40.467 25.593 -38.439 1.00 62.11 262 ASP C N 1
ATOM 6098 C CA . ASP C 1 262 ? 40.859 26.362 -39.630 1.00 60.02 262 ASP C CA 1
ATOM 6099 C C . ASP C 1 262 ? 42.072 25.825 -40.407 1.00 58.97 262 ASP C C 1
ATOM 6100 O O . ASP C 1 262 ? 42.949 26.602 -40.804 1.00 61.05 262 ASP C O 1
ATOM 6105 N N . ASN C 1 263 ? 42.143 24.498 -40.594 1.00 57.13 263 ASN C N 1
ATOM 6106 C CA . ASN C 1 263 ? 43.159 23.804 -41.410 1.00 56.03 263 ASN C CA 1
ATOM 6107 C C . ASN C 1 263 ? 44.564 23.851 -40.801 1.00 56.41 263 ASN C C 1
ATOM 6108 O O . ASN C 1 263 ? 45.564 23.801 -41.521 1.00 56.21 263 ASN C O 1
ATOM 6113 N N . LYS C 1 264 ? 44.644 23.890 -39.477 1.00 53.77 264 LYS C N 1
ATOM 6114 C CA . LYS C 1 264 ? 45.870 24.004 -38.696 1.00 56.52 264 LYS C CA 1
ATOM 6115 C C . LYS C 1 264 ? 45.741 23.070 -37.498 1.00 52.64 264 LYS C C 1
ATOM 6116 O O . LYS C 1 264 ? 44.696 23.039 -36.826 1.00 48.32 264 LYS C O 1
ATOM 6122 N N . ALA C 1 265 ? 46.784 22.265 -37.293 1.00 52.94 265 ALA C N 1
ATOM 6123 C CA . ALA C 1 265 ? 46.877 21.321 -36.186 1.00 50.50 265 ALA C CA 1
ATOM 6124 C C . ALA C 1 265 ? 47.630 21.979 -35.046 1.00 42.37 265 ALA C C 1
ATOM 6125 O O . ALA C 1 265 ? 48.707 22.545 -35.260 1.00 43.26 265 ALA C O 1
ATOM 6127 N N . THR C 1 266 ? 47.041 21.994 -33.858 1.00 35.44 266 THR C N 1
ATOM 6128 C CA . THR C 1 266 ? 47.792 22.568 -32.754 1.00 31.44 266 THR C CA 1
ATOM 6129 C C . THR C 1 266 ? 47.859 21.537 -31.636 1.00 28.48 266 THR C C 1
ATOM 6130 O O . THR C 1 266 ? 46.853 20.891 -31.344 1.00 29.06 266 THR C O 1
ATOM 6134 N N . LEU C 1 267 ? 49.013 21.385 -30.987 1.00 25.10 267 LEU C N 1
ATOM 6135 C CA . LEU C 1 267 ? 49.074 20.465 -29.855 1.00 24.65 267 LEU C CA 1
ATOM 6136 C C . LEU C 1 267 ? 48.214 21.013 -28.722 1.00 28.36 267 LEU C C 1
ATOM 6137 O O . LEU C 1 267 ? 48.329 22.190 -28.364 1.00 26.13 267 LEU C O 1
ATOM 6142 N N . LEU C 1 268 ? 47.346 20.164 -28.156 1.00 22.26 268 LEU C N 1
ATOM 6143 C CA . LEU C 1 268 ? 46.541 20.592 -27.012 1.00 24.43 268 LEU C CA 1
ATOM 6144 C C . LEU C 1 268 ? 47.415 21.129 -25.888 1.00 20.73 268 LEU C C 1
ATOM 6145 O O . LEU C 1 268 ? 47.060 22.115 -25.231 1.00 23.67 268 LEU C O 1
ATOM 6150 N N . TRP C 1 269 ? 48.580 20.510 -25.679 1.00 19.54 269 TRP C N 1
ATOM 6151 C CA . TRP C 1 269 ? 49.515 20.975 -24.659 1.00 19.30 269 TRP C CA 1
ATOM 6152 C C . TRP C 1 269 ? 49.858 22.447 -24.848 1.00 26.61 269 TRP C C 1
ATOM 6153 O O . TRP C 1 269 ? 50.028 23.188 -23.874 1.00 21.53 269 TRP C O 1
ATOM 6164 N N . ASP C 1 270 ? 49.952 22.888 -26.098 1.00 21.83 270 ASP C N 1
ATOM 6165 C CA . ASP C 1 270 ? 50.330 24.262 -26.390 1.00 27.90 270 ASP C CA 1
ATOM 6166 C C . ASP C 1 270 ? 49.199 25.249 -26.123 1.00 32.95 270 ASP C C 1
ATOM 6167 O O . ASP C 1 270 ? 49.457 26.454 -26.044 1.00 32.00 270 ASP C O 1
ATOM 6172 N N . LEU C 1 271 ? 47.953 24.783 -26.074 1.00 28.46 271 LEU C N 1
ATOM 6173 C CA . LEU C 1 271 ? 46.822 25.628 -25.702 1.00 36.97 271 LEU C CA 1
ATOM 6174 C C . LEU C 1 271 ? 46.747 25.936 -24.200 1.00 39.45 271 LEU C C 1
ATOM 6175 O O . LEU C 1 271 ? 45.736 26.488 -23.750 1.00 39.76 271 LEU C O 1
ATOM 6180 N N . HIS C 1 272 ? 47.767 25.584 -23.417 1.00 43.37 272 HIS C N 1
ATOM 6181 C CA . HIS C 1 272 ? 47.752 25.814 -21.969 1.00 43.78 272 HIS C CA 1
ATOM 6182 C C . HIS C 1 272 ? 49.026 26.508 -21.497 1.00 42.20 272 HIS C C 1
ATOM 6183 O O . HIS C 1 272 ? 49.912 26.812 -22.295 1.00 43.36 272 HIS C O 1
ATOM 6190 N N . MET D 1 1 ? 21.406 -5.156 -8.587 1.00 31.17 1 MET D N 1
ATOM 6191 C CA . MET D 1 1 ? 20.826 -3.859 -9.015 1.00 33.79 1 MET D CA 1
ATOM 6192 C C . MET D 1 1 ? 21.742 -2.765 -8.496 1.00 40.42 1 MET D C 1
ATOM 6193 O O . MET D 1 1 ? 21.312 -1.759 -8.027 1.00 48.89 1 MET D O 1
ATOM 6198 N N . GLY D 1 2 ? 23.007 -3.026 -8.610 1.00 35.29 2 GLY D N 1
ATOM 6199 C CA . GLY D 1 2 ? 23.967 -2.063 -8.133 1.00 36.13 2 GLY D CA 1
ATOM 6200 C C . GLY D 1 2 ? 24.358 -1.114 -9.245 1.00 28.72 2 GLY D C 1
ATOM 6201 O O . GLY D 1 2 ? 23.685 -0.106 -9.531 1.00 26.92 2 GLY D O 1
ATOM 6202 N N . PHE D 1 3 ? 25.428 -1.461 -9.937 1.00 27.20 3 PHE D N 1
ATOM 6203 C CA . PHE D 1 3 ? 26.188 -0.459 -10.656 1.00 27.47 3 PHE D CA 1
ATOM 6204 C C . PHE D 1 3 ? 25.604 -0.023 -11.984 1.00 26.05 3 PHE D C 1
ATOM 6205 O O . PHE D 1 3 ? 26.112 0.953 -12.552 1.00 29.63 3 PHE D O 1
ATOM 6213 N N . LEU D 1 4 ? 24.505 -0.624 -12.450 1.00 19.36 4 LEU D N 1
ATOM 6214 C CA . LEU D 1 4 ? 23.940 -0.145 -13.706 1.00 19.75 4 LEU D CA 1
ATOM 6215 C C . LEU D 1 4 ? 22.476 0.214 -13.593 1.00 19.06 4 LEU D C 1
ATOM 6216 O O . LEU D 1 4 ? 21.782 0.301 -14.620 1.00 23.56 4 LEU D O 1
ATOM 6221 N N . LYS D 1 5 ? 22.017 0.487 -12.386 1.00 27.09 5 LYS D N 1
ATOM 6222 C CA . LYS D 1 5 ? 20.737 1.211 -12.309 1.00 27.27 5 LYS D CA 1
ATOM 6223 C C . LYS D 1 5 ? 20.576 2.447 -13.157 1.00 33.44 5 LYS D C 1
ATOM 6224 O O . LYS D 1 5 ? 21.218 3.466 -12.994 1.00 35.51 5 LYS D O 1
ATOM 6230 N N . GLY D 1 6 ? 19.440 2.335 -13.803 1.00 32.26 6 GLY D N 1
ATOM 6231 C CA . GLY D 1 6 ? 18.802 3.506 -14.297 1.00 30.33 6 GLY D CA 1
ATOM 6232 C C . GLY D 1 6 ? 19.657 3.814 -15.471 1.00 23.12 6 GLY D C 1
ATOM 6233 O O . GLY D 1 6 ? 19.452 4.837 -16.110 1.00 22.35 6 GLY D O 1
ATOM 6234 N N . LYS D 1 7 ? 20.646 2.958 -15.737 1.00 20.93 7 LYS D N 1
ATOM 6235 C CA . LYS D 1 7 ? 21.523 3.141 -16.870 1.00 16.02 7 LYS D CA 1
ATOM 6236 C C . LYS D 1 7 ? 20.899 2.385 -18.022 1.00 15.23 7 LYS D C 1
ATOM 6237 O O . LYS D 1 7 ? 20.429 1.254 -17.860 1.00 15.48 7 LYS D O 1
ATOM 6243 N N . LYS D 1 8 ? 20.885 3.026 -19.179 1.00 12.65 8 LYS D N 1
ATOM 6244 C CA . LYS D 1 8 ? 20.221 2.508 -20.358 1.00 15.12 8 LYS D CA 1
ATOM 6245 C C . LYS D 1 8 ? 21.279 2.016 -21.334 1.00 12.86 8 LYS D C 1
ATOM 6246 O O . LYS D 1 8 ? 22.271 2.712 -21.592 1.00 14.10 8 LYS D O 1
ATOM 6252 N N . GLY D 1 9 ? 21.091 0.799 -21.827 1.00 12.68 9 GLY D N 1
ATOM 6253 C CA . GLY D 1 9 ? 22.048 0.208 -22.739 1.00 10.92 9 GLY D CA 1
ATOM 6254 C C . GLY D 1 9 ? 21.406 -0.482 -23.921 1.00 13.56 9 GLY D C 1
ATOM 6255 O O . GLY D 1 9 ? 20.332 -1.082 -23.799 1.00 14.13 9 GLY D O 1
ATOM 6256 N N . LEU D 1 10 ? 22.055 -0.388 -25.077 1.00 10.46 10 LEU D N 1
ATOM 6257 C CA . LEU D 1 10 ? 21.625 -1.085 -26.283 1.00 11.15 10 LEU D CA 1
ATOM 6258 C C . LEU D 1 10 ? 22.551 -2.268 -26.538 1.00 13.65 10 LEU D C 1
ATOM 6259 O O . LEU D 1 10 ? 23.774 -2.098 -26.580 1.00 14.37 10 LEU D O 1
ATOM 6264 N N . ILE D 1 11 ? 21.965 -3.452 -26.721 1.00 12.59 11 ILE D N 1
ATOM 6265 C CA . ILE D 1 11 ? 22.699 -4.701 -26.915 1.00 12.93 11 ILE D CA 1
ATOM 6266 C C . ILE D 1 11 ? 22.553 -5.121 -28.375 1.00 12.33 11 ILE D C 1
ATOM 6267 O O . ILE D 1 11 ? 21.455 -5.480 -28.817 1.00 12.89 11 ILE D O 1
ATOM 6272 N N . VAL D 1 12 ? 23.658 -5.134 -29.121 1.00 11.51 12 VAL D N 1
ATOM 6273 C CA . VAL D 1 12 ? 23.667 -5.507 -30.531 1.00 11.27 12 VAL D CA 1
ATOM 6274 C C . VAL D 1 12 ? 24.367 -6.851 -30.662 1.00 10.83 12 VAL D C 1
ATOM 6275 O O . VAL D 1 12 ? 25.511 -7.008 -30.216 1.00 13.46 12 VAL D O 1
ATOM 6279 N N . GLY D 1 13 ? 23.686 -7.816 -31.267 1.00 12.91 13 GLY D N 1
ATOM 6280 C CA . GLY D 1 13 ? 24.278 -9.088 -31.612 1.00 14.50 13 GLY D CA 1
ATOM 6281 C C . GLY D 1 13 ? 23.750 -10.329 -30.899 1.00 15.44 13 GLY D C 1
ATOM 6282 O O . GLY D 1 13 ? 24.410 -11.375 -30.960 1.00 16.92 13 GLY D O 1
ATOM 6283 N N . VAL D 1 14 ? 22.595 -10.253 -30.241 1.00 15.53 14 VAL D N 1
ATOM 6284 C CA . VAL D 1 14 ? 21.989 -11.443 -29.649 1.00 15.04 14 VAL D CA 1
ATOM 6285 C C . VAL D 1 14 ? 21.373 -12.306 -30.745 1.00 17.59 14 VAL D C 1
ATOM 6286 O O . VAL D 1 14 ? 20.494 -11.855 -31.489 1.00 15.71 14 VAL D O 1
ATOM 6290 N N . ALA D 1 15 ? 21.817 -13.560 -30.831 1.00 17.82 15 ALA D N 1
ATOM 6291 C CA . ALA D 1 15 ? 21.179 -14.564 -31.674 1.00 17.37 15 ALA D CA 1
ATOM 6292 C C . ALA D 1 15 ? 20.374 -15.581 -30.883 1.00 21.84 15 ALA D C 1
ATOM 6293 O O . ALA D 1 15 ? 19.364 -16.078 -31.385 1.00 22.87 15 ALA D O 1
ATOM 6295 N N . ASN D 1 16 ? 20.792 -15.886 -29.661 1.00 18.63 16 ASN D N 1
ATOM 6296 C CA . ASN D 1 16 ? 20.094 -16.808 -28.770 1.00 20.92 16 ASN D CA 1
ATOM 6297 C C . ASN D 1 16 ? 20.680 -16.602 -27.379 1.00 24.01 16 ASN D C 1
ATOM 6298 O O . ASN D 1 16 ? 21.528 -15.728 -27.171 1.00 21.70 16 ASN D O 1
ATOM 6303 N N . ASN D 1 17 ? 20.246 -17.426 -26.430 1.00 23.30 17 ASN D N 1
ATOM 6304 C CA . ASN D 1 17 ? 20.649 -17.214 -25.045 1.00 24.29 17 ASN D CA 1
ATOM 6305 C C . ASN D 1 17 ? 22.066 -17.704 -24.772 1.00 22.68 17 ASN D C 1
ATOM 6306 O O . ASN D 1 17 ? 22.501 -17.685 -23.618 1.00 28.78 17 ASN D O 1
ATOM 6311 N N . LYS D 1 18 ? 22.758 -18.231 -25.778 1.00 22.39 18 LYS D N 1
ATOM 6312 C CA . LYS D 1 18 ? 24.180 -18.530 -25.664 1.00 21.75 18 LYS D CA 1
ATOM 6313 C C . LYS D 1 18 ? 25.082 -17.468 -26.294 1.00 19.17 18 LYS D C 1
ATOM 6314 O O . LYS D 1 18 ? 26.308 -17.587 -26.193 1.00 21.97 18 LYS D O 1
ATOM 6320 N N . SER D 1 19 ? 24.519 -16.438 -26.927 1.00 16.09 19 SER D N 1
ATOM 6321 C CA . SER D 1 19 ? 25.335 -15.403 -27.556 1.00 17.11 19 SER D CA 1
ATOM 6322 C C . SER D 1 19 ? 26.144 -14.641 -26.512 1.00 18.30 19 SER D C 1
ATOM 6323 O O . SER D 1 19 ? 25.695 -14.425 -25.384 1.00 18.82 19 SER D O 1
ATOM 6326 N N . ILE D 1 20 ? 27.356 -14.227 -26.905 1.00 16.89 20 ILE D N 1
ATOM 6327 C CA . ILE D 1 20 ? 28.173 -13.384 -26.033 1.00 15.09 20 ILE D CA 1
ATOM 6328 C C . ILE D 1 20 ? 27.400 -12.139 -25.615 1.00 14.64 20 ILE D C 1
ATOM 6329 O O . ILE D 1 20 ? 27.399 -11.747 -24.436 1.00 16.29 20 ILE D O 1
ATOM 6334 N N . ALA D 1 21 ? 26.706 -11.514 -26.572 1.00 13.73 21 ALA D N 1
ATOM 6335 C CA . ALA D 1 21 ? 25.919 -10.329 -26.258 1.00 18.19 21 ALA D CA 1
ATOM 6336 C C . ALA D 1 21 ? 24.856 -10.638 -25.218 1.00 13.80 21 ALA D C 1
ATOM 6337 O O . ALA D 1 21 ? 24.549 -9.789 -24.376 1.00 13.73 21 ALA D O 1
ATOM 6339 N N . TYR D 1 22 ? 24.315 -11.858 -25.234 1.00 14.80 22 TYR D N 1
ATOM 6340 C CA . TYR D 1 22 ? 23.322 -12.224 -24.232 1.00 18.58 22 TYR D CA 1
ATOM 6341 C C . TYR D 1 22 ? 23.948 -12.386 -22.854 1.00 15.76 22 TYR D C 1
ATOM 6342 O O . TYR D 1 22 ? 23.352 -11.978 -21.855 1.00 15.72 22 TYR D O 1
ATOM 6351 N N . GLY D 1 23 ? 25.111 -13.033 -22.765 1.00 14.17 23 GLY D N 1
ATOM 6352 C CA . GLY D 1 23 ? 25.783 -13.130 -21.475 1.00 16.84 23 GLY D CA 1
ATOM 6353 C C . GLY D 1 23 ? 26.057 -11.766 -20.870 1.00 16.11 23 GLY D C 1
ATOM 6354 O O . GLY D 1 23 ? 25.820 -11.535 -19.673 1.00 14.18 23 GLY D O 1
ATOM 6355 N N . ILE D 1 24 ? 26.552 -10.838 -21.694 1.00 14.50 24 ILE D N 1
ATOM 6356 C CA . ILE D 1 24 ? 26.796 -9.481 -21.215 1.00 10.80 24 ILE D CA 1
ATOM 6357 C C . ILE D 1 24 ? 25.485 -8.827 -20.788 1.00 13.42 24 ILE D C 1
ATOM 6358 O O . ILE D 1 24 ? 25.403 -8.189 -19.728 1.00 14.13 24 ILE D O 1
ATOM 6363 N N . ALA D 1 25 ? 24.439 -8.973 -21.611 1.00 14.09 25 ALA D N 1
ATOM 6364 C CA . ALA D 1 25 ? 23.132 -8.414 -21.276 1.00 13.49 25 ALA D CA 1
ATOM 6365 C C . ALA D 1 25 ? 22.625 -8.961 -19.948 1.00 15.50 25 ALA D C 1
ATOM 6366 O O . ALA D 1 25 ? 22.053 -8.222 -19.141 1.00 15.01 25 ALA D O 1
ATOM 6368 N N . GLN D 1 26 ? 22.824 -10.256 -19.712 1.00 14.78 26 GLN D N 1
ATOM 6369 C CA . GLN D 1 26 ? 22.378 -10.884 -18.474 1.00 17.09 26 GLN D CA 1
ATOM 6370 C C . GLN D 1 26 ? 23.081 -10.266 -17.280 1.00 19.25 26 GLN D C 1
ATOM 6371 O O . GLN D 1 26 ? 22.444 -9.907 -16.280 1.00 18.18 26 GLN D O 1
ATOM 6377 N N . SER D 1 27 ? 24.407 -10.136 -17.368 1.00 16.19 27 SER D N 1
ATOM 6378 C CA . SER D 1 27 ? 25.145 -9.553 -16.252 1.00 16.63 27 SER D CA 1
ATOM 6379 C C . SER D 1 27 ? 24.733 -8.103 -16.011 1.00 19.02 27 SER D C 1
ATOM 6380 O O . SER D 1 27 ? 24.615 -7.668 -14.857 1.00 17.93 27 SER D O 1
ATOM 6383 N N . CYS D 1 28 ? 24.501 -7.341 -17.085 1.00 17.30 28 CYS D N 1
ATOM 6384 C CA . CYS D 1 28 ? 24.036 -5.963 -16.929 1.00 15.52 28 CYS D CA 1
ATOM 6385 C C . CYS D 1 28 ? 22.655 -5.913 -16.286 1.00 14.13 28 CYS D C 1
ATOM 6386 O O . CYS D 1 28 ? 22.387 -5.051 -15.440 1.00 14.40 28 CYS D O 1
ATOM 6389 N N . PHE D 1 29 ? 21.760 -6.813 -16.695 1.00 15.05 29 PHE D N 1
ATOM 6390 C CA . PHE D 1 29 ? 20.444 -6.902 -16.074 1.00 20.61 29 PHE D CA 1
ATOM 6391 C C . PHE D 1 29 ? 20.560 -7.175 -14.582 1.00 19.84 29 PHE D C 1
ATOM 6392 O O . PHE D 1 29 ? 19.856 -6.559 -13.775 1.00 17.62 29 PHE D O 1
ATOM 6400 N N . ASN D 1 30 ? 21.444 -8.104 -14.201 1.00 18.41 30 ASN D N 1
ATOM 6401 C CA . ASN D 1 30 ? 21.641 -8.423 -12.791 1.00 19.27 30 ASN D CA 1
ATOM 6402 C C . ASN D 1 30 ? 22.146 -7.228 -11.998 1.00 21.36 30 ASN D C 1
ATOM 6403 O O . ASN D 1 30 ? 21.993 -7.202 -10.771 1.00 19.76 30 ASN D O 1
ATOM 6408 N N . GLN D 1 31 ? 22.753 -6.247 -12.664 1.00 17.58 31 GLN D N 1
ATOM 6409 C CA . GLN D 1 31 ? 23.182 -5.013 -12.026 1.00 18.31 31 GLN D CA 1
ATOM 6410 C C . GLN D 1 31 ? 22.177 -3.881 -12.206 1.00 19.78 31 GLN D C 1
ATOM 6411 O O . GLN D 1 31 ? 22.517 -2.718 -11.961 1.00 19.29 31 GLN D O 1
ATOM 6417 N N . GLY D 1 32 ? 20.952 -4.191 -12.625 1.00 16.50 32 GLY D N 1
ATOM 6418 C CA . GLY D 1 32 ? 19.883 -3.214 -12.628 1.00 18.24 32 GLY D CA 1
ATOM 6419 C C . GLY D 1 32 ? 19.713 -2.411 -13.899 1.00 19.10 32 GLY D C 1
ATOM 6420 O O . GLY D 1 32 ? 18.977 -1.419 -13.885 1.00 17.63 32 GLY D O 1
ATOM 6421 N N . ALA D 1 33 ? 20.366 -2.794 -14.992 1.00 13.56 33 ALA D N 1
ATOM 6422 C CA . ALA D 1 33 ? 20.311 -1.981 -16.197 1.00 14.76 33 ALA D CA 1
ATOM 6423 C C . ALA D 1 33 ? 18.935 -2.046 -16.854 1.00 19.26 33 ALA D C 1
ATOM 6424 O O . ALA D 1 33 ? 18.220 -3.048 -16.770 1.00 16.84 33 ALA D O 1
ATOM 6426 N N . THR D 1 34 ? 18.574 -0.946 -17.511 1.00 14.67 34 THR D N 1
ATOM 6427 C CA . THR D 1 34 ? 17.449 -0.905 -18.437 1.00 16.31 34 THR D CA 1
ATOM 6428 C C . THR D 1 34 ? 17.984 -1.215 -19.829 1.00 15.41 34 THR D C 1
ATOM 6429 O O . THR D 1 34 ? 18.817 -0.468 -20.352 1.00 13.50 34 THR D O 1
ATOM 6433 N N . LEU D 1 35 ? 17.524 -2.315 -20.417 1.00 15.10 35 LEU D N 1
ATOM 6434 C CA . LEU D 1 35 ? 18.114 -2.856 -21.633 1.00 17.90 35 LEU D CA 1
ATOM 6435 C C . LEU D 1 35 ? 17.221 -2.659 -22.852 1.00 16.14 35 LEU D C 1
ATOM 6436 O O . LEU D 1 35 ? 15.991 -2.598 -22.749 1.00 15.34 35 LEU D O 1
ATOM 6441 N N . ALA D 1 36 ? 17.873 -2.566 -24.011 1.00 11.68 36 ALA D N 1
ATOM 6442 C CA . ALA D 1 36 ? 17.237 -2.640 -25.317 1.00 13.28 36 ALA D CA 1
ATOM 6443 C C . ALA D 1 36 ? 18.093 -3.532 -26.208 1.00 12.51 36 ALA D C 1
ATOM 6444 O O . ALA D 1 36 ? 19.309 -3.637 -26.016 1.00 13.21 36 ALA D O 1
ATOM 6446 N N . PHE D 1 37 ? 17.456 -4.164 -27.190 1.00 11.30 37 PHE D N 1
ATOM 6447 C CA . PHE D 1 37 ? 18.107 -5.165 -28.025 1.00 13.58 37 PHE D CA 1
ATOM 6448 C C . PHE D 1 37 ? 17.810 -4.899 -29.492 1.00 18.99 37 PHE D C 1
ATOM 6449 O O . PHE D 1 37 ? 16.740 -4.398 -29.839 1.00 15.80 37 PHE D O 1
ATOM 6457 N N . THR D 1 38 ? 18.753 -5.263 -30.353 1.00 12.44 38 THR D N 1
ATOM 6458 C CA . THR D 1 38 ? 18.510 -5.285 -31.788 1.00 12.58 38 THR D CA 1
ATOM 6459 C C . THR D 1 38 ? 18.343 -6.723 -32.265 1.00 16.43 38 THR D C 1
ATOM 6460 O O . THR D 1 38 ? 18.753 -7.679 -31.601 1.00 14.32 38 THR D O 1
ATOM 6464 N N . TYR D 1 39 ? 17.727 -6.861 -33.435 1.00 14.88 39 TYR D N 1
ATOM 6465 C CA . TYR D 1 39 ? 17.603 -8.146 -34.103 1.00 12.57 39 TYR D CA 1
ATOM 6466 C C . TYR D 1 39 ? 18.029 -7.992 -35.553 1.00 11.60 39 TYR D C 1
ATOM 6467 O O . TYR D 1 39 ? 17.754 -6.970 -36.189 1.00 15.26 39 TYR D O 1
ATOM 6476 N N . LEU D 1 40 ? 18.698 -9.024 -36.066 1.00 14.70 40 LEU D N 1
ATOM 6477 C CA . LEU D 1 40 ? 19.226 -8.972 -37.425 1.00 15.11 40 LEU D CA 1
ATOM 6478 C C . LEU D 1 40 ? 18.101 -8.998 -38.449 1.00 13.37 40 LEU D C 1
ATOM 6479 O O . LEU D 1 40 ? 18.133 -8.259 -39.440 1.00 12.93 40 LEU D O 1
ATOM 6484 N N . ASN D 1 41 ? 17.098 -9.839 -38.219 1.00 13.19 41 ASN D N 1
ATOM 6485 C CA . ASN D 1 41 ? 16.005 -10.039 -39.160 1.00 15.04 41 ASN D CA 1
ATOM 6486 C C . ASN D 1 41 ? 14.836 -10.652 -38.391 1.00 14.62 41 ASN D C 1
ATOM 6487 O O . ASN D 1 41 ? 14.934 -10.912 -37.189 1.00 14.63 41 ASN D O 1
ATOM 6492 N N . GLU D 1 42 ? 13.724 -10.897 -39.090 1.00 15.01 42 GLU D N 1
ATOM 6493 C CA . GLU D 1 42 ? 12.543 -11.417 -38.395 1.00 19.23 42 GLU D CA 1
ATOM 6494 C C . GLU D 1 42 ? 12.765 -12.820 -37.827 1.00 19.27 42 GLU D C 1
ATOM 6495 O O . GLU D 1 42 ? 12.248 -13.147 -36.733 1.00 20.66 42 GLU D O 1
ATOM 6501 N N . SER D 1 43 ? 13.593 -13.627 -38.499 1.00 17.23 43 SER D N 1
ATOM 6502 C CA . SER D 1 43 ? 13.921 -14.940 -37.960 1.00 21.48 43 SER D CA 1
ATOM 6503 C C . SER D 1 43 ? 14.571 -14.801 -36.595 1.00 21.96 43 SER D C 1
ATOM 6504 O O . SER D 1 43 ? 14.140 -15.429 -35.621 1.00 19.96 43 SER D O 1
ATOM 6507 N N . LEU D 1 44 ? 15.522 -13.902 -36.451 1.00 18.85 44 LEU D N 1
ATOM 6508 C CA . LEU D 1 44 ? 16.175 -13.716 -35.138 1.00 15.34 44 LEU D CA 1
ATOM 6509 C C . LEU D 1 44 ? 15.243 -12.954 -34.205 1.00 17.54 44 LEU D C 1
ATOM 6510 O O . LEU D 1 44 ? 15.384 -13.101 -33.026 1.00 19.27 44 LEU D O 1
ATOM 6515 N N . GLU D 1 45 ? 14.294 -12.229 -34.767 1.00 18.21 45 GLU D N 1
ATOM 6516 C CA . GLU D 1 45 ? 13.411 -11.462 -33.897 1.00 19.56 45 GLU D CA 1
ATOM 6517 C C . GLU D 1 45 ? 12.661 -12.390 -32.959 1.00 19.13 45 GLU D C 1
ATOM 6518 O O . GLU D 1 45 ? 12.438 -12.105 -31.772 1.00 22.62 45 GLU D O 1
ATOM 6524 N N . LYS D 1 46 ? 12.264 -13.496 -33.530 1.00 22.36 46 LYS D N 1
ATOM 6525 C CA . LYS D 1 46 ? 11.423 -14.504 -32.865 1.00 22.45 46 LYS D CA 1
ATOM 6526 C C . LYS D 1 46 ? 12.197 -15.090 -31.718 1.00 22.58 46 LYS D C 1
ATOM 6527 O O . LYS D 1 46 ? 11.629 -15.634 -30.864 1.00 23.94 46 LYS D O 1
ATOM 6533 N N . ARG D 1 47 ? 13.490 -14.952 -31.813 1.00 21.05 47 ARG D N 1
ATOM 6534 C CA . ARG D 1 47 ? 14.326 -15.439 -30.719 1.00 19.77 47 ARG D CA 1
ATOM 6535 C C . ARG D 1 47 ? 14.796 -14.345 -29.769 1.00 23.15 47 ARG D C 1
ATOM 6536 O O . ARG D 1 47 ? 14.939 -14.607 -28.567 1.00 22.08 47 ARG D O 1
ATOM 6544 N N . VAL D 1 48 ? 14.982 -13.121 -30.255 1.00 18.95 48 VAL D N 1
ATOM 6545 C CA . VAL D 1 48 ? 15.419 -12.008 -29.412 1.00 19.87 48 VAL D CA 1
ATOM 6546 C C . VAL D 1 48 ? 14.291 -11.516 -28.504 1.00 19.67 48 VAL D C 1
ATOM 6547 O O . VAL D 1 48 ? 14.520 -11.197 -27.330 1.00 17.37 48 VAL D O 1
ATOM 6551 N N . ARG D 1 49 ? 13.057 -11.455 -29.011 1.00 18.13 49 ARG D N 1
ATOM 6552 C CA . ARG D 1 49 ? 11.971 -10.908 -28.195 1.00 20.20 49 ARG D CA 1
ATOM 6553 C C . ARG D 1 49 ? 11.743 -11.696 -26.905 1.00 19.94 49 ARG D C 1
ATOM 6554 O O . ARG D 1 49 ? 11.667 -11.073 -25.822 1.00 20.15 49 ARG D O 1
ATOM 6562 N N . PRO D 1 50 ? 11.667 -13.036 -26.929 1.00 20.01 50 PRO D N 1
ATOM 6563 C CA . PRO D 1 50 ? 11.513 -13.768 -25.662 1.00 27.70 50 PRO D CA 1
ATOM 6564 C C . PRO D 1 50 ? 12.656 -13.541 -24.687 1.00 25.54 50 PRO D C 1
ATOM 6565 O O . PRO D 1 50 ? 12.411 -13.384 -23.483 1.00 24.43 50 PRO D O 1
ATOM 6569 N N . ILE D 1 51 ? 13.901 -13.520 -25.176 1.00 20.53 51 ILE D N 1
ATOM 6570 C CA . ILE D 1 51 ? 15.063 -13.261 -24.323 1.00 21.44 51 ILE D CA 1
ATOM 6571 C C . ILE D 1 51 ? 14.959 -11.884 -23.689 1.00 19.88 51 ILE D C 1
ATOM 6572 O O . ILE D 1 51 ? 15.205 -11.702 -22.489 1.00 23.99 51 ILE D O 1
ATOM 6577 N N . ALA D 1 52 ? 14.574 -10.902 -24.494 1.00 20.45 52 ALA D N 1
ATOM 6578 C CA . ALA D 1 52 ? 14.483 -9.561 -23.982 1.00 21.69 52 ALA D CA 1
ATOM 6579 C C . ALA D 1 52 ? 13.515 -9.515 -22.810 1.00 21.38 52 ALA D C 1
ATOM 6580 O O . ALA D 1 52 ? 13.811 -8.853 -21.778 1.00 23.05 52 ALA D O 1
ATOM 6582 N N . GLN D 1 53 ? 12.293 -10.192 -22.918 1.00 20.94 53 GLN D N 1
ATOM 6583 C CA . GLN D 1 53 ? 11.486 -9.540 -21.865 1.00 26.01 53 GLN D CA 1
ATOM 6584 C C . GLN D 1 53 ? 11.768 -10.527 -20.763 1.00 21.93 53 GLN D C 1
ATOM 6585 O O . GLN D 1 53 ? 11.123 -10.488 -19.722 1.00 26.57 53 GLN D O 1
ATOM 6591 N N . GLU D 1 54 ? 12.618 -11.532 -21.101 1.00 20.82 54 GLU D N 1
ATOM 6592 C CA . GLU D 1 54 ? 13.152 -12.307 -19.985 1.00 22.54 54 GLU D CA 1
ATOM 6593 C C . GLU D 1 54 ? 14.010 -11.424 -19.157 1.00 28.37 54 GLU D C 1
ATOM 6594 O O . GLU D 1 54 ? 14.004 -11.564 -17.934 1.00 25.13 54 GLU D O 1
ATOM 6600 N N . LEU D 1 55 ? 14.674 -10.466 -19.789 1.00 19.44 55 LEU D N 1
ATOM 6601 C CA . LEU D 1 55 ? 15.439 -9.443 -19.093 1.00 18.32 55 LEU D CA 1
ATOM 6602 C C . LEU D 1 55 ? 14.659 -8.136 -18.947 1.00 19.90 55 LEU D C 1
ATOM 6603 O O . LEU D 1 55 ? 15.258 -7.054 -18.901 1.00 18.69 55 LEU D O 1
ATOM 6608 N N . ASN D 1 56 ? 13.324 -8.221 -18.908 1.00 17.31 56 ASN D N 1
ATOM 6609 C CA . ASN D 1 56 ? 12.434 -7.096 -18.594 1.00 21.80 56 ASN D CA 1
ATOM 6610 C C . ASN D 1 56 ? 12.515 -5.988 -19.642 1.00 20.22 56 ASN D C 1
ATOM 6611 O O . ASN D 1 56 ? 12.353 -4.807 -19.325 1.00 22.76 56 ASN D O 1
ATOM 6616 N N . SER D 1 57 ? 12.768 -6.348 -20.898 1.00 18.16 57 SER D N 1
ATOM 6617 C CA . SER D 1 57 ? 12.909 -5.360 -21.961 1.00 17.68 57 SER D CA 1
ATOM 6618 C C . SER D 1 57 ? 11.834 -5.542 -23.024 1.00 16.68 57 SER D C 1
ATOM 6619 O O . SER D 1 57 ? 11.771 -6.609 -23.659 1.00 18.55 57 SER D O 1
ATOM 6622 N N . PRO D 1 58 ? 10.983 -4.545 -23.258 1.00 18.00 58 PRO D N 1
ATOM 6623 C CA . PRO D 1 58 ? 10.120 -4.540 -24.445 1.00 20.21 58 PRO D CA 1
ATOM 6624 C C . PRO D 1 58 ? 10.704 -3.782 -25.627 1.00 20.86 58 PRO D C 1
ATOM 6625 O O . PRO D 1 58 ? 9.986 -3.555 -26.606 1.00 19.18 58 PRO D O 1
ATOM 6629 N N . TYR D 1 59 ? 11.977 -3.400 -25.556 1.00 17.33 59 TYR D N 1
ATOM 6630 C CA . TYR D 1 59 ? 12.595 -2.484 -26.510 1.00 19.23 59 TYR D CA 1
ATOM 6631 C C . TYR D 1 59 ? 13.461 -3.315 -27.446 1.00 17.78 59 TYR D C 1
ATOM 6632 O O . TYR D 1 59 ? 14.605 -3.644 -27.123 1.00 16.38 59 TYR D O 1
ATOM 6641 N N . VAL D 1 60 ? 12.907 -3.651 -28.607 1.00 16.04 60 VAL D N 1
ATOM 6642 C CA . VAL D 1 60 ? 13.520 -4.587 -29.542 1.00 15.13 60 VAL D CA 1
ATOM 6643 C C . VAL D 1 60 ? 13.422 -3.975 -30.936 1.00 17.10 60 VAL D C 1
ATOM 6644 O O . VAL D 1 60 ? 12.316 -3.765 -31.447 1.00 15.68 60 VAL D O 1
ATOM 6648 N N . TYR D 1 61 ? 14.574 -3.695 -31.547 1.00 13.45 61 TYR D N 1
ATOM 6649 C CA . TYR D 1 61 ? 14.668 -2.882 -32.753 1.00 14.16 61 TYR D CA 1
ATOM 6650 C C . TYR D 1 61 ? 15.430 -3.623 -33.842 1.00 14.34 61 TYR D C 1
ATOM 6651 O O . TYR D 1 61 ? 16.366 -4.375 -33.568 1.00 12.74 61 TYR D O 1
ATOM 6660 N N . GLU D 1 62 ? 15.040 -3.372 -35.087 1.00 13.00 62 GLU D N 1
ATOM 6661 C CA . GLU D 1 62 ? 15.713 -3.977 -36.229 1.00 12.50 62 GLU D CA 1
ATOM 6662 C C . GLU D 1 62 ? 17.064 -3.328 -36.506 1.00 13.69 62 GLU D C 1
ATOM 6663 O O . GLU D 1 62 ? 17.167 -2.103 -36.614 1.00 13.23 62 GLU D O 1
ATOM 6669 N N . LEU D 1 63 ? 18.103 -4.153 -36.643 1.00 12.21 63 LEU D N 1
ATOM 6670 C CA . LEU D 1 63 ? 19.397 -3.654 -37.104 1.00 10.52 63 LEU D CA 1
ATOM 6671 C C . LEU D 1 63 ? 20.159 -4.763 -37.818 1.00 11.76 63 LEU D C 1
ATOM 6672 O O . LEU D 1 63 ? 20.637 -5.707 -37.180 1.00 15.07 63 LEU D O 1
ATOM 6677 N N . ASP D 1 64 ? 20.254 -4.648 -39.139 1.00 13.19 64 ASP D N 1
ATOM 6678 C CA . ASP D 1 64 ? 21.234 -5.366 -39.950 1.00 11.47 64 ASP D CA 1
ATOM 6679 C C . ASP D 1 64 ? 22.273 -4.318 -40.330 1.00 13.04 64 ASP D C 1
ATOM 6680 O O . ASP D 1 64 ? 21.986 -3.419 -41.130 1.00 13.99 64 ASP D O 1
ATOM 6685 N N . VAL D 1 65 ? 23.475 -4.425 -39.755 1.00 13.87 65 VAL D N 1
ATOM 6686 C CA . VAL D 1 65 ? 24.454 -3.349 -39.883 1.00 12.40 65 VAL D CA 1
ATOM 6687 C C . VAL D 1 65 ? 24.889 -3.134 -41.323 1.00 13.76 65 VAL D C 1
ATOM 6688 O O . VAL D 1 65 ? 25.425 -2.071 -41.652 1.00 14.83 65 VAL D O 1
ATOM 6692 N N . SER D 1 66 ? 24.660 -4.110 -42.198 1.00 13.50 66 SER D N 1
ATOM 6693 C CA . SER D 1 66 ? 24.999 -3.963 -43.606 1.00 14.00 66 SER D CA 1
ATOM 6694 C C . SER D 1 66 ? 24.017 -3.077 -44.348 1.00 20.98 66 SER D C 1
ATOM 6695 O O . SER D 1 66 ? 24.230 -2.768 -45.527 1.00 17.13 66 SER D O 1
ATOM 6698 N N . LYS D 1 67 ? 22.931 -2.672 -43.709 1.00 14.25 67 LYS D N 1
ATOM 6699 C CA . LYS D 1 67 ? 21.909 -1.853 -44.394 1.00 15.86 67 LYS D CA 1
ATOM 6700 C C . LYS D 1 67 ? 21.819 -0.395 -43.929 1.00 17.03 67 LYS D C 1
ATOM 6701 O O . LYS D 1 67 ? 21.417 -0.218 -42.795 1.00 17.52 67 LYS D O 1
ATOM 6707 N N . GLU D 1 68 ? 22.230 0.563 -44.655 1.00 19.51 68 GLU D N 1
ATOM 6708 C CA . GLU D 1 68 ? 22.191 1.906 -44.099 1.00 18.68 68 GLU D CA 1
ATOM 6709 C C . GLU D 1 68 ? 20.780 2.328 -43.729 1.00 16.61 68 GLU D C 1
ATOM 6710 O O . GLU D 1 68 ? 20.781 2.994 -42.779 1.00 16.00 68 GLU D O 1
ATOM 6716 N N . GLU D 1 69 ? 19.728 1.779 -44.263 1.00 15.97 69 GLU D N 1
ATOM 6717 C CA . GLU D 1 69 ? 18.395 2.324 -43.979 1.00 18.20 69 GLU D CA 1
ATOM 6718 C C . GLU D 1 69 ? 17.972 2.055 -42.557 1.00 16.88 69 GLU D C 1
ATOM 6719 O O . GLU D 1 69 ? 17.055 2.604 -42.167 1.00 15.97 69 GLU D O 1
ATOM 6725 N N . HIS D 1 70 ? 18.603 1.119 -41.914 1.00 13.22 70 HIS D N 1
ATOM 6726 C CA . HIS D 1 70 ? 18.240 0.757 -40.548 1.00 15.15 70 HIS D CA 1
ATOM 6727 C C . HIS D 1 70 ? 18.741 1.735 -39.502 1.00 14.81 70 HIS D C 1
ATOM 6728 O O . HIS D 1 70 ? 18.169 1.794 -38.406 1.00 14.07 70 HIS D O 1
ATOM 6735 N N . PHE D 1 71 ? 19.778 2.511 -39.802 1.00 13.77 71 PHE D N 1
ATOM 6736 C CA . PHE D 1 71 ? 20.410 3.226 -38.704 1.00 13.37 71 PHE D CA 1
ATOM 6737 C C . PHE D 1 71 ? 19.594 4.422 -38.284 1.00 16.13 71 PHE D C 1
ATOM 6738 O O . PHE D 1 71 ? 19.592 4.789 -37.105 1.00 14.86 71 PHE D O 1
ATOM 6746 N N . LYS D 1 72 ? 18.963 5.075 -39.199 1.00 12.30 72 LYS D N 1
ATOM 6747 C CA . LYS D 1 72 ? 18.253 6.186 -38.614 1.00 18.49 72 LYS D CA 1
ATOM 6748 C C . LYS D 1 72 ? 16.996 5.766 -37.875 1.00 16.19 72 LYS D C 1
ATOM 6749 O O . LYS D 1 72 ? 16.638 6.417 -36.884 1.00 14.89 72 LYS D O 1
ATOM 6755 N N . PRO D 1 73 ? 16.202 4.825 -38.394 1.00 15.92 73 PRO D N 1
ATOM 6756 C CA . PRO D 1 73 ? 15.061 4.400 -37.581 1.00 15.56 73 PRO D CA 1
ATOM 6757 C C . PRO D 1 73 ? 15.512 3.948 -36.200 1.00 15.77 73 PRO D C 1
ATOM 6758 O O . PRO D 1 73 ? 14.856 4.291 -35.206 1.00 17.50 73 PRO D O 1
ATOM 6762 N N . LEU D 1 74 ? 16.670 3.282 -36.098 1.00 11.34 74 LEU D N 1
ATOM 6763 C CA . LEU D 1 74 ? 17.191 2.878 -34.791 1.00 11.23 74 LEU D CA 1
ATOM 6764 C C . LEU D 1 74 ? 17.359 4.077 -33.863 1.00 12.13 74 LEU D C 1
ATOM 6765 O O . LEU D 1 74 ? 16.834 4.086 -32.740 1.00 14.04 74 LEU D O 1
ATOM 6770 N N . TYR D 1 75 ? 18.065 5.112 -34.330 1.00 9.66 75 TYR D N 1
ATOM 6771 C CA . TYR D 1 75 ? 18.198 6.332 -33.543 1.00 13.73 75 TYR D CA 1
ATOM 6772 C C . TYR D 1 75 ? 16.824 6.809 -33.099 1.00 14.32 75 TYR D C 1
ATOM 6773 O O . TYR D 1 75 ? 16.576 6.996 -31.898 1.00 12.14 75 TYR D O 1
ATOM 6782 N N . ASP D 1 76 ? 15.883 6.903 -34.047 1.00 15.22 76 ASP D N 1
ATOM 6783 C CA . ASP D 1 76 ? 14.563 7.414 -33.696 1.00 14.91 76 ASP D CA 1
ATOM 6784 C C . ASP D 1 76 ? 13.942 6.551 -32.616 1.00 17.00 76 ASP D C 1
ATOM 6785 O O . ASP D 1 76 ? 13.517 7.055 -31.564 1.00 19.49 76 ASP D O 1
ATOM 6790 N N . SER D 1 77 ? 14.028 5.231 -32.795 1.00 14.43 77 SER D N 1
ATOM 6791 C CA . SER D 1 77 ? 13.423 4.329 -31.830 1.00 15.67 77 SER D CA 1
ATOM 6792 C C . SER D 1 77 ? 14.018 4.580 -30.459 1.00 16.49 77 SER D C 1
ATOM 6793 O O . SER D 1 77 ? 13.293 4.841 -29.488 1.00 16.28 77 SER D O 1
ATOM 6796 N N . VAL D 1 78 ? 15.350 4.616 -30.386 1.00 12.99 78 VAL D N 1
ATOM 6797 C CA . VAL D 1 78 ? 15.983 4.756 -29.085 1.00 13.21 78 VAL D CA 1
ATOM 6798 C C . VAL D 1 78 ? 15.548 6.070 -28.454 1.00 13.41 78 VAL D C 1
ATOM 6799 O O . VAL D 1 78 ? 15.036 6.096 -27.323 1.00 14.64 78 VAL D O 1
ATOM 6803 N N . LYS D 1 79 ? 15.591 7.153 -29.243 1.00 12.55 79 LYS D N 1
ATOM 6804 C CA . LYS D 1 79 ? 15.211 8.454 -28.705 1.00 15.38 79 LYS D CA 1
ATOM 6805 C C . LYS D 1 79 ? 13.768 8.419 -28.226 1.00 17.64 79 LYS D C 1
ATOM 6806 O O . LYS D 1 79 ? 13.459 8.915 -27.133 1.00 16.81 79 LYS D O 1
ATOM 6812 N N . LYS D 1 80 ? 12.874 7.822 -29.035 1.00 14.60 80 LYS D N 1
ATOM 6813 C CA . LYS D 1 80 ? 11.468 7.710 -28.647 1.00 14.65 80 LYS D CA 1
ATOM 6814 C C . LYS D 1 80 ? 11.325 6.973 -27.326 1.00 15.78 80 LYS D C 1
ATOM 6815 O O . LYS D 1 80 ? 10.653 7.454 -26.405 1.00 14.74 80 LYS D O 1
ATOM 6821 N N . ASP D 1 81 ? 11.949 5.791 -27.211 1.00 12.44 81 ASP D N 1
ATOM 6822 C CA . ASP D 1 81 ? 11.613 4.906 -26.093 1.00 14.73 81 ASP D CA 1
ATOM 6823 C C . ASP D 1 81 ? 12.466 5.150 -24.857 1.00 17.46 81 ASP D C 1
ATOM 6824 O O . ASP D 1 81 ? 11.967 5.077 -23.725 1.00 15.77 81 ASP D O 1
ATOM 6829 N N . LEU D 1 82 ? 13.749 5.422 -25.059 1.00 14.58 82 LEU D N 1
ATOM 6830 C CA . LEU D 1 82 ? 14.715 5.525 -23.979 1.00 15.17 82 LEU D CA 1
ATOM 6831 C C . LEU D 1 82 ? 15.220 6.938 -23.749 1.00 15.30 82 LEU D C 1
ATOM 6832 O O . LEU D 1 82 ? 15.605 7.266 -22.625 1.00 18.14 82 LEU D O 1
ATOM 6837 N N . GLY D 1 83 ? 15.234 7.777 -24.784 1.00 12.49 83 GLY D N 1
ATOM 6838 C CA . GLY D 1 83 ? 15.670 9.152 -24.645 1.00 14.88 83 GLY D CA 1
ATOM 6839 C C . GLY D 1 83 ? 17.170 9.346 -24.741 1.00 16.95 83 GLY D C 1
ATOM 6840 O O . GLY D 1 83 ? 17.635 10.291 -25.382 1.00 16.24 83 GLY D O 1
ATOM 6841 N N . SER D 1 84 ? 17.934 8.460 -24.109 1.00 13.26 84 SER D N 1
ATOM 6842 C CA . SER D 1 84 ? 19.388 8.546 -24.129 1.00 13.98 84 SER D CA 1
ATOM 6843 C C . SER D 1 84 ? 19.957 7.170 -23.822 1.00 13.22 84 SER D C 1
ATOM 6844 O O . SER D 1 84 ? 19.236 6.248 -23.432 1.00 14.12 84 SER D O 1
ATOM 6847 N N . LEU D 1 85 ? 21.268 7.042 -23.991 1.00 13.88 85 LEU D N 1
ATOM 6848 C CA . LEU D 1 85 ? 21.947 5.776 -23.765 1.00 13.91 85 LEU D CA 1
ATOM 6849 C C . LEU D 1 85 ? 23.168 5.985 -22.888 1.00 13.21 85 LEU D C 1
ATOM 6850 O O . LEU D 1 85 ? 23.907 6.960 -23.051 1.00 13.18 85 LEU D O 1
ATOM 6855 N N . ASP D 1 86 ? 23.371 5.049 -21.965 1.00 12.12 86 ASP D N 1
ATOM 6856 C CA . ASP D 1 86 ? 24.560 5.021 -21.133 1.00 14.00 86 ASP D CA 1
ATOM 6857 C C . ASP D 1 86 ? 25.556 3.952 -21.551 1.00 15.37 86 ASP D C 1
ATOM 6858 O O . ASP D 1 86 ? 26.722 4.035 -21.151 1.00 14.88 86 ASP D O 1
ATOM 6863 N N . PHE D 1 87 ? 25.144 2.956 -22.335 1.00 12.94 87 PHE D N 1
ATOM 6864 C CA . PHE D 1 87 ? 26.148 2.037 -22.862 1.00 12.21 87 PHE D CA 1
ATOM 6865 C C . PHE D 1 87 ? 25.645 1.328 -24.112 1.00 13.39 87 PHE D C 1
ATOM 6866 O O . PHE D 1 87 ? 24.440 1.200 -24.351 1.00 13.53 87 PHE D O 1
ATOM 6874 N N . ILE D 1 88 ? 26.613 0.875 -24.908 1.00 11.57 88 ILE D N 1
ATOM 6875 C CA . ILE D 1 88 ? 26.366 0.121 -26.133 1.00 11.04 88 ILE D CA 1
ATOM 6876 C C . ILE D 1 88 ? 27.244 -1.122 -26.114 1.00 12.98 88 ILE D C 1
ATOM 6877 O O . ILE D 1 88 ? 28.440 -1.034 -25.808 1.00 13.14 88 ILE D O 1
ATOM 6882 N N . VAL D 1 89 ? 26.654 -2.273 -26.426 1.00 10.98 89 VAL D N 1
ATOM 6883 C CA . VAL D 1 89 ? 27.396 -3.503 -26.668 1.00 11.39 89 VAL D CA 1
ATOM 6884 C C . VAL D 1 89 ? 27.337 -3.795 -28.160 1.00 11.30 89 VAL D C 1
ATOM 6885 O O . VAL D 1 89 ? 26.249 -3.955 -28.726 1.00 12.42 89 VAL D O 1
ATOM 6889 N N . HIS D 1 90 ? 28.495 -3.844 -28.779 1.00 9.97 90 HIS D N 1
ATOM 6890 C CA . HIS D 1 90 ? 28.665 -4.165 -30.197 1.00 9.82 90 HIS D CA 1
ATOM 6891 C C . HIS D 1 90 ? 29.285 -5.541 -30.277 1.00 14.02 90 HIS D C 1
ATOM 6892 O O . HIS D 1 90 ? 30.426 -5.633 -30.177 1.00 13.41 90 HIS D O 1
ATOM 6899 N N . SER D 1 91 ? 28.470 -6.543 -30.476 1.00 12.72 91 SER D N 1
ATOM 6900 C CA . SER D 1 91 ? 28.922 -7.943 -30.535 1.00 18.06 91 SER D CA 1
ATOM 6901 C C . SER D 1 91 ? 28.479 -8.526 -31.860 1.00 21.27 91 SER D C 1
ATOM 6902 O O . SER D 1 91 ? 27.581 -9.244 -31.859 1.00 23.18 91 SER D O 1
ATOM 6905 N N . VAL D 1 92 ? 29.149 -8.143 -32.918 1.00 20.37 92 VAL D N 1
ATOM 6906 C CA . VAL D 1 92 ? 28.809 -8.509 -34.314 1.00 22.64 92 VAL D CA 1
ATOM 6907 C C . VAL D 1 92 ? 29.955 -9.291 -34.969 1.00 30.29 92 VAL D C 1
ATOM 6908 O O . VAL D 1 92 ? 30.967 -8.735 -35.189 1.00 29.69 92 VAL D O 1
ATOM 6912 N N . ALA D 1 93 ? 29.678 -10.512 -35.383 1.00 37.00 93 ALA D N 1
ATOM 6913 C CA . ALA D 1 93 ? 30.652 -11.471 -35.971 1.00 41.40 93 ALA D CA 1
ATOM 6914 C C . ALA D 1 93 ? 30.375 -11.806 -37.435 1.00 26.88 93 ALA D C 1
ATOM 6915 O O . ALA D 1 93 ? 29.246 -12.016 -37.559 1.00 37.23 93 ALA D O 1
ATOM 6917 N N . PHE D 1 94 ? 31.272 -11.641 -38.436 1.00 35.39 94 PHE D N 1
ATOM 6918 C CA . PHE D 1 94 ? 31.092 -12.184 -39.836 1.00 34.23 94 PHE D CA 1
ATOM 6919 C C . PHE D 1 94 ? 32.197 -12.108 -40.932 1.00 37.42 94 PHE D C 1
ATOM 6920 O O . PHE D 1 94 ? 32.584 -11.113 -41.357 1.00 30.93 94 PHE D O 1
ATOM 6928 N N . ALA D 1 95 ? 32.400 -13.248 -41.582 1.00 43.70 95 ALA D N 1
ATOM 6929 C CA . ALA D 1 95 ? 33.122 -13.501 -42.842 1.00 36.71 95 ALA D CA 1
ATOM 6930 C C . ALA D 1 95 ? 32.484 -14.737 -43.516 1.00 43.76 95 ALA D C 1
ATOM 6931 O O . ALA D 1 95 ? 31.930 -15.612 -42.827 1.00 43.97 95 ALA D O 1
ATOM 6933 N N . SER D 1 103 ? 43.205 -20.596 -46.458 1.00 44.79 103 SER D N 1
ATOM 6934 C CA . SER D 1 103 ? 44.198 -19.513 -46.426 1.00 37.45 103 SER D CA 1
ATOM 6935 C C . SER D 1 103 ? 43.756 -18.069 -46.650 1.00 26.61 103 SER D C 1
ATOM 6936 O O . SER D 1 103 ? 42.830 -17.773 -47.410 1.00 31.01 103 SER D O 1
ATOM 6939 N N . LEU D 1 104 ? 44.518 -17.152 -46.049 1.00 31.33 104 LEU D N 1
ATOM 6940 C CA . LEU D 1 104 ? 44.318 -15.729 -46.288 1.00 27.71 104 LEU D CA 1
ATOM 6941 C C . LEU D 1 104 ? 44.573 -15.368 -47.746 1.00 18.63 104 LEU D C 1
ATOM 6942 O O . LEU D 1 104 ? 43.857 -14.541 -48.322 1.00 22.84 104 LEU D O 1
ATOM 6947 N N . LEU D 1 105 ? 45.586 -15.990 -48.360 1.00 22.31 105 LEU D N 1
ATOM 6948 C CA . LEU D 1 105 ? 45.951 -15.664 -49.737 1.00 24.75 105 LEU D CA 1
ATOM 6949 C C . LEU D 1 105 ? 44.799 -15.889 -50.705 1.00 24.48 105 LEU D C 1
ATOM 6950 O O . LEU D 1 105 ? 44.732 -15.237 -51.754 1.00 25.54 105 LEU D O 1
ATOM 6955 N N . GLU D 1 106 ? 43.904 -16.817 -50.390 1.00 23.27 106 GLU D N 1
ATOM 6956 C CA . GLU D 1 106 ? 42.797 -17.154 -51.271 1.00 29.48 106 GLU D CA 1
ATOM 6957 C C . GLU D 1 106 ? 41.545 -16.329 -51.005 1.00 27.75 106 GLU D C 1
ATOM 6958 O O . GLU D 1 106 ? 40.508 -16.590 -51.623 1.00 25.47 106 GLU D O 1
ATOM 6964 N N . THR D 1 107 ? 41.601 -15.384 -50.069 1.00 24.06 107 THR D N 1
ATOM 6965 C CA . THR D 1 107 ? 40.450 -14.538 -49.786 1.00 21.40 107 THR D CA 1
ATOM 6966 C C . THR D 1 107 ? 40.167 -13.629 -50.976 1.00 20.56 107 THR D C 1
ATOM 6967 O O . THR D 1 107 ? 41.073 -12.975 -51.500 1.00 21.13 107 THR D O 1
ATOM 6971 N N . SER D 1 108 ? 38.911 -13.589 -51.400 1.00 17.38 108 SER D N 1
ATOM 6972 C CA . SER D 1 108 ? 38.503 -12.679 -52.456 1.00 21.38 108 SER D CA 1
ATOM 6973 C C . SER D 1 108 ? 38.345 -11.261 -51.912 1.00 20.93 108 SER D C 1
ATOM 6974 O O . SER D 1 108 ? 38.157 -11.045 -50.710 1.00 21.17 108 SER D O 1
ATOM 6977 N N . LYS D 1 109 ? 38.427 -10.283 -52.819 1.00 19.30 109 LYS D N 1
ATOM 6978 C CA . LYS D 1 109 ? 38.164 -8.903 -52.424 1.00 20.81 109 LYS D CA 1
ATOM 6979 C C . LYS D 1 109 ? 36.757 -8.793 -51.859 1.00 24.92 109 LYS D C 1
ATOM 6980 O O . LYS D 1 109 ? 36.517 -8.035 -50.909 1.00 18.33 109 LYS D O 1
ATOM 6986 N N . SER D 1 110 ? 35.838 -9.595 -52.404 1.00 17.92 110 SER D N 1
ATOM 6987 C CA . SER D 1 110 ? 34.455 -9.645 -51.943 1.00 26.18 110 SER D CA 1
ATOM 6988 C C . SER D 1 110 ? 34.357 -10.048 -50.479 1.00 17.93 110 SER D C 1
ATOM 6989 O O . SER D 1 110 ? 33.778 -9.327 -49.650 1.00 22.18 110 SER D O 1
ATOM 6992 N N . ALA D 1 111 ? 34.960 -11.189 -50.140 1.00 22.07 111 ALA D N 1
ATOM 6993 C CA . ALA D 1 111 ? 34.933 -11.677 -48.767 1.00 22.22 111 ALA D CA 1
ATOM 6994 C C . ALA D 1 111 ? 35.673 -10.735 -47.831 1.00 18.83 111 ALA D C 1
ATOM 6995 O O . ALA D 1 111 ? 35.229 -10.494 -46.701 1.00 19.03 111 ALA D O 1
ATOM 6997 N N . PHE D 1 112 ? 36.811 -10.204 -48.285 1.00 18.33 112 PHE D N 1
ATOM 6998 C CA . PHE D 1 112 ? 37.576 -9.259 -47.478 1.00 17.09 112 PHE D CA 1
ATOM 6999 C C . PHE D 1 112 ? 36.724 -8.057 -47.096 1.00 17.84 112 PHE D C 1
ATOM 7000 O O . PHE D 1 112 ? 36.649 -7.675 -45.918 1.00 16.21 112 PHE D O 1
ATOM 7008 N N . ASN D 1 113 ? 36.062 -7.455 -48.086 1.00 15.74 113 ASN D N 1
ATOM 7009 C CA . ASN D 1 113 ? 35.258 -6.270 -47.826 1.00 21.01 113 ASN D CA 1
ATOM 7010 C C . ASN D 1 113 ? 34.084 -6.589 -46.917 1.00 18.28 113 ASN D C 1
ATOM 7011 O O . ASN D 1 113 ? 33.744 -5.790 -46.039 1.00 18.29 113 ASN D O 1
ATOM 7016 N N . THR D 1 114 ? 33.443 -7.744 -47.113 1.00 19.71 114 THR D N 1
ATOM 7017 C CA . THR D 1 114 ? 32.326 -8.099 -46.241 1.00 18.16 114 THR D CA 1
ATOM 7018 C C . THR D 1 114 ? 32.787 -8.250 -44.796 1.00 17.35 114 THR D C 1
ATOM 7019 O O . THR D 1 114 ? 32.152 -7.727 -43.871 1.00 17.79 114 THR D O 1
ATOM 7023 N N . ALA D 1 115 ? 33.908 -8.943 -44.585 1.00 14.82 115 ALA D N 1
ATOM 7024 C CA . ALA D 1 115 ? 34.430 -9.104 -43.231 1.00 17.01 115 ALA D CA 1
ATOM 7025 C C . ALA D 1 115 ? 34.741 -7.752 -42.599 1.00 14.20 115 ALA D C 1
ATOM 7026 O O . ALA D 1 115 ? 34.374 -7.493 -41.445 1.00 13.50 115 ALA D O 1
ATOM 7028 N N . MET D 1 116 ? 35.405 -6.865 -43.350 1.00 10.34 116 MET D N 1
ATOM 7029 C CA . MET D 1 116 ? 35.770 -5.560 -42.801 1.00 13.90 116 MET D CA 1
ATOM 7030 C C . MET D 1 116 ? 34.539 -4.709 -42.508 1.00 11.63 116 MET D C 1
ATOM 7031 O O . MET D 1 116 ? 34.466 -4.051 -41.465 1.00 13.84 116 MET D O 1
ATOM 7036 N N . GLU D 1 117 ? 33.567 -4.708 -43.419 1.00 12.14 117 GLU D N 1
ATOM 7037 C CA . GLU D 1 117 ? 32.360 -3.912 -43.238 1.00 15.15 117 GLU D CA 1
ATOM 7038 C C . GLU D 1 117 ? 31.583 -4.379 -42.017 1.00 16.05 117 GLU D C 1
ATOM 7039 O O . GLU D 1 117 ? 31.211 -3.575 -41.154 1.00 12.16 117 GLU D O 1
ATOM 7045 N N . ILE D 1 118 ? 31.323 -5.685 -41.932 1.00 12.89 118 ILE D N 1
ATOM 7046 C CA . ILE D 1 118 ? 30.466 -6.200 -40.872 1.00 15.24 118 ILE D CA 1
ATOM 7047 C C . ILE D 1 118 ? 31.177 -6.139 -39.528 1.00 13.61 118 ILE D C 1
ATOM 7048 O O . ILE D 1 118 ? 30.587 -5.740 -38.517 1.00 12.54 118 ILE D O 1
ATOM 7053 N N . SER D 1 119 ? 32.457 -6.516 -39.491 1.00 13.07 119 SER D N 1
ATOM 7054 C CA . SER D 1 119 ? 33.142 -6.650 -38.210 1.00 13.80 119 SER D CA 1
ATOM 7055 C C . SER D 1 119 ? 33.716 -5.333 -37.709 1.00 12.18 119 SER D C 1
ATOM 7056 O O . SER D 1 119 ? 33.846 -5.147 -36.494 1.00 15.35 119 SER D O 1
ATOM 7059 N N . VAL D 1 120 ? 34.040 -4.405 -38.606 1.00 11.59 120 VAL D N 1
ATOM 7060 C CA . VAL D 1 120 ? 34.755 -3.201 -38.203 1.00 10.78 120 VAL D CA 1
ATOM 7061 C C . VAL D 1 120 ? 33.946 -1.943 -38.483 1.00 13.85 120 VAL D C 1
ATOM 7062 O O . VAL D 1 120 ? 33.649 -1.178 -37.558 1.00 11.94 120 VAL D O 1
ATOM 7066 N N . TYR D 1 121 ? 33.590 -1.703 -39.751 1.00 10.52 121 TYR D N 1
ATOM 7067 C CA . TYR D 1 121 ? 32.919 -0.445 -40.070 1.00 12.80 121 TYR D CA 1
ATOM 7068 C C . TYR D 1 121 ? 31.617 -0.289 -39.294 1.00 11.70 121 TYR D C 1
ATOM 7069 O O . TYR D 1 121 ? 31.224 0.838 -38.963 1.00 13.33 121 TYR D O 1
ATOM 7078 N N . SER D 1 122 ? 30.952 -1.405 -38.975 1.00 10.25 122 SER D N 1
ATOM 7079 C CA . SER D 1 122 ? 29.680 -1.334 -38.265 1.00 11.39 122 SER D CA 1
ATOM 7080 C C . SER D 1 122 ? 29.824 -0.664 -36.903 1.00 11.67 122 SER D C 1
ATOM 7081 O O . SER D 1 122 ? 28.897 0.012 -36.453 1.00 11.58 122 SER D O 1
ATOM 7084 N N . LEU D 1 123 ? 30.977 -0.806 -36.241 1.00 11.12 123 LEU D N 1
ATOM 7085 C CA . LEU D 1 123 ? 31.163 -0.091 -34.981 1.00 11.07 123 LEU D CA 1
ATOM 7086 C C . LEU D 1 123 ? 31.190 1.415 -35.213 1.00 13.05 123 LEU D C 1
ATOM 7087 O O . LEU D 1 123 ? 30.600 2.181 -34.442 1.00 12.08 123 LEU D O 1
ATOM 7092 N N . ILE D 1 124 ? 31.844 1.849 -36.293 1.00 11.51 124 ILE D N 1
ATOM 7093 C CA . ILE D 1 124 ? 31.879 3.268 -36.633 1.00 13.42 124 ILE D CA 1
ATOM 7094 C C . ILE D 1 124 ? 30.475 3.782 -36.919 1.00 12.27 124 ILE D C 1
ATOM 7095 O O . ILE D 1 124 ? 30.054 4.808 -36.376 1.00 13.48 124 ILE D O 1
ATOM 7100 N N . GLU D 1 125 ? 29.733 3.085 -37.785 1.00 10.90 125 GLU D N 1
ATOM 7101 C CA . GLU D 1 125 ? 28.408 3.579 -38.159 1.00 12.10 125 GLU D CA 1
ATOM 7102 C C . GLU D 1 125 ? 27.449 3.559 -36.971 1.00 11.84 125 GLU D C 1
ATOM 7103 O O . GLU D 1 125 ? 26.698 4.519 -36.762 1.00 13.71 125 GLU D O 1
ATOM 7109 N N . LEU D 1 126 ? 27.474 2.492 -36.169 1.00 11.16 126 LEU D N 1
ATOM 7110 C CA . LEU D 1 126 ? 26.613 2.413 -34.994 1.00 11.81 126 LEU D CA 1
ATOM 7111 C C . LEU D 1 126 ? 26.929 3.525 -34.001 1.00 12.61 126 LEU D C 1
ATOM 7112 O O . LEU D 1 126 ? 26.027 4.232 -33.523 1.00 12.76 126 LEU D O 1
ATOM 7117 N N . THR D 1 127 ? 28.215 3.703 -33.679 1.00 9.83 127 THR D N 1
ATOM 7118 C CA . THR D 1 127 ? 28.587 4.719 -32.708 1.00 9.18 127 THR D CA 1
ATOM 7119 C C . THR D 1 127 ? 28.305 6.120 -33.238 1.00 14.02 127 THR D C 1
ATOM 7120 O O . THR D 1 127 ? 27.853 6.985 -32.486 1.00 14.58 127 THR D O 1
ATOM 7124 N N . ASN D 1 128 ? 28.556 6.370 -34.527 1.00 12.01 128 ASN D N 1
ATOM 7125 C CA . ASN D 1 128 ? 28.267 7.687 -35.083 1.00 11.77 128 ASN D CA 1
ATOM 7126 C C . ASN D 1 128 ? 26.771 7.966 -35.082 1.00 13.93 128 ASN D C 1
ATOM 7127 O O . ASN D 1 128 ? 26.344 9.087 -34.782 1.00 15.19 128 ASN D O 1
ATOM 7132 N N . THR D 1 129 ? 25.962 6.954 -35.397 1.00 10.88 129 THR D N 1
ATOM 7133 C CA . THR D 1 129 ? 24.516 7.125 -35.382 1.00 11.70 129 THR D CA 1
ATOM 7134 C C . THR D 1 129 ? 24.025 7.469 -33.985 1.00 18.02 129 THR D C 1
ATOM 7135 O O . THR D 1 129 ? 23.202 8.377 -33.814 1.00 15.67 129 THR D O 1
ATOM 7139 N N . LEU D 1 130 ? 24.531 6.772 -32.972 1.00 12.76 130 LEU D N 1
ATOM 7140 C CA . LEU D 1 130 ? 23.988 6.933 -31.628 1.00 13.27 130 LEU D CA 1
ATOM 7141 C C . LEU D 1 130 ? 24.734 7.950 -30.768 1.00 13.83 130 LEU D C 1
ATOM 7142 O O . LEU D 1 130 ? 24.292 8.217 -29.644 1.00 14.51 130 LEU D O 1
ATOM 7147 N N . LYS D 1 131 ? 25.829 8.534 -31.263 1.00 14.03 131 LYS D N 1
ATOM 7148 C CA . LYS D 1 131 ? 26.617 9.485 -30.477 1.00 16.34 131 LYS D CA 1
ATOM 7149 C C . LYS D 1 131 ? 25.796 10.619 -29.877 1.00 16.52 131 LYS D C 1
ATOM 7150 O O . LYS D 1 131 ? 25.994 10.926 -28.690 1.00 14.41 131 LYS D O 1
ATOM 7156 N N . PRO D 1 132 ? 24.895 11.286 -30.612 1.00 14.17 132 PRO D N 1
ATOM 7157 C CA . PRO D 1 132 ? 24.143 12.393 -30.002 1.00 16.81 132 PRO D CA 1
ATOM 7158 C C . PRO D 1 132 ? 23.307 11.970 -28.804 1.00 16.22 132 PRO D C 1
ATOM 7159 O O . PRO D 1 132 ? 22.983 12.821 -27.967 1.00 18.06 132 PRO D O 1
ATOM 7163 N N . LEU D 1 133 ? 22.972 10.686 -28.685 1.00 13.41 133 LEU D N 1
ATOM 7164 C CA . LEU D 1 133 ? 22.169 10.167 -27.585 1.00 15.74 133 LEU D CA 1
ATOM 7165 C C . LEU D 1 133 ? 23.000 9.655 -26.411 1.00 16.69 133 LEU D C 1
ATOM 7166 O O . LEU D 1 133 ? 22.425 9.247 -25.395 1.00 15.69 133 LEU D O 1
ATOM 7171 N N . LEU D 1 134 ? 24.326 9.634 -26.528 1.00 13.26 134 LEU D N 1
ATOM 7172 C CA . LEU D 1 134 ? 25.172 9.067 -25.482 1.00 16.54 134 LEU D CA 1
ATOM 7173 C C . LEU D 1 134 ? 25.377 10.086 -24.363 1.00 14.17 134 LEU D C 1
ATOM 7174 O O . LEU D 1 134 ? 25.844 11.202 -24.609 1.00 18.00 134 LEU D O 1
ATOM 7179 N N . ASN D 1 135 ? 25.047 9.690 -23.135 1.00 14.10 135 ASN D N 1
ATOM 7180 C CA . ASN D 1 135 ? 25.194 10.550 -21.970 1.00 18.50 135 ASN D CA 1
ATOM 7181 C C . ASN D 1 135 ? 26.658 10.677 -21.561 1.00 18.51 135 ASN D C 1
ATOM 7182 O O . ASN D 1 135 ? 27.513 9.878 -21.954 1.00 15.79 135 ASN D O 1
ATOM 7187 N N . ASN D 1 136 ? 26.937 11.708 -20.761 1.00 17.60 136 ASN D N 1
ATOM 7188 C CA . ASN D 1 136 ? 28.223 11.811 -20.081 1.00 20.03 136 ASN D CA 1
ATOM 7189 C C . ASN D 1 136 ? 28.565 10.490 -19.416 1.00 19.07 136 ASN D C 1
ATOM 7190 O O . ASN D 1 136 ? 27.722 9.886 -18.748 1.00 20.87 136 ASN D O 1
ATOM 7195 N N . GLY D 1 137 ? 29.799 10.037 -19.595 1.00 18.47 137 GLY D N 1
ATOM 7196 C CA . GLY D 1 137 ? 30.206 8.820 -18.932 1.00 17.21 137 GLY D CA 1
ATOM 7197 C C . GLY D 1 137 ? 29.803 7.532 -19.612 1.00 18.18 137 GLY D C 1
ATOM 7198 O O . GLY D 1 137 ? 30.057 6.459 -19.051 1.00 14.29 137 GLY D O 1
ATOM 7199 N N . ALA D 1 138 ? 29.172 7.594 -20.783 1.00 14.11 138 ALA D N 1
ATOM 7200 C CA . ALA D 1 138 ? 28.702 6.384 -21.441 1.00 14.37 138 ALA D CA 1
ATOM 7201 C C . ALA D 1 138 ? 29.877 5.479 -21.811 1.00 13.45 138 ALA D C 1
ATOM 7202 O O . ALA D 1 138 ? 31.028 5.914 -21.902 1.00 13.53 138 ALA D O 1
ATOM 7204 N N . SER D 1 139 ? 29.573 4.199 -22.023 1.00 13.57 139 SER D N 1
ATOM 7205 C CA . SER D 1 139 ? 30.593 3.196 -22.300 1.00 13.76 139 SER D CA 1
ATOM 7206 C C . SER D 1 139 ? 30.189 2.348 -23.500 1.00 12.34 139 SER D C 1
ATOM 7207 O O . SER D 1 139 ? 29.077 1.807 -23.549 1.00 11.94 139 SER D O 1
ATOM 7210 N N . VAL D 1 140 ? 31.100 2.233 -24.461 1.00 10.74 140 VAL D N 1
ATOM 7211 C CA . VAL D 1 140 ? 30.905 1.452 -25.675 1.00 11.48 140 VAL D CA 1
ATOM 7212 C C . VAL D 1 140 ? 31.872 0.280 -25.628 1.00 11.62 140 VAL D C 1
ATOM 7213 O O . VAL D 1 140 ? 33.079 0.473 -25.428 1.00 11.84 140 VAL D O 1
ATOM 7217 N N . LEU D 1 141 ? 31.347 -0.928 -25.803 1.00 11.44 141 LEU D N 1
ATOM 7218 C CA . LEU D 1 141 ? 32.128 -2.152 -25.702 1.00 8.65 141 LEU D CA 1
ATOM 7219 C C . LEU D 1 141 ? 31.993 -2.926 -26.999 1.00 10.83 141 LEU D C 1
ATOM 7220 O O . LEU D 1 141 ? 30.887 -3.058 -27.524 1.00 11.32 141 LEU D O 1
ATOM 7225 N N . THR D 1 142 ? 33.114 -3.391 -27.539 1.00 12.02 142 THR D N 1
ATOM 7226 C CA . THR D 1 142 ? 33.082 -4.334 -28.647 1.00 10.82 142 THR D CA 1
ATOM 7227 C C . THR D 1 142 ? 33.824 -5.606 -28.251 1.00 14.17 142 THR D C 1
ATOM 7228 O O . THR D 1 142 ? 34.417 -5.695 -27.175 1.00 11.98 142 THR D O 1
ATOM 7232 N N . LEU D 1 143 ? 33.775 -6.606 -29.130 1.00 12.85 143 LEU D N 1
ATOM 7233 C CA . LEU D 1 143 ? 34.310 -7.933 -28.846 1.00 12.96 143 LEU D CA 1
ATOM 7234 C C . LEU D 1 143 ? 35.436 -8.262 -29.815 1.00 13.61 143 LEU D C 1
ATOM 7235 O O . LEU D 1 143 ? 35.356 -7.937 -31.003 1.00 15.03 143 LEU D O 1
ATOM 7240 N N . SER D 1 144 ? 36.484 -8.911 -29.313 1.00 13.79 144 SER D N 1
ATOM 7241 C CA . SER D 1 144 ? 37.624 -9.263 -30.153 1.00 11.29 144 SER D CA 1
ATOM 7242 C C . SER D 1 144 ? 38.209 -10.597 -29.689 1.00 14.01 144 SER D C 1
ATOM 7243 O O . SER D 1 144 ? 37.687 -11.253 -28.776 1.00 14.78 144 SER D O 1
ATOM 7246 N N . TYR D 1 145 ? 39.338 -10.964 -30.297 1.00 13.18 145 TYR D N 1
ATOM 7247 C CA . TYR D 1 145 ? 39.936 -12.284 -30.158 1.00 12.52 145 TYR D CA 1
ATOM 7248 C C . TYR D 1 145 ? 41.429 -12.174 -30.433 1.00 12.26 145 TYR D C 1
ATOM 7249 O O . TYR D 1 145 ? 41.866 -11.341 -31.233 1.00 12.89 145 TYR D O 1
ATOM 7258 N N . LEU D 1 146 ? 42.197 -13.042 -29.764 1.00 13.59 146 LEU D N 1
ATOM 7259 C CA . LEU D 1 146 ? 43.655 -13.032 -29.836 1.00 11.95 146 LEU D CA 1
ATOM 7260 C C . LEU D 1 146 ? 44.179 -13.138 -31.265 1.00 10.91 146 LEU D C 1
ATOM 7261 O O . LEU D 1 146 ? 45.303 -12.697 -31.531 1.00 12.10 146 LEU D O 1
ATOM 7266 N N . GLY D 1 147 ? 43.398 -13.708 -32.185 1.00 10.07 147 GLY D N 1
ATOM 7267 C CA . GLY D 1 147 ? 43.796 -13.775 -33.587 1.00 9.32 147 GLY D CA 1
ATOM 7268 C C . GLY D 1 147 ? 44.049 -12.423 -34.226 1.00 9.46 147 GLY D C 1
ATOM 7269 O O . GLY D 1 147 ? 44.573 -12.371 -35.346 1.00 11.27 147 GLY D O 1
ATOM 7270 N N . SER D 1 148 ? 43.669 -11.336 -33.552 1.00 10.79 148 SER D N 1
ATOM 7271 C CA . SER D 1 148 ? 43.982 -9.992 -34.030 1.00 11.49 148 SER D CA 1
ATOM 7272 C C . SER D 1 148 ? 45.483 -9.726 -34.018 1.00 13.45 148 SER D C 1
ATOM 7273 O O . SER D 1 148 ? 46.011 -9.066 -34.920 1.00 14.26 148 SER D O 1
ATOM 7276 N N . THR D 1 149 ? 46.183 -10.207 -32.994 1.00 10.65 149 THR D N 1
ATOM 7277 C CA . THR D 1 149 ? 47.578 -9.845 -32.781 1.00 13.11 149 THR D CA 1
ATOM 7278 C C . THR D 1 149 ? 48.532 -11.031 -32.778 1.00 13.29 149 THR D C 1
ATOM 7279 O O . THR D 1 149 ? 49.750 -10.819 -32.751 1.00 13.48 149 THR D O 1
ATOM 7283 N N . LYS D 1 150 ? 48.003 -12.235 -32.847 1.00 12.57 150 LYS D N 1
ATOM 7284 C CA . LYS D 1 150 ? 48.824 -13.453 -33.006 1.00 13.08 150 LYS D CA 1
ATOM 7285 C C . LYS D 1 150 ? 48.183 -14.344 -34.054 1.00 14.79 150 LYS D C 1
ATOM 7286 O O . LYS D 1 150 ? 47.042 -14.231 -34.280 1.00 15.72 150 LYS D O 1
ATOM 7292 N N . TYR D 1 151 ? 48.959 -15.188 -34.676 1.00 13.67 151 TYR D N 1
ATOM 7293 C CA . TYR D 1 151 ? 48.366 -16.121 -35.631 1.00 13.89 151 TYR D CA 1
ATOM 7294 C C . TYR D 1 151 ? 47.514 -17.126 -34.881 1.00 16.69 151 TYR D C 1
ATOM 7295 O O . TYR D 1 151 ? 47.924 -17.603 -33.949 1.00 18.43 151 TYR D O 1
ATOM 7304 N N . MET D 1 152 ? 46.321 -17.377 -35.343 1.00 15.13 152 MET D N 1
ATOM 7305 C CA . MET D 1 152 ? 45.506 -18.485 -34.823 1.00 16.45 152 MET D CA 1
ATOM 7306 C C . MET D 1 152 ? 45.007 -19.226 -36.056 1.00 19.42 152 MET D C 1
ATOM 7307 O O . MET D 1 152 ? 44.681 -18.638 -36.976 1.00 19.26 152 MET D O 1
ATOM 7312 N N . ALA D 1 153 ? 44.915 -20.526 -36.000 1.00 20.18 153 ALA D N 1
ATOM 7313 C CA . ALA D 1 153 ? 44.488 -21.326 -37.155 1.00 23.12 153 ALA D CA 1
ATOM 7314 C C . ALA D 1 153 ? 43.032 -21.085 -37.483 1.00 22.95 153 ALA D C 1
ATOM 7315 O O . ALA D 1 153 ? 42.326 -20.848 -36.630 1.00 25.90 153 ALA D O 1
ATOM 7317 N N . HIS D 1 154 ? 42.663 -21.170 -38.738 1.00 32.43 154 HIS D N 1
ATOM 7318 C CA . HIS D 1 154 ? 41.235 -21.028 -39.118 1.00 38.64 154 HIS D CA 1
ATOM 7319 C C . HIS D 1 154 ? 40.701 -19.666 -38.621 1.00 35.55 154 HIS D C 1
ATOM 7320 O O . HIS D 1 154 ? 39.698 -19.655 -37.921 1.00 38.45 154 HIS D O 1
ATOM 7327 N N . TYR D 1 155 ? 41.464 -18.600 -38.818 1.00 23.72 155 TYR D N 1
ATOM 7328 C CA . TYR D 1 155 ? 40.977 -17.266 -38.433 1.00 20.44 155 TYR D CA 1
ATOM 7329 C C . TYR D 1 155 ? 41.114 -16.370 -39.659 1.00 22.80 155 TYR D C 1
ATOM 7330 O O . TYR D 1 155 ? 40.215 -15.738 -39.958 1.00 21.84 155 TYR D O 1
ATOM 7339 N N . ASN D 1 156 ? 42.282 -16.347 -40.274 1.00 18.88 156 ASN D N 1
ATOM 7340 C CA . ASN D 1 156 ? 42.490 -15.680 -41.569 1.00 19.45 156 ASN D CA 1
ATOM 7341 C C . ASN D 1 156 ? 41.982 -14.249 -41.600 1.00 19.92 156 ASN D C 1
ATOM 7342 O O . ASN D 1 156 ? 42.438 -13.478 -40.903 1.00 17.13 156 ASN D O 1
ATOM 7347 N N . VAL D 1 157 ? 41.065 -13.978 -42.487 1.00 16.26 157 VAL D N 1
ATOM 7348 C CA . VAL D 1 157 ? 40.655 -12.583 -42.664 1.00 14.73 157 VAL D CA 1
ATOM 7349 C C . VAL D 1 157 ? 40.072 -12.002 -41.382 1.00 14.07 157 VAL D C 1
ATOM 7350 O O . VAL D 1 157 ? 40.136 -10.861 -41.213 1.00 13.27 157 VAL D O 1
ATOM 7354 N N . MET D 1 158 ? 39.522 -12.838 -40.533 1.00 12.00 158 MET D N 1
ATOM 7355 C CA . MET D 1 158 ? 38.981 -12.304 -39.288 1.00 14.74 158 MET D CA 1
ATOM 7356 C C . MET D 1 158 ? 40.085 -11.729 -38.411 1.00 13.71 158 MET D C 1
ATOM 7357 O O . MET D 1 158 ? 39.880 -10.704 -37.748 1.00 13.75 158 MET D O 1
ATOM 7362 N N . GLY D 1 159 ? 41.279 -12.326 -38.457 1.00 14.62 159 GLY D N 1
ATOM 7363 C CA . GLY D 1 159 ? 42.410 -11.753 -37.749 1.00 13.13 159 GLY D CA 1
ATOM 7364 C C . GLY D 1 159 ? 42.761 -10.369 -38.251 1.00 13.71 159 GLY D C 1
ATOM 7365 O O . GLY D 1 159 ? 43.178 -9.504 -37.478 1.00 15.08 159 GLY D O 1
ATOM 7366 N N . LEU D 1 160 ? 42.602 -10.138 -39.554 1.00 10.87 160 LEU D N 1
ATOM 7367 C CA . LEU D 1 160 ? 42.782 -8.784 -40.056 1.00 10.82 160 LEU D CA 1
ATOM 7368 C C . LEU D 1 160 ? 41.696 -7.880 -39.494 1.00 10.24 160 LEU D C 1
ATOM 7369 O O . LEU D 1 160 ? 41.987 -6.821 -38.916 1.00 13.59 160 LEU D O 1
ATOM 7374 N N . ALA D 1 161 ? 40.444 -8.349 -39.548 1.00 12.56 161 ALA D N 1
ATOM 7375 C CA . ALA D 1 161 ? 39.328 -7.516 -39.122 1.00 14.60 161 ALA D CA 1
ATOM 7376 C C . ALA D 1 161 ? 39.469 -7.137 -37.657 1.00 14.56 161 ALA D C 1
ATOM 7377 O O . ALA D 1 161 ? 39.420 -5.952 -37.299 1.00 12.96 161 ALA D O 1
ATOM 7379 N N . LYS D 1 162 ? 39.695 -8.132 -36.798 1.00 10.90 162 LYS D N 1
ATOM 7380 C CA . LYS D 1 162 ? 39.793 -7.848 -35.374 1.00 11.67 162 LYS D CA 1
ATOM 7381 C C . LYS D 1 162 ? 40.978 -6.940 -35.075 1.00 12.29 162 LYS D C 1
ATOM 7382 O O . LYS D 1 162 ? 40.879 -6.066 -34.202 1.00 10.50 162 LYS D O 1
ATOM 7388 N N . ALA D 1 163 ? 42.077 -7.067 -35.829 1.00 11.70 163 ALA D N 1
ATOM 7389 C CA . ALA D 1 163 ? 43.172 -6.131 -35.610 1.00 11.11 163 ALA D CA 1
ATOM 7390 C C . ALA D 1 163 ? 42.693 -4.718 -35.901 1.00 12.05 163 ALA D C 1
ATOM 7391 O O . ALA D 1 163 ? 42.807 -3.818 -35.055 1.00 11.05 163 ALA D O 1
ATOM 7393 N N . ALA D 1 164 ? 42.031 -4.541 -37.048 1.00 11.05 164 ALA D N 1
ATOM 7394 C CA . ALA D 1 164 ? 41.469 -3.238 -37.369 1.00 11.02 164 ALA D CA 1
ATOM 7395 C C . ALA D 1 164 ? 40.506 -2.796 -36.280 1.00 11.74 164 ALA D C 1
ATOM 7396 O O . ALA D 1 164 ? 40.540 -1.637 -35.847 1.00 12.69 164 ALA D O 1
ATOM 7398 N N . LEU D 1 165 ? 39.705 -3.735 -35.759 1.00 10.29 165 LEU D N 1
ATOM 7399 C CA . LEU D 1 165 ? 38.710 -3.364 -34.762 1.00 12.68 165 LEU D CA 1
ATOM 7400 C C . LEU D 1 165 ? 39.385 -2.832 -33.511 1.00 11.83 165 LEU D C 1
ATOM 7401 O O . LEU D 1 165 ? 38.982 -1.793 -32.968 1.00 10.85 165 LEU D O 1
ATOM 7406 N N . GLU D 1 166 ? 40.453 -3.499 -33.068 1.00 10.41 166 GLU D N 1
ATOM 7407 C CA . GLU D 1 166 ? 41.094 -3.016 -31.858 1.00 9.58 166 GLU D CA 1
ATOM 7408 C C . GLU D 1 166 ? 41.708 -1.651 -32.107 1.00 10.64 166 GLU D C 1
ATOM 7409 O O . GLU D 1 166 ? 41.623 -0.764 -31.246 1.00 13.20 166 GLU D O 1
ATOM 7415 N N . SER D 1 167 ? 42.224 -1.428 -33.320 1.00 8.84 167 SER D N 1
ATOM 7416 C CA . SER D 1 167 ? 42.743 -0.107 -33.640 1.00 9.76 167 SER D CA 1
ATOM 7417 C C . SER D 1 167 ? 41.621 0.917 -33.611 1.00 10.68 167 SER D C 1
ATOM 7418 O O . SER D 1 167 ? 41.790 2.022 -33.074 1.00 12.22 167 SER D O 1
ATOM 7421 N N . ALA D 1 168 ? 40.445 0.547 -34.135 1.00 11.70 168 ALA D N 1
ATOM 7422 C CA . ALA D 1 168 ? 39.317 1.466 -34.087 1.00 13.01 168 ALA D CA 1
ATOM 7423 C C . ALA D 1 168 ? 39.002 1.837 -32.647 1.00 14.98 168 ALA D C 1
ATOM 7424 O O . ALA D 1 168 ? 38.749 3.012 -32.342 1.00 13.06 168 ALA D O 1
ATOM 7426 N N . VAL D 1 169 ? 39.099 0.857 -31.738 1.00 11.46 169 VAL D N 1
ATOM 7427 C CA . VAL D 1 169 ? 38.805 1.121 -30.334 1.00 8.96 169 VAL D CA 1
ATOM 7428 C C . VAL D 1 169 ? 39.693 2.244 -29.826 1.00 13.57 169 VAL D C 1
ATOM 7429 O O . VAL D 1 169 ? 39.245 3.127 -29.082 1.00 12.73 169 VAL D O 1
ATOM 7433 N N . ARG D 1 170 ? 40.966 2.229 -30.218 1.00 11.02 170 ARG D N 1
ATOM 7434 C CA . ARG D 1 170 ? 41.865 3.288 -29.788 1.00 8.85 170 ARG D CA 1
ATOM 7435 C C . ARG D 1 170 ? 41.426 4.632 -30.360 1.00 11.44 170 ARG D C 1
ATOM 7436 O O . ARG D 1 170 ? 41.222 5.600 -29.611 1.00 13.47 170 ARG D O 1
ATOM 7444 N N . TYR D 1 171 ? 41.167 4.686 -31.672 1.00 10.00 171 TYR D N 1
ATOM 7445 C CA . TYR D 1 171 ? 40.850 5.972 -32.281 1.00 13.20 171 TYR D CA 1
ATOM 7446 C C . TYR D 1 171 ? 39.522 6.504 -31.765 1.00 13.33 171 TYR D C 1
ATOM 7447 O O . TYR D 1 171 ? 39.416 7.682 -31.396 1.00 15.82 171 TYR D O 1
ATOM 7456 N N . LEU D 1 172 ? 38.524 5.629 -31.647 1.00 12.08 172 LEU D N 1
ATOM 7457 C CA . LEU D 1 172 ? 37.246 6.076 -31.119 1.00 12.92 172 LEU D CA 1
ATOM 7458 C C . LEU D 1 172 ? 37.393 6.521 -29.674 1.00 14.50 172 LEU D C 1
ATOM 7459 O O . LEU D 1 172 ? 36.757 7.503 -29.265 1.00 13.92 172 LEU D O 1
ATOM 7464 N N . ALA D 1 173 ? 38.274 5.859 -28.908 1.00 12.81 173 ALA D N 1
ATOM 7465 C CA . ALA D 1 173 ? 38.488 6.279 -27.529 1.00 12.84 173 ALA D CA 1
ATOM 7466 C C . ALA D 1 173 ? 38.935 7.730 -27.484 1.00 14.53 173 ALA D C 1
ATOM 7467 O O . ALA D 1 173 ? 38.509 8.494 -26.609 1.00 14.17 173 ALA D O 1
ATOM 7469 N N . VAL D 1 174 ? 39.754 8.140 -28.454 1.00 14.33 174 VAL D N 1
ATOM 7470 C CA . VAL D 1 174 ? 40.179 9.531 -28.504 1.00 15.41 174 VAL D CA 1
ATOM 7471 C C . VAL D 1 174 ? 39.030 10.413 -28.968 1.00 18.81 174 VAL D C 1
ATOM 7472 O O . VAL D 1 174 ? 38.779 11.480 -28.394 1.00 17.43 174 VAL D O 1
ATOM 7476 N N . ASP D 1 175 ? 38.300 9.971 -29.998 1.00 14.13 175 ASP D N 1
ATOM 7477 C CA . ASP D 1 175 ? 37.214 10.780 -30.540 1.00 17.19 175 ASP D CA 1
ATOM 7478 C C . ASP D 1 175 ? 36.165 11.069 -29.472 1.00 20.77 175 ASP D C 1
ATOM 7479 O O . ASP D 1 175 ? 35.750 12.219 -29.283 1.00 23.57 175 ASP D O 1
ATOM 7484 N N . LEU D 1 176 ? 35.737 10.031 -28.754 1.00 15.32 176 LEU D N 1
ATOM 7485 C CA . LEU D 1 176 ? 34.621 10.127 -27.825 1.00 18.64 176 LEU D CA 1
ATOM 7486 C C . LEU D 1 176 ? 35.039 10.547 -26.419 1.00 18.29 176 LEU D C 1
ATOM 7487 O O . LEU D 1 176 ? 34.193 11.026 -25.655 1.00 14.28 176 LEU D O 1
ATOM 7492 N N . GLY D 1 177 ? 36.323 10.412 -26.067 1.00 12.64 177 GLY D N 1
ATOM 7493 C CA . GLY D 1 177 ? 36.775 10.760 -24.715 1.00 16.96 177 GLY D CA 1
ATOM 7494 C C . GLY D 1 177 ? 36.683 12.237 -24.392 1.00 18.09 177 GLY D C 1
ATOM 7495 O O . GLY D 1 177 ? 36.466 12.634 -23.239 1.00 17.71 177 GLY D O 1
ATOM 7496 N N . LYS D 1 178 ? 36.883 13.076 -25.410 1.00 21.64 178 LYS D N 1
ATOM 7497 C CA . LYS D 1 178 ? 36.513 14.492 -25.396 1.00 26.99 178 LYS D CA 1
ATOM 7498 C C . LYS D 1 178 ? 35.139 14.771 -24.728 1.00 28.13 178 LYS D C 1
ATOM 7499 O O . LYS D 1 178 ? 34.954 15.758 -24.030 1.00 29.53 178 LYS D O 1
ATOM 7505 N N . HIS D 1 179 ? 34.161 13.842 -24.867 1.00 23.80 179 HIS D N 1
ATOM 7506 C CA . HIS D 1 179 ? 32.836 13.973 -24.243 1.00 25.82 179 HIS D CA 1
ATOM 7507 C C . HIS D 1 179 ? 32.671 13.037 -23.063 1.00 19.50 179 HIS D C 1
ATOM 7508 O O . HIS D 1 179 ? 31.543 12.732 -22.687 1.00 22.38 179 HIS D O 1
ATOM 7515 N N . ASN D 1 180 ? 33.788 12.577 -22.482 1.00 20.47 180 ASN D N 1
ATOM 7516 C CA . ASN D 1 180 ? 33.795 11.640 -21.354 1.00 19.93 180 ASN D CA 1
ATOM 7517 C C . ASN D 1 180 ? 33.015 10.363 -21.678 1.00 18.99 180 ASN D C 1
ATOM 7518 O O . ASN D 1 180 ? 32.283 9.827 -20.847 1.00 18.99 180 ASN D O 1
ATOM 7523 N N . ILE D 1 181 ? 33.192 9.856 -22.894 1.00 16.20 181 ILE D N 1
ATOM 7524 C CA . ILE D 1 181 ? 32.644 8.567 -23.300 1.00 11.18 181 ILE D CA 1
ATOM 7525 C C . ILE D 1 181 ? 33.804 7.607 -23.533 1.00 10.65 181 ILE D C 1
ATOM 7526 O O . ILE D 1 181 ? 34.813 7.974 -24.148 1.00 11.61 181 ILE D O 1
ATOM 7531 N N . ARG D 1 182 ? 33.658 6.380 -23.040 1.00 11.83 182 ARG D N 1
ATOM 7532 C CA . ARG D 1 182 ? 34.714 5.377 -23.074 1.00 8.87 182 ARG D CA 1
ATOM 7533 C C . ARG D 1 182 ? 34.434 4.346 -24.162 1.00 11.56 182 ARG D C 1
ATOM 7534 O O . ARG D 1 182 ? 33.279 4.062 -24.489 1.00 11.80 182 ARG D O 1
ATOM 7542 N N . VAL D 1 183 ? 35.504 3.794 -24.733 1.00 11.77 183 VAL D N 1
ATOM 7543 C CA . VAL D 1 183 ? 35.409 2.740 -25.742 1.00 11.72 183 VAL D CA 1
ATOM 7544 C C . VAL D 1 183 ? 36.440 1.669 -25.413 1.00 10.14 183 VAL D C 1
ATOM 7545 O O . VAL D 1 183 ? 37.626 1.975 -25.246 1.00 11.18 183 VAL D O 1
ATOM 7549 N N . ASN D 1 184 ? 35.997 0.414 -25.340 1.00 10.01 184 ASN D N 1
ATOM 7550 C CA . ASN D 1 184 ? 36.886 -0.690 -24.999 1.00 12.72 184 ASN D CA 1
ATOM 7551 C C . ASN D 1 184 ? 36.529 -1.928 -25.810 1.00 11.27 184 ASN D C 1
ATOM 7552 O O . ASN D 1 184 ? 35.453 -2.024 -26.410 1.00 10.76 184 ASN D O 1
ATOM 7557 N N . ALA D 1 185 ? 37.458 -2.882 -25.818 1.00 11.77 185 ALA D N 1
ATOM 7558 C CA . ALA D 1 185 ? 37.248 -4.190 -26.421 1.00 13.80 185 ALA D CA 1
ATOM 7559 C C . ALA D 1 185 ? 37.473 -5.279 -25.382 1.00 13.41 185 ALA D C 1
ATOM 7560 O O . ALA D 1 185 ? 38.401 -5.200 -24.571 1.00 14.41 185 ALA D O 1
ATOM 7562 N N . LEU D 1 186 ? 36.598 -6.276 -25.391 1.00 12.94 186 LEU D N 1
ATOM 7563 C CA . LEU D 1 186 ? 36.760 -7.483 -24.591 1.00 12.08 186 LEU D CA 1
ATOM 7564 C C . LEU D 1 186 ? 37.266 -8.587 -25.511 1.00 14.14 186 LEU D C 1
ATOM 7565 O O . LEU D 1 186 ? 36.566 -8.982 -26.448 1.00 14.19 186 LEU D O 1
ATOM 7570 N N . SER D 1 187 ? 38.478 -9.077 -25.261 1.00 13.49 187 SER D N 1
ATOM 7571 C CA . SER D 1 187 ? 39.058 -10.141 -26.077 1.00 13.62 187 SER D CA 1
ATOM 7572 C C . SER D 1 187 ? 38.773 -11.464 -25.382 1.00 12.10 187 SER D C 1
ATOM 7573 O O . SER D 1 187 ? 39.397 -11.790 -24.366 1.00 15.50 187 SER D O 1
ATOM 7576 N N . ALA D 1 188 ? 37.828 -12.221 -25.925 1.00 14.55 188 ALA D N 1
ATOM 7577 C CA . ALA D 1 188 ? 37.363 -13.423 -25.245 1.00 14.22 188 ALA D CA 1
ATOM 7578 C C . ALA D 1 188 ? 38.112 -14.656 -25.727 1.00 16.80 188 ALA D C 1
ATOM 7579 O O . ALA D 1 188 ? 38.451 -14.773 -26.907 1.00 15.51 188 ALA D O 1
ATOM 7581 N N . GLY D 1 189 ? 38.329 -15.572 -24.807 1.00 15.40 189 GLY D N 1
ATOM 7582 C CA . GLY D 1 189 ? 38.795 -16.905 -25.175 1.00 15.49 189 GLY D CA 1
ATOM 7583 C C . GLY D 1 189 ? 37.620 -17.721 -25.663 1.00 21.67 189 GLY D C 1
ATOM 7584 O O . GLY D 1 189 ? 36.515 -17.356 -25.464 1.00 17.13 189 GLY D O 1
ATOM 7585 N N . PRO D 1 190 ? 37.817 -18.868 -26.296 1.00 17.51 190 PRO D N 1
ATOM 7586 C CA . PRO D 1 190 ? 36.690 -19.631 -26.779 1.00 19.00 190 PRO D CA 1
ATOM 7587 C C . PRO D 1 190 ? 35.810 -20.196 -25.680 1.00 18.98 190 PRO D C 1
ATOM 7588 O O . PRO D 1 190 ? 36.279 -20.517 -24.737 1.00 20.25 190 PRO D O 1
ATOM 7592 N N . ILE D 1 191 ? 34.528 -20.291 -25.950 1.00 22.27 191 ILE D N 1
ATOM 7593 C CA . ILE D 1 191 ? 33.523 -20.783 -24.977 1.00 24.17 191 ILE D CA 1
ATOM 7594 C C . ILE D 1 191 ? 32.931 -22.082 -25.496 1.00 27.56 191 ILE D C 1
ATOM 7595 O O . ILE D 1 191 ? 32.506 -22.105 -26.599 1.00 30.55 191 ILE D O 1
ATOM 7600 N N . ARG D 1 192 ? 32.867 -23.094 -24.650 1.00 32.65 192 ARG D N 1
ATOM 7601 C CA . ARG D 1 192 ? 32.318 -24.402 -25.041 1.00 32.77 192 ARG D CA 1
ATOM 7602 C C . ARG D 1 192 ? 30.808 -24.323 -25.171 1.00 38.47 192 ARG D C 1
ATOM 7603 O O . ARG D 1 192 ? 30.185 -23.954 -24.250 1.00 33.61 192 ARG D O 1
ATOM 7611 N N . THR D 1 193 ? 30.302 -24.765 -26.303 1.00 41.84 193 THR D N 1
ATOM 7612 C CA . THR D 1 193 ? 28.856 -24.747 -26.532 1.00 45.13 193 THR D CA 1
ATOM 7613 C C . THR D 1 193 ? 28.433 -26.115 -27.006 1.00 55.31 193 THR D C 1
ATOM 7614 O O . THR D 1 193 ? 29.224 -26.807 -27.555 1.00 50.39 193 THR D O 1
ATOM 7618 N N . LEU D 1 194 ? 27.167 -26.438 -26.841 1.00 52.24 194 LEU D N 1
ATOM 7619 C CA . LEU D 1 194 ? 26.760 -27.794 -27.226 1.00 58.42 194 LEU D CA 1
ATOM 7620 C C . LEU D 1 194 ? 26.203 -27.728 -28.642 1.00 58.11 194 LEU D C 1
ATOM 7621 O O . LEU D 1 194 ? 27.009 -27.467 -29.530 1.00 60.18 194 LEU D O 1
ATOM 7626 N N . ILE D 1 199 ? 31.836 -28.780 -34.763 1.00 61.13 199 ILE D N 1
ATOM 7627 C CA . ILE D 1 199 ? 32.806 -28.293 -35.779 1.00 55.42 199 ILE D CA 1
ATOM 7628 C C . ILE D 1 199 ? 34.198 -28.712 -35.357 1.00 54.91 199 ILE D C 1
ATOM 7629 O O . ILE D 1 199 ? 34.661 -28.249 -34.342 1.00 50.59 199 ILE D O 1
ATOM 7634 N N . ALA D 1 200 ? 34.885 -29.422 -36.225 1.00 58.73 200 ALA D N 1
ATOM 7635 C CA . ALA D 1 200 ? 36.169 -30.031 -35.857 1.00 52.96 200 ALA D CA 1
ATOM 7636 C C . ALA D 1 200 ? 37.217 -29.013 -35.406 1.00 49.24 200 ALA D C 1
ATOM 7637 O O . ALA D 1 200 ? 37.763 -29.234 -34.367 1.00 44.59 200 ALA D O 1
ATOM 7639 N N . ASP D 1 201 ? 37.439 -27.930 -36.130 1.00 43.58 201 ASP D N 1
ATOM 7640 C CA . ASP D 1 201 ? 38.484 -26.971 -35.683 1.00 46.74 201 ASP D CA 1
ATOM 7641 C C . ASP D 1 201 ? 38.126 -26.281 -34.365 1.00 41.97 201 ASP D C 1
ATOM 7642 O O . ASP D 1 201 ? 39.003 -25.987 -33.624 1.00 36.95 201 ASP D O 1
ATOM 7647 N N . PHE D 1 202 ? 36.865 -25.994 -34.136 1.00 41.50 202 PHE D N 1
ATOM 7648 C CA . PHE D 1 202 ? 36.497 -25.332 -32.872 1.00 37.92 202 PHE D CA 1
ATOM 7649 C C . PHE D 1 202 ? 36.747 -26.259 -31.699 1.00 39.12 202 PHE D C 1
ATOM 7650 O O . PHE D 1 202 ? 37.320 -25.875 -30.773 1.00 37.83 202 PHE D O 1
ATOM 7658 N N . ARG D 1 203 ? 36.474 -27.526 -31.861 1.00 41.15 203 ARG D N 1
ATOM 7659 C CA . ARG D 1 203 ? 36.743 -28.520 -30.821 1.00 36.75 203 ARG D CA 1
ATOM 7660 C C . ARG D 1 203 ? 38.238 -28.525 -30.547 1.00 35.93 203 ARG D C 1
ATOM 7661 O O . ARG D 1 203 ? 38.600 -28.605 -29.442 1.00 31.99 203 ARG D O 1
ATOM 7669 N N . MET D 1 204 ? 39.060 -28.444 -31.565 1.00 30.61 204 MET D N 1
ATOM 7670 C CA . MET D 1 204 ? 40.489 -28.433 -31.314 1.00 33.57 204 MET D CA 1
ATOM 7671 C C . MET D 1 204 ? 40.940 -27.189 -30.554 1.00 31.13 204 MET D C 1
ATOM 7672 O O . MET D 1 204 ? 41.602 -27.336 -29.612 1.00 28.83 204 MET D O 1
ATOM 7677 N N . ILE D 1 205 ? 40.514 -26.010 -30.963 1.00 30.45 205 ILE D N 1
ATOM 7678 C CA . ILE D 1 205 ? 40.976 -24.758 -30.315 1.00 25.45 205 ILE D CA 1
ATOM 7679 C C . ILE D 1 205 ? 40.459 -24.712 -28.879 1.00 27.30 205 ILE D C 1
ATOM 7680 O O . ILE D 1 205 ? 41.164 -24.316 -28.003 1.00 28.25 205 ILE D O 1
ATOM 7685 N N . LEU D 1 206 ? 39.248 -25.165 -28.689 1.00 24.70 206 LEU D N 1
ATOM 7686 C CA . LEU D 1 206 ? 38.730 -25.284 -27.339 1.00 24.17 206 LEU D CA 1
ATOM 7687 C C . LEU D 1 206 ? 39.542 -26.261 -26.513 1.00 30.03 206 LEU D C 1
ATOM 7688 O O . LEU D 1 206 ? 39.906 -25.807 -25.487 1.00 24.62 206 LEU D O 1
ATOM 7693 N N . LYS D 1 207 ? 39.813 -27.497 -26.861 1.00 26.92 207 LYS D N 1
ATOM 7694 C CA . LYS D 1 207 ? 40.544 -28.340 -25.889 1.00 25.68 207 LYS D CA 1
ATOM 7695 C C . LYS D 1 207 ? 41.925 -27.774 -25.708 1.00 23.93 207 LYS D C 1
ATOM 7696 O O . LYS D 1 207 ? 42.451 -27.777 -24.701 1.00 27.34 207 LYS D O 1
ATOM 7702 N N . TRP D 1 208 ? 42.419 -27.267 -26.760 1.00 21.37 208 TRP D N 1
ATOM 7703 C CA . TRP D 1 208 ? 43.785 -26.696 -26.675 1.00 23.75 208 TRP D CA 1
ATOM 7704 C C . TRP D 1 208 ? 43.878 -25.553 -25.674 1.00 21.14 208 TRP D C 1
ATOM 7705 O O . TRP D 1 208 ? 44.810 -25.496 -24.858 1.00 22.79 208 TRP D O 1
ATOM 7716 N N . ASN D 1 209 ? 42.963 -24.638 -25.759 1.00 21.31 209 ASN D N 1
ATOM 7717 C CA . ASN D 1 209 ? 42.886 -23.555 -24.775 1.00 22.73 209 ASN D CA 1
ATOM 7718 C C . ASN D 1 209 ? 42.708 -24.156 -23.386 1.00 23.74 209 ASN D C 1
ATOM 7719 O O . ASN D 1 209 ? 43.375 -23.767 -22.522 1.00 19.58 209 ASN D O 1
ATOM 7724 N N . GLU D 1 210 ? 41.821 -25.112 -23.236 1.00 20.40 210 GLU D N 1
ATOM 7725 C CA . GLU D 1 210 ? 41.605 -25.700 -21.915 1.00 22.78 210 GLU D CA 1
ATOM 7726 C C . GLU D 1 210 ? 42.879 -26.332 -21.355 1.00 24.62 210 GLU D C 1
ATOM 7727 O O . GLU D 1 210 ? 43.169 -26.201 -20.161 1.00 24.47 210 GLU D O 1
ATOM 7733 N N . ILE D 1 211 ? 43.645 -27.031 -22.194 1.00 19.16 211 ILE D N 1
ATOM 7734 C CA . ILE D 1 211 ? 44.836 -27.719 -21.697 1.00 19.54 211 ILE D CA 1
ATOM 7735 C C . ILE D 1 211 ? 45.948 -26.724 -21.372 1.00 22.89 211 ILE D C 1
ATOM 7736 O O . ILE D 1 211 ? 46.673 -26.890 -20.383 1.00 17.47 211 ILE D O 1
ATOM 7741 N N . ASN D 1 212 ? 46.100 -25.674 -22.182 1.00 20.47 212 ASN D N 1
ATOM 7742 C CA . ASN D 1 212 ? 47.289 -24.833 -22.089 1.00 20.06 212 ASN D CA 1
ATOM 7743 C C . ASN D 1 212 ? 47.069 -23.525 -21.338 1.00 21.52 212 ASN D C 1
ATOM 7744 O O . ASN D 1 212 ? 48.050 -22.835 -21.035 1.00 17.86 212 ASN D O 1
ATOM 7749 N N . ALA D 1 213 ? 45.827 -23.161 -21.036 1.00 21.33 213 ALA D N 1
ATOM 7750 C CA . ALA D 1 213 ? 45.588 -21.929 -20.303 1.00 17.16 213 ALA D CA 1
ATOM 7751 C C . ALA D 1 213 ? 46.107 -22.048 -18.871 1.00 17.46 213 ALA D C 1
ATOM 7752 O O . ALA D 1 213 ? 46.063 -23.128 -18.274 1.00 18.00 213 ALA D O 1
ATOM 7754 N N . PRO D 1 214 ? 46.617 -20.950 -18.307 1.00 17.26 214 PRO D N 1
ATOM 7755 C CA . PRO D 1 214 ? 47.035 -20.972 -16.896 1.00 19.20 214 PRO D CA 1
ATOM 7756 C C . PRO D 1 214 ? 45.992 -21.561 -15.963 1.00 17.88 214 PRO D C 1
ATOM 7757 O O . PRO D 1 214 ? 46.341 -22.349 -15.078 1.00 21.16 214 PRO D O 1
ATOM 7761 N N . LEU D 1 215 ? 44.720 -21.219 -16.146 1.00 17.47 215 LEU D N 1
ATOM 7762 C CA . LEU D 1 215 ? 43.658 -21.716 -15.284 1.00 19.29 215 LEU D CA 1
ATOM 7763 C C . LEU D 1 215 ? 43.127 -23.077 -15.713 1.00 19.58 215 LEU D C 1
ATOM 7764 O O . LEU D 1 215 ? 42.221 -23.604 -15.056 1.00 22.24 215 LEU D O 1
ATOM 7769 N N . ARG D 1 216 ? 43.671 -23.654 -16.785 1.00 19.82 216 ARG D N 1
ATOM 7770 C CA . ARG D 1 216 ? 43.350 -25.021 -17.198 1.00 18.78 216 ARG D CA 1
ATOM 7771 C C . ARG D 1 216 ? 41.848 -25.235 -17.354 1.00 26.24 216 ARG D C 1
ATOM 7772 O O . ARG D 1 216 ? 41.292 -26.256 -16.941 1.00 22.50 216 ARG D O 1
ATOM 7780 N N . LYS D 1 217 ? 41.193 -24.258 -17.976 1.00 20.50 217 LYS D N 1
ATOM 7781 C CA . LYS D 1 217 ? 39.758 -24.282 -18.210 1.00 21.93 217 LYS D CA 1
ATOM 7782 C C . LYS D 1 217 ? 39.454 -23.379 -19.395 1.00 25.26 217 LYS D C 1
ATOM 7783 O O . LYS D 1 217 ? 40.233 -22.480 -19.724 1.00 23.35 217 LYS D O 1
ATOM 7789 N N . ASN D 1 218 ? 38.307 -23.614 -20.024 1.00 20.61 218 ASN D N 1
ATOM 7790 C CA . ASN D 1 218 ? 37.753 -22.633 -20.945 1.00 17.34 218 ASN D CA 1
ATOM 7791 C C . ASN D 1 218 ? 36.926 -21.633 -20.149 1.00 21.03 218 ASN D C 1
ATOM 7792 O O . ASN D 1 218 ? 36.310 -21.981 -19.137 1.00 21.05 218 ASN D O 1
ATOM 7797 N N . VAL D 1 219 ? 36.919 -20.380 -20.606 1.00 16.79 219 VAL D N 1
ATOM 7798 C CA . VAL D 1 219 ? 36.094 -19.379 -19.945 1.00 14.92 219 VAL D CA 1
ATOM 7799 C C . VAL D 1 219 ? 34.625 -19.684 -20.196 1.00 16.37 219 VAL D C 1
ATOM 7800 O O . VAL D 1 219 ? 34.252 -20.294 -21.207 1.00 18.63 219 VAL D O 1
ATOM 7804 N N . SER D 1 220 ? 33.782 -19.259 -19.264 1.00 18.00 220 SER D N 1
ATOM 7805 C CA . SER D 1 220 ? 32.345 -19.443 -19.372 1.00 18.37 220 SER D CA 1
ATOM 7806 C C . SER D 1 220 ? 31.695 -18.189 -19.935 1.00 20.33 220 SER D C 1
ATOM 7807 O O . SER D 1 220 ? 32.270 -17.097 -19.922 1.00 16.78 220 SER D O 1
ATOM 7810 N N . LEU D 1 221 ? 30.459 -18.359 -20.405 1.00 16.60 221 LEU D N 1
ATOM 7811 C CA . LEU D 1 221 ? 29.679 -17.213 -20.852 1.00 16.90 221 LEU D CA 1
ATOM 7812 C C . LEU D 1 221 ? 29.466 -16.216 -19.725 1.00 19.08 221 LEU D C 1
ATOM 7813 O O . LEU D 1 221 ? 29.502 -15.002 -19.949 1.00 17.66 221 LEU D O 1
ATOM 7818 N N . GLU D 1 222 ? 29.249 -16.711 -18.504 1.00 16.60 222 GLU D N 1
ATOM 7819 C CA . GLU D 1 222 ? 29.073 -15.824 -17.358 1.00 18.65 222 GLU D CA 1
ATOM 7820 C C . GLU D 1 222 ? 30.325 -14.994 -17.087 1.00 17.04 222 GLU D C 1
ATOM 7821 O O . GLU D 1 222 ? 30.225 -13.827 -16.699 1.00 15.88 222 GLU D O 1
ATOM 7827 N N . GLU D 1 223 ? 31.511 -15.589 -17.239 1.00 17.10 223 GLU D N 1
ATOM 7828 C CA . GLU D 1 223 ? 32.742 -14.843 -16.988 1.00 14.03 223 GLU D CA 1
ATOM 7829 C C . GLU D 1 223 ? 32.943 -13.736 -18.023 1.00 13.38 223 GLU D C 1
ATOM 7830 O O . GLU D 1 223 ? 33.307 -12.601 -17.676 1.00 13.30 223 GLU D O 1
ATOM 7836 N N . VAL D 1 224 ? 32.670 -14.034 -19.296 1.00 13.73 224 VAL D N 1
ATOM 7837 C CA . VAL D 1 224 ? 32.741 -13.004 -20.327 1.00 16.76 224 VAL D CA 1
ATOM 7838 C C . VAL D 1 224 ? 31.702 -11.924 -20.059 1.00 15.79 224 VAL D C 1
ATOM 7839 O O . VAL D 1 224 ? 31.980 -10.725 -20.184 1.00 15.70 224 VAL D O 1
ATOM 7843 N N . GLY D 1 225 ? 30.495 -12.334 -19.660 1.00 13.15 225 GLY D N 1
ATOM 7844 C CA . GLY D 1 225 ? 29.439 -11.372 -19.392 1.00 12.87 225 GLY D CA 1
ATOM 7845 C C . GLY D 1 225 ? 29.754 -10.455 -18.226 1.00 14.26 225 GLY D C 1
ATOM 7846 O O . GLY D 1 225 ? 29.468 -9.258 -18.274 1.00 14.31 225 GLY D O 1
ATOM 7847 N N . ASN D 1 226 ? 30.336 -11.006 -17.157 1.00 12.59 226 ASN D N 1
ATOM 7848 C CA . ASN D 1 226 ? 30.683 -10.193 -15.997 1.00 14.17 226 ASN D CA 1
ATOM 7849 C C . ASN D 1 226 ? 31.826 -9.236 -16.313 1.00 12.94 226 ASN D C 1
ATOM 7850 O O . ASN D 1 226 ? 31.817 -8.080 -15.870 1.00 12.40 226 ASN D O 1
ATOM 7855 N N . ALA D 1 227 ? 32.817 -9.688 -17.083 1.00 12.80 227 ALA D N 1
ATOM 7856 C CA . ALA D 1 227 ? 33.860 -8.762 -17.517 1.00 13.92 227 ALA D CA 1
ATOM 7857 C C . ALA D 1 227 ? 33.278 -7.645 -18.383 1.00 12.83 227 ALA D C 1
ATOM 7858 O O . ALA D 1 227 ? 33.652 -6.467 -18.243 1.00 14.16 227 ALA D O 1
ATOM 7860 N N . GLY D 1 228 ? 32.343 -7.991 -19.273 1.00 14.07 228 GLY D N 1
ATOM 7861 C CA . GLY D 1 228 ? 31.693 -6.971 -20.078 1.00 14.16 228 GLY D CA 1
ATOM 7862 C C . GLY D 1 228 ? 30.926 -5.977 -19.229 1.00 15.32 228 GLY D C 1
ATOM 7863 O O . GLY D 1 228 ? 31.023 -4.763 -19.428 1.00 13.14 228 GLY D O 1
ATOM 7864 N N . MET D 1 229 ? 30.149 -6.487 -18.270 1.00 14.11 229 MET D N 1
ATOM 7865 C CA . MET D 1 229 ? 29.446 -5.626 -17.325 1.00 15.24 229 MET D CA 1
ATOM 7866 C C . MET D 1 229 ? 30.399 -4.667 -16.637 1.00 14.00 229 MET D C 1
ATOM 7867 O O . MET D 1 229 ? 30.106 -3.473 -16.501 1.00 13.21 229 MET D O 1
ATOM 7872 N N . TYR D 1 230 ? 31.542 -5.179 -16.178 1.00 13.57 230 TYR D N 1
ATOM 7873 C CA . TYR D 1 230 ? 32.521 -4.315 -15.532 1.00 11.92 230 TYR D CA 1
ATOM 7874 C C . TYR D 1 230 ? 32.931 -3.179 -16.459 1.00 14.11 230 TYR D C 1
ATOM 7875 O O . TYR D 1 230 ? 32.942 -2.009 -16.060 1.00 12.43 230 TYR D O 1
ATOM 7884 N N . LEU D 1 231 ? 33.257 -3.509 -17.713 1.00 13.40 231 LEU D N 1
ATOM 7885 C CA . LEU D 1 231 ? 33.702 -2.475 -18.647 1.00 12.38 231 LEU D CA 1
ATOM 7886 C C . LEU D 1 231 ? 32.591 -1.485 -18.999 1.00 15.12 231 LEU D C 1
ATOM 7887 O O . LEU D 1 231 ? 32.880 -0.328 -19.330 1.00 13.86 231 LEU D O 1
ATOM 7892 N N . LEU D 1 232 ? 31.329 -1.912 -18.944 1.00 14.71 232 LEU D N 1
ATOM 7893 C CA . LEU D 1 232 ? 30.210 -1.027 -19.256 1.00 12.53 232 LEU D CA 1
ATOM 7894 C C . LEU D 1 232 ? 29.784 -0.168 -18.071 1.00 15.35 232 LEU D C 1
ATOM 7895 O O . LEU D 1 232 ? 29.095 0.842 -18.265 1.00 13.69 232 LEU D O 1
ATOM 7900 N N . SER D 1 233 ? 30.169 -0.555 -16.860 1.00 17.40 233 SER D N 1
ATOM 7901 C CA . SER D 1 233 ? 29.746 0.087 -15.627 1.00 16.81 233 SER D CA 1
ATOM 7902 C C . SER D 1 233 ? 30.725 1.180 -15.205 1.00 16.27 233 SER D C 1
ATOM 7903 O O . SER D 1 233 ? 31.847 1.281 -15.707 1.00 14.23 233 SER D O 1
ATOM 7906 N N . SER D 1 234 ? 30.288 2.001 -14.245 1.00 12.50 234 SER D N 1
ATOM 7907 C CA . SER D 1 234 ? 31.140 3.047 -13.695 1.00 14.70 234 SER D CA 1
ATOM 7908 C C . SER D 1 234 ? 32.316 2.493 -12.900 1.00 12.93 234 SER D C 1
ATOM 7909 O O . SER D 1 234 ? 33.239 3.255 -12.592 1.00 14.48 234 SER D O 1
ATOM 7912 N N . LEU D 1 235 ? 32.304 1.200 -12.556 1.00 12.95 235 LEU D N 1
ATOM 7913 C CA . LEU D 1 235 ? 33.463 0.589 -11.909 1.00 15.14 235 LEU D CA 1
ATOM 7914 C C . LEU D 1 235 ? 34.727 0.777 -12.736 1.00 14.72 235 LEU D C 1
ATOM 7915 O O . LEU D 1 235 ? 35.823 0.900 -12.179 1.00 13.96 235 LEU D O 1
ATOM 7920 N N . SER D 1 236 ? 34.593 0.800 -14.062 1.00 11.39 236 SER D N 1
ATOM 7921 C CA . SER D 1 236 ? 35.717 0.945 -14.979 1.00 13.37 236 SER D CA 1
ATOM 7922 C C . SER D 1 236 ? 35.820 2.354 -15.553 1.00 13.68 236 SER D C 1
ATOM 7923 O O . SER D 1 236 ? 36.373 2.539 -16.641 1.00 15.08 236 SER D O 1
ATOM 7926 N N . SER D 1 237 ? 35.297 3.358 -14.843 1.00 12.86 237 SER D N 1
ATOM 7927 C CA . SER D 1 237 ? 35.303 4.720 -15.370 1.00 11.48 237 SER D CA 1
ATOM 7928 C C . SER D 1 237 ? 36.711 5.258 -15.617 1.00 14.44 237 SER D C 1
ATOM 7929 O O . SER D 1 237 ? 36.860 6.257 -16.329 1.00 17.48 237 SER D O 1
ATOM 7932 N N . GLY D 1 238 ? 37.742 4.619 -15.075 1.00 15.91 238 GLY D N 1
ATOM 7933 C CA . GLY D 1 238 ? 39.102 4.981 -15.407 1.00 17.15 238 GLY D CA 1
ATOM 7934 C C . GLY D 1 238 ? 39.699 4.252 -16.595 1.00 14.38 238 GLY D C 1
ATOM 7935 O O . GLY D 1 238 ? 40.881 4.449 -16.897 1.00 15.58 238 GLY D O 1
ATOM 7936 N N . VAL D 1 239 ? 38.921 3.418 -17.282 1.00 13.18 239 VAL D N 1
ATOM 7937 C CA . VAL D 1 239 ? 39.423 2.504 -18.306 1.00 11.65 239 VAL D CA 1
ATOM 7938 C C . VAL D 1 239 ? 38.858 2.907 -19.664 1.00 10.84 239 VAL D C 1
ATOM 7939 O O . VAL D 1 239 ? 37.636 2.911 -19.858 1.00 11.58 239 VAL D O 1
ATOM 7943 N N . SER D 1 240 ? 39.739 3.209 -20.616 1.00 11.19 240 SER D N 1
ATOM 7944 C CA . SER D 1 240 ? 39.293 3.443 -21.984 1.00 9.98 240 SER D CA 1
ATOM 7945 C C . SER D 1 240 ? 40.408 3.059 -22.945 1.00 9.62 240 SER D C 1
ATOM 7946 O O . SER D 1 240 ? 41.591 3.063 -22.592 1.00 10.30 240 SER D O 1
ATOM 7949 N N . GLY D 1 241 ? 40.009 2.720 -24.170 1.00 10.14 241 GLY D N 1
ATOM 7950 C CA . GLY D 1 241 ? 40.952 2.259 -25.171 1.00 11.01 241 GLY D CA 1
ATOM 7951 C C . GLY D 1 241 ? 41.605 0.935 -24.857 1.00 13.81 241 GLY D C 1
ATOM 7952 O O . GLY D 1 241 ? 42.641 0.611 -25.441 1.00 14.79 241 GLY D O 1
ATOM 7953 N N . GLU D 1 242 ? 41.016 0.150 -23.962 1.00 11.45 242 GLU D N 1
ATOM 7954 C CA . GLU D 1 242 ? 41.627 -1.069 -23.458 1.00 12.09 242 GLU D CA 1
ATOM 7955 C C . GLU D 1 242 ? 41.138 -2.294 -24.219 1.00 12.03 242 GLU D C 1
ATOM 7956 O O . GLU D 1 242 ? 39.950 -2.412 -24.538 1.00 13.19 242 GLU D O 1
ATOM 7962 N N . VAL D 1 243 ? 42.064 -3.206 -24.500 1.00 11.65 243 VAL D N 1
ATOM 7963 C CA . VAL D 1 243 ? 41.742 -4.560 -24.934 1.00 13.27 243 VAL D CA 1
ATOM 7964 C C . VAL D 1 243 ? 41.920 -5.455 -23.716 1.00 14.75 243 VAL D C 1
ATOM 7965 O O . VAL D 1 243 ? 43.045 -5.690 -23.260 1.00 14.74 243 VAL D O 1
ATOM 7969 N N . HIS D 1 244 ? 40.804 -5.932 -23.177 1.00 13.71 244 HIS D N 1
ATOM 7970 C CA . HIS D 1 244 ? 40.757 -6.618 -21.892 1.00 13.45 244 HIS D CA 1
ATOM 7971 C C . HIS D 1 244 ? 40.575 -8.109 -22.143 1.00 14.49 244 HIS D C 1
ATOM 7972 O O . HIS D 1 244 ? 39.557 -8.525 -22.706 1.00 11.79 244 HIS D O 1
ATOM 7979 N N . PHE D 1 245 ? 41.561 -8.911 -21.738 1.00 13.21 245 PHE D N 1
ATOM 7980 C CA . PHE D 1 245 ? 41.558 -10.338 -22.040 1.00 11.37 245 PHE D CA 1
ATOM 7981 C C . PHE D 1 245 ? 40.753 -11.102 -20.998 1.00 11.70 245 PHE D C 1
ATOM 7982 O O . PHE D 1 245 ? 41.063 -11.058 -19.803 1.00 14.14 245 PHE D O 1
ATOM 7990 N N . VAL D 1 246 ? 39.729 -11.813 -21.463 1.00 12.84 246 VAL D N 1
ATOM 7991 C CA . VAL D 1 246 ? 38.940 -12.706 -20.627 1.00 12.92 246 VAL D CA 1
ATOM 7992 C C . VAL D 1 246 ? 39.072 -14.098 -21.222 1.00 13.26 246 VAL D C 1
ATOM 7993 O O . VAL D 1 246 ? 38.208 -14.552 -21.982 1.00 13.81 246 VAL D O 1
ATOM 7997 N N . ASP D 1 247 ? 40.169 -14.783 -20.878 1.00 12.04 247 ASP D N 1
ATOM 7998 C CA . ASP D 1 247 ? 40.555 -15.984 -21.611 1.00 14.64 247 ASP D CA 1
ATOM 7999 C C . ASP D 1 247 ? 41.227 -17.031 -20.728 1.00 15.64 247 ASP D C 1
ATOM 8000 O O . ASP D 1 247 ? 42.008 -17.841 -21.244 1.00 14.51 247 ASP D O 1
ATOM 8005 N N . ALA D 1 248 ? 40.966 -17.028 -19.421 1.00 14.29 248 ALA D N 1
ATOM 8006 C CA . ALA D 1 248 ? 41.592 -17.947 -18.475 1.00 16.02 248 ALA D CA 1
ATOM 8007 C C . ALA D 1 248 ? 43.110 -17.801 -18.454 1.00 16.90 248 ALA D C 1
ATOM 8008 O O . ALA D 1 248 ? 43.821 -18.723 -18.043 1.00 15.56 248 ALA D O 1
ATOM 8010 N N . GLY D 1 249 ? 43.617 -16.648 -18.890 1.00 13.86 249 GLY D N 1
ATOM 8011 C CA . GLY D 1 249 ? 45.037 -16.376 -18.904 1.00 15.78 249 GLY D CA 1
ATOM 8012 C C . GLY D 1 249 ? 45.773 -16.835 -20.142 1.00 13.78 249 GLY D C 1
ATOM 8013 O O . GLY D 1 249 ? 47.001 -16.693 -20.193 1.00 15.41 249 GLY D O 1
ATOM 8014 N N . TYR D 1 250 ? 45.067 -17.384 -21.136 1.00 13.32 250 TYR D N 1
ATOM 8015 C CA . TYR D 1 250 ? 45.736 -18.044 -22.255 1.00 15.52 250 TYR D CA 1
ATOM 8016 C C . TYR D 1 250 ? 46.733 -17.124 -22.947 1.00 13.48 250 TYR D C 1
ATOM 8017 O O . TYR D 1 250 ? 47.798 -17.572 -23.389 1.00 13.97 250 TYR D O 1
ATOM 8026 N N . HIS D 1 251 ? 46.403 -15.834 -23.046 1.00 12.88 251 HIS D N 1
ATOM 8027 C CA . HIS D 1 251 ? 47.224 -14.874 -23.779 1.00 15.00 251 HIS D CA 1
ATOM 8028 C C . HIS D 1 251 ? 48.666 -14.803 -23.284 1.00 15.09 251 HIS D C 1
ATOM 8029 O O . HIS D 1 251 ? 49.537 -14.342 -24.030 1.00 17.87 251 HIS D O 1
ATOM 8036 N N . VAL D 1 252 ? 48.949 -15.233 -22.051 1.00 15.03 252 VAL D N 1
ATOM 8037 C CA . VAL D 1 252 ? 50.319 -15.120 -21.554 1.00 14.60 252 VAL D CA 1
ATOM 8038 C C . VAL D 1 252 ? 51.243 -16.207 -22.094 1.00 14.20 252 VAL D C 1
ATOM 8039 O O . VAL D 1 252 ? 52.469 -16.062 -22.002 1.00 13.22 252 VAL D O 1
ATOM 8043 N N . MET D 1 253 ? 50.705 -17.281 -22.668 1.00 15.93 253 MET D N 1
ATOM 8044 C CA . MET D 1 253 ? 51.519 -18.442 -23.013 1.00 15.90 253 MET D CA 1
ATOM 8045 C C . MET D 1 253 ? 52.320 -18.200 -24.289 1.00 14.20 253 MET D C 1
ATOM 8046 O O . MET D 1 253 ? 51.762 -17.813 -25.321 1.00 17.94 253 MET D O 1
ATOM 8051 N N . GLY D 1 254 ? 53.630 -18.430 -24.213 1.00 15.82 254 GLY D N 1
ATOM 8052 C CA . GLY D 1 254 ? 54.511 -18.375 -25.361 1.00 19.72 254 GLY D CA 1
ATOM 8053 C C . GLY D 1 254 ? 54.764 -19.710 -26.023 1.00 19.36 254 GLY D C 1
ATOM 8054 O O . GLY D 1 254 ? 55.437 -19.773 -27.055 1.00 18.78 254 GLY D O 1
ATOM 8055 N N . MET D 1 255 ? 54.218 -20.781 -25.460 1.00 16.24 255 MET D N 1
ATOM 8056 C CA . MET D 1 255 ? 54.394 -22.154 -25.923 1.00 17.42 255 MET D CA 1
ATOM 8057 C C . MET D 1 255 ? 53.357 -23.004 -25.203 1.00 20.12 255 MET D C 1
ATOM 8058 O O . MET D 1 255 ? 52.596 -22.509 -24.366 1.00 17.29 255 MET D O 1
ATOM 8063 N N . GLY D 1 256 ? 53.340 -24.293 -25.527 1.00 18.36 256 GLY D N 1
ATOM 8064 C CA . GLY D 1 256 ? 52.474 -25.212 -24.817 1.00 20.93 256 GLY D CA 1
ATOM 8065 C C . GLY D 1 256 ? 52.879 -25.359 -23.361 1.00 21.07 256 GLY D C 1
ATOM 8066 O O . GLY D 1 256 ? 54.048 -25.230 -22.999 1.00 23.96 256 GLY D O 1
ATOM 8067 N N . ALA D 1 257 ? 51.883 -25.611 -22.513 1.00 19.83 257 ALA D N 1
ATOM 8068 C CA . ALA D 1 257 ? 52.127 -25.850 -21.095 1.00 22.94 257 ALA D CA 1
ATOM 8069 C C . ALA D 1 257 ? 52.858 -27.176 -20.897 1.00 24.48 257 ALA D C 1
ATOM 8070 O O . ALA D 1 257 ? 52.734 -28.104 -21.701 1.00 24.33 257 ALA D O 1
ATOM 8072 N N . VAL D 1 258 ? 53.630 -27.266 -19.807 1.00 24.94 258 VAL D N 1
ATOM 8073 C CA . VAL D 1 258 ? 54.480 -28.426 -19.559 1.00 34.76 258 VAL D CA 1
ATOM 8074 C C . VAL D 1 258 ? 54.281 -28.981 -18.156 1.00 36.23 258 VAL D C 1
ATOM 8075 O O . VAL D 1 258 ? 53.802 -28.299 -17.247 1.00 39.00 258 VAL D O 1
ATOM 8079 N N . GLU D 1 259 ? 54.593 -30.267 -18.017 1.00 35.64 259 GLU D N 1
ATOM 8080 C CA . GLU D 1 259 ? 54.828 -30.883 -16.718 1.00 40.87 259 GLU D CA 1
ATOM 8081 C C . GLU D 1 259 ? 56.256 -31.427 -16.618 1.00 43.28 259 GLU D C 1
ATOM 8082 O O . GLU D 1 259 ? 56.763 -32.035 -17.566 1.00 49.47 259 GLU D O 1
ATOM 8088 N N . ASN D 1 263 ? 58.877 -31.803 -14.930 1.00 60.13 263 ASN D N 1
ATOM 8089 C CA . ASN D 1 263 ? 59.708 -32.924 -14.503 1.00 66.64 263 ASN D CA 1
ATOM 8090 C C . ASN D 1 263 ? 60.762 -33.289 -15.547 1.00 70.72 263 ASN D C 1
ATOM 8091 O O . ASN D 1 263 ? 61.957 -33.102 -15.320 1.00 71.73 263 ASN D O 1
ATOM 8096 N N . LYS D 1 264 ? 60.323 -33.837 -16.681 1.00 64.52 264 LYS D N 1
ATOM 8097 C CA . LYS D 1 264 ? 61.240 -34.248 -17.738 1.00 65.14 264 LYS D CA 1
ATOM 8098 C C . LYS D 1 264 ? 60.868 -33.593 -19.059 1.00 57.33 264 LYS D C 1
ATOM 8099 O O . LYS D 1 264 ? 61.097 -34.159 -20.135 1.00 67.59 264 LYS D O 1
ATOM 8105 N N . ALA D 1 265 ? 60.302 -32.393 -18.976 1.00 58.45 265 ALA D N 1
ATOM 8106 C CA . ALA D 1 265 ? 59.830 -31.661 -20.136 1.00 54.43 265 ALA D CA 1
ATOM 8107 C C . ALA D 1 265 ? 58.824 -32.480 -20.943 1.00 52.18 265 ALA D C 1
ATOM 8108 O O . ALA D 1 265 ? 59.118 -33.004 -22.019 1.00 57.41 265 ALA D O 1
ATOM 8110 N N . THR D 1 266 ? 57.642 -32.627 -20.362 1.00 45.59 266 THR D N 1
ATOM 8111 C CA . THR D 1 266 ? 56.532 -33.254 -21.055 1.00 37.96 266 THR D CA 1
ATOM 8112 C C . THR D 1 266 ? 55.450 -32.205 -21.249 1.00 34.66 266 THR D C 1
ATOM 8113 O O . THR D 1 266 ? 55.092 -31.495 -20.303 1.00 32.40 266 THR D O 1
ATOM 8117 N N . LEU D 1 267 ? 54.936 -32.107 -22.470 1.00 32.24 267 LEU D N 1
ATOM 8118 C CA . LEU D 1 267 ? 53.821 -31.213 -22.742 1.00 32.37 267 LEU D CA 1
ATOM 8119 C C . LEU D 1 267 ? 52.543 -31.760 -22.123 1.00 32.43 267 LEU D C 1
ATOM 8120 O O . LEU D 1 267 ? 52.230 -32.945 -22.278 1.00 32.08 267 LEU D O 1
ATOM 8125 N N . LEU D 1 268 ? 51.801 -30.897 -21.424 1.00 29.73 268 LEU D N 1
ATOM 8126 C CA . LEU D 1 268 ? 50.489 -31.297 -20.927 1.00 30.11 268 LEU D CA 1
ATOM 8127 C C . LEU D 1 268 ? 49.620 -31.824 -22.061 1.00 26.67 268 LEU D C 1
ATOM 8128 O O . LEU D 1 268 ? 48.837 -32.762 -21.873 1.00 25.36 268 LEU D O 1
ATOM 8133 N N . TRP D 1 269 ? 49.752 -31.227 -23.249 1.00 28.03 269 TRP D N 1
ATOM 8134 C CA . TRP D 1 269 ? 49.004 -31.685 -24.415 1.00 27.03 269 TRP D CA 1
ATOM 8135 C C . TRP D 1 269 ? 49.255 -33.158 -24.702 1.00 28.79 269 TRP D C 1
ATOM 8136 O O . TRP D 1 269 ? 48.336 -33.891 -25.089 1.00 28.88 269 TRP D O 1
ATOM 8147 N N . ASP D 1 270 ? 50.489 -33.611 -24.516 1.00 28.96 270 ASP D N 1
ATOM 8148 C CA . ASP D 1 270 ? 50.818 -34.995 -24.811 1.00 31.85 270 ASP D CA 1
ATOM 8149 C C . ASP D 1 270 ? 50.281 -35.941 -23.747 1.00 34.82 270 ASP D C 1
ATOM 8150 O O . ASP D 1 270 ? 50.170 -37.144 -24.005 1.00 40.92 270 ASP D O 1
ATOM 8155 N N . LEU D 1 271 ? 50.007 -35.434 -22.544 1.00 31.94 271 LEU D N 1
ATOM 8156 C CA . LEU D 1 271 ? 49.429 -36.252 -21.485 1.00 36.92 271 LEU D CA 1
ATOM 8157 C C . LEU D 1 271 ? 47.941 -36.566 -21.639 1.00 45.30 271 LEU D C 1
ATOM 8158 O O . LEU D 1 271 ? 47.494 -37.571 -21.077 1.00 46.80 271 LEU D O 1
ATOM 8163 N N . HIS D 1 272 ? 47.151 -35.778 -22.368 1.00 43.96 272 HIS D N 1
ATOM 8164 C CA . HIS D 1 272 ? 45.726 -36.132 -22.386 1.00 51.54 272 HIS D CA 1
ATOM 8165 C C . HIS D 1 272 ? 45.477 -37.085 -23.547 1.00 54.12 272 HIS D C 1
ATOM 8166 O O . HIS D 1 272 ? 46.381 -37.355 -24.340 1.00 55.94 272 HIS D O 1
ATOM 8173 N N . GLY E 1 2 ? 30.091 28.903 -19.682 1.00 32.53 2 GLY E N 1
ATOM 8174 C CA . GLY E 1 2 ? 29.061 28.359 -18.818 1.00 25.88 2 GLY E CA 1
ATOM 8175 C C . GLY E 1 2 ? 28.404 29.418 -17.957 1.00 22.65 2 GLY E C 1
ATOM 8176 O O . GLY E 1 2 ? 28.914 30.530 -17.826 1.00 27.72 2 GLY E O 1
ATOM 8177 N N . PHE E 1 3 ? 27.260 29.076 -17.372 1.00 24.56 3 PHE E N 1
ATOM 8178 C CA . PHE E 1 3 ? 26.430 30.070 -16.706 1.00 22.76 3 PHE E CA 1
ATOM 8179 C C . PHE E 1 3 ? 26.942 30.467 -15.330 1.00 30.00 3 PHE E C 1
ATOM 8180 O O . PHE E 1 3 ? 26.278 31.251 -14.642 1.00 29.30 3 PHE E O 1
ATOM 8188 N N . LEU E 1 4 ? 28.081 29.924 -14.900 1.00 20.84 4 LEU E N 1
ATOM 8189 C CA . LEU E 1 4 ? 28.719 30.365 -13.668 1.00 20.20 4 LEU E CA 1
ATOM 8190 C C . LEU E 1 4 ? 30.178 30.734 -13.914 1.00 21.16 4 LEU E C 1
ATOM 8191 O O . LEU E 1 4 ? 30.982 30.723 -12.977 1.00 21.67 4 LEU E O 1
ATOM 8196 N N . LYS E 1 5 ? 30.504 31.088 -15.136 1.00 26.53 5 LYS E N 1
ATOM 8197 C CA . LYS E 1 5 ? 31.912 31.342 -15.466 1.00 22.14 5 LYS E CA 1
ATOM 8198 C C . LYS E 1 5 ? 32.412 32.537 -14.705 1.00 23.37 5 LYS E C 1
ATOM 8199 O O . LYS E 1 5 ? 31.798 33.501 -14.758 1.00 25.32 5 LYS E O 1
ATOM 8205 N N . GLY E 1 6 ? 33.543 32.401 -14.058 1.00 22.77 6 GLY E N 1
ATOM 8206 C CA . GLY E 1 6 ? 34.089 33.485 -13.280 1.00 23.57 6 GLY E CA 1
ATOM 8207 C C . GLY E 1 6 ? 33.354 33.748 -11.986 1.00 26.42 6 GLY E C 1
ATOM 8208 O O . GLY E 1 6 ? 33.729 34.674 -11.259 1.00 23.50 6 GLY E O 1
ATOM 8209 N N . LYS E 1 7 ? 32.325 32.960 -11.670 1.00 23.25 7 LYS E N 1
ATOM 8210 C CA . LYS E 1 7 ? 31.544 33.148 -10.456 1.00 19.23 7 LYS E CA 1
ATOM 8211 C C . LYS E 1 7 ? 32.125 32.305 -9.328 1.00 18.95 7 LYS E C 1
ATOM 8212 O O . LYS E 1 7 ? 32.485 31.141 -9.527 1.00 18.93 7 LYS E O 1
ATOM 8218 N N . LYS E 1 8 ? 32.191 32.895 -8.138 1.00 19.26 8 LYS E N 1
ATOM 8219 C CA . LYS E 1 8 ? 32.836 32.282 -6.986 1.00 17.81 8 LYS E CA 1
ATOM 8220 C C . LYS E 1 8 ? 31.783 31.785 -6.001 1.00 19.42 8 LYS E C 1
ATOM 8221 O O . LYS E 1 8 ? 30.865 32.529 -5.629 1.00 17.56 8 LYS E O 1
ATOM 8227 N N . GLY E 1 9 ? 31.917 30.526 -5.588 1.00 13.99 9 GLY E N 1
ATOM 8228 C CA . GLY E 1 9 ? 30.953 29.917 -4.695 1.00 18.01 9 GLY E CA 1
ATOM 8229 C C . GLY E 1 9 ? 31.551 29.083 -3.581 1.00 17.73 9 GLY E C 1
ATOM 8230 O O . GLY E 1 9 ? 32.561 28.395 -3.772 1.00 16.60 9 GLY E O 1
ATOM 8231 N N . LEU E 1 10 ? 30.919 29.136 -2.412 1.00 13.93 10 LEU E N 1
ATOM 8232 C CA . LEU E 1 10 ? 31.306 28.315 -1.271 1.00 11.61 10 LEU E CA 1
ATOM 8233 C C . LEU E 1 10 ? 30.307 27.178 -1.090 1.00 16.47 10 LEU E C 1
ATOM 8234 O O . LEU E 1 10 ? 29.099 27.422 -0.999 1.00 16.27 10 LEU E O 1
ATOM 8239 N N . ILE E 1 11 ? 30.813 25.947 -1.015 1.00 13.60 11 ILE E N 1
ATOM 8240 C CA . ILE E 1 11 ? 29.991 24.744 -0.880 1.00 15.22 11 ILE E CA 1
ATOM 8241 C C . ILE E 1 11 ? 30.158 24.231 0.544 1.00 16.49 11 ILE E C 1
ATOM 8242 O O . ILE E 1 11 ? 31.251 23.795 0.929 1.00 15.24 11 ILE E O 1
ATOM 8247 N N . VAL E 1 12 ? 29.082 24.256 1.327 1.00 15.12 12 VAL E N 1
ATOM 8248 C CA . VAL E 1 12 ? 29.101 23.805 2.711 1.00 14.53 12 VAL E CA 1
ATOM 8249 C C . VAL E 1 12 ? 28.287 22.522 2.800 1.00 14.80 12 VAL E C 1
ATOM 8250 O O . VAL E 1 12 ? 27.117 22.492 2.396 1.00 16.29 12 VAL E O 1
ATOM 8254 N N . GLY E 1 13 ? 28.898 21.466 3.313 1.00 15.10 13 GLY E N 1
ATOM 8255 C CA . GLY E 1 13 ? 28.197 20.236 3.592 1.00 19.80 13 GLY E CA 1
ATOM 8256 C C . GLY E 1 13 ? 28.584 19.022 2.762 1.00 23.22 13 GLY E C 1
ATOM 8257 O O . GLY E 1 13 ? 27.834 18.039 2.760 1.00 20.56 13 GLY E O 1
ATOM 8258 N N . VAL E 1 14 ? 29.718 19.054 2.068 1.00 18.09 14 VAL E N 1
ATOM 8259 C CA . VAL E 1 14 ? 30.185 17.863 1.368 1.00 15.75 14 VAL E CA 1
ATOM 8260 C C . VAL E 1 14 ? 30.718 16.873 2.394 1.00 21.16 14 VAL E C 1
ATOM 8261 O O . VAL E 1 14 ? 31.621 17.193 3.176 1.00 18.93 14 VAL E O 1
ATOM 8265 N N . ALA E 1 15 ? 30.152 15.669 2.407 1.00 17.51 15 ALA E N 1
ATOM 8266 C CA . ALA E 1 15 ? 30.694 14.568 3.191 1.00 20.79 15 ALA E CA 1
ATOM 8267 C C . ALA E 1 15 ? 31.409 13.536 2.338 1.00 21.27 15 ALA E C 1
ATOM 8268 O O . ALA E 1 15 ? 32.347 12.895 2.819 1.00 22.46 15 ALA E O 1
ATOM 8270 N N . ASN E 1 16 ? 30.981 13.363 1.094 1.00 21.07 16 ASN E N 1
ATOM 8271 C CA . ASN E 1 16 ? 31.614 12.459 0.140 1.00 21.54 16 ASN E CA 1
ATOM 8272 C C . ASN E 1 16 ? 31.055 12.797 -1.237 1.00 22.40 16 ASN E C 1
ATOM 8273 O O . ASN E 1 16 ? 30.234 13.708 -1.387 1.00 21.38 16 ASN E O 1
ATOM 8278 N N . ASN E 1 17 ? 31.470 12.028 -2.241 1.00 21.19 17 ASN E N 1
ATOM 8279 C CA . ASN E 1 17 ? 31.100 12.339 -3.616 1.00 21.53 17 ASN E CA 1
ATOM 8280 C C . ASN E 1 17 ? 29.677 11.901 -3.944 1.00 22.51 17 ASN E C 1
ATOM 8281 O O . ASN E 1 17 ? 29.273 11.9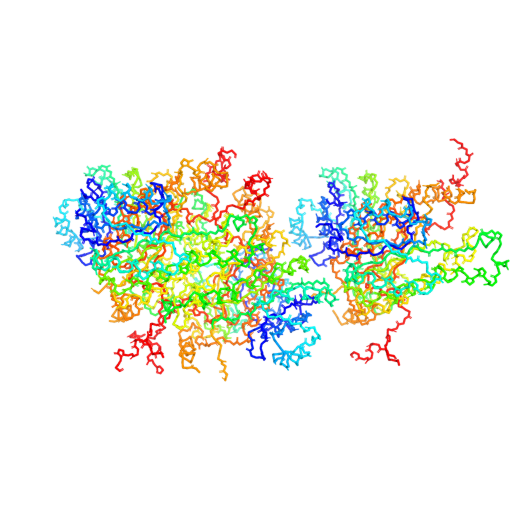76 -5.106 1.00 24.05 17 ASN E O 1
ATOM 8286 N N . LYS E 1 18 ? 28.955 11.350 -2.971 1.00 21.28 18 LYS E N 1
ATOM 8287 C CA . LYS E 1 18 ? 27.523 11.116 -3.083 1.00 24.45 18 LYS E CA 1
ATOM 8288 C C . LYS E 1 18 ? 26.682 12.187 -2.387 1.00 19.77 18 LYS E C 1
ATOM 8289 O O . LYS E 1 18 ? 25.451 12.134 -2.468 1.00 19.07 18 LYS E O 1
ATOM 8295 N N . SER E 1 19 ? 27.309 13.155 -1.713 1.00 21.92 19 SER E N 1
ATOM 8296 C CA . SER E 1 19 ? 26.566 14.204 -1.020 1.00 20.27 19 SER E CA 1
ATOM 8297 C C . SER E 1 19 ? 25.783 15.062 -2.009 1.00 20.26 19 SER E C 1
ATOM 8298 O O . SER E 1 19 ? 26.220 15.300 -3.138 1.00 20.11 19 SER E O 1
ATOM 8301 N N . ILE E 1 20 ? 24.605 15.524 -1.579 1.00 21.42 20 ILE E N 1
ATOM 8302 C CA . ILE E 1 20 ? 23.843 16.468 -2.396 1.00 18.56 20 ILE E CA 1
ATOM 8303 C C . ILE E 1 20 ? 24.695 17.688 -2.729 1.00 14.29 20 ILE E C 1
ATOM 8304 O O . ILE E 1 20 ? 24.696 18.181 -3.870 1.00 17.91 20 ILE E O 1
ATOM 8309 N N . ALA E 1 21 ? 25.450 18.182 -1.740 1.00 16.50 21 ALA E N 1
ATOM 8310 C CA . ALA E 1 21 ? 26.321 19.330 -1.968 1.00 20.02 21 ALA E CA 1
ATOM 8311 C C . ALA E 1 21 ? 27.358 19.048 -3.048 1.00 17.82 21 ALA E C 1
ATOM 8312 O O . ALA E 1 21 ? 27.704 19.949 -3.818 1.00 16.55 21 ALA E O 1
ATOM 8314 N N . TYR E 1 22 ? 27.840 17.805 -3.147 1.00 18.40 22 TYR E N 1
ATOM 8315 C CA . TYR E 1 22 ? 28.799 17.483 -4.202 1.00 16.08 22 TYR E CA 1
ATOM 8316 C C . TYR E 1 22 ? 28.135 17.477 -5.572 1.00 18.39 22 TYR E C 1
ATOM 8317 O O . TYR E 1 22 ? 28.736 17.926 -6.551 1.00 17.98 22 TYR E O 1
ATOM 8326 N N . GLY E 1 23 ? 26.929 16.917 -5.682 1.00 16.93 23 GLY E N 1
ATOM 8327 C CA . GLY E 1 23 ? 26.228 16.973 -6.957 1.00 18.66 23 GLY E CA 1
ATOM 8328 C C . GLY E 1 23 ? 26.039 18.399 -7.439 1.00 15.16 23 GLY E C 1
ATOM 8329 O O . GLY E 1 23 ? 26.295 18.722 -8.610 1.00 15.68 23 GLY E O 1
ATOM 8330 N N . ILE E 1 24 ? 25.613 19.282 -6.529 1.00 13.23 24 ILE E N 1
ATOM 8331 C CA . ILE E 1 24 ? 25.441 20.686 -6.892 1.00 12.98 24 ILE E CA 1
ATOM 8332 C C . ILE E 1 24 ? 26.776 21.298 -7.294 1.00 15.64 24 ILE E C 1
ATOM 8333 O O . ILE E 1 24 ? 26.879 22.007 -8.305 1.00 17.03 24 ILE E O 1
ATOM 8338 N N . ALA E 1 25 ? 27.816 21.042 -6.498 1.00 15.94 25 ALA E N 1
ATOM 8339 C CA . ALA E 1 25 ? 29.138 21.570 -6.807 1.00 15.76 25 ALA E CA 1
ATOM 8340 C C . ALA E 1 25 ? 29.613 21.107 -8.175 1.00 15.09 25 ALA E C 1
ATOM 8341 O O . ALA E 1 25 ? 30.218 21.879 -8.922 1.00 13.62 25 ALA E O 1
ATOM 8343 N N . GLN E 1 26 ? 29.379 19.841 -8.508 1.00 15.61 26 GLN E N 1
ATOM 8344 C CA . GLN E 1 26 ? 29.863 19.330 -9.782 1.00 15.95 26 GLN E CA 1
ATOM 8345 C C . GLN E 1 26 ? 29.141 19.978 -10.956 1.00 18.76 26 GLN E C 1
ATOM 8346 O O . GLN E 1 26 ? 29.775 20.337 -11.960 1.00 16.71 26 GLN E O 1
ATOM 8352 N N . SER E 1 27 ? 27.819 20.156 -10.853 1.00 14.97 27 SER E N 1
ATOM 8353 C CA . SER E 1 27 ? 27.132 20.890 -11.915 1.00 16.82 27 SER E CA 1
ATOM 8354 C C . SER E 1 27 ? 27.664 22.320 -12.027 1.00 15.67 27 SER E C 1
ATOM 8355 O O . SER E 1 27 ? 27.902 22.826 -13.136 1.00 17.19 27 SER E O 1
ATOM 8358 N N . CYS E 1 28 ? 27.889 22.976 -10.883 1.00 17.00 28 CYS E N 1
ATOM 8359 C CA . CYS E 1 28 ? 28.398 24.344 -10.904 1.00 15.89 28 CYS E CA 1
ATOM 8360 C C . CYS E 1 28 ? 29.772 24.415 -11.555 1.00 16.12 28 CYS E C 1
ATOM 8361 O O . CYS E 1 28 ? 30.044 25.319 -12.355 1.00 15.83 28 CYS E O 1
ATOM 8364 N N . PHE E 1 29 ? 30.647 23.465 -11.223 1.00 17.77 29 PHE E N 1
ATOM 8365 C CA . PHE E 1 29 ? 31.963 23.392 -11.845 1.00 18.75 29 PHE E CA 1
ATOM 8366 C C . PHE E 1 29 ? 31.836 23.248 -13.352 1.00 20.81 29 PHE E C 1
ATOM 8367 O O . PHE E 1 29 ? 32.535 23.925 -14.115 1.00 20.51 29 PHE E O 1
ATOM 8375 N N . ASN E 1 30 ? 30.941 22.364 -13.798 1.00 19.62 30 ASN E N 1
ATOM 8376 C CA . ASN E 1 30 ? 30.734 22.181 -15.228 1.00 19.19 30 ASN E CA 1
ATOM 8377 C C . ASN E 1 30 ? 30.201 23.439 -15.901 1.00 22.20 30 ASN E C 1
ATOM 8378 O O . ASN E 1 30 ? 30.326 23.573 -17.124 1.00 21.17 30 ASN E O 1
ATOM 8383 N N . GLN E 1 31 ? 29.605 24.359 -15.140 1.00 18.24 31 GLN E N 1
ATOM 8384 C CA . GLN E 1 31 ? 29.193 25.647 -15.690 1.00 21.60 31 GLN E CA 1
ATOM 8385 C C . GLN E 1 31 ? 30.231 26.750 -15.462 1.00 17.86 31 GLN E C 1
ATOM 8386 O O . GLN E 1 31 ? 29.907 27.935 -15.597 1.00 22.46 31 GLN E O 1
ATOM 8392 N N . GLY E 1 32 ? 31.466 26.389 -15.121 1.00 23.69 32 GLY E N 1
ATOM 8393 C CA . GLY E 1 32 ? 32.555 27.347 -15.073 1.00 21.80 32 GLY E CA 1
ATOM 8394 C C . GLY E 1 32 ? 32.809 28.007 -13.735 1.00 20.54 32 GLY E C 1
ATOM 8395 O O . GLY E 1 32 ? 33.603 28.955 -13.674 1.00 21.44 32 GLY E O 1
ATOM 8396 N N . ALA E 1 33 ? 32.186 27.530 -12.661 1.00 17.89 33 ALA E N 1
ATOM 8397 C CA . ALA E 1 33 ? 32.319 28.183 -11.367 1.00 17.17 33 ALA E CA 1
ATOM 8398 C C . ALA E 1 33 ? 33.701 27.957 -10.760 1.00 17.12 33 ALA E C 1
ATOM 8399 O O . ALA E 1 33 ? 34.349 26.932 -10.985 1.00 17.65 33 ALA E O 1
ATOM 8401 N N . THR E 1 34 ? 34.147 28.946 -9.990 1.00 18.20 34 THR E N 1
ATOM 8402 C CA . THR E 1 34 ? 35.293 28.812 -9.098 1.00 18.78 34 THR E CA 1
ATOM 8403 C C . THR E 1 34 ? 34.779 28.421 -7.715 1.00 17.11 34 THR E C 1
ATOM 8404 O O . THR E 1 34 ? 34.011 29.171 -7.104 1.00 19.16 34 THR E O 1
ATOM 8408 N N . LEU E 1 35 ? 35.170 27.243 -7.237 1.00 16.52 35 LEU E N 1
ATOM 8409 C CA . LEU E 1 35 ? 34.579 26.659 -6.040 1.00 20.56 35 LEU E CA 1
ATOM 8410 C C . LEU E 1 35 ? 35.528 26.677 -4.847 1.00 20.31 35 LEU E C 1
ATOM 8411 O O . LEU E 1 35 ? 36.753 26.646 -4.995 1.00 20.20 35 LEU E O 1
ATOM 8416 N N . ALA E 1 36 ? 34.926 26.720 -3.657 1.00 17.29 36 ALA E N 1
ATOM 8417 C CA . ALA E 1 36 ? 35.596 26.497 -2.384 1.00 16.97 36 ALA E CA 1
ATOM 8418 C C . ALA E 1 36 ? 34.715 25.582 -1.546 1.00 16.83 36 ALA E C 1
ATOM 8419 O O . ALA E 1 36 ? 33.497 25.534 -1.738 1.00 17.42 36 ALA E O 1
ATOM 8421 N N . PHE E 1 37 ? 35.333 24.840 -0.627 1.00 17.13 37 PHE E N 1
ATOM 8422 C CA . PHE E 1 37 ? 34.623 23.834 0.151 1.00 15.64 37 PHE E CA 1
ATOM 8423 C C . PHE E 1 37 ? 34.964 23.957 1.627 1.00 17.58 37 PHE E C 1
ATOM 8424 O O . PHE E 1 37 ? 36.070 24.362 1.994 1.00 18.99 37 PHE E O 1
ATOM 8432 N N . THR E 1 38 ? 33.995 23.610 2.471 1.00 16.18 38 THR E N 1
ATOM 8433 C CA . THR E 1 38 ? 34.223 23.423 3.895 1.00 17.70 38 THR E CA 1
ATOM 8434 C C . THR E 1 38 ? 34.179 21.938 4.238 1.00 18.87 38 THR E C 1
ATOM 8435 O O . THR E 1 38 ? 33.608 21.123 3.508 1.00 18.51 38 THR E O 1
ATOM 8439 N N . TYR E 1 39 ? 34.795 21.598 5.368 1.00 16.91 39 TYR E N 1
ATOM 8440 C CA . TYR E 1 39 ? 34.742 20.248 5.912 1.00 19.15 39 TYR E CA 1
ATOM 8441 C C . TYR E 1 39 ? 34.446 20.303 7.403 1.00 19.89 39 TYR E C 1
ATOM 8442 O O . TYR E 1 39 ? 34.894 21.215 8.107 1.00 21.82 39 TYR E O 1
ATOM 8451 N N . LEU E 1 40 ? 33.682 19.314 7.872 1.00 21.63 40 LEU E N 1
ATOM 8452 C CA . LEU E 1 40 ? 33.231 19.286 9.260 1.00 18.07 40 LEU E CA 1
ATOM 8453 C C . LEU E 1 40 ? 34.362 18.974 10.234 1.00 20.52 40 LEU E C 1
ATOM 8454 O O . LEU E 1 40 ? 34.470 19.608 11.291 1.00 20.28 40 LEU E O 1
ATOM 8459 N N . ASN E 1 41 ? 35.216 18.014 9.897 1.00 21.95 41 ASN E N 1
ATOM 8460 C CA . ASN E 1 41 ? 36.244 17.522 10.807 1.00 19.47 41 ASN E CA 1
ATOM 8461 C C . ASN E 1 41 ? 37.334 16.851 9.968 1.00 19.38 41 ASN E C 1
ATOM 8462 O O . ASN E 1 41 ? 37.237 16.793 8.742 1.00 18.42 41 ASN E O 1
ATOM 8467 N N . GLU E 1 42 ? 38.376 16.333 10.639 1.00 20.26 42 GLU E N 1
ATOM 8468 C CA . GLU E 1 42 ? 39.519 15.742 9.932 1.00 21.40 42 GLU E CA 1
ATOM 8469 C C . GLU E 1 42 ? 39.093 14.530 9.119 1.00 24.11 42 GLU E C 1
ATOM 8470 O O . GLU E 1 42 ? 39.563 14.306 7.985 1.00 29.57 42 GLU E O 1
ATOM 8476 N N . SER E 1 43 ? 38.109 13.837 9.677 1.00 21.43 43 SER E N 1
ATOM 8477 C CA . SER E 1 43 ? 37.490 12.655 9.112 1.00 25.57 43 SER E CA 1
ATOM 8478 C C . SER E 1 43 ? 36.911 12.917 7.743 1.00 26.93 43 SER E C 1
ATOM 8479 O O . SER E 1 43 ? 37.231 12.216 6.769 1.00 24.72 43 SER E O 1
ATOM 8482 N N . LEU E 1 44 ? 36.055 13.928 7.654 1.00 20.92 44 LEU E N 1
ATOM 8483 C CA . LEU E 1 44 ? 35.476 14.379 6.400 1.00 23.10 44 LEU E CA 1
ATOM 8484 C C . LEU E 1 44 ? 36.438 15.217 5.566 1.00 18.59 44 LEU E C 1
ATOM 8485 O O . LEU E 1 44 ? 36.260 15.314 4.345 1.00 20.10 44 LEU E O 1
ATOM 8490 N N . GLU E 1 45 ? 37.455 15.812 6.193 1.00 23.26 45 GLU E N 1
ATOM 8491 C CA . GLU E 1 45 ? 38.474 16.529 5.435 1.00 18.62 45 GLU E CA 1
ATOM 8492 C C . GLU E 1 45 ? 39.150 15.584 4.461 1.00 21.87 45 GLU E C 1
ATOM 8493 O O . GLU E 1 45 ? 39.434 15.948 3.307 1.00 19.08 45 GLU E O 1
ATOM 8499 N N . LYS E 1 46 ? 39.374 14.347 4.906 1.00 23.26 46 LYS E N 1
ATOM 8500 C CA . LYS E 1 46 ? 39.968 13.339 4.039 1.00 20.93 46 LYS E CA 1
ATOM 8501 C C . LYS E 1 46 ? 39.115 13.026 2.816 1.00 25.61 46 LYS E C 1
ATOM 8502 O O . LYS E 1 46 ? 39.660 12.571 1.805 1.00 23.51 46 LYS E O 1
ATOM 8508 N N . ARG E 1 47 ? 37.803 13.261 2.871 1.00 25.38 47 ARG E N 1
ATOM 8509 C CA . ARG E 1 47 ? 36.948 13.027 1.713 1.00 27.08 47 ARG E CA 1
ATOM 8510 C C . ARG E 1 47 ? 36.760 14.280 0.873 1.00 25.71 47 ARG E C 1
ATOM 8511 O O . ARG E 1 47 ? 36.649 14.190 -0.355 1.00 24.39 47 ARG E O 1
ATOM 8519 N N . VAL E 1 48 ? 36.754 15.447 1.520 1.00 20.60 48 VAL E N 1
ATOM 8520 C CA . VAL E 1 48 ? 36.482 16.699 0.823 1.00 22.28 48 VAL E CA 1
ATOM 8521 C C . VAL E 1 48 ? 37.674 17.130 -0.019 1.00 22.07 48 VAL E C 1
ATOM 8522 O O . VAL E 1 48 ? 37.507 17.592 -1.155 1.00 21.62 48 VAL E O 1
ATOM 8526 N N . ARG E 1 49 ? 38.893 16.961 0.497 1.00 22.90 49 ARG E N 1
ATOM 8527 C CA . ARG E 1 49 ? 40.053 17.465 -0.239 1.00 22.03 49 ARG E CA 1
ATOM 8528 C C . ARG E 1 49 ? 40.213 16.838 -1.625 1.00 22.20 49 ARG E C 1
ATOM 8529 O O . ARG E 1 49 ? 40.415 17.592 -2.596 1.00 28.01 49 ARG E O 1
ATOM 8537 N N . PRO E 1 50 ? 40.117 15.514 -1.808 1.00 21.35 50 PRO E N 1
ATOM 8538 C CA . PRO E 1 50 ? 40.184 14.974 -3.186 1.00 25.79 50 PRO E CA 1
ATOM 8539 C C . PRO E 1 50 ? 39.071 15.494 -4.103 1.00 28.67 50 PRO E C 1
ATOM 8540 O O . PRO E 1 50 ? 39.303 15.854 -5.284 1.00 26.75 50 PRO E O 1
ATOM 8544 N N . ILE E 1 51 ? 37.889 15.582 -3.545 1.00 23.13 51 ILE E N 1
ATOM 8545 C CA . ILE E 1 51 ? 36.746 16.136 -4.299 1.00 24.35 51 ILE E CA 1
ATOM 8546 C C . ILE E 1 51 ? 37.087 17.530 -4.749 1.00 25.74 51 ILE E C 1
ATOM 8547 O O . ILE E 1 51 ? 36.890 17.794 -5.869 1.00 24.88 51 ILE E O 1
ATOM 8552 N N . ALA E 1 52 ? 37.636 18.340 -3.868 1.00 20.49 52 ALA E N 1
ATOM 8553 C CA . ALA E 1 52 ? 38.024 19.713 -4.215 1.00 22.44 52 ALA E CA 1
ATOM 8554 C C . ALA E 1 52 ? 39.066 19.680 -5.312 1.00 27.64 52 ALA E C 1
ATOM 8555 O O . ALA E 1 52 ? 38.968 20.442 -6.213 1.00 27.01 52 ALA E O 1
ATOM 8557 N N . GLN E 1 53 ? 40.016 18.787 -5.212 1.00 23.84 53 GLN E N 1
ATOM 8558 C CA . GLN E 1 53 ? 41.030 18.716 -6.272 1.00 30.58 53 GLN E CA 1
ATOM 8559 C C . GLN E 1 53 ? 40.406 18.298 -7.594 1.00 24.25 53 GLN E C 1
ATOM 8560 O O . GLN E 1 53 ? 40.726 18.833 -8.573 1.00 25.99 53 GLN E O 1
ATOM 8566 N N . GLU E 1 54 ? 39.460 17.421 -7.537 1.00 22.82 54 GLU E N 1
ATOM 8567 C CA . GLU E 1 54 ? 38.787 16.972 -8.753 1.00 27.95 54 GLU E CA 1
ATOM 8568 C C . GLU E 1 54 ? 38.032 18.124 -9.407 1.00 30.36 54 GLU E C 1
ATOM 8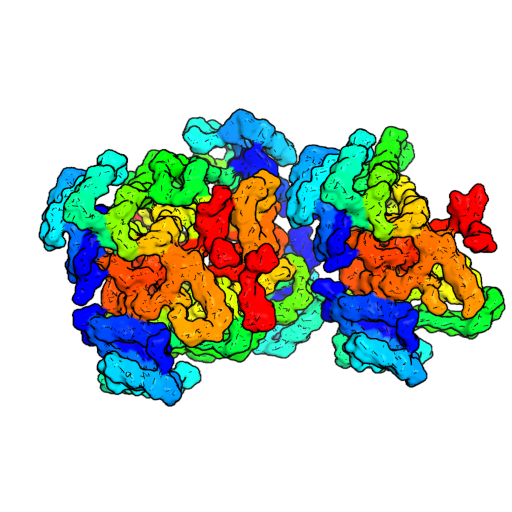569 O O . GLU E 1 54 ? 37.927 18.095 -10.571 1.00 27.11 54 GLU E O 1
ATOM 8575 N N . LEU E 1 55 ? 37.478 19.046 -8.633 1.00 20.68 55 LEU E N 1
ATOM 8576 C CA . LEU E 1 55 ? 36.735 20.210 -9.135 1.00 24.01 55 LEU E CA 1
ATOM 8577 C C . LEU E 1 55 ? 37.619 21.458 -9.203 1.00 22.93 55 LEU E C 1
ATOM 8578 O O . LEU E 1 55 ? 37.152 22.463 -8.968 1.00 22.42 55 LEU E O 1
ATOM 8583 N N . ASN E 1 56 ? 38.916 21.278 -9.293 1.00 21.22 56 ASN E N 1
ATOM 8584 C CA . ASN E 1 56 ? 39.898 22.342 -9.528 1.00 23.43 56 ASN E CA 1
ATOM 8585 C C . ASN E 1 56 ? 39.903 23.384 -8.437 1.00 26.86 56 ASN E C 1
ATOM 8586 O O . ASN E 1 56 ? 40.234 24.440 -8.705 1.00 24.05 56 ASN E O 1
ATOM 8591 N N . SER E 1 57 ? 39.643 22.987 -7.223 1.00 23.32 57 SER E N 1
ATOM 8592 C CA . SER E 1 57 ? 39.572 23.987 -6.171 1.00 23.51 57 SER E CA 1
ATOM 8593 C C . SER E 1 57 ? 40.652 23.689 -5.192 1.00 26.22 57 SER E C 1
ATOM 8594 O O . SER E 1 57 ? 40.703 22.667 -4.599 1.00 21.97 57 SER E O 1
ATOM 8597 N N . PRO E 1 58 ? 41.660 24.669 -4.794 1.00 26.35 58 PRO E N 1
ATOM 8598 C CA . PRO E 1 58 ? 42.600 24.600 -3.666 1.00 26.07 58 PRO E CA 1
ATOM 8599 C C . PRO E 1 58 ? 42.093 25.241 -2.381 1.00 27.85 58 PRO E C 1
ATOM 8600 O O . PRO E 1 58 ? 42.887 25.432 -1.456 1.00 29.51 58 PRO E O 1
ATOM 8604 N N . TYR E 1 59 ? 40.812 25.594 -2.317 1.00 24.93 59 TYR E N 1
ATOM 8605 C CA . TYR E 1 59 ? 40.238 26.380 -1.228 1.00 25.26 59 TYR E CA 1
ATOM 8606 C C . TYR E 1 59 ? 39.381 25.462 -0.361 1.00 24.48 59 TYR E C 1
ATOM 8607 O O . TYR E 1 59 ? 38.218 25.202 -0.684 1.00 22.40 59 TYR E O 1
ATOM 8616 N N . VAL E 1 60 ? 39.952 24.976 0.739 1.00 23.22 60 VAL E N 1
ATOM 8617 C CA . VAL E 1 60 ? 39.315 23.973 1.588 1.00 22.60 60 VAL E CA 1
ATOM 8618 C C . VAL E 1 60 ? 39.475 24.408 3.040 1.00 26.17 60 VAL E C 1
ATOM 8619 O O . VAL E 1 60 ? 40.601 24.495 3.545 1.00 25.89 60 VAL E O 1
ATOM 8623 N N . TYR E 1 61 ? 38.351 24.664 3.712 1.00 21.31 61 TYR E N 1
ATOM 8624 C CA . TYR E 1 61 ? 38.333 25.320 5.012 1.00 21.71 61 TYR E CA 1
ATOM 8625 C C . TYR E 1 61 ? 37.557 24.488 6.023 1.00 23.18 61 TYR E C 1
ATOM 8626 O O . TYR E 1 61 ? 36.576 23.824 5.683 1.00 20.95 61 TYR E O 1
ATOM 8635 N N . GLU E 1 62 ? 37.995 24.544 7.276 1.00 21.71 62 GLU E N 1
ATOM 8636 C CA . GLU E 1 62 ? 37.282 23.886 8.362 1.00 21.08 62 GLU E CA 1
ATOM 8637 C C . GLU E 1 62 ? 36.040 24.689 8.733 1.00 19.57 62 GLU E C 1
ATOM 8638 O O . GLU E 1 62 ? 36.120 25.903 8.945 1.00 21.96 62 GLU E O 1
ATOM 8644 N N . LEU E 1 63 ? 34.893 24.015 8.818 1.00 18.57 63 LEU E N 1
ATOM 8645 C CA . LEU E 1 63 ? 33.678 24.657 9.316 1.00 20.12 63 LEU E CA 1
ATOM 8646 C C . LEU E 1 63 ? 32.813 23.614 10.008 1.00 20.44 63 LEU E C 1
ATOM 8647 O O . LEU E 1 63 ? 32.189 22.778 9.347 1.00 19.72 63 LEU E O 1
ATOM 8652 N N . ASP E 1 64 ? 32.735 23.685 11.304 1.00 17.45 64 ASP E N 1
ATOM 8653 C CA . ASP E 1 64 ? 31.781 22.947 12.136 1.00 22.23 64 ASP E CA 1
ATOM 8654 C C . ASP E 1 64 ? 30.822 24.044 12.576 1.00 22.40 64 ASP E C 1
ATOM 8655 O O . ASP E 1 64 ? 31.154 24.786 13.440 1.00 20.32 64 ASP E O 1
ATOM 8660 N N . VAL E 1 65 ? 29.611 24.057 12.041 1.00 20.66 65 VAL E N 1
ATOM 8661 C CA . VAL E 1 65 ? 28.612 25.129 12.282 1.00 18.23 65 VAL E CA 1
ATOM 8662 C C . VAL E 1 65 ? 28.209 25.239 13.748 1.00 20.26 65 VAL E C 1
ATOM 8663 O O . VAL E 1 65 ? 27.745 26.209 14.077 1.00 19.41 65 VAL E O 1
ATOM 8667 N N . SER E 1 66 ? 28.348 24.194 14.532 1.00 20.38 66 SER E N 1
ATOM 8668 C CA . SER E 1 66 ? 28.126 24.211 15.990 1.00 23.96 66 SER E CA 1
ATOM 8669 C C . SER E 1 66 ? 29.209 25.000 16.726 1.00 27.57 66 SER E C 1
ATOM 8670 O O . SER E 1 66 ? 28.999 25.282 17.835 1.00 23.56 66 SER E O 1
ATOM 8673 N N . LYS E 1 67 ? 30.354 25.223 16.101 1.00 19.27 67 LYS E N 1
ATOM 8674 C CA . LYS E 1 67 ? 31.438 26.037 16.674 1.00 25.32 67 LYS E CA 1
ATOM 8675 C C . LYS E 1 67 ? 31.437 27.474 16.133 1.00 22.14 67 LYS E C 1
ATOM 8676 O O . LYS E 1 67 ? 31.984 27.753 15.139 1.00 20.94 67 LYS E O 1
ATOM 8682 N N . GLU E 1 68 ? 31.025 28.374 16.982 1.00 19.40 68 GLU E N 1
ATOM 8683 C CA . GLU E 1 68 ? 30.914 29.805 16.707 1.00 20.35 68 GLU E CA 1
ATOM 8684 C C . GLU E 1 68 ? 32.278 30.378 16.350 1.00 23.57 68 GLU E C 1
ATOM 8685 O O . GLU E 1 68 ? 32.317 31.226 15.595 1.00 23.52 68 GLU E O 1
ATOM 8691 N N . GLU E 1 69 ? 33.360 29.908 16.942 1.00 22.51 69 GLU E N 1
ATOM 8692 C CA . GLU E 1 69 ? 34.713 30.409 16.640 1.00 20.97 69 GLU E CA 1
ATOM 8693 C C . GLU E 1 69 ? 35.194 30.054 15.228 1.00 25.99 69 GLU E C 1
ATOM 8694 O O . GLU E 1 69 ? 36.151 30.561 14.869 1.00 23.14 69 GLU E O 1
ATOM 8700 N N . HIS E 1 70 ? 34.604 29.110 14.524 1.00 21.81 70 HIS E N 1
ATOM 8701 C CA . HIS E 1 70 ? 34.980 28.802 13.126 1.00 22.22 70 HIS E CA 1
ATOM 8702 C C . HIS E 1 70 ? 34.494 29.855 12.106 1.00 19.36 70 HIS E C 1
ATOM 8703 O O . HIS E 1 70 ? 34.941 29.847 11.040 1.00 18.02 70 HIS E O 1
ATOM 8710 N N . PHE E 1 71 ? 33.568 30.716 12.438 1.00 18.52 71 PHE E N 1
ATOM 8711 C CA . PHE E 1 71 ? 33.009 31.601 11.407 1.00 19.32 71 PHE E CA 1
ATOM 8712 C C . PHE E 1 71 ? 33.961 32.714 10.982 1.00 22.63 71 PHE E C 1
ATOM 8713 O O . PHE E 1 71 ? 34.085 32.948 9.827 1.00 16.58 71 PHE E O 1
ATOM 8721 N N . LYS E 1 72 ? 34.580 33.378 11.947 1.00 21.06 72 LYS E N 1
ATOM 8722 C CA . LYS E 1 72 ? 35.479 34.455 11.543 1.00 21.87 72 LYS E CA 1
ATOM 8723 C C . LYS E 1 72 ? 36.677 33.951 10.743 1.00 18.54 72 LYS E C 1
ATOM 8724 O O . LYS E 1 72 ? 37.022 34.599 9.738 1.00 21.43 72 LYS E O 1
ATOM 8730 N N . PRO E 1 73 ? 37.355 32.855 11.113 1.00 20.85 73 PRO E N 1
ATOM 8731 C CA . PRO E 1 73 ? 38.419 32.359 10.223 1.00 19.26 73 PRO E CA 1
ATOM 8732 C C . PRO E 1 73 ? 37.904 32.058 8.828 1.00 22.02 73 PRO E C 1
ATOM 8733 O O . PRO E 1 73 ? 38.558 32.413 7.835 1.00 23.36 73 PRO E O 1
ATOM 8737 N N . LEU E 1 74 ? 36.706 31.474 8.728 1.00 20.19 74 LEU E N 1
ATOM 8738 C CA . LEU E 1 74 ? 36.113 31.221 7.419 1.00 14.56 74 LEU E CA 1
ATOM 8739 C C . LEU E 1 74 ? 36.015 32.511 6.622 1.00 17.58 74 LEU E C 1
ATOM 8740 O O . LEU E 1 74 ? 36.539 32.605 5.504 1.00 20.39 74 LEU E O 1
ATOM 8745 N N . TYR E 1 75 ? 35.410 33.542 7.219 1.00 17.34 75 TYR E N 1
ATOM 8746 C CA . TYR E 1 75 ? 35.366 34.846 6.571 1.00 19.50 75 TYR E CA 1
ATOM 8747 C C . TYR E 1 75 ? 36.764 35.254 6.126 1.00 20.34 75 TYR E C 1
ATOM 8748 O O . TYR E 1 75 ? 37.005 35.505 4.937 1.00 18.39 75 TYR E O 1
ATOM 8757 N N . ASP E 1 76 ? 37.723 35.209 7.056 1.00 22.19 76 ASP E N 1
ATOM 8758 C CA . ASP E 1 76 ? 39.073 35.656 6.734 1.00 21.17 76 ASP E CA 1
ATOM 8759 C C . ASP E 1 76 ? 39.653 34.837 5.597 1.00 23.90 76 ASP E C 1
ATOM 8760 O O . ASP E 1 76 ? 40.326 35.379 4.711 1.00 23.78 76 ASP E O 1
ATOM 8765 N N . SER E 1 77 ? 39.416 33.526 5.610 1.00 22.77 77 SER E N 1
ATOM 8766 C CA . SER E 1 77 ? 39.928 32.702 4.528 1.00 23.52 77 SER E CA 1
ATOM 8767 C C . SER E 1 77 ? 39.322 33.140 3.202 1.00 21.33 77 SER E C 1
ATOM 8768 O O . SER E 1 77 ? 40.046 33.475 2.252 1.00 22.16 77 SER E O 1
ATOM 8771 N N . VAL E 1 78 ? 37.990 33.239 3.152 1.00 19.71 78 VAL E N 1
ATOM 8772 C CA . VAL E 1 78 ? 37.338 33.526 1.878 1.00 19.69 78 VAL E CA 1
ATOM 8773 C C . VAL E 1 78 ? 37.798 34.879 1.362 1.00 20.09 78 VAL E C 1
ATOM 8774 O O . VAL E 1 78 ? 38.299 34.996 0.233 1.00 23.48 78 VAL E O 1
ATOM 8778 N N . LYS E 1 79 ? 37.792 35.881 2.247 1.00 22.63 79 LYS E N 1
ATOM 8779 C CA . LYS E 1 79 ? 38.222 37.220 1.866 1.00 23.34 79 LYS E CA 1
ATOM 8780 C C . LYS E 1 79 ? 39.626 37.179 1.287 1.00 22.60 79 LYS E C 1
ATOM 8781 O O . LYS E 1 79 ? 39.901 37.801 0.255 1.00 22.33 79 LYS E O 1
ATOM 8787 N N . LYS E 1 80 ? 40.539 36.470 1.957 1.00 24.44 80 LYS E N 1
ATOM 8788 C CA . LYS E 1 80 ? 41.905 36.392 1.450 1.00 22.89 80 LYS E CA 1
ATOM 8789 C C . LYS E 1 80 ? 41.965 35.678 0.103 1.00 24.08 80 LYS E C 1
ATOM 8790 O O . LYS E 1 80 ? 42.608 36.162 -0.836 1.00 27.83 80 LYS E O 1
ATOM 8796 N N . ASP E 1 81 ? 41.316 34.517 -0.009 1.00 23.85 81 ASP E N 1
ATOM 8797 C CA . ASP E 1 81 ? 41.574 33.671 -1.171 1.00 23.70 81 ASP E CA 1
ATOM 8798 C C . ASP E 1 81 ? 40.706 34.044 -2.359 1.00 25.75 81 ASP E C 1
ATOM 8799 O O . ASP E 1 81 ? 41.161 33.978 -3.508 1.00 26.32 81 ASP E O 1
ATOM 8804 N N . LEU E 1 82 ? 39.459 34.422 -2.096 1.00 20.44 82 LEU E N 1
ATOM 8805 C CA . LEU E 1 82 ? 38.469 34.651 -3.134 1.00 20.24 82 LEU E CA 1
ATOM 8806 C C . LEU E 1 82 ? 38.082 36.111 -3.295 1.00 24.77 82 LEU E C 1
ATOM 8807 O O . LEU E 1 82 ? 37.689 36.513 -4.392 1.00 25.94 82 LEU E O 1
ATOM 8812 N N . GLY E 1 83 ? 38.181 36.908 -2.235 1.00 19.60 83 GLY E N 1
ATOM 8813 C CA . GLY E 1 83 ? 37.849 38.317 -2.302 1.00 20.54 83 GLY E CA 1
ATOM 8814 C C . GLY E 1 83 ? 36.367 38.579 -2.134 1.00 22.06 83 GLY E C 1
ATOM 8815 O O . GLY E 1 83 ? 35.968 39.505 -1.423 1.00 20.71 83 GLY E O 1
ATOM 8816 N N . SER E 1 84 ? 35.542 37.767 -2.788 1.00 22.14 84 SER E N 1
ATOM 8817 C CA . SER E 1 84 ? 34.096 37.911 -2.705 1.00 20.19 84 SER E CA 1
ATOM 8818 C C . SER E 1 84 ? 33.460 36.590 -3.111 1.00 20.95 84 SER E C 1
ATOM 8819 O O . SER E 1 84 ? 34.137 35.663 -3.564 1.00 18.72 84 SER E O 1
ATOM 8822 N N . LEU E 1 85 ? 32.144 36.518 -2.939 1.00 19.63 85 LEU E N 1
ATOM 8823 C CA . LEU E 1 85 ? 31.383 35.320 -3.254 1.00 17.00 85 LEU E CA 1
ATOM 8824 C C . LEU E 1 85 ? 30.196 35.680 -4.128 1.00 18.66 85 LEU E C 1
ATOM 8825 O O . LEU E 1 85 ? 29.543 36.707 -3.919 1.00 18.25 85 LEU E O 1
ATOM 8830 N N . ASP E 1 86 ? 29.930 34.826 -5.113 1.00 14.18 86 ASP E N 1
ATOM 8831 C CA . ASP E 1 86 ? 28.734 34.947 -5.928 1.00 15.82 86 ASP E CA 1
ATOM 8832 C C . ASP E 1 86 ? 27.666 33.933 -5.564 1.00 19.29 86 ASP E C 1
ATOM 8833 O O . ASP E 1 86 ? 26.507 34.124 -5.949 1.00 17.71 86 ASP E O 1
ATOM 8838 N N . PHE E 1 87 ? 28.016 32.861 -4.853 1.00 15.24 87 PHE E N 1
ATOM 8839 C CA . PHE E 1 87 ? 26.960 31.976 -4.378 1.00 14.66 87 PHE E CA 1
ATOM 8840 C C . PHE E 1 87 ? 27.426 31.147 -3.188 1.00 16.25 87 PHE E C 1
ATOM 8841 O O . PHE E 1 87 ? 28.624 30.929 -2.967 1.00 18.18 87 PHE E O 1
ATOM 8849 N N . ILE E 1 88 ? 26.436 30.706 -2.411 1.00 13.85 88 ILE E N 1
ATOM 8850 C CA . ILE E 1 88 ? 26.651 29.846 -1.252 1.00 14.49 88 ILE E CA 1
ATOM 8851 C C . ILE E 1 88 ? 25.684 28.673 -1.328 1.00 14.76 88 ILE E C 1
ATOM 8852 O O . ILE E 1 88 ? 24.489 28.864 -1.580 1.00 14.60 88 ILE E O 1
ATOM 8857 N N . VAL E 1 89 ? 26.199 27.465 -1.110 1.00 12.88 89 VAL E N 1
ATOM 8858 C CA . VAL E 1 89 ? 25.376 26.275 -0.927 1.00 13.54 89 VAL E CA 1
ATOM 8859 C C . VAL E 1 89 ? 25.450 25.887 0.541 1.00 14.41 89 VAL E C 1
ATOM 8860 O O . VAL E 1 89 ? 26.539 25.626 1.067 1.00 14.05 89 VAL E O 1
ATOM 8864 N N . HIS E 1 90 ? 24.293 25.861 1.195 1.00 12.75 90 HIS E N 1
ATOM 8865 C CA . HIS E 1 90 ? 24.138 25.476 2.591 1.00 12.32 90 HIS E CA 1
ATOM 8866 C C . HIS E 1 90 ? 23.415 24.135 2.574 1.00 17.13 90 HIS E C 1
ATOM 8867 O O . HIS E 1 90 ? 22.184 24.081 2.483 1.00 16.13 90 HIS E O 1
ATOM 8874 N N . SER E 1 91 ? 24.179 23.055 2.653 1.00 15.97 91 SER E N 1
ATOM 8875 C CA . SER E 1 91 ? 23.628 21.706 2.627 1.00 21.33 91 SER E CA 1
ATOM 8876 C C . SER E 1 91 ? 24.009 21.049 3.943 1.00 26.45 91 SER E C 1
ATOM 8877 O O . SER E 1 91 ? 24.853 20.149 3.998 1.00 27.49 91 SER E O 1
ATOM 8880 N N . VAL E 1 92 ? 23.351 21.502 5.008 1.00 21.77 92 VAL E N 1
ATOM 8881 C CA . VAL E 1 92 ? 23.689 21.134 6.375 1.00 26.13 92 VAL E CA 1
ATOM 8882 C C . VAL E 1 92 ? 22.383 20.833 7.089 1.00 30.42 92 VAL E C 1
ATOM 8883 O O . VAL E 1 92 ? 21.576 21.739 7.329 1.00 31.18 92 VAL E O 1
ATOM 8887 N N . ALA E 1 93 ? 22.189 19.575 7.458 1.00 32.37 93 ALA E N 1
ATOM 8888 C CA . ALA E 1 93 ? 21.048 19.172 8.260 1.00 37.18 93 ALA E CA 1
ATOM 8889 C C . ALA E 1 93 ? 21.495 17.952 9.039 1.00 40.18 93 ALA E C 1
ATOM 8890 O O . ALA E 1 93 ? 22.051 17.010 8.466 1.00 34.93 93 ALA E O 1
ATOM 8892 N N . PHE E 1 94 ? 21.242 17.978 10.334 1.00 36.25 94 PHE E N 1
ATOM 8893 C CA . PHE E 1 94 ? 21.663 16.933 11.252 1.00 39.36 94 PHE E CA 1
ATOM 8894 C C . PHE E 1 94 ? 20.469 15.999 11.405 1.00 49.60 94 PHE E C 1
ATOM 8895 O O . PHE E 1 94 ? 19.526 16.293 12.144 1.00 48.50 94 PHE E O 1
ATOM 8903 N N . ALA E 1 95 ? 20.538 14.844 10.732 1.00 47.62 95 ALA E N 1
ATOM 8904 C CA . ALA E 1 95 ? 19.458 13.866 10.739 1.00 43.51 95 ALA E CA 1
ATOM 8905 C C . ALA E 1 95 ? 19.853 12.619 11.516 1.00 49.50 95 ALA E C 1
ATOM 8906 O O . ALA E 1 95 ? 20.203 11.593 10.920 1.00 45.47 95 ALA E O 1
ATOM 8908 N N . PRO E 1 96 ? 19.775 12.659 12.844 1.00 44.66 96 PRO E N 1
ATOM 8909 C CA . PRO E 1 96 ? 20.061 11.459 13.628 1.00 48.96 96 PRO E CA 1
ATOM 8910 C C . PRO E 1 96 ? 18.919 10.478 13.486 1.00 42.79 96 PRO E C 1
ATOM 8911 O O . PRO E 1 96 ? 17.769 10.859 13.278 1.00 43.52 96 PRO E O 1
ATOM 8915 N N . LYS E 1 97 ? 19.240 9.200 13.632 1.00 47.25 97 LYS E N 1
ATOM 8916 C CA . LYS E 1 97 ? 18.207 8.181 13.508 1.00 45.51 97 LYS E CA 1
ATOM 8917 C C . LYS E 1 97 ? 17.221 8.194 14.685 1.00 46.29 97 LYS E C 1
ATOM 8918 O O . LYS E 1 97 ? 16.043 7.880 14.486 1.00 47.48 97 LYS E O 1
ATOM 8924 N N . GLU E 1 98 ? 17.696 8.565 15.858 1.00 41.50 98 GLU E N 1
ATOM 8925 C CA . GLU E 1 98 ? 16.869 8.392 17.065 1.00 40.28 98 GLU E CA 1
ATOM 8926 C C . GLU E 1 98 ? 15.702 9.351 17.149 1.00 52.24 98 GLU E C 1
ATOM 8927 O O . GLU E 1 98 ? 14.694 8.941 17.659 1.00 48.35 98 GLU E O 1
ATOM 8933 N N . ALA E 1 99 ? 15.981 10.622 16.993 1.00 48.38 99 ALA E N 1
ATOM 8934 C CA . ALA E 1 99 ? 14.925 11.623 16.951 1.00 46.46 99 ALA E CA 1
ATOM 8935 C C . ALA E 1 99 ? 14.049 11.451 15.725 1.00 48.61 99 ALA E C 1
ATOM 8936 O O . ALA E 1 99 ? 12.886 11.864 15.732 1.00 44.17 99 ALA E O 1
ATOM 8938 N N . LEU E 1 100 ? 14.581 10.822 14.691 1.00 44.85 100 LEU E N 1
ATOM 8939 C CA . LEU E 1 100 ? 13.921 10.708 13.407 1.00 40.88 100 LEU E CA 1
ATOM 8940 C C . LEU E 1 100 ? 12.963 9.520 13.335 1.00 43.16 100 LEU E C 1
ATOM 8941 O O . LEU E 1 100 ? 12.101 9.497 12.452 1.00 42.77 100 LEU E O 1
ATOM 8946 N N . GLU E 1 101 ? 13.103 8.577 14.248 1.00 45.19 101 GLU E N 1
ATOM 8947 C CA . GLU E 1 101 ? 12.149 7.455 14.328 1.00 44.17 101 GLU E CA 1
ATOM 8948 C C . GLU E 1 101 ? 11.250 7.638 15.542 1.00 40.53 101 GLU E C 1
ATOM 8949 O O . GLU E 1 101 ? 11.519 8.504 16.319 1.00 42.51 101 GLU E O 1
ATOM 8955 N N . GLY E 1 102 ? 10.185 6.860 15.666 1.00 39.31 102 GLY E N 1
ATOM 8956 C CA . GLY E 1 102 ? 9.390 7.069 16.867 1.00 41.23 102 GLY E CA 1
ATOM 8957 C C . GLY E 1 102 ? 8.441 8.248 16.718 1.00 43.14 102 GLY E C 1
ATOM 8958 O O . GLY E 1 102 ? 7.907 8.510 15.639 1.00 37.17 102 GLY E O 1
ATOM 8959 N N . SER E 1 103 ? 8.208 8.965 17.821 1.00 40.44 103 SER E N 1
ATOM 8960 C CA . SER E 1 103 ? 7.214 10.031 17.826 1.00 37.46 103 SER E CA 1
ATOM 8961 C C . SER E 1 103 ? 7.846 11.379 18.151 1.00 23.51 103 SER E C 1
ATOM 8962 O O . SER E 1 103 ? 8.877 11.460 18.827 1.00 27.52 103 SER E O 1
ATOM 8965 N N . LEU E 1 104 ? 7.189 12.442 17.678 1.00 25.55 104 LEU E N 1
ATOM 8966 C CA . LEU E 1 104 ? 7.574 13.796 18.062 1.00 20.18 104 LEU E CA 1
ATOM 8967 C C . LEU E 1 104 ? 7.406 14.009 19.559 1.00 18.65 104 LEU E C 1
ATOM 8968 O O . LEU E 1 104 ? 8.210 14.705 20.192 1.00 16.41 104 LEU E O 1
ATOM 8973 N N . LEU E 1 105 ? 6.366 13.406 20.144 1.00 23.59 105 LEU E N 1
ATOM 8974 C CA . LEU E 1 105 ? 6.071 13.599 21.560 1.00 26.14 105 LEU E CA 1
ATOM 8975 C C . LEU E 1 105 ? 7.251 13.209 22.443 1.00 25.87 105 LEU E C 1
ATOM 8976 O O . LEU E 1 105 ? 7.387 13.725 23.559 1.00 26.56 105 LEU E O 1
ATOM 8981 N N . GLU E 1 106 ? 8.104 12.303 21.967 1.00 21.27 106 GLU E N 1
ATOM 8982 C CA . GLU E 1 106 ? 9.225 11.772 22.733 1.00 25.25 106 GLU E CA 1
ATOM 8983 C C . GLU E 1 106 ? 10.509 12.587 22.594 1.00 27.60 106 GLU E C 1
ATOM 8984 O O . GLU E 1 106 ? 11.518 12.223 23.205 1.00 26.19 106 GLU E O 1
ATOM 8990 N N . THR E 1 107 ? 10.507 13.658 21.803 1.00 24.10 107 THR E N 1
ATOM 8991 C CA . THR E 1 107 ? 11.721 14.439 21.587 1.00 20.05 107 THR E CA 1
ATOM 8992 C C . THR E 1 107 ? 12.146 15.176 22.851 1.00 19.31 107 THR E C 1
ATOM 8993 O O . THR E 1 107 ? 11.338 15.861 23.485 1.00 20.24 107 THR E O 1
ATOM 8997 N N . SER E 1 108 ? 13.424 15.062 23.202 1.00 19.82 108 SER E N 1
ATOM 8998 C CA . SER E 1 108 ? 13.964 15.835 24.308 1.00 20.96 108 SER E CA 1
ATOM 8999 C C . SER E 1 108 ? 14.203 17.274 23.866 1.00 20.31 108 SER E C 1
ATOM 9000 O O . SER E 1 108 ? 14.309 17.572 22.673 1.00 21.22 108 SER E O 1
ATOM 9003 N N . LYS E 1 109 ? 14.267 18.180 24.846 1.00 24.55 109 LYS E N 1
ATOM 9004 C CA . LYS E 1 109 ? 14.594 19.566 24.525 1.00 21.33 109 LYS E CA 1
ATOM 9005 C C . LYS E 1 109 ? 15.977 19.665 23.894 1.00 21.55 109 LYS E C 1
ATOM 9006 O O . LYS E 1 109 ? 16.193 20.467 22.977 1.00 20.54 109 LYS E O 1
ATOM 9012 N N . SER E 1 110 ? 16.927 18.853 24.367 1.00 24.27 110 SER E N 1
ATOM 9013 C CA . SER E 1 110 ? 18.279 18.880 23.814 1.00 25.79 110 SER E CA 1
ATOM 9014 C C . SER E 1 110 ? 18.295 18.453 22.349 1.00 23.05 110 SER E C 1
ATOM 9015 O O . SER E 1 110 ? 18.932 19.101 21.510 1.00 22.34 110 SER E O 1
ATOM 9018 N N . ALA E 1 111 ? 17.604 17.357 22.022 1.00 22.78 111 ALA E N 1
ATOM 9019 C CA . ALA E 1 111 ? 17.546 16.913 20.632 1.00 19.76 111 ALA E CA 1
ATOM 9020 C C . ALA E 1 111 ? 16.862 17.951 19.750 1.00 20.36 111 ALA E C 1
ATOM 9021 O O . ALA E 1 111 ? 17.309 18.220 18.625 1.00 20.04 111 ALA E O 1
ATOM 9023 N N . PHE E 1 112 ? 15.778 18.546 20.252 1.00 17.36 112 PHE E N 1
ATOM 9024 C CA . PHE E 1 112 ? 15.079 19.600 19.523 1.00 18.10 112 PHE E CA 1
ATOM 9025 C C . PHE E 1 112 ? 16.013 20.768 19.223 1.00 17.83 112 PHE E C 1
ATOM 9026 O O . PHE E 1 112 ? 16.105 21.235 18.077 1.00 16.98 112 PHE E O 1
ATOM 9034 N N . ASN E 1 113 ? 16.728 21.244 20.245 1.00 15.38 113 ASN E N 1
ATOM 9035 C CA . ASN E 1 113 ? 17.619 22.382 20.057 1.00 17.30 113 ASN E CA 1
ATOM 9036 C C . ASN E 1 113 ? 18.748 22.043 19.097 1.00 18.05 113 ASN E C 1
ATOM 9037 O O . ASN E 1 113 ? 19.146 22.882 18.287 1.00 20.62 113 ASN E O 1
ATOM 9042 N N . THR E 1 114 ? 19.294 20.828 19.183 1.00 20.29 114 THR E N 1
ATOM 9043 C CA . THR E 1 114 ? 20.365 20.458 18.263 1.00 19.77 114 THR E CA 1
ATOM 9044 C C . THR E 1 114 ? 19.870 20.442 16.820 1.00 20.34 114 THR E C 1
ATOM 9045 O O . THR E 1 114 ? 20.549 20.951 15.917 1.00 20.12 114 THR E O 1
ATOM 9049 N N . ALA E 1 115 ? 18.689 19.863 16.582 1.00 16.85 115 ALA E N 1
ATOM 9050 C CA . ALA E 1 115 ? 18.138 19.853 15.229 1.00 14.64 115 ALA E CA 1
ATOM 9051 C C . ALA E 1 115 ? 17.936 21.273 14.710 1.00 15.01 115 ALA E C 1
ATOM 9052 O O . ALA E 1 115 ? 18.321 21.594 13.577 1.00 17.52 115 ALA E O 1
ATOM 9054 N N . MET E 1 116 ? 17.353 22.147 15.537 1.00 13.79 116 MET E N 1
ATOM 9055 C CA . MET E 1 116 ? 17.115 23.524 15.106 1.00 12.56 116 MET E CA 1
ATOM 9056 C C . MET E 1 116 ? 18.424 24.273 14.868 1.00 18.32 116 MET E C 1
ATOM 9057 O O . MET E 1 116 ? 18.552 25.013 13.884 1.00 13.80 116 MET E O 1
ATOM 9062 N N . GLU E 1 117 ? 19.404 24.094 15.758 1.00 16.90 117 GLU E N 1
ATOM 9063 C CA . GLU E 1 117 ? 20.682 24.790 15.646 1.00 18.12 117 GLU E CA 1
ATOM 9064 C C . GLU E 1 117 ? 21.422 24.384 14.382 1.00 17.32 117 GLU E C 1
ATOM 9065 O O . GLU E 1 117 ? 21.884 25.237 13.613 1.00 15.07 117 GLU E O 1
ATOM 9071 N N . ILE E 1 118 ? 21.578 23.079 14.169 1.00 17.34 118 ILE E N 1
ATOM 9072 C CA . ILE E 1 118 ? 22.384 22.624 13.045 1.00 20.29 118 ILE E CA 1
ATOM 9073 C C . ILE E 1 118 ? 21.651 22.866 11.734 1.00 17.12 118 ILE E C 1
ATOM 9074 O O . ILE E 1 118 ? 22.248 23.321 10.750 1.00 17.92 118 ILE E O 1
ATOM 9079 N N . SER E 1 119 ? 20.342 22.593 11.702 1.00 15.64 119 SER E N 1
ATOM 9080 C CA . SER E 1 119 ? 19.609 22.615 10.441 1.00 16.80 119 SER E CA 1
ATOM 9081 C C . SER E 1 119 ? 19.118 24.005 10.056 1.00 16.29 119 SER E C 1
ATOM 9082 O O . SER E 1 119 ? 18.951 24.284 8.862 1.00 15.22 119 SER E O 1
ATOM 9085 N N . VAL E 1 120 ? 18.887 24.887 11.025 1.00 14.33 120 VAL E N 1
ATOM 9086 C CA . VAL E 1 120 ? 18.246 26.162 10.720 1.00 13.66 120 VAL E CA 1
ATOM 9087 C C . VAL E 1 120 ? 19.150 27.333 11.082 1.00 12.87 120 VAL E C 1
ATOM 9088 O O . VAL E 1 120 ? 19.491 28.145 10.212 1.00 14.48 120 VAL E O 1
ATOM 9092 N N . TYR E 1 121 ? 19.546 27.444 12.355 1.00 13.08 121 TYR E N 1
ATOM 9093 C CA . TYR E 1 121 ? 20.327 28.614 12.746 1.00 15.63 121 TYR E CA 1
ATOM 9094 C C . TYR E 1 121 ? 21.626 28.714 11.959 1.00 14.10 121 TYR E C 1
ATOM 9095 O O . TYR E 1 121 ? 22.113 29.823 11.711 1.00 15.70 121 TYR E O 1
ATOM 9104 N N . SER E 1 122 ? 22.198 27.577 11.556 1.00 13.70 122 SER E N 1
ATOM 9105 C CA . SER E 1 122 ? 23.467 27.620 10.836 1.00 15.57 122 SER E CA 1
ATOM 9106 C C . SER E 1 122 ? 23.350 28.392 9.528 1.00 13.19 122 SER E C 1
ATOM 9107 O O . SER E 1 122 ? 24.314 29.036 9.111 1.00 14.40 122 SER E O 1
ATOM 9110 N N . LEU E 1 123 ? 22.183 28.367 8.875 1.00 13.58 123 LEU E N 1
ATOM 9111 C CA . LEU E 1 123 ? 22.034 29.183 7.673 1.00 15.68 123 LEU E CA 1
ATOM 9112 C C . LEU E 1 123 ? 22.107 30.666 8.017 1.00 15.74 123 LEU E C 1
ATOM 9113 O O . LEU E 1 123 ? 22.748 31.444 7.301 1.00 14.88 123 LEU E O 1
ATOM 9118 N N . ILE E 1 124 ? 21.487 31.065 9.132 1.00 12.35 124 ILE E N 1
ATOM 9119 C CA . ILE E 1 124 ? 21.553 32.459 9.570 1.00 14.94 124 ILE E CA 1
ATOM 9120 C C . ILE E 1 124 ? 22.990 32.850 9.877 1.00 14.04 124 ILE E C 1
ATOM 9121 O O . ILE E 1 124 ? 23.486 33.880 9.411 1.00 18.55 124 ILE E O 1
ATOM 9126 N N . GLU E 1 125 ? 23.680 32.033 10.668 1.00 14.83 125 GLU E N 1
ATOM 9127 C CA . GLU E 1 125 ? 25.044 32.371 11.049 1.00 16.73 125 GLU E CA 1
ATOM 9128 C C . GLU E 1 125 ? 25.983 32.404 9.849 1.00 15.23 125 GLU E C 1
ATOM 9129 O O . GLU E 1 125 ? 26.799 33.325 9.718 1.00 16.26 125 GLU E O 1
ATOM 9135 N N . LEU E 1 126 ? 25.865 31.428 8.950 1.00 15.91 126 LEU E N 1
ATOM 9136 C CA . LEU E 1 126 ? 26.706 31.398 7.759 1.00 17.43 126 LEU E CA 1
ATOM 9137 C C . LEU E 1 126 ? 26.460 32.618 6.879 1.00 16.61 126 LEU E C 1
ATOM 9138 O O . LEU E 1 126 ? 27.408 33.299 6.454 1.00 16.03 126 LEU E O 1
ATOM 9143 N N . THR E 1 127 ? 25.187 32.913 6.594 1.00 14.62 127 THR E N 1
ATOM 9144 C CA . THR E 1 127 ? 24.878 34.031 5.714 1.00 15.68 127 THR E CA 1
ATOM 9145 C C . THR E 1 127 ? 25.258 35.360 6.353 1.00 16.73 127 THR E C 1
ATOM 9146 O O . THR E 1 127 ? 25.774 36.249 5.673 1.00 18.71 127 THR E O 1
ATOM 9150 N N . ASN E 1 128 ? 25.017 35.519 7.654 1.00 16.57 128 ASN E N 1
ATOM 9151 C CA . ASN E 1 128 ? 25.393 36.759 8.322 1.00 17.28 128 ASN E CA 1
ATOM 9152 C C . ASN E 1 128 ? 26.905 36.925 8.346 1.00 17.19 128 ASN E C 1
ATOM 9153 O O . ASN E 1 128 ? 27.416 38.040 8.185 1.00 20.24 128 ASN E O 1
ATOM 9158 N N . THR E 1 129 ? 27.637 35.828 8.550 1.00 18.91 129 THR E N 1
ATOM 9159 C CA . THR E 1 129 ? 29.090 35.895 8.542 1.00 21.53 129 THR E CA 1
ATOM 9160 C C . THR E 1 129 ? 29.613 36.330 7.179 1.00 21.08 129 THR E C 1
ATOM 9161 O O . THR E 1 129 ? 30.503 37.184 7.093 1.00 22.52 129 THR E O 1
ATOM 9165 N N . LEU E 1 130 ? 29.068 35.763 6.103 1.00 16.16 130 LEU E N 1
ATOM 9166 C CA . LEU E 1 130 ? 29.627 36.011 4.777 1.00 17.62 130 LEU E CA 1
ATOM 9167 C C . LEU E 1 130 ? 28.949 37.145 4.015 1.00 18.41 130 LEU E C 1
ATOM 9168 O O . LEU E 1 130 ? 29.394 37.469 2.908 1.00 18.39 130 LEU E O 1
ATOM 9173 N N . LYS E 1 131 ? 27.899 37.750 4.570 1.00 17.97 131 LYS E N 1
ATOM 9174 C CA . LYS E 1 131 ? 27.180 38.816 3.874 1.00 19.48 131 LYS E CA 1
ATOM 9175 C C . LYS E 1 131 ? 28.080 39.935 3.366 1.00 20.74 131 LYS E C 1
ATOM 9176 O O . LYS E 1 131 ? 27.877 40.372 2.219 1.00 19.51 131 LYS E O 1
ATOM 9182 N N . PRO E 1 132 ? 29.047 40.455 4.133 1.00 23.33 132 PRO E N 1
ATOM 9183 C CA . PRO E 1 132 ? 29.888 41.537 3.596 1.00 22.66 132 PRO E CA 1
ATOM 9184 C C . PRO E 1 132 ? 30.642 41.141 2.338 1.00 22.17 132 PRO E C 1
ATOM 9185 O O . PRO E 1 132 ? 31.088 42.026 1.599 1.00 19.64 132 PRO E O 1
ATOM 9189 N N . LEU E 1 133 ? 30.811 39.843 2.081 1.00 17.87 133 LEU E N 1
ATOM 9190 C CA . LEU E 1 133 ? 31.537 39.362 0.914 1.00 18.66 133 LEU E CA 1
ATOM 9191 C C . LEU E 1 133 ? 30.643 39.045 -0.281 1.00 17.34 133 LEU E C 1
ATOM 9192 O O . LEU E 1 133 ? 31.166 38.735 -1.357 1.00 19.64 133 LEU E O 1
ATOM 9197 N N . LEU E 1 134 ? 29.321 39.116 -0.134 1.00 19.56 134 LEU E N 1
ATOM 9198 C CA . LEU E 1 134 ? 28.421 38.702 -1.205 1.00 19.01 134 LEU E CA 1
ATOM 9199 C C . LEU E 1 134 ? 28.307 39.797 -2.260 1.00 17.78 134 LEU E C 1
ATOM 9200 O O . LEU E 1 134 ? 27.956 40.941 -1.947 1.00 21.81 134 LEU E O 1
ATOM 9205 N N . ASN E 1 135 ? 28.588 39.439 -3.511 1.00 18.66 135 ASN E N 1
ATOM 9206 C CA . ASN E 1 135 ? 28.490 40.381 -4.613 1.00 17.83 135 ASN E CA 1
ATOM 9207 C C . ASN E 1 135 ? 27.030 40.635 -4.970 1.00 24.79 135 ASN E C 1
ATOM 9208 O O . ASN E 1 135 ? 26.135 39.854 -4.634 1.00 19.01 135 ASN E O 1
ATOM 9213 N N . ASN E 1 136 ? 26.791 41.762 -5.638 1.00 24.73 136 ASN E N 1
ATOM 9214 C CA . ASN E 1 136 ? 25.493 42.004 -6.249 1.00 24.73 136 ASN E CA 1
ATOM 9215 C C . ASN E 1 136 ? 25.096 40.822 -7.126 1.00 22.25 136 ASN E C 1
ATOM 9216 O O . ASN E 1 136 ? 25.910 40.290 -7.885 1.00 23.18 136 ASN E O 1
ATOM 9221 N N . GLY E 1 137 ? 23.842 40.400 -7.004 1.00 21.59 137 GLY E N 1
ATOM 9222 C CA . GLY E 1 137 ? 23.341 39.289 -7.784 1.00 19.04 137 GLY E CA 1
ATOM 9223 C C . GLY E 1 137 ? 23.634 37.916 -7.221 1.00 17.24 137 GLY E C 1
ATOM 9224 O O . GLY E 1 137 ? 23.256 36.919 -7.848 1.00 19.85 137 GLY E O 1
ATOM 9225 N N . ALA E 1 138 ? 24.275 37.829 -6.056 1.00 17.68 138 ALA E N 1
ATOM 9226 C CA . ALA E 1 138 ? 24.650 36.542 -5.490 1.00 17.41 138 ALA E CA 1
ATOM 9227 C C . ALA E 1 138 ? 23.415 35.708 -5.151 1.00 14.96 138 ALA E C 1
ATOM 9228 O O . ALA E 1 138 ? 22.304 36.224 -4.994 1.00 15.01 138 ALA E O 1
ATOM 9230 N N . SER E 1 139 ? 23.626 34.397 -5.027 1.00 14.35 139 SER E N 1
ATOM 9231 C CA . SER E 1 139 ? 22.546 33.447 -4.789 1.00 15.03 139 SER E CA 1
ATOM 9232 C C . SER E 1 139 ? 22.917 32.505 -3.650 1.00 13.08 139 SER E C 1
ATOM 9233 O O . SER E 1 139 ? 23.997 31.899 -3.654 1.00 14.45 139 SER E O 1
ATOM 9236 N N . VAL E 1 140 ? 22.015 32.389 -2.678 1.00 13.33 140 VAL E N 1
ATOM 9237 C CA . VAL E 1 140 ? 22.179 31.517 -1.522 1.00 14.31 140 VAL E CA 1
ATOM 9238 C C . VAL E 1 140 ? 21.135 30.416 -1.625 1.00 12.98 140 VAL E C 1
ATOM 9239 O O . VAL E 1 140 ? 19.940 30.699 -1.794 1.00 11.74 140 VAL E O 1
ATOM 9243 N N . LEU E 1 141 ? 21.585 29.167 -1.548 1.00 12.38 141 LEU E N 1
ATOM 9244 C CA . LEU E 1 141 ? 20.711 28.016 -1.719 1.00 12.76 141 LEU E CA 1
ATOM 9245 C C . LEU E 1 141 ? 20.828 27.103 -0.514 1.00 12.86 141 LEU E C 1
ATOM 9246 O O . LEU E 1 141 ? 21.939 26.736 -0.122 1.00 14.14 141 LEU E O 1
ATOM 9251 N N . THR E 1 142 ? 19.691 26.703 0.043 1.00 10.57 142 THR E N 1
ATOM 9252 C CA . THR E 1 142 ? 19.670 25.677 1.076 1.00 12.56 142 THR E CA 1
ATOM 9253 C C . THR E 1 142 ? 18.823 24.500 0.606 1.00 12.95 142 THR E C 1
ATOM 9254 O O . THR E 1 142 ? 18.230 24.527 -0.475 1.00 13.86 142 THR E O 1
ATOM 9258 N N . LEU E 1 143 ? 18.804 23.437 1.410 1.00 14.06 143 LEU E N 1
ATOM 9259 C CA . LEU E 1 143 ? 18.165 22.180 1.036 1.00 14.20 143 LEU E CA 1
ATOM 9260 C C . LEU E 1 143 ? 17.035 21.855 2.002 1.00 14.26 143 LEU E C 1
ATOM 9261 O O . LEU E 1 143 ? 17.159 22.076 3.209 1.00 15.22 143 LEU E O 1
ATOM 9266 N N . SER E 1 144 ? 15.936 21.326 1.470 1.00 12.93 144 SER E N 1
ATOM 9267 C CA . SER E 1 144 ? 14.784 20.992 2.299 1.00 10.64 144 SER E CA 1
ATOM 9268 C C . SER E 1 144 ? 14.101 19.744 1.741 1.00 10.93 144 SER E C 1
ATOM 9269 O O . SER E 1 144 ? 14.584 19.105 0.794 1.00 10.88 144 SER E O 1
ATOM 9272 N N . TYR E 1 145 ? 12.945 19.428 2.322 1.00 11.48 145 TYR E N 1
ATOM 9273 C CA . TYR E 1 145 ? 12.246 18.175 2.094 1.00 11.72 145 TYR E CA 1
ATOM 9274 C C . TYR E 1 145 ? 10.770 18.381 2.398 1.00 12.92 145 TYR E C 1
ATOM 9275 O O . TYR E 1 145 ? 10.412 19.198 3.251 1.00 14.14 145 TYR E O 1
ATOM 9284 N N . LEU E 1 146 ? 9.927 17.619 1.693 1.00 13.13 146 LEU E N 1
ATOM 9285 C CA . LEU E 1 146 ? 8.474 17.725 1.812 1.00 14.55 146 LEU E CA 1
ATOM 9286 C C . LEU E 1 146 ? 7.976 17.573 3.245 1.00 12.33 146 LEU E C 1
ATOM 9287 O O . LEU E 1 146 ? 6.885 18.061 3.563 1.00 11.55 146 LEU E O 1
ATOM 9292 N N . GLY E 1 147 ? 8.737 16.903 4.114 1.00 11.20 147 GLY E N 1
ATOM 9293 C CA . GLY E 1 147 ? 8.337 16.767 5.511 1.00 11.70 147 GLY E CA 1
ATOM 9294 C C . GLY E 1 147 ? 8.163 18.084 6.242 1.00 11.51 147 GLY E C 1
ATOM 9295 O O . GLY E 1 147 ? 7.606 18.094 7.348 1.00 11.88 147 GLY E O 1
ATOM 9296 N N . SER E 1 148 ? 8.627 19.188 5.651 1.00 11.57 148 SER E N 1
ATOM 9297 C CA . SER E 1 148 ? 8.424 20.511 6.229 1.00 13.78 148 SER E CA 1
ATOM 9298 C C . SER E 1 148 ? 6.952 20.891 6.251 1.00 11.12 148 SER E C 1
ATOM 9299 O O . SER E 1 148 ? 6.480 21.515 7.208 1.00 15.86 148 SER E O 1
ATOM 9302 N N . THR E 1 149 ? 6.216 20.534 5.202 1.00 10.90 149 THR E N 1
ATOM 9303 C CA . THR E 1 149 ? 4.858 21.021 5.009 1.00 9.46 149 THR E CA 1
ATOM 9304 C C . THR E 1 149 ? 3.814 19.919 4.952 1.00 13.46 149 THR E C 1
ATOM 9305 O O . THR E 1 149 ? 2.618 20.229 4.953 1.00 12.76 149 THR E O 1
ATOM 9309 N N . LYS E 1 150 ? 4.223 18.658 4.903 1.00 11.52 150 LYS E N 1
ATOM 9310 C CA . LYS E 1 150 ? 3.331 17.520 5.043 1.00 13.18 150 LYS E CA 1
ATOM 9311 C C . LYS E 1 150 ? 3.926 16.562 6.059 1.00 12.68 150 LYS E C 1
ATOM 9312 O O . LYS E 1 150 ? 5.131 16.576 6.328 1.00 13.01 150 LYS E O 1
ATOM 9318 N N . TYR E 1 151 ? 3.070 15.731 6.642 1.00 13.13 151 TYR E N 1
ATOM 9319 C CA . TYR E 1 151 ? 3.593 14.625 7.422 1.00 11.09 151 TYR E CA 1
ATOM 9320 C C . TYR E 1 151 ? 4.324 13.671 6.489 1.00 14.34 151 TYR E C 1
ATOM 9321 O O . TYR E 1 151 ? 3.792 13.274 5.449 1.00 15.96 151 TYR E O 1
ATOM 9330 N N . MET E 1 152 ? 5.539 13.296 6.865 1.00 15.18 152 MET E N 1
ATOM 9331 C CA . MET E 1 152 ? 6.240 12.202 6.217 1.00 13.12 152 MET E CA 1
ATOM 9332 C C . MET E 1 152 ? 6.776 11.288 7.297 1.00 17.71 152 MET E C 1
ATOM 9333 O O . MET E 1 152 ? 7.202 11.743 8.363 1.00 15.48 152 MET E O 1
ATOM 9338 N N . ALA E 1 153 ? 6.695 9.994 7.024 1.00 18.94 153 ALA E N 1
ATOM 9339 C CA . ALA E 1 153 ? 7.116 9.000 7.987 1.00 20.61 153 ALA E CA 1
ATOM 9340 C C . ALA E 1 153 ? 8.602 9.117 8.259 1.00 21.19 153 ALA E C 1
ATOM 9341 O O . ALA E 1 153 ? 9.387 9.492 7.382 1.00 21.15 153 ALA E O 1
ATOM 9343 N N . HIS E 1 154 ? 9.059 8.760 9.429 1.00 22.35 154 HIS E N 1
ATOM 9344 C CA . HIS E 1 154 ? 10.508 8.659 9.739 1.00 27.50 154 HIS E CA 1
ATOM 9345 C C . HIS E 1 154 ? 11.176 10.011 9.546 1.00 30.87 154 HIS E C 1
ATOM 9346 O O . HIS E 1 154 ? 12.221 10.067 9.014 1.00 26.22 154 HIS E O 1
ATOM 9353 N N . TYR E 1 155 ? 10.496 11.077 9.925 1.00 22.00 155 TYR E N 1
ATOM 9354 C CA . TYR E 1 155 ? 11.132 12.391 9.860 1.00 18.85 155 TYR E CA 1
ATOM 9355 C C . TYR E 1 155 ? 10.976 13.253 11.119 1.00 19.52 155 TYR E C 1
ATOM 9356 O O . TYR E 1 155 ? 11.923 13.938 11.522 1.00 18.79 155 TYR E O 1
ATOM 9365 N N . ASN E 1 156 ? 9.795 13.221 11.746 1.00 14.76 156 ASN E N 1
ATOM 9366 C CA . ASN E 1 156 ? 9.516 13.859 13.036 1.00 17.86 156 ASN E CA 1
ATOM 9367 C C . ASN E 1 156 ? 10.116 15.253 13.224 1.00 19.42 156 ASN E C 1
ATOM 9368 O O . ASN E 1 156 ? 9.692 16.209 12.565 1.00 17.26 156 ASN E O 1
ATOM 9373 N N . VAL E 1 157 ? 11.073 15.393 14.150 1.00 16.82 157 VAL E N 1
ATOM 9374 C CA . VAL E 1 157 ? 11.556 16.726 14.515 1.00 15.83 157 VAL E CA 1
ATOM 9375 C C . VAL E 1 157 ? 12.202 17.433 13.329 1.00 17.17 157 VAL E C 1
ATOM 9376 O O . VAL E 1 157 ? 12.168 18.668 13.242 1.00 16.27 157 VAL E O 1
ATOM 9380 N N . MET E 1 158 ? 12.758 16.681 12.375 1.00 15.67 158 MET E N 1
ATOM 9381 C CA . MET E 1 158 ? 13.348 17.332 11.212 1.00 16.64 158 MET E CA 1
ATOM 9382 C C . MET E 1 158 ? 12.289 18.065 10.401 1.00 14.39 158 MET E C 1
ATOM 9383 O O . MET E 1 158 ? 12.564 19.130 9.832 1.00 14.44 158 MET E O 1
ATOM 9388 N N . GLY E 1 159 ? 11.059 17.547 10.396 1.00 14.02 159 GLY E N 1
ATOM 9389 C CA . GLY E 1 159 ? 9.973 18.256 9.743 1.00 13.40 159 GLY E CA 1
ATOM 9390 C C . GLY E 1 159 ? 9.732 19.620 10.351 1.00 14.44 159 GLY E C 1
ATOM 9391 O O . GLY E 1 159 ? 9.401 20.576 9.645 1.00 13.57 159 GLY E O 1
ATOM 9392 N N . LEU E 1 160 ? 9.915 19.738 11.668 1.00 12.99 160 LEU E N 1
ATOM 9393 C CA . LEU E 1 160 ? 9.830 21.054 12.285 1.00 11.46 160 LEU E CA 1
ATOM 9394 C C . LEU E 1 160 ? 10.969 21.936 11.793 1.00 10.34 160 LEU E C 1
ATOM 9395 O O . LEU E 1 160 ? 10.743 23.062 11.324 1.00 11.99 160 LEU E O 1
ATOM 9400 N N . ALA E 1 161 ? 12.190 21.390 11.793 1.00 12.16 161 ALA E N 1
ATOM 9401 C CA . ALA E 1 161 ? 13.355 22.182 11.418 1.00 12.36 161 ALA E CA 1
ATOM 9402 C C . ALA E 1 161 ? 13.224 22.678 9.987 1.00 12.69 161 ALA E C 1
ATOM 9403 O O . ALA E 1 161 ? 13.343 23.882 9.717 1.00 16.71 161 ALA E O 1
ATOM 9405 N N . LYS E 1 162 ? 12.914 21.767 9.061 1.00 10.52 162 LYS E N 1
ATOM 9406 C CA . LYS E 1 162 ? 12.808 22.164 7.667 1.00 11.86 162 LYS E CA 1
ATOM 9407 C C . LYS E 1 162 ? 11.691 23.180 7.470 1.00 14.49 162 LYS E C 1
ATOM 9408 O O . LYS E 1 162 ? 11.838 24.105 6.661 1.00 14.12 162 LYS E O 1
ATOM 9414 N N . ALA E 1 163 ? 10.606 23.087 8.249 1.00 13.44 163 ALA E N 1
ATOM 9415 C CA . ALA E 1 163 ? 9.574 24.109 8.120 1.00 10.50 163 ALA E CA 1
ATOM 9416 C C . ALA E 1 163 ? 10.155 25.469 8.471 1.00 9.80 163 ALA E C 1
ATOM 9417 O O . ALA E 1 163 ? 10.087 26.417 7.672 1.00 13.32 163 ALA E O 1
ATOM 9419 N N . ALA E 1 164 ? 10.848 25.541 9.611 1.00 12.02 164 ALA E N 1
ATOM 9420 C CA . ALA E 1 164 ? 11.503 26.785 9.984 1.00 12.04 164 ALA E CA 1
ATOM 9421 C C . ALA E 1 164 ? 12.481 27.213 8.904 1.00 12.11 164 ALA E C 1
ATOM 9422 O O . ALA E 1 164 ? 12.531 28.394 8.535 1.00 14.08 164 ALA E O 1
ATOM 9424 N N . LEU E 1 165 ? 13.203 26.247 8.319 1.00 13.05 165 LEU E N 1
ATOM 9425 C CA . LEU E 1 165 ? 14.204 26.608 7.326 1.00 14.72 165 LEU E CA 1
ATOM 9426 C C . LEU E 1 165 ? 13.546 27.283 6.137 1.00 11.71 165 LEU E C 1
ATOM 9427 O O . LEU E 1 165 ? 14.008 28.338 5.677 1.00 11.95 165 LEU E O 1
ATOM 9432 N N . GLU E 1 166 ? 12.414 26.741 5.679 1.00 10.78 166 GLU E N 1
ATOM 9433 C CA . GLU E 1 166 ? 11.778 27.350 4.522 1.00 11.15 166 GLU E CA 1
ATOM 9434 C C . GLU E 1 166 ? 11.272 28.739 4.878 1.00 16.46 166 GLU E C 1
ATOM 9435 O O . GLU E 1 166 ? 11.417 29.681 4.086 1.00 12.87 166 GLU E O 1
ATOM 9441 N N . SER E 1 167 ? 10.790 28.913 6.115 1.00 13.81 167 SER E N 1
ATOM 9442 C CA . SER E 1 167 ? 10.385 30.247 6.536 1.00 13.16 167 SER E CA 1
ATOM 9443 C C . SER E 1 167 ? 11.585 31.180 6.550 1.00 13.91 167 SER E C 1
ATOM 9444 O O . SER E 1 167 ? 11.502 32.321 6.071 1.00 14.82 167 SER E O 1
ATOM 9447 N N . ALA E 1 168 ? 12.732 30.686 7.034 1.00 12.91 168 ALA E N 1
ATOM 9448 C CA . ALA E 1 168 ? 13.930 31.512 7.024 1.00 12.28 168 ALA E CA 1
ATOM 9449 C C . ALA E 1 168 ? 14.254 31.952 5.608 1.00 15.84 168 ALA E C 1
ATOM 9450 O O . ALA E 1 168 ? 14.592 33.124 5.376 1.00 15.70 168 ALA E O 1
ATOM 9452 N N . VAL E 1 169 ? 14.067 31.047 4.637 1.00 14.00 169 VAL E N 1
ATOM 9453 C CA . VAL E 1 169 ? 14.363 31.379 3.248 1.00 11.81 169 VAL E CA 1
ATOM 9454 C C . VAL E 1 169 ? 13.563 32.597 2.825 1.00 15.42 169 VAL E C 1
ATOM 9455 O O . VAL E 1 169 ? 14.083 33.504 2.161 1.00 15.08 169 VAL E O 1
ATOM 9459 N N . ARG E 1 170 ? 12.289 32.646 3.213 1.00 14.99 170 ARG E N 1
ATOM 9460 C CA . ARG E 1 170 ? 11.476 33.796 2.850 1.00 14.18 170 ARG E CA 1
ATOM 9461 C C . ARG E 1 170 ? 12.007 35.059 3.516 1.00 12.88 170 ARG E C 1
ATOM 9462 O O . ARG E 1 170 ? 12.259 36.068 2.841 1.00 17.22 170 ARG E O 1
ATOM 9470 N N . TYR E 1 171 ? 12.274 34.999 4.826 1.00 14.49 171 TYR E N 1
ATOM 9471 C CA . TYR E 1 171 ? 12.694 36.214 5.514 1.00 13.84 171 TYR E CA 1
ATOM 9472 C C . TYR E 1 171 ? 14.044 36.688 4.997 1.00 15.99 171 TYR E C 1
ATOM 9473 O O . TYR E 1 171 ? 14.212 37.876 4.686 1.00 19.31 171 TYR E O 1
ATOM 9482 N N . LEU E 1 172 ? 14.982 35.761 4.790 1.00 14.83 172 LEU E N 1
ATOM 9483 C CA . LEU E 1 172 ? 16.272 36.174 4.257 1.00 13.92 172 LEU E CA 1
ATOM 9484 C C . LEU E 1 172 ? 16.110 36.726 2.847 1.00 19.32 172 LEU E C 1
ATOM 9485 O O . LEU E 1 172 ? 16.730 37.742 2.502 1.00 17.35 172 LEU E O 1
ATOM 9490 N N . ALA E 1 173 ? 15.197 36.138 2.060 1.00 14.04 173 ALA E N 1
ATOM 9491 C CA . ALA E 1 173 ? 14.973 36.645 0.710 1.00 16.19 173 ALA E CA 1
ATOM 9492 C C . ALA E 1 173 ? 14.572 38.107 0.757 1.00 17.44 173 ALA E C 1
ATOM 9493 O O . ALA E 1 173 ? 14.987 38.904 -0.093 1.00 17.41 173 ALA E O 1
ATOM 9495 N N . VAL E 1 174 ? 13.797 38.491 1.771 1.00 15.09 174 VAL E N 1
ATOM 9496 C CA . VAL E 1 174 ? 13.428 39.892 1.879 1.00 19.01 174 VAL E CA 1
ATOM 9497 C C . VAL E 1 174 ? 14.632 40.707 2.334 1.00 18.24 174 VAL E C 1
ATOM 9498 O O . VAL E 1 174 ? 15.058 41.645 1.645 1.00 21.95 174 VAL E O 1
ATOM 9502 N N . ASP E 1 175 ? 15.307 40.243 3.394 1.00 19.07 175 ASP E N 1
ATOM 9503 C CA . ASP E 1 175 ? 16.431 40.997 3.947 1.00 19.41 175 ASP E CA 1
ATOM 9504 C C . ASP E 1 175 ? 17.501 41.221 2.893 1.00 26.23 175 ASP E C 1
ATOM 9505 O O . ASP E 1 175 ? 17.978 42.345 2.697 1.00 27.30 175 ASP E O 1
ATOM 9510 N N . LEU E 1 176 ? 17.864 40.164 2.179 1.00 16.39 176 LEU E N 1
ATOM 9511 C CA . LEU E 1 176 ? 18.962 40.230 1.237 1.00 20.12 176 LEU E CA 1
ATOM 9512 C C . LEU E 1 176 ? 18.516 40.746 -0.115 1.00 19.56 176 LEU E C 1
ATOM 9513 O O . LEU E 1 176 ? 19.363 41.177 -0.911 1.00 19.09 176 LEU E O 1
ATOM 9518 N N . GLY E 1 177 ? 17.208 40.741 -0.383 1.00 17.28 177 GLY E N 1
ATOM 9519 C CA . GLY E 1 177 ? 16.752 41.231 -1.666 1.00 16.72 177 GLY E CA 1
ATOM 9520 C C . GLY E 1 177 ? 17.059 42.706 -1.844 1.00 21.19 177 GLY E C 1
ATOM 9521 O O . GLY E 1 177 ? 17.236 43.178 -2.969 1.00 20.85 177 GLY E O 1
ATOM 9522 N N . LYS E 1 178 ? 17.094 43.452 -0.740 1.00 23.97 178 LYS E N 1
ATOM 9523 C CA . LYS E 1 178 ? 17.469 44.850 -0.780 1.00 31.82 178 LYS E CA 1
ATOM 9524 C C . LYS E 1 178 ? 18.798 45.068 -1.475 1.00 26.72 178 LYS E C 1
ATOM 9525 O O . LYS E 1 178 ? 19.046 46.141 -2.035 1.00 27.08 178 LYS E O 1
ATOM 9531 N N . HIS E 1 179 ? 19.688 44.066 -1.406 1.00 23.67 179 HIS E N 1
ATOM 9532 C CA . HIS E 1 179 ? 21.011 44.121 -2.009 1.00 23.59 179 HIS E CA 1
ATOM 9533 C C . HIS E 1 179 ? 21.115 43.277 -3.275 1.00 24.69 179 HIS E C 1
ATOM 9534 O O . HIS E 1 179 ? 22.227 42.927 -3.689 1.00 23.85 179 HIS E O 1
ATOM 9541 N N . ASN E 1 180 ? 19.981 42.974 -3.911 1.00 19.89 180 ASN E N 1
ATOM 9542 C CA . ASN E 1 180 ? 19.915 42.143 -5.119 1.00 17.47 180 ASN E CA 1
ATOM 9543 C C . ASN E 1 180 ? 20.588 40.788 -4.908 1.00 17.47 180 ASN E C 1
ATOM 9544 O O . ASN E 1 180 ? 21.265 40.265 -5.793 1.00 20.39 180 ASN E O 1
ATOM 9549 N N . ILE E 1 181 ? 20.376 40.200 -3.737 1.00 19.46 181 ILE E N 1
ATOM 9550 C CA . ILE E 1 181 ? 20.839 38.854 -3.429 1.00 16.35 181 ILE E CA 1
ATOM 9551 C C . ILE E 1 181 ? 19.617 37.961 -3.267 1.00 16.28 181 ILE E C 1
ATOM 9552 O O . ILE E 1 181 ? 18.630 38.355 -2.632 1.00 15.16 181 ILE E O 1
ATOM 9557 N N . ARG E 1 182 ? 19.678 36.765 -3.848 1.00 16.51 182 ARG E N 1
ATOM 9558 C CA . ARG E 1 182 ? 18.553 35.840 -3.868 1.00 14.96 182 ARG E CA 1
ATOM 9559 C C . ARG E 1 182 ? 18.772 34.721 -2.856 1.00 14.66 182 ARG E C 1
ATOM 9560 O O . ARG E 1 182 ? 19.907 34.332 -2.573 1.00 14.30 182 ARG E O 1
ATOM 9568 N N . VAL E 1 183 ? 17.672 34.206 -2.307 1.00 13.74 183 VAL E N 1
ATOM 9569 C CA . VAL E 1 183 ? 17.711 33.091 -1.363 1.00 13.33 183 VAL E CA 1
ATOM 9570 C C . VAL E 1 183 ? 16.618 32.103 -1.738 1.00 11.87 183 VAL E C 1
ATOM 9571 O O . VAL E 1 183 ? 15.456 32.490 -1.904 1.00 12.63 183 VAL E O 1
ATOM 9575 N N . ASN E 1 184 ? 16.989 30.829 -1.874 1.00 11.02 184 ASN E N 1
ATOM 9576 C CA . ASN E 1 184 ? 16.039 29.796 -2.270 1.00 14.50 184 ASN E CA 1
ATOM 9577 C C . ASN E 1 184 ? 16.330 28.494 -1.536 1.00 13.90 184 ASN E C 1
ATOM 9578 O O . ASN E 1 184 ? 17.410 28.291 -0.971 1.00 14.26 184 ASN E O 1
ATOM 9583 N N . ALA E 1 185 ? 15.344 27.600 -1.568 1.00 12.38 185 ALA E N 1
ATOM 9584 C CA . ALA E 1 185 ? 15.487 26.248 -1.055 1.00 10.99 185 ALA E CA 1
ATOM 9585 C C . ALA E 1 185 ? 15.185 25.252 -2.164 1.00 12.37 185 ALA E C 1
ATOM 9586 O O . ALA E 1 185 ? 14.236 25.429 -2.933 1.00 12.74 185 ALA E O 1
ATOM 9588 N N . LEU E 1 186 ? 16.006 24.213 -2.248 1.00 13.38 186 LEU E N 1
ATOM 9589 C CA . LEU E 1 186 ? 15.770 23.083 -3.137 1.00 13.09 186 LEU E CA 1
ATOM 9590 C C . LEU E 1 186 ? 15.183 21.962 -2.294 1.00 12.27 186 LEU E C 1
ATOM 9591 O O . LEU E 1 186 ? 15.844 21.461 -1.381 1.00 12.58 186 LEU E O 1
ATOM 9596 N N . SER E 1 187 ? 13.947 21.578 -2.586 1.00 12.63 187 SER E N 1
ATOM 9597 C CA . SER E 1 187 ? 13.275 20.513 -1.845 1.00 13.96 187 SER E CA 1
ATOM 9598 C C . SER E 1 187 ? 13.476 19.219 -2.622 1.00 12.75 187 SER E C 1
ATOM 9599 O O . SER E 1 187 ? 12.821 18.980 -3.641 1.00 12.28 187 SER E O 1
ATOM 9602 N N . ALA E 1 188 ? 14.379 18.376 -2.129 1.00 13.48 188 ALA E N 1
ATOM 9603 C CA . ALA E 1 188 ? 14.770 17.195 -2.887 1.00 12.77 188 ALA E CA 1
ATOM 9604 C C . ALA E 1 188 ? 13.972 15.968 -2.467 1.00 15.98 188 ALA E C 1
ATOM 9605 O O . ALA E 1 188 ? 13.609 15.804 -1.299 1.00 14.17 188 ALA E O 1
ATOM 9607 N N . GLY E 1 189 ? 13.689 15.114 -3.439 1.00 12.39 189 GLY E N 1
ATOM 9608 C CA . GLY E 1 189 ? 13.244 13.774 -3.146 1.00 16.98 189 GLY E CA 1
ATOM 9609 C C . GLY E 1 189 ? 14.396 12.898 -2.705 1.00 18.39 189 GLY E C 1
ATOM 9610 O O . GLY E 1 189 ? 15.582 13.264 -2.796 1.00 17.32 189 GLY E O 1
ATOM 9611 N N . PRO E 1 190 ? 14.059 11.713 -2.203 1.00 17.73 190 PRO E N 1
ATOM 9612 C CA . PRO E 1 190 ? 15.104 10.791 -1.742 1.00 16.57 190 PRO E CA 1
ATOM 9613 C C . PRO E 1 190 ? 15.918 10.262 -2.910 1.00 19.69 190 PRO E C 1
ATOM 9614 O O . PRO E 1 190 ? 15.410 10.091 -4.023 1.00 18.25 190 PRO E O 1
ATOM 9618 N N . ILE E 1 191 ? 17.196 9.994 -2.648 1.00 20.65 191 ILE E N 1
ATOM 9619 C CA . ILE E 1 191 ? 18.121 9.555 -3.685 1.00 20.82 191 ILE E CA 1
ATOM 9620 C C . ILE E 1 191 ? 18.635 8.158 -3.415 1.00 26.73 191 ILE E C 1
ATOM 9621 O O . ILE E 1 191 ? 19.085 7.842 -2.300 1.00 29.67 191 ILE E O 1
ATOM 9626 N N . ARG E 1 192 ? 18.555 7.315 -4.426 1.00 28.14 192 ARG E N 1
ATOM 9627 C CA . ARG E 1 192 ? 19.221 6.010 -4.343 1.00 37.80 192 ARG E CA 1
ATOM 9628 C C . ARG E 1 192 ? 20.752 5.935 -4.339 1.00 40.29 192 ARG E C 1
ATOM 9629 O O . ARG E 1 192 ? 21.418 6.541 -5.222 1.00 41.37 192 ARG E O 1
ATOM 9637 N N . THR E 1 193 ? 21.264 5.381 -3.258 1.00 40.90 193 THR E N 1
ATOM 9638 C CA . THR E 1 193 ? 22.691 5.156 -3.040 1.00 48.76 193 THR E CA 1
ATOM 9639 C C . THR E 1 193 ? 23.059 3.664 -2.848 1.00 54.77 193 THR E C 1
ATOM 9640 O O . THR E 1 193 ? 22.198 2.787 -2.806 1.00 54.66 193 THR E O 1
ATOM 9644 N N . LEU E 1 194 ? 24.371 3.378 -2.724 1.00 57.19 194 LEU E N 1
ATOM 9645 C CA . LEU E 1 194 ? 24.851 2.025 -2.415 1.00 53.11 194 LEU E CA 1
ATOM 9646 C C . LEU E 1 194 ? 25.206 1.910 -0.936 1.00 56.57 194 LEU E C 1
ATOM 9647 O O . LEU E 1 194 ? 24.435 1.369 -0.144 1.00 55.81 194 LEU E O 1
ATOM 9652 N N . ILE E 1 199 ? 19.041 1.546 5.236 1.00 60.24 199 ILE E N 1
ATOM 9653 C CA . ILE E 1 199 ? 18.322 1.011 6.384 1.00 62.32 199 ILE E CA 1
ATOM 9654 C C . ILE E 1 199 ? 17.019 0.477 5.810 1.00 60.44 199 ILE E C 1
ATOM 9655 O O . ILE E 1 199 ? 16.721 0.746 4.643 1.00 58.01 199 ILE E O 1
ATOM 9660 N N . ALA E 1 200 ? 16.227 -0.252 6.612 1.00 62.56 200 ALA E N 1
ATOM 9661 C CA . ALA E 1 200 ? 14.910 -0.664 6.140 1.00 57.78 200 ALA E CA 1
ATOM 9662 C C . ALA E 1 200 ? 13.934 0.512 6.047 1.00 56.08 200 ALA E C 1
ATOM 9663 O O . ALA E 1 200 ? 13.118 0.563 5.127 1.00 53.30 200 ALA E O 1
ATOM 9665 N N . ASP E 1 201 ? 14.099 1.530 6.859 1.00 58.23 201 ASP E N 1
ATOM 9666 C CA . ASP E 1 201 ? 13.121 2.640 6.820 1.00 55.47 201 ASP E CA 1
ATOM 9667 C C . ASP E 1 201 ? 13.439 3.606 5.685 1.00 50.08 201 ASP E C 1
ATOM 9668 O O . ASP E 1 201 ? 12.522 4.153 5.131 1.00 44.48 201 ASP E O 1
ATOM 9673 N N . PHE E 1 202 ? 14.692 3.772 5.306 1.00 48.54 202 PHE E N 1
ATOM 9674 C CA . PHE E 1 202 ? 14.946 4.671 4.210 1.00 44.38 202 PHE E CA 1
ATOM 9675 C C . PHE E 1 202 ? 14.601 4.002 2.890 1.00 43.12 202 PHE E C 1
ATOM 9676 O O . PHE E 1 202 ? 14.105 4.649 1.970 1.00 40.91 202 PHE E O 1
ATOM 9684 N N . ARG E 1 203 ? 14.932 2.726 2.775 1.00 43.20 203 ARG E N 1
ATOM 9685 C CA . ARG E 1 203 ? 14.596 1.910 1.622 1.00 42.31 203 ARG E CA 1
ATOM 9686 C C . ARG E 1 203 ? 13.077 1.797 1.425 1.00 31.29 203 ARG E C 1
ATOM 9687 O O . ARG E 1 203 ? 12.606 1.792 0.282 1.00 31.79 203 ARG E O 1
ATOM 9695 N N . MET E 1 204 ? 12.292 1.711 2.508 1.00 34.24 204 MET E N 1
ATOM 9696 C CA . MET E 1 204 ? 10.842 1.859 2.360 1.00 34.14 204 MET E CA 1
ATOM 9697 C C . MET E 1 204 ? 10.489 3.192 1.691 1.00 31.92 204 MET E C 1
ATOM 9698 O O . MET E 1 204 ? 9.663 3.236 0.777 1.00 28.73 204 MET E O 1
ATOM 9703 N N . ILE E 1 205 ? 11.063 4.298 2.171 1.00 27.46 205 ILE E N 1
ATOM 9704 C CA . ILE E 1 205 ? 10.706 5.611 1.615 1.00 28.11 205 ILE E CA 1
ATOM 9705 C C . ILE E 1 205 ? 11.206 5.767 0.180 1.00 26.49 205 ILE E C 1
ATOM 9706 O O . ILE E 1 205 ? 10.506 6.328 -0.685 1.00 22.32 205 ILE E O 1
ATOM 9711 N N . LEU E 1 206 ? 12.383 5.226 -0.113 1.00 24.23 206 LEU E N 1
ATOM 9712 C CA . LEU E 1 206 ? 12.852 5.165 -1.490 1.00 26.54 206 LEU E CA 1
ATOM 9713 C C . LEU E 1 206 ? 11.859 4.424 -2.354 1.00 26.77 206 LEU E C 1
ATOM 9714 O O . LEU E 1 206 ? 11.539 4.812 -3.476 1.00 21.62 206 LEU E O 1
ATOM 9719 N N . LYS E 1 207 ? 11.414 3.308 -1.877 1.00 26.26 207 LYS E N 1
ATOM 9720 C CA . LYS E 1 207 ? 10.541 2.487 -2.681 1.00 23.81 207 LYS E CA 1
ATOM 9721 C C . LYS E 1 207 ? 9.161 3.177 -2.872 1.00 20.06 207 LYS E C 1
ATOM 9722 O O . LYS E 1 207 ? 8.503 3.005 -3.912 1.00 21.42 207 LYS E O 1
ATOM 9728 N N . TRP E 1 208 ? 8.659 3.847 -1.824 1.00 21.19 208 TRP E N 1
ATOM 9729 C CA . TRP E 1 208 ? 7.378 4.547 -1.923 1.00 20.93 208 TRP E CA 1
ATOM 9730 C C . TRP E 1 208 ? 7.440 5.644 -2.981 1.00 19.44 208 TRP E C 1
ATOM 9731 O O . TRP E 1 208 ? 6.544 5.752 -3.822 1.00 14.68 208 TRP E O 1
ATOM 9742 N N . ASN E 1 209 ? 8.480 6.488 -2.934 1.00 18.78 209 ASN E N 1
ATOM 9743 C CA . ASN E 1 209 ? 8.736 7.441 -4.021 1.00 19.17 209 ASN E CA 1
ATOM 9744 C C . ASN E 1 209 ? 8.843 6.796 -5.396 1.00 18.31 209 ASN E C 1
ATOM 9745 O O . ASN E 1 209 ? 8.212 7.265 -6.349 1.00 15.98 209 ASN E O 1
ATOM 9750 N N . GLU E 1 210 ? 9.645 5.741 -5.532 1.00 16.05 210 GLU E N 1
ATOM 9751 C CA . GLU E 1 210 ? 9.799 5.147 -6.856 1.00 20.68 210 GLU E CA 1
ATOM 9752 C C . GLU E 1 210 ? 8.459 4.680 -7.407 1.00 19.19 210 GLU E C 1
ATOM 9753 O O . GLU E 1 210 ? 8.152 4.906 -8.583 1.00 20.15 210 GLU E O 1
ATOM 9759 N N . ILE E 1 211 ? 7.633 4.051 -6.565 1.00 17.25 211 ILE E N 1
ATOM 9760 C CA . ILE E 1 211 ? 6.367 3.511 -7.049 1.00 17.46 211 ILE E CA 1
ATOM 9761 C C . ILE E 1 211 ? 5.350 4.621 -7.310 1.00 16.64 211 ILE E C 1
ATOM 9762 O O . ILE E 1 211 ? 4.597 4.570 -8.292 1.00 17.51 211 ILE E O 1
ATOM 9767 N N . ASN E 1 212 ? 5.308 5.641 -6.449 1.00 15.62 212 ASN E N 1
ATOM 9768 C CA . ASN E 1 212 ? 4.194 6.585 -6.429 1.00 14.77 212 ASN E CA 1
ATOM 9769 C C . ASN E 1 212 ? 4.488 7.939 -7.069 1.00 11.75 212 ASN E C 1
ATOM 9770 O O . ASN E 1 212 ? 3.548 8.712 -7.283 1.00 16.12 212 ASN E O 1
ATOM 9775 N N . ALA E 1 213 ? 5.743 8.262 -7.362 1.00 14.33 213 ALA E N 1
ATOM 9776 C CA . ALA E 1 213 ? 6.021 9.536 -8.008 1.00 11.07 213 ALA E CA 1
ATOM 9777 C C . ALA E 1 213 ? 5.480 9.529 -9.439 1.00 12.55 213 ALA E C 1
ATOM 9778 O O . ALA E 1 213 ? 5.449 8.482 -10.092 1.00 13.99 213 ALA E O 1
ATOM 9780 N N . PRO E 1 214 ? 5.013 10.682 -9.934 1.00 12.39 214 PRO E N 1
ATOM 9781 C CA . PRO E 1 214 ? 4.559 10.754 -11.335 1.00 13.27 214 PRO E CA 1
ATOM 9782 C C . PRO E 1 214 ? 5.544 10.168 -12.332 1.00 14.76 214 PRO E C 1
ATOM 9783 O O . PRO E 1 214 ? 5.130 9.454 -13.252 1.00 14.28 214 PRO E O 1
ATOM 9787 N N . LEU E 1 215 ? 6.836 10.441 -12.170 1.00 12.65 215 LEU E N 1
ATOM 9788 C CA . LEU E 1 215 ? 7.856 9.950 -13.088 1.00 13.63 215 LEU E CA 1
ATOM 9789 C C . LEU E 1 215 ? 8.335 8.540 -12.750 1.00 17.69 215 LEU E C 1
ATOM 9790 O O . LEU E 1 215 ? 9.243 8.035 -13.420 1.00 18.42 215 LEU E O 1
ATOM 9795 N N . ARG E 1 216 ? 7.765 7.912 -11.719 1.00 13.36 216 ARG E N 1
ATOM 9796 C CA . ARG E 1 216 ? 8.003 6.498 -11.401 1.00 19.61 216 ARG E CA 1
ATOM 9797 C C . ARG E 1 216 ? 9.491 6.182 -11.270 1.00 19.81 216 ARG E C 1
ATOM 9798 O O . ARG E 1 216 ? 9.985 5.168 -11.769 1.00 19.85 216 ARG E O 1
ATOM 9806 N N . LYS E 1 217 ? 10.208 7.069 -10.589 1.00 19.61 217 LYS E N 1
ATOM 9807 C CA . LYS E 1 217 ? 11.639 6.920 -10.375 1.00 21.48 217 LYS E CA 1
ATOM 9808 C C . LYS E 1 217 ? 12.025 7.735 -9.153 1.00 21.70 217 LYS E C 1
ATOM 9809 O O . LYS E 1 217 ? 11.284 8.618 -8.716 1.00 18.13 217 LYS E O 1
ATOM 9815 N N . ASN E 1 218 ? 13.194 7.448 -8.670 1.00 19.24 218 ASN E N 1
ATOM 9816 C CA . ASN E 1 218 ? 13.794 8.337 -7.677 1.00 19.61 218 ASN E CA 1
ATOM 9817 C C . ASN E 1 218 ? 14.650 9.328 -8.439 1.00 17.33 218 ASN E C 1
ATOM 9818 O O . ASN E 1 218 ? 15.133 9.007 -9.458 1.00 17.64 218 ASN E O 1
ATOM 9823 N N . VAL E 1 219 ? 14.803 10.520 -7.916 1.00 16.61 219 VAL E N 1
ATOM 9824 C CA . VAL E 1 219 ? 15.683 11.513 -8.573 1.00 16.52 219 VAL E CA 1
ATOM 9825 C C . VAL E 1 219 ? 17.130 11.106 -8.398 1.00 17.66 219 VAL E C 1
ATOM 9826 O O . VAL E 1 219 ? 17.450 10.468 -7.477 1.00 18.47 219 VAL E O 1
ATOM 9830 N N . SER E 1 220 ? 17.937 11.511 -9.337 1.00 14.54 220 SER E N 1
ATOM 9831 C CA . SER E 1 220 ? 19.376 11.251 -9.296 1.00 19.52 220 SER E CA 1
ATOM 9832 C C . SER E 1 220 ? 20.116 12.392 -8.614 1.00 20.12 220 SER E C 1
ATOM 9833 O O . SER E 1 220 ? 19.648 13.409 -8.561 1.00 19.42 220 SER E O 1
ATOM 9836 N N . LEU E 1 221 ? 21.339 12.148 -8.226 1.00 15.03 221 LEU E N 1
ATOM 9837 C CA . LEU E 1 221 ? 22.202 13.206 -7.701 1.00 17.09 221 LEU E CA 1
ATOM 9838 C C . LEU E 1 221 ? 22.427 14.263 -8.780 1.00 16.16 221 LEU E C 1
ATOM 9839 O O . LEU E 1 221 ? 22.456 15.353 -8.469 1.00 15.72 221 LEU E O 1
ATOM 9844 N N . GLU E 1 222 ? 22.531 13.858 -10.010 1.00 16.98 222 GLU E N 1
ATOM 9845 C CA . GLU E 1 222 ? 22.716 14.825 -11.097 1.00 19.08 222 GLU E CA 1
ATOM 9846 C C . GLU E 1 222 ? 21.461 15.698 -11.211 1.00 19.12 222 GLU E C 1
ATOM 9847 O O . GLU E 1 222 ? 21.594 16.793 -11.410 1.00 16.90 222 GLU E O 1
ATOM 9853 N N . GLU E 1 223 ? 20.279 15.150 -11.058 1.00 15.63 223 GLU E N 1
ATOM 9854 C CA . GLU E 1 223 ? 19.066 15.959 -11.223 1.00 16.15 223 GLU E CA 1
ATOM 9855 C C . GLU E 1 223 ? 19.025 17.018 -10.141 1.00 16.01 223 GLU E C 1
ATOM 9856 O O . GLU E 1 223 ? 18.706 18.081 -10.430 1.00 15.83 223 GLU E O 1
ATOM 9862 N N . VAL E 1 224 ? 19.352 16.648 -8.933 1.00 14.46 224 VAL E N 1
ATOM 9863 C CA . VAL E 1 224 ? 19.372 17.604 -7.805 1.00 16.09 224 VAL E CA 1
ATOM 9864 C C . VAL E 1 224 ? 20.479 18.634 -8.059 1.00 17.10 224 VAL E C 1
ATOM 9865 O O . VAL E 1 224 ? 20.278 19.761 -7.922 1.00 12.41 224 VAL E O 1
ATOM 9869 N N . GLY E 1 225 ? 21.599 18.162 -8.524 1.00 13.31 225 GLY E N 1
ATOM 9870 C CA . GLY E 1 225 ? 22.719 19.053 -8.788 1.00 11.46 225 GLY E CA 1
ATOM 9871 C C . GLY E 1 225 ? 22.423 20.069 -9.848 1.00 15.55 225 GLY E C 1
ATOM 9872 O O . GLY E 1 225 ? 22.788 21.161 -9.679 1.00 13.83 225 GLY E O 1
ATOM 9873 N N . ASN E 1 226 ? 21.813 19.639 -10.936 1.00 12.54 226 ASN E N 1
ATOM 9874 C CA . ASN E 1 226 ? 21.503 20.584 -12.009 1.00 13.00 226 ASN E CA 1
ATOM 9875 C C . ASN E 1 226 ? 20.442 21.590 -11.586 1.00 13.20 226 ASN E C 1
ATOM 9876 O O . ASN E 1 226 ? 20.527 22.773 -11.942 1.00 14.26 226 ASN E O 1
ATOM 9881 N N . ALA E 1 227 ? 19.431 21.150 -10.834 1.00 13.13 227 ALA E N 1
ATOM 9882 C CA . ALA E 1 227 ? 18.460 22.111 -10.322 1.00 14.20 227 ALA E CA 1
ATOM 9883 C C . ALA E 1 227 ? 19.121 23.124 -9.389 1.00 11.12 227 ALA E C 1
ATOM 9884 O O . ALA E 1 227 ? 18.825 24.331 -9.445 1.00 13.25 227 ALA E O 1
ATOM 9886 N N . GLY E 1 228 ? 20.035 22.655 -8.537 1.00 12.74 228 GLY E N 1
ATOM 9887 C CA . GLY E 1 228 ? 20.765 23.571 -7.677 1.00 14.88 228 GLY E CA 1
ATOM 9888 C C . GLY E 1 228 ? 21.586 24.565 -8.473 1.00 16.08 228 GLY E C 1
ATOM 9889 O O . GLY E 1 228 ? 21.578 25.765 -8.189 1.00 13.71 228 GLY E O 1
ATOM 9890 N N . MET E 1 229 ? 22.309 24.073 -9.483 1.00 13.14 229 MET E N 1
ATOM 9891 C CA . MET E 1 229 ? 23.066 24.956 -10.365 1.00 12.91 229 MET E CA 1
ATOM 9892 C C . MET E 1 229 ? 22.169 26.026 -10.964 1.00 15.80 229 MET E C 1
ATOM 9893 O O . MET E 1 229 ? 22.536 27.205 -11.012 1.00 16.43 229 MET E O 1
ATOM 9898 N N . TYR E 1 230 ? 20.991 25.623 -11.449 1.00 15.10 230 TYR E N 1
ATOM 9899 C CA . TYR E 1 230 ? 20.062 26.589 -12.023 1.00 14.27 230 TYR E CA 1
ATOM 9900 C C . TYR E 1 230 ? 19.734 27.681 -11.018 1.00 14.01 230 TYR E C 1
ATOM 9901 O O . TYR E 1 230 ? 19.802 28.875 -11.336 1.00 16.13 230 TYR E O 1
ATOM 9910 N N . LEU E 1 231 ? 19.397 27.288 -9.786 1.00 13.09 231 LEU E N 1
ATOM 9911 C CA . LEU E 1 231 ? 19.033 28.285 -8.782 1.00 13.11 231 LEU E CA 1
ATOM 9912 C C . LEU E 1 231 ? 20.215 29.169 -8.388 1.00 13.75 231 LEU E C 1
ATOM 9913 O O . LEU E 1 231 ? 20.015 30.326 -8.004 1.00 14.34 231 LEU E O 1
ATOM 9918 N N . LEU E 1 232 ? 21.445 28.656 -8.486 1.00 13.01 232 LEU E N 1
ATOM 9919 C CA . LEU E 1 232 ? 22.627 29.437 -8.133 1.00 13.80 232 LEU E CA 1
ATOM 9920 C C . LEU E 1 232 ? 23.097 30.345 -9.265 1.00 14.92 232 LEU E C 1
ATOM 9921 O O . LEU E 1 232 ? 23.846 31.297 -9.012 1.00 15.32 232 LEU E O 1
ATOM 9926 N N . SER E 1 233 ? 22.678 30.069 -10.496 1.00 14.57 233 SER E N 1
ATOM 9927 C CA . SER E 1 233 ? 23.125 30.770 -11.689 1.00 18.40 233 SER E CA 1
ATOM 9928 C C . SER E 1 233 ? 22.206 31.946 -12.025 1.00 16.31 233 SER E C 1
ATOM 9929 O O . SER E 1 233 ? 21.097 32.077 -11.504 1.00 16.80 233 SER E O 1
ATOM 9932 N N . SER E 1 234 ? 22.680 32.801 -12.936 1.00 15.02 234 SER E N 1
ATOM 9933 C CA . SER E 1 234 ? 21.889 33.935 -13.403 1.00 19.77 234 SER E CA 1
ATOM 9934 C C . SER E 1 234 ? 20.658 33.515 -14.198 1.00 17.56 234 SER E C 1
ATOM 9935 O O . SER E 1 234 ? 19.790 34.362 -14.443 1.00 16.52 234 SER E O 1
ATOM 9938 N N . LEU E 1 235 ? 20.573 32.248 -14.620 1.00 17.31 235 LEU E N 1
ATOM 9939 C CA . LEU E 1 235 ? 19.367 31.752 -15.281 1.00 17.91 235 LEU E CA 1
ATOM 9940 C C . LEU E 1 235 ? 18.130 31.960 -14.418 1.00 14.51 235 LEU E C 1
ATOM 9941 O O . LEU E 1 235 ? 17.031 32.175 -14.942 1.00 14.04 235 LEU E O 1
ATOM 9946 N N . SER E 1 236 ? 18.292 31.887 -13.097 1.00 11.72 236 SER E N 1
ATOM 9947 C CA . SER E 1 236 ? 17.210 32.045 -12.137 1.00 15.27 236 SER E CA 1
ATOM 9948 C C . SER E 1 236 ? 17.214 33.418 -11.473 1.00 15.00 236 SER E C 1
ATOM 9949 O O . SER E 1 236 ? 16.688 33.558 -10.363 1.00 16.11 236 SER E O 1
ATOM 9952 N N . SER E 1 237 ? 17.792 34.433 -12.123 1.00 15.51 237 SER E N 1
ATOM 9953 C CA . SER E 1 237 ? 17.888 35.751 -11.501 1.00 14.80 237 SER E CA 1
ATOM 9954 C C . SER E 1 237 ? 16.527 36.374 -11.202 1.00 18.04 237 SER E C 1
ATOM 9955 O O . SER E 1 237 ? 16.457 37.322 -10.413 1.00 17.79 237 SER E O 1
ATOM 9958 N N . GLY E 1 238 ? 15.449 35.862 -11.788 1.00 17.05 238 GLY E N 1
ATOM 9959 C CA . GLY E 1 238 ? 14.117 36.296 -11.427 1.00 18.00 238 GLY E CA 1
ATOM 9960 C C . GLY E 1 238 ? 13.472 35.518 -10.299 1.00 18.30 238 GLY E C 1
ATOM 9961 O O . GLY E 1 238 ? 12.309 35.771 -9.972 1.00 15.80 238 GLY E O 1
ATOM 9962 N N . VAL E 1 239 ? 14.195 34.578 -9.692 1.00 13.91 239 VAL E N 1
ATOM 9963 C CA . VAL E 1 239 ? 13.640 33.620 -8.738 1.00 14.17 239 VAL E CA 1
ATOM 9964 C C . VAL E 1 239 ? 14.253 33.868 -7.365 1.00 15.31 239 VAL E C 1
ATOM 9965 O O . VAL E 1 239 ? 15.472 33.749 -7.191 1.00 15.01 239 VAL E O 1
ATOM 9969 N N . SER E 1 240 ? 13.412 34.168 -6.377 1.00 13.56 240 SER E N 1
ATOM 9970 C CA . SER E 1 240 ? 13.889 34.272 -5.003 1.00 12.46 240 SER E CA 1
ATOM 9971 C C . SER E 1 240 ? 12.763 33.910 -4.046 1.00 12.23 240 SER E C 1
ATOM 9972 O O . SER E 1 240 ? 11.580 34.031 -4.373 1.00 12.32 240 SER E O 1
ATOM 9975 N N . GLY E 1 241 ? 13.150 33.463 -2.852 1.00 11.56 241 GLY E N 1
ATOM 9976 C CA . GLY E 1 241 ? 12.181 33.004 -1.876 1.00 13.34 241 GLY E CA 1
ATOM 9977 C C . GLY E 1 241 ? 11.431 31.753 -2.273 1.00 18.43 241 GLY E C 1
ATOM 9978 O O . GLY E 1 241 ? 10.377 31.461 -1.700 1.00 15.27 241 GLY E O 1
ATOM 9979 N N . GLU E 1 242 ? 11.957 30.992 -3.226 1.00 12.59 242 GLU E N 1
ATOM 9980 C CA . GLU E 1 242 ? 11.264 29.847 -3.794 1.00 16.18 242 GLU E CA 1
ATOM 9981 C C . GLU E 1 242 ? 11.689 28.554 -3.107 1.00 13.31 242 GLU E C 1
ATOM 9982 O O . GLU E 1 242 ? 12.863 28.367 -2.774 1.00 12.07 242 GLU E O 1
ATOM 9988 N N . VAL E 1 243 ? 10.718 27.677 -2.877 1.00 11.28 243 VAL E N 1
ATOM 9989 C CA . VAL E 1 243 ? 10.972 26.287 -2.520 1.00 13.37 243 VAL E CA 1
ATOM 9990 C C . VAL E 1 243 ? 10.733 25.456 -3.776 1.00 12.26 243 VAL E C 1
ATOM 9991 O O . VAL E 1 243 ? 9.589 25.267 -4.207 1.00 13.91 243 VAL E O 1
ATOM 9995 N N . HIS E 1 244 ? 11.814 24.954 -4.362 1.00 12.10 244 HIS E N 1
ATOM 9996 C CA . HIS E 1 244 ? 11.801 24.339 -5.684 1.00 15.56 244 HIS E CA 1
ATOM 9997 C C . HIS E 1 244 ? 11.899 22.824 -5.532 1.00 14.19 244 HIS E C 1
ATOM 9998 O O . HIS E 1 244 ? 12.907 22.312 -5.033 1.00 13.37 244 HIS E O 1
ATOM 10005 N N . PHE E 1 245 ? 10.856 22.113 -5.959 1.00 14.30 245 PHE E N 1
ATOM 10006 C CA . PHE E 1 245 ? 10.778 20.668 -5.769 1.00 12.47 245 PHE E CA 1
ATOM 10007 C C . PHE E 1 245 ? 11.504 19.953 -6.899 1.00 12.96 245 PHE E C 1
ATOM 10008 O O . PHE E 1 245 ? 11.159 20.117 -8.075 1.00 11.48 245 PHE E O 1
ATOM 10016 N N . VAL E 1 246 ? 12.503 19.154 -6.535 1.00 14.52 246 VAL E N 1
ATOM 10017 C CA . VAL E 1 246 ? 13.206 18.305 -7.484 1.00 13.05 246 VAL E CA 1
ATOM 10018 C C . VAL E 1 246 ? 13.027 16.884 -6.974 1.00 14.93 246 VAL E C 1
ATOM 10019 O O . VAL E 1 246 ? 13.872 16.363 -6.234 1.00 14.81 246 VAL E O 1
ATOM 10023 N N . ASP E 1 247 ? 11.893 16.264 -7.322 1.00 12.88 247 ASP E N 1
ATOM 10024 C CA . ASP E 1 247 ? 11.455 15.068 -6.613 1.00 13.09 247 ASP E CA 1
ATOM 10025 C C . ASP E 1 247 ? 10.686 14.091 -7.501 1.00 14.68 247 ASP E C 1
ATOM 10026 O O . ASP E 1 247 ? 9.863 13.321 -6.993 1.00 11.44 247 ASP E O 1
ATOM 10031 N N . ALA E 1 248 ? 10.916 14.118 -8.814 1.00 12.95 248 ALA E N 1
ATOM 10032 C CA . ALA E 1 248 ? 10.206 13.264 -9.766 1.00 14.95 248 ALA E CA 1
ATOM 10033 C C . ALA E 1 248 ? 8.702 13.513 -9.744 1.00 15.84 248 ALA E C 1
ATOM 10034 O O . ALA E 1 248 ? 7.917 12.649 -10.153 1.00 12.92 248 ALA E O 1
ATOM 10036 N N . GLY E 1 249 ? 8.295 14.689 -9.265 1.00 11.69 249 GLY E N 1
ATOM 10037 C CA . GLY E 1 249 ? 6.903 15.073 -9.198 1.00 10.75 249 GLY E CA 1
ATOM 10038 C C . GLY E 1 249 ? 6.174 14.637 -7.948 1.00 12.22 249 GLY E C 1
ATOM 10039 O O . GLY E 1 249 ? 4.965 14.889 -7.844 1.00 12.57 249 GLY E O 1
ATOM 10040 N N . TYR E 1 250 ? 6.865 14.003 -6.992 1.00 10.35 250 TYR E N 1
ATOM 10041 C CA . TYR E 1 250 ? 6.166 13.343 -5.889 1.00 11.65 250 TYR E CA 1
ATOM 10042 C C . TYR E 1 250 ? 5.238 14.298 -5.145 1.00 10.65 250 TYR E C 1
ATOM 10043 O O . TYR E 1 250 ? 4.147 13.902 -4.716 1.00 11.65 250 TYR E O 1
ATOM 10052 N N . HIS E 1 251 ? 5.648 15.561 -5.001 1.00 10.80 251 HIS E N 1
ATOM 10053 C CA . HIS E 1 251 ? 4.914 16.540 -4.201 1.00 12.61 251 HIS E CA 1
ATOM 10054 C C . HIS E 1 251 ? 3.456 16.717 -4.626 1.00 13.26 251 HIS E C 1
ATOM 10055 O O . HIS E 1 251 ? 2.649 17.204 -3.826 1.00 12.55 251 HIS E O 1
ATOM 10062 N N . VAL E 1 252 ? 3.092 16.357 -5.857 1.00 13.72 252 VAL E N 1
ATOM 10063 C CA . VAL E 1 252 ? 1.703 16.547 -6.278 1.00 13.92 252 VAL E CA 1
ATOM 10064 C C . VAL E 1 252 ? 0.766 15.474 -5.749 1.00 13.44 252 VAL E C 1
ATOM 10065 O O . VAL E 1 252 ? -0.458 15.649 -5.822 1.00 13.62 252 VAL E O 1
ATOM 10069 N N . MET E 1 253 ? 1.291 14.366 -5.230 1.00 12.69 253 MET E N 1
ATOM 10070 C CA . MET E 1 253 ? 0.448 13.222 -4.899 1.00 11.56 253 MET E CA 1
ATOM 10071 C C . MET E 1 253 ? -0.281 13.451 -3.579 1.00 13.74 253 MET E C 1
ATOM 10072 O O . MET E 1 253 ? 0.349 13.681 -2.540 1.00 13.66 253 MET E O 1
ATOM 10077 N N . GLY E 1 254 ? -1.606 13.348 -3.618 1.00 13.30 254 GLY E N 1
ATOM 10078 C CA . GLY E 1 254 ? -2.436 13.417 -2.435 1.00 14.12 254 GLY E CA 1
ATOM 10079 C C . GLY E 1 254 ? -2.775 12.069 -1.854 1.00 16.69 254 GLY E C 1
ATOM 10080 O O . GLY E 1 254 ? -3.430 11.991 -0.810 1.00 16.95 254 GLY E O 1
ATOM 10081 N N . MET E 1 255 ? -2.337 11.001 -2.511 1.00 13.46 255 MET E N 1
ATOM 10082 C CA . MET E 1 255 ? -2.623 9.625 -2.124 1.00 13.80 255 MET E CA 1
ATOM 10083 C C . MET E 1 255 ? -1.718 8.726 -2.960 1.00 13.39 255 MET E C 1
ATOM 10084 O O . MET E 1 255 ? -0.941 9.203 -3.793 1.00 13.16 255 MET E O 1
ATOM 10089 N N . GLY E 1 256 ? -1.820 7.419 -2.731 1.00 14.55 256 GLY E N 1
ATOM 10090 C CA . GLY E 1 256 ? -1.068 6.476 -3.537 1.00 13.32 256 GLY E CA 1
ATOM 10091 C C . GLY E 1 256 ? -1.518 6.475 -4.987 1.00 15.73 256 GLY E C 1
ATOM 10092 O O . GLY E 1 256 ? -2.683 6.708 -5.307 1.00 16.70 256 GLY E O 1
ATOM 10093 N N . ALA E 1 257 ? -0.561 6.226 -5.879 1.00 14.89 257 ALA E N 1
ATOM 10094 C CA . ALA E 1 257 ? -0.862 6.128 -7.299 1.00 15.29 257 ALA E CA 1
ATOM 10095 C C . ALA E 1 257 ? -1.651 4.856 -7.597 1.00 20.15 257 ALA E C 1
ATOM 10096 O O . ALA E 1 257 ? -1.502 3.833 -6.925 1.00 20.66 257 ALA E O 1
ATOM 10098 N N . VAL E 1 258 ? -2.491 4.929 -8.632 1.00 24.56 258 VAL E N 1
ATOM 10099 C CA . VAL E 1 258 ? -3.362 3.836 -9.047 1.00 29.71 258 VAL E CA 1
ATOM 10100 C C . VAL E 1 258 ? -3.209 3.659 -10.552 1.00 34.72 258 VAL E C 1
ATOM 10101 O O . VAL E 1 258 ? -2.742 4.555 -11.258 1.00 40.73 258 VAL E O 1
ATOM 10105 N N . GLU E 1 259 ? -3.589 2.482 -11.049 1.00 41.96 259 GLU E N 1
ATOM 10106 C CA . GLU E 1 259 ? -3.712 2.341 -12.495 1.00 49.79 259 GLU E CA 1
ATOM 10107 C C . GLU E 1 259 ? -4.831 1.384 -12.881 1.00 52.09 259 GLU E C 1
ATOM 10108 O O . GLU E 1 259 ? -5.246 0.523 -12.099 1.00 53.91 259 GLU E O 1
ATOM 10114 N N . GLU E 1 260 ? -5.292 1.559 -14.126 1.00 52.62 260 GLU E N 1
ATOM 10115 C CA . GLU E 1 260 ? -6.366 0.810 -14.802 1.00 53.70 260 GLU E CA 1
ATOM 10116 C C . GLU E 1 260 ? -7.749 1.335 -14.432 1.00 60.66 260 GLU E C 1
ATOM 10117 O O . GLU E 1 260 ? -8.734 1.036 -15.111 1.00 59.97 260 GLU E O 1
ATOM 10123 N N . ALA E 1 265 ? -9.452 -0.320 -10.724 1.00 57.39 265 ALA E N 1
ATOM 10124 C CA . ALA E 1 265 ? -8.418 0.557 -10.183 1.00 57.18 265 ALA E CA 1
ATOM 10125 C C . ALA E 1 265 ? -7.804 0.038 -8.871 1.00 54.10 265 ALA E C 1
ATOM 10126 O O . ALA E 1 265 ? -8.464 -0.106 -7.835 1.00 54.98 265 ALA E O 1
ATOM 10128 N N . THR E 1 266 ? -6.544 -0.358 -9.017 1.00 42.40 266 THR E N 1
ATOM 10129 C CA . THR E 1 266 ? -5.659 -0.822 -7.956 1.00 43.99 266 THR E CA 1
ATOM 10130 C C . THR E 1 266 ? -4.490 0.127 -7.720 1.00 28.40 266 THR E C 1
ATOM 10131 O O . THR E 1 266 ? -3.969 0.742 -8.655 1.00 30.42 266 THR E O 1
ATOM 10135 N N . LEU E 1 267 ? -4.108 0.248 -6.450 1.00 24.99 267 LEU E N 1
ATOM 10136 C CA . LEU E 1 267 ? -2.926 1.010 -6.081 1.00 24.19 267 LEU E CA 1
ATOM 10137 C C . LEU E 1 267 ? -1.687 0.344 -6.666 1.00 24.66 267 LEU E C 1
ATOM 10138 O O . LEU E 1 267 ? -1.510 -0.873 -6.549 1.00 22.88 267 LEU E O 1
ATOM 10143 N N . LEU E 1 268 ? -0.834 1.151 -7.303 1.00 21.69 268 LEU E N 1
ATOM 10144 C CA . LEU E 1 268 ? 0.429 0.648 -7.838 1.00 21.96 268 LEU E CA 1
ATOM 10145 C C . LEU E 1 268 ? 1.249 -0.066 -6.775 1.00 23.54 268 LEU E C 1
ATOM 10146 O O . LEU E 1 268 ? 1.935 -1.053 -7.066 1.00 20.08 268 LEU E O 1
ATOM 10151 N N . TRP E 1 269 ? 1.204 0.432 -5.539 1.00 18.95 269 TRP E N 1
ATOM 10152 C CA . TRP E 1 269 ? 1.914 -0.224 -4.449 1.00 17.21 269 TRP E CA 1
ATOM 10153 C C . TRP E 1 269 ? 1.500 -1.686 -4.324 1.00 22.85 269 TRP E C 1
ATOM 10154 O O . TRP E 1 269 ? 2.340 -2.560 -4.079 1.00 24.44 269 TRP E O 1
ATOM 10165 N N . ASP E 1 270 ? 0.213 -1.974 -4.520 1.00 23.72 270 ASP E N 1
ATOM 10166 C CA . ASP E 1 270 ? -0.283 -3.335 -4.352 1.00 23.00 270 ASP E CA 1
ATOM 10167 C C . ASP E 1 270 ? 0.038 -4.233 -5.544 1.00 29.43 270 ASP E C 1
ATOM 10168 O O . ASP E 1 270 ? 0.210 -5.443 -5.367 1.00 29.92 270 ASP E O 1
ATOM 10173 N N . LEU E 1 271 ? 0.147 -3.669 -6.750 1.00 31.43 271 LEU E N 1
ATOM 10174 C CA . LEU E 1 271 ? 0.521 -4.464 -7.917 1.00 32.64 271 LEU E CA 1
ATOM 10175 C C . LEU E 1 271 ? 1.982 -4.876 -7.919 1.00 39.56 271 LEU E C 1
ATOM 10176 O O . LEU E 1 271 ? 2.328 -5.881 -8.549 1.00 42.53 271 LEU E O 1
ATOM 10181 N N . HIS E 1 272 ? 2.824 -4.178 -7.172 1.00 37.56 272 HIS E N 1
ATOM 10182 C CA . HIS E 1 272 ? 4.263 -4.347 -7.275 1.00 40.46 272 HIS E CA 1
ATOM 10183 C C . HIS E 1 272 ? 4.815 -5.480 -6.421 1.00 42.89 272 HIS E C 1
ATOM 10184 O O . HIS E 1 272 ? 4.165 -5.943 -5.488 1.00 51.32 272 HIS E O 1
ATOM 10191 N N . MET F 1 1 ? 26.980 21.279 -25.289 1.00 41.33 1 MET F N 1
ATOM 10192 C CA . MET F 1 1 ? 26.858 22.312 -24.228 1.00 40.48 1 MET F CA 1
ATOM 10193 C C . MET F 1 1 ? 25.496 22.973 -24.298 1.00 36.74 1 MET F C 1
ATOM 10194 O O . MET F 1 1 ? 24.991 23.138 -23.249 1.00 33.95 1 MET F O 1
ATOM 10199 N N . GLY F 1 2 ? 24.992 23.294 -25.496 1.00 34.58 2 GLY F N 1
ATOM 10200 C CA . GLY F 1 2 ? 23.655 23.878 -25.598 1.00 29.76 2 GLY F CA 1
ATOM 10201 C C . GLY F 1 2 ? 22.710 22.917 -24.906 1.00 24.64 2 GLY F C 1
ATOM 10202 O O . GLY F 1 2 ? 22.657 21.816 -25.268 1.00 22.11 2 GLY F O 1
ATOM 10203 N N . PHE F 1 3 ? 21.924 23.434 -23.976 1.00 22.92 3 PHE F N 1
ATOM 10204 C CA . PHE F 1 3 ? 21.009 22.616 -23.162 1.00 22.80 3 PHE F CA 1
ATOM 10205 C C . PHE F 1 3 ? 19.926 21.961 -24.019 1.00 24.59 3 PHE F C 1
ATOM 10206 O O . PHE F 1 3 ? 19.380 21.087 -23.537 1.00 27.14 3 PHE F O 1
ATOM 10214 N N . LEU F 1 4 ? 19.539 22.516 -25.142 1.00 20.12 4 LEU F N 1
ATOM 10215 C CA . LEU F 1 4 ? 18.488 21.940 -25.980 1.00 20.83 4 LEU F CA 1
ATOM 10216 C C . LEU F 1 4 ? 19.011 21.533 -27.361 1.00 19.82 4 LEU F C 1
ATOM 10217 O O . LEU F 1 4 ? 18.265 21.354 -28.221 1.00 21.23 4 LEU F O 1
ATOM 10222 N N . LYS F 1 5 ? 20.296 21.312 -27.475 1.00 20.84 5 LYS F N 1
ATOM 10223 C CA . LYS F 1 5 ? 20.863 20.939 -28.778 1.00 18.98 5 LYS F CA 1
ATOM 10224 C C . LYS F 1 5 ? 20.257 19.630 -29.262 1.00 22.56 5 LYS F C 1
ATOM 10225 O O . LYS F 1 5 ? 20.194 18.703 -28.543 1.00 19.51 5 LYS F O 1
ATOM 10231 N N . GLY F 1 6 ? 19.720 19.657 -30.465 1.00 17.54 6 GLY F N 1
ATOM 10232 C CA . GLY F 1 6 ? 19.056 18.505 -31.063 1.00 23.26 6 GLY F CA 1
ATOM 10233 C C . GLY F 1 6 ? 17.639 18.303 -30.588 1.00 24.23 6 GLY F C 1
ATOM 10234 O O . GLY F 1 6 ? 17.043 17.445 -31.056 1.00 19.07 6 GLY F O 1
ATOM 10235 N N . LYS F 1 7 ? 17.133 19.162 -29.728 1.00 19.34 7 LYS F N 1
ATOM 10236 C CA . LYS F 1 7 ? 15.792 18.927 -29.209 1.00 17.40 7 LYS F CA 1
ATOM 10237 C C . LYS F 1 7 ? 14.811 19.735 -30.027 1.00 18.95 7 LYS F C 1
ATOM 10238 O O . LYS F 1 7 ? 15.085 20.812 -30.290 1.00 17.36 7 LYS F O 1
ATOM 10244 N N . LYS F 1 8 ? 13.669 19.144 -30.275 1.00 18.70 8 LYS F N 1
ATOM 10245 C CA . LYS F 1 8 ? 12.650 19.756 -31.116 1.00 18.87 8 LYS F CA 1
ATOM 10246 C C . LYS F 1 8 ? 11.486 20.216 -30.246 1.00 19.89 8 LYS F C 1
ATOM 10247 O O . LYS F 1 8 ? 10.979 19.454 -29.406 1.00 16.29 8 LYS F O 1
ATOM 10253 N N . GLY F 1 9 ? 11.079 21.467 -30.436 1.00 13.55 9 GLY F N 1
ATOM 10254 C CA . GLY F 1 9 ? 10.021 22.035 -29.628 1.00 14.43 9 GLY F CA 1
ATOM 10255 C C . GLY F 1 9 ? 8.994 22.822 -30.411 1.00 15.71 9 GLY F C 1
ATOM 10256 O O . GLY F 1 9 ? 9.313 23.502 -31.393 1.00 17.04 9 GLY F O 1
ATOM 10257 N N . LEU F 1 10 ? 7.744 22.723 -29.979 1.00 14.03 10 LEU F N 1
ATOM 10258 C CA . LEU F 1 10 ? 6.656 23.498 -30.559 1.00 13.95 10 LEU F CA 1
ATOM 10259 C C . LEU F 1 10 ? 6.275 24.627 -29.612 1.00 16.65 10 LEU F C 1
ATOM 10260 O O . LEU F 1 10 ? 6.021 24.386 -28.430 1.00 13.88 10 LEU F O 1
ATOM 10265 N N . ILE F 1 11 ? 6.235 25.851 -30.135 1.00 13.48 11 ILE F N 1
ATOM 10266 C CA . ILE F 1 11 ? 5.907 27.043 -29.358 1.00 12.61 11 ILE F CA 1
ATOM 10267 C C . ILE F 1 11 ? 4.516 27.500 -29.776 1.00 16.33 11 ILE F C 1
ATOM 10268 O O . ILE F 1 11 ? 4.311 27.906 -30.926 1.00 18.52 11 ILE F O 1
ATOM 10273 N N . VAL F 1 12 ? 3.560 27.447 -28.852 1.00 14.88 12 VAL F N 1
ATOM 10274 C CA . VAL F 1 12 ? 2.185 27.853 -29.107 1.00 16.17 12 VAL F CA 1
ATOM 10275 C C . VAL F 1 12 ? 1.934 29.131 -28.323 1.00 16.81 12 VAL F C 1
ATOM 10276 O O . VAL F 1 12 ? 2.134 29.167 -27.103 1.00 21.14 12 VAL F O 1
ATOM 10280 N N . GLY F 1 13 ? 1.522 30.180 -29.015 1.00 19.83 13 GLY F N 1
ATOM 10281 C CA . GLY F 1 13 ? 1.102 31.399 -28.371 1.00 23.35 13 GLY F CA 1
ATOM 10282 C C . GLY F 1 13 ? 1.970 32.626 -28.578 1.00 23.93 13 GLY F C 1
ATOM 10283 O O . GLY F 1 13 ? 1.812 33.597 -27.832 1.00 23.87 13 GLY F O 1
ATOM 10284 N N . VAL F 1 14 ? 2.879 32.621 -29.511 1.00 21.60 14 VAL F N 1
ATOM 10285 C CA . VAL F 1 14 ? 3.655 33.857 -29.763 1.00 25.14 14 VAL F CA 1
ATOM 10286 C C . VAL F 1 14 ? 2.772 34.849 -30.508 1.00 27.76 14 VAL F C 1
ATOM 10287 O O . VAL F 1 14 ? 2.257 34.508 -31.468 1.00 29.97 14 VAL F O 1
ATOM 10291 N N . ALA F 1 15 ? 2.606 36.046 -30.025 1.00 33.85 15 ALA F N 1
ATOM 10292 C CA . ALA F 1 15 ? 1.825 37.010 -30.796 1.00 31.55 15 ALA F CA 1
ATOM 10293 C C . ALA F 1 15 ? 2.763 38.081 -31.285 1.00 35.98 15 ALA F C 1
ATOM 10294 O O . ALA F 1 15 ? 2.477 38.660 -32.236 1.00 36.11 15 ALA F O 1
ATOM 10296 N N . ASN F 1 16 ? 3.834 38.315 -30.567 1.00 31.40 16 ASN F N 1
ATOM 10297 C CA . ASN F 1 16 ? 4.819 39.330 -30.956 1.00 28.90 16 ASN F CA 1
ATOM 10298 C C . ASN F 1 16 ? 6.105 39.094 -30.208 1.00 31.79 16 ASN F C 1
ATOM 10299 O O . ASN F 1 16 ? 6.176 38.198 -29.426 1.00 28.26 16 ASN F O 1
ATOM 10304 N N . ASN F 1 17 ? 7.047 39.992 -30.371 1.00 24.40 17 ASN F N 1
ATOM 10305 C CA . ASN F 1 17 ? 8.388 39.812 -29.798 1.00 26.93 17 ASN F CA 1
ATOM 10306 C C . ASN F 1 17 ? 8.485 40.214 -28.338 1.00 26.23 17 ASN F C 1
ATOM 10307 O O . ASN F 1 17 ? 9.515 40.223 -27.868 1.00 31.73 17 ASN F O 1
ATOM 10312 N N . LYS F 1 18 ? 7.416 40.642 -27.727 1.00 26.48 18 LYS F N 1
ATOM 10313 C CA . LYS F 1 18 ? 7.320 40.905 -26.302 1.00 25.52 18 LYS F CA 1
ATOM 10314 C C . LYS F 1 18 ? 6.573 39.754 -25.614 1.00 26.30 18 LYS F C 1
ATOM 10315 O O . LYS F 1 18 ? 6.481 39.806 -24.464 1.00 25.85 18 LYS F O 1
ATOM 10321 N N . SER F 1 19 ? 6.096 38.757 -26.345 1.00 23.44 19 SER F N 1
ATOM 10322 C CA . SER F 1 19 ? 5.340 37.636 -25.751 1.00 25.30 19 SER F CA 1
ATOM 10323 C C . SER F 1 19 ? 6.200 36.821 -24.816 1.00 28.12 19 SER F C 1
ATOM 10324 O O . SER F 1 19 ? 7.267 36.573 -25.098 1.00 21.39 19 SER F O 1
ATOM 10327 N N . ILE F 1 20 ? 5.584 36.265 -23.815 1.00 24.25 20 ILE F N 1
ATOM 10328 C CA . ILE F 1 20 ? 6.322 35.366 -22.915 1.00 21.48 20 ILE F CA 1
ATOM 10329 C C . ILE F 1 20 ? 6.789 34.150 -23.706 1.00 23.36 20 ILE F C 1
ATOM 10330 O O . ILE F 1 20 ? 7.881 33.758 -23.569 1.00 19.67 20 ILE F O 1
ATOM 10335 N N . ALA F 1 21 ? 5.981 33.648 -24.608 1.00 19.51 21 ALA F N 1
ATOM 10336 C CA . ALA F 1 21 ? 6.399 32.529 -25.438 1.00 21.33 21 ALA F CA 1
ATOM 10337 C C . ALA F 1 21 ? 7.610 32.917 -26.261 1.00 21.88 21 ALA F C 1
ATOM 10338 O O . ALA F 1 21 ? 8.377 32.088 -26.438 1.00 19.80 21 ALA F O 1
ATOM 1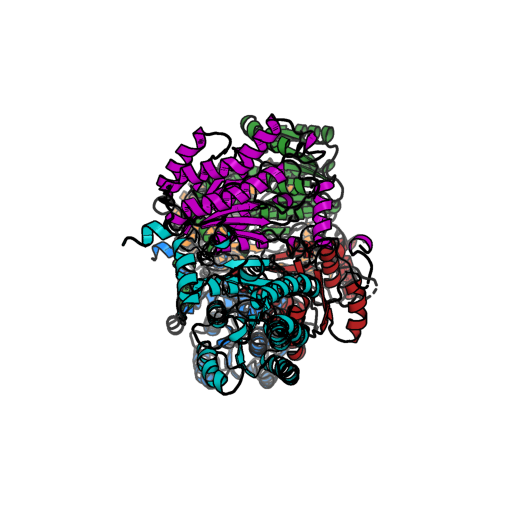0340 N N . TYR F 1 22 ? 7.707 34.137 -26.748 1.00 18.81 22 TYR F N 1
ATOM 10341 C CA . TYR F 1 22 ? 8.885 34.588 -27.510 1.00 20.50 22 TYR F CA 1
ATOM 10342 C C . TYR F 1 22 ? 10.117 34.591 -26.616 1.00 19.82 22 TYR F C 1
ATOM 10343 O O . TYR F 1 22 ? 11.060 34.129 -27.030 1.00 19.26 22 TYR F O 1
ATOM 10352 N N . GLY F 1 23 ? 10.034 35.107 -25.410 1.00 17.17 23 GLY F N 1
ATOM 10353 C CA . GLY F 1 23 ? 11.202 35.051 -24.544 1.00 19.08 23 GLY F CA 1
ATOM 10354 C C . GLY F 1 23 ? 11.670 33.627 -24.312 1.00 18.73 23 GLY F C 1
ATOM 10355 O O . GLY F 1 23 ? 12.870 33.327 -24.400 1.00 15.21 23 GLY F O 1
ATOM 10356 N N . ILE F 1 24 ? 10.722 32.724 -24.038 1.00 16.83 24 ILE F N 1
ATOM 10357 C CA . ILE F 1 24 ? 11.072 31.320 -23.834 1.00 15.84 24 ILE F CA 1
ATOM 10358 C C . ILE F 1 24 ? 11.682 30.735 -25.103 1.00 16.37 24 ILE F C 1
ATOM 10359 O O . ILE F 1 24 ? 12.709 30.045 -25.057 1.00 17.50 24 ILE F O 1
ATOM 10364 N N . ALA F 1 25 ? 11.051 30.994 -26.255 1.00 14.06 25 ALA F N 1
ATOM 10365 C CA . ALA F 1 25 ? 11.578 30.503 -27.524 1.00 16.82 25 ALA F CA 1
ATOM 10366 C C . ALA F 1 25 ? 12.990 31.015 -27.769 1.00 16.08 25 ALA F C 1
ATOM 10367 O O . ALA F 1 25 ? 13.843 30.281 -28.272 1.00 17.16 25 ALA F O 1
ATOM 10369 N N . GLN F 1 26 ? 13.245 32.282 -27.439 1.00 15.94 26 GLN F N 1
ATOM 10370 C CA . GLN F 1 26 ? 14.566 32.866 -27.644 1.00 15.91 26 GLN F CA 1
ATOM 10371 C C . GLN F 1 26 ? 15.611 32.155 -26.800 1.00 18.03 26 GLN F C 1
ATOM 10372 O O . GLN F 1 26 ? 16.695 31.810 -27.291 1.00 17.94 26 GLN F O 1
ATOM 10378 N N . SER F 1 27 ? 15.307 31.931 -25.517 1.00 16.95 27 SER F N 1
ATOM 10379 C CA . SER F 1 27 ? 16.261 31.231 -24.662 1.00 18.28 27 SER F CA 1
ATOM 10380 C C . SER F 1 27 ? 16.480 29.799 -25.138 1.00 16.03 27 SER F C 1
ATOM 10381 O O . SER F 1 27 ? 17.598 29.276 -25.059 1.00 17.05 27 SER F O 1
ATOM 10384 N N . CYS F 1 28 ? 15.424 29.149 -25.636 1.00 16.11 28 CYS F N 1
ATOM 10385 C CA . CYS F 1 28 ? 15.577 27.799 -26.170 1.00 18.35 28 CYS F CA 1
ATOM 10386 C C . CYS F 1 28 ? 16.444 27.803 -27.423 1.00 15.39 28 CYS F C 1
ATOM 10387 O O . CYS F 1 28 ? 17.293 26.921 -27.602 1.00 17.33 28 CYS F O 1
ATOM 10390 N N . PHE F 1 29 ? 16.236 28.786 -28.300 1.00 15.96 29 PHE F N 1
ATOM 10391 C CA . PHE F 1 29 ? 17.063 28.932 -29.492 1.00 17.71 29 PHE F CA 1
ATOM 10392 C C . PHE F 1 29 ? 18.528 29.100 -29.118 1.00 17.83 29 PHE F C 1
ATOM 10393 O O . PHE F 1 29 ? 19.411 28.460 -29.703 1.00 16.98 29 PHE F O 1
ATOM 10401 N N . ASN F 1 30 ? 18.805 29.959 -28.135 1.00 18.57 30 ASN F N 1
ATOM 10402 C CA . ASN F 1 30 ? 20.183 30.162 -27.700 1.00 21.39 30 ASN F CA 1
ATOM 10403 C C . ASN F 1 30 ? 20.796 28.902 -27.104 1.00 21.39 30 ASN F C 1
ATOM 10404 O O . ASN F 1 30 ? 22.027 28.788 -27.062 1.00 21.12 30 ASN F O 1
ATOM 10409 N N . GLN F 1 31 ? 19.979 27.955 -26.645 1.00 19.06 31 GLN F N 1
ATOM 10410 C CA . GLN F 1 31 ? 20.478 26.686 -26.135 1.00 17.17 31 GLN F CA 1
ATOM 10411 C C . GLN F 1 31 ? 20.446 25.579 -27.180 1.00 19.25 31 GLN F C 1
ATOM 10412 O O . GLN F 1 31 ? 20.599 24.403 -26.830 1.00 19.20 31 GLN F O 1
ATOM 10418 N N . GLY F 1 32 ? 20.271 25.933 -28.452 1.00 17.90 32 GLY F N 1
ATOM 10419 C CA . GLY F 1 32 ? 20.416 25.011 -29.559 1.00 18.45 32 GLY F CA 1
ATOM 10420 C C . GLY F 1 32 ? 19.159 24.303 -30.015 1.00 14.82 32 GLY F C 1
ATOM 10421 O O . GLY F 1 32 ? 19.258 23.366 -30.815 1.00 17.15 32 GLY F O 1
ATOM 10422 N N . ALA F 1 33 ? 17.986 24.717 -29.547 1.00 16.47 33 ALA F N 1
ATOM 10423 C CA . ALA F 1 33 ? 16.762 23.998 -29.874 1.00 15.98 33 ALA F CA 1
ATOM 10424 C C . ALA F 1 33 ? 16.366 24.197 -31.334 1.00 18.64 33 ALA F C 1
ATOM 10425 O O . ALA F 1 33 ? 16.647 25.230 -31.946 1.00 18.18 33 ALA F O 1
ATOM 10427 N N . THR F 1 34 ? 15.714 23.174 -31.886 1.00 16.55 34 THR F N 1
ATOM 10428 C CA . THR F 1 34 ? 15.003 23.260 -33.158 1.00 13.89 34 THR F CA 1
ATOM 10429 C C . THR F 1 34 ? 13.549 23.618 -32.874 1.00 16.78 34 THR F C 1
ATOM 10430 O O . THR F 1 34 ? 12.841 22.853 -32.210 1.00 20.26 34 THR F O 1
ATOM 10434 N N . LEU F 1 35 ? 13.107 24.774 -33.359 1.00 18.88 35 LEU F N 1
ATOM 10435 C CA . LEU F 1 35 ? 11.816 25.330 -32.979 1.00 16.96 35 LEU F CA 1
ATOM 10436 C C . LEU F 1 35 ? 10.788 25.238 -34.100 1.00 21.86 35 LEU F C 1
ATOM 10437 O O . LEU F 1 35 ? 11.122 25.225 -35.290 1.00 21.82 35 LEU F O 1
ATOM 10442 N N . ALA F 1 36 ? 9.524 25.170 -33.684 1.00 16.41 36 ALA F N 1
ATOM 10443 C CA . ALA F 1 36 ? 8.362 25.336 -34.541 1.00 16.27 36 ALA F CA 1
ATOM 10444 C C . ALA F 1 36 ? 7.379 26.243 -33.816 1.00 17.92 36 ALA F C 1
ATOM 10445 O O . ALA F 1 36 ? 7.385 26.317 -32.583 1.00 15.97 36 ALA F O 1
ATOM 10447 N N . PHE F 1 37 ? 6.553 26.954 -34.583 1.00 17.73 37 PHE F N 1
ATOM 10448 C CA . PHE F 1 37 ? 5.647 27.951 -34.028 1.00 18.14 37 PHE F CA 1
ATOM 10449 C C . PHE F 1 37 ? 4.256 27.795 -34.620 1.00 20.88 37 PHE F C 1
ATOM 10450 O O . PHE F 1 37 ? 4.100 27.432 -35.788 1.00 17.67 37 PHE F O 1
ATOM 10458 N N . THR F 1 38 ? 3.246 28.113 -33.817 1.00 17.89 38 THR F N 1
ATOM 10459 C CA . THR F 1 38 ? 1.882 28.241 -34.306 1.00 18.91 38 THR F CA 1
ATOM 10460 C C . THR F 1 38 ? 1.486 29.710 -34.377 1.00 18.24 38 THR F C 1
ATOM 10461 O O . THR F 1 38 ? 2.060 30.573 -33.707 1.00 19.34 38 THR F O 1
ATOM 10465 N N . TYR F 1 39 ? 0.491 29.977 -35.220 1.00 21.13 39 TYR F N 1
ATOM 10466 C CA . TYR F 1 39 ? -0.102 31.297 -35.371 1.00 21.97 39 TYR F CA 1
ATOM 10467 C C . TYR F 1 39 ? -1.619 31.169 -35.404 1.00 19.90 39 TYR F C 1
ATOM 10468 O O . TYR F 1 39 ? -2.164 30.171 -35.881 1.00 19.57 39 TYR F O 1
ATOM 10477 N N . LEU F 1 40 ? -2.294 32.188 -34.866 1.00 20.57 40 LEU F N 1
ATOM 10478 C CA . LEU F 1 40 ? -3.749 32.150 -34.743 1.00 28.92 40 LEU F CA 1
ATOM 10479 C C . LEU F 1 40 ? -4.443 32.257 -36.102 1.00 28.83 40 LEU F C 1
ATOM 10480 O O . LEU F 1 40 ? -5.444 31.571 -36.341 1.00 26.91 40 LEU F O 1
ATOM 10485 N N . ASN F 1 41 ? -3.956 33.133 -36.988 1.00 30.18 41 ASN F N 1
ATOM 10486 C CA . ASN F 1 41 ? -4.584 33.386 -38.281 1.00 29.36 41 ASN F CA 1
ATOM 10487 C C . ASN F 1 41 ? -3.588 34.095 -39.192 1.00 33.05 41 ASN F C 1
ATOM 10488 O O . ASN F 1 41 ? -2.537 34.546 -38.740 1.00 37.35 41 ASN F O 1
ATOM 10493 N N . GLU F 1 42 ? -3.978 34.305 -40.455 1.00 40.50 42 GLU F N 1
ATOM 10494 C CA . GLU F 1 42 ? -3.195 35.286 -41.201 1.00 39.64 42 GLU F CA 1
ATOM 10495 C C . GLU F 1 42 ? -2.929 36.666 -40.571 1.00 39.64 42 GLU F C 1
ATOM 10496 O O . GLU F 1 42 ? -1.801 37.137 -40.789 1.00 39.20 42 GLU F O 1
ATOM 10502 N N . SER F 1 43 ? -3.769 37.279 -39.719 1.00 40.55 43 SER F N 1
ATOM 10503 C CA . SER F 1 43 ? -3.263 38.539 -39.167 1.00 40.14 43 SER F CA 1
ATOM 10504 C C . SER F 1 43 ? -2.003 38.287 -38.341 1.00 44.35 43 SER F C 1
ATOM 10505 O O . SER F 1 43 ? -0.958 38.883 -38.599 1.00 45.60 43 SER F O 1
ATOM 10508 N N . LEU F 1 44 ? -2.063 37.356 -37.385 1.00 38.26 44 LEU F N 1
ATOM 10509 C CA . LEU F 1 44 ? -0.891 37.022 -36.574 1.00 36.47 44 LEU F CA 1
ATOM 10510 C C . LEU F 1 44 ? 0.182 36.230 -37.303 1.00 32.07 44 LEU F C 1
ATOM 10511 O O . LEU F 1 44 ? 1.296 36.134 -36.777 1.00 34.19 44 LEU F O 1
ATOM 10516 N N . GLU F 1 45 ? -0.118 35.614 -38.443 1.00 31.34 45 GLU F N 1
ATOM 10517 C CA . GLU F 1 45 ? 0.904 34.885 -39.181 1.00 29.63 45 GLU F CA 1
ATOM 10518 C C . GLU F 1 45 ? 1.877 35.898 -39.716 1.00 35.77 45 GLU F C 1
ATOM 10519 O O . GLU F 1 45 ? 3.137 35.708 -39.736 1.00 29.97 45 GLU F O 1
ATOM 10525 N N . LYS F 1 46 ? 1.444 37.119 -39.978 1.00 37.27 46 LYS F N 1
ATOM 10526 C CA . LYS F 1 46 ? 2.417 38.099 -40.524 1.00 35.38 46 LYS F CA 1
ATOM 10527 C C . LYS F 1 46 ? 3.281 38.613 -39.370 1.00 34.71 46 LYS F C 1
ATOM 10528 O O . LYS F 1 46 ? 4.322 39.155 -39.584 1.00 36.38 46 LYS F O 1
ATOM 10534 N N . ARG F 1 47 ? 2.842 38.397 -38.155 1.00 33.76 47 ARG F N 1
ATOM 10535 C CA . ARG F 1 47 ? 3.671 38.771 -37.005 1.00 31.89 47 ARG F CA 1
ATOM 10536 C C . ARG F 1 47 ? 4.519 37.574 -36.558 1.00 36.12 47 ARG F C 1
ATOM 10537 O O . ARG F 1 47 ? 5.558 37.778 -36.049 1.00 34.53 47 ARG F O 1
ATOM 10545 N N . VAL F 1 48 ? 4.068 36.361 -36.777 1.00 28.69 48 VAL F N 1
ATOM 10546 C CA . VAL F 1 48 ? 4.841 35.201 -36.274 1.00 27.84 48 VAL F CA 1
ATOM 10547 C C . VAL F 1 48 ? 6.029 34.835 -37.170 1.00 32.99 48 VAL F C 1
ATOM 10548 O O . VAL F 1 48 ? 6.991 34.398 -36.597 1.00 28.62 48 VAL F O 1
ATOM 10552 N N . ARG F 1 49 ? 5.969 34.950 -38.503 1.00 29.45 49 ARG F N 1
ATOM 10553 C CA . ARG F 1 49 ? 7.222 34.586 -39.188 1.00 32.73 49 ARG F CA 1
ATOM 10554 C C . ARG F 1 49 ? 8.463 35.418 -39.026 1.00 33.21 49 ARG F C 1
ATOM 10555 O O . ARG F 1 49 ? 9.548 34.883 -39.217 1.00 38.95 49 ARG F O 1
ATOM 10563 N N . PRO F 1 50 ? 8.400 36.712 -38.930 1.00 33.05 50 PRO F N 1
ATOM 10564 C CA . PRO F 1 50 ? 9.644 37.414 -38.727 1.00 34.31 50 PRO F CA 1
ATOM 10565 C C . PRO F 1 50 ? 10.271 36.767 -37.552 1.00 31.41 50 PRO F C 1
ATOM 10566 O O . PRO F 1 50 ? 11.353 36.193 -37.709 1.00 32.39 50 PRO F O 1
ATOM 10570 N N . ILE F 1 51 ? 9.485 36.531 -36.490 1.00 31.80 51 ILE F N 1
ATOM 10571 C CA . ILE F 1 51 ? 10.021 35.844 -35.316 1.00 27.65 51 ILE F CA 1
ATOM 10572 C C . ILE F 1 51 ? 10.486 34.409 -35.644 1.00 24.73 51 ILE F C 1
ATOM 10573 O O . ILE F 1 51 ? 11.569 33.990 -35.221 1.00 25.68 51 ILE F O 1
ATOM 10578 N N . ALA F 1 52 ? 9.670 33.624 -36.354 1.00 23.02 52 A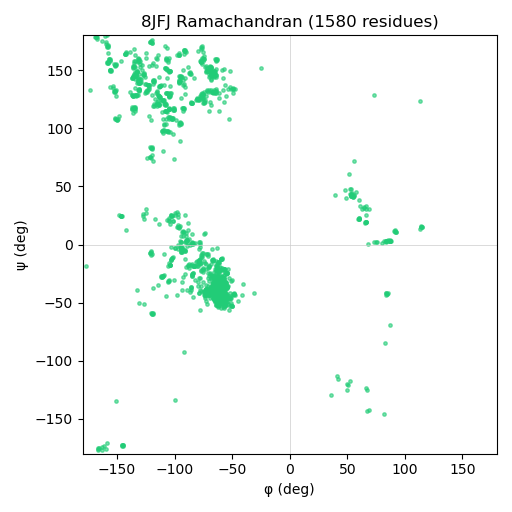LA F N 1
ATOM 10579 C CA . ALA F 1 52 ? 10.087 32.245 -36.665 1.00 23.85 52 ALA F CA 1
ATOM 10580 C C . ALA F 1 52 ? 11.354 32.186 -37.516 1.00 27.86 52 ALA F C 1
ATOM 10581 O O . ALA F 1 52 ? 12.274 31.413 -37.226 1.00 25.03 52 ALA F O 1
ATOM 10583 N N . GLN F 1 53 ? 11.423 33.007 -38.567 1.00 27.12 53 GLN F N 1
ATOM 10584 C CA . GLN F 1 53 ? 12.568 33.027 -39.458 1.00 30.52 53 GLN F CA 1
ATOM 10585 C C . GLN F 1 53 ? 13.761 33.301 -38.640 1.00 29.66 53 GLN F C 1
ATOM 10586 O O . GLN F 1 53 ? 14.915 33.138 -39.061 1.00 27.33 53 GLN F O 1
ATOM 10592 N N . GLU F 1 54 ? 13.621 34.377 -37.869 1.00 29.34 54 GLU F N 1
ATOM 10593 C CA . GLU F 1 54 ? 14.699 35.102 -37.133 1.00 29.19 54 GLU F CA 1
ATOM 10594 C C . GLU F 1 54 ? 15.467 34.134 -36.307 1.00 32.26 54 GLU F C 1
ATOM 10595 O O . GLU F 1 54 ? 16.547 34.246 -36.022 1.00 33.50 54 GLU F O 1
ATOM 10601 N N . LEU F 1 55 ? 14.681 33.364 -35.723 1.00 26.61 55 LEU F N 1
ATOM 10602 C CA . LEU F 1 55 ? 15.182 32.234 -34.936 1.00 24.95 55 LEU F CA 1
ATOM 10603 C C . LEU F 1 55 ? 15.322 30.925 -35.750 1.00 29.17 55 LEU F C 1
ATOM 10604 O O . LEU F 1 55 ? 15.185 29.835 -35.175 1.00 22.54 55 LEU F O 1
ATOM 10609 N N . ASN F 1 56 ? 15.503 31.008 -37.071 1.00 24.28 56 ASN F N 1
ATOM 10610 C CA . ASN F 1 56 ? 15.901 29.878 -37.930 1.00 24.14 56 ASN F CA 1
ATOM 10611 C C . ASN F 1 56 ? 14.856 28.762 -38.041 1.00 24.96 56 ASN F C 1
ATOM 10612 O O . ASN F 1 56 ? 15.211 27.589 -38.201 1.00 23.94 56 ASN F O 1
ATOM 10617 N N . SER F 1 57 ? 13.571 29.093 -37.995 1.00 23.46 57 SER F N 1
ATOM 10618 C CA . SER F 1 57 ? 12.531 28.075 -38.061 1.00 21.58 57 SER F CA 1
ATOM 10619 C C . SER F 1 57 ? 11.709 28.250 -39.330 1.00 20.60 57 SER F C 1
ATOM 10620 O O . SER F 1 57 ? 11.067 29.299 -39.507 1.00 22.49 57 SER F O 1
ATOM 10623 N N . PRO F 1 58 ? 11.670 27.259 -40.218 1.00 21.76 58 PRO F N 1
ATOM 10624 C CA . PRO F 1 58 ? 10.702 27.267 -41.321 1.00 25.30 58 PRO F CA 1
ATOM 10625 C C . PRO F 1 58 ? 9.388 26.580 -40.984 1.00 26.22 58 PRO F C 1
ATOM 10626 O O . PRO F 1 58 ? 8.574 26.360 -41.886 1.00 22.04 58 PRO F O 1
ATOM 10630 N N . TYR F 1 59 ? 9.178 26.251 -39.715 1.00 20.98 59 TYR F N 1
ATOM 10631 C CA . TYR F 1 59 ? 8.063 25.426 -39.267 1.00 23.24 59 TYR F CA 1
ATOM 10632 C C . TYR F 1 59 ? 7.046 26.338 -38.590 1.00 19.92 59 TYR F C 1
ATOM 10633 O O . TYR F 1 59 ? 7.176 26.661 -37.405 1.00 18.53 59 TYR F O 1
ATOM 10642 N N . VAL F 1 60 ? 6.033 26.750 -39.353 1.00 19.78 60 VAL F N 1
ATOM 10643 C CA . VAL F 1 60 ? 5.051 27.738 -38.918 1.00 21.62 60 VAL F CA 1
ATOM 10644 C C . VAL F 1 60 ? 3.672 27.222 -39.314 1.00 22.46 60 VAL F C 1
ATOM 10645 O O . VAL F 1 60 ? 3.392 27.048 -40.505 1.00 19.08 60 VAL F O 1
ATOM 10649 N N . TYR F 1 61 ? 2.817 26.968 -38.320 1.00 19.71 61 TYR F N 1
ATOM 10650 C CA . TYR F 1 61 ? 1.570 26.235 -38.510 1.00 18.13 61 TYR F CA 1
ATOM 10651 C C . TYR F 1 61 ? 0.378 27.001 -37.950 1.00 20.77 61 TYR F C 1
ATOM 10652 O O . TYR F 1 61 ? 0.481 27.682 -36.929 1.00 20.20 61 TYR F O 1
ATOM 10661 N N . GLU F 1 62 ? -0.772 26.848 -38.606 1.00 21.08 62 GLU F N 1
ATOM 10662 C CA . GLU F 1 62 ? -2.012 27.440 -38.116 1.00 19.02 62 GLU F CA 1
ATOM 10663 C C . GLU F 1 62 ? -2.557 26.656 -36.928 1.00 19.01 62 GLU F C 1
ATOM 10664 O O . GLU F 1 62 ? -2.731 25.436 -37.005 1.00 21.11 62 GLU F O 1
ATOM 10670 N N . LEU F 1 63 ? -2.863 27.364 -35.842 1.00 20.28 63 LEU F N 1
ATOM 10671 C CA . LEU F 1 63 ? -3.556 26.753 -34.709 1.00 17.73 63 LEU F CA 1
ATOM 10672 C C . LEU F 1 63 ? -4.397 27.818 -34.023 1.00 18.63 63 LEU F C 1
ATOM 10673 O O . LEU F 1 63 ? -3.862 28.713 -33.362 1.00 18.05 63 LEU F O 1
ATOM 10678 N N . ASP F 1 64 ? -5.707 27.719 -34.203 1.00 18.60 64 ASP F N 1
ATOM 10679 C CA . ASP F 1 64 ? -6.694 28.411 -33.387 1.00 19.73 64 ASP F CA 1
ATOM 10680 C C . ASP F 1 64 ? -7.278 27.329 -32.487 1.00 17.86 64 ASP F C 1
ATOM 10681 O O . ASP F 1 64 ? -8.021 26.462 -32.960 1.00 18.22 64 ASP F O 1
ATOM 10686 N N . VAL F 1 65 ? -6.933 27.362 -31.195 1.00 14.51 65 VAL F N 1
ATOM 10687 C CA . VAL F 1 65 ? -7.282 26.248 -30.316 1.00 15.28 65 VAL F CA 1
ATOM 10688 C C . VAL F 1 65 ? -8.789 26.089 -30.171 1.00 16.21 65 VAL F C 1
ATOM 10689 O O . VAL F 1 65 ? -9.258 25.034 -29.734 1.00 19.51 65 VAL F O 1
ATOM 10693 N N . SER F 1 66 ? -9.563 27.116 -30.519 1.00 24.89 66 SER F N 1
ATOM 10694 C CA . SER F 1 66 ? -11.017 27.015 -30.486 1.00 16.45 66 SER F CA 1
ATOM 10695 C C . SER F 1 66 ? -11.589 26.238 -31.668 1.00 26.56 66 SER F C 1
ATOM 10696 O O . SER F 1 66 ? -12.789 25.943 -31.669 1.00 25.19 66 SER F O 1
ATOM 10699 N N . LYS F 1 67 ? -10.773 25.902 -32.667 1.00 20.43 67 LYS F N 1
ATOM 10700 C CA . LYS F 1 67 ? -11.219 25.179 -33.861 1.00 20.07 67 LYS F CA 1
ATOM 10701 C C . LYS F 1 67 ? -10.653 23.773 -33.784 1.00 23.95 67 LYS F C 1
ATOM 10702 O O . LYS F 1 67 ? -9.459 23.550 -34.009 1.00 23.73 67 LYS F O 1
ATOM 10708 N N . GLU F 1 68 ? -11.521 22.836 -33.439 1.00 18.87 68 GLU F N 1
ATOM 10709 C CA . GLU F 1 68 ? -11.062 21.491 -33.213 1.00 22.96 68 GLU F CA 1
ATOM 10710 C C . GLU F 1 68 ? -10.409 20.896 -34.478 1.00 21.83 68 GLU F C 1
ATOM 10711 O O . GLU F 1 68 ? -9.394 20.180 -34.387 1.00 21.42 68 GLU F O 1
ATOM 10717 N N . GLU F 1 69 ? -10.842 21.359 -35.650 1.00 23.42 69 GLU F N 1
ATOM 10718 C CA . GLU F 1 69 ? -10.361 20.821 -36.918 1.00 23.80 69 GLU F CA 1
ATOM 10719 C C . GLU F 1 69 ? -8.921 21.209 -37.226 1.00 25.53 69 GLU F C 1
ATOM 10720 O O . GLU F 1 69 ? -8.335 20.659 -38.167 1.00 22.31 69 GLU F O 1
ATOM 10726 N N . HIS F 1 70 ? -8.327 22.102 -36.437 1.00 20.43 70 HIS F N 1
ATOM 10727 C CA . HIS F 1 70 ? -6.932 22.465 -36.627 1.00 20.21 70 HIS F CA 1
ATOM 10728 C C . HIS F 1 70 ? -5.967 21.454 -36.028 1.00 18.16 70 HIS F C 1
ATOM 10729 O O . HIS F 1 70 ? -4.790 21.452 -36.408 1.00 20.62 70 HIS F O 1
ATOM 10736 N N . PHE F 1 71 ? -6.420 20.596 -35.107 1.00 19.32 71 PHE F N 1
ATOM 10737 C CA . PHE F 1 71 ? -5.428 19.838 -34.347 1.00 16.62 71 PHE F CA 1
ATOM 10738 C C . PHE F 1 71 ? -4.849 18.675 -35.145 1.00 20.44 71 PHE F C 1
ATOM 10739 O O . PHE F 1 71 ? -3.641 18.412 -35.066 1.00 19.01 71 PHE F O 1
ATOM 10747 N N . LYS F 1 72 ? -5.672 17.978 -35.929 1.00 19.43 72 LYS F N 1
ATOM 10748 C CA . LYS F 1 72 ? -5.135 16.901 -36.760 1.00 20.07 72 LYS F CA 1
ATOM 10749 C C . LYS F 1 72 ? -4.160 17.421 -37.807 1.00 16.92 72 LYS F C 1
ATOM 10750 O O . LYS F 1 72 ? -3.086 16.815 -37.969 1.00 21.75 72 LYS F O 1
ATOM 10756 N N . PRO F 1 73 ? -4.442 18.506 -38.541 1.00 21.18 73 PRO F N 1
ATOM 10757 C CA . PRO F 1 73 ? -3.410 19.021 -39.455 1.00 21.41 73 PRO F CA 1
ATOM 10758 C C . PRO F 1 73 ? -2.124 19.379 -38.734 1.00 23.22 73 PRO F C 1
ATOM 10759 O O . PRO F 1 73 ? -1.034 19.044 -39.220 1.00 20.34 73 PRO F O 1
ATOM 10763 N N . LEU F 1 74 ? -2.228 19.983 -37.544 1.00 18.30 74 LEU F N 1
ATOM 10764 C CA . LEU F 1 74 ? -1.036 20.291 -36.760 1.00 14.88 74 LEU F CA 1
ATOM 10765 C C . LEU F 1 74 ? -0.226 19.030 -36.498 1.00 17.38 74 LEU F C 1
ATOM 10766 O O . LEU F 1 74 ? 0.971 18.973 -36.817 1.00 20.48 74 LEU F O 1
ATOM 10771 N N . TYR F 1 75 ? -0.880 17.984 -35.979 1.00 18.32 75 TYR F N 1
ATOM 10772 C CA . TYR F 1 75 ? -0.197 16.708 -35.794 1.00 19.74 75 TYR F CA 1
ATOM 10773 C C . TYR F 1 75 ? 0.513 16.319 -37.077 1.00 19.34 75 TYR F C 1
ATOM 10774 O O . TYR F 1 75 ? 1.740 16.139 -37.097 1.00 21.35 75 TYR F O 1
ATOM 10783 N N . ASP F 1 76 ? -0.232 16.318 -38.186 1.00 21.57 76 ASP F N 1
ATOM 10784 C CA . ASP F 1 76 ? 0.342 15.856 -39.440 1.00 23.89 76 ASP F CA 1
ATOM 10785 C C . ASP F 1 76 ? 1.543 16.694 -39.823 1.00 21.78 76 ASP F C 1
ATOM 10786 O O . ASP F 1 76 ? 2.616 16.146 -40.121 1.00 24.19 76 ASP F O 1
ATOM 10791 N N . SER F 1 77 ? 1.434 18.017 -39.682 1.00 19.32 77 SER F N 1
ATOM 10792 C CA . SER F 1 77 ? 2.568 18.842 -40.059 1.00 21.20 77 SER F CA 1
ATOM 10793 C C . SER F 1 77 ? 3.779 18.418 -39.254 1.00 25.05 77 SER F C 1
ATOM 10794 O O . SER F 1 77 ? 4.754 17.892 -39.814 1.00 28.20 77 SER F O 1
ATOM 10797 N N . VAL F 1 78 ? 3.620 18.396 -37.929 1.00 21.68 78 VAL F N 1
ATOM 10798 C CA . VAL F 1 78 ? 4.763 18.155 -37.063 1.00 22.70 78 VAL F CA 1
ATOM 10799 C C . VAL F 1 78 ? 5.401 16.823 -37.433 1.00 20.10 78 VAL F C 1
ATOM 10800 O O . VAL F 1 78 ? 6.633 16.704 -37.485 1.00 20.78 78 VAL F O 1
ATOM 10804 N N . LYS F 1 79 ? 4.570 15.815 -37.744 1.00 20.83 79 LYS F N 1
ATOM 10805 C CA . LYS F 1 79 ? 5.093 14.491 -38.088 1.00 24.83 79 LYS F CA 1
ATOM 10806 C C . LYS F 1 79 ? 5.903 14.524 -39.385 1.00 23.73 79 LYS F C 1
ATOM 10807 O O . LYS F 1 79 ? 7.108 14.240 -39.370 1.00 27.77 79 LYS F O 1
ATOM 10813 N N . LYS F 1 80 ? 5.313 15.237 -40.278 1.00 25.07 80 LYS F N 1
ATOM 10814 C CA . LYS F 1 80 ? 6.075 15.472 -41.484 1.00 25.21 80 LYS F CA 1
ATOM 10815 C C . LYS F 1 80 ? 7.168 16.443 -41.132 1.00 27.63 80 LYS F C 1
ATOM 10816 O O . LYS F 1 80 ? 8.202 16.027 -41.555 1.00 30.35 80 LYS F O 1
ATOM 10822 N N . ASP F 1 81 ? 6.975 17.541 -40.340 1.00 27.71 81 ASP F N 1
ATOM 10823 C CA . ASP F 1 81 ? 8.200 18.333 -40.434 1.00 21.62 81 ASP F CA 1
ATOM 10824 C C . ASP F 1 81 ? 9.289 17.919 -39.450 1.00 27.78 81 ASP F C 1
ATOM 10825 O O . ASP F 1 81 ? 10.467 17.908 -39.824 1.00 21.98 81 ASP F O 1
ATOM 10830 N N . LEU F 1 82 ? 8.925 17.521 -38.236 1.00 23.59 82 LEU F N 1
ATOM 10831 C CA . LEU F 1 82 ? 9.882 17.258 -37.170 1.00 23.22 82 LEU F CA 1
ATOM 10832 C C . LEU F 1 82 ? 10.024 15.784 -36.816 1.00 19.99 82 LEU F C 1
ATOM 10833 O O . LEU F 1 82 ? 11.078 15.382 -36.314 1.00 26.15 82 LEU F O 1
ATOM 10838 N N . GLY F 1 83 ? 8.994 14.973 -37.054 1.00 20.01 83 GLY F N 1
ATOM 10839 C CA . GLY F 1 83 ? 9.046 13.553 -36.755 1.00 20.23 83 GLY F CA 1
ATOM 10840 C C . GLY F 1 83 ? 8.683 13.218 -35.322 1.00 16.86 83 GLY F C 1
ATOM 10841 O O . GLY F 1 83 ? 7.965 12.248 -35.060 1.00 19.03 83 GLY F O 1
ATOM 10842 N N . SER F 1 84 ? 9.175 14.023 -34.387 1.00 15.35 84 SER F N 1
ATOM 10843 C CA . SER F 1 84 ? 8.908 13.822 -32.970 1.00 17.12 84 SER F CA 1
ATOM 10844 C C . SER F 1 84 ? 9.115 15.155 -32.267 1.00 16.85 84 SER F C 1
ATOM 10845 O O . SER F 1 84 ? 9.620 16.115 -32.852 1.00 19.05 84 SER F O 1
ATOM 10848 N N . LEU F 1 85 ? 8.715 15.207 -30.999 1.00 13.82 85 LEU F N 1
ATOM 10849 C CA . LEU F 1 85 ? 8.823 16.427 -30.215 1.00 13.46 85 LEU F CA 1
ATOM 10850 C C . LEU F 1 85 ? 9.486 16.131 -28.884 1.00 13.99 85 LEU F C 1
ATOM 10851 O O . LEU F 1 85 ? 9.238 15.088 -28.269 1.00 16.64 85 LEU F O 1
ATOM 10856 N N . ASP F 1 86 ? 10.358 17.047 -28.463 1.00 14.74 86 ASP F N 1
ATOM 10857 C CA . ASP F 1 86 ? 10.958 17.001 -27.143 1.00 17.87 86 ASP F CA 1
ATOM 10858 C C . ASP F 1 86 ? 10.392 18.030 -26.182 1.00 15.17 86 ASP F C 1
ATOM 10859 O O . ASP F 1 86 ? 10.568 17.868 -24.970 1.00 14.07 86 ASP F O 1
ATOM 10864 N N . PHE F 1 87 ? 9.729 19.078 -26.672 1.00 13.22 87 PHE F N 1
ATOM 10865 C CA . PHE F 1 87 ? 9.055 19.959 -25.724 1.00 14.41 87 PHE F CA 1
ATOM 10866 C C . PHE F 1 87 ? 7.946 20.759 -26.399 1.00 17.01 87 PHE F C 1
ATOM 10867 O O . PHE F 1 87 ? 7.943 20.974 -27.615 1.00 14.72 87 PHE F O 1
ATOM 10875 N N . ILE F 1 88 ? 6.991 21.183 -25.570 1.00 12.53 88 ILE F N 1
ATOM 10876 C CA . ILE F 1 88 ? 5.865 22.014 -25.988 1.00 12.97 88 ILE F CA 1
ATOM 10877 C C . ILE F 1 88 ? 5.741 23.185 -25.023 1.00 15.87 88 ILE F C 1
ATOM 10878 O O . ILE F 1 88 ? 5.803 22.995 -23.802 1.00 16.34 88 ILE F O 1
ATOM 10883 N N . VAL F 1 89 ? 5.576 24.389 -25.567 1.00 10.47 89 VAL F N 1
ATOM 10884 C CA . VAL F 1 89 ? 5.231 25.575 -24.789 1.00 13.03 89 VAL F CA 1
ATOM 10885 C C . VAL F 1 89 ? 3.786 25.932 -25.109 1.00 14.44 89 VAL F C 1
ATOM 10886 O O . VAL F 1 89 ? 3.441 26.158 -26.275 1.00 14.05 89 VAL F O 1
ATOM 10890 N N . HIS F 1 90 ? 2.946 25.965 -24.077 1.00 12.88 90 HIS F N 1
ATOM 10891 C CA . HIS F 1 90 ? 1.529 26.300 -24.163 1.00 13.72 90 HIS F CA 1
ATOM 10892 C C . HIS F 1 90 ? 1.339 27.664 -23.506 1.00 16.65 90 HIS F C 1
ATOM 10893 O O . HIS F 1 90 ? 1.279 27.772 -22.277 1.00 16.18 90 HIS F O 1
ATOM 10900 N N . SER F 1 91 ? 1.277 28.703 -24.328 1.00 17.45 91 SER F N 1
ATOM 10901 C CA . SER F 1 91 ? 1.116 30.079 -23.870 1.00 20.64 91 SER F CA 1
ATOM 10902 C C . SER F 1 91 ? -0.164 30.641 -24.489 1.00 25.34 91 SER F C 1
ATOM 10903 O O . SER F 1 91 ? -0.120 31.453 -25.417 1.00 28.79 91 SER F O 1
ATOM 10906 N N . VAL F 1 92 ? -1.309 30.203 -23.965 1.00 22.96 92 VAL F N 1
ATOM 10907 C CA . VAL F 1 92 ? -2.620 30.491 -24.544 1.00 25.52 92 VAL F CA 1
ATOM 10908 C C . VAL F 1 92 ? -3.576 30.846 -23.413 1.00 28.81 92 VAL F C 1
ATOM 10909 O O . VAL F 1 92 ? -3.877 29.996 -22.567 1.00 26.41 92 VAL F O 1
ATOM 10913 N N . ALA F 1 93 ? -4.075 32.081 -23.405 1.00 26.61 93 ALA F N 1
ATOM 10914 C CA . ALA F 1 93 ? -5.059 32.477 -22.404 1.00 28.32 93 ALA F CA 1
ATOM 10915 C C . ALA F 1 93 ? -5.935 33.600 -22.937 1.00 29.09 93 ALA F C 1
ATOM 10916 O O . ALA F 1 93 ? -5.426 34.561 -23.522 1.00 25.98 93 ALA F O 1
ATOM 10918 N N . PHE F 1 94 ? -7.223 33.492 -22.700 1.00 25.77 94 PHE F N 1
ATOM 10919 C CA . PHE F 1 94 ? -8.156 34.528 -23.153 1.00 28.80 94 PHE F CA 1
ATOM 10920 C C . PHE F 1 94 ? -9.421 34.522 -22.321 1.00 30.91 94 PHE F C 1
ATOM 10921 O O . PHE F 1 94 ? -9.893 33.523 -22.032 1.00 28.72 94 PHE F O 1
ATOM 10929 N N . ALA F 1 95 ? -9.846 35.700 -21.951 1.00 31.09 95 ALA F N 1
ATOM 10930 C CA . ALA F 1 95 ? -11.145 35.960 -21.362 1.00 33.81 95 ALA F CA 1
ATOM 10931 C C . ALA F 1 95 ? -11.636 37.207 -22.091 1.00 38.11 95 ALA F C 1
ATOM 10932 O O . ALA F 1 95 ? -10.877 38.109 -22.331 1.00 37.22 95 ALA F O 1
ATOM 10934 N N . PRO F 1 96 ? -12.945 37.343 -22.342 1.00 43.47 96 PRO F N 1
ATOM 10935 C CA . PRO F 1 96 ? -13.480 38.559 -22.924 1.00 42.24 96 PRO F CA 1
ATOM 10936 C C . PRO F 1 96 ? -13.165 39.756 -22.044 1.00 43.32 96 PRO F C 1
ATOM 10937 O O . PRO F 1 96 ? -13.148 39.694 -20.878 1.00 39.32 96 PRO F O 1
ATOM 10941 N N . LYS F 1 97 ? -13.042 40.882 -22.705 1.00 49.61 97 LYS F N 1
ATOM 10942 C CA . LYS F 1 97 ? -12.606 42.130 -22.067 1.00 48.39 97 LYS F CA 1
ATOM 10943 C C . LYS F 1 97 ? -13.496 42.486 -20.883 1.00 47.60 97 LYS F C 1
ATOM 10944 O O . LYS F 1 97 ? -12.957 42.618 -19.802 1.00 50.30 97 LYS F O 1
ATOM 10950 N N . GLU F 1 98 ? -14.805 42.406 -21.021 1.00 44.32 98 GLU F N 1
ATOM 10951 C CA . GLU F 1 98 ? -15.678 42.848 -19.902 1.00 48.98 98 GLU F CA 1
ATOM 10952 C C . GLU F 1 98 ? -15.526 42.012 -18.639 1.00 51.22 98 GLU F C 1
ATOM 10953 O O . GLU F 1 98 ? -15.777 42.559 -17.594 1.00 51.37 98 GLU F O 1
ATOM 10959 N N . ALA F 1 99 ? -15.193 40.726 -18.777 1.00 47.04 99 ALA F N 1
ATOM 10960 C CA . ALA F 1 99 ? -14.931 39.767 -17.693 1.00 40.84 99 ALA F CA 1
ATOM 10961 C C . ALA F 1 99 ? -13.686 40.204 -16.927 1.00 48.16 99 ALA F C 1
ATOM 10962 O O . ALA F 1 99 ? -13.681 40.108 -15.763 1.00 46.63 99 ALA F O 1
ATOM 10964 N N . LEU F 1 100 ? -12.730 40.867 -17.539 1.00 45.50 100 LEU F N 1
ATOM 10965 C CA . LEU F 1 100 ? -11.564 41.364 -16.761 1.00 46.33 100 LEU F CA 1
ATOM 10966 C C . LEU F 1 100 ? -11.811 42.759 -16.170 1.00 50.44 100 LEU F C 1
ATOM 10967 O O . LEU F 1 100 ? -10.871 43.390 -15.828 1.00 50.49 100 LEU F O 1
ATOM 10972 N N . GLU F 1 101 ? -13.052 43.234 -16.178 1.00 50.59 101 GLU F N 1
ATOM 10973 C CA . GLU F 1 101 ? -13.500 44.478 -15.519 1.00 55.30 101 GLU F CA 1
ATOM 10974 C C . GLU F 1 101 ? -14.548 44.122 -14.469 1.00 56.09 101 GLU F C 1
ATOM 10975 O O . GLU F 1 101 ? -15.148 43.035 -14.587 1.00 51.89 101 GLU F O 1
ATOM 10981 N N . GLY F 1 102 ? -14.716 44.971 -13.461 1.00 50.64 102 GLY F N 1
ATOM 10982 C CA . GLY F 1 102 ? -15.778 44.785 -12.453 1.00 49.51 102 GLY F CA 1
ATOM 10983 C C . GLY F 1 102 ? -15.662 43.581 -11.546 1.00 47.58 102 GLY F C 1
ATOM 10984 O O . GLY F 1 102 ? -14.689 43.487 -10.836 1.00 43.90 102 GLY F O 1
ATOM 10985 N N . SER F 1 103 ? -16.682 42.727 -11.520 1.00 41.03 103 SER F N 1
ATOM 10986 C CA . SER F 1 103 ? -16.628 41.639 -10.535 1.00 36.01 103 SER F CA 1
ATOM 10987 C C . SER F 1 103 ? -16.771 40.270 -11.173 1.00 30.52 103 SER F C 1
ATOM 10988 O O . SER F 1 103 ? -17.196 40.186 -12.251 1.00 30.86 103 SER F O 1
ATOM 10991 N N . LEU F 1 104 ? -16.347 39.250 -10.450 1.00 29.67 104 LEU F N 1
ATOM 10992 C CA . LEU F 1 104 ? -16.577 37.883 -10.909 1.00 24.62 104 LEU F CA 1
ATOM 10993 C C . LEU F 1 104 ? -18.068 37.587 -11.017 1.00 21.12 104 LEU F C 1
ATOM 10994 O O . LEU F 1 104 ? -18.501 36.835 -11.899 1.00 19.73 104 LEU F O 1
ATOM 10999 N N . LEU F 1 105 ? -18.859 38.157 -10.103 1.00 23.41 105 LEU F N 1
ATOM 11000 C CA . LEU F 1 105 ? -20.292 37.888 -10.025 1.00 23.81 105 LEU F CA 1
ATOM 11001 C C . LEU F 1 105 ? -21.025 38.240 -11.315 1.00 27.10 105 LEU F C 1
ATOM 11002 O O . LEU F 1 105 ? -22.057 37.633 -11.624 1.00 25.95 105 LEU F O 1
ATOM 11007 N N . GLU F 1 106 ? -20.516 39.206 -12.077 1.00 23.58 106 GLU F N 1
ATOM 11008 C CA . GLU F 1 106 ? -21.176 39.678 -13.289 1.00 25.27 106 GLU F CA 1
ATOM 11009 C C . GLU F 1 106 ? -20.802 38.863 -14.516 1.00 27.44 106 GLU F C 1
ATOM 11010 O O . GLU F 1 106 ? -21.308 39.145 -15.607 1.00 29.57 106 GLU F O 1
ATOM 11016 N N . THR F 1 107 ? -19.946 37.859 -14.359 1.00 24.76 107 THR F N 1
ATOM 11017 C CA . THR F 1 107 ? -19.485 37.066 -15.489 1.00 25.53 107 THR F CA 1
ATOM 11018 C C . THR F 1 107 ? -20.630 36.258 -16.087 1.00 21.47 107 THR F C 1
ATOM 11019 O O . THR F 1 107 ? -21.377 35.588 -15.367 1.00 23.14 107 THR F O 1
ATOM 11023 N N . SER F 1 108 ? -20.766 36.324 -17.409 1.00 17.82 108 SER F N 1
ATOM 11024 C CA . SER F 1 108 ? -21.744 35.518 -18.119 1.00 19.45 108 SER F CA 1
ATOM 11025 C C . SER F 1 108 ? -21.251 34.079 -18.255 1.00 20.24 108 SER F C 1
ATOM 11026 O O . SER F 1 108 ? -20.050 33.801 -18.202 1.00 18.25 108 SER F O 1
ATOM 11029 N N . LYS F 1 109 ? -22.203 33.156 -18.435 1.00 19.50 109 LYS F N 1
ATOM 11030 C CA . LYS F 1 109 ? -21.841 31.755 -18.636 1.00 17.46 109 LYS F CA 1
ATOM 11031 C C . LYS F 1 109 ? -20.999 31.578 -19.888 1.00 23.35 109 LYS F C 1
ATOM 11032 O O . LYS F 1 109 ? -20.045 30.793 -19.905 1.00 23.03 109 LYS F O 1
ATOM 11038 N N . SER F 1 110 ? -21.348 32.298 -20.947 1.00 19.91 110 SER F N 1
ATOM 11039 C CA . SER F 1 110 ? -20.599 32.222 -22.195 1.00 24.98 110 SER F CA 1
ATOM 11040 C C . SER F 1 110 ? -19.169 32.747 -22.038 1.00 21.38 110 SER F C 1
ATOM 11041 O O . SER F 1 110 ? -18.221 32.118 -22.527 1.00 23.99 110 SER F O 1
ATOM 11044 N N . ALA F 1 111 ? -18.981 33.889 -21.366 1.00 19.18 111 ALA F N 1
ATOM 11045 C CA . ALA F 1 111 ? -17.621 34.372 -21.117 1.00 19.77 111 ALA F CA 1
ATOM 11046 C C . ALA F 1 111 ? -16.842 33.395 -20.240 1.00 19.67 111 ALA F C 1
ATOM 11047 O O . ALA F 1 111 ? -15.645 33.160 -20.459 1.00 18.56 111 ALA F O 1
ATOM 11049 N N . PHE F 1 112 ? -17.509 32.829 -19.230 1.00 17.21 112 PHE F N 1
ATOM 11050 C CA . PHE F 1 112 ? -16.886 31.820 -18.377 1.00 19.35 112 PHE F CA 1
ATOM 11051 C C . PHE F 1 112 ? -16.404 30.633 -19.202 1.00 20.02 112 PHE F C 1
ATOM 11052 O O . PHE F 1 112 ? -15.255 30.185 -19.066 1.00 17.05 112 PHE F O 1
ATOM 11060 N N . ASN F 1 113 ? -17.278 30.110 -20.064 1.00 17.21 113 ASN F N 1
ATOM 11061 C CA . ASN F 1 113 ? -16.931 28.947 -20.869 1.00 19.76 113 ASN F CA 1
ATOM 11062 C C . ASN F 1 113 ? -15.794 29.264 -21.826 1.00 19.87 113 ASN F C 1
ATOM 11063 O O . ASN F 1 113 ? -14.904 28.435 -22.028 1.00 18.36 113 ASN F O 1
ATOM 11068 N N . THR F 1 114 ? -15.803 30.457 -22.427 1.00 20.64 114 THR F N 1
ATOM 11069 C CA . THR F 1 114 ? -14.717 30.827 -23.332 1.00 20.37 114 THR F CA 1
ATOM 11070 C C . THR F 1 114 ? -13.383 30.893 -22.597 1.00 19.10 114 THR F C 1
ATOM 11071 O O . THR F 1 114 ? -12.367 30.373 -23.080 1.00 18.24 114 THR F O 1
ATOM 11075 N N . ALA F 1 115 ? -13.367 31.526 -21.419 1.00 18.74 115 ALA F N 1
ATOM 11076 C CA . ALA F 1 115 ? -12.132 31.599 -20.643 1.00 20.23 115 ALA F CA 1
ATOM 11077 C C . ALA F 1 115 ? -11.622 30.204 -20.296 1.00 17.21 115 ALA F C 1
ATOM 11078 O O . ALA F 1 115 ? -10.438 29.897 -20.486 1.00 17.51 115 ALA F O 1
ATOM 11080 N N . MET F 1 116 ? -12.518 29.332 -19.825 1.00 15.20 116 MET F N 1
ATOM 11081 C CA . MET F 1 116 ? -12.109 27.980 -19.450 1.00 16.43 116 MET F CA 1
ATOM 11082 C C . MET F 1 116 ? -11.624 27.187 -20.660 1.00 16.49 116 MET F C 1
ATOM 11083 O O . MET F 1 116 ? -10.628 26.459 -20.574 1.00 15.95 116 MET F O 1
ATOM 11088 N N . GLU F 1 117 ? -12.324 27.309 -21.791 1.00 14.41 117 GLU F N 1
ATOM 11089 C CA . GLU F 1 117 ? -11.975 26.565 -22.997 1.00 20.73 117 GLU F CA 1
ATOM 11090 C C . GLU F 1 117 ? -10.608 26.972 -23.525 1.00 16.32 117 GLU F C 1
ATOM 11091 O O . GLU F 1 117 ? -9.754 26.121 -23.798 1.00 15.99 117 GLU F O 1
ATOM 11097 N N . ILE F 1 118 ? -10.394 28.278 -23.703 1.00 17.52 118 ILE F N 1
ATOM 11098 C CA . ILE F 1 118 ? -9.162 28.744 -24.328 1.00 20.45 118 ILE F CA 1
ATOM 11099 C C . ILE F 1 118 ? -7.984 28.585 -23.375 1.00 16.58 118 ILE F C 1
ATOM 11100 O O . ILE F 1 118 ? -6.903 28.136 -23.775 1.00 17.90 118 ILE F O 1
ATOM 11105 N N . SER F 1 119 ? -8.172 28.930 -22.098 1.00 17.17 119 SER F N 1
ATOM 11106 C CA . SER F 1 119 ? -7.044 28.977 -21.178 1.00 16.30 119 SER F CA 1
ATOM 11107 C C . SER F 1 119 ? -6.709 27.622 -20.570 1.00 16.43 119 SER F C 1
ATOM 11108 O O . SER F 1 119 ? -5.563 27.417 -20.151 1.00 17.51 119 SER F O 1
ATOM 11111 N N . VAL F 1 120 ? -7.669 26.704 -20.493 1.00 13.38 120 VAL F N 1
ATOM 11112 C CA . VAL F 1 120 ? -7.438 25.453 -19.781 1.00 12.79 120 VAL F CA 1
ATOM 11113 C C . VAL F 1 120 ? -7.600 24.248 -20.696 1.00 14.75 120 VAL F C 1
ATOM 11114 O O . VAL F 1 120 ? -6.666 23.454 -20.852 1.00 13.87 120 VAL F O 1
ATOM 11118 N N . TYR F 1 121 ? -8.787 24.078 -21.290 1.00 11.92 121 TYR F N 1
ATOM 11119 C CA . TYR F 1 121 ? -9.009 22.875 -22.084 1.00 15.45 121 TYR F CA 1
ATOM 11120 C C . TYR F 1 121 ? -8.028 22.781 -23.245 1.00 13.32 121 TYR F C 1
ATOM 11121 O O . TYR F 1 121 ? -7.671 21.672 -23.661 1.00 16.04 121 TYR F O 1
ATOM 11130 N N . SER F 1 122 ? -7.577 23.924 -23.772 1.00 14.78 122 SER F N 1
ATOM 11131 C CA . SER F 1 122 ? -6.656 23.896 -24.903 1.00 13.45 122 SER F CA 1
ATOM 11132 C C . SER F 1 122 ? -5.362 23.170 -24.559 1.00 15.11 122 SER F C 1
ATOM 11133 O O . SER F 1 122 ? -4.766 22.535 -25.431 1.00 13.90 122 SER F O 1
ATOM 11136 N N . LEU F 1 123 ? -4.920 23.223 -23.299 1.00 14.40 123 LEU F N 1
ATOM 11137 C CA . LEU F 1 123 ? -3.741 22.447 -22.927 1.00 14.08 123 LEU F CA 1
ATOM 11138 C C . LEU F 1 123 ? -4.024 20.954 -23.032 1.00 12.75 123 LEU F C 1
ATOM 11139 O O . LEU F 1 123 ? -3.184 20.190 -23.526 1.00 12.69 123 LEU F O 1
ATOM 11144 N N . ILE F 1 124 ? -5.220 20.530 -22.612 1.00 12.69 124 ILE F N 1
ATOM 11145 C CA . ILE F 1 124 ? -5.603 19.125 -22.727 1.00 15.49 124 ILE F CA 1
ATOM 11146 C C . ILE F 1 124 ? -5.634 18.704 -24.189 1.00 14.37 124 ILE F C 1
ATOM 11147 O O . ILE F 1 124 ? -5.070 17.673 -24.568 1.00 15.63 124 ILE F O 1
ATOM 11152 N N . GLU F 1 125 ? -6.313 19.487 -25.028 1.00 13.90 125 GLU F N 1
ATOM 11153 C CA . GLU F 1 125 ? -6.467 19.096 -26.426 1.00 17.08 125 GLU F CA 1
ATOM 11154 C C . GLU F 1 125 ? -5.127 19.113 -27.161 1.00 14.70 125 GLU F C 1
ATOM 11155 O O . GLU F 1 125 ? -4.834 18.199 -27.941 1.00 15.89 125 GLU F O 1
ATOM 11161 N N . LEU F 1 126 ? -4.285 20.120 -26.902 1.00 13.71 126 LEU F N 1
ATOM 11162 C CA . LEU F 1 126 ? -2.959 20.171 -27.515 1.00 11.80 126 LEU F CA 1
ATOM 11163 C C . LEU F 1 126 ? -2.103 18.980 -27.092 1.00 17.81 126 LEU F C 1
ATOM 11164 O O . LEU F 1 126 ? -1.498 18.299 -27.936 1.00 16.76 126 LEU F O 1
ATOM 11169 N N . THR F 1 127 ? -2.042 18.708 -25.784 1.00 16.50 127 THR F N 1
ATOM 11170 C CA . THR F 1 127 ? -1.201 17.621 -25.302 1.00 14.24 127 THR F CA 1
ATOM 11171 C C . THR F 1 127 ? -1.717 16.269 -25.777 1.00 16.33 127 THR F C 1
ATOM 11172 O O . THR F 1 127 ? -0.926 15.404 -26.169 1.00 16.05 127 THR F O 1
ATOM 11176 N N . ASN F 1 128 ? -3.037 16.068 -25.771 1.00 16.68 128 ASN F N 1
ATOM 11177 C CA . ASN F 1 128 ? -3.581 14.804 -26.252 1.00 16.18 128 ASN F CA 1
ATOM 11178 C C . ASN F 1 128 ? -3.324 14.629 -27.739 1.00 16.88 128 ASN F C 1
ATOM 11179 O O . ASN F 1 128 ? -3.000 13.524 -28.189 1.00 17.72 128 ASN F O 1
ATOM 11184 N N . THR F 1 129 ? -3.453 15.707 -28.515 1.00 15.12 129 THR F N 1
ATOM 11185 C CA . THR F 1 129 ? -3.195 15.612 -29.944 1.00 16.36 129 THR F CA 1
ATOM 11186 C C . THR F 1 129 ? -1.751 15.222 -30.215 1.00 19.70 129 THR F C 1
ATOM 11187 O O . THR F 1 129 ? -1.483 14.335 -31.036 1.00 19.69 129 THR F O 1
ATOM 11191 N N . LEU F 1 130 ? -0.806 15.846 -29.517 1.00 13.31 130 LEU F N 1
ATOM 11192 C CA . LEU F 1 130 ? 0.597 15.649 -29.858 1.00 14.53 130 LEU F CA 1
ATOM 11193 C C . LEU F 1 130 ? 1.281 14.546 -29.057 1.00 14.51 130 LEU F C 1
ATOM 11194 O O . LEU F 1 130 ? 2.452 14.257 -29.323 1.00 15.65 130 LEU F O 1
ATOM 11199 N N . LYS F 1 131 ? 0.584 13.910 -28.110 1.00 13.97 131 LYS F N 1
ATOM 11200 C CA . LYS F 1 131 ? 1.202 12.884 -27.268 1.00 14.05 131 LYS F CA 1
ATOM 11201 C C . LYS F 1 131 ? 1.954 11.800 -28.031 1.00 15.38 131 LYS F C 1
ATOM 11202 O O . LYS F 1 131 ? 3.075 11.462 -27.619 1.00 16.68 131 LYS F O 1
ATOM 11208 N N . PRO F 1 132 ? 1.420 11.203 -29.105 1.00 15.97 132 PRO F N 1
ATOM 11209 C CA . PRO F 1 132 ? 2.175 10.134 -29.781 1.00 19.74 132 PRO F CA 1
ATOM 11210 C C . PRO F 1 132 ? 3.521 10.583 -30.326 1.00 21.88 132 PRO F C 1
ATOM 11211 O O . PRO F 1 132 ? 4.386 9.730 -30.564 1.00 23.30 132 PRO F O 1
ATOM 11215 N N . LEU F 1 133 ? 3.738 11.885 -30.516 1.00 15.13 133 LEU F N 1
ATOM 11216 C CA . LEU F 1 133 ? 5.003 12.375 -31.050 1.00 18.01 133 LEU F CA 1
ATOM 11217 C C . LEU F 1 133 ? 6.029 12.699 -29.973 1.00 18.33 133 LEU F C 1
ATOM 11218 O O . LEU F 1 133 ? 7.174 13.021 -30.310 1.00 15.57 133 LEU F O 1
ATOM 11223 N N . LEU F 1 134 ? 5.664 12.623 -28.695 1.00 15.85 134 LEU F N 1
ATOM 11224 C CA . LEU F 1 134 ? 6.569 13.041 -27.631 1.00 15.23 134 LEU F CA 1
ATOM 11225 C C . LEU F 1 134 ? 7.585 11.946 -27.323 1.00 14.83 134 LEU F C 1
ATOM 11226 O O . LEU F 1 134 ? 7.211 10.801 -27.044 1.00 20.43 134 LEU F O 1
ATOM 11231 N N . ASN F 1 135 ? 8.867 12.297 -27.390 1.00 13.15 135 ASN F N 1
ATOM 11232 C CA . ASN F 1 135 ? 9.938 11.377 -27.050 1.00 14.86 135 ASN F CA 1
ATOM 11233 C C . ASN F 1 135 ? 10.046 11.229 -25.536 1.00 14.82 135 ASN F C 1
ATOM 11234 O O . ASN F 1 135 ? 9.574 12.073 -24.769 1.00 15.24 135 ASN F O 1
ATOM 11239 N N . ASN F 1 136 ? 10.688 10.142 -25.116 1.00 15.90 136 ASN F N 1
ATOM 11240 C CA . ASN F 1 136 ? 11.074 9.975 -23.721 1.00 16.53 136 ASN F CA 1
ATOM 11241 C C . ASN F 1 136 ? 11.796 11.222 -23.221 1.00 20.95 136 ASN F C 1
ATOM 11242 O O . ASN F 1 136 ? 12.676 11.760 -23.897 1.00 18.38 136 ASN F O 1
ATOM 11247 N N . GLY F 1 137 ? 11.414 11.685 -22.033 1.00 15.91 137 GLY F N 1
ATOM 11248 C CA . GLY F 1 137 ? 12.018 12.867 -21.457 1.00 18.33 137 GLY F CA 1
ATOM 11249 C C . GLY F 1 137 ? 11.433 14.186 -21.914 1.00 17.00 137 GLY F C 1
ATOM 11250 O O . GLY F 1 137 ? 11.939 15.239 -21.505 1.00 16.87 137 GLY F O 1
ATOM 11251 N N . ALA F 1 138 ? 10.389 14.171 -22.742 1.00 12.67 138 ALA F N 1
ATOM 11252 C CA . ALA F 1 138 ? 9.825 15.410 -23.257 1.00 14.32 138 ALA F CA 1
ATOM 11253 C C . ALA F 1 138 ? 9.259 16.259 -22.118 1.00 11.99 138 ALA F C 1
ATOM 11254 O O . ALA F 1 138 ? 8.947 15.763 -21.032 1.00 13.95 138 ALA F O 1
ATOM 11256 N N . SER F 1 139 ? 9.123 17.558 -22.377 1.00 13.88 139 SER F N 1
ATOM 11257 C CA . SER F 1 139 ? 8.683 18.503 -21.357 1.00 14.64 139 SER F CA 1
ATOM 11258 C C . SER F 1 139 ? 7.600 19.421 -21.908 1.00 14.10 139 SER F C 1
ATOM 11259 O O . SER F 1 139 ? 7.784 20.056 -22.953 1.00 15.04 139 SER F O 1
ATOM 11262 N N . VAL F 1 140 ? 6.486 19.512 -21.183 1.00 12.46 140 VAL F N 1
ATOM 11263 C CA . VAL F 1 140 ? 5.353 20.357 -21.541 1.00 13.21 140 VAL F CA 1
ATOM 11264 C C . VAL F 1 140 ? 5.249 21.463 -20.503 1.00 14.74 140 VAL F C 1
ATOM 11265 O O . VAL F 1 140 ? 5.201 21.188 -19.297 1.00 15.45 140 VAL F O 1
ATOM 11269 N N . LEU F 1 141 ? 5.223 22.710 -20.966 1.00 11.47 141 LEU F N 1
ATOM 11270 C CA . LEU F 1 141 ? 5.222 23.863 -20.077 1.00 11.06 141 LEU F CA 1
ATOM 11271 C C . LEU F 1 141 ? 4.042 24.761 -20.391 1.00 13.42 141 LEU F C 1
ATOM 11272 O O . LEU F 1 141 ? 3.864 25.160 -21.543 1.00 14.48 141 LEU F O 1
ATOM 11277 N N . THR F 1 142 ? 3.287 25.144 -19.366 1.00 12.41 142 THR F N 1
ATOM 11278 C CA . THR F 1 142 ? 2.261 26.163 -19.532 1.00 12.12 142 THR F CA 1
ATOM 11279 C C . THR F 1 142 ? 2.578 27.344 -18.620 1.00 13.88 142 THR F C 1
ATOM 11280 O O . THR F 1 142 ? 3.519 27.307 -17.821 1.00 13.11 142 THR F O 1
ATOM 11284 N N . LEU F 1 143 ? 1.799 28.413 -18.765 1.00 12.97 143 LEU F N 1
ATOM 11285 C CA . LEU F 1 143 ? 2.071 29.681 -18.099 1.00 12.53 143 LEU F CA 1
ATOM 11286 C C . LEU F 1 143 ? 0.930 30.044 -17.159 1.00 14.87 143 LEU F C 1
ATOM 11287 O O . LEU F 1 143 ? -0.245 29.868 -17.497 1.00 13.96 143 LEU F O 1
ATOM 11292 N N . SER F 1 144 ? 1.274 30.579 -15.991 1.00 12.77 144 SER F N 1
ATOM 11293 C CA . SER F 1 144 ? 0.258 30.933 -15.012 1.00 11.97 144 SER F CA 1
ATOM 11294 C C . SER F 1 144 ? 0.690 32.180 -14.244 1.00 12.88 144 SER F C 1
ATOM 11295 O O . SER F 1 144 ? 1.732 32.797 -14.520 1.00 16.26 144 SER F O 1
ATOM 11298 N N . TYR F 1 145 ? -0.103 32.498 -13.224 1.00 15.70 145 TYR F N 1
ATOM 11299 C CA . TYR F 1 145 ? -0.052 33.766 -12.520 1.00 14.61 145 TYR F CA 1
ATOM 11300 C C . TYR F 1 145 ? -0.603 33.567 -11.118 1.00 12.99 145 TYR F C 1
ATOM 11301 O O . TYR F 1 145 ? -1.464 32.711 -10.893 1.00 13.53 145 TYR F O 1
ATOM 11310 N N . LEU F 1 146 ? -0.096 34.377 -10.185 1.00 12.17 146 LEU F N 1
ATOM 11311 C CA . LEU F 1 146 ? -0.476 34.292 -8.777 1.00 12.07 146 LEU F CA 1
ATOM 11312 C C . LEU F 1 146 ? -1.982 34.387 -8.557 1.00 12.13 146 LEU F C 1
ATOM 11313 O O . LEU F 1 146 ? -2.483 33.885 -7.541 1.00 11.97 146 LEU F O 1
ATOM 11318 N N . GLY F 1 147 ? -2.718 35.013 -9.479 1.00 14.11 147 GLY F N 1
ATOM 11319 C CA . GLY F 1 147 ? -4.166 35.107 -9.360 1.00 12.29 147 GLY F CA 1
ATOM 11320 C C . GLY F 1 147 ? -4.883 33.770 -9.303 1.00 12.76 147 GLY F C 1
ATOM 11321 O O . GLY F 1 147 ? -6.080 33.742 -8.991 1.00 14.01 147 GLY F O 1
ATOM 11322 N N . SER F 1 148 ? -4.189 32.672 -9.613 1.00 12.07 148 SER F N 1
ATOM 11323 C CA . SER F 1 148 ? -4.777 31.342 -9.489 1.00 14.00 148 SER F CA 1
ATOM 11324 C C . SER F 1 148 ? -5.061 30.992 -8.037 1.00 19.02 148 SER F C 1
ATOM 11325 O O . SER F 1 148 ? -6.069 30.344 -7.731 1.00 18.51 148 SER F O 1
ATOM 11328 N N . THR F 1 149 ? -4.174 31.395 -7.132 1.00 13.10 149 THR F N 1
ATOM 11329 C CA . THR F 1 149 ? -4.218 30.946 -5.752 1.00 12.97 149 THR F CA 1
ATOM 11330 C C . THR F 1 149 ? -4.382 32.073 -4.745 1.00 15.32 149 THR F C 1
ATOM 11331 O O . THR F 1 149 ? -4.612 31.791 -3.563 1.00 14.27 149 THR F O 1
ATOM 11335 N N . LYS F 1 150 ? -4.335 33.307 -5.199 1.00 16.46 150 LYS F N 1
ATOM 11336 C CA . LYS F 1 150 ? -4.612 34.491 -4.360 1.00 15.55 150 LYS F CA 1
ATOM 11337 C C . LYS F 1 150 ? -5.512 35.456 -5.130 1.00 16.80 150 LYS F C 1
ATOM 11338 O O . LYS F 1 150 ? -5.587 35.363 -6.292 1.00 15.68 150 LYS F O 1
ATOM 11344 N N . TYR F 1 151 ? -6.207 36.316 -4.425 1.00 15.34 151 TYR F N 1
ATOM 11345 C CA . TYR F 1 151 ? -6.973 37.359 -5.124 1.00 15.10 151 TYR F CA 1
ATOM 11346 C C . TYR F 1 151 ? -6.004 38.387 -5.702 1.00 17.79 151 TYR F C 1
ATOM 11347 O O . TYR F 1 151 ? -5.139 38.791 -5.075 1.00 17.76 151 TYR F O 1
ATOM 11356 N N . MET F 1 152 ? -6.219 38.708 -6.950 1.00 17.77 152 MET F N 1
ATOM 11357 C CA . MET F 1 152 ? -5.514 39.774 -7.642 1.00 19.58 152 MET F CA 1
ATOM 11358 C C . MET F 1 152 ? -6.600 40.608 -8.286 1.00 23.05 152 MET F C 1
ATOM 11359 O O . MET F 1 152 ? -7.490 40.086 -8.826 1.00 16.48 152 MET F O 1
ATOM 11364 N N . ALA F 1 153 ? -6.390 41.899 -8.292 1.00 28.00 153 ALA F N 1
ATOM 11365 C CA . ALA F 1 153 ? -7.361 42.879 -8.798 1.00 29.50 153 ALA F CA 1
ATOM 11366 C C . ALA F 1 153 ? -7.594 42.705 -10.290 1.00 30.17 153 ALA F C 1
ATOM 11367 O O . ALA F 1 153 ? -6.693 42.379 -10.926 1.00 29.85 153 ALA F O 1
ATOM 11369 N N . HIS F 1 154 ? -8.864 42.641 -10.634 1.00 29.59 154 HIS F N 1
ATOM 11370 C CA . HIS F 1 154 ? -9.531 42.474 -11.946 1.00 39.22 154 HIS F CA 1
ATOM 11371 C C . HIS F 1 154 ? -9.321 41.083 -12.575 1.00 31.42 154 HIS F C 1
ATOM 11372 O O . HIS F 1 154 ? -9.775 40.880 -13.617 1.00 38.78 154 HIS F O 1
ATOM 11379 N N . TYR F 1 155 ? -8.628 40.171 -11.960 1.00 27.85 155 TYR F N 1
ATOM 11380 C CA . TYR F 1 155 ? -8.301 38.915 -12.656 1.00 24.82 155 TYR F CA 1
ATOM 11381 C C . TYR F 1 155 ? -9.577 38.113 -12.897 1.00 22.83 155 TYR F C 1
ATOM 11382 O O . TYR F 1 155 ? -9.718 37.571 -13.906 1.00 19.55 155 TYR F O 1
ATOM 11391 N N . ASN F 1 156 ? -10.445 38.097 -11.907 1.00 21.82 156 ASN F N 1
ATOM 11392 C CA . ASN F 1 156 ? -11.784 37.498 -12.025 1.00 20.51 156 ASN F CA 1
ATOM 11393 C C . ASN F 1 156 ? -11.737 36.089 -12.609 1.00 18.98 156 ASN F C 1
ATOM 11394 O O . ASN F 1 156 ? -11.044 35.323 -12.147 1.00 19.63 156 ASN F O 1
ATOM 11399 N N . VAL F 1 157 ? -12.466 35.856 -13.664 1.00 16.87 157 VAL F N 1
ATOM 11400 C CA . VAL F 1 157 ? -12.543 34.502 -14.229 1.00 16.22 157 VAL F CA 1
ATOM 11401 C C . VAL F 1 157 ? -11.168 33.938 -14.598 1.00 16.47 157 VAL F C 1
ATOM 11402 O O . VAL F 1 157 ? -11.025 32.791 -14.560 1.00 17.55 157 VAL F O 1
ATOM 11406 N N . MET F 1 158 ? -10.213 34.773 -14.936 1.00 15.94 158 MET F N 1
ATOM 11407 C CA . MET F 1 158 ? -8.913 34.191 -15.250 1.00 15.26 158 MET F CA 1
ATOM 11408 C C . MET F 1 158 ? -8.275 33.553 -14.026 1.00 14.32 158 MET F C 1
ATOM 11409 O O . MET F 1 158 ? -7.601 32.522 -14.150 1.00 14.94 158 MET F O 1
ATOM 11414 N N . GLY F 1 159 ? -8.523 34.108 -12.838 1.00 14.25 159 GLY F N 1
ATOM 11415 C CA . GLY F 1 159 ? -8.051 33.457 -11.630 1.00 14.43 159 GLY F CA 1
ATOM 11416 C C . GLY F 1 159 ? -8.651 32.078 -11.469 1.00 14.50 159 GLY F C 1
ATOM 11417 O O . GLY F 1 159 ? -7.982 31.146 -11.016 1.00 14.62 159 GLY F O 1
ATOM 11418 N N . LEU F 1 160 ? -9.910 31.918 -11.874 1.00 13.37 160 LEU F N 1
ATOM 11419 C CA . LEU F 1 160 ? -10.496 30.588 -11.880 1.00 13.77 160 LEU F CA 1
ATOM 11420 C C . LEU F 1 160 ? -9.787 29.717 -12.906 1.00 14.29 160 LEU F C 1
ATOM 11421 O O . LEU F 1 160 ? -9.326 28.611 -12.587 1.00 14.79 160 LEU F O 1
ATOM 11426 N N . ALA F 1 161 ? -9.586 30.259 -14.112 1.00 13.69 161 ALA F N 1
ATOM 11427 C CA . ALA F 1 161 ? -8.998 29.469 -15.186 1.00 17.03 161 ALA F CA 1
ATOM 11428 C C . ALA F 1 161 ? -7.606 28.999 -14.798 1.00 14.25 161 ALA F C 1
ATOM 11429 O O . ALA F 1 161 ? -7.300 27.801 -14.857 1.00 13.31 161 ALA F O 1
ATOM 11431 N N . LYS F 1 162 ? -6.770 29.927 -14.328 1.00 12.68 162 LYS F N 1
ATOM 11432 C CA . LYS F 1 162 ? -5.405 29.562 -13.984 1.00 11.99 162 LYS F CA 1
ATOM 11433 C C . LYS F 1 162 ? -5.379 28.550 -12.849 1.00 12.95 162 LYS F C 1
ATOM 11434 O O . LYS F 1 162 ? -4.545 27.634 -12.861 1.00 13.32 162 LYS F O 1
ATOM 11440 N N . ALA F 1 163 ? -6.323 28.640 -11.903 1.00 13.33 163 ALA F N 1
ATOM 11441 C CA . ALA F 1 163 ? -6.357 27.628 -10.855 1.00 12.24 163 ALA F CA 1
ATOM 11442 C C . ALA F 1 163 ? -6.609 26.267 -11.477 1.00 11.18 163 ALA F C 1
ATOM 11443 O O . ALA F 1 163 ? -5.845 25.314 -11.259 1.00 14.19 163 ALA F O 1
ATOM 11445 N N . ALA F 1 164 ? -7.616 26.194 -12.353 1.00 12.98 164 ALA F N 1
ATOM 11446 C CA . ALA F 1 164 ? -7.872 24.950 -13.059 1.00 12.53 164 ALA F CA 1
ATOM 11447 C C . ALA F 1 164 ? -6.639 24.525 -13.837 1.00 12.52 164 ALA F C 1
ATOM 11448 O O . ALA F 1 164 ? -6.250 23.350 -13.800 1.00 14.43 164 ALA F O 1
ATOM 11450 N N . LEU F 1 165 ? -5.951 25.493 -14.458 1.00 11.05 165 LEU F N 1
ATOM 11451 C CA . LEU F 1 165 ? -4.791 25.148 -15.268 1.00 13.56 165 LEU F CA 1
ATOM 11452 C C . LEU F 1 165 ? -3.724 24.501 -14.403 1.00 14.17 165 LEU F C 1
ATOM 11453 O O . LEU F 1 165 ? -3.166 23.455 -14.765 1.00 13.49 165 LEU F O 1
ATOM 11458 N N . GLU F 1 166 ? -3.486 25.064 -13.215 1.00 9.24 166 GLU F N 1
ATOM 11459 C CA . GLU F 1 166 ? -2.448 24.495 -12.368 1.00 12.21 166 GLU F CA 1
ATOM 11460 C C . GLU F 1 166 ? -2.854 23.106 -11.904 1.00 14.07 166 GLU F C 1
ATOM 11461 O O . GLU F 1 166 ? -2.026 22.182 -11.889 1.00 12.52 166 GLU F O 1
ATOM 11467 N N . SER F 1 167 ? -4.151 22.908 -11.643 1.00 13.02 167 SER F N 1
ATOM 11468 C CA . SER F 1 167 ? -4.607 21.573 -11.291 1.00 12.14 167 SER F CA 1
ATOM 11469 C C . SER F 1 167 ? -4.387 20.622 -12.454 1.00 12.74 167 SER F C 1
ATOM 11470 O O . SER F 1 167 ? -3.914 19.494 -12.260 1.00 11.76 167 SER F O 1
ATOM 11473 N N . ALA F 1 168 ? -4.659 21.090 -13.682 1.00 11.35 168 ALA F N 1
ATOM 11474 C CA . ALA F 1 168 ? -4.426 20.246 -14.846 1.00 13.84 168 ALA F CA 1
ATOM 11475 C C . ALA F 1 168 ? -2.974 19.814 -14.901 1.00 14.56 168 ALA F C 1
ATOM 11476 O O . ALA F 1 168 ? -2.678 18.637 -15.160 1.00 13.92 168 ALA F O 1
ATOM 11478 N N . VAL F 1 169 ? -2.059 20.729 -14.566 1.00 13.68 169 VAL F N 1
ATOM 11479 C CA . VAL F 1 169 ? -0.643 20.388 -14.616 1.00 9.98 169 VAL F CA 1
ATOM 11480 C C . VAL F 1 169 ? -0.386 19.171 -13.740 1.00 12.40 169 VAL F C 1
ATOM 11481 O O . VAL F 1 169 ? 0.140 18.149 -14.204 1.00 15.38 169 VAL F O 1
ATOM 11485 N N . ARG F 1 170 ? -0.945 19.186 -12.528 1.00 13.32 170 ARG F N 1
ATOM 11486 C CA . ARG F 1 170 ? -0.723 18.068 -11.625 1.00 9.95 170 ARG F CA 1
ATOM 11487 C C . ARG F 1 170 ? -1.265 16.784 -12.229 1.00 10.89 170 ARG F C 1
ATOM 11488 O O . ARG F 1 170 ? -0.541 15.785 -12.343 1.00 14.86 170 ARG F O 1
ATOM 11496 N N . TYR F 1 171 ? -2.508 16.820 -12.721 1.00 10.36 171 TYR F N 1
ATOM 11497 C CA . TYR F 1 171 ? -3.074 15.587 -13.244 1.00 11.31 171 TYR F CA 1
ATOM 11498 C C . TYR F 1 171 ? -2.314 15.143 -14.482 1.00 14.02 171 TYR F C 1
ATOM 11499 O O . TYR F 1 171 ? -1.987 13.955 -14.623 1.00 15.31 171 TYR F O 1
ATOM 11508 N N . LEU F 1 172 ? -1.942 16.093 -15.345 1.00 11.64 172 LEU F N 1
ATOM 11509 C CA . LEU F 1 172 ? -1.218 15.678 -16.535 1.00 12.98 172 LEU F CA 1
ATOM 11510 C C . LEU F 1 172 ? 0.149 15.136 -16.157 1.00 13.38 172 LEU F C 1
ATOM 11511 O O . LEU F 1 172 ? 0.608 14.150 -16.752 1.00 15.61 172 LEU F O 1
ATOM 11516 N N . ALA F 1 173 ? 0.767 15.711 -15.118 1.00 12.57 173 ALA F N 1
ATOM 11517 C CA . ALA F 1 173 ? 2.054 15.197 -14.672 1.00 14.37 173 ALA F CA 1
ATOM 11518 C C . ALA F 1 173 ? 1.936 13.726 -14.311 1.00 11.59 173 ALA F C 1
ATOM 11519 O O . ALA F 1 173 ? 2.845 12.935 -14.585 1.00 12.87 173 ALA F O 1
ATOM 11521 N N . VAL F 1 174 ? 0.801 13.334 -13.724 1.00 11.56 174 VAL F N 1
ATOM 11522 C CA . VAL F 1 174 ? 0.614 11.928 -13.396 1.00 13.73 174 VAL F CA 1
ATOM 11523 C C . VAL F 1 174 ? 0.349 11.124 -14.660 1.00 12.75 174 VAL F C 1
ATOM 11524 O O . VAL F 1 174 ? 0.923 10.045 -14.854 1.00 18.88 174 VAL F O 1
ATOM 11528 N N . ASP F 1 175 ? -0.513 11.637 -15.545 1.00 16.47 175 ASP F N 1
ATOM 11529 C CA . ASP F 1 175 ? -0.848 10.895 -16.758 1.00 16.39 175 ASP F CA 1
ATOM 11530 C C . ASP F 1 175 ? 0.391 10.659 -17.610 1.00 18.58 175 ASP F C 1
ATOM 11531 O O . ASP F 1 175 ? 0.650 9.536 -18.058 1.00 21.25 175 ASP F O 1
ATOM 11536 N N . LEU F 1 176 ? 1.175 11.708 -17.831 1.00 15.51 176 LEU F N 1
ATOM 11537 C CA . LEU F 1 176 ? 2.293 11.642 -18.755 1.00 14.92 176 LEU F CA 1
ATOM 11538 C C . LEU F 1 176 ? 3.576 11.149 -18.104 1.00 17.83 176 LEU F C 1
ATOM 11539 O O . LEU F 1 176 ? 4.462 10.654 -18.811 1.00 16.07 176 LEU F O 1
ATOM 11544 N N . GLY F 1 177 ? 3.676 11.228 -16.776 1.00 13.91 177 GLY F N 1
ATOM 11545 C CA . GLY F 1 177 ? 4.902 10.827 -16.108 1.00 14.49 177 GLY F CA 1
ATOM 11546 C C . GLY F 1 177 ? 5.235 9.352 -16.230 1.00 14.00 177 GLY F C 1
ATOM 11547 O O . GLY F 1 177 ? 6.413 8.986 -16.265 1.00 17.28 177 GLY F O 1
ATOM 11548 N N . LYS F 1 178 ? 4.218 8.482 -16.270 1.00 17.50 178 LYS F N 1
ATOM 11549 C CA . LYS F 1 178 ? 4.474 7.069 -16.542 1.00 20.90 178 LYS F CA 1
ATOM 11550 C C . LYS F 1 178 ? 5.246 6.864 -17.838 1.00 25.30 178 LYS F C 1
ATOM 11551 O O . LYS F 1 178 ? 5.893 5.822 -17.997 1.00 26.19 178 LYS F O 1
ATOM 11557 N N . HIS F 1 179 ? 5.172 7.810 -18.776 1.00 20.49 179 HIS F N 1
ATOM 11558 C CA . HIS F 1 179 ? 5.923 7.727 -20.021 1.00 26.12 179 HIS F CA 1
ATOM 11559 C C . HIS F 1 179 ? 7.175 8.608 -19.989 1.00 23.36 179 HIS F C 1
ATOM 11560 O O . HIS F 1 179 ? 7.725 8.938 -21.045 1.00 24.59 179 HIS F O 1
ATOM 11567 N N . ASN F 1 180 ? 7.638 8.969 -18.787 1.00 19.94 180 ASN F N 1
ATOM 11568 C CA . ASN F 1 180 ? 8.790 9.857 -18.562 1.00 22.85 180 ASN F CA 1
ATOM 11569 C C . ASN F 1 180 ? 8.638 11.173 -19.321 1.00 20.08 180 ASN F C 1
ATOM 11570 O O . ASN F 1 180 ? 9.589 11.696 -19.907 1.00 18.86 180 ASN F O 1
ATOM 11575 N N . ILE F 1 181 ? 7.427 11.717 -19.307 1.00 17.22 181 ILE F N 1
ATOM 11576 C CA . ILE F 1 181 ? 7.142 13.039 -19.847 1.00 12.05 181 ILE F CA 1
ATOM 11577 C C . ILE F 1 181 ? 6.755 13.946 -18.687 1.00 15.72 181 ILE F C 1
ATOM 11578 O O . ILE F 1 181 ? 5.985 13.546 -17.807 1.00 15.19 181 ILE F O 1
ATOM 11583 N N . ARG F 1 182 ? 7.300 15.159 -18.678 1.00 12.27 182 ARG F N 1
ATOM 11584 C CA . ARG F 1 182 ? 7.116 16.101 -17.584 1.00 13.10 182 ARG F CA 1
ATOM 11585 C C . ARG F 1 182 ? 6.132 17.195 -17.983 1.00 14.58 182 ARG F C 1
ATOM 11586 O O . ARG F 1 182 ? 6.007 17.538 -19.160 1.00 12.98 182 ARG F O 1
ATOM 11594 N N . VAL F 1 183 ? 5.404 17.719 -16.995 1.00 12.67 183 VAL F N 1
ATOM 11595 C CA . VAL F 1 183 ? 4.477 18.830 -17.205 1.00 11.85 183 VAL F CA 1
ATOM 11596 C C . VAL F 1 183 ? 4.641 19.821 -16.060 1.00 11.89 183 VAL F C 1
ATOM 11597 O O . VAL F 1 183 ? 4.570 19.434 -14.889 1.00 9.66 183 VAL F O 1
ATOM 11601 N N . ASN F 1 184 ? 4.839 21.098 -16.391 1.00 11.79 184 ASN F N 1
ATOM 11602 C CA . ASN F 1 184 ? 5.031 22.132 -15.377 1.00 10.06 184 ASN F CA 1
ATOM 11603 C C . ASN F 1 184 ? 4.355 23.432 -15.793 1.00 10.98 184 ASN F C 1
ATOM 11604 O O . ASN F 1 184 ? 3.963 23.626 -16.949 1.00 12.08 184 ASN F O 1
ATOM 11609 N N . ALA F 1 185 ? 4.221 24.326 -14.813 1.00 13.39 185 ALA F N 1
ATOM 11610 C CA . ALA F 1 185 ? 3.733 25.679 -15.022 1.00 11.06 185 ALA F CA 1
ATOM 11611 C C . ALA F 1 185 ? 4.766 26.688 -14.539 1.00 14.29 185 ALA F C 1
ATOM 11612 O O . ALA F 1 185 ? 5.380 26.511 -13.481 1.00 15.39 185 ALA F O 1
ATOM 11614 N N . LEU F 1 186 ? 4.963 27.737 -15.333 1.00 13.68 186 LEU F N 1
ATOM 11615 C CA . LEU F 1 186 ? 5.773 28.887 -14.951 1.00 12.74 186 LEU F CA 1
ATOM 11616 C C . LEU F 1 186 ? 4.833 30.005 -14.520 1.00 12.56 186 LEU F C 1
ATOM 11617 O O . LEU F 1 186 ? 4.044 30.497 -15.330 1.00 12.77 186 LEU F O 1
ATOM 11622 N N . SER F 1 187 ? 4.909 30.401 -13.251 1.00 16.03 187 SER F N 1
ATOM 11623 C CA . SER F 1 187 ? 4.081 31.488 -12.729 1.00 16.47 187 SER F CA 1
ATOM 11624 C C . SER F 1 187 ? 4.896 32.774 -12.764 1.00 12.76 187 SER F C 1
ATOM 11625 O O . SER F 1 187 ? 5.771 32.993 -11.920 1.00 15.21 187 SER F O 1
ATOM 11628 N N . ALA F 1 188 ? 4.599 33.633 -13.730 1.00 16.59 188 ALA F N 1
ATOM 11629 C CA . ALA F 1 188 ? 5.427 34.815 -13.936 1.00 16.63 188 ALA F CA 1
ATOM 11630 C C . ALA F 1 188 ? 4.850 36.039 -13.233 1.00 16.38 188 ALA F C 1
ATOM 11631 O O . ALA F 1 188 ? 3.633 36.213 -13.146 1.00 16.30 188 ALA F O 1
ATOM 11633 N N . GLY F 1 189 ? 5.744 36.891 -12.736 1.00 13.78 189 GLY F N 1
ATOM 11634 C CA . GLY F 1 189 ? 5.372 38.235 -12.349 1.00 20.76 189 GLY F CA 1
ATOM 11635 C C . GLY F 1 189 ? 5.184 39.126 -13.559 1.00 16.79 189 GLY F C 1
ATOM 11636 O O . GLY F 1 189 ? 5.516 38.773 -14.700 1.00 18.24 189 GLY F O 1
ATOM 11637 N N . PRO F 1 190 ? 4.548 40.374 -13.467 1.00 22.57 190 PRO F N 1
ATOM 11638 C CA . PRO F 1 190 ? 4.175 41.572 -14.549 1.00 23.13 190 PRO F CA 1
ATOM 11639 C C . PRO F 1 190 ? 5.584 41.892 -15.069 1.00 26.18 190 PRO F C 1
ATOM 11640 O O . PRO F 1 190 ? 6.502 41.971 -14.362 1.00 20.85 190 PRO F O 1
ATOM 11644 N N . ILE F 1 191 ? 5.657 41.969 -16.383 1.00 22.10 191 ILE F N 1
ATOM 11645 C CA . ILE F 1 191 ? 6.865 42.394 -17.104 1.00 22.76 191 ILE F CA 1
ATOM 11646 C C . ILE F 1 191 ? 6.581 43.793 -17.643 1.00 29.98 191 ILE F C 1
ATOM 11647 O O . ILE F 1 191 ? 5.560 43.983 -18.225 1.00 28.75 191 ILE F O 1
ATOM 11652 N N . ARG F 1 192 ? 7.492 44.706 -17.413 1.00 26.00 192 ARG F N 1
ATOM 11653 C CA . ARG F 1 192 ? 7.317 46.090 -17.879 1.00 35.85 192 ARG F CA 1
ATOM 11654 C C . ARG F 1 192 ? 7.422 46.122 -19.384 1.00 34.83 192 ARG F C 1
ATOM 11655 O O . ARG F 1 192 ? 8.386 45.688 -19.891 1.00 31.36 192 ARG F O 1
ATOM 11663 N N . THR F 1 193 ? 6.370 46.627 -19.993 1.00 41.74 193 THR F N 1
ATOM 11664 C CA . THR F 1 193 ? 6.170 46.734 -21.444 1.00 46.25 193 THR F CA 1
ATOM 11665 C C . THR F 1 193 ? 4.846 47.438 -21.683 1.00 49.23 193 THR F C 1
ATOM 11666 O O . THR F 1 193 ? 4.618 48.397 -20.979 1.00 51.91 193 THR F O 1
ATOM 11670 N N . ILE F 1 199 ? -2.582 50.312 -20.009 1.00 57.11 199 ILE F N 1
ATOM 11671 C CA . ILE F 1 199 ? -3.723 50.044 -19.102 1.00 58.09 199 ILE F CA 1
ATOM 11672 C C . ILE F 1 199 ? -3.299 50.520 -17.720 1.00 58.84 199 ILE F C 1
ATOM 11673 O O . ILE F 1 199 ? -2.219 50.192 -17.278 1.00 59.23 199 ILE F O 1
ATOM 11678 N N . ALA F 1 200 ? -4.125 51.328 -17.098 1.00 56.51 200 ALA F N 1
ATOM 11679 C CA . ALA F 1 200 ? -3.877 51.806 -15.738 1.00 53.80 200 ALA F CA 1
ATOM 11680 C C . ALA F 1 200 ? -3.896 50.644 -14.755 1.00 52.10 200 ALA F C 1
ATOM 11681 O O . ALA F 1 200 ? -3.167 50.702 -13.810 1.00 49.35 200 ALA F O 1
ATOM 11683 N N . ASP F 1 201 ? -4.769 49.663 -14.951 1.00 52.99 201 ASP F N 1
ATOM 11684 C CA . ASP F 1 201 ? -4.834 48.605 -13.929 1.00 52.32 201 ASP F CA 1
ATOM 11685 C C . ASP F 1 201 ? -3.494 47.854 -13.888 1.00 51.28 201 ASP F C 1
ATOM 11686 O O . ASP F 1 201 ? -2.952 47.651 -12.789 1.00 42.45 201 ASP F O 1
ATOM 11691 N N . PHE F 1 202 ? -2.957 47.557 -15.068 1.00 50.61 202 PHE F N 1
ATOM 11692 C CA . PHE F 1 202 ? -1.659 46.889 -15.326 1.00 44.57 202 PHE F CA 1
ATOM 11693 C C . PHE F 1 202 ? -0.514 47.761 -14.886 1.00 43.11 202 PHE F C 1
ATOM 11694 O O . PHE F 1 202 ? 0.373 47.275 -14.346 1.00 41.62 202 PHE F O 1
ATOM 11702 N N . ARG F 1 203 ? -0.576 49.054 -15.124 1.00 42.12 203 ARG F N 1
ATOM 11703 C CA . ARG F 1 203 ? 0.529 49.886 -14.651 1.00 37.18 203 ARG F CA 1
ATOM 11704 C C . ARG F 1 203 ? 0.579 49.791 -13.128 1.00 31.46 203 ARG F C 1
ATOM 11705 O O . ARG F 1 203 ? 1.602 49.557 -12.642 1.00 35.10 203 ARG F O 1
ATOM 11713 N N . MET F 1 204 ? -0.528 49.826 -12.441 1.00 31.54 204 MET F N 1
ATOM 11714 C CA . MET F 1 204 ? -0.496 49.784 -10.982 1.00 35.59 204 MET F CA 1
ATOM 11715 C C . MET F 1 204 ? 0.092 48.477 -10.487 1.00 29.41 204 MET F C 1
ATOM 11716 O O . MET F 1 204 ? 0.930 48.526 -9.675 1.00 29.96 204 MET F O 1
ATOM 11721 N N . ILE F 1 205 ? -0.295 47.354 -11.061 1.00 32.46 205 ILE F N 1
ATOM 11722 C CA . ILE F 1 205 ? 0.235 46.050 -10.579 1.00 27.38 205 ILE F CA 1
ATOM 11723 C C . ILE F 1 205 ? 1.737 45.978 -10.799 1.00 25.51 205 ILE F C 1
ATOM 11724 O O . ILE F 1 205 ? 2.399 45.569 -9.933 1.00 24.19 205 ILE F O 1
ATOM 11729 N N . LEU F 1 206 ? 2.219 46.509 -11.900 1.00 24.91 206 LEU F N 1
ATOM 11730 C CA . LEU F 1 206 ? 3.643 46.495 -12.210 1.00 26.69 206 LEU F CA 1
ATOM 11731 C C . LEU F 1 206 ? 4.366 47.269 -11.125 1.00 24.74 206 LEU F C 1
ATOM 11732 O O . LEU F 1 206 ? 5.255 46.749 -10.575 1.00 23.99 206 LEU F O 1
ATOM 11737 N N . LYS F 1 207 ? 3.856 48.426 -10.771 1.00 22.47 207 LYS F N 1
ATOM 11738 C CA . LYS F 1 207 ? 4.482 49.289 -9.760 1.00 20.39 207 LYS F CA 1
ATOM 11739 C C . LYS F 1 207 ? 4.415 48.638 -8.394 1.00 20.36 207 LYS F C 1
ATOM 11740 O O . LYS F 1 207 ? 5.329 48.686 -7.689 1.00 20.15 207 LYS F O 1
ATOM 11746 N N . TRP F 1 208 ? 3.294 48.064 -8.088 1.00 20.29 208 TRP F N 1
ATOM 11747 C CA . TRP F 1 208 ? 3.157 47.406 -6.789 1.00 21.05 208 TRP F CA 1
ATOM 11748 C C . TRP F 1 208 ? 4.180 46.284 -6.632 1.00 18.16 208 TRP F C 1
ATOM 11749 O O . TRP F 1 208 ? 4.855 46.178 -5.597 1.00 18.52 208 TRP F O 1
ATOM 11760 N N . ASN F 1 209 ? 4.290 45.424 -7.647 1.00 18.26 209 ASN F N 1
ATOM 11761 C CA . ASN F 1 209 ? 5.319 44.389 -7.671 1.00 19.67 209 ASN F CA 1
ATOM 11762 C C . ASN F 1 209 ? 6.722 44.966 -7.520 1.00 19.87 209 ASN F C 1
ATOM 11763 O O . ASN F 1 209 ? 7.510 44.486 -6.698 1.00 17.78 209 ASN F O 1
ATOM 11768 N N . GLU F 1 210 ? 7.083 45.946 -8.316 1.00 19.65 210 GLU F N 1
ATOM 11769 C CA . GLU F 1 210 ? 8.443 46.523 -8.247 1.00 19.45 210 GLU F CA 1
ATOM 11770 C C . GLU F 1 210 ? 8.760 47.072 -6.853 1.00 24.05 210 GLU F C 1
ATOM 11771 O O . GLU F 1 210 ? 9.797 46.817 -6.356 1.00 20.24 210 GLU F O 1
ATOM 11777 N N . ILE F 1 211 ? 7.807 47.739 -6.235 1.00 19.82 211 ILE F N 1
ATOM 11778 C CA . ILE F 1 211 ? 8.085 48.320 -4.927 1.00 17.51 211 ILE F CA 1
ATOM 11779 C C . ILE F 1 211 ? 8.176 47.236 -3.860 1.00 17.47 211 ILE F C 1
ATOM 11780 O O . ILE F 1 211 ? 9.025 47.303 -2.961 1.00 17.61 211 ILE F O 1
ATOM 11785 N N . ASN F 1 212 ? 7.323 46.214 -3.943 1.00 17.40 212 ASN F N 1
ATOM 11786 C CA . ASN F 1 212 ? 7.144 45.300 -2.824 1.00 16.90 212 ASN F CA 1
ATOM 11787 C C . ASN F 1 212 ? 7.852 43.959 -2.982 1.00 16.63 212 ASN F C 1
ATOM 11788 O O . ASN F 1 212 ? 7.948 43.214 -2.000 1.00 16.81 212 ASN F O 1
ATOM 11793 N N . ALA F 1 213 ? 8.349 43.629 -4.169 1.00 15.75 213 ALA F N 1
ATOM 11794 C CA . ALA F 1 213 ? 9.037 42.361 -4.333 1.00 15.99 213 ALA F CA 1
ATOM 11795 C C . ALA F 1 213 ? 10.349 42.366 -3.549 1.00 19.10 213 ALA F C 1
ATOM 11796 O O . ALA F 1 213 ? 10.987 43.413 -3.398 1.00 18.99 213 ALA F O 1
ATOM 11798 N N . PRO F 1 214 ? 10.752 41.211 -3.012 1.00 14.70 214 PRO F N 1
ATOM 11799 C CA . PRO F 1 214 ? 12.051 41.128 -2.326 1.00 15.96 214 PRO F CA 1
ATOM 11800 C C . PRO F 1 214 ? 13.200 41.726 -3.122 1.00 17.50 214 PRO F C 1
ATOM 11801 O O . PRO F 1 214 ? 14.031 42.440 -2.549 1.00 17.69 214 PRO F O 1
ATOM 11805 N N . LEU F 1 215 ? 13.257 41.477 -4.431 1.00 18.29 215 LEU F N 1
ATOM 11806 C CA . LEU F 1 215 ? 14.339 41.990 -5.266 1.00 19.03 215 LEU F CA 1
ATOM 11807 C C . LEU F 1 215 ? 14.103 43.416 -5.759 1.00 21.54 215 LEU F C 1
ATOM 11808 O O . LEU F 1 215 ? 14.946 43.942 -6.495 1.00 21.01 215 LEU F O 1
ATOM 11813 N N . ARG F 1 216 ? 12.986 44.042 -5.380 1.00 18.62 216 ARG F N 1
ATOM 11814 C CA . ARG F 1 216 ? 12.714 45.454 -5.674 1.00 21.37 216 ARG F CA 1
ATOM 11815 C C . ARG F 1 216 ? 12.866 45.767 -7.162 1.00 23.11 216 ARG F C 1
ATOM 11816 O O . ARG F 1 216 ? 13.406 46.805 -7.551 1.00 28.75 216 ARG F O 1
ATOM 11824 N N . LYS F 1 217 ? 12.362 44.863 -7.997 1.00 18.65 217 LYS F N 1
ATOM 11825 C CA . LYS F 1 217 ? 12.416 45.011 -9.444 1.00 23.58 217 LYS F CA 1
ATOM 11826 C C . LYS F 1 217 ? 11.288 44.182 -10.034 1.00 22.44 217 LYS F C 1
ATOM 11827 O O . LYS F 1 217 ? 10.765 43.269 -9.391 1.00 23.14 217 LYS F O 1
ATOM 11833 N N . ASN F 1 218 ? 10.917 44.506 -11.263 1.00 19.43 218 ASN F N 1
ATOM 11834 C CA . ASN F 1 218 ? 10.094 43.599 -12.042 1.00 18.37 218 ASN F CA 1
ATOM 11835 C C . ASN F 1 218 ? 10.988 42.615 -12.779 1.00 17.64 218 ASN F C 1
ATOM 11836 O O . ASN F 1 218 ? 12.127 42.931 -13.137 1.00 20.98 218 ASN F O 1
ATOM 11841 N N . VAL F 1 219 ? 10.478 41.399 -12.971 1.00 16.10 219 VAL F N 1
ATOM 11842 C CA . VAL F 1 219 ? 11.216 40.426 -13.762 1.00 17.26 219 VAL F CA 1
ATOM 11843 C C . VAL F 1 219 ? 11.207 40.849 -15.225 1.00 20.64 219 VAL F C 1
ATOM 11844 O O . VAL F 1 219 ? 10.296 41.542 -15.697 1.00 21.98 219 VAL F O 1
ATOM 11848 N N . SER F 1 220 ? 12.236 40.430 -15.950 1.00 19.81 220 SER F N 1
ATOM 11849 C CA . SER F 1 220 ? 12.365 40.732 -17.365 1.00 21.30 220 SER F CA 1
ATOM 11850 C C . SER F 1 220 ? 11.840 39.576 -18.204 1.00 23.80 220 SER F C 1
ATOM 11851 O O . SER F 1 220 ? 11.635 38.460 -17.718 1.00 18.17 220 SER F O 1
ATOM 11854 N N . LEU F 1 221 ? 11.613 39.867 -19.484 1.00 19.68 221 LEU F N 1
ATOM 11855 C CA . LEU F 1 221 ? 11.264 38.807 -20.419 1.00 22.32 221 LEU F CA 1
ATOM 11856 C C . LEU F 1 221 ? 12.371 37.764 -20.511 1.00 20.61 221 LEU F C 1
ATOM 11857 O O . LEU F 1 221 ? 12.090 36.568 -20.632 1.00 20.05 221 LEU F O 1
ATOM 11862 N N . GLU F 1 222 ? 13.638 38.196 -20.456 1.00 19.04 222 GLU F N 1
ATOM 11863 C CA . GLU F 1 222 ? 14.749 37.245 -20.482 1.00 21.24 222 GLU F CA 1
ATOM 11864 C C . GLU F 1 222 ? 14.745 36.329 -19.262 1.00 22.08 222 GLU F C 1
ATOM 11865 O O . GLU F 1 222 ? 15.072 35.144 -19.373 1.00 18.68 222 GLU F O 1
ATOM 11871 N N . GLU F 1 223 ? 14.428 36.863 -18.079 1.00 17.71 223 GLU F N 1
ATOM 11872 C CA . GLU F 1 223 ? 14.426 36.022 -16.884 1.00 18.70 223 GLU F CA 1
ATOM 11873 C C . GLU F 1 223 ? 13.319 34.972 -16.948 1.00 18.35 223 GLU F C 1
ATOM 11874 O O . GLU F 1 223 ? 13.548 33.789 -16.643 1.00 16.68 223 GLU F O 1
ATOM 11880 N N . VAL F 1 224 ? 12.128 35.373 -17.399 1.00 19.10 224 VAL F N 1
ATOM 11881 C CA . VAL F 1 224 ? 11.045 34.414 -17.584 1.00 16.56 224 VAL F CA 1
ATOM 11882 C C . VAL F 1 224 ? 11.426 33.397 -18.653 1.00 16.76 224 VAL F C 1
ATOM 11883 O O . VAL F 1 224 ? 11.198 32.191 -18.498 1.00 15.92 224 VAL F O 1
ATOM 11887 N N . GLY F 1 225 ? 12.040 33.867 -19.741 1.00 13.81 225 GLY F N 1
ATOM 11888 C CA . GLY F 1 225 ? 12.431 32.970 -20.814 1.00 13.18 225 GLY F CA 1
ATOM 11889 C C . GLY F 1 225 ? 13.471 31.952 -20.388 1.00 13.03 225 GLY F C 1
ATOM 11890 O O . GLY F 1 225 ? 13.402 30.785 -20.776 1.00 14.44 225 GLY F O 1
ATOM 11891 N N . ASN F 1 226 ? 14.456 32.379 -19.592 1.00 13.08 226 ASN F N 1
ATOM 11892 C CA . ASN F 1 226 ? 15.479 31.448 -19.129 1.00 10.61 226 ASN F CA 1
ATOM 11893 C C . ASN F 1 226 ? 14.900 30.437 -18.150 1.00 12.51 226 ASN F C 1
ATOM 11894 O O . ASN F 1 226 ? 15.261 29.255 -18.190 1.00 15.28 226 ASN F O 1
ATOM 11899 N N . ALA F 1 227 ? 13.997 30.873 -17.266 1.00 12.25 227 ALA F N 1
ATOM 11900 C CA . ALA F 1 227 ? 13.342 29.911 -16.384 1.00 14.14 227 ALA F CA 1
ATOM 11901 C C . ALA F 1 227 ? 12.528 28.892 -17.181 1.00 12.76 227 ALA F C 1
ATOM 11902 O O . ALA F 1 227 ? 12.542 27.686 -16.877 1.00 15.64 227 ALA F O 1
ATOM 11904 N N . GLY F 1 228 ? 11.824 29.355 -18.217 1.00 12.01 228 GLY F N 1
ATOM 11905 C CA . GLY F 1 228 ? 11.088 28.430 -19.065 1.00 13.12 228 GLY F CA 1
ATOM 11906 C C . GLY F 1 228 ? 12.002 27.445 -19.766 1.00 14.01 228 GLY F C 1
ATOM 11907 O O . GLY F 1 228 ? 11.747 26.238 -19.779 1.00 12.20 228 GLY F O 1
ATOM 11908 N N . MET F 1 229 ? 13.091 27.952 -20.350 1.00 15.05 229 MET F N 1
ATOM 11909 C CA . MET F 1 229 ? 14.086 27.090 -20.977 1.00 14.94 229 MET F CA 1
ATOM 11910 C C . MET F 1 229 ? 14.575 26.029 -20.002 1.00 14.48 229 MET F C 1
ATOM 11911 O O . MET F 1 229 ? 14.685 24.851 -20.361 1.00 13.69 229 MET F O 1
ATOM 11916 N N . TYR F 1 230 ? 14.866 26.429 -18.758 1.00 12.94 230 TYR F N 1
ATOM 11917 C CA . TYR F 1 230 ? 15.302 25.466 -17.751 1.00 11.37 230 TYR F CA 1
ATOM 11918 C C . TYR F 1 230 ? 14.269 24.364 -17.580 1.00 15.53 230 TYR F C 1
ATOM 11919 O O . TYR F 1 230 ? 14.603 23.172 -17.599 1.00 12.61 230 TYR F O 1
ATOM 11928 N N . LEU F 1 231 ? 12.999 24.749 -17.435 1.00 12.71 231 LEU F N 1
ATOM 11929 C CA . LEU F 1 231 ? 11.959 23.746 -17.225 1.00 14.65 231 LEU F CA 1
ATOM 11930 C C . LEU F 1 231 ? 11.776 22.846 -18.447 1.00 14.92 231 LEU F C 1
ATOM 11931 O O . LEU F 1 231 ? 11.343 21.697 -18.306 1.00 13.33 231 LEU F O 1
ATOM 11936 N N . LEU F 1 232 ? 12.097 23.345 -19.646 1.00 12.60 232 LEU F N 1
ATOM 11937 C CA . LEU F 1 232 ? 11.965 22.548 -20.864 1.00 13.88 232 LEU F CA 1
ATOM 11938 C C . LEU F 1 232 ? 13.166 21.645 -21.119 1.00 12.62 232 LEU F C 1
ATOM 11939 O O . LEU F 1 232 ? 13.053 20.687 -21.890 1.00 14.86 232 LEU F O 1
ATOM 11944 N N . SER F 1 233 ? 14.302 21.931 -20.491 1.00 13.88 233 SER F N 1
ATOM 11945 C CA . SER F 1 233 ? 15.559 21.239 -20.726 1.00 16.43 233 SER F CA 1
ATOM 11946 C C . SER F 1 233 ? 15.733 20.056 -19.773 1.00 17.02 233 SER F C 1
ATOM 11947 O O . SER F 1 233 ? 15.035 19.920 -18.766 1.00 15.06 233 SER F O 1
ATOM 11950 N N . SER F 1 234 ? 16.709 19.202 -20.091 1.00 16.99 234 SER F N 1
ATOM 11951 C CA . SER F 1 234 ? 17.016 18.067 -19.230 1.00 14.26 234 SER F CA 1
ATOM 11952 C C . SER F 1 234 ? 17.586 18.484 -17.879 1.00 11.47 234 SER F C 1
ATOM 11953 O O . SER F 1 234 ? 17.664 17.641 -16.978 1.00 13.47 234 SER F O 1
ATOM 11956 N N . LEU F 1 235 ? 17.991 19.748 -17.719 1.00 14.02 235 LEU F N 1
ATOM 11957 C CA . LEU F 1 235 ? 18.429 20.231 -16.412 1.00 14.64 235 LEU F CA 1
ATOM 11958 C C . LEU F 1 235 ? 17.364 20.009 -15.346 1.00 11.72 235 LEU F C 1
ATOM 11959 O O . LEU F 1 235 ? 17.695 19.772 -14.178 1.00 14.62 235 LEU F O 1
ATOM 11964 N N . SER F 1 236 ? 16.087 20.077 -15.727 1.00 13.48 236 SER F N 1
ATOM 11965 C CA . SER F 1 236 ? 14.966 19.924 -14.806 1.00 13.02 236 SER F CA 1
ATOM 11966 C C . SER F 1 236 ? 14.301 18.553 -14.906 1.00 14.21 236 SER F C 1
ATOM 11967 O O . SER F 1 236 ? 13.114 18.423 -14.584 1.00 13.68 236 SER F O 1
ATOM 11970 N N . SER F 1 237 ? 15.029 17.523 -15.354 1.00 12.53 237 SER F N 1
ATOM 11971 C CA . SER F 1 237 ? 14.413 16.208 -15.524 1.00 14.23 237 SER F CA 1
ATOM 11972 C C . SER F 1 237 ? 13.882 15.609 -14.224 1.00 15.08 237 SER F C 1
ATOM 11973 O O . SER F 1 237 ? 13.115 14.643 -14.282 1.00 16.70 237 SER F O 1
ATOM 11976 N N . GLY F 1 238 ? 14.267 16.136 -13.066 1.00 13.59 238 GLY F N 1
ATOM 11977 C CA . GLY F 1 238 ? 13.661 15.716 -11.820 1.00 11.81 238 GLY F CA 1
ATOM 11978 C C . GLY F 1 238 ? 12.445 16.512 -11.394 1.00 12.05 238 GLY F C 1
ATOM 11979 O O . GLY F 1 238 ? 11.884 16.243 -10.328 1.00 13.95 238 GLY F O 1
ATOM 11980 N N . VAL F 1 239 ? 12.000 17.465 -12.209 1.00 12.82 239 VAL F N 1
ATOM 11981 C CA . VAL F 1 239 ? 10.976 18.435 -11.831 1.00 9.80 239 VAL F CA 1
ATOM 11982 C C . VAL F 1 239 ? 9.738 18.176 -12.678 1.00 11.63 239 VAL F C 1
ATOM 11983 O O . VAL F 1 239 ? 9.795 18.256 -13.911 1.00 13.17 239 VAL F O 1
ATOM 11987 N N . SER F 1 240 ? 8.615 17.878 -12.030 1.00 8.37 240 SER F N 1
ATOM 11988 C CA . SER F 1 240 ? 7.367 17.763 -12.772 1.00 10.39 240 SER F CA 1
ATOM 11989 C C . SER F 1 240 ? 6.205 18.099 -11.848 1.00 12.86 240 SER F C 1
ATOM 11990 O O . SER F 1 240 ? 6.304 17.982 -10.623 1.00 10.91 240 SER F O 1
ATOM 11993 N N . GLY F 1 241 ? 5.101 18.535 -12.453 1.00 9.91 241 GLY F N 1
ATOM 11994 C CA . GLY F 1 241 ? 3.957 18.974 -11.677 1.00 9.77 241 GLY F CA 1
ATOM 11995 C C . GLY F 1 241 ? 4.203 20.216 -10.852 1.00 13.21 241 GLY F C 1
ATOM 11996 O O . GLY F 1 241 ? 3.455 20.483 -9.909 1.00 14.72 241 GLY F O 1
ATOM 11997 N N . GLU F 1 242 ? 5.235 20.985 -11.179 1.00 11.74 242 GLU F N 1
ATOM 11998 C CA . GLU F 1 242 ? 5.660 22.125 -10.382 1.00 14.41 242 GLU F CA 1
ATOM 11999 C C . GLU F 1 242 ? 5.069 23.415 -10.934 1.00 13.68 242 GLU F C 1
ATOM 12000 O O . GLU F 1 242 ? 4.993 23.604 -12.151 1.00 12.88 242 GLU F O 1
ATOM 12006 N N . VAL F 1 243 ? 4.646 24.296 -10.033 1.00 10.83 243 VAL F N 1
ATOM 12007 C CA . VAL F 1 243 ? 4.338 25.682 -10.370 1.00 14.83 243 VAL F CA 1
ATOM 12008 C C . VAL F 1 243 ? 5.523 26.518 -9.906 1.00 13.06 243 VAL F C 1
ATOM 12009 O O . VAL F 1 243 ? 5.727 26.711 -8.703 1.00 15.31 243 VAL F O 1
ATOM 12013 N N . HIS F 1 244 ? 6.300 27.017 -10.860 1.00 12.53 244 HIS F N 1
ATOM 12014 C CA . HIS F 1 244 ? 7.595 27.637 -10.597 1.00 11.37 244 HIS F CA 1
ATOM 12015 C C . HIS F 1 244 ? 7.464 29.151 -10.719 1.00 13.62 244 HIS F C 1
ATOM 12016 O O . HIS F 1 244 ? 7.145 29.666 -11.796 1.00 12.83 244 HIS F O 1
ATOM 12023 N N . PHE F 1 245 ? 7.705 29.859 -9.617 1.00 12.87 245 PHE F N 1
ATOM 12024 C CA . PHE F 1 245 ? 7.494 31.300 -9.554 1.00 14.05 245 PHE F CA 1
ATOM 12025 C C . PHE F 1 245 ? 8.719 32.046 -10.069 1.00 14.79 245 PHE F C 1
ATOM 12026 O O . PHE F 1 245 ? 9.826 31.882 -9.541 1.00 15.26 245 PHE F O 1
ATOM 12034 N N . VAL F 1 246 ? 8.513 32.866 -11.097 1.00 15.73 246 VAL F N 1
ATOM 12035 C CA . VAL F 1 246 ? 9.545 33.759 -11.608 1.00 13.51 246 VAL F CA 1
ATOM 12036 C C . VAL F 1 246 ? 9.008 35.175 -11.470 1.00 15.57 246 VAL F C 1
ATOM 12037 O O . VAL F 1 246 ? 8.496 35.761 -12.432 1.00 17.35 246 VAL F O 1
ATOM 12041 N N . ASP F 1 247 ? 9.137 35.736 -10.265 1.00 14.98 247 ASP F N 1
ATOM 12042 C CA . ASP F 1 247 ? 8.404 36.950 -9.924 1.00 17.59 247 ASP F CA 1
ATOM 12043 C C . ASP F 1 247 ? 9.198 37.863 -8.998 1.00 14.50 247 ASP F C 1
ATOM 12044 O O . ASP F 1 247 ? 8.591 38.654 -8.265 1.00 13.52 247 ASP F O 1
ATOM 12049 N N . ALA F 1 248 ? 10.527 37.767 -9.002 1.00 13.94 248 ALA F N 1
ATOM 12050 C CA . ALA F 1 248 ? 11.405 38.554 -8.140 1.00 18.09 248 ALA F CA 1
ATOM 12051 C C . ALA F 1 248 ? 11.124 38.315 -6.662 1.00 17.45 248 ALA F C 1
ATOM 12052 O O . ALA F 1 248 ? 11.454 39.158 -5.821 1.00 15.74 248 ALA F O 1
ATOM 12054 N N . GLY F 1 249 ? 10.520 37.174 -6.331 1.00 15.04 249 GLY F N 1
ATOM 12055 C CA . GLY F 1 249 ? 10.203 36.832 -4.961 1.00 14.66 249 GLY F CA 1
ATOM 12056 C C . GLY F 1 249 ? 8.869 37.341 -4.462 1.00 12.07 249 GLY F C 1
ATOM 12057 O O . GLY F 1 249 ? 8.553 37.139 -3.281 1.00 16.19 249 GLY F O 1
ATOM 12058 N N . TYR F 1 250 ? 8.079 37.997 -5.319 1.00 11.93 250 TYR F N 1
ATOM 12059 C CA . TYR F 1 250 ? 6.882 38.688 -4.849 1.00 13.97 250 TYR F CA 1
ATOM 12060 C C . TYR F 1 250 ? 5.963 37.753 -4.075 1.00 14.81 250 TYR F C 1
ATOM 12061 O O . TYR F 1 250 ? 5.354 38.154 -3.076 1.00 11.31 250 TYR F O 1
ATOM 12070 N N . HIS F 1 251 ? 5.875 36.494 -4.510 1.00 12.49 251 HIS F N 1
ATOM 12071 C CA . HIS F 1 251 ? 4.948 35.523 -3.936 1.00 15.48 251 HIS F CA 1
ATOM 12072 C C . HIS F 1 251 ? 5.127 35.308 -2.434 1.00 17.93 251 HIS F C 1
ATOM 12073 O O . HIS F 1 251 ? 4.177 34.875 -1.772 1.00 17.99 251 HIS F O 1
ATOM 12080 N N . VAL F 1 252 ? 6.305 35.602 -1.871 1.00 12.61 252 VAL F N 1
ATOM 12081 C CA . VAL F 1 252 ? 6.517 35.368 -0.441 1.00 14.06 252 VAL F CA 1
ATOM 12082 C C . VAL F 1 252 ? 5.911 36.446 0.439 1.00 13.49 252 VAL F C 1
ATOM 12083 O O . VAL F 1 252 ? 5.813 36.251 1.658 1.00 14.70 252 VAL F O 1
ATOM 12087 N N . MET F 1 253 ? 5.514 37.576 -0.131 1.00 16.38 253 MET F N 1
ATOM 12088 C CA . MET F 1 253 ? 5.125 38.727 0.668 1.00 14.24 253 MET F CA 1
ATOM 12089 C C . MET F 1 253 ? 3.733 38.504 1.244 1.00 16.91 253 MET F C 1
ATOM 12090 O O . MET F 1 253 ? 2.792 38.186 0.511 1.00 19.12 253 MET F O 1
ATOM 12095 N N . GLY F 1 254 ? 3.609 38.648 2.559 1.00 14.28 254 GLY F N 1
ATOM 12096 C CA . GLY F 1 254 ? 2.320 38.575 3.210 1.00 15.87 254 GLY F CA 1
ATOM 12097 C C . GLY F 1 254 ? 1.666 39.915 3.423 1.00 18.92 254 GLY F C 1
ATOM 12098 O O . GLY F 1 254 ? 0.531 39.985 3.903 1.00 20.25 254 GLY F O 1
ATOM 12099 N N . MET F 1 255 ? 2.354 40.985 3.051 1.00 17.20 255 MET F N 1
ATOM 12100 C CA . MET F 1 255 ? 1.913 42.355 3.270 1.00 19.18 255 MET F CA 1
ATOM 12101 C C . MET F 1 255 ? 2.823 43.260 2.449 1.00 20.38 255 MET F C 1
ATOM 12102 O O . MET F 1 255 ? 3.744 42.794 1.772 1.00 16.92 255 MET F O 1
ATOM 12107 N N . GLY F 1 256 ? 2.554 44.560 2.508 1.00 20.56 256 GLY F N 1
ATOM 12108 C CA . GLY F 1 256 ? 3.436 45.514 1.870 1.00 21.31 256 GLY F CA 1
ATOM 12109 C C . GLY F 1 256 ? 4.801 45.541 2.533 1.00 21.05 256 GLY F C 1
ATOM 12110 O O . GLY F 1 256 ? 4.944 45.301 3.731 1.00 21.56 256 GLY F O 1
ATOM 12111 N N . ALA F 1 257 ? 5.824 45.814 1.727 1.00 19.52 257 ALA F N 1
ATOM 12112 C CA . ALA F 1 257 ? 7.180 45.935 2.245 1.00 22.09 257 ALA F CA 1
ATOM 12113 C C . ALA F 1 257 ? 7.323 47.195 3.094 1.00 24.32 257 ALA F C 1
ATOM 12114 O O . ALA F 1 257 ? 6.635 48.197 2.880 1.00 27.71 257 ALA F O 1
ATOM 12116 N N . VAL F 1 258 ? 8.236 47.141 4.064 1.00 28.69 258 VAL F N 1
ATOM 12117 C CA . VAL F 1 258 ? 8.440 48.254 4.979 1.00 33.69 258 VAL F CA 1
ATOM 12118 C C . VAL F 1 258 ? 9.914 48.608 5.067 1.00 34.90 258 VAL F C 1
ATOM 12119 O O . VAL F 1 258 ? 10.802 47.774 4.863 1.00 35.11 258 VAL F O 1
ATOM 12123 N N . GLU F 1 259 ? 10.155 49.873 5.375 1.00 36.58 259 GLU F N 1
ATOM 12124 C CA . GLU F 1 259 ? 11.420 50.315 5.924 1.00 41.84 259 GLU F CA 1
ATOM 12125 C C . GLU F 1 259 ? 11.580 50.006 7.393 1.00 45.60 259 GLU F C 1
ATOM 12126 O O . GLU F 1 259 ? 12.691 49.742 7.852 1.00 56.88 259 GLU F O 1
ATOM 12132 N N . ALA F 1 265 ? 7.569 51.941 11.736 1.00 58.04 265 ALA F N 1
ATOM 12133 C CA . ALA F 1 265 ? 7.748 51.353 10.411 1.00 51.06 265 ALA F CA 1
ATOM 12134 C C . ALA F 1 265 ? 6.820 52.023 9.404 1.00 51.30 265 ALA F C 1
ATOM 12135 O O . ALA F 1 265 ? 5.696 52.402 9.739 1.00 51.41 265 ALA F O 1
ATOM 12137 N N . THR F 1 266 ? 7.312 52.208 8.180 1.00 41.56 266 THR F N 1
ATOM 12138 C CA . THR F 1 266 ? 6.543 52.826 7.109 1.00 37.14 266 THR F CA 1
ATOM 12139 C C . THR F 1 266 ? 6.580 51.971 5.846 1.00 28.47 266 THR F C 1
ATOM 12140 O O . THR F 1 266 ? 7.607 51.365 5.527 1.00 30.86 266 THR F O 1
ATOM 12144 N N . LEU F 1 267 ? 5.458 51.925 5.130 1.00 28.76 267 LEU F N 1
ATOM 12145 C CA . LEU F 1 267 ? 5.397 51.191 3.871 1.00 26.43 267 LEU F CA 1
ATOM 12146 C C . LEU F 1 267 ? 6.293 51.821 2.813 1.00 29.72 267 LEU F C 1
ATOM 12147 O O . LEU F 1 267 ? 6.287 53.042 2.625 1.00 28.04 267 LEU F O 1
ATOM 12152 N N . LEU F 1 268 ? 7.075 50.979 2.128 1.00 26.04 268 LEU F N 1
ATOM 12153 C CA . LEU F 1 268 ? 7.850 51.448 0.984 1.00 25.65 268 LEU F CA 1
ATOM 12154 C C . LEU F 1 268 ? 6.951 52.131 -0.035 1.00 26.06 268 LEU F C 1
ATOM 12155 O O . LEU F 1 268 ? 7.354 53.110 -0.677 1.00 25.64 268 LEU F O 1
ATOM 12160 N N . TRP F 1 269 ? 5.732 51.612 -0.213 1.00 19.98 269 TRP F N 1
ATOM 12161 C CA . TRP F 1 269 ? 4.776 52.252 -1.108 1.00 25.03 269 TRP F CA 1
ATOM 12162 C C . TRP F 1 269 ? 4.529 53.696 -0.691 1.00 28.69 269 TRP F C 1
ATOM 12163 O O . TRP F 1 269 ? 4.353 54.574 -1.543 1.00 25.56 269 TRP F O 1
ATOM 12174 N N . ASP F 1 270 ? 4.485 53.955 0.620 1.00 27.90 270 ASP F N 1
ATOM 12175 C CA . ASP F 1 270 ? 4.243 55.309 1.101 1.00 31.94 270 ASP F CA 1
ATOM 12176 C C . ASP F 1 270 ? 5.498 56.170 1.045 1.00 35.02 270 ASP F C 1
ATOM 12177 O O . ASP F 1 270 ? 5.406 57.373 0.773 1.00 36.30 270 ASP F O 1
ATOM 12182 N N . LEU F 1 271 ? 6.676 55.566 1.239 1.00 33.34 271 LEU F N 1
ATOM 12183 C CA . LEU F 1 271 ? 7.927 56.304 1.110 1.00 33.40 271 LEU F CA 1
ATOM 12184 C C . LEU F 1 271 ? 8.220 56.657 -0.331 1.00 39.56 271 LEU F C 1
ATOM 12185 O O . LEU F 1 271 ? 8.981 57.595 -0.591 1.00 44.03 271 LEU F O 1
ATOM 12190 N N . HIS F 1 272 ? 7.603 55.945 -1.265 1.00 37.90 272 HIS F N 1
ATOM 12191 C CA . HIS F 1 272 ? 7.859 56.188 -2.671 1.00 43.66 272 HIS F CA 1
ATOM 12192 C C . HIS F 1 272 ? 6.983 57.310 -3.193 1.00 46.61 272 HIS F C 1
ATOM 12193 O O . HIS F 1 272 ? 7.359 57.993 -4.152 1.00 48.99 272 HIS F O 1
ATOM 12200 N N . LYS F 1 273 ? 5.838 57.537 -2.556 1.00 46.27 273 LYS F N 1
ATOM 12201 C CA . LYS F 1 273 ? 5.001 58.665 -2.930 1.00 53.54 273 LYS F CA 1
ATOM 12202 C C . LYS F 1 273 ? 5.638 59.991 -2.613 1.00 56.41 273 LYS F C 1
ATOM 12203 O O . LYS F 1 273 ? 5.062 61.034 -2.944 1.00 59.15 273 LYS F O 1
ATOM 12209 N N . GLU F 1 274 ? 6.804 59.988 -1.989 1.00 53.10 274 GLU F N 1
ATOM 12210 C CA . GLU F 1 274 ? 7.480 61.230 -1.676 1.00 58.32 274 GLU F CA 1
ATOM 12211 C C . GLU F 1 274 ? 8.828 61.072 -2.386 1.00 58.62 274 GLU F C 1
ATOM 12212 O O . GLU F 1 274 ? 9.617 60.181 -2.050 1.00 59.49 274 GLU F O 1
ATOM 12218 N N . GLN F 1 275 ? 9.049 61.846 -3.445 1.00 59.03 275 GLN F N 1
ATOM 12219 C CA . GLN F 1 275 ? 10.129 61.541 -4.403 1.00 54.53 275 GLN F CA 1
ATOM 12220 C C . GLN F 1 275 ? 11.527 61.854 -3.883 1.00 58.72 275 GLN F C 1
ATOM 12221 O O . GLN F 1 275 ? 12.485 61.148 -4.209 1.00 60.74 275 GLN F O 1
#

Organism: Helicobacter pylori (NCBI:txid210)